Protein 1EJ5 (pdb70)

Organism: Homo sapiens (NCBI:txid9606)

InterPro domains:
  IPR000095 CRIB domain [PF00786] (237-294)
  IPR000095 CRIB domain [PS50108] (238-251)
  IPR000095 CRIB domain [SM00285] (238-274)
  IPR000697 WH1/EVH1 domain [PF00568] (36-144)
  IPR000697 WH1/EVH1 domain [PS50229] (39-148)
  IPR000697 WH1/EVH1 domain [SM00461] (39-145)
  IPR003124 WH2 domain [PF02205] (427-453)
  IPR003124 WH2 domain [PS51082] (430-447)
  IPR003124 WH2 domain [SM00246] (430-447)
  IPR011026 Actin nucleation-promoting factor WAS, C-terminal [SSF47912] (242-371)
  IPR011026 Actin nucleation-promoting factor WAS, C-terminal [SSF47912] (430-490)
  IPR011993 PH-like domain superfamily [G3DSA:2.30.29.30] (15-157)
  IPR033927 WASP family, EVH1 domain [cd01205] (45-145)
  IPR036936 CRIB domain superfamily [G3DSA:3.90.810.10] (239-310)
  IPR036936 CRIB domain superfamily [G3DSA:3.90.810.10] (428-492)

Nearest PDB structures (foldseek):
  1ej5-assembly1_A  TM=7.834E-01  e=2.308E-15  Homo sapiens
  1t84-assembly1_A  TM=7.133E-01  e=3.117E-13  Homo sapiens
  2k42-assembly1_A  TM=7.586E-01  e=1.256E-07  Homo sapiens
  8s5t-assembly1_A  TM=8.220E-01  e=5.591E-06  Rattus norvegicus
  2lnh-assembly1_A  TM=7.856E-01  e=6.498E-05  Homo sapiens

Foldseek 3Di:
DDDDQDADQPADLQQAHPLVPDDQQVNVLCVLLVHDVVLRRDSVSSVLQQVLCSVCRYPVSRSVVSVVCPGPDDNRDSPDSSVVSNVSSVVVVPDDDPDDPDDPDDD

CATH classification: 3.90.810.10

Structure (mmCIF, N/CA/C/O backbone):
data_1EJ5
#
_entry.id   1EJ5
#
_cell.length_a   1.000
_cell.length_b   1.000
_cell.length_c   1.000
_cell.angle_alpha   90.00
_cell.angle_beta   90.00
_cell.angle_gamma   90.00
#
_symmetry.space_group_name_H-M   'P 1'
#
loop_
_atom_site.group_PDB
_atom_site.id
_atom_site.type_symbol
_atom_site.label_atom_id
_atom_site.label_alt_id
_atom_site.label_comp_id
_atom_site.label_asym_id
_atom_site.label_entity_id
_atom_site.label_seq_id
_atom_site.pdbx_PDB_ins_code
_atom_site.Cartn_x
_atom_site.Cartn_y
_atom_site.Cartn_z
_atom_site.occupancy
_atom_site.B_iso_or_equiv
_atom_site.auth_seq_id
_atom_site.auth_comp_id
_atom_site.auth_asym_id
_atom_site.auth_atom_id
_atom_site.pdbx_PDB_model_num
ATOM 1 N N . SER A 1 1 ? 17.551 19.456 13.856 1.00 0.00 1 SER A N 1
ATOM 2 C CA . SER A 1 1 ? 16.546 18.695 14.643 1.00 0.00 1 SER A CA 1
ATOM 3 C C . SER A 1 1 ? 15.126 19.083 14.247 1.00 0.00 1 SER A C 1
ATOM 4 O O . SER A 1 1 ? 14.833 20.256 14.017 1.00 0.00 1 SER A O 1
ATOM 14 N N . GLY A 1 2 ? 14.247 18.089 14.164 1.00 0.00 2 GLY A N 1
ATOM 15 C CA . GLY A 1 2 ? 12.868 18.346 13.794 1.00 0.00 2 GLY A CA 1
ATOM 16 C C . GLY A 1 2 ? 12.695 18.542 12.300 1.00 0.00 2 GLY A C 1
ATOM 17 O O . GLY A 1 2 ? 11.819 19.288 11.863 1.00 0.00 2 GLY A O 1
ATOM 21 N N . PHE A 1 3 ? 13.532 17.871 11.517 1.00 0.00 3 PHE A N 1
ATOM 22 C CA . PHE A 1 3 ? 13.468 17.974 10.064 1.00 0.00 3 PHE A CA 1
ATOM 23 C C . PHE A 1 3 ? 12.480 16.964 9.490 1.00 0.00 3 PHE A C 1
ATOM 24 O O . PHE A 1 3 ? 12.381 15.835 9.971 1.00 0.00 3 PHE A O 1
ATOM 41 N N . LYS A 1 4 ? 11.748 17.378 8.461 1.00 0.00 4 LYS A N 1
ATOM 42 C CA . LYS A 1 4 ? 10.768 16.509 7.823 1.00 0.00 4 LYS A CA 1
ATOM 43 C C . LYS A 1 4 ? 11.417 15.671 6.723 1.00 0.00 4 LYS A C 1
ATOM 44 O O . LYS A 1 4 ? 12.421 16.073 6.135 1.00 0.00 4 LYS A O 1
ATOM 63 N N . HIS A 1 5 ? 10.837 14.507 6.453 1.00 0.00 5 HIS A N 1
ATOM 64 C CA . HIS A 1 5 ? 11.356 13.616 5.422 1.00 0.00 5 HIS A CA 1
ATOM 65 C C . HIS A 1 5 ? 10.254 13.213 4.449 1.00 0.00 5 HIS A C 1
ATOM 66 O O . HIS A 1 5 ? 9.221 12.679 4.852 1.00 0.00 5 HIS A O 1
ATOM 81 N N . VAL A 1 6 ? 10.480 13.475 3.166 1.00 0.00 6 VAL A N 1
ATOM 82 C CA . VAL A 1 6 ? 9.502 13.147 2.136 1.00 0.00 6 VAL A CA 1
ATOM 83 C C . VAL A 1 6 ? 9.935 11.923 1.335 1.00 0.00 6 VAL A C 1
ATOM 84 O O . VAL A 1 6 ? 11.074 11.839 0.878 1.00 0.00 6 VAL A O 1
ATOM 97 N N . SER A 1 7 ? 9.015 10.979 1.166 1.00 0.00 7 SER A N 1
ATOM 98 C CA . SER A 1 7 ? 9.298 9.761 0.416 1.00 0.00 7 SER A CA 1
ATOM 99 C C . SER A 1 7 ? 8.962 9.946 -1.060 1.00 0.00 7 SER A C 1
ATOM 100 O O . SER A 1 7 ? 7.875 10.408 -1.406 1.00 0.00 7 SER A O 1
ATOM 108 N N . HIS A 1 8 ? 9.905 9.589 -1.926 1.00 0.00 8 HIS A N 1
ATOM 109 C CA . HIS A 1 8 ? 9.710 9.728 -3.364 1.00 0.00 8 HIS A CA 1
ATOM 110 C C . HIS A 1 8 ? 8.755 8.665 -3.896 1.00 0.00 8 HIS A C 1
ATOM 111 O O . HIS A 1 8 ? 9.182 7.672 -4.485 1.00 0.00 8 HIS A O 1
ATOM 126 N N . VAL A 1 9 ? 7.460 8.885 -3.694 1.00 0.00 9 VAL A N 1
ATOM 127 C CA . VAL A 1 9 ? 6.443 7.954 -4.171 1.00 0.00 9 VAL A CA 1
ATOM 128 C C . VAL A 1 9 ? 5.810 8.466 -5.460 1.00 0.00 9 VAL A C 1
ATOM 129 O O . VAL A 1 9 ? 5.683 7.730 -6.438 1.00 0.00 9 VAL A O 1
ATOM 142 N N . GLY A 1 10 ? 5.422 9.737 -5.452 1.00 0.00 10 GLY A N 1
ATOM 143 C CA . GLY A 1 10 ? 4.825 10.342 -6.629 1.00 0.00 10 GLY A CA 1
ATOM 144 C C . GLY A 1 10 ? 3.436 9.812 -6.929 1.00 0.00 10 GLY A C 1
ATOM 145 O O . GLY A 1 10 ? 3.058 9.678 -8.093 1.00 0.00 10 GLY A O 1
ATOM 149 N N . TRP A 1 11 ? 2.664 9.530 -5.884 1.00 0.00 11 TRP A N 1
ATOM 150 C CA . TRP A 1 11 ? 1.307 9.022 -6.060 1.00 0.00 11 TRP A CA 1
ATOM 151 C C . TRP A 1 11 ? 0.318 10.188 -6.163 1.00 0.00 11 TRP A C 1
ATOM 152 O O . TRP A 1 11 ? 0.584 11.282 -5.666 1.00 0.00 11 TRP A O 1
ATOM 173 N N . ASP A 1 12 ? -0.800 9.962 -6.839 1.00 0.00 12 ASP A N 1
ATOM 174 C CA . ASP A 1 12 ? -1.808 11.003 -6.995 1.00 0.00 12 ASP A CA 1
ATOM 175 C C . ASP A 1 12 ? -2.823 10.949 -5.854 1.00 0.00 12 ASP A C 1
ATOM 176 O O . ASP A 1 12 ? -3.254 9.870 -5.448 1.00 0.00 12 ASP A O 1
ATOM 185 N N . PRO A 1 13 ? -3.215 12.117 -5.316 1.00 0.00 13 PRO A N 1
ATOM 186 C CA . PRO A 1 13 ? -4.174 12.197 -4.213 1.00 0.00 13 PRO A CA 1
ATOM 187 C C . PRO A 1 13 ? -5.617 12.071 -4.689 1.00 0.00 13 PRO A C 1
ATOM 188 O O . PRO A 1 13 ? -6.494 11.643 -3.939 1.00 0.00 13 PRO A O 1
ATOM 199 N N . GLN A 1 14 ? -5.857 12.451 -5.940 1.00 0.00 14 GLN A N 1
ATOM 200 C CA . GLN A 1 14 ? -7.194 12.381 -6.516 1.00 0.00 14 GLN A CA 1
ATOM 201 C C . GLN A 1 14 ? -7.382 11.085 -7.297 1.00 0.00 14 GLN A C 1
ATOM 202 O O . GLN A 1 14 ? -8.433 10.448 -7.219 1.00 0.00 14 GLN A O 1
ATOM 216 N N . ASN A 1 15 ? -6.355 10.699 -8.046 1.00 0.00 15 ASN A N 1
ATOM 217 C CA . ASN A 1 15 ? -6.402 9.475 -8.836 1.00 0.00 15 ASN A CA 1
ATOM 218 C C . ASN A 1 15 ? -5.917 8.282 -8.020 1.00 0.00 15 ASN A C 1
ATOM 219 O O . ASN A 1 15 ? -6.299 7.141 -8.280 1.00 0.00 15 ASN A O 1
ATOM 230 N N . GLY A 1 16 ? -5.070 8.553 -7.032 1.00 0.00 16 GLY A N 1
ATOM 231 C CA . GLY A 1 16 ? -4.541 7.492 -6.195 1.00 0.00 16 GLY A CA 1
ATOM 232 C C . GLY A 1 16 ? -3.160 7.043 -6.633 1.00 0.00 16 GLY A C 1
ATOM 233 O O . GLY A 1 16 ? -2.379 7.837 -7.158 1.00 0.00 16 GLY A O 1
ATOM 237 N N . PHE A 1 17 ? -2.860 5.767 -6.418 1.00 0.00 17 PHE A N 1
ATOM 238 C CA . PHE A 1 17 ? -1.570 5.209 -6.796 1.00 0.00 17 PHE A CA 1
ATOM 239 C C . PHE A 1 17 ? -1.553 4.845 -8.277 1.00 0.00 17 PHE A C 1
ATOM 240 O O . PHE A 1 17 ? -2.574 4.452 -8.841 1.00 0.00 17 PHE A O 1
ATOM 257 N N . ASP A 1 18 ? -0.390 4.983 -8.904 1.00 0.00 18 ASP A N 1
ATOM 258 C CA . ASP A 1 18 ? -0.246 4.670 -10.322 1.00 0.00 18 ASP A CA 1
ATOM 259 C C . ASP A 1 18 ? -0.055 3.172 -10.534 1.00 0.00 18 ASP A C 1
ATOM 260 O O . ASP A 1 18 ? 0.938 2.740 -11.118 1.00 0.00 18 ASP A O 1
ATOM 269 N N . VAL A 1 19 ? -1.013 2.384 -10.055 1.00 0.00 19 VAL A N 1
ATOM 270 C CA . VAL A 1 19 ? -0.949 0.931 -10.191 1.00 0.00 19 VAL A CA 1
ATOM 271 C C . VAL A 1 19 ? -0.615 0.524 -11.623 1.00 0.00 19 VAL A C 1
ATOM 272 O O . VAL A 1 19 ? -0.054 -0.546 -11.859 1.00 0.00 19 VAL A O 1
ATOM 285 N N . ASN A 1 20 ? -0.955 1.387 -12.574 1.00 0.00 20 ASN A N 1
ATOM 286 C CA . ASN A 1 20 ? -0.688 1.117 -13.982 1.00 0.00 20 ASN A CA 1
ATOM 287 C C . ASN A 1 20 ? 0.803 1.231 -14.291 1.00 0.00 20 ASN A C 1
ATOM 288 O O . ASN A 1 20 ? 1.285 0.669 -15.274 1.00 0.00 20 ASN A O 1
ATOM 299 N N . ASN A 1 21 ? 1.529 1.964 -13.451 1.00 0.00 21 ASN A N 1
ATOM 300 C CA . ASN A 1 21 ? 2.963 2.150 -13.647 1.00 0.00 21 ASN A CA 1
ATOM 301 C C . ASN A 1 21 ? 3.743 1.871 -12.364 1.00 0.00 21 ASN A C 1
ATOM 302 O O . ASN A 1 21 ? 4.876 2.325 -12.208 1.00 0.00 21 ASN A O 1
ATOM 313 N N . LEU A 1 22 ? 3.135 1.119 -11.451 1.00 0.00 22 LEU A N 1
ATOM 314 C CA . LEU A 1 22 ? 3.790 0.770 -10.194 1.00 0.00 22 LEU A CA 1
ATOM 315 C C . LEU A 1 22 ? 4.931 -0.213 -10.425 1.00 0.00 22 LEU A C 1
ATOM 316 O O . LEU A 1 22 ? 4.981 -0.892 -11.451 1.00 0.00 22 LEU A O 1
ATOM 332 N N . ASP A 1 23 ? 5.849 -0.279 -9.467 1.00 0.00 23 ASP A N 1
ATOM 333 C CA . ASP A 1 23 ? 6.995 -1.174 -9.566 1.00 0.00 23 ASP A CA 1
ATOM 334 C C . ASP A 1 23 ? 6.625 -2.583 -9.105 1.00 0.00 23 ASP A C 1
ATOM 335 O O . ASP A 1 23 ? 5.901 -2.753 -8.125 1.00 0.00 23 ASP A O 1
ATOM 344 N N . PRO A 1 24 ? 7.121 -3.616 -9.810 1.00 0.00 24 PRO A N 1
ATOM 345 C CA . PRO A 1 24 ? 6.829 -5.012 -9.472 1.00 0.00 24 PRO A CA 1
ATOM 346 C C . PRO A 1 24 ? 7.203 -5.358 -8.035 1.00 0.00 24 PRO A C 1
ATOM 347 O O . PRO A 1 24 ? 6.732 -6.353 -7.485 1.00 0.00 24 PRO A O 1
ATOM 358 N N . ASP A 1 25 ? 8.049 -4.532 -7.429 1.00 0.00 25 ASP A N 1
ATOM 359 C CA . ASP A 1 25 ? 8.480 -4.761 -6.056 1.00 0.00 25 ASP A CA 1
ATOM 360 C C . ASP A 1 25 ? 7.431 -4.267 -5.066 1.00 0.00 25 ASP A C 1
ATOM 361 O O . ASP A 1 25 ? 6.933 -5.033 -4.242 1.00 0.00 25 ASP A O 1
ATOM 370 N N . LEU A 1 26 ? 7.116 -2.979 -5.139 1.00 0.00 26 LEU A N 1
ATOM 371 C CA . LEU A 1 26 ? 6.128 -2.383 -4.247 1.00 0.00 26 LEU A CA 1
ATOM 372 C C . LEU A 1 26 ? 4.718 -2.842 -4.599 1.00 0.00 26 LEU A C 1
ATOM 373 O O . LEU A 1 26 ? 3.895 -3.080 -3.716 1.00 0.00 26 LEU A O 1
ATOM 389 N N . ARG A 1 27 ? 4.436 -2.953 -5.894 1.00 0.00 27 ARG A N 1
ATOM 390 C CA . ARG A 1 27 ? 3.119 -3.386 -6.344 1.00 0.00 27 ARG A CA 1
ATOM 391 C C . ARG A 1 27 ? 2.821 -4.796 -5.845 1.00 0.00 27 ARG A C 1
ATOM 392 O O . ARG A 1 27 ? 1.683 -5.118 -5.506 1.00 0.00 27 ARG A O 1
ATOM 413 N N . SER A 1 28 ? 3.855 -5.632 -5.800 1.00 0.00 28 SER A N 1
ATOM 414 C CA . SER A 1 28 ? 3.710 -6.999 -5.320 1.00 0.00 28 SER A CA 1
ATOM 415 C C . SER A 1 28 ? 3.308 -7.011 -3.849 1.00 0.00 28 SER A C 1
ATOM 416 O O . SER A 1 28 ? 2.532 -7.862 -3.413 1.00 0.00 28 SER A O 1
ATOM 424 N N . LEU A 1 29 ? 3.842 -6.060 -3.088 1.00 0.00 29 LEU A N 1
ATOM 425 C CA . LEU A 1 29 ? 3.537 -5.954 -1.666 1.00 0.00 29 LEU A CA 1
ATOM 426 C C . LEU A 1 29 ? 2.034 -5.810 -1.449 1.00 0.00 29 LEU A C 1
ATOM 427 O O . LEU A 1 29 ? 1.416 -6.623 -0.761 1.00 0.00 29 LEU A O 1
ATOM 443 N N . PHE A 1 30 ? 1.450 -4.775 -2.045 1.00 0.00 30 PHE A N 1
ATOM 444 C CA . PHE A 1 30 ? 0.017 -4.532 -1.922 1.00 0.00 30 PHE A CA 1
ATOM 445 C C . PHE A 1 30 ? -0.774 -5.796 -2.240 1.00 0.00 30 PHE A C 1
ATOM 446 O O . PHE A 1 30 ? -1.738 -6.127 -1.550 1.00 0.00 30 PHE A O 1
ATOM 463 N N . SER A 1 31 ? -0.349 -6.508 -3.279 1.00 0.00 31 SER A N 1
ATOM 464 C CA . SER A 1 31 ? -1.003 -7.750 -3.672 1.00 0.00 31 SER A CA 1
ATOM 465 C C . SER A 1 31 ? -0.918 -8.778 -2.550 1.00 0.00 31 SER A C 1
ATOM 466 O O . SER A 1 31 ? -1.920 -9.386 -2.173 1.00 0.00 31 SER A O 1
ATOM 474 N N . ARG A 1 32 ? 0.286 -8.963 -2.016 1.00 0.00 32 ARG A N 1
ATOM 475 C CA . ARG A 1 32 ? 0.502 -9.908 -0.928 1.00 0.00 32 ARG A CA 1
ATOM 476 C C . ARG A 1 32 ? -0.371 -9.555 0.271 1.00 0.00 32 ARG A C 1
ATOM 477 O O . ARG A 1 32 ? -0.821 -10.434 1.006 1.00 0.00 32 ARG A O 1
ATOM 498 N N . ALA A 1 33 ? -0.612 -8.261 0.456 1.00 0.00 33 ALA A N 1
ATOM 499 C CA . ALA A 1 33 ? -1.435 -7.786 1.561 1.00 0.00 33 ALA A CA 1
ATOM 500 C C . ALA A 1 33 ? -2.928 -7.870 1.233 1.00 0.00 33 ALA A C 1
ATOM 501 O O . ALA A 1 33 ? -3.766 -7.427 2.019 1.00 0.00 33 ALA A O 1
ATOM 508 N N . GLY A 1 34 ? -3.261 -8.437 0.073 1.00 0.00 34 GLY A N 1
ATOM 509 C CA . GLY A 1 34 ? -4.653 -8.562 -0.317 1.00 0.00 34 GLY A CA 1
ATOM 510 C C . GLY A 1 34 ? -5.267 -7.240 -0.739 1.00 0.00 34 GLY A C 1
ATOM 511 O O . GLY A 1 34 ? -6.490 -7.107 -0.794 1.00 0.00 34 GLY A O 1
ATOM 515 N N . ILE A 1 35 ? -4.421 -6.258 -1.036 1.00 0.00 35 ILE A N 1
ATOM 516 C CA . ILE A 1 35 ? -4.893 -4.944 -1.458 1.00 0.00 35 ILE A CA 1
ATOM 517 C C . ILE A 1 35 ? -5.125 -4.903 -2.965 1.00 0.00 35 ILE A C 1
ATOM 518 O O . ILE A 1 35 ? -4.204 -5.126 -3.751 1.00 0.00 35 ILE A O 1
ATOM 534 N N . SER A 1 36 ? -6.361 -4.618 -3.361 1.00 0.00 36 SER A N 1
ATOM 535 C CA . SER A 1 36 ? -6.716 -4.553 -4.774 1.00 0.00 36 SER A CA 1
ATOM 536 C C . SER A 1 36 ? -6.452 -3.162 -5.340 1.00 0.00 36 SER A C 1
ATOM 537 O O . SER A 1 36 ? -6.405 -2.178 -4.601 1.00 0.00 36 SER A O 1
ATOM 545 N N . GLU A 1 37 ? -6.282 -3.087 -6.657 1.00 0.00 37 GLU A N 1
ATOM 546 C CA . GLU A 1 37 ? -6.024 -1.816 -7.323 1.00 0.00 37 GLU A CA 1
ATOM 547 C C . GLU A 1 37 ? -7.082 -0.782 -6.951 1.00 0.00 37 GLU A C 1
ATOM 548 O O . GLU A 1 37 ? -6.790 0.409 -6.846 1.00 0.00 37 GLU A O 1
ATOM 560 N N . ALA A 1 38 ? -8.312 -1.245 -6.750 1.00 0.00 38 ALA A N 1
ATOM 561 C CA . ALA A 1 38 ? -9.410 -0.358 -6.385 1.00 0.00 38 ALA A CA 1
ATOM 562 C C . ALA A 1 38 ? -9.052 0.464 -5.153 1.00 0.00 38 ALA A C 1
ATOM 563 O O . ALA A 1 38 ? -9.425 1.631 -5.041 1.00 0.00 38 ALA A O 1
ATOM 570 N N . GLN A 1 39 ? -8.321 -0.155 -4.231 1.00 0.00 39 GLN A N 1
ATOM 571 C CA . GLN A 1 39 ? -7.893 0.523 -3.015 1.00 0.00 39 GLN A CA 1
ATOM 572 C C . GLN A 1 39 ? -6.699 1.426 -3.299 1.00 0.00 39 GLN A C 1
ATOM 573 O O . GLN A 1 39 ? -6.571 2.506 -2.723 1.00 0.00 39 GLN A O 1
ATOM 587 N N . LEU A 1 40 ? -5.833 0.983 -4.204 1.00 0.00 40 LEU A N 1
ATOM 588 C CA . LEU A 1 40 ? -4.657 1.758 -4.577 1.00 0.00 40 LEU A CA 1
ATOM 589 C C . LEU A 1 40 ? -5.056 2.993 -5.378 1.00 0.00 40 LEU A C 1
ATOM 590 O O . LEU A 1 40 ? -4.334 3.988 -5.403 1.00 0.00 40 LEU A O 1
ATOM 606 N N . THR A 1 41 ? -6.217 2.924 -6.024 1.00 0.00 41 THR A N 1
ATOM 607 C CA . THR A 1 41 ? -6.716 4.037 -6.822 1.00 0.00 41 THR A CA 1
ATOM 608 C C . THR A 1 41 ? -7.695 4.904 -6.027 1.00 0.00 41 THR A C 1
ATOM 609 O O . THR A 1 41 ? -8.097 5.973 -6.486 1.00 0.00 41 THR A O 1
ATOM 620 N N . ASP A 1 42 ? -8.070 4.449 -4.832 1.00 0.00 42 ASP A N 1
ATOM 621 C CA . ASP A 1 42 ? -8.993 5.198 -3.987 1.00 0.00 42 ASP A CA 1
ATOM 622 C C . ASP A 1 42 ? -8.257 6.294 -3.226 1.00 0.00 42 ASP A C 1
ATOM 623 O O . ASP A 1 42 ? -7.298 6.023 -2.508 1.00 0.00 42 ASP A O 1
ATOM 632 N N . ALA A 1 43 ? -8.703 7.532 -3.397 1.00 0.00 43 ALA A N 1
ATOM 633 C CA . ALA A 1 43 ? -8.073 8.670 -2.735 1.00 0.00 43 ALA A CA 1
ATOM 634 C C . ALA A 1 43 ? -7.924 8.436 -1.234 1.00 0.00 43 ALA A C 1
ATOM 635 O O . ALA A 1 43 ? -6.934 8.847 -0.630 1.00 0.00 43 ALA A O 1
ATOM 642 N N . GLU A 1 44 ? -8.917 7.787 -0.634 1.00 0.00 44 GLU A N 1
ATOM 643 C CA . GLU A 1 44 ? -8.900 7.527 0.802 1.00 0.00 44 GLU A CA 1
ATOM 644 C C . GLU A 1 44 ? -7.877 6.454 1.165 1.00 0.00 44 GLU A C 1
ATOM 645 O O . GLU A 1 44 ? -6.947 6.703 1.933 1.00 0.00 44 GLU A O 1
ATOM 657 N N . THR A 1 45 ? -8.053 5.260 0.608 1.00 0.00 45 THR A N 1
ATOM 658 C CA . THR A 1 45 ? -7.151 4.149 0.888 1.00 0.00 45 THR A CA 1
ATOM 659 C C . THR A 1 45 ? -5.761 4.421 0.327 1.00 0.00 45 THR A C 1
ATOM 660 O O . THR A 1 45 ? -4.760 3.957 0.868 1.00 0.00 45 THR A O 1
ATOM 671 N N . SER A 1 46 ? -5.702 5.185 -0.756 1.00 0.00 46 SER A N 1
ATOM 672 C CA . SER A 1 46 ? -4.429 5.530 -1.371 1.00 0.00 46 SER A CA 1
ATOM 673 C C . SER A 1 46 ? -3.544 6.275 -0.380 1.00 0.00 46 SER A C 1
ATOM 674 O O . SER A 1 46 ? -2.352 5.996 -0.265 1.00 0.00 46 SER A O 1
ATOM 682 N N . LYS A 1 47 ? -4.147 7.216 0.342 1.00 0.00 47 LYS A N 1
ATOM 683 C CA . LYS A 1 47 ? -3.427 8.019 1.326 1.00 0.00 47 LYS A CA 1
ATOM 684 C C . LYS A 1 47 ? -2.816 7.149 2.421 1.00 0.00 47 LYS A C 1
ATOM 685 O O . LYS A 1 47 ? -1.629 7.265 2.725 1.00 0.00 47 LYS A O 1
ATOM 704 N N . LEU A 1 48 ? -3.637 6.309 3.042 1.00 0.00 48 LEU A N 1
ATOM 705 C CA . LEU A 1 48 ? -3.167 5.456 4.129 1.00 0.00 48 LEU A CA 1
ATOM 706 C C . LEU A 1 48 ? -2.153 4.427 3.634 1.00 0.00 48 LEU A C 1
ATOM 707 O O . LEU A 1 48 ? -1.241 4.045 4.367 1.00 0.00 48 LEU A O 1
ATOM 723 N N . ILE A 1 49 ? -2.322 3.969 2.397 1.00 0.00 49 ILE A N 1
ATOM 724 C CA . ILE A 1 49 ? -1.425 2.967 1.829 1.00 0.00 49 ILE A CA 1
ATOM 725 C C . ILE A 1 49 ? -0.024 3.534 1.582 1.00 0.00 49 ILE A C 1
ATOM 726 O O . ILE A 1 49 ? 0.947 3.080 2.185 1.00 0.00 49 ILE A O 1
ATOM 742 N N . TYR A 1 50 ? 0.087 4.510 0.682 1.00 0.00 50 TYR A N 1
ATOM 743 C CA . TYR A 1 50 ? 1.391 5.083 0.358 1.00 0.00 50 TYR A CA 1
ATOM 744 C C . TYR A 1 50 ? 2.112 5.527 1.632 1.00 0.00 50 TYR A C 1
ATOM 745 O O . TYR A 1 50 ? 3.330 5.390 1.748 1.00 0.00 50 TYR A O 1
ATOM 763 N N . ASP A 1 51 ? 1.346 6.044 2.589 1.00 0.00 51 ASP A N 1
ATOM 764 C CA . ASP A 1 51 ? 1.905 6.480 3.863 1.00 0.00 51 ASP A CA 1
ATOM 765 C C . ASP A 1 51 ? 2.672 5.344 4.526 1.00 0.00 51 ASP A C 1
ATOM 766 O O . ASP A 1 51 ? 3.664 5.572 5.219 1.00 0.00 51 ASP A O 1
ATOM 775 N N . PHE A 1 52 ? 2.210 4.116 4.306 1.00 0.00 52 PHE A N 1
ATOM 776 C CA . PHE A 1 52 ? 2.871 2.946 4.866 1.00 0.00 52 PHE A CA 1
ATOM 777 C C . PHE A 1 52 ? 4.265 2.795 4.268 1.00 0.00 52 PHE A C 1
ATOM 778 O O . PHE A 1 52 ? 5.228 2.502 4.976 1.00 0.00 52 PHE A O 1
ATOM 795 N N . ILE A 1 53 ? 4.367 3.018 2.961 1.00 0.00 53 ILE A N 1
ATOM 796 C CA . ILE A 1 53 ? 5.649 2.939 2.274 1.00 0.00 53 ILE A CA 1
ATOM 797 C C . ILE A 1 53 ? 6.667 3.854 2.944 1.00 0.00 53 ILE A C 1
ATOM 798 O O . ILE A 1 53 ? 7.871 3.600 2.902 1.00 0.00 53 ILE A O 1
ATOM 814 N N . GLU A 1 54 ? 6.171 4.917 3.569 1.00 0.00 54 GLU A N 1
ATOM 815 C CA . GLU A 1 54 ? 7.029 5.865 4.264 1.00 0.00 54 GLU A CA 1
ATOM 816 C C . GLU A 1 54 ? 7.565 5.257 5.553 1.00 0.00 54 GLU A C 1
ATOM 817 O O . GLU A 1 54 ? 8.711 5.497 5.934 1.00 0.00 54 GLU A O 1
ATOM 829 N N . ASP A 1 55 ? 6.736 4.457 6.215 1.00 0.00 55 ASP A N 1
ATOM 830 C CA . ASP A 1 55 ? 7.142 3.806 7.454 1.00 0.00 55 ASP A CA 1
ATOM 831 C C . ASP A 1 55 ? 8.139 2.683 7.170 1.00 0.00 55 ASP A C 1
ATOM 832 O O . ASP A 1 55 ? 8.946 2.322 8.027 1.00 0.00 55 ASP A O 1
ATOM 841 N N . GLN A 1 56 ? 8.075 2.138 5.958 1.00 0.00 56 GLN A N 1
ATOM 842 C CA . GLN A 1 56 ? 8.970 1.061 5.554 1.00 0.00 56 GLN A CA 1
ATOM 843 C C . GLN A 1 56 ? 10.294 1.605 5.020 1.00 0.00 56 GLN A C 1
ATOM 844 O O . GLN A 1 56 ? 11.104 0.854 4.477 1.00 0.00 56 GLN A O 1
ATOM 858 N N . GLY A 1 57 ? 10.514 2.910 5.176 1.00 0.00 57 GLY A N 1
ATOM 859 C CA . GLY A 1 57 ? 11.740 3.516 4.694 1.00 0.00 57 GLY A CA 1
ATOM 860 C C . GLY A 1 57 ? 11.566 4.188 3.343 1.00 0.00 57 GLY A C 1
ATOM 861 O O . GLY A 1 57 ? 12.547 4.482 2.659 1.00 0.00 57 GLY A O 1
ATOM 865 N N . GLY A 1 58 ? 10.315 4.432 2.959 1.00 0.00 58 GLY A N 1
ATOM 866 C CA . GLY A 1 58 ? 10.040 5.086 1.693 1.00 0.00 58 GLY A CA 1
ATOM 867 C C . GLY A 1 58 ? 10.038 4.125 0.520 1.00 0.00 58 GLY A C 1
ATOM 868 O O . GLY A 1 58 ? 10.408 2.959 0.659 1.00 0.00 58 GLY A O 1
ATOM 872 N N . LEU A 1 59 ? 9.619 4.622 -0.640 1.00 0.00 59 LEU A N 1
ATOM 873 C CA . LEU A 1 59 ? 9.565 3.814 -1.854 1.00 0.00 59 LEU A CA 1
ATOM 874 C C . LEU A 1 59 ? 10.877 3.063 -2.070 1.00 0.00 59 LEU A C 1
ATOM 875 O O . LEU A 1 59 ? 10.878 1.892 -2.451 1.00 0.00 59 LEU A O 1
ATOM 891 N N . GLU A 1 60 ? 11.991 3.748 -1.840 1.00 0.00 60 GLU A N 1
ATOM 892 C CA . GLU A 1 60 ? 13.306 3.152 -2.035 1.00 0.00 60 GLU A CA 1
ATOM 893 C C . GLU A 1 60 ? 13.525 1.985 -1.079 1.00 0.00 60 GLU A C 1
ATOM 894 O O . GLU A 1 60 ? 14.176 1.001 -1.429 1.00 0.00 60 GLU A O 1
ATOM 906 N N . ALA A 1 61 ? 12.974 2.098 0.124 1.00 0.00 61 ALA A N 1
ATOM 907 C CA . ALA A 1 61 ? 13.112 1.049 1.128 1.00 0.00 61 ALA A CA 1
ATOM 908 C C . ALA A 1 61 ? 12.254 -0.164 0.785 1.00 0.00 61 ALA A C 1
ATOM 909 O O . ALA A 1 61 ? 12.620 -1.299 1.088 1.00 0.00 61 ALA A O 1
ATOM 916 N N . VAL A 1 62 ? 11.108 0.080 0.155 1.00 0.00 62 VAL A N 1
ATOM 917 C CA . VAL A 1 62 ? 10.204 -1.001 -0.224 1.00 0.00 62 VAL A CA 1
ATOM 918 C C . VAL A 1 62 ? 10.848 -1.895 -1.276 1.00 0.00 62 VAL A C 1
ATOM 919 O O . VAL A 1 62 ? 11.110 -3.071 -1.031 1.00 0.00 62 VAL A O 1
ATOM 932 N N . ARG A 1 63 ? 11.124 -1.333 -2.444 1.00 0.00 63 ARG A N 1
ATOM 933 C CA . ARG A 1 63 ? 11.787 -2.092 -3.499 1.00 0.00 63 ARG A CA 1
ATOM 934 C C . ARG A 1 63 ? 13.082 -2.702 -2.968 1.00 0.00 63 ARG A C 1
ATOM 935 O O . ARG A 1 63 ? 13.438 -3.831 -3.307 1.00 0.00 63 ARG A O 1
ATOM 956 N N . GLN A 1 64 ? 13.779 -1.940 -2.128 1.00 0.00 64 GLN A N 1
ATOM 957 C CA . GLN A 1 64 ? 15.031 -2.393 -1.528 1.00 0.00 64 GLN A CA 1
ATOM 958 C C . GLN A 1 64 ? 14.816 -3.590 -0.605 1.00 0.00 64 GLN A C 1
ATOM 959 O O . GLN A 1 64 ? 15.499 -4.607 -0.728 1.00 0.00 64 GLN A O 1
ATOM 973 N N . GLU A 1 65 ? 13.886 -3.454 0.340 1.00 0.00 65 GLU A N 1
ATOM 974 C CA . GLU A 1 65 ? 13.626 -4.517 1.307 1.00 0.00 65 GLU A CA 1
ATOM 975 C C . GLU A 1 65 ? 13.004 -5.734 0.633 1.00 0.00 65 GLU A C 1
ATOM 976 O O . GLU A 1 65 ? 13.211 -6.867 1.067 1.00 0.00 65 GLU A O 1
ATOM 988 N N . MET A 1 66 ? 12.234 -5.496 -0.423 1.00 0.00 66 MET A N 1
ATOM 989 C CA . MET A 1 66 ? 11.602 -6.585 -1.156 1.00 0.00 66 MET A CA 1
ATOM 990 C C . MET A 1 66 ? 12.664 -7.540 -1.681 1.00 0.00 66 MET A C 1
ATOM 991 O O . MET A 1 66 ? 12.448 -8.749 -1.761 1.00 0.00 66 MET A O 1
ATOM 1005 N N . ARG A 1 67 ? 13.818 -6.980 -2.019 1.00 0.00 67 ARG A N 1
ATOM 1006 C CA . ARG A 1 67 ? 14.940 -7.765 -2.510 1.00 0.00 67 ARG A CA 1
ATOM 1007 C C . ARG A 1 67 ? 15.648 -8.468 -1.357 1.00 0.00 67 ARG A C 1
ATOM 1008 O O . ARG A 1 67 ? 16.047 -9.627 -1.471 1.00 0.00 67 ARG A O 1
ATOM 1029 N N . ARG A 1 68 ? 15.800 -7.753 -0.246 1.00 0.00 68 ARG A N 1
ATOM 1030 C CA . ARG A 1 68 ? 16.461 -8.296 0.936 1.00 0.00 68 ARG A CA 1
ATOM 1031 C C . ARG A 1 68 ? 15.577 -9.322 1.637 1.00 0.00 68 ARG A C 1
ATOM 1032 O O . ARG A 1 68 ? 16.072 -10.210 2.330 1.00 0.00 68 ARG A O 1
ATOM 1053 N N . GLN A 1 69 ? 14.266 -9.194 1.454 1.00 0.00 69 GLN A N 1
ATOM 1054 C CA . GLN A 1 69 ? 13.315 -10.112 2.072 1.00 0.00 69 GLN A CA 1
ATOM 1055 C C . GLN A 1 69 ? 13.018 -11.302 1.161 1.00 0.00 69 GLN A C 1
ATOM 1056 O O . GLN A 1 69 ? 12.021 -12.000 1.345 1.00 0.00 69 GLN A O 1
ATOM 1070 N N . GLY A 1 70 ? 13.891 -11.533 0.183 1.00 0.00 70 GLY A N 1
ATOM 1071 C CA . GLY A 1 70 ? 13.704 -12.646 -0.729 1.00 0.00 70 GLY A CA 1
ATOM 1072 C C . GLY A 1 70 ? 14.811 -13.678 -0.617 1.00 0.00 70 GLY A C 1
ATOM 1073 O O . GLY A 1 70 ? 15.002 -14.493 -1.521 1.00 0.00 70 GLY A O 1
ATOM 1077 N N . GLY A 1 71 ? 15.542 -13.645 0.493 1.00 0.00 71 GLY A N 1
ATOM 1078 C CA . GLY A 1 71 ? 16.624 -14.591 0.698 1.00 0.00 71 GLY A CA 1
ATOM 1079 C C . GLY A 1 71 ? 16.600 -15.207 2.084 1.00 0.00 71 GLY A C 1
ATOM 1080 O O . GLY A 1 71 ? 16.618 -16.430 2.226 1.00 0.00 71 GLY A O 1
ATOM 1084 N N . SER A 1 72 ? 16.556 -14.359 3.107 1.00 0.00 72 SER A N 1
ATOM 1085 C CA . SER A 1 72 ? 16.522 -14.830 4.486 1.00 0.00 72 SER A CA 1
ATOM 1086 C C . SER A 1 72 ? 15.199 -15.525 4.787 1.00 0.00 72 SER A C 1
ATOM 1087 O O . SER A 1 72 ? 14.127 -14.982 4.521 1.00 0.00 72 SER A O 1
ATOM 1095 N N . GLY A 1 73 ? 15.280 -16.731 5.340 1.00 0.00 73 GLY A N 1
ATOM 1096 C CA . GLY A 1 73 ? 14.079 -17.480 5.655 1.00 0.00 73 GLY A CA 1
ATOM 1097 C C . GLY A 1 73 ? 13.273 -17.820 4.417 1.00 0.00 73 GLY A C 1
ATOM 1098 O O . GLY A 1 73 ? 12.922 -16.935 3.636 1.00 0.00 73 GLY A O 1
ATOM 1102 N N . GLY A 1 74 ? 12.988 -19.104 4.231 1.00 0.00 74 GLY A N 1
ATOM 1103 C CA . GLY A 1 74 ? 12.233 -19.533 3.068 1.00 0.00 74 GLY A CA 1
ATOM 1104 C C . GLY A 1 74 ? 12.869 -19.077 1.770 1.00 0.00 74 GLY A C 1
ATOM 1105 O O . GLY A 1 74 ? 13.922 -19.578 1.377 1.00 0.00 74 GLY A O 1
ATOM 1109 N N . SER A 1 75 ? 12.233 -18.115 1.110 1.00 0.00 75 SER A N 1
ATOM 1110 C CA . SER A 1 75 ? 12.740 -17.583 -0.150 1.00 0.00 75 SER A CA 1
ATOM 1111 C C . SER A 1 75 ? 11.808 -16.508 -0.695 1.00 0.00 75 SER A C 1
ATOM 1112 O O . SER A 1 75 ? 12.255 -15.516 -1.271 1.00 0.00 75 SER A O 1
ATOM 1120 N N . GLN A 1 76 ? 10.510 -16.714 -0.506 1.00 0.00 76 GLN A N 1
ATOM 1121 C CA . GLN A 1 76 ? 9.506 -15.775 -0.985 1.00 0.00 76 GLN A CA 1
ATOM 1122 C C . GLN A 1 76 ? 9.462 -14.521 -0.113 1.00 0.00 76 GLN A C 1
ATOM 1123 O O . GLN A 1 76 ? 9.464 -14.607 1.115 1.00 0.00 76 GLN A O 1
ATOM 1137 N N . SER A 1 77 ? 9.409 -13.359 -0.756 1.00 0.00 77 SER A N 1
ATOM 1138 C CA . SER A 1 77 ? 9.339 -12.093 -0.038 1.00 0.00 77 SER A CA 1
ATOM 1139 C C . SER A 1 77 ? 7.889 -11.720 0.245 1.00 0.00 77 SER A C 1
ATOM 1140 O O . SER A 1 77 ? 7.074 -11.633 -0.672 1.00 0.00 77 SER A O 1
ATOM 1148 N N . SER A 1 78 ? 7.566 -11.533 1.523 1.00 0.00 78 SER A N 1
ATOM 1149 C CA . SER A 1 78 ? 6.206 -11.180 1.932 1.00 0.00 78 SER A CA 1
ATOM 1150 C C . SER A 1 78 ? 6.036 -11.291 3.445 1.00 0.00 78 SER A C 1
ATOM 1151 O O . SER A 1 78 ? 5.408 -10.437 4.070 1.00 0.00 78 SER A O 1
ATOM 1159 N N . GLU A 1 79 ? 6.621 -12.330 4.035 1.00 0.00 79 GLU A N 1
ATOM 1160 C CA . GLU A 1 79 ? 6.509 -12.547 5.472 1.00 0.00 79 GLU A CA 1
ATOM 1161 C C . GLU A 1 79 ? 7.323 -11.510 6.234 1.00 0.00 79 GLU A C 1
ATOM 1162 O O . GLU A 1 79 ? 8.468 -11.754 6.617 1.00 0.00 79 GLU A O 1
ATOM 1174 N N . GLY A 1 80 ? 6.717 -10.347 6.441 1.00 0.00 80 GLY A N 1
ATOM 1175 C CA . GLY A 1 80 ? 7.381 -9.266 7.140 1.00 0.00 80 GLY A CA 1
ATOM 1176 C C . GLY A 1 80 ? 6.618 -7.963 7.007 1.00 0.00 80 GLY A C 1
ATOM 1177 O O . GLY A 1 80 ? 5.601 -7.756 7.672 1.00 0.00 80 GLY A O 1
ATOM 1181 N N . LEU A 1 81 ? 7.068 -7.117 6.092 1.00 0.00 81 LEU A N 1
ATOM 1182 C CA . LEU A 1 81 ? 6.421 -5.832 5.850 1.00 0.00 81 LEU A CA 1
ATOM 1183 C C . LEU A 1 81 ? 4.957 -6.015 5.465 1.00 0.00 81 LEU A C 1
ATOM 1184 O O . LEU A 1 81 ? 4.107 -5.198 5.816 1.00 0.00 81 LEU A O 1
ATOM 1200 N N . VAL A 1 82 ? 4.668 -7.095 4.750 1.00 0.00 82 VAL A N 1
ATOM 1201 C CA . VAL A 1 82 ? 3.304 -7.381 4.321 1.00 0.00 82 VAL A CA 1
ATOM 1202 C C . VAL A 1 82 ? 2.386 -7.541 5.524 1.00 0.00 82 VAL A C 1
ATOM 1203 O O . VAL A 1 82 ? 1.199 -7.224 5.459 1.00 0.00 82 VAL A O 1
ATOM 1216 N N . GLY A 1 83 ? 2.948 -8.022 6.627 1.00 0.00 83 GLY A N 1
ATOM 1217 C CA . GLY A 1 83 ? 2.169 -8.186 7.837 1.00 0.00 83 GLY A CA 1
ATOM 1218 C C . GLY A 1 83 ? 1.778 -6.851 8.432 1.00 0.00 83 GLY A C 1
ATOM 1219 O O . GLY A 1 83 ? 0.659 -6.680 8.917 1.00 0.00 83 GLY A O 1
ATOM 1223 N N . ALA A 1 84 ? 2.702 -5.897 8.382 1.00 0.00 84 ALA A N 1
ATOM 1224 C CA . ALA A 1 84 ? 2.444 -4.556 8.887 1.00 0.00 84 ALA A CA 1
ATOM 1225 C C . ALA A 1 84 ? 1.376 -3.863 8.048 1.00 0.00 84 ALA A C 1
ATOM 1226 O O . ALA A 1 84 ? 0.356 -3.413 8.569 1.00 0.00 84 ALA A O 1
ATOM 1233 N N . LEU A 1 85 ? 1.614 -3.792 6.741 1.00 0.00 85 LEU A N 1
ATOM 1234 C CA . LEU A 1 85 ? 0.668 -3.169 5.824 1.00 0.00 85 LEU A CA 1
ATOM 1235 C C . LEU A 1 85 ? -0.722 -3.769 5.999 1.00 0.00 85 LEU A C 1
ATOM 1236 O O . LEU A 1 85 ? -1.726 -3.059 5.953 1.00 0.00 85 LEU A O 1
ATOM 1252 N N . MET A 1 86 ? -0.772 -5.081 6.210 1.00 0.00 86 MET A N 1
ATOM 1253 C CA . MET A 1 86 ? -2.039 -5.771 6.413 1.00 0.00 86 MET A CA 1
ATOM 1254 C C . MET A 1 86 ? -2.827 -5.106 7.534 1.00 0.00 86 MET A C 1
ATOM 1255 O O . MET A 1 86 ? -4.055 -5.038 7.490 1.00 0.00 86 MET A O 1
ATOM 1269 N N . HIS A 1 87 ? -2.106 -4.603 8.530 1.00 0.00 87 HIS A N 1
ATOM 1270 C CA . HIS A 1 87 ? -2.728 -3.916 9.653 1.00 0.00 87 HIS A CA 1
ATOM 1271 C C . HIS A 1 87 ? -3.141 -2.506 9.249 1.00 0.00 87 HIS A C 1
ATOM 1272 O O . HIS A 1 87 ? -4.248 -2.060 9.553 1.00 0.00 87 HIS A O 1
ATOM 1287 N N . VAL A 1 88 ? -2.246 -1.815 8.550 1.00 0.00 88 VAL A N 1
ATOM 1288 C CA . VAL A 1 88 ? -2.523 -0.464 8.081 1.00 0.00 88 VAL A CA 1
ATOM 1289 C C . VAL A 1 88 ? -3.820 -0.428 7.284 1.00 0.00 88 VAL A C 1
ATOM 1290 O O . VAL A 1 88 ? -4.597 0.521 7.384 1.00 0.00 88 VAL A O 1
ATOM 1303 N N . MET A 1 89 ? -4.051 -1.476 6.499 1.00 0.00 89 MET A N 1
ATOM 1304 C CA . MET A 1 89 ? -5.267 -1.578 5.702 1.00 0.00 89 MET A CA 1
ATOM 1305 C C . MET A 1 89 ? -6.489 -1.637 6.609 1.00 0.00 89 MET A C 1
ATOM 1306 O O . MET A 1 89 ? -7.577 -1.198 6.237 1.00 0.00 89 MET A O 1
ATOM 1320 N N . GLN A 1 90 ? -6.295 -2.173 7.810 1.00 0.00 90 GLN A N 1
ATOM 1321 C CA . GLN A 1 90 ? -7.371 -2.273 8.787 1.00 0.00 90 GLN A CA 1
ATOM 1322 C C . GLN A 1 90 ? -7.644 -0.924 9.457 1.00 0.00 90 GLN A C 1
ATOM 1323 O O . GLN A 1 90 ? -8.594 -0.791 10.228 1.00 0.00 90 GLN A O 1
ATOM 1337 N N . LYS A 1 91 ? -6.819 0.078 9.153 1.00 0.00 91 LYS A N 1
ATOM 1338 C CA . LYS A 1 91 ? -6.992 1.407 9.726 1.00 0.00 91 LYS A CA 1
ATOM 1339 C C . LYS A 1 91 ? -8.232 2.098 9.158 1.00 0.00 91 LYS A C 1
ATOM 1340 O O . LYS A 1 91 ? -8.657 3.135 9.667 1.00 0.00 91 LYS A O 1
ATOM 1359 N N . ARG A 1 92 ? -8.805 1.529 8.098 1.00 0.00 92 ARG A N 1
ATOM 1360 C CA . ARG A 1 92 ? -10.005 2.083 7.493 1.00 0.00 92 ARG A CA 1
ATOM 1361 C C . ARG A 1 92 ? -11.225 1.794 8.354 1.00 0.00 92 ARG A C 1
ATOM 1362 O O . ARG A 1 92 ? -12.237 2.489 8.262 1.00 0.00 92 ARG A O 1
ATOM 1383 N N . SER A 1 93 ? -11.139 0.726 9.154 1.00 0.00 93 SER A N 1
ATOM 1384 C CA . SER A 1 93 ? -12.221 0.319 10.055 1.00 0.00 93 SER A CA 1
ATOM 1385 C C . SER A 1 93 ? -13.297 -0.493 9.340 1.00 0.00 93 SER A C 1
ATOM 1386 O O . SER A 1 93 ? -13.817 -1.460 9.895 1.00 0.00 93 SER A O 1
ATOM 1394 N N . ARG A 1 94 ? -13.653 -0.088 8.127 1.00 0.00 94 ARG A N 1
ATOM 1395 C CA . ARG A 1 94 ? -14.701 -0.770 7.386 1.00 0.00 94 ARG A CA 1
ATOM 1396 C C . ARG A 1 94 ? -14.498 -0.658 5.880 1.00 0.00 94 ARG A C 1
ATOM 1397 O O . ARG A 1 94 ? -15.433 -0.866 5.106 1.00 0.00 94 ARG A O 1
ATOM 1418 N N . ALA A 1 95 ? -13.272 -0.373 5.462 1.00 0.00 95 ALA A N 1
ATOM 1419 C CA . ALA A 1 95 ? -12.976 -0.248 4.035 1.00 0.00 95 ALA A CA 1
ATOM 1420 C C . ALA A 1 95 ? -13.026 -1.595 3.344 1.00 0.00 95 ALA A C 1
ATOM 1421 O O . ALA A 1 95 ? -12.205 -2.475 3.600 1.00 0.00 95 ALA A O 1
ATOM 1428 N N . ILE A 1 96 ? -13.990 -1.737 2.451 1.00 0.00 96 ILE A N 1
ATOM 1429 C CA . ILE A 1 96 ? -14.137 -2.951 1.678 1.00 0.00 96 ILE A CA 1
ATOM 1430 C C . ILE A 1 96 ? -14.328 -2.614 0.208 1.00 0.00 96 ILE A C 1
ATOM 1431 O O . ILE A 1 96 ? -15.338 -2.026 -0.177 1.00 0.00 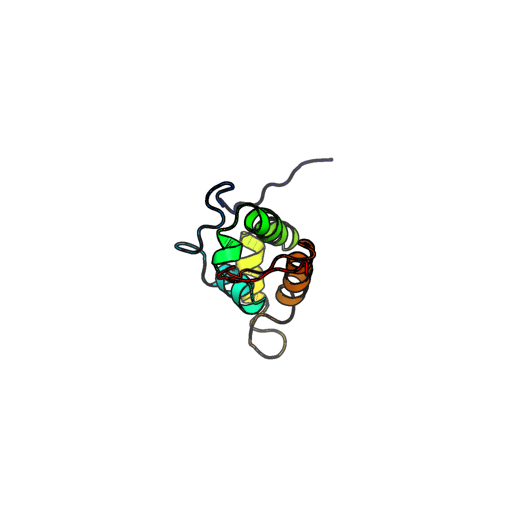96 ILE A O 1
ATOM 1447 N N . HIS A 1 97 ? -13.350 -2.956 -0.606 1.00 0.00 97 HIS A N 1
ATOM 1448 C CA . HIS A 1 97 ? -13.441 -2.677 -2.028 1.00 0.00 97 HIS A CA 1
ATOM 1449 C C . HIS A 1 97 ? -14.533 -3.525 -2.667 1.00 0.00 97 HIS A C 1
ATOM 1450 O O . HIS A 1 97 ? -14.256 -4.474 -3.401 1.00 0.00 97 HIS A O 1
ATOM 1465 N N . SER A 1 98 ? -15.779 -3.173 -2.367 1.00 0.00 98 SER A N 1
ATOM 1466 C CA . SER A 1 98 ? -16.934 -3.895 -2.879 1.00 0.00 98 SER A CA 1
ATOM 1467 C C . SER A 1 98 ? -17.865 -2.953 -3.637 1.00 0.00 98 SER A C 1
ATOM 1468 O O . SER A 1 98 ? -17.691 -1.735 -3.606 1.00 0.00 98 SER A O 1
ATOM 1476 N N . SER A 1 99 ? -18.859 -3.523 -4.310 1.00 0.00 99 SER A N 1
ATOM 1477 C CA . SER A 1 99 ? -19.818 -2.730 -5.070 1.00 0.00 99 SER A CA 1
ATOM 1478 C C . SER A 1 99 ? -21.243 -2.992 -4.594 1.00 0.00 99 SER A C 1
ATOM 1479 O O . SER A 1 99 ? -21.683 -4.140 -4.521 1.00 0.00 99 SER A O 1
ATOM 1487 N N . ASP A 1 100 ? -21.960 -1.920 -4.273 1.00 0.00 100 ASP A N 1
ATOM 1488 C CA . ASP A 1 100 ? -23.337 -2.032 -3.805 1.00 0.00 100 ASP A CA 1
ATOM 1489 C C . ASP A 1 100 ? -24.308 -2.093 -4.980 1.00 0.00 100 ASP A C 1
ATOM 1490 O O . ASP A 1 100 ? -24.658 -1.067 -5.562 1.00 0.00 100 ASP A O 1
ATOM 1499 N N . GLU A 1 101 ? -24.736 -3.303 -5.324 1.00 0.00 101 GLU A N 1
ATOM 1500 C CA . GLU A 1 101 ? -25.665 -3.499 -6.432 1.00 0.00 101 GLU A CA 1
ATOM 1501 C C . GLU A 1 101 ? -27.110 -3.533 -5.941 1.00 0.00 101 GLU A C 1
ATOM 1502 O O . GLU A 1 101 ? -28.042 -3.324 -6.718 1.00 0.00 101 GLU A O 1
ATOM 1514 N N . GLY A 1 102 ? -27.293 -3.798 -4.651 1.00 0.00 102 GLY A N 1
ATOM 1515 C CA . GLY A 1 102 ? -28.629 -3.854 -4.088 1.00 0.00 102 GLY A CA 1
ATOM 1516 C C . GLY A 1 102 ? -28.632 -4.348 -2.656 1.00 0.00 102 GLY A C 1
ATOM 1517 O O . GLY A 1 102 ? -29.414 -5.228 -2.297 1.00 0.00 102 GLY A O 1
ATOM 1521 N N . GLU A 1 103 ? -27.753 -3.782 -1.836 1.00 0.00 103 GLU A N 1
ATOM 1522 C CA . GLU A 1 103 ? -27.657 -4.168 -0.434 1.00 0.00 103 GLU A CA 1
ATOM 1523 C C . GLU A 1 103 ? -28.223 -3.076 0.468 1.00 0.00 103 GLU A C 1
ATOM 1524 O O . GLU A 1 103 ? -28.556 -1.985 0.005 1.00 0.00 103 GLU A O 1
ATOM 1536 N N . ASP A 1 104 ? -28.332 -3.377 1.758 1.00 0.00 104 ASP A N 1
ATOM 1537 C CA . ASP A 1 104 ? -28.859 -2.418 2.722 1.00 0.00 104 ASP A CA 1
ATOM 1538 C C . ASP A 1 104 ? -28.608 -2.889 4.150 1.00 0.00 104 ASP A C 1
ATOM 1539 O O . ASP A 1 104 ? -29.280 -3.795 4.642 1.00 0.00 104 ASP A O 1
ATOM 1548 N N . GLN A 1 105 ? -27.639 -2.266 4.811 1.00 0.00 105 GLN A N 1
ATOM 1549 C CA . GLN A 1 105 ? -27.298 -2.622 6.183 1.00 0.00 105 GLN A CA 1
ATOM 1550 C C . GLN A 1 105 ? -28.494 -2.431 7.110 1.00 0.00 105 GLN A C 1
ATOM 1551 O O . GLN A 1 105 ? -28.743 -3.251 7.995 1.00 0.00 105 GLN A O 1
ATOM 1565 N N . ALA A 1 106 ? -29.233 -1.346 6.902 1.00 0.00 106 ALA A N 1
ATOM 1566 C CA . ALA A 1 106 ? -30.404 -1.051 7.720 1.00 0.00 106 ALA A CA 1
ATOM 1567 C C . ALA A 1 106 ? -31.616 -1.846 7.247 1.00 0.00 106 ALA A C 1
ATOM 1568 O O . ALA A 1 106 ? -31.821 -2.030 6.047 1.00 0.00 106 ALA A O 1
ATOM 1575 N N . GLY A 1 107 ? -32.416 -2.317 8.198 1.00 0.00 107 GLY A N 1
ATOM 1576 C CA . GLY A 1 107 ? -33.597 -3.088 7.860 1.00 0.00 107 GLY A CA 1
ATOM 1577 C C . GLY A 1 107 ? -34.679 -2.984 8.917 1.00 0.00 107 GLY A C 1
ATOM 1578 O O . GLY A 1 107 ? -34.349 -3.090 10.117 1.00 0.00 107 GLY A O 1
ATOM 1583 N N . SER A 1 1 ? 14.380 5.371 15.456 1.00 0.00 1 SER A N 2
ATOM 1584 C CA . SER A 1 1 ? 13.210 5.801 16.266 1.00 0.00 1 SER A CA 2
ATOM 1585 C C . SER A 1 1 ? 13.519 7.069 17.054 1.00 0.00 1 SER A C 2
ATOM 1586 O O . SER A 1 1 ? 14.649 7.276 17.497 1.00 0.00 1 SER A O 2
ATOM 1596 N N . GLY A 1 2 ? 12.509 7.915 17.226 1.00 0.00 2 GLY A N 2
ATOM 1597 C CA . GLY A 1 2 ? 12.694 9.152 17.960 1.00 0.00 2 GLY A CA 2
ATOM 1598 C C . GLY A 1 2 ? 12.694 10.369 17.057 1.00 0.00 2 GLY A C 2
ATOM 1599 O O . GLY A 1 2 ? 12.433 11.485 17.507 1.00 0.00 2 GLY A O 2
ATOM 1603 N N . PHE A 1 3 ? 12.987 10.154 15.778 1.00 0.00 3 PHE A N 2
ATOM 1604 C CA . PHE A 1 3 ? 13.018 11.243 14.808 1.00 0.00 3 PHE A CA 2
ATOM 1605 C C . PHE A 1 3 ? 11.973 11.030 13.718 1.00 0.00 3 PHE A C 2
ATOM 1606 O O . PHE A 1 3 ? 11.861 9.939 13.157 1.00 0.00 3 PHE A O 2
ATOM 1623 N N . LYS A 1 4 ? 11.211 12.078 13.422 1.00 0.00 4 LYS A N 2
ATOM 1624 C CA . LYS A 1 4 ? 10.174 12.003 12.401 1.00 0.00 4 LYS A CA 2
ATOM 1625 C C . LYS A 1 4 ? 10.747 12.301 11.019 1.00 0.00 4 LYS A C 2
ATOM 1626 O O . LYS A 1 4 ? 11.310 13.371 10.787 1.00 0.00 4 LYS A O 2
ATOM 1645 N N . HIS A 1 5 ? 10.599 11.348 10.105 1.00 0.00 5 HIS A N 2
ATOM 1646 C CA . HIS A 1 5 ? 11.102 11.506 8.745 1.00 0.00 5 HIS A CA 2
ATOM 1647 C C . HIS A 1 5 ? 9.966 11.403 7.732 1.00 0.00 5 HIS A C 2
ATOM 1648 O O . HIS A 1 5 ? 9.485 10.310 7.433 1.00 0.00 5 HIS A O 2
ATOM 1663 N N . VAL A 1 6 ? 9.541 12.548 7.208 1.00 0.00 6 VAL A N 2
ATOM 1664 C CA . VAL A 1 6 ? 8.457 12.587 6.234 1.00 0.00 6 VAL A CA 2
ATOM 1665 C C . VAL A 1 6 ? 8.955 12.229 4.837 1.00 0.00 6 VAL A C 2
ATOM 1666 O O . VAL A 1 6 ? 9.769 12.946 4.254 1.00 0.00 6 VAL A O 2
ATOM 1679 N N . SER A 1 7 ? 8.457 11.118 4.305 1.00 0.00 7 SER A N 2
ATOM 1680 C CA . SER A 1 7 ? 8.838 10.672 2.970 1.00 0.00 7 SER A CA 2
ATOM 1681 C C . SER A 1 7 ? 7.882 11.233 1.923 1.00 0.00 7 SER A C 2
ATOM 1682 O O . SER A 1 7 ? 6.721 11.514 2.217 1.00 0.00 7 SER A O 2
ATOM 1690 N N . HIS A 1 8 ? 8.378 11.399 0.701 1.00 0.00 8 HIS A N 2
ATOM 1691 C CA . HIS A 1 8 ? 7.565 11.934 -0.384 1.00 0.00 8 HIS A CA 2
ATOM 1692 C C . HIS A 1 8 ? 7.172 10.838 -1.368 1.00 0.00 8 HIS A C 2
ATOM 1693 O O . HIS A 1 8 ? 7.915 10.534 -2.302 1.00 0.00 8 HIS A O 2
ATOM 1708 N N . VAL A 1 9 ? 5.999 10.250 -1.156 1.00 0.00 9 VAL A N 2
ATOM 1709 C CA . VAL A 1 9 ? 5.504 9.196 -2.033 1.00 0.00 9 VAL A CA 2
ATOM 1710 C C . VAL A 1 9 ? 5.162 9.757 -3.409 1.00 0.00 9 VAL A C 2
ATOM 1711 O O . VAL A 1 9 ? 5.604 9.235 -4.432 1.00 0.00 9 VAL A O 2
ATOM 1724 N N . GLY A 1 10 ? 4.382 10.833 -3.423 1.00 0.00 10 GLY A N 2
ATOM 1725 C CA . GLY A 1 10 ? 4.010 11.466 -4.674 1.00 0.00 10 GLY A CA 2
ATOM 1726 C C . GLY A 1 10 ? 2.875 10.754 -5.383 1.00 0.00 10 GLY A C 2
ATOM 1727 O O . GLY A 1 10 ? 2.809 10.754 -6.612 1.00 0.00 10 GLY A O 2
ATOM 1731 N N . TRP A 1 11 ? 1.966 10.163 -4.612 1.00 0.00 11 TRP A N 2
ATOM 1732 C CA . TRP A 1 11 ? 0.831 9.454 -5.191 1.00 0.00 11 TRP A CA 2
ATOM 1733 C C . TRP A 1 11 ? -0.341 10.415 -5.408 1.00 0.00 11 TRP A C 2
ATOM 1734 O O . TRP A 1 11 ? -0.447 11.439 -4.734 1.00 0.00 11 TRP A O 2
ATOM 1755 N N . ASP A 1 12 ? -1.195 10.101 -6.372 1.00 0.00 12 ASP A N 2
ATOM 1756 C CA . ASP A 1 12 ? -2.345 10.946 -6.662 1.00 0.00 12 ASP A CA 2
ATOM 1757 C C . ASP A 1 12 ? -3.548 10.522 -5.821 1.00 0.00 12 ASP A C 2
ATOM 1758 O O . ASP A 1 12 ? -3.796 9.331 -5.636 1.00 0.00 12 ASP A O 2
ATOM 1767 N N . PRO A 1 13 ? -4.304 11.497 -5.285 1.00 0.00 13 PRO A N 2
ATOM 1768 C CA . PRO A 1 13 ? -5.475 11.219 -4.453 1.00 0.00 13 PRO A CA 2
ATOM 1769 C C . PRO A 1 13 ? -6.693 10.827 -5.282 1.00 0.00 13 PRO A C 2
ATOM 1770 O O . PRO A 1 13 ? -7.411 9.886 -4.944 1.00 0.00 13 PRO A O 2
ATOM 1781 N N . GLN A 1 14 ? -6.919 11.556 -6.370 1.00 0.00 14 GLN A N 2
ATOM 1782 C CA . GLN A 1 14 ? -8.051 11.289 -7.249 1.00 0.00 14 GLN A CA 2
ATOM 1783 C C . GLN A 1 14 ? -7.733 10.153 -8.217 1.00 0.00 14 GLN A C 2
ATOM 1784 O O . GLN A 1 14 ? -8.582 9.306 -8.495 1.00 0.00 14 GLN A O 2
ATOM 1798 N N . ASN A 1 15 ? -6.505 10.140 -8.725 1.00 0.00 15 ASN A N 2
ATOM 1799 C CA . ASN A 1 15 ? -6.076 9.110 -9.664 1.00 0.00 15 ASN A CA 2
ATOM 1800 C C . ASN A 1 15 ? -5.533 7.889 -8.927 1.00 0.00 15 ASN A C 2
ATOM 1801 O O . ASN A 1 15 ? -5.647 6.761 -9.406 1.00 0.00 15 ASN A O 2
ATOM 1812 N N . GLY A 1 16 ? -4.944 8.123 -7.759 1.00 0.00 16 GLY A N 2
ATOM 1813 C CA . GLY A 1 16 ? -4.397 7.032 -6.973 1.00 0.00 16 GLY A CA 2
ATOM 1814 C C . GLY A 1 16 ? -2.890 6.922 -7.095 1.00 0.00 16 GLY A C 2
ATOM 1815 O O . GLY A 1 16 ? -2.201 7.923 -7.292 1.00 0.00 16 GLY A O 2
ATOM 1819 N N . PHE A 1 17 ? -2.378 5.701 -6.976 1.00 0.00 17 PHE A N 2
ATOM 1820 C CA . PHE A 1 17 ? -0.945 5.460 -7.067 1.00 0.00 17 PHE A CA 2
ATOM 1821 C C . PHE A 1 17 ? -0.495 5.385 -8.523 1.00 0.00 17 PHE A C 2
ATOM 1822 O O . PHE A 1 17 ? -1.155 4.763 -9.356 1.00 0.00 17 PHE A O 2
ATOM 1839 N N . ASP A 1 18 ? 0.630 6.026 -8.823 1.00 0.00 18 ASP A N 2
ATOM 1840 C CA . ASP A 1 18 ? 1.167 6.034 -10.178 1.00 0.00 18 ASP A CA 2
ATOM 1841 C C . ASP A 1 18 ? 1.871 4.719 -10.494 1.00 0.00 18 ASP A C 2
ATOM 1842 O O . ASP A 1 18 ? 3.084 4.685 -10.700 1.00 0.00 18 ASP A O 2
ATOM 1851 N N . VAL A 1 19 ? 1.099 3.640 -10.537 1.00 0.00 19 VAL A N 2
ATOM 1852 C CA . VAL A 1 19 ? 1.644 2.319 -10.830 1.00 0.00 19 VAL A CA 2
ATOM 1853 C C . VAL A 1 19 ? 2.477 2.336 -12.107 1.00 0.00 19 VAL A C 2
ATOM 1854 O O . VAL A 1 19 ? 3.356 1.495 -12.298 1.00 0.00 19 VAL A O 2
ATOM 1867 N N . ASN A 1 20 ? 2.205 3.306 -12.974 1.00 0.00 20 ASN A N 2
ATOM 1868 C CA . ASN A 1 20 ? 2.936 3.436 -14.229 1.00 0.00 20 ASN A CA 2
ATOM 1869 C C . ASN A 1 20 ? 4.356 3.939 -13.986 1.00 0.00 20 ASN A C 2
ATOM 1870 O O . ASN A 1 20 ? 5.246 3.729 -14.809 1.00 0.00 20 ASN A O 2
ATOM 1881 N N . ASN A 1 21 ? 4.563 4.607 -12.853 1.00 0.00 21 ASN A N 2
ATOM 1882 C CA . ASN A 1 21 ? 5.875 5.145 -12.515 1.00 0.00 21 ASN A CA 2
ATOM 1883 C C . ASN A 1 21 ? 6.306 4.730 -11.109 1.00 0.00 21 ASN A C 2
ATOM 1884 O O . ASN A 1 21 ? 7.190 5.349 -10.515 1.00 0.00 21 ASN A O 2
ATOM 1895 N N . LEU A 1 22 ? 5.683 3.680 -10.582 1.00 0.00 22 LEU A N 2
ATOM 1896 C CA . LEU A 1 22 ? 6.019 3.182 -9.252 1.00 0.00 22 LEU A CA 2
ATOM 1897 C C . LEU A 1 22 ? 7.392 2.523 -9.242 1.00 0.00 22 LEU A C 2
ATOM 1898 O O . LEU A 1 22 ? 7.915 2.137 -10.287 1.00 0.00 22 LEU A O 2
ATOM 1914 N N . ASP A 1 23 ? 7.977 2.413 -8.054 1.00 0.00 23 ASP A N 2
ATOM 1915 C CA . ASP A 1 23 ? 9.296 1.810 -7.904 1.00 0.00 23 ASP A CA 2
ATOM 1916 C C . ASP A 1 23 ? 9.192 0.287 -7.837 1.00 0.00 23 ASP A C 2
ATOM 1917 O O . ASP A 1 23 ? 8.295 -0.252 -7.189 1.00 0.00 23 ASP A O 2
ATOM 1926 N N . PRO A 1 24 ? 10.113 -0.429 -8.506 1.00 0.00 24 PRO A N 2
ATOM 1927 C CA . PRO A 1 24 ? 10.111 -1.895 -8.525 1.00 0.00 24 PRO A CA 2
ATOM 1928 C C . PRO A 1 24 ? 10.144 -2.499 -7.125 1.00 0.00 24 PRO A C 2
ATOM 1929 O O . PRO A 1 24 ? 9.814 -3.670 -6.938 1.00 0.00 24 PRO A O 2
ATOM 1940 N N . ASP A 1 25 ? 10.543 -1.697 -6.144 1.00 0.00 25 ASP A N 2
ATOM 1941 C CA . ASP A 1 25 ? 10.625 -2.162 -4.766 1.00 0.00 25 ASP A CA 2
ATOM 1942 C C . ASP A 1 25 ? 9.257 -2.135 -4.092 1.00 0.00 25 ASP A C 2
ATOM 1943 O O . ASP A 1 25 ? 8.776 -3.157 -3.602 1.00 0.00 25 ASP A O 2
ATOM 1952 N N . LEU A 1 26 ? 8.643 -0.957 -4.053 1.00 0.00 26 LEU A N 2
ATOM 1953 C CA . LEU A 1 26 ? 7.334 -0.800 -3.427 1.00 0.00 26 LEU A CA 2
ATOM 1954 C C . LEU A 1 26 ? 6.243 -1.469 -4.254 1.00 0.00 26 LEU A C 2
ATOM 1955 O O . LEU A 1 26 ? 5.351 -2.119 -3.710 1.00 0.00 26 LEU A O 2
ATOM 1971 N N . ARG A 1 27 ? 6.309 -1.300 -5.571 1.00 0.00 27 ARG A N 2
ATOM 1972 C CA . ARG A 1 27 ? 5.321 -1.899 -6.458 1.00 0.00 27 ARG A CA 2
ATOM 1973 C C . ARG A 1 27 ? 5.238 -3.404 -6.225 1.00 0.00 27 ARG A C 2
ATOM 1974 O O . ARG A 1 27 ? 4.156 -3.990 -6.256 1.00 0.00 27 ARG A O 2
ATOM 1995 N N . SER A 1 28 ? 6.391 -4.022 -5.986 1.00 0.00 28 SER A N 2
ATOM 1996 C CA . SER A 1 28 ? 6.454 -5.455 -5.724 1.00 0.00 28 SER A CA 2
ATOM 1997 C C . SER A 1 28 ? 5.724 -5.803 -4.431 1.00 0.00 28 SER A C 2
ATOM 1998 O O . SER A 1 28 ? 5.063 -6.837 -4.339 1.00 0.00 28 SER A O 2
ATOM 2006 N N . LEU A 1 29 ? 5.850 -4.933 -3.432 1.00 0.00 29 LEU A N 2
ATOM 2007 C CA . LEU A 1 29 ? 5.205 -5.151 -2.143 1.00 0.00 29 LEU A CA 2
ATOM 2008 C C . LEU A 1 29 ? 3.703 -5.339 -2.316 1.00 0.00 29 LEU A C 2
ATOM 2009 O O . LEU A 1 29 ? 3.140 -6.348 -1.889 1.00 0.00 29 LEU A O 2
ATOM 2025 N N . PHE A 1 30 ? 3.057 -4.365 -2.951 1.00 0.00 30 PHE A N 2
ATOM 2026 C CA . PHE A 1 30 ? 1.621 -4.433 -3.191 1.00 0.00 30 PHE A CA 2
ATOM 2027 C C . PHE A 1 30 ? 1.245 -5.770 -3.820 1.00 0.00 30 PHE A C 2
ATOM 2028 O O . PHE A 1 30 ? 0.307 -6.434 -3.379 1.00 0.00 30 PHE A O 2
ATOM 2045 N N . SER A 1 31 ? 1.993 -6.164 -4.845 1.00 0.00 31 SER A N 2
ATOM 2046 C CA . SER A 1 31 ? 1.757 -7.435 -5.516 1.00 0.00 31 SER A CA 2
ATOM 2047 C C . SER A 1 31 ? 1.958 -8.595 -4.547 1.00 0.00 31 SER A C 2
ATOM 2048 O O . SER A 1 31 ? 1.085 -9.449 -4.394 1.00 0.00 31 SER A O 2
ATOM 2056 N N . ARG A 1 32 ? 3.113 -8.612 -3.888 1.00 0.00 32 ARG A N 2
ATOM 2057 C CA . ARG A 1 32 ? 3.425 -9.656 -2.920 1.00 0.00 32 ARG A CA 2
ATOM 2058 C C . ARG A 1 32 ? 2.316 -9.770 -1.881 1.00 0.00 32 ARG A C 2
ATOM 2059 O O . ARG A 1 32 ? 2.031 -10.856 -1.376 1.00 0.00 32 ARG A O 2
ATOM 2080 N N . ALA A 1 33 ? 1.681 -8.642 -1.582 1.00 0.00 33 ALA A N 2
ATOM 2081 C CA . ALA A 1 33 ? 0.591 -8.609 -0.614 1.00 0.00 33 ALA A CA 2
ATOM 2082 C C . ALA A 1 33 ? -0.723 -9.052 -1.253 1.00 0.00 33 ALA A C 2
ATOM 2083 O O . ALA A 1 33 ? -1.654 -9.460 -0.559 1.00 0.00 33 ALA A O 2
ATOM 2090 N N . GLY A 1 34 ? -0.790 -8.977 -2.581 1.00 0.00 34 GLY A N 2
ATOM 2091 C CA . GLY A 1 34 ? -1.993 -9.379 -3.286 1.00 0.00 34 GLY A CA 2
ATOM 2092 C C . GLY A 1 34 ? -2.823 -8.199 -3.761 1.00 0.00 34 GLY A C 2
ATOM 2093 O O . GLY A 1 34 ? -3.966 -8.371 -4.185 1.00 0.00 34 GLY A O 2
ATOM 2097 N N . ILE A 1 35 ? -2.254 -6.998 -3.687 1.00 0.00 35 ILE A N 2
ATOM 2098 C CA . ILE A 1 35 ? -2.956 -5.795 -4.116 1.00 0.00 35 ILE A CA 2
ATOM 2099 C C . ILE A 1 35 ? -2.765 -5.546 -5.608 1.00 0.00 35 ILE A C 2
ATOM 2100 O O . ILE A 1 35 ? -1.641 -5.371 -6.079 1.00 0.00 35 ILE A O 2
ATOM 2116 N N . SER A 1 36 ? -3.870 -5.523 -6.346 1.00 0.00 36 SER A N 2
ATOM 2117 C CA . SER A 1 36 ? -3.822 -5.280 -7.783 1.00 0.00 36 SER A CA 2
ATOM 2118 C C . SER A 1 36 ? -3.854 -3.784 -8.077 1.00 0.00 36 SER A C 2
ATOM 2119 O O . SER A 1 36 ? -4.264 -2.986 -7.234 1.00 0.00 36 SER A O 2
ATOM 2127 N N . GLU A 1 37 ? -3.419 -3.409 -9.275 1.00 0.00 37 GLU A N 2
ATOM 2128 C CA . GLU A 1 37 ? -3.402 -2.007 -9.672 1.00 0.00 37 GLU A CA 2
ATOM 2129 C C . GLU A 1 37 ? -4.767 -1.366 -9.446 1.00 0.00 37 GLU A C 2
ATOM 2130 O O . GLU A 1 37 ? -4.870 -0.155 -9.248 1.00 0.00 37 GLU A O 2
ATOM 2142 N N . ALA A 1 38 ? -5.811 -2.188 -9.467 1.00 0.00 38 ALA A N 2
ATOM 2143 C CA . ALA A 1 38 ? -7.168 -1.703 -9.252 1.00 0.00 38 ALA A CA 2
ATOM 2144 C C . ALA A 1 38 ? -7.268 -0.940 -7.936 1.00 0.00 38 ALA A C 2
ATOM 2145 O O . ALA A 1 38 ? -7.857 0.139 -7.874 1.00 0.00 38 ALA A O 2
ATOM 2152 N N . GLN A 1 39 ? -6.682 -1.507 -6.886 1.00 0.00 39 GLN A N 2
ATOM 2153 C CA . GLN A 1 39 ? -6.697 -0.879 -5.570 1.00 0.00 39 GLN A CA 2
ATOM 2154 C C . GLN A 1 39 ? -5.663 0.240 -5.493 1.00 0.00 39 GLN A C 2
ATOM 2155 O O . GLN A 1 39 ? -5.839 1.212 -4.759 1.00 0.00 39 GLN A O 2
ATOM 2169 N N . LEU A 1 40 ? -4.588 0.100 -6.261 1.00 0.00 40 LEU A N 2
ATOM 2170 C CA . LEU A 1 40 ? -3.534 1.106 -6.285 1.00 0.00 40 LEU A CA 2
ATOM 2171 C C . LEU A 1 40 ? -4.022 2.375 -6.975 1.00 0.00 40 LEU A C 2
ATOM 2172 O O . LEU A 1 40 ? -3.544 3.473 -6.691 1.00 0.00 40 LEU A O 2
ATOM 2188 N N . THR A 1 41 ? -4.987 2.216 -7.874 1.00 0.00 41 THR A N 2
ATOM 2189 C CA . THR A 1 41 ? -5.553 3.347 -8.598 1.00 0.00 41 THR A CA 2
ATOM 2190 C C . THR A 1 41 ? -6.844 3.844 -7.943 1.00 0.00 41 THR A C 2
ATOM 2191 O O . THR A 1 41 ? -7.419 4.843 -8.375 1.00 0.00 41 THR A O 2
ATOM 2202 N N . ASP A 1 42 ? -7.296 3.151 -6.897 1.00 0.00 42 ASP A N 2
ATOM 2203 C CA . ASP A 1 42 ? -8.513 3.540 -6.195 1.00 0.00 42 ASP A CA 2
ATOM 2204 C C . ASP A 1 42 ? -8.223 4.640 -5.177 1.00 0.00 42 ASP A C 2
ATOM 2205 O O . ASP A 1 42 ? -7.366 4.484 -4.309 1.00 0.00 42 ASP A O 2
ATOM 2214 N N . ALA A 1 43 ? -8.939 5.753 -5.296 1.00 0.00 43 ALA A N 2
ATOM 2215 C CA . ALA A 1 43 ? -8.755 6.882 -4.391 1.00 0.00 43 ALA A CA 2
ATOM 2216 C C . ALA A 1 43 ? -8.826 6.443 -2.930 1.00 0.00 43 ALA A C 2
ATOM 2217 O O . ALA A 1 43 ? -8.062 6.922 -2.092 1.00 0.00 43 ALA A O 2
ATOM 2224 N N . GLU A 1 44 ? -9.752 5.538 -2.631 1.00 0.00 44 GLU A N 2
ATOM 2225 C CA . GLU A 1 44 ? -9.936 5.053 -1.268 1.00 0.00 44 GLU A CA 2
ATOM 2226 C C . GLU A 1 44 ? -8.801 4.126 -0.842 1.00 0.00 44 GLU A C 2
ATOM 2227 O O . GLU A 1 44 ? -8.112 4.386 0.144 1.00 0.00 44 GLU A O 2
ATOM 2239 N N . THR A 1 45 ? -8.619 3.037 -1.582 1.00 0.00 45 THR A N 2
ATOM 2240 C CA . THR A 1 45 ? -7.588 2.057 -1.259 1.00 0.00 45 THR A CA 2
ATOM 2241 C C . THR A 1 45 ? -6.191 2.646 -1.425 1.00 0.00 45 THR A C 2
ATOM 2242 O O . THR A 1 45 ? -5.271 2.298 -0.689 1.00 0.00 45 THR A O 2
ATOM 2253 N N . SER A 1 46 ? -6.031 3.539 -2.391 1.00 0.00 46 SER A N 2
ATOM 2254 C CA . SER A 1 46 ? -4.738 4.168 -2.625 1.00 0.00 46 SER A CA 2
ATOM 2255 C C . SER A 1 46 ? -4.268 4.901 -1.374 1.00 0.00 46 SER A C 2
ATOM 2256 O O . SER A 1 46 ? -3.086 4.877 -1.036 1.00 0.00 46 SER A O 2
ATOM 2264 N N . LYS A 1 47 ? -5.209 5.550 -0.692 1.00 0.00 47 LYS A N 2
ATOM 2265 C CA . LYS A 1 47 ? -4.908 6.295 0.525 1.00 0.00 47 LYS A CA 2
ATOM 2266 C C . LYS A 1 47 ? -4.377 5.380 1.626 1.00 0.00 47 LYS A C 2
ATOM 2267 O O . LYS A 1 47 ? -3.303 5.618 2.179 1.00 0.00 47 LYS A O 2
ATOM 2286 N N . LEU A 1 48 ? -5.136 4.340 1.952 1.00 0.00 48 LEU A N 2
ATOM 2287 C CA . LEU A 1 48 ? -4.740 3.418 3.010 1.00 0.00 48 LEU A CA 2
ATOM 2288 C C . LEU A 1 48 ? -3.443 2.697 2.652 1.00 0.00 48 LEU A C 2
ATOM 2289 O O . LEU A 1 48 ? -2.652 2.356 3.531 1.00 0.00 48 LEU A O 2
ATOM 2305 N N . ILE A 1 49 ? -3.224 2.474 1.359 1.00 0.00 49 ILE A N 2
ATOM 2306 C CA . ILE A 1 49 ? -2.013 1.802 0.900 1.00 0.00 49 ILE A CA 2
ATOM 2307 C C . ILE A 1 49 ? -0.777 2.684 1.093 1.00 0.00 49 ILE A C 2
ATOM 2308 O O . ILE A 1 49 ? 0.127 2.334 1.848 1.00 0.00 49 ILE A O 2
ATOM 2324 N N . TYR A 1 50 ? -0.724 3.816 0.394 1.00 0.00 50 TYR A N 2
ATOM 2325 C CA . TYR A 1 50 ? 0.433 4.700 0.495 1.00 0.00 50 TYR A CA 2
ATOM 2326 C C . TYR A 1 50 ? 0.700 5.054 1.959 1.00 0.00 50 TYR A C 2
ATOM 2327 O O . TYR A 1 50 ? 1.849 5.093 2.399 1.00 0.00 50 TYR A O 2
ATOM 2345 N N . ASP A 1 51 ? -0.373 5.285 2.711 1.00 0.00 51 ASP A N 2
ATOM 2346 C CA . ASP A 1 51 ? -0.259 5.607 4.128 1.00 0.00 51 ASP A CA 2
ATOM 2347 C C . ASP A 1 51 ? 0.519 4.524 4.867 1.00 0.00 51 ASP A C 2
ATOM 2348 O O . ASP A 1 51 ? 1.247 4.810 5.818 1.00 0.00 51 ASP A O 2
ATOM 2357 N N . PHE A 1 52 ? 0.366 3.278 4.423 1.00 0.00 52 PHE A N 2
ATOM 2358 C CA . PHE A 1 52 ? 1.075 2.164 5.040 1.00 0.00 52 PHE A CA 2
ATOM 2359 C C . PHE A 1 52 ? 2.576 2.323 4.836 1.00 0.00 52 PHE A C 2
ATOM 2360 O O . PHE A 1 52 ? 3.376 1.919 5.679 1.00 0.00 52 PHE A O 2
ATOM 2377 N N . ILE A 1 53 ? 2.949 2.925 3.713 1.00 0.00 53 ILE A N 2
ATOM 2378 C CA . ILE A 1 53 ? 4.352 3.171 3.416 1.00 0.00 53 ILE A CA 2
ATOM 2379 C C . ILE A 1 53 ? 4.958 4.088 4.471 1.00 0.00 53 ILE A C 2
ATOM 2380 O O . ILE A 1 53 ? 6.147 4.003 4.777 1.00 0.00 53 ILE A O 2
ATOM 2396 N N . GLU A 1 54 ? 4.120 4.950 5.040 1.00 0.00 54 GLU A N 2
ATOM 2397 C CA . GLU A 1 54 ? 4.558 5.864 6.084 1.00 0.00 54 GLU A CA 2
ATOM 2398 C C . GLU A 1 54 ? 4.894 5.093 7.355 1.00 0.00 54 GLU A C 2
ATOM 2399 O O . GLU A 1 54 ? 5.893 5.374 8.019 1.00 0.00 54 GLU A O 2
ATOM 2411 N N . ASP A 1 55 ? 4.063 4.106 7.678 1.00 0.00 55 ASP A N 2
ATOM 2412 C CA . ASP A 1 55 ? 4.286 3.278 8.858 1.00 0.00 55 ASP A CA 2
ATOM 2413 C C . ASP A 1 55 ? 5.561 2.452 8.697 1.00 0.00 55 ASP A C 2
ATOM 2414 O O . ASP A 1 55 ? 6.207 2.087 9.679 1.00 0.00 55 ASP A O 2
ATOM 2423 N N . GLN A 1 56 ? 5.917 2.171 7.446 1.00 0.00 56 GLN A N 2
ATOM 2424 C CA . GLN A 1 56 ? 7.113 1.395 7.143 1.00 0.00 56 GLN A CA 2
ATOM 2425 C C . GLN A 1 56 ? 8.354 2.284 7.067 1.00 0.00 56 GLN A C 2
ATOM 2426 O O . GLN A 1 56 ? 9.412 1.842 6.620 1.00 0.00 56 GLN A O 2
ATOM 2440 N N . GLY A 1 57 ? 8.225 3.536 7.504 1.00 0.00 57 GLY A N 2
ATOM 2441 C CA . GLY A 1 57 ? 9.350 4.452 7.463 1.00 0.00 57 GLY A CA 2
ATOM 2442 C C . GLY A 1 57 ? 9.346 5.321 6.220 1.00 0.00 57 GLY A C 2
ATOM 2443 O O . GLY A 1 57 ? 10.373 5.892 5.851 1.00 0.00 57 GLY A O 2
ATOM 2447 N N . GLY A 1 58 ? 8.189 5.424 5.574 1.00 0.00 58 GLY A N 2
ATOM 2448 C CA . GLY A 1 58 ? 8.076 6.236 4.378 1.00 0.00 58 GLY A CA 2
ATOM 2449 C C . GLY A 1 58 ? 8.573 5.520 3.138 1.00 0.00 58 GLY A C 2
ATOM 2450 O O . GLY A 1 58 ? 9.208 4.469 3.230 1.00 0.00 58 GLY A O 2
ATOM 2454 N N . LEU A 1 59 ? 8.284 6.093 1.975 1.00 0.00 59 LEU A N 2
ATOM 2455 C CA . LEU A 1 59 ? 8.702 5.511 0.706 1.00 0.00 59 LEU A CA 2
ATOM 2456 C C . LEU A 1 59 ? 10.184 5.146 0.728 1.00 0.00 59 LEU A C 2
ATOM 2457 O O . LEU A 1 59 ? 10.589 4.122 0.177 1.00 0.00 59 LEU A O 2
ATOM 2473 N N . GLU A 1 60 ? 10.987 5.990 1.366 1.00 0.00 60 GLU A N 2
ATOM 2474 C CA . GLU A 1 60 ? 12.425 5.761 1.449 1.00 0.00 60 GLU A CA 2
ATOM 2475 C C . GLU A 1 60 ? 12.734 4.496 2.243 1.00 0.00 60 GLU A C 2
ATOM 2476 O O . GLU A 1 60 ? 13.679 3.771 1.932 1.00 0.00 60 GLU A O 2
ATOM 2488 N N . ALA A 1 61 ? 11.935 4.240 3.273 1.00 0.00 61 ALA A N 2
ATOM 2489 C CA . ALA A 1 61 ? 12.130 3.071 4.121 1.00 0.00 61 ALA A CA 2
ATOM 2490 C C . ALA A 1 61 ? 11.717 1.787 3.407 1.00 0.00 61 ALA A C 2
ATOM 2491 O O . ALA A 1 61 ? 12.322 0.734 3.610 1.00 0.00 61 ALA A O 2
ATOM 2498 N N . VAL A 1 62 ? 10.683 1.877 2.576 1.00 0.00 62 VAL A N 2
ATOM 2499 C CA . VAL A 1 62 ? 10.199 0.713 1.843 1.00 0.00 62 VAL A CA 2
ATOM 2500 C C . VAL A 1 62 ? 11.244 0.233 0.844 1.00 0.00 62 VAL A C 2
ATOM 2501 O O . VAL A 1 62 ? 11.616 -0.940 0.835 1.00 0.00 62 VAL A O 2
ATOM 2514 N N . ARG A 1 63 ? 11.727 1.146 0.011 1.00 0.00 63 ARG A N 2
ATOM 2515 C CA . ARG A 1 63 ? 12.770 0.811 -0.949 1.00 0.00 63 ARG A CA 2
ATOM 2516 C C . ARG A 1 63 ? 13.955 0.173 -0.232 1.00 0.00 63 ARG A C 2
ATOM 2517 O O . ARG A 1 63 ? 14.501 -0.836 -0.679 1.00 0.00 63 ARG A O 2
ATOM 2538 N N . GLN A 1 64 ? 14.341 0.776 0.890 1.00 0.00 64 GLN A N 2
ATOM 2539 C CA . GLN A 1 64 ? 15.457 0.285 1.690 1.00 0.00 64 GLN A CA 2
ATOM 2540 C C . GLN A 1 64 ? 15.188 -1.116 2.234 1.00 0.00 64 GLN A C 2
ATOM 2541 O O . GLN A 1 64 ? 16.023 -2.011 2.103 1.00 0.00 64 GLN A O 2
ATOM 2555 N N . GLU A 1 65 ? 14.030 -1.298 2.867 1.00 0.00 65 GLU A N 2
ATOM 2556 C CA . GLU A 1 65 ? 13.683 -2.589 3.454 1.00 0.00 65 GLU A CA 2
ATOM 2557 C C . GLU A 1 65 ? 13.433 -3.633 2.371 1.00 0.00 65 GLU A C 2
ATOM 2558 O O . GLU A 1 65 ? 13.690 -4.821 2.571 1.00 0.00 65 GLU A O 2
ATOM 2570 N N . MET A 1 66 ? 12.943 -3.184 1.221 1.00 0.00 66 MET A N 2
ATOM 2571 C CA . MET A 1 66 ? 12.682 -4.083 0.105 1.00 0.00 66 MET A CA 2
ATOM 2572 C C . MET A 1 66 ? 13.989 -4.621 -0.466 1.00 0.00 66 MET A C 2
ATOM 2573 O O . MET A 1 66 ? 14.032 -5.717 -1.025 1.00 0.00 66 MET A O 2
ATOM 2587 N N . ARG A 1 67 ? 15.055 -3.841 -0.317 1.00 0.00 67 ARG A N 2
ATOM 2588 C CA . ARG A 1 67 ? 16.370 -4.237 -0.806 1.00 0.00 67 ARG A CA 2
ATOM 2589 C C . ARG A 1 67 ? 17.012 -5.260 0.125 1.00 0.00 67 ARG A C 2
ATOM 2590 O O . ARG A 1 67 ? 17.590 -6.249 -0.326 1.00 0.00 67 ARG A O 2
ATOM 2611 N N . ARG A 1 68 ? 16.905 -5.015 1.427 1.00 0.00 68 ARG A N 2
ATOM 2612 C CA . ARG A 1 68 ? 17.478 -5.911 2.424 1.00 0.00 68 ARG A CA 2
ATOM 2613 C C . ARG A 1 68 ? 16.689 -7.214 2.500 1.00 0.00 68 ARG A C 2
ATOM 2614 O O . ARG A 1 68 ? 17.249 -8.277 2.768 1.00 0.00 68 ARG A O 2
ATOM 2635 N N . GLN A 1 69 ? 15.385 -7.123 2.262 1.00 0.00 69 GLN A N 2
ATOM 2636 C CA . GLN A 1 69 ? 14.519 -8.295 2.299 1.00 0.00 69 GLN A CA 2
ATOM 2637 C C . GLN A 1 69 ? 14.501 -9.006 0.949 1.00 0.00 69 GLN A C 2
ATOM 2638 O O . GLN A 1 69 ? 14.182 -10.193 0.865 1.00 0.00 69 GLN A O 2
ATOM 2652 N N . GLY A 1 70 ? 14.852 -8.278 -0.105 1.00 0.00 70 GLY A N 2
ATOM 2653 C CA . GLY A 1 70 ? 14.873 -8.857 -1.435 1.00 0.00 70 GLY A CA 2
ATOM 2654 C C . GLY A 1 70 ? 16.088 -8.428 -2.234 1.00 0.00 70 GLY A C 2
ATOM 2655 O O . GLY A 1 70 ? 15.967 -7.697 -3.217 1.00 0.00 70 GLY A O 2
ATOM 2659 N N . GLY A 1 71 ? 17.263 -8.883 -1.811 1.00 0.00 71 GLY A N 2
ATOM 2660 C CA . GLY A 1 71 ? 18.488 -8.530 -2.504 1.00 0.00 71 GLY A CA 2
ATOM 2661 C C . GLY A 1 71 ? 18.794 -9.465 -3.658 1.00 0.00 71 GLY A C 2
ATOM 2662 O O . GLY A 1 71 ? 18.480 -9.164 -4.810 1.00 0.00 71 GLY A O 2
ATOM 2666 N N . SER A 1 72 ? 19.410 -10.602 -3.349 1.00 0.00 72 SER A N 2
ATOM 2667 C CA . SER A 1 72 ? 19.762 -11.583 -4.369 1.00 0.00 72 SER A CA 2
ATOM 2668 C C . SER A 1 72 ? 18.555 -11.929 -5.234 1.00 0.00 72 SER A C 2
ATOM 2669 O O . SER A 1 72 ? 17.418 -11.602 -4.892 1.00 0.00 72 SER A O 2
ATOM 2677 N N . GLY A 1 73 ? 18.810 -12.593 -6.357 1.00 0.00 73 GLY A N 2
ATOM 2678 C CA . GLY A 1 73 ? 17.734 -12.973 -7.254 1.00 0.00 73 GLY A CA 2
ATOM 2679 C C . GLY A 1 73 ? 17.218 -14.372 -6.979 1.00 0.00 73 GLY A C 2
ATOM 2680 O O . GLY A 1 73 ? 17.917 -15.357 -7.216 1.00 0.00 73 GLY A O 2
ATOM 2684 N N . GLY A 1 74 ? 15.990 -14.458 -6.478 1.00 0.00 74 GLY A N 2
ATOM 2685 C CA . GLY A 1 74 ? 15.402 -15.749 -6.177 1.00 0.00 74 GLY A CA 2
ATOM 2686 C C . GLY A 1 74 ? 15.029 -15.887 -4.714 1.00 0.00 74 GLY A C 2
ATOM 2687 O O . GLY A 1 74 ? 13.950 -16.378 -4.386 1.00 0.00 74 GLY A O 2
ATOM 2691 N N . SER A 1 75 ? 15.924 -15.451 -3.835 1.00 0.00 75 SER A N 2
ATOM 2692 C CA . SER A 1 75 ? 15.683 -15.527 -2.399 1.00 0.00 75 SER A CA 2
ATOM 2693 C C . SER A 1 75 ? 14.873 -14.327 -1.920 1.00 0.00 75 SER A C 2
ATOM 2694 O O . SER A 1 75 ? 15.339 -13.540 -1.096 1.00 0.00 75 SER A O 2
ATOM 2702 N N . GLN A 1 76 ? 13.658 -14.194 -2.441 1.00 0.00 76 GLN A N 2
ATOM 2703 C CA . GLN A 1 76 ? 12.782 -13.091 -2.064 1.00 0.00 76 GLN A CA 2
ATOM 2704 C C . GLN A 1 76 ? 12.205 -13.309 -0.670 1.00 0.00 76 GLN A C 2
ATOM 2705 O O . GLN A 1 76 ? 11.927 -14.441 -0.272 1.00 0.00 76 GLN A O 2
ATOM 2719 N N . SER A 1 77 ? 12.028 -12.219 0.069 1.00 0.00 77 SER A N 2
ATOM 2720 C CA . SER A 1 77 ? 11.484 -12.296 1.418 1.00 0.00 77 SER A CA 2
ATOM 2721 C C . SER A 1 77 ? 10.222 -11.450 1.552 1.00 0.00 77 SER A C 2
ATOM 2722 O O . SER A 1 77 ? 10.287 -10.268 1.890 1.00 0.00 77 SER A O 2
ATOM 2730 N N . SER A 1 78 ? 9.075 -12.066 1.293 1.00 0.00 78 SER A N 2
ATOM 2731 C CA . SER A 1 78 ? 7.792 -11.380 1.409 1.00 0.00 78 SER A CA 2
ATOM 2732 C C . SER A 1 78 ? 7.231 -11.510 2.824 1.00 0.00 78 SER A C 2
ATOM 2733 O O . SER A 1 78 ? 6.375 -10.727 3.234 1.00 0.00 78 SER A O 2
ATOM 2741 N N . GLU A 1 79 ? 7.745 -12.477 3.582 1.00 0.00 79 GLU A N 2
ATOM 2742 C CA . GLU A 1 79 ? 7.281 -12.703 4.944 1.00 0.00 79 GLU A CA 2
ATOM 2743 C C . GLU A 1 79 ? 7.794 -11.615 5.877 1.00 0.00 79 GLU A C 2
ATOM 2744 O O . GLU A 1 79 ? 8.919 -11.682 6.373 1.00 0.00 79 GLU A O 2
ATOM 2756 N N . GLY A 1 80 ? 6.959 -10.609 6.102 1.00 0.00 80 GLY A N 2
ATOM 2757 C CA . GLY A 1 80 ? 7.333 -9.503 6.960 1.00 0.00 80 GLY A CA 2
ATOM 2758 C C . GLY A 1 80 ? 6.579 -8.237 6.609 1.00 0.00 80 GLY A C 2
ATOM 2759 O O . GLY A 1 80 ? 5.452 -8.030 7.059 1.00 0.00 80 GLY A O 2
ATOM 2763 N N . LEU A 1 81 ? 7.195 -7.401 5.783 1.00 0.00 81 LEU A N 2
ATOM 2764 C CA . LEU A 1 81 ? 6.576 -6.154 5.353 1.00 0.00 81 LEU A CA 2
ATOM 2765 C C . LEU A 1 81 ? 5.307 -6.417 4.546 1.00 0.00 81 LEU A C 2
ATOM 2766 O O . LEU A 1 81 ? 4.304 -5.721 4.704 1.00 0.00 81 LEU A O 2
ATOM 2782 N N . VAL A 1 82 ? 5.361 -7.418 3.672 1.00 0.00 82 VAL A N 2
ATOM 2783 C CA . VAL A 1 82 ? 4.217 -7.768 2.838 1.00 0.00 82 VAL A CA 2
ATOM 2784 C C . VAL A 1 82 ? 3.048 -8.261 3.684 1.00 0.00 82 VAL A C 2
ATOM 2785 O O . VAL A 1 82 ? 1.886 -8.075 3.323 1.00 0.00 82 VAL A O 2
ATOM 2798 N N . GLY A 1 83 ? 3.365 -8.896 4.807 1.00 0.00 83 GLY A N 2
ATOM 2799 C CA . GLY A 1 83 ? 2.331 -9.416 5.681 1.00 0.00 83 GLY A CA 2
ATOM 2800 C C . GLY A 1 83 ? 1.558 -8.319 6.387 1.00 0.00 83 GLY A C 2
ATOM 2801 O O . GLY A 1 83 ? 0.344 -8.421 6.561 1.00 0.00 83 GLY A O 2
ATOM 2805 N N . ALA A 1 84 ? 2.262 -7.270 6.801 1.00 0.00 84 ALA A N 2
ATOM 2806 C CA . ALA A 1 84 ? 1.628 -6.153 7.490 1.00 0.00 84 ALA A CA 2
ATOM 2807 C C . ALA A 1 84 ? 0.640 -5.438 6.575 1.00 0.00 84 ALA A C 2
ATOM 2808 O O . ALA A 1 84 ? -0.518 -5.231 6.935 1.00 0.00 84 ALA A O 2
ATOM 2815 N N . LEU A 1 85 ? 1.106 -5.069 5.386 1.00 0.00 85 LEU A N 2
ATOM 2816 C CA . LEU A 1 85 ? 0.262 -4.386 4.414 1.00 0.00 85 LEU A CA 2
ATOM 2817 C C . LEU A 1 85 ? -1.027 -5.164 4.179 1.00 0.00 85 LEU A C 2
ATOM 2818 O O . LEU A 1 85 ? -2.117 -4.592 4.179 1.00 0.00 85 LEU A O 2
ATOM 2834 N N . MET A 1 86 ? -0.896 -6.473 3.990 1.00 0.00 86 MET A N 2
ATOM 2835 C CA . MET A 1 86 ? -2.056 -7.328 3.772 1.00 0.00 86 MET A CA 2
ATOM 2836 C C . MET A 1 86 ? -3.079 -7.125 4.882 1.00 0.00 86 MET A C 2
ATOM 2837 O O . MET A 1 86 ? -4.280 -7.038 4.625 1.00 0.00 86 MET A O 2
ATOM 2851 N N . HIS A 1 87 ? -2.592 -7.035 6.116 1.00 0.00 87 HIS A N 2
ATOM 2852 C CA . HIS A 1 87 ? -3.458 -6.813 7.264 1.00 0.00 87 HIS A CA 2
ATOM 2853 C C . HIS A 1 87 ? -4.173 -5.474 7.137 1.00 0.00 87 HIS A C 2
ATOM 2854 O O . HIS A 1 87 ? -5.311 -5.319 7.579 1.00 0.00 87 HIS A O 2
ATOM 2869 N N . VAL A 1 88 ? -3.496 -4.513 6.518 1.00 0.00 88 VAL A N 2
ATOM 2870 C CA . VAL A 1 88 ? -4.067 -3.191 6.304 1.00 0.00 88 VAL A CA 2
ATOM 2871 C C . VAL A 1 88 ? -5.142 -3.240 5.226 1.00 0.00 88 VAL A C 2
ATOM 2872 O O . VAL A 1 88 ? -6.170 -2.571 5.326 1.00 0.00 88 VAL A O 2
ATOM 2885 N N . MET A 1 89 ? -4.897 -4.042 4.195 1.00 0.00 89 MET A N 2
ATOM 2886 C CA . MET A 1 89 ? -5.851 -4.195 3.104 1.00 0.00 89 MET A CA 2
ATOM 2887 C C . MET A 1 89 ? -7.150 -4.809 3.612 1.00 0.00 89 MET A C 2
ATOM 2888 O O . MET A 1 89 ? -8.234 -4.491 3.123 1.00 0.00 89 MET A O 2
ATOM 2902 N N . GLN A 1 90 ? -7.031 -5.675 4.615 1.00 0.00 90 GLN A N 2
ATOM 2903 C CA . GLN A 1 90 ? -8.184 -6.340 5.198 1.00 0.00 90 GLN A CA 2
ATOM 2904 C C . GLN A 1 90 ? -9.214 -5.342 5.724 1.00 0.00 90 GLN A C 2
ATOM 2905 O O . GLN A 1 90 ? -10.372 -5.694 5.946 1.00 0.00 90 GLN A O 2
ATOM 2919 N N . LYS A 1 91 ? -8.792 -4.094 5.912 1.00 0.00 91 LYS A N 2
ATOM 2920 C CA . LYS A 1 91 ? -9.678 -3.059 6.428 1.00 0.00 91 LYS A CA 2
ATOM 2921 C C . LYS A 1 91 ? -10.753 -2.700 5.408 1.00 0.00 91 LYS A C 2
ATOM 2922 O O . LYS A 1 91 ? -11.885 -2.387 5.773 1.00 0.00 91 LYS A O 2
ATOM 2941 N N . ARG A 1 92 ? -10.400 -2.774 4.129 1.00 0.00 92 ARG A N 2
ATOM 2942 C CA . ARG A 1 92 ? -11.340 -2.464 3.058 1.00 0.00 92 ARG A CA 2
ATOM 2943 C C . ARG A 1 92 ? -12.398 -3.557 2.925 1.00 0.00 92 ARG A C 2
ATOM 2944 O O . ARG A 1 92 ? -13.472 -3.330 2.368 1.00 0.00 92 ARG A O 2
ATOM 2965 N N . SER A 1 93 ? -12.090 -4.739 3.449 1.00 0.00 93 SER A N 2
ATOM 2966 C CA . SER A 1 93 ? -13.010 -5.867 3.386 1.00 0.00 93 SER A CA 2
ATOM 2967 C C . SER A 1 93 ? -14.141 -5.709 4.393 1.00 0.00 93 SER A C 2
ATOM 2968 O O . SER A 1 93 ? -15.259 -6.170 4.162 1.00 0.00 93 SER A O 2
ATOM 2976 N N . ARG A 1 94 ? -13.844 -5.060 5.511 1.00 0.00 94 ARG A N 2
ATOM 2977 C CA . ARG A 1 94 ? -14.840 -4.854 6.552 1.00 0.00 94 ARG A CA 2
ATOM 2978 C C . ARG A 1 94 ? -14.828 -3.415 7.047 1.00 0.00 94 ARG A C 2
ATOM 2979 O O . ARG A 1 94 ? -15.180 -3.136 8.193 1.00 0.00 94 ARG A O 2
ATOM 3000 N N . ALA A 1 95 ? -14.437 -2.506 6.168 1.00 0.00 95 ALA A N 2
ATOM 3001 C CA . ALA A 1 95 ? -14.375 -1.088 6.509 1.00 0.00 95 ALA A CA 2
ATOM 3002 C C . ALA A 1 95 ? -15.761 -0.479 6.600 1.00 0.00 95 ALA A C 2
ATOM 3003 O O . ALA A 1 95 ? -16.763 -1.130 6.303 1.00 0.00 95 ALA A O 2
ATOM 3010 N N . ILE A 1 96 ? -15.809 0.774 7.031 1.00 0.00 96 ILE A N 2
ATOM 3011 C CA . ILE A 1 96 ? -17.064 1.483 7.150 1.00 0.00 96 ILE A CA 2
ATOM 3012 C C . ILE A 1 96 ? -17.554 1.920 5.777 1.00 0.00 96 ILE A C 2
ATOM 3013 O O . ILE A 1 96 ? -17.045 2.880 5.199 1.00 0.00 96 ILE A O 2
ATOM 3029 N N . HIS A 1 97 ? -18.584 1.246 5.290 1.00 0.00 97 HIS A N 2
ATOM 3030 C CA . HIS A 1 97 ? -19.164 1.578 3.995 1.00 0.00 97 HIS A CA 2
ATOM 3031 C C . HIS A 1 97 ? -19.387 3.082 3.870 1.00 0.00 97 HIS A C 2
ATOM 3032 O O . HIS A 1 97 ? -19.156 3.671 2.814 1.00 0.00 97 HIS A O 2
ATOM 3047 N N . SER A 1 98 ? -19.819 3.698 4.966 1.00 0.00 98 SER A N 2
ATOM 3048 C CA . SER A 1 98 ? -20.030 5.154 4.999 1.00 0.00 98 SER A CA 2
ATOM 3049 C C . SER A 1 98 ? -20.747 5.636 3.739 1.00 0.00 98 SER A C 2
ATOM 3050 O O . SER A 1 98 ? -20.438 6.701 3.204 1.00 0.00 98 SER A O 2
ATOM 3058 N N . SER A 1 99 ? -21.703 4.841 3.273 1.00 0.00 99 SER A N 2
ATOM 3059 C CA . SER A 1 99 ? -22.467 5.178 2.079 1.00 0.00 99 SER A CA 2
ATOM 3060 C C . SER A 1 99 ? -23.650 4.231 1.908 1.00 0.00 99 SER A C 2
ATOM 3061 O O . SER A 1 99 ? -23.509 3.141 1.354 1.00 0.00 99 SER A O 2
ATOM 3069 N N . ASP A 1 100 ? -24.814 4.652 2.391 1.00 0.00 100 ASP A N 2
ATOM 3070 C CA . ASP A 1 100 ? -26.020 3.839 2.291 1.00 0.00 100 ASP A CA 2
ATOM 3071 C C . ASP A 1 100 ? -25.863 2.535 3.066 1.00 0.00 100 ASP A C 2
ATOM 3072 O O . ASP A 1 100 ? -24.840 2.304 3.711 1.00 0.00 100 ASP A O 2
ATOM 3081 N N . GLU A 1 101 ? -26.883 1.685 2.999 1.00 0.00 101 GLU A N 2
ATOM 3082 C CA . GLU A 1 101 ? -26.855 0.399 3.692 1.00 0.00 101 GLU A CA 2
ATOM 3083 C C . GLU A 1 101 ? -27.564 -0.679 2.875 1.00 0.00 101 GLU A C 2
ATOM 3084 O O . GLU A 1 101 ? -27.074 -1.802 2.758 1.00 0.00 101 GLU A O 2
ATOM 3096 N N . GLY A 1 102 ? -28.717 -0.332 2.310 1.00 0.00 102 GLY A N 2
ATOM 3097 C CA . GLY A 1 102 ? -29.467 -1.283 1.511 1.00 0.00 102 GLY A CA 2
ATOM 3098 C C . GLY A 1 102 ? -29.878 -2.512 2.298 1.00 0.00 102 GLY A C 2
ATOM 3099 O O . GLY A 1 102 ? -29.060 -3.395 2.554 1.00 0.00 102 GLY A O 2
ATOM 3103 N N . GLU A 1 103 ? -31.150 -2.570 2.678 1.00 0.00 103 GLU A N 2
ATOM 3104 C CA . GLU A 1 103 ? -31.671 -3.704 3.432 1.00 0.00 103 GLU A CA 2
ATOM 3105 C C . GLU A 1 103 ? -31.805 -4.931 2.538 1.00 0.00 103 GLU A C 2
ATOM 3106 O O . GLU A 1 103 ? -32.469 -4.886 1.503 1.00 0.00 103 GLU A O 2
ATOM 3118 N N . ASP A 1 104 ? -31.168 -6.029 2.945 1.00 0.00 104 ASP A N 2
ATOM 3119 C CA . ASP A 1 104 ? -31.200 -7.277 2.181 1.00 0.00 104 ASP A CA 2
ATOM 3120 C C . ASP A 1 104 ? -31.086 -7.021 0.679 1.00 0.00 104 ASP A C 2
ATOM 3121 O O . ASP A 1 104 ? -32.082 -6.755 0.006 1.00 0.00 104 ASP A O 2
ATOM 3130 N N . GLN A 1 105 ? -29.864 -7.106 0.161 1.00 0.00 105 GLN A N 2
ATOM 3131 C CA . GLN A 1 105 ? -29.612 -6.876 -1.259 1.00 0.00 105 GLN A CA 2
ATOM 3132 C C . GLN A 1 105 ? -30.617 -7.625 -2.129 1.00 0.00 105 GLN A C 2
ATOM 3133 O O . GLN A 1 105 ? -30.572 -8.851 -2.233 1.00 0.00 105 GLN A O 2
ATOM 3147 N N . ALA A 1 106 ? -31.525 -6.878 -2.749 1.00 0.00 106 ALA A N 2
ATOM 3148 C CA . ALA A 1 106 ? -32.542 -7.468 -3.611 1.00 0.00 106 ALA A CA 2
ATOM 3149 C C . ALA A 1 106 ? -31.982 -7.757 -5.000 1.00 0.00 106 ALA A C 2
ATOM 3150 O O . ALA A 1 106 ? -31.439 -6.869 -5.658 1.00 0.00 106 ALA A O 2
ATOM 3157 N N . GLY A 1 107 ? -32.118 -9.003 -5.440 1.00 0.00 107 GLY A N 2
ATOM 3158 C CA . GLY A 1 107 ? -31.619 -9.385 -6.747 1.00 0.00 107 GLY A CA 2
ATOM 3159 C C . GLY A 1 107 ? -30.125 -9.168 -6.883 1.00 0.00 107 GLY A C 2
ATOM 3160 O O . GLY A 1 107 ? -29.630 -9.146 -8.029 1.00 0.00 107 GLY A O 2
ATOM 3165 N N . SER A 1 1 ? -26.089 14.835 -4.843 1.00 0.00 1 SER A N 3
ATOM 3166 C CA . SER A 1 1 ? -25.111 14.283 -3.870 1.00 0.00 1 SER A CA 3
ATOM 3167 C C . SER A 1 1 ? -24.441 15.395 -3.069 1.00 0.00 1 SER A C 3
ATOM 3168 O O . SER A 1 1 ? -24.482 15.400 -1.839 1.00 0.00 1 SER A O 3
ATOM 3178 N N . GLY A 1 2 ? -23.826 16.338 -3.776 1.00 0.00 2 GLY A N 3
ATOM 3179 C CA . GLY A 1 2 ? -23.156 17.442 -3.114 1.00 0.00 2 GLY A CA 3
ATOM 3180 C C . GLY A 1 2 ? -21.677 17.182 -2.905 1.00 0.00 2 GLY A C 3
ATOM 3181 O O . GLY A 1 2 ? -20.892 18.116 -2.745 1.00 0.00 2 GLY A O 3
ATOM 3185 N N . PHE A 1 3 ? -21.296 15.908 -2.906 1.00 0.00 3 PHE A N 3
ATOM 3186 C CA . PHE A 1 3 ? -19.902 15.526 -2.715 1.00 0.00 3 PHE A CA 3
ATOM 3187 C C . PHE A 1 3 ? -19.368 14.782 -3.935 1.00 0.00 3 PHE A C 3
ATOM 3188 O O . PHE A 1 3 ? -20.090 14.012 -4.569 1.00 0.00 3 PHE A O 3
ATOM 3205 N N . LYS A 1 4 ? -18.101 15.018 -4.260 1.00 0.00 4 LYS A N 3
ATOM 3206 C CA . LYS A 1 4 ? -17.471 14.369 -5.405 1.00 0.00 4 LYS A CA 3
ATOM 3207 C C . LYS A 1 4 ? -16.872 13.023 -5.008 1.00 0.00 4 LYS A C 3
ATOM 3208 O O . LYS A 1 4 ? -16.495 12.815 -3.855 1.00 0.00 4 LYS A O 3
ATOM 3227 N N . HIS A 1 5 ? -16.779 12.114 -5.974 1.00 0.00 5 HIS A N 3
ATOM 3228 C CA . HIS A 1 5 ? -16.220 10.790 -5.727 1.00 0.00 5 HIS A CA 3
ATOM 3229 C C . HIS A 1 5 ? -14.709 10.791 -5.926 1.00 0.00 5 HIS A C 3
ATOM 3230 O O . HIS A 1 5 ? -14.197 10.208 -6.882 1.00 0.00 5 HIS A O 3
ATOM 3245 N N . VAL A 1 6 ? -13.998 11.452 -5.018 1.00 0.00 6 VAL A N 3
ATOM 3246 C CA . VAL A 1 6 ? -12.545 11.530 -5.095 1.00 0.00 6 VAL A CA 3
ATOM 3247 C C . VAL A 1 6 ? -11.892 10.748 -3.960 1.00 0.00 6 VAL A C 3
ATOM 3248 O O . VAL A 1 6 ? -12.367 10.770 -2.825 1.00 0.00 6 VAL A O 3
ATOM 3261 N N . SER A 1 7 ? -10.801 10.057 -4.274 1.00 0.00 7 SER A N 3
ATOM 3262 C CA . SER A 1 7 ? -10.079 9.276 -3.277 1.00 0.00 7 SER A CA 3
ATOM 3263 C C . SER A 1 7 ? -8.998 10.121 -2.614 1.00 0.00 7 SER A C 3
ATOM 3264 O O . SER A 1 7 ? -8.341 10.931 -3.268 1.00 0.00 7 SER A O 3
ATOM 3272 N N . HIS A 1 8 ? -8.819 9.934 -1.311 1.00 0.00 8 HIS A N 3
ATOM 3273 C CA . HIS A 1 8 ? -7.825 10.694 -0.565 1.00 0.00 8 HIS A CA 3
ATOM 3274 C C . HIS A 1 8 ? -7.015 9.792 0.359 1.00 0.00 8 HIS A C 3
ATOM 3275 O O . HIS A 1 8 ? -7.436 9.494 1.477 1.00 0.00 8 HIS A O 3
ATOM 3290 N N . VAL A 1 9 ? -5.844 9.371 -0.107 1.00 0.00 9 VAL A N 3
ATOM 3291 C CA . VAL A 1 9 ? -4.966 8.525 0.692 1.00 0.00 9 VAL A CA 3
ATOM 3292 C C . VAL A 1 9 ? -4.447 9.288 1.905 1.00 0.00 9 VAL A C 3
ATOM 3293 O O . VAL A 1 9 ? -4.344 8.740 3.002 1.00 0.00 9 VAL A O 3
ATOM 3306 N N . GLY A 1 10 ? -4.138 10.565 1.699 1.00 0.00 10 GLY A N 3
ATOM 3307 C CA . GLY A 1 10 ? -3.660 11.401 2.783 1.00 0.00 10 GLY A CA 3
ATOM 3308 C C . GLY A 1 10 ? -2.279 11.010 3.272 1.00 0.00 10 GLY A C 3
ATOM 3309 O O . GLY A 1 10 ? -1.948 11.219 4.439 1.00 0.00 10 GLY A O 3
ATOM 3313 N N . TRP A 1 11 ? -1.463 10.457 2.380 1.00 0.00 11 TRP A N 3
ATOM 3314 C CA . TRP A 1 11 ? -0.112 10.048 2.746 1.00 0.00 11 TRP A CA 3
ATOM 3315 C C . TRP A 1 11 ? 0.869 11.204 2.534 1.00 0.00 11 TRP A C 3
ATOM 3316 O O . TRP A 1 11 ? 0.627 12.092 1.717 1.00 0.00 11 TRP A O 3
ATOM 3337 N N . ASP A 1 12 ? 1.959 11.204 3.290 1.00 0.00 12 ASP A N 3
ATOM 3338 C CA . ASP A 1 12 ? 2.966 12.249 3.160 1.00 0.00 12 ASP A CA 3
ATOM 3339 C C . ASP A 1 12 ? 4.023 11.852 2.131 1.00 0.00 12 ASP A C 3
ATOM 3340 O O . ASP A 1 12 ? 4.422 10.690 2.055 1.00 0.00 12 ASP A O 3
ATOM 3349 N N . PRO A 1 13 ? 4.481 12.815 1.313 1.00 0.00 13 PRO A N 3
ATOM 3350 C CA . PRO A 1 13 ? 5.482 12.561 0.276 1.00 0.00 13 PRO A CA 3
ATOM 3351 C C . PRO A 1 13 ? 6.899 12.505 0.835 1.00 0.00 13 PRO A C 3
ATOM 3352 O O . PRO A 1 13 ? 7.786 11.886 0.246 1.00 0.00 13 PRO A O 3
ATOM 3363 N N . GLN A 1 14 ? 7.107 13.162 1.972 1.00 0.00 14 GLN A N 3
ATOM 3364 C CA . GLN A 1 14 ? 8.419 13.194 2.607 1.00 0.00 14 GLN A CA 3
ATOM 3365 C C . GLN A 1 14 ? 8.479 12.233 3.789 1.00 0.00 14 GLN A C 3
ATOM 3366 O O . GLN A 1 14 ? 9.484 11.554 4.000 1.00 0.00 14 GLN A O 3
ATOM 3380 N N . ASN A 1 15 ? 7.398 12.182 4.560 1.00 0.00 15 ASN A N 3
ATOM 3381 C CA . ASN A 1 15 ? 7.328 11.305 5.722 1.00 0.00 15 ASN A CA 3
ATOM 3382 C C . ASN A 1 15 ? 6.825 9.917 5.335 1.00 0.00 15 ASN A C 3
ATOM 3383 O O . ASN A 1 15 ? 7.052 8.943 6.052 1.00 0.00 15 ASN A O 3
ATOM 3394 N N . GLY A 1 16 ? 6.141 9.831 4.197 1.00 0.00 16 GLY A N 3
ATOM 3395 C CA . GLY A 1 16 ? 5.613 8.558 3.745 1.00 0.00 16 GLY A CA 3
ATOM 3396 C C . GLY A 1 16 ? 4.167 8.359 4.149 1.00 0.00 16 GLY A C 3
ATOM 3397 O O . GLY A 1 16 ? 3.381 9.305 4.144 1.00 0.00 16 GLY A O 3
ATOM 3401 N N . PHE A 1 17 ? 3.813 7.129 4.502 1.00 0.00 17 PHE A N 3
ATOM 3402 C CA . PHE A 1 17 ? 2.452 6.821 4.918 1.00 0.00 17 PHE A CA 3
ATOM 3403 C C . PHE A 1 17 ? 2.239 7.177 6.383 1.00 0.00 17 PHE A C 3
ATOM 3404 O O . PHE A 1 17 ? 3.118 7.746 7.030 1.00 0.00 17 PHE A O 3
ATOM 3421 N N . ASP A 1 18 ? 1.068 6.830 6.900 1.00 0.00 18 ASP A N 3
ATOM 3422 C CA . ASP A 1 18 ? 0.740 7.090 8.295 1.00 0.00 18 ASP A CA 3
ATOM 3423 C C . ASP A 1 18 ? 0.400 5.789 9.010 1.00 0.00 18 ASP A C 3
ATOM 3424 O O . ASP A 1 18 ? -0.695 5.631 9.548 1.00 0.00 18 ASP A O 3
ATOM 3433 N N . VAL A 1 19 ? 1.339 4.847 8.984 1.00 0.00 19 VAL A N 3
ATOM 3434 C CA . VAL A 1 19 ? 1.142 3.544 9.611 1.00 0.00 19 VAL A CA 3
ATOM 3435 C C . VAL A 1 19 ? 0.594 3.685 11.027 1.00 0.00 19 VAL A C 3
ATOM 3436 O O . VAL A 1 19 ? -0.078 2.788 11.534 1.00 0.00 19 VAL A O 3
ATOM 3449 N N . ASN A 1 20 ? 0.871 4.822 11.653 1.00 0.00 20 ASN A N 3
ATOM 3450 C CA . ASN A 1 20 ? 0.396 5.083 13.004 1.00 0.00 20 ASN A CA 3
ATOM 3451 C C . ASN A 1 20 ? -1.116 5.301 13.021 1.00 0.00 20 ASN A C 3
ATOM 3452 O O . ASN A 1 20 ? -1.762 5.140 14.057 1.00 0.00 20 ASN A O 3
ATOM 3463 N N . ASN A 1 21 ? -1.676 5.673 11.872 1.00 0.00 21 ASN A N 3
ATOM 3464 C CA . ASN A 1 21 ? -3.110 5.921 11.768 1.00 0.00 21 ASN A CA 3
ATOM 3465 C C . ASN A 1 21 ? -3.703 5.276 10.516 1.00 0.00 21 ASN A C 3
ATOM 3466 O O . ASN A 1 21 ? -4.750 5.701 10.028 1.00 0.00 21 ASN A O 3
ATOM 3477 N N . LEU A 1 22 ? -3.037 4.245 10.004 1.00 0.00 22 LEU A N 3
ATOM 3478 C CA . LEU A 1 22 ? -3.518 3.538 8.819 1.00 0.00 22 LEU A CA 3
ATOM 3479 C C . LEU A 1 22 ? -4.779 2.742 9.129 1.00 0.00 22 LEU A C 3
ATOM 3480 O O . LEU A 1 22 ? -5.073 2.448 10.288 1.00 0.00 22 LEU A O 3
ATOM 3496 N N . ASP A 1 23 ? -5.527 2.407 8.083 1.00 0.00 23 ASP A N 3
ATOM 3497 C CA . ASP A 1 23 ? -6.761 1.650 8.239 1.00 0.00 23 ASP A CA 3
ATOM 3498 C C . ASP A 1 23 ? -6.469 0.156 8.350 1.00 0.00 23 ASP A C 3
ATOM 3499 O O . ASP A 1 23 ? -5.619 -0.373 7.633 1.00 0.00 23 ASP A O 3
ATOM 3508 N N . PRO A 1 24 ? -7.173 -0.550 9.252 1.00 0.00 24 PRO A N 3
ATOM 3509 C CA . PRO A 1 24 ? -6.979 -1.989 9.454 1.00 0.00 24 PRO A CA 3
ATOM 3510 C C . PRO A 1 24 ? -7.150 -2.788 8.166 1.00 0.00 24 PRO A C 3
ATOM 3511 O O . PRO A 1 24 ? -6.703 -3.931 8.072 1.00 0.00 24 PRO A O 3
ATOM 3522 N N . ASP A 1 25 ? -7.791 -2.180 7.174 1.00 0.00 25 ASP A N 3
ATOM 3523 C CA . ASP A 1 25 ? -8.022 -2.843 5.898 1.00 0.00 25 ASP A CA 3
ATOM 3524 C C . ASP A 1 25 ? -6.778 -2.787 5.017 1.00 0.00 25 ASP A C 3
ATOM 3525 O O . ASP A 1 25 ? -6.263 -3.820 4.591 1.00 0.00 25 ASP A O 3
ATOM 3534 N N . LEU A 1 26 ? -6.311 -1.576 4.731 1.00 0.00 26 LEU A N 3
ATOM 3535 C CA . LEU A 1 26 ? -5.133 -1.395 3.890 1.00 0.00 26 LEU A CA 3
ATOM 3536 C C . LEU A 1 26 ? -3.862 -1.820 4.618 1.00 0.00 26 LEU A C 3
ATOM 3537 O O . LEU A 1 26 ? -2.986 -2.454 4.033 1.00 0.00 26 LEU A O 3
ATOM 3553 N N . ARG A 1 27 ? -3.761 -1.468 5.896 1.00 0.00 27 ARG A N 3
ATOM 3554 C CA . ARG A 1 27 ? -2.587 -1.820 6.686 1.00 0.00 27 ARG A CA 3
ATOM 3555 C C . ARG A 1 27 ? -2.296 -3.316 6.580 1.00 0.00 27 ARG A C 3
ATOM 3556 O O . ARG A 1 27 ? -1.140 -3.728 6.477 1.00 0.00 27 ARG A O 3
ATOM 3577 N N . SER A 1 28 ? -3.352 -4.122 6.610 1.00 0.00 28 SER A N 3
ATOM 3578 C CA . SER A 1 28 ? -3.215 -5.569 6.498 1.00 0.00 28 SER A CA 3
ATOM 3579 C C . SER A 1 28 ? -2.665 -5.956 5.129 1.00 0.00 28 SER A C 3
ATOM 3580 O O . SER A 1 28 ? -1.869 -6.887 5.007 1.00 0.00 28 SER A O 3
ATOM 3588 N N . LEU A 1 29 ? -3.101 -5.234 4.102 1.00 0.00 29 LEU A N 3
ATOM 3589 C CA . LEU A 1 29 ? -2.663 -5.498 2.737 1.00 0.00 29 LEU A CA 3
ATOM 3590 C C . LEU A 1 29 ? -1.144 -5.428 2.628 1.00 0.00 29 LEU A C 3
ATOM 3591 O O . LEU A 1 29 ? -0.497 -6.388 2.211 1.00 0.00 29 LEU A O 3
ATOM 3607 N N . PHE A 1 30 ? -0.580 -4.287 3.008 1.00 0.00 30 PHE A N 3
ATOM 3608 C CA . PHE A 1 30 ? 0.865 -4.095 2.956 1.00 0.00 30 PHE A CA 3
ATOM 3609 C C . PHE A 1 30 ? 1.588 -5.228 3.676 1.00 0.00 30 PHE A C 3
ATOM 3610 O O . PHE A 1 30 ? 2.605 -5.731 3.199 1.00 0.00 30 PHE A O 3
ATOM 3627 N N . SER A 1 31 ? 1.054 -5.626 4.826 1.00 0.00 31 SER A N 3
ATOM 3628 C CA . SER A 1 31 ? 1.647 -6.700 5.612 1.00 0.00 31 SER A CA 3
ATOM 3629 C C . SER A 1 31 ? 1.672 -8.003 4.821 1.00 0.00 31 SER A C 3
ATOM 3630 O O . SER A 1 31 ? 2.721 -8.630 4.670 1.00 0.00 31 SER A O 3
ATOM 3638 N N . ARG A 1 32 ? 0.509 -8.407 4.319 1.00 0.00 32 ARG A N 3
ATOM 3639 C CA . ARG A 1 32 ? 0.398 -9.635 3.542 1.00 0.00 32 ARG A CA 3
ATOM 3640 C C . ARG A 1 32 ? 1.387 -9.635 2.381 1.00 0.00 32 ARG A C 3
ATOM 3641 O O . ARG A 1 32 ? 1.887 -10.686 1.979 1.00 0.00 32 ARG A O 3
ATOM 3662 N N . ALA A 1 33 ? 1.664 -8.450 1.847 1.00 0.00 33 ALA A N 3
ATOM 3663 C CA . ALA A 1 33 ? 2.594 -8.313 0.731 1.00 0.00 33 ALA A CA 3
ATOM 3664 C C . ALA A 1 33 ? 4.048 -8.260 1.205 1.00 0.00 33 ALA A C 3
ATOM 3665 O O . ALA A 1 33 ? 4.954 -8.007 0.411 1.00 0.00 33 ALA A O 3
ATOM 3672 N N . GLY A 1 34 ? 4.270 -8.501 2.497 1.00 0.00 34 GLY A N 3
ATOM 3673 C CA . GLY A 1 34 ? 5.620 -8.477 3.031 1.00 0.00 34 GLY A CA 3
ATOM 3674 C C . GLY A 1 34 ? 6.167 -7.070 3.201 1.00 0.00 34 GLY A C 3
ATOM 3675 O O . GLY A 1 34 ? 7.352 -6.894 3.485 1.00 0.00 34 GLY A O 3
ATOM 3679 N N . ILE A 1 35 ? 5.311 -6.066 3.028 1.00 0.00 35 ILE A N 3
ATOM 3680 C CA . ILE A 1 35 ? 5.730 -4.677 3.169 1.00 0.00 35 ILE A CA 3
ATOM 3681 C C . ILE A 1 35 ? 5.649 -4.224 4.623 1.00 0.00 35 ILE A C 3
ATOM 3682 O O . ILE A 1 35 ? 4.563 -4.119 5.192 1.00 0.00 35 ILE A O 3
ATOM 3698 N N . SER A 1 36 ? 6.807 -3.959 5.217 1.00 0.00 36 SER A N 3
ATOM 3699 C CA . SER A 1 36 ? 6.871 -3.515 6.604 1.00 0.00 36 SER A CA 3
ATOM 3700 C C . SER A 1 36 ? 6.735 -2.000 6.696 1.00 0.00 36 SER A C 3
ATOM 3701 O O . SER A 1 36 ? 6.845 -1.295 5.692 1.00 0.00 36 SER A O 3
ATOM 3709 N N . GLU A 1 37 ? 6.494 -1.504 7.905 1.00 0.00 37 GLU A N 3
ATOM 3710 C CA . GLU A 1 37 ? 6.344 -0.071 8.125 1.00 0.00 37 GLU A CA 3
ATOM 3711 C C . GLU A 1 37 ? 7.540 0.693 7.566 1.00 0.00 37 GLU A C 3
ATOM 3712 O O . GLU A 1 37 ? 7.413 1.844 7.149 1.00 0.00 37 GLU A O 3
ATOM 3724 N N . ALA A 1 38 ? 8.700 0.045 7.560 1.00 0.00 38 ALA A N 3
ATOM 3725 C CA . ALA A 1 38 ? 9.914 0.663 7.041 1.00 0.00 38 ALA A CA 3
ATOM 3726 C C . ALA A 1 38 ? 9.704 1.149 5.612 1.00 0.00 38 ALA A C 3
ATOM 3727 O O . ALA A 1 38 ? 10.125 2.247 5.250 1.00 0.00 38 ALA A O 3
ATOM 3734 N N . GLN A 1 39 ? 9.040 0.325 4.807 1.00 0.00 39 GLN A N 3
ATOM 3735 C CA . GLN A 1 39 ? 8.758 0.674 3.420 1.00 0.00 39 GLN A CA 3
ATOM 3736 C C . GLN A 1 39 ? 7.590 1.651 3.339 1.00 0.00 39 GLN A C 3
ATOM 3737 O O . GLN A 1 39 ? 7.518 2.477 2.430 1.00 0.00 39 GLN A O 3
ATOM 3751 N N . LEU A 1 40 ? 6.682 1.555 4.304 1.00 0.00 40 LEU A N 3
ATOM 3752 C CA . LEU A 1 40 ? 5.518 2.431 4.350 1.00 0.00 40 LEU A CA 3
ATOM 3753 C C . LEU A 1 40 ? 5.922 3.854 4.718 1.00 0.00 40 LEU A C 3
ATOM 3754 O O . LEU A 1 40 ? 5.238 4.815 4.369 1.00 0.00 40 LEU A O 3
ATOM 3770 N N . THR A 1 41 ? 7.045 3.982 5.416 1.00 0.00 41 THR A N 3
ATOM 3771 C CA . THR A 1 41 ? 7.539 5.288 5.834 1.00 0.00 41 THR A CA 3
ATOM 3772 C C . THR A 1 41 ? 8.595 5.830 4.867 1.00 0.00 41 THR A C 3
ATOM 3773 O O . THR A 1 41 ? 9.037 6.971 5.002 1.00 0.00 41 THR A O 3
ATOM 3784 N N . ASP A 1 42 ? 8.990 5.018 3.887 1.00 0.00 42 ASP A N 3
ATOM 3785 C CA . ASP A 1 42 ? 9.988 5.437 2.909 1.00 0.00 42 ASP A CA 3
ATOM 3786 C C . ASP A 1 42 ? 9.347 6.267 1.802 1.00 0.00 42 ASP A C 3
ATOM 3787 O O . ASP A 1 42 ? 8.464 5.793 1.088 1.00 0.00 42 ASP A O 3
ATOM 3796 N N . ALA A 1 43 ? 9.794 7.512 1.668 1.00 0.00 43 ALA A N 3
ATOM 3797 C CA . ALA A 1 43 ? 9.258 8.413 0.654 1.00 0.00 43 ALA A CA 3
ATOM 3798 C C . ALA A 1 43 ? 9.257 7.760 -0.725 1.00 0.00 43 ALA A C 3
ATOM 3799 O O . ALA A 1 43 ? 8.361 8.002 -1.534 1.00 0.00 43 ALA A O 3
ATOM 3806 N N . GLU A 1 44 ? 10.266 6.937 -0.991 1.00 0.00 44 GLU A N 3
ATOM 3807 C CA . GLU A 1 44 ? 10.383 6.262 -2.279 1.00 0.00 44 GLU A CA 3
ATOM 3808 C C . GLU A 1 44 ? 9.336 5.163 -2.422 1.00 0.00 44 GLU A C 3
ATOM 3809 O O . GLU A 1 44 ? 8.520 5.187 -3.344 1.00 0.00 44 GLU A O 3
ATOM 3821 N N . THR A 1 45 ? 9.362 4.200 -1.506 1.00 0.00 45 THR A N 3
ATOM 3822 C CA . THR A 1 45 ? 8.416 3.091 -1.541 1.00 0.00 45 THR A CA 3
ATOM 3823 C C . THR A 1 45 ? 6.996 3.582 -1.286 1.00 0.00 45 THR A C 3
ATOM 3824 O O . THR A 1 45 ? 6.032 3.013 -1.793 1.00 0.00 45 THR A O 3
ATOM 3835 N N . SER A 1 46 ? 6.873 4.645 -0.503 1.00 0.00 46 SER A N 3
ATOM 3836 C CA . SER A 1 46 ? 5.567 5.213 -0.198 1.00 0.00 46 SER A CA 3
ATOM 3837 C C . SER A 1 46 ? 4.859 5.645 -1.478 1.00 0.00 46 SER A C 3
ATOM 3838 O O . SER A 1 46 ? 3.669 5.395 -1.653 1.00 0.00 46 SER A O 3
ATOM 3846 N N . LYS A 1 47 ? 5.609 6.288 -2.370 1.00 0.00 47 LYS A N 3
ATOM 3847 C CA . LYS A 1 47 ? 5.067 6.770 -3.638 1.00 0.00 47 LYS A CA 3
ATOM 3848 C C . LYS A 1 47 ? 4.530 5.622 -4.493 1.00 0.00 47 LYS A C 3
ATOM 3849 O O . LYS A 1 47 ? 3.409 5.686 -4.998 1.00 0.00 47 LYS A O 3
ATOM 3868 N N . LEU A 1 48 ? 5.350 4.597 -4.698 1.00 0.00 48 LEU A N 3
ATOM 3869 C CA . LEU A 1 48 ? 4.946 3.460 -5.518 1.00 0.00 48 LEU A CA 3
ATOM 3870 C C . LEU A 1 48 ? 3.820 2.671 -4.852 1.00 0.00 48 LEU A C 3
ATOM 3871 O O . LEU A 1 48 ? 2.950 2.124 -5.530 1.00 0.00 48 LEU A O 3
ATOM 3887 N N . ILE A 1 49 ? 3.850 2.603 -3.524 1.00 0.00 49 ILE A N 3
ATOM 3888 C CA . ILE A 1 49 ? 2.842 1.857 -2.776 1.00 0.00 49 ILE A CA 3
ATOM 3889 C C . ILE A 1 49 ? 1.465 2.523 -2.855 1.00 0.00 49 ILE A C 3
ATOM 3890 O O . ILE A 1 49 ? 0.521 1.936 -3.384 1.00 0.00 49 ILE A O 3
ATOM 3906 N N . TYR A 1 50 ? 1.339 3.731 -2.306 1.00 0.00 50 TYR A N 3
ATOM 3907 C CA . TYR A 1 50 ? 0.051 4.422 -2.310 1.00 0.00 50 TYR A CA 3
ATOM 3908 C C . TYR A 1 50 ? -0.500 4.504 -3.732 1.00 0.00 50 TYR A C 3
ATOM 3909 O O . TYR A 1 50 ? -1.707 4.406 -3.949 1.00 0.00 50 TYR A O 3
ATOM 3927 N N . ASP A 1 51 ? 0.400 4.667 -4.697 1.00 0.00 51 ASP A N 3
ATOM 3928 C CA . ASP A 1 51 ? 0.010 4.731 -6.099 1.00 0.00 51 ASP A CA 3
ATOM 3929 C C . ASP A 1 51 ? -0.817 3.509 -6.470 1.00 0.00 51 ASP A C 3
ATOM 3930 O O . ASP A 1 51 ? -1.744 3.594 -7.276 1.00 0.00 51 ASP A O 3
ATOM 3939 N N . PHE A 1 52 ? -0.483 2.374 -5.864 1.00 0.00 52 PHE A N 3
ATOM 3940 C CA . PHE A 1 52 ? -1.213 1.139 -6.106 1.00 0.00 52 PHE A CA 3
ATOM 3941 C C . PHE A 1 52 ? -2.647 1.275 -5.612 1.00 0.00 52 PHE A C 3
ATOM 3942 O O . PHE A 1 52 ? -3.594 0.894 -6.300 1.00 0.00 52 PHE A O 3
ATOM 3959 N N . ILE A 1 53 ? -2.797 1.846 -4.421 1.00 0.00 53 ILE A N 3
ATOM 3960 C CA . ILE A 1 53 ? -4.113 2.077 -3.844 1.00 0.00 53 ILE A CA 3
ATOM 3961 C C . ILE A 1 53 ? -4.995 2.846 -4.825 1.00 0.00 53 ILE A C 3
ATOM 3962 O O . ILE A 1 53 ? -6.221 2.752 -4.780 1.00 0.00 53 ILE A O 3
ATOM 3978 N N . GLU A 1 54 ? -4.358 3.599 -5.719 1.00 0.00 54 GLU A N 3
ATOM 3979 C CA . GLU A 1 54 ? -5.081 4.377 -6.716 1.00 0.00 54 GLU A CA 3
ATOM 3980 C C . GLU A 1 54 ? -5.572 3.484 -7.851 1.00 0.00 54 GLU A C 3
ATOM 3981 O O . GLU A 1 54 ? -6.657 3.694 -8.391 1.00 0.00 54 GLU A O 3
ATOM 3993 N N . ASP A 1 55 ? -4.770 2.482 -8.204 1.00 0.00 55 ASP A N 3
ATOM 3994 C CA . ASP A 1 55 ? -5.135 1.559 -9.272 1.00 0.00 55 ASP A CA 3
ATOM 3995 C C . ASP A 1 55 ? -6.256 0.623 -8.820 1.00 0.00 55 ASP A C 3
ATOM 3996 O O . ASP A 1 55 ? -7.020 0.110 -9.637 1.00 0.00 55 ASP A O 3
ATOM 4005 N N . GLN A 1 56 ? -6.349 0.414 -7.510 1.00 0.00 56 GLN A N 3
ATOM 4006 C CA . GLN A 1 56 ? -7.373 -0.454 -6.942 1.00 0.00 56 GLN A CA 3
ATOM 4007 C C . GLN A 1 56 ? -8.678 0.304 -6.699 1.00 0.00 56 GLN A C 3
ATOM 4008 O O . GLN A 1 56 ? -9.580 -0.203 -6.034 1.00 0.00 56 GLN A O 3
ATOM 4022 N N . GLY A 1 57 ? -8.777 1.518 -7.238 1.00 0.00 57 GLY A N 3
ATOM 4023 C CA . GLY A 1 57 ? -9.977 2.310 -7.056 1.00 0.00 57 GLY A CA 3
ATOM 4024 C C . GLY A 1 57 ? -9.847 3.308 -5.921 1.00 0.00 57 GLY A C 3
ATOM 4025 O O . GLY A 1 57 ? -10.848 3.803 -5.403 1.00 0.00 57 GLY A O 3
ATOM 4029 N N . GLY A 1 58 ? -8.609 3.606 -5.535 1.00 0.00 58 GLY A N 3
ATOM 4030 C CA . GLY A 1 58 ? -8.374 4.554 -4.461 1.00 0.00 58 GLY A CA 3
ATOM 4031 C C . GLY A 1 58 ? -8.526 3.930 -3.088 1.00 0.00 58 GLY A C 3
ATOM 4032 O O . GLY A 1 58 ? -9.034 2.817 -2.955 1.00 0.00 58 GLY A O 3
ATOM 4036 N N . LEU A 1 59 ? -8.084 4.652 -2.062 1.00 0.00 59 LEU A N 3
ATOM 4037 C CA . LEU A 1 59 ? -8.168 4.169 -0.688 1.00 0.00 59 LEU A CA 3
ATOM 4038 C C . LEU A 1 59 ? -9.568 3.642 -0.375 1.00 0.00 59 LEU A C 3
ATOM 4039 O O . LEU A 1 59 ? -9.725 2.663 0.353 1.00 0.00 59 LEU A O 3
ATOM 4055 N N . GLU A 1 60 ? -10.579 4.306 -0.923 1.00 0.00 60 GLU A N 3
ATOM 4056 C CA . GLU A 1 60 ? -11.965 3.914 -0.693 1.00 0.00 60 GLU A CA 3
ATOM 4057 C C . GLU A 1 60 ? -12.253 2.539 -1.285 1.00 0.00 60 GLU A C 3
ATOM 4058 O O . GLU A 1 60 ? -12.996 1.746 -0.708 1.00 0.00 60 GLU A O 3
ATOM 4070 N N . ALA A 1 61 ? -11.662 2.264 -2.443 1.00 0.00 61 ALA A N 3
ATOM 4071 C CA . ALA A 1 61 ? -11.869 0.991 -3.122 1.00 0.00 61 ALA A CA 3
ATOM 4072 C C . ALA A 1 61 ? -11.149 -0.148 -2.406 1.00 0.00 61 ALA A C 3
ATOM 4073 O O . ALA A 1 61 ? -11.626 -1.282 -2.397 1.00 0.00 61 ALA A O 3
ATOM 4080 N N . VAL A 1 62 ? -10.000 0.155 -1.809 1.00 0.00 62 VAL A N 3
ATOM 4081 C CA . VAL A 1 62 ? -9.232 -0.857 -1.092 1.00 0.00 62 VAL A CA 3
ATOM 4082 C C . VAL A 1 62 ? -9.996 -1.340 0.134 1.00 0.00 62 VAL A C 3
ATOM 4083 O O . VAL A 1 62 ? -10.193 -2.540 0.323 1.00 0.00 62 VAL A O 3
ATOM 4096 N N . ARG A 1 63 ? -10.434 -0.402 0.963 1.00 0.00 63 ARG A N 3
ATOM 4097 C CA . ARG A 1 63 ? -11.223 -0.743 2.138 1.00 0.00 63 ARG A CA 3
ATOM 4098 C C . ARG A 1 63 ? -12.428 -1.586 1.729 1.00 0.00 63 ARG A C 3
ATOM 4099 O O . ARG A 1 63 ? -12.746 -2.592 2.362 1.00 0.00 63 ARG A O 3
ATOM 4120 N N . GLN A 1 64 ? -13.088 -1.157 0.657 1.00 0.00 64 GLN A N 3
ATOM 4121 C CA . GLN A 1 64 ? -14.261 -1.849 0.136 1.00 0.00 64 GLN A CA 3
ATOM 4122 C C . GLN A 1 64 ? -13.926 -3.262 -0.337 1.00 0.00 64 GLN A C 3
ATOM 4123 O O . GLN A 1 64 ? -14.628 -4.217 -0.006 1.00 0.00 64 GLN A O 3
ATOM 4137 N N . GLU A 1 65 ? -12.867 -3.389 -1.134 1.00 0.00 65 GLU A N 3
ATOM 4138 C CA . GLU A 1 65 ? -12.478 -4.685 -1.684 1.00 0.00 65 GLU A CA 3
ATOM 4139 C C . GLU A 1 65 ? -11.949 -5.615 -0.593 1.00 0.00 65 GLU A C 3
ATOM 4140 O O . GLU A 1 65 ? -12.262 -6.805 -0.576 1.00 0.00 65 GLU A O 3
ATOM 4152 N N . MET A 1 66 ? -11.147 -5.068 0.312 1.00 0.00 66 MET A N 3
ATOM 4153 C CA . MET A 1 66 ? -10.583 -5.855 1.402 1.00 0.00 66 MET A CA 3
ATOM 4154 C C . MET A 1 66 ? -11.689 -6.413 2.292 1.00 0.00 66 MET A C 3
ATOM 4155 O O . MET A 1 66 ? -11.544 -7.482 2.887 1.00 0.00 66 MET A O 3
ATOM 4169 N N . ARG A 1 67 ? -12.791 -5.677 2.380 1.00 0.00 67 ARG A N 3
ATOM 4170 C CA . ARG A 1 67 ? -13.926 -6.081 3.202 1.00 0.00 67 ARG A CA 3
ATOM 4171 C C . ARG A 1 67 ? -14.752 -7.165 2.518 1.00 0.00 67 ARG A C 3
ATOM 4172 O O . ARG A 1 67 ? -15.204 -8.112 3.161 1.00 0.00 67 ARG A O 3
ATOM 4193 N N . ARG A 1 68 ? -14.957 -7.011 1.214 1.00 0.00 68 ARG A N 3
ATOM 4194 C CA . ARG A 1 68 ? -15.752 -7.965 0.449 1.00 0.00 68 ARG A CA 3
ATOM 4195 C C . ARG A 1 68 ? -15.025 -9.297 0.316 1.00 0.00 68 ARG A C 3
ATOM 4196 O O . ARG A 1 68 ? -15.653 -10.355 0.257 1.00 0.00 68 ARG A O 3
ATOM 4217 N N . GLN A 1 69 ? -13.700 -9.240 0.280 1.00 0.00 69 GLN A N 3
ATOM 4218 C CA . GLN A 1 69 ? -12.887 -10.442 0.154 1.00 0.00 69 GLN A CA 3
ATOM 4219 C C . GLN A 1 69 ? -12.911 -11.281 1.433 1.00 0.00 69 GLN A C 3
ATOM 4220 O O . GLN A 1 69 ? -12.385 -12.393 1.460 1.00 0.00 69 GLN A O 3
ATOM 4234 N N . GLY A 1 70 ? -13.529 -10.754 2.489 1.00 0.00 70 GLY A N 3
ATOM 4235 C CA . GLY A 1 70 ? -13.604 -11.486 3.740 1.00 0.00 70 GLY A CA 3
ATOM 4236 C C . GLY A 1 70 ? -14.835 -12.367 3.821 1.00 0.00 70 GLY A C 3
ATOM 4237 O O . GLY A 1 70 ? -15.842 -11.985 4.418 1.00 0.00 70 GLY A O 3
ATOM 4241 N N . GLY A 1 71 ? -14.756 -13.549 3.218 1.00 0.00 71 GLY A N 3
ATOM 4242 C CA . GLY A 1 71 ? -15.880 -14.467 3.237 1.00 0.00 71 GLY A CA 3
ATOM 4243 C C . GLY A 1 71 ? -15.448 -15.918 3.334 1.00 0.00 71 GLY A C 3
ATOM 4244 O O . GLY A 1 71 ? -16.220 -16.824 3.022 1.00 0.00 71 GLY A O 3
ATOM 4248 N N . SER A 1 72 ? -14.211 -16.140 3.769 1.00 0.00 72 SER A N 3
ATOM 4249 C CA . SER A 1 72 ? -13.681 -17.492 3.912 1.00 0.00 72 SER A CA 3
ATOM 4250 C C . SER A 1 72 ? -13.870 -18.293 2.628 1.00 0.00 72 SER A C 3
ATOM 4251 O O . SER A 1 72 ? -14.465 -17.811 1.664 1.00 0.00 72 SER A O 3
ATOM 4259 N N . GLY A 1 73 ? -13.360 -19.521 2.624 1.00 0.00 73 GLY A N 3
ATOM 4260 C CA . GLY A 1 73 ? -13.489 -20.375 1.457 1.00 0.00 73 GLY A CA 3
ATOM 4261 C C . GLY A 1 73 ? -12.588 -19.947 0.316 1.00 0.00 73 GLY A C 3
ATOM 4262 O O . GLY A 1 73 ? -11.599 -19.244 0.525 1.00 0.00 73 GLY A O 3
ATOM 4266 N N . GLY A 1 74 ? -12.928 -20.377 -0.896 1.00 0.00 74 GLY A N 3
ATOM 4267 C CA . GLY A 1 74 ? -12.131 -20.030 -2.058 1.00 0.00 74 GLY A CA 3
ATOM 4268 C C . GLY A 1 74 ? -12.015 -18.532 -2.258 1.00 0.00 74 GLY A C 3
ATOM 4269 O O . GLY A 1 74 ? -12.904 -17.776 -1.867 1.00 0.00 74 GLY A O 3
ATOM 4273 N N . SER A 1 75 ? -10.917 -18.103 -2.871 1.00 0.00 75 SER A N 3
ATOM 4274 C CA . SER A 1 75 ? -10.687 -16.685 -3.123 1.00 0.00 75 SER A CA 3
ATOM 4275 C C . SER A 1 75 ? -10.818 -15.876 -1.837 1.00 0.00 75 SER A C 3
ATOM 4276 O O . SER A 1 75 ? -11.508 -14.858 -1.799 1.00 0.00 75 SER A O 3
ATOM 4284 N N . GLN A 1 76 ? -10.156 -16.342 -0.782 1.00 0.00 76 GLN A N 3
ATOM 4285 C CA . GLN A 1 76 ? -10.198 -15.663 0.507 1.00 0.00 76 GLN A CA 3
ATOM 4286 C C . GLN A 1 76 ? -9.335 -14.405 0.488 1.00 0.00 76 GLN A C 3
ATOM 4287 O O . GLN A 1 76 ? -8.478 -14.242 -0.380 1.00 0.00 76 GLN A O 3
ATOM 4301 N N . SER A 1 77 ? -9.567 -13.519 1.452 1.00 0.00 77 SER A N 3
ATOM 4302 C CA . SER A 1 77 ? -8.812 -12.275 1.547 1.00 0.00 77 SER A CA 3
ATOM 4303 C C . SER A 1 77 ? -7.312 -12.536 1.450 1.00 0.00 77 SER A C 3
ATOM 4304 O O . SER A 1 77 ? -6.855 -13.666 1.625 1.00 0.00 77 SER A O 3
ATOM 4312 N N . SER A 1 78 ? -6.550 -11.481 1.172 1.00 0.00 78 SER A N 3
ATOM 4313 C CA . SER A 1 78 ? -5.097 -11.584 1.043 1.00 0.00 78 SER A CA 3
ATOM 4314 C C . SER A 1 78 ? -4.709 -12.174 -0.308 1.00 0.00 78 SER A C 3
ATOM 4315 O O . SER A 1 78 ? -3.993 -11.546 -1.088 1.00 0.00 78 SER A O 3
ATOM 4323 N N . GLU A 1 79 ? -5.212 -13.368 -0.590 1.00 0.00 79 GLU A N 3
ATOM 4324 C CA . GLU A 1 79 ? -4.910 -14.046 -1.845 1.00 0.00 79 GLU A CA 3
ATOM 4325 C C . GLU A 1 79 ? -5.667 -13.408 -3.004 1.00 0.00 79 GLU A C 3
ATOM 4326 O O . GLU A 1 79 ? -6.771 -13.830 -3.347 1.00 0.00 79 GLU A O 3
ATOM 4338 N N . GLY A 1 80 ? -5.061 -12.387 -3.602 1.00 0.00 80 GLY A N 3
ATOM 4339 C CA . GLY A 1 80 ? -5.685 -11.697 -4.715 1.00 0.00 80 GLY A CA 3
ATOM 4340 C C . GLY A 1 80 ? -5.131 -10.300 -4.912 1.00 0.00 80 GLY A C 3
ATOM 4341 O O . GLY A 1 80 ? -4.157 -10.106 -5.642 1.00 0.00 80 GLY A O 3
ATOM 4345 N N . LEU A 1 81 ? -5.743 -9.325 -4.249 1.00 0.00 81 LEU A N 3
ATOM 4346 C CA . LEU A 1 81 ? -5.303 -7.940 -4.353 1.00 0.00 81 LEU A CA 3
ATOM 4347 C C . LEU A 1 81 ? -3.869 -7.789 -3.860 1.00 0.00 81 LEU A C 3
ATOM 4348 O O . LEU A 1 81 ? -3.073 -7.059 -4.449 1.00 0.00 81 LEU A O 3
ATOM 4364 N N . VAL A 1 82 ? -3.541 -8.502 -2.787 1.00 0.00 82 VAL A N 3
ATOM 4365 C CA . VAL A 1 82 ? -2.196 -8.455 -2.225 1.00 0.00 82 VAL A CA 3
ATOM 4366 C C . VAL A 1 82 ? -1.172 -8.972 -3.225 1.00 0.00 82 VAL A C 3
ATOM 4367 O O . VAL A 1 82 ? 0.001 -8.602 -3.174 1.00 0.00 82 VAL A O 3
ATOM 4380 N N . GLY A 1 83 ? -1.624 -9.820 -4.141 1.00 0.00 83 GLY A N 3
ATOM 4381 C CA . GLY A 1 83 ? -0.732 -10.360 -5.146 1.00 0.00 83 GLY A CA 3
ATOM 4382 C C . GLY A 1 83 ? -0.280 -9.301 -6.130 1.00 0.00 83 GLY A C 3
ATOM 4383 O O . GLY A 1 83 ? 0.879 -9.281 -6.544 1.00 0.00 83 GLY A O 3
ATOM 4387 N N . ALA A 1 84 ? -1.198 -8.413 -6.500 1.00 0.00 84 ALA A N 3
ATOM 4388 C CA . ALA A 1 84 ? -0.880 -7.325 -7.417 1.00 0.00 84 ALA A CA 3
ATOM 4389 C C . ALA A 1 84 ? 0.115 -6.360 -6.780 1.00 0.00 84 ALA A C 3
ATOM 4390 O O . ALA A 1 84 ? 1.134 -6.015 -7.378 1.00 0.00 84 ALA A O 3
ATOM 4397 N N . LEU A 1 85 ? -0.187 -5.937 -5.556 1.00 0.00 85 LEU A N 3
ATOM 4398 C CA . LEU A 1 85 ? 0.683 -5.028 -4.821 1.00 0.00 85 LEU A CA 3
ATOM 4399 C C . LEU A 1 85 ? 2.087 -5.608 -4.706 1.00 0.00 85 LEU A C 3
ATOM 4400 O O . LEU A 1 85 ? 3.077 -4.915 -4.936 1.00 0.00 85 LEU A O 3
ATOM 4416 N N . MET A 1 86 ? 2.165 -6.890 -4.359 1.00 0.00 86 MET A N 3
ATOM 4417 C CA . MET A 1 86 ? 3.449 -7.567 -4.238 1.00 0.00 86 MET A CA 3
ATOM 4418 C C . MET A 1 86 ? 4.258 -7.389 -5.515 1.00 0.00 86 MET A C 3
ATOM 4419 O O . MET A 1 86 ? 5.469 -7.168 -5.473 1.00 0.00 86 MET A O 3
ATOM 4433 N N . HIS A 1 87 ? 3.573 -7.461 -6.652 1.00 0.00 87 HIS A N 3
ATOM 4434 C CA . HIS A 1 87 ? 4.216 -7.265 -7.943 1.00 0.00 87 HIS A CA 3
ATOM 4435 C C . HIS A 1 87 ? 4.773 -5.852 -8.039 1.00 0.00 87 HIS A C 3
ATOM 4436 O O . HIS A 1 87 ? 5.888 -5.642 -8.515 1.00 0.00 87 HIS A O 3
ATOM 4451 N N . VAL A 1 88 ? 3.991 -4.888 -7.563 1.00 0.00 88 VAL A N 3
ATOM 4452 C CA . VAL A 1 88 ? 4.412 -3.495 -7.563 1.00 0.00 88 VAL A CA 3
ATOM 4453 C C . VAL A 1 88 ? 5.716 -3.332 -6.792 1.00 0.00 88 VAL A C 3
ATOM 4454 O O . VAL A 1 88 ? 6.572 -2.529 -7.158 1.00 0.00 88 VAL A O 3
ATOM 4467 N N . MET A 1 89 ? 5.856 -4.103 -5.718 1.00 0.00 89 MET A N 3
ATOM 4468 C CA . MET A 1 89 ? 7.064 -4.068 -4.903 1.00 0.00 89 MET A CA 3
ATOM 4469 C C . MET A 1 89 ? 8.265 -4.569 -5.698 1.00 0.00 89 MET A C 3
ATOM 4470 O O . MET A 1 89 ? 9.406 -4.192 -5.427 1.00 0.00 89 MET A O 3
ATOM 4484 N N . GLN A 1 90 ? 7.997 -5.426 -6.678 1.00 0.00 90 GLN A N 3
ATOM 4485 C CA . GLN A 1 90 ? 9.048 -5.991 -7.516 1.00 0.00 90 GLN A CA 3
ATOM 4486 C C . GLN A 1 90 ? 9.657 -4.939 -8.444 1.00 0.00 90 GLN A C 3
ATOM 4487 O O . GLN A 1 90 ? 10.697 -5.176 -9.059 1.00 0.00 90 GLN A O 3
ATOM 4501 N N . LYS A 1 91 ? 9.013 -3.777 -8.542 1.00 0.00 91 LYS A N 3
ATOM 4502 C CA . LYS A 1 91 ? 9.507 -2.708 -9.401 1.00 0.00 91 LYS A CA 3
ATOM 4503 C C . LYS A 1 91 ? 10.782 -2.103 -8.828 1.00 0.00 91 LYS A C 3
ATOM 4504 O O . LYS A 1 91 ? 11.702 -1.749 -9.566 1.00 0.00 91 LYS A O 3
ATOM 4523 N N . ARG A 1 92 ? 10.836 -2.003 -7.504 1.00 0.00 92 ARG A N 3
ATOM 4524 C CA . ARG A 1 92 ? 12.008 -1.469 -6.825 1.00 0.00 92 ARG A CA 3
ATOM 4525 C C . ARG A 1 92 ? 13.149 -2.482 -6.837 1.00 0.00 92 ARG A C 3
ATOM 4526 O O . ARG A 1 92 ? 14.318 -2.119 -6.705 1.00 0.00 92 ARG A O 3
ATOM 4547 N N . SER A 1 93 ? 12.802 -3.756 -7.009 1.00 0.00 93 SER A N 3
ATOM 4548 C CA . SER A 1 93 ? 13.794 -4.825 -7.037 1.00 0.00 93 SER A CA 3
ATOM 4549 C C . SER A 1 93 ? 14.546 -4.840 -8.362 1.00 0.00 93 SER A C 3
ATOM 4550 O O . SER A 1 93 ? 15.718 -5.211 -8.419 1.00 0.00 93 SER A O 3
ATOM 4558 N N . ARG A 1 94 ? 13.862 -4.436 -9.424 1.00 0.00 94 ARG A N 3
ATOM 4559 C CA . ARG A 1 94 ? 14.461 -4.402 -10.752 1.00 0.00 94 ARG A CA 3
ATOM 4560 C C . ARG A 1 94 ? 15.066 -3.034 -11.063 1.00 0.00 94 ARG A C 3
ATOM 4561 O O . ARG A 1 94 ? 15.707 -2.854 -12.098 1.00 0.00 94 ARG A O 3
ATOM 4582 N N . ALA A 1 95 ? 14.866 -2.074 -10.164 1.00 0.00 95 ALA A N 3
ATOM 4583 C CA . ALA A 1 95 ? 15.401 -0.732 -10.351 1.00 0.00 95 ALA A CA 3
ATOM 4584 C C . ALA A 1 95 ? 16.896 -0.696 -10.104 1.00 0.00 95 ALA A C 3
ATOM 4585 O O . ALA A 1 95 ? 17.499 -1.695 -9.712 1.00 0.00 95 ALA A O 3
ATOM 4592 N N . ILE A 1 96 ? 17.493 0.458 -10.363 1.00 0.00 96 ILE A N 3
ATOM 4593 C CA . ILE A 1 96 ? 18.910 0.634 -10.151 1.00 0.00 96 ILE A CA 3
ATOM 4594 C C . ILE A 1 96 ? 19.220 0.652 -8.665 1.00 0.00 96 ILE A C 3
ATOM 4595 O O . ILE A 1 96 ? 18.913 1.620 -7.971 1.00 0.00 96 ILE A O 3
ATOM 4611 N N . HIS A 1 97 ? 19.836 -0.420 -8.190 1.00 0.00 97 HIS A N 3
ATOM 4612 C CA . HIS A 1 97 ? 20.230 -0.512 -6.792 1.00 0.00 97 HIS A CA 3
ATOM 4613 C C . HIS A 1 97 ? 21.326 0.505 -6.493 1.00 0.00 97 HIS A C 3
ATOM 4614 O O . HIS A 1 97 ? 22.473 0.146 -6.229 1.00 0.00 97 HIS A O 3
ATOM 4629 N N . SER A 1 98 ? 20.958 1.778 -6.565 1.00 0.00 98 SER A N 3
ATOM 4630 C CA . SER A 1 98 ? 21.892 2.871 -6.353 1.00 0.00 98 SER A CA 3
ATOM 4631 C C . SER A 1 98 ? 21.831 3.377 -4.916 1.00 0.00 98 SER A C 3
ATOM 4632 O O . SER A 1 98 ? 20.787 3.312 -4.267 1.00 0.00 98 SER A O 3
ATOM 4640 N N . SER A 1 99 ? 22.958 3.883 -4.425 1.00 0.00 99 SER A N 3
ATOM 4641 C CA . SER A 1 99 ? 23.033 4.404 -3.066 1.00 0.00 99 SER A CA 3
ATOM 4642 C C . SER A 1 99 ? 22.723 3.316 -2.046 1.00 0.00 99 SER A C 3
ATOM 4643 O O . SER A 1 99 ? 23.628 2.700 -1.483 1.00 0.00 99 SER A O 3
ATOM 4651 N N . ASP A 1 100 ? 21.439 3.089 -1.814 1.00 0.00 100 ASP A N 3
ATOM 4652 C CA . ASP A 1 100 ? 21.000 2.079 -0.860 1.00 0.00 100 ASP A CA 3
ATOM 4653 C C . ASP A 1 100 ? 19.604 1.572 -1.207 1.00 0.00 100 ASP A C 3
ATOM 4654 O O . ASP A 1 100 ? 18.633 2.327 -1.175 1.00 0.00 100 ASP A O 3
ATOM 4663 N N . GLU A 1 101 ? 19.512 0.288 -1.539 1.00 0.00 101 GLU A N 3
ATOM 4664 C CA . GLU A 1 101 ? 18.235 -0.321 -1.892 1.00 0.00 101 GLU A CA 3
ATOM 4665 C C . GLU A 1 101 ? 17.259 -0.267 -0.719 1.00 0.00 101 GLU A C 3
ATOM 4666 O O . GLU A 1 101 ? 16.045 -0.342 -0.907 1.00 0.00 101 GLU A O 3
ATOM 4678 N N . GLY A 1 102 ? 17.797 -0.138 0.490 1.00 0.00 102 GLY A N 3
ATOM 4679 C CA . GLY A 1 102 ? 16.956 -0.077 1.671 1.00 0.00 102 GLY A CA 3
ATOM 4680 C C . GLY A 1 102 ? 17.664 -0.579 2.914 1.00 0.00 102 GLY A C 3
ATOM 4681 O O . GLY A 1 102 ? 18.134 -1.716 2.952 1.00 0.00 102 GLY A O 3
ATOM 4685 N N . GLU A 1 103 ? 17.741 0.272 3.932 1.00 0.00 103 GLU A N 3
ATOM 4686 C CA . GLU A 1 103 ? 18.395 -0.093 5.183 1.00 0.00 103 GLU A CA 3
ATOM 4687 C C . GLU A 1 103 ? 17.375 -0.572 6.208 1.00 0.00 103 GLU A C 3
ATOM 4688 O O . GLU A 1 103 ? 16.321 0.039 6.384 1.00 0.00 103 GLU A O 3
ATOM 4700 N N . ASP A 1 104 ? 17.696 -1.669 6.883 1.00 0.00 104 ASP A N 3
ATOM 4701 C CA . ASP A 1 104 ? 16.809 -2.234 7.891 1.00 0.00 104 ASP A CA 3
ATOM 4702 C C . ASP A 1 104 ? 17.531 -3.294 8.716 1.00 0.00 104 ASP A C 3
ATOM 4703 O O . ASP A 1 104 ? 18.211 -4.163 8.170 1.00 0.00 104 ASP A O 3
ATOM 4712 N N . GLN A 1 105 ? 17.383 -3.213 10.034 1.00 0.00 105 GLN A N 3
ATOM 4713 C CA . GLN A 1 105 ? 18.021 -4.168 10.933 1.00 0.00 105 GLN A CA 3
ATOM 4714 C C . GLN A 1 105 ? 17.019 -5.213 11.413 1.00 0.00 105 GLN A C 3
ATOM 4715 O O . GLN A 1 105 ? 15.808 -5.007 11.338 1.00 0.00 105 GLN A O 3
ATOM 4729 N N . ALA A 1 106 ? 17.533 -6.337 11.902 1.00 0.00 106 ALA A N 3
ATOM 4730 C CA . ALA A 1 106 ? 16.683 -7.417 12.390 1.00 0.00 106 ALA A CA 3
ATOM 4731 C C . ALA A 1 106 ? 16.204 -7.141 13.812 1.00 0.00 106 ALA A C 3
ATOM 4732 O O . ALA A 1 106 ? 16.993 -6.781 14.685 1.00 0.00 106 ALA A O 3
ATOM 4739 N N . GLY A 1 107 ? 14.906 -7.316 14.037 1.00 0.00 107 GLY A N 3
ATOM 4740 C CA . GLY A 1 107 ? 14.344 -7.084 15.354 1.00 0.00 107 GLY A CA 3
ATOM 4741 C C . GLY A 1 107 ? 13.099 -7.912 15.607 1.00 0.00 107 GLY A C 3
ATOM 4742 O O . GLY A 1 107 ? 12.002 -7.321 15.700 1.00 0.00 107 GLY A O 3
ATOM 4747 N N . SER A 1 1 ? 5.440 26.684 -6.658 1.00 0.00 1 SER A N 4
ATOM 4748 C CA . SER A 1 1 ? 4.483 26.683 -7.795 1.00 0.00 1 SER A CA 4
ATOM 4749 C C . SER A 1 1 ? 4.902 25.684 -8.869 1.00 0.00 1 SER A C 4
ATOM 4750 O O . SER A 1 1 ? 6.088 25.533 -9.161 1.00 0.00 1 SER A O 4
ATOM 4760 N N . GLY A 1 2 ? 3.921 25.003 -9.451 1.00 0.00 2 GLY A N 4
ATOM 4761 C CA . GLY A 1 2 ? 4.210 24.027 -10.486 1.00 0.00 2 GLY A CA 4
ATOM 4762 C C . GLY A 1 2 ? 4.278 22.611 -9.947 1.00 0.00 2 GLY A C 4
ATOM 4763 O O . GLY A 1 2 ? 4.870 21.731 -10.572 1.00 0.00 2 GLY A O 4
ATOM 4767 N N . PHE A 1 3 ? 3.673 22.391 -8.785 1.00 0.00 3 PHE A N 4
ATOM 4768 C CA . PHE A 1 3 ? 3.666 21.071 -8.166 1.00 0.00 3 PHE A CA 4
ATOM 4769 C C . PHE A 1 3 ? 2.238 20.594 -7.921 1.00 0.00 3 PHE A C 4
ATOM 4770 O O . PHE A 1 3 ? 1.428 21.305 -7.326 1.00 0.00 3 PHE A O 4
ATOM 4787 N N . LYS A 1 4 ? 1.936 19.387 -8.388 1.00 0.00 4 LYS A N 4
ATOM 4788 C CA . LYS A 1 4 ? 0.604 18.816 -8.225 1.00 0.00 4 LYS A CA 4
ATOM 4789 C C . LYS A 1 4 ? 0.484 18.077 -6.897 1.00 0.00 4 LYS A C 4
ATOM 4790 O O . LYS A 1 4 ? 1.487 17.775 -6.250 1.00 0.00 4 LYS A O 4
ATOM 4809 N N . HIS A 1 5 ? -0.750 17.787 -6.498 1.00 0.00 5 HIS A N 4
ATOM 4810 C CA . HIS A 1 5 ? -1.006 17.079 -5.249 1.00 0.00 5 HIS A CA 4
ATOM 4811 C C . HIS A 1 5 ? -2.191 16.131 -5.395 1.00 0.00 5 HIS A C 4
ATOM 4812 O O . HIS A 1 5 ? -3.247 16.345 -4.800 1.00 0.00 5 HIS A O 4
ATOM 4827 N N . VAL A 1 6 ? -2.009 15.085 -6.194 1.00 0.00 6 VAL A N 4
ATOM 4828 C CA . VAL A 1 6 ? -3.063 14.105 -6.422 1.00 0.00 6 VAL A CA 4
ATOM 4829 C C . VAL A 1 6 ? -3.222 13.178 -5.223 1.00 0.00 6 VAL A C 4
ATOM 4830 O O . VAL A 1 6 ? -2.246 12.839 -4.554 1.00 0.00 6 VAL A O 4
ATOM 4843 N N . SER A 1 7 ? -4.459 12.768 -4.959 1.00 0.00 7 SER A N 4
ATOM 4844 C CA . SER A 1 7 ? -4.748 11.878 -3.841 1.00 0.00 7 SER A CA 4
ATOM 4845 C C . SER A 1 7 ? -4.329 12.511 -2.519 1.00 0.00 7 SER A C 4
ATOM 4846 O O . SER A 1 7 ? -3.761 13.603 -2.496 1.00 0.00 7 SER A O 4
ATOM 4854 N N . HIS A 1 8 ? -4.610 11.819 -1.419 1.00 0.00 8 HIS A N 4
ATOM 4855 C CA . HIS A 1 8 ? -4.266 12.321 -0.095 1.00 0.00 8 HIS A CA 4
ATOM 4856 C C . HIS A 1 8 ? -3.877 11.182 0.844 1.00 0.00 8 HIS A C 4
ATOM 4857 O O . HIS A 1 8 ? -4.533 10.952 1.860 1.00 0.00 8 HIS A O 4
ATOM 4872 N N . VAL A 1 9 ? -2.803 10.477 0.502 1.00 0.00 9 VAL A N 4
ATOM 4873 C CA . VAL A 1 9 ? -2.319 9.372 1.327 1.00 0.00 9 VAL A CA 4
ATOM 4874 C C . VAL A 1 9 ? -1.681 9.904 2.606 1.00 0.00 9 VAL A C 4
ATOM 4875 O O . VAL A 1 9 ? -1.954 9.416 3.703 1.00 0.00 9 VAL A O 4
ATOM 4888 N N . GLY A 1 10 ? -0.830 10.913 2.449 1.00 0.00 10 GLY A N 4
ATOM 4889 C CA . GLY A 1 10 ? -0.168 11.529 3.587 1.00 0.00 10 GLY A CA 4
ATOM 4890 C C . GLY A 1 10 ? 0.349 10.524 4.600 1.00 0.00 10 GLY A C 4
ATOM 4891 O O . GLY A 1 10 ? -0.001 10.590 5.779 1.00 0.00 10 GLY A O 4
ATOM 4895 N N . TRP A 1 11 ? 1.204 9.610 4.153 1.00 0.00 11 TRP A N 4
ATOM 4896 C CA . TRP A 1 11 ? 1.772 8.604 5.046 1.00 0.00 11 TRP A CA 4
ATOM 4897 C C . TRP A 1 11 ? 3.067 9.126 5.678 1.00 0.00 11 TRP A C 4
ATOM 4898 O O . TRP A 1 11 ? 3.737 9.990 5.115 1.00 0.00 11 TRP A O 4
ATOM 4919 N N . ASP A 1 12 ? 3.391 8.627 6.864 1.00 0.00 12 ASP A N 4
ATOM 4920 C CA . ASP A 1 12 ? 4.601 9.052 7.560 1.00 0.00 12 ASP A CA 4
ATOM 4921 C C . ASP A 1 12 ? 5.773 8.133 7.213 1.00 0.00 12 ASP A C 4
ATOM 4922 O O . ASP A 1 12 ? 5.632 6.910 7.221 1.00 0.00 12 ASP A O 4
ATOM 4931 N N . PRO A 1 13 ? 6.953 8.706 6.912 1.00 0.00 13 PRO A N 4
ATOM 4932 C CA . PRO A 1 13 ? 8.143 7.922 6.563 1.00 0.00 13 PRO A CA 4
ATOM 4933 C C . PRO A 1 13 ? 8.632 7.054 7.719 1.00 0.00 13 PRO A C 4
ATOM 4934 O O . PRO A 1 13 ? 9.222 5.995 7.503 1.00 0.00 13 PRO A O 4
ATOM 4945 N N . GLN A 1 14 ? 8.405 7.516 8.944 1.00 0.00 14 GLN A N 4
ATOM 4946 C CA . GLN A 1 14 ? 8.858 6.793 10.128 1.00 0.00 14 GLN A CA 4
ATOM 4947 C C . GLN A 1 14 ? 7.703 6.097 10.841 1.00 0.00 14 GLN A C 4
ATOM 4948 O O . GLN A 1 14 ? 7.851 4.977 11.330 1.00 0.00 14 GLN A O 4
ATOM 4962 N N . ASN A 1 15 ? 6.557 6.766 10.910 1.00 0.00 15 ASN A N 4
ATOM 4963 C CA . ASN A 1 15 ? 5.391 6.208 11.586 1.00 0.00 15 ASN A CA 4
ATOM 4964 C C . ASN A 1 15 ? 4.574 5.309 10.658 1.00 0.00 15 ASN A C 4
ATOM 4965 O O . ASN A 1 15 ? 3.669 4.606 11.107 1.00 0.00 15 ASN A O 4
ATOM 4976 N N . GLY A 1 16 ? 4.899 5.321 9.367 1.00 0.00 16 GLY A N 4
ATOM 4977 C CA . GLY A 1 16 ? 4.177 4.495 8.418 1.00 0.00 16 GLY A CA 4
ATOM 4978 C C . GLY A 1 16 ? 2.880 5.134 7.966 1.00 0.00 16 GLY A C 4
ATOM 4979 O O . GLY A 1 16 ? 2.824 6.339 7.733 1.00 0.00 16 GLY A O 4
ATOM 4983 N N . PHE A 1 17 ? 1.831 4.328 7.852 1.00 0.00 17 PHE A N 4
ATOM 4984 C CA . PHE A 1 17 ? 0.530 4.829 7.427 1.00 0.00 17 PHE A CA 4
ATOM 4985 C C . PHE A 1 17 ? -0.209 5.475 8.591 1.00 0.00 17 PHE A C 4
ATOM 4986 O O . PHE A 1 17 ? 0.363 5.700 9.658 1.00 0.00 17 PHE A O 4
ATOM 5003 N N . ASP A 1 18 ? -1.485 5.769 8.377 1.00 0.00 18 ASP A N 4
ATOM 5004 C CA . ASP A 1 18 ? -2.314 6.374 9.410 1.00 0.00 18 ASP A CA 4
ATOM 5005 C C . ASP A 1 18 ? -3.467 5.448 9.776 1.00 0.00 18 ASP A C 4
ATOM 5006 O O . ASP A 1 18 ? -4.631 5.845 9.743 1.00 0.00 18 ASP A O 4
ATOM 5015 N N . VAL A 1 19 ? -3.134 4.203 10.105 1.00 0.00 19 VAL A N 4
ATOM 5016 C CA . VAL A 1 19 ? -4.138 3.204 10.459 1.00 0.00 19 VAL A CA 4
ATOM 5017 C C . VAL A 1 19 ? -5.152 3.759 11.455 1.00 0.00 19 VAL A C 4
ATOM 5018 O O . VAL A 1 19 ? -6.295 3.306 11.508 1.00 0.00 19 VAL A O 4
ATOM 5031 N N . ASN A 1 20 ? -4.730 4.747 12.236 1.00 0.00 20 ASN A N 4
ATOM 5032 C CA . ASN A 1 20 ? -5.605 5.361 13.226 1.00 0.00 20 ASN A CA 4
ATOM 5033 C C . ASN A 1 20 ? -6.696 6.191 12.555 1.00 0.00 20 ASN A C 4
ATOM 5034 O O . ASN A 1 20 ? -7.750 6.436 13.142 1.00 0.00 20 ASN A O 4
ATOM 5045 N N . ASN A 1 21 ? -6.437 6.626 11.324 1.00 0.00 21 ASN A N 4
ATOM 5046 C CA . ASN A 1 21 ? -7.398 7.440 10.587 1.00 0.00 21 ASN A CA 4
ATOM 5047 C C . ASN A 1 21 ? -7.553 6.960 9.145 1.00 0.00 21 ASN A C 4
ATOM 5048 O O . ASN A 1 21 ? -7.926 7.735 8.263 1.00 0.00 21 ASN A O 4
ATOM 5059 N N . LEU A 1 22 ? -7.275 5.681 8.908 1.00 0.00 22 LEU A N 4
ATOM 5060 C CA . LEU A 1 22 ? -7.404 5.111 7.570 1.00 0.00 22 LEU A CA 4
ATOM 5061 C C . LEU A 1 22 ? -8.865 5.003 7.154 1.00 0.00 22 LEU A C 4
ATOM 5062 O O . LEU A 1 22 ? -9.764 5.016 7.994 1.00 0.00 22 LEU A O 4
ATOM 5078 N N . ASP A 1 23 ? -9.092 4.906 5.849 1.00 0.00 23 ASP A N 4
ATOM 5079 C CA . ASP A 1 23 ? -10.442 4.798 5.315 1.00 0.00 23 ASP A CA 4
ATOM 5080 C C . ASP A 1 23 ? -10.925 3.350 5.353 1.00 0.00 23 ASP A C 4
ATOM 5081 O O . ASP A 1 23 ? -10.163 2.426 5.069 1.00 0.00 23 ASP A O 4
ATOM 5090 N N . PRO A 1 24 ? -12.204 3.132 5.709 1.00 0.00 24 PRO A N 4
ATOM 5091 C CA . PRO A 1 24 ? -12.782 1.787 5.786 1.00 0.00 24 PRO A CA 4
ATOM 5092 C C . PRO A 1 24 ? -12.633 1.013 4.480 1.00 0.00 24 PRO A C 4
ATOM 5093 O O . PRO A 1 24 ? -12.736 -0.214 4.460 1.00 0.00 24 PRO A O 4
ATOM 5104 N N . ASP A 1 25 ? -12.384 1.734 3.393 1.00 0.00 25 ASP A N 4
ATOM 5105 C CA . ASP A 1 25 ? -12.229 1.112 2.085 1.00 0.00 25 ASP A CA 4
ATOM 5106 C C . ASP A 1 25 ? -10.824 0.545 1.909 1.00 0.00 25 ASP A C 4
ATOM 5107 O O . ASP A 1 25 ? -10.655 -0.645 1.643 1.00 0.00 25 ASP A O 4
ATOM 5116 N N . LEU A 1 26 ? -9.819 1.405 2.044 1.00 0.00 26 LEU A N 4
ATOM 5117 C CA . LEU A 1 26 ? -8.431 0.984 1.889 1.00 0.00 26 LEU A CA 4
ATOM 5118 C C . LEU A 1 26 ? -7.989 0.106 3.055 1.00 0.00 26 LEU A C 4
ATOM 5119 O O . LEU A 1 26 ? -7.300 -0.895 2.862 1.00 0.00 26 LEU A O 4
ATOM 5135 N N . ARG A 1 27 ? -8.382 0.487 4.266 1.00 0.00 27 ARG A N 4
ATOM 5136 C CA . ARG A 1 27 ? -8.025 -0.280 5.453 1.00 0.00 27 ARG A CA 4
ATOM 5137 C C . ARG A 1 27 ? -8.511 -1.719 5.324 1.00 0.00 27 ARG A C 4
ATOM 5138 O O . ARG A 1 27 ? -7.836 -2.655 5.752 1.00 0.00 27 ARG A O 4
ATOM 5159 N N . SER A 1 28 ? -9.687 -1.886 4.728 1.00 0.00 28 SER A N 4
ATOM 5160 C CA . SER A 1 28 ? -10.258 -3.211 4.523 1.00 0.00 28 SER A CA 4
ATOM 5161 C C . SER A 1 28 ? -9.376 -4.041 3.596 1.00 0.00 28 SER A C 4
ATOM 5162 O O . SER A 1 28 ? -9.227 -5.249 3.781 1.00 0.00 28 SER A O 4
ATOM 5170 N N . LEU A 1 29 ? -8.796 -3.384 2.597 1.00 0.00 29 LEU A N 4
ATOM 5171 C CA . LEU A 1 29 ? -7.926 -4.059 1.641 1.00 0.00 29 LEU A CA 4
ATOM 5172 C C . LEU A 1 29 ? -6.775 -4.754 2.358 1.00 0.00 29 LEU A C 4
ATOM 5173 O O . LEU A 1 29 ? -6.550 -5.951 2.179 1.00 0.00 29 LEU A O 4
ATOM 5189 N N . PHE A 1 30 ? -6.052 -3.996 3.176 1.00 0.00 30 PHE A N 4
ATOM 5190 C CA . PHE A 1 30 ? -4.931 -4.543 3.930 1.00 0.00 30 PHE A CA 4
ATOM 5191 C C . PHE A 1 30 ? -5.359 -5.787 4.699 1.00 0.00 30 PHE A C 4
ATOM 5192 O O . PHE A 1 30 ? -4.649 -6.792 4.720 1.00 0.00 30 PHE A O 4
ATOM 5209 N N . SER A 1 31 ? -6.531 -5.714 5.322 1.00 0.00 31 SER A N 4
ATOM 5210 C CA . SER A 1 31 ? -7.064 -6.837 6.082 1.00 0.00 31 SER A CA 4
ATOM 5211 C C . SER A 1 31 ? -7.290 -8.044 5.177 1.00 0.00 31 SER A C 4
ATOM 5212 O O . SER A 1 31 ? -6.800 -9.139 5.453 1.00 0.00 31 SER A O 4
ATOM 5220 N N . ARG A 1 32 ? -8.033 -7.834 4.095 1.00 0.00 32 ARG A N 4
ATOM 5221 C CA . ARG A 1 32 ? -8.321 -8.904 3.146 1.00 0.00 32 ARG A CA 4
ATOM 5222 C C . ARG A 1 32 ? -7.032 -9.495 2.588 1.00 0.00 32 ARG A C 4
ATOM 5223 O O . ARG A 1 32 ? -6.973 -10.678 2.253 1.00 0.00 32 ARG A O 4
ATOM 5244 N N . ALA A 1 33 ? -6.002 -8.662 2.494 1.00 0.00 33 ALA A N 4
ATOM 5245 C CA . ALA A 1 33 ? -4.713 -9.096 1.972 1.00 0.00 33 ALA A CA 4
ATOM 5246 C C . ALA A 1 33 ? -3.889 -9.797 3.050 1.00 0.00 33 ALA A C 4
ATOM 5247 O O . ALA A 1 33 ? -2.992 -10.582 2.745 1.00 0.00 33 ALA A O 4
ATOM 5254 N N . GLY A 1 34 ? -4.202 -9.512 4.310 1.00 0.00 34 GLY A N 4
ATOM 5255 C CA . GLY A 1 34 ? -3.481 -10.125 5.411 1.00 0.00 34 GLY A CA 4
ATOM 5256 C C . GLY A 1 34 ? -2.418 -9.214 5.998 1.00 0.00 34 GLY A C 4
ATOM 5257 O O . GLY A 1 34 ? -1.567 -9.662 6.767 1.00 0.00 34 GLY A O 4
ATOM 5261 N N . ILE A 1 35 ? -2.462 -7.934 5.637 1.00 0.00 35 ILE A N 4
ATOM 5262 C CA . ILE A 1 35 ? -1.495 -6.965 6.137 1.00 0.00 35 ILE A CA 4
ATOM 5263 C C . ILE A 1 35 ? -1.943 -6.380 7.473 1.00 0.00 35 ILE A C 4
ATOM 5264 O O . ILE A 1 35 ? -2.990 -5.739 7.561 1.00 0.00 35 ILE A O 4
ATOM 5280 N N . SER A 1 36 ? -1.139 -6.596 8.508 1.00 0.00 36 SER A N 4
ATOM 5281 C CA . SER A 1 36 ? -1.449 -6.084 9.837 1.00 0.00 36 SER A CA 4
ATOM 5282 C C . SER A 1 36 ? -0.918 -4.665 10.010 1.00 0.00 36 SER A C 4
ATOM 5283 O O . SER A 1 36 ? -0.065 -4.213 9.245 1.00 0.00 36 SER A O 4
ATOM 5291 N N . GLU A 1 37 ? -1.428 -3.964 11.017 1.00 0.00 37 GLU A N 4
ATOM 5292 C CA . GLU A 1 37 ? -1.002 -2.596 11.289 1.00 0.00 37 GLU A CA 4
ATOM 5293 C C . GLU A 1 37 ? 0.514 -2.515 11.416 1.00 0.00 37 GLU A C 4
ATOM 5294 O O . GLU A 1 37 ? 1.120 -1.490 11.103 1.00 0.00 37 GLU A O 4
ATOM 5306 N N . ALA A 1 38 ? 1.124 -3.602 11.878 1.00 0.00 38 ALA A N 4
ATOM 5307 C CA . ALA A 1 38 ? 2.571 -3.654 12.042 1.00 0.00 38 ALA A CA 4
ATOM 5308 C C . ALA A 1 38 ? 3.278 -3.300 10.738 1.00 0.00 38 ALA A C 4
ATOM 5309 O O . ALA A 1 38 ? 4.274 -2.577 10.737 1.00 0.00 38 ALA A O 4
ATOM 5316 N N . GLN A 1 39 ? 2.749 -3.808 9.629 1.00 0.00 39 GLN A N 4
ATOM 5317 C CA . GLN A 1 39 ? 3.322 -3.537 8.316 1.00 0.00 39 GLN A CA 4
ATOM 5318 C C . GLN A 1 39 ? 2.926 -2.146 7.831 1.00 0.00 39 GLN A C 4
ATOM 5319 O O . GLN A 1 39 ? 3.672 -1.497 7.098 1.00 0.00 39 GLN A O 4
ATOM 5333 N N . LEU A 1 40 ? 1.748 -1.694 8.249 1.00 0.00 40 LEU A N 4
ATOM 5334 C CA . LEU A 1 40 ? 1.256 -0.377 7.866 1.00 0.00 40 LEU A CA 4
ATOM 5335 C C . LEU A 1 40 ? 2.044 0.720 8.573 1.00 0.00 40 LEU A C 4
ATOM 5336 O O . LEU A 1 40 ? 2.173 1.833 8.064 1.00 0.00 40 LEU A O 4
ATOM 5352 N N . THR A 1 41 ? 2.572 0.395 9.749 1.00 0.00 41 THR A N 4
ATOM 5353 C CA . THR A 1 41 ? 3.352 1.350 10.528 1.00 0.00 41 THR A CA 4
ATOM 5354 C C . THR A 1 41 ? 4.856 1.162 10.313 1.00 0.00 41 THR A C 4
ATOM 5355 O O . THR A 1 41 ? 5.663 1.903 10.873 1.00 0.00 41 THR A O 4
ATOM 5366 N N . ASP A 1 42 ? 5.233 0.172 9.503 1.00 0.00 42 ASP A N 4
ATOM 5367 C CA . ASP A 1 42 ? 6.641 -0.095 9.229 1.00 0.00 42 ASP A CA 4
ATOM 5368 C C . ASP A 1 42 ? 7.167 0.828 8.135 1.00 0.00 42 ASP A C 4
ATOM 5369 O O . ASP A 1 42 ? 6.620 0.876 7.036 1.00 0.00 42 ASP A O 4
ATOM 5378 N N . ALA A 1 43 ? 8.232 1.558 8.444 1.00 0.00 43 ALA A N 4
ATOM 5379 C CA . ALA A 1 43 ? 8.827 2.486 7.488 1.00 0.00 43 ALA A CA 4
ATOM 5380 C C . ALA A 1 43 ? 9.101 1.810 6.146 1.00 0.00 43 ALA A C 4
ATOM 5381 O O . ALA A 1 43 ? 8.881 2.401 5.088 1.00 0.00 43 ALA A O 4
ATOM 5388 N N . GLU A 1 44 ? 9.598 0.578 6.195 1.00 0.00 44 GLU A N 4
ATOM 5389 C CA . GLU A 1 44 ? 9.930 -0.162 4.982 1.00 0.00 44 GLU A CA 4
ATOM 5390 C C . GLU A 1 44 ? 8.677 -0.624 4.244 1.00 0.00 44 GLU A C 4
ATOM 5391 O O . GLU A 1 44 ? 8.483 -0.302 3.072 1.00 0.00 44 GLU A O 4
ATOM 5403 N N . THR A 1 45 ? 7.836 -1.392 4.929 1.00 0.00 45 THR A N 4
ATOM 5404 C CA . THR A 1 45 ? 6.617 -1.921 4.325 1.00 0.00 45 THR A CA 4
ATOM 5405 C C . THR A 1 45 ? 5.629 -0.805 3.999 1.00 0.00 45 THR A C 4
ATOM 5406 O O . THR A 1 45 ? 4.955 -0.844 2.973 1.00 0.00 45 THR A O 4
ATOM 5417 N N . SER A 1 46 ? 5.553 0.195 4.865 1.00 0.00 46 SER A N 4
ATOM 5418 C CA . SER A 1 46 ? 4.644 1.313 4.646 1.00 0.00 46 SER A CA 4
ATOM 5419 C C . SER A 1 46 ? 4.923 1.964 3.297 1.00 0.00 46 SER A C 4
ATOM 5420 O O . SER A 1 46 ? 4.002 2.363 2.585 1.00 0.00 46 SER A O 4
ATOM 5428 N N . LYS A 1 47 ? 6.202 2.058 2.953 1.00 0.00 47 LYS A N 4
ATOM 5429 C CA . LYS A 1 47 ? 6.621 2.653 1.690 1.00 0.00 47 LYS A CA 4
ATOM 5430 C C . LYS A 1 47 ? 6.081 1.867 0.498 1.00 0.00 47 LYS A C 4
ATOM 5431 O O . LYS A 1 47 ? 5.435 2.427 -0.388 1.00 0.00 47 LYS A O 4
ATOM 5450 N N . LEU A 1 48 ? 6.376 0.572 0.463 1.00 0.00 48 LEU A N 4
ATOM 5451 C CA . LEU A 1 48 ? 5.934 -0.281 -0.635 1.00 0.00 48 LEU A CA 4
ATOM 5452 C C . LEU A 1 48 ? 4.413 -0.420 -0.652 1.00 0.00 48 LEU A C 4
ATOM 5453 O O . LEU A 1 48 ? 3.808 -0.575 -1.713 1.00 0.00 48 LEU A O 4
ATOM 5469 N N . ILE A 1 49 ? 3.801 -0.381 0.528 1.00 0.00 49 ILE A N 4
ATOM 5470 C CA . ILE A 1 49 ? 2.353 -0.529 0.640 1.00 0.00 49 ILE A CA 4
ATOM 5471 C C . ILE A 1 49 ? 1.615 0.666 0.032 1.00 0.00 49 ILE A C 4
ATOM 5472 O O . ILE A 1 49 ? 0.863 0.509 -0.926 1.00 0.00 49 ILE A O 4
ATOM 5488 N N . TYR A 1 50 ? 1.795 1.851 0.607 1.00 0.00 50 TYR A N 4
ATOM 5489 C CA . TYR A 1 50 ? 1.095 3.031 0.110 1.00 0.00 50 TYR A CA 4
ATOM 5490 C C . TYR A 1 50 ? 1.355 3.214 -1.387 1.00 0.00 50 TYR A C 4
ATOM 5491 O O . TYR A 1 50 ? 0.453 3.566 -2.147 1.00 0.00 50 TYR A O 4
ATOM 5509 N N . ASP A 1 51 ? 2.595 2.964 -1.801 1.00 0.00 51 ASP A N 4
ATOM 5510 C CA . ASP A 1 51 ? 2.975 3.089 -3.204 1.00 0.00 51 ASP A CA 4
ATOM 5511 C C . ASP A 1 51 ? 2.075 2.231 -4.087 1.00 0.00 51 ASP A C 4
ATOM 5512 O O . ASP A 1 51 ? 1.782 2.591 -5.227 1.00 0.00 51 ASP A O 4
ATOM 5521 N N . PHE A 1 52 ? 1.635 1.098 -3.549 1.00 0.00 52 PHE A N 4
ATOM 5522 C CA . PHE A 1 52 ? 0.747 0.202 -4.278 1.00 0.00 52 PHE A CA 4
ATOM 5523 C C . PHE A 1 52 ? -0.576 0.902 -4.564 1.00 0.00 52 PHE A C 4
ATOM 5524 O O . PHE A 1 52 ? -1.140 0.774 -5.649 1.00 0.00 52 PHE A O 4
ATOM 5541 N N . ILE A 1 53 ? -1.038 1.683 -3.595 1.00 0.00 53 ILE A N 4
ATOM 5542 C CA . ILE A 1 53 ? -2.264 2.452 -3.751 1.00 0.00 53 ILE A CA 4
ATOM 5543 C C . ILE A 1 53 ? -2.144 3.400 -4.940 1.00 0.00 53 ILE A C 4
ATOM 5544 O O . ILE A 1 53 ? -3.133 3.720 -5.599 1.00 0.00 53 ILE A O 4
ATOM 5560 N N . GLU A 1 54 ? -0.916 3.820 -5.227 1.00 0.00 54 GLU A N 4
ATOM 5561 C CA . GLU A 1 54 ? -0.655 4.712 -6.348 1.00 0.00 54 GLU A CA 4
ATOM 5562 C C . GLU A 1 54 ? -0.897 3.996 -7.672 1.00 0.00 54 GLU A C 4
ATOM 5563 O O . GLU A 1 54 ? -1.420 4.584 -8.619 1.00 0.00 54 GLU A O 4
ATOM 5575 N N . ASP A 1 55 ? -0.522 2.721 -7.730 1.00 0.00 55 ASP A N 4
ATOM 5576 C CA . ASP A 1 55 ? -0.711 1.930 -8.939 1.00 0.00 55 ASP A CA 4
ATOM 5577 C C . ASP A 1 55 ? -2.198 1.732 -9.225 1.00 0.00 55 ASP A C 4
ATOM 5578 O O . ASP A 1 55 ? -2.602 1.544 -10.373 1.00 0.00 55 ASP A O 4
ATOM 5587 N N . GLN A 1 56 ? -3.010 1.801 -8.174 1.00 0.00 56 GLN A N 4
ATOM 5588 C CA . GLN A 1 56 ? -4.455 1.656 -8.307 1.00 0.00 56 GLN A CA 4
ATOM 5589 C C . GLN A 1 56 ? -5.111 2.983 -8.688 1.00 0.00 56 GLN A C 4
ATOM 5590 O O . GLN A 1 56 ? -6.302 3.027 -8.993 1.00 0.00 56 GLN A O 4
ATOM 5604 N N . GLY A 1 57 ? -4.330 4.063 -8.672 1.00 0.00 57 GLY A N 4
ATOM 5605 C CA . GLY A 1 57 ? -4.862 5.370 -8.999 1.00 0.00 57 GLY A CA 4
ATOM 5606 C C . GLY A 1 57 ? -4.881 6.293 -7.796 1.00 0.00 57 GLY A C 4
ATOM 5607 O O . GLY A 1 57 ? -5.632 7.268 -7.762 1.00 0.00 57 GLY A O 4
ATOM 5611 N N . GLY A 1 58 ? -4.054 5.978 -6.803 1.00 0.00 58 GLY A N 4
ATOM 5612 C CA . GLY A 1 58 ? -3.984 6.793 -5.607 1.00 0.00 58 GLY A CA 4
ATOM 5613 C C . GLY A 1 58 ? -5.054 6.442 -4.593 1.00 0.00 58 GLY A C 4
ATOM 5614 O O . GLY A 1 58 ? -5.961 5.660 -4.878 1.00 0.00 58 GLY A O 4
ATOM 5618 N N . LEU A 1 59 ? -4.944 7.027 -3.406 1.00 0.00 59 LEU A N 4
ATOM 5619 C CA . LEU A 1 59 ? -5.902 6.787 -2.333 1.00 0.00 59 LEU A CA 4
ATOM 5620 C C . LEU A 1 59 ? -7.339 6.918 -2.837 1.00 0.00 59 LEU A C 4
ATOM 5621 O O . LEU A 1 59 ? -8.216 6.147 -2.449 1.00 0.00 59 LEU A O 4
ATOM 5637 N N . GLU A 1 60 ? -7.573 7.910 -3.687 1.00 0.00 60 GLU A N 4
ATOM 5638 C CA . GLU A 1 60 ? -8.906 8.160 -4.222 1.00 0.00 60 GLU A CA 4
ATOM 5639 C C . GLU A 1 60 ? -9.374 7.012 -5.112 1.00 0.00 60 GLU A C 4
ATOM 5640 O O . GLU A 1 60 ? -10.561 6.686 -5.145 1.00 0.00 60 GLU A O 4
ATOM 5652 N N . ALA A 1 61 ? -8.441 6.407 -5.840 1.00 0.00 61 ALA A N 4
ATOM 5653 C CA . ALA A 1 61 ? -8.771 5.310 -6.744 1.00 0.00 61 ALA A CA 4
ATOM 5654 C C . ALA A 1 61 ? -9.095 4.029 -5.981 1.00 0.00 61 ALA A C 4
ATOM 5655 O O . ALA A 1 61 ? -9.952 3.250 -6.400 1.00 0.00 61 ALA A O 4
ATOM 5662 N N . VAL A 1 62 ? -8.410 3.811 -4.863 1.00 0.00 62 VAL A N 4
ATOM 5663 C CA . VAL A 1 62 ? -8.631 2.613 -4.060 1.00 0.00 62 VAL A CA 4
ATOM 5664 C C . VAL A 1 62 ? -10.040 2.603 -3.483 1.00 0.00 62 VAL A C 4
ATOM 5665 O O . VAL A 1 62 ? -10.846 1.732 -3.806 1.00 0.00 62 VAL A O 4
ATOM 5678 N N . ARG A 1 63 ? -10.352 3.592 -2.653 1.00 0.00 63 ARG A N 4
ATOM 5679 C CA . ARG A 1 63 ? -11.692 3.700 -2.083 1.00 0.00 63 ARG A CA 4
ATOM 5680 C C . ARG A 1 63 ? -12.738 3.625 -3.194 1.00 0.00 63 ARG A C 4
ATOM 5681 O O . ARG A 1 63 ? -13.812 3.049 -3.021 1.00 0.00 63 ARG A O 4
ATOM 5702 N N . GLN A 1 64 ? -12.398 4.209 -4.341 1.00 0.00 64 GLN A N 4
ATOM 5703 C CA . GLN A 1 64 ? -13.277 4.210 -5.506 1.00 0.00 64 GLN A CA 4
ATOM 5704 C C . GLN A 1 64 ? -13.491 2.802 -6.059 1.00 0.00 64 GLN A C 4
ATOM 5705 O O . GLN A 1 64 ? -14.626 2.382 -6.283 1.00 0.00 64 GLN A O 4
ATOM 5719 N N . GLU A 1 65 ? -12.395 2.086 -6.309 1.00 0.00 65 GLU A N 4
ATOM 5720 C CA . GLU A 1 65 ? -12.478 0.748 -6.889 1.00 0.00 65 GLU A CA 4
ATOM 5721 C C . GLU A 1 65 ? -13.100 -0.243 -5.912 1.00 0.00 65 GLU A C 4
ATOM 5722 O O . GLU A 1 65 ? -13.897 -1.095 -6.303 1.00 0.00 65 GLU A O 4
ATOM 5734 N N . MET A 1 66 ? -12.732 -0.130 -4.643 1.00 0.00 66 MET A N 4
ATOM 5735 C CA . MET A 1 66 ? -13.270 -1.013 -3.617 1.00 0.00 66 MET A CA 4
ATOM 5736 C C . MET A 1 66 ? -14.792 -0.932 -3.587 1.00 0.00 66 MET A C 4
ATOM 5737 O O . MET A 1 66 ? -15.469 -1.883 -3.198 1.00 0.00 66 MET A O 4
ATOM 5751 N N . ARG A 1 67 ? -15.320 0.215 -4.001 1.00 0.00 67 ARG A N 4
ATOM 5752 C CA . ARG A 1 67 ? -16.759 0.438 -4.017 1.00 0.00 67 ARG A CA 4
ATOM 5753 C C . ARG A 1 67 ? -17.418 -0.243 -5.209 1.00 0.00 67 ARG A C 4
ATOM 5754 O O . ARG A 1 67 ? -18.471 -0.865 -5.073 1.00 0.00 67 ARG A O 4
ATOM 5775 N N . ARG A 1 68 ? -16.795 -0.129 -6.378 1.00 0.00 68 ARG A N 4
ATOM 5776 C CA . ARG A 1 68 ? -17.353 -0.727 -7.587 1.00 0.00 68 ARG A CA 4
ATOM 5777 C C . ARG A 1 68 ? -17.296 -2.256 -7.511 1.00 0.00 68 ARG A C 4
ATOM 5778 O O . ARG A 1 68 ? -18.087 -2.949 -8.152 1.00 0.00 68 ARG A O 4
ATOM 5799 N N . GLN A 1 69 ? -16.363 -2.769 -6.717 1.00 0.00 69 GLN A N 4
ATOM 5800 C CA . GLN A 1 69 ? -16.219 -4.210 -6.542 1.00 0.00 69 GLN A CA 4
ATOM 5801 C C . GLN A 1 69 ? -17.202 -4.747 -5.501 1.00 0.00 69 GLN A C 4
ATOM 5802 O O . GLN A 1 69 ? -17.256 -5.952 -5.256 1.00 0.00 69 GLN A O 4
ATOM 5816 N N . GLY A 1 70 ? -17.980 -3.853 -4.888 1.00 0.00 70 GLY A N 4
ATOM 5817 C CA . GLY A 1 70 ? -18.941 -4.272 -3.887 1.00 0.00 70 GLY A CA 4
ATOM 5818 C C . GLY A 1 70 ? -19.875 -5.352 -4.396 1.00 0.00 70 GLY A C 4
ATOM 5819 O O . GLY A 1 70 ? -20.872 -5.059 -5.057 1.00 0.00 70 GLY A O 4
ATOM 5823 N N . GLY A 1 71 ? -19.551 -6.605 -4.094 1.00 0.00 71 GLY A N 4
ATOM 5824 C CA . GLY A 1 71 ? -20.380 -7.711 -4.534 1.00 0.00 71 GLY A CA 4
ATOM 5825 C C . GLY A 1 71 ? -21.162 -8.337 -3.397 1.00 0.00 71 GLY A C 4
ATOM 5826 O O . GLY A 1 71 ? -21.067 -7.895 -2.252 1.00 0.00 71 GLY A O 4
ATOM 5830 N N . SER A 1 72 ? -21.937 -9.369 -3.712 1.00 0.00 72 SER A N 4
ATOM 5831 C CA . SER A 1 72 ? -22.738 -10.057 -2.707 1.00 0.00 72 SER A CA 4
ATOM 5832 C C . SER A 1 72 ? -22.364 -11.533 -2.628 1.00 0.00 72 SER A C 4
ATOM 5833 O O . SER A 1 72 ? -22.266 -12.101 -1.540 1.00 0.00 72 SER A O 4
ATOM 5841 N N . GLY A 1 73 ? -22.155 -12.149 -3.787 1.00 0.00 73 GLY A N 4
ATOM 5842 C CA . GLY A 1 73 ? -21.795 -13.555 -3.824 1.00 0.00 73 GLY A CA 4
ATOM 5843 C C . GLY A 1 73 ? -20.741 -13.859 -4.870 1.00 0.00 73 GLY A C 4
ATOM 5844 O O . GLY A 1 73 ? -20.702 -13.227 -5.926 1.00 0.00 73 GLY A O 4
ATOM 5848 N N . GLY A 1 74 ? -19.885 -14.832 -4.576 1.00 0.00 74 GLY A N 4
ATOM 5849 C CA . GLY A 1 74 ? -18.837 -15.209 -5.506 1.00 0.00 74 GLY A CA 4
ATOM 5850 C C . GLY A 1 74 ? -17.890 -14.065 -5.812 1.00 0.00 74 GLY A C 4
ATOM 5851 O O . GLY A 1 74 ? -16.814 -13.968 -5.221 1.00 0.00 74 GLY A O 4
ATOM 5855 N N . SER A 1 75 ? -18.289 -13.197 -6.736 1.00 0.00 75 SER A N 4
ATOM 5856 C CA . SER A 1 75 ? -17.466 -12.053 -7.115 1.00 0.00 75 SER A CA 4
ATOM 5857 C C . SER A 1 75 ? -17.580 -10.936 -6.082 1.00 0.00 75 SER A C 4
ATOM 5858 O O . SER A 1 75 ? -17.970 -9.815 -6.405 1.00 0.00 75 SER A O 4
ATOM 5866 N N . GLN A 1 76 ? -17.248 -11.255 -4.835 1.00 0.00 76 GLN A N 4
ATOM 5867 C CA . GLN A 1 76 ? -17.317 -10.284 -3.752 1.00 0.00 76 GLN A CA 4
ATOM 5868 C C . GLN A 1 76 ? -16.148 -9.304 -3.821 1.00 0.00 76 GLN A C 4
ATOM 5869 O O . GLN A 1 76 ? -15.151 -9.559 -4.496 1.00 0.00 76 GLN A O 4
ATOM 5883 N N . SER A 1 77 ? -16.279 -8.181 -3.120 1.00 0.00 77 SER A N 4
ATOM 5884 C CA . SER A 1 77 ? -15.235 -7.162 -3.105 1.00 0.00 77 SER A CA 4
ATOM 5885 C C . SER A 1 77 ? -13.997 -7.661 -2.367 1.00 0.00 77 SER A C 4
ATOM 5886 O O . SER A 1 77 ? -13.924 -7.595 -1.140 1.00 0.00 77 SER A O 4
ATOM 5894 N N . SER A 1 78 ? -13.031 -8.176 -3.124 1.00 0.00 78 SER A N 4
ATOM 5895 C CA . SER A 1 78 ? -11.785 -8.685 -2.552 1.00 0.00 78 SER A CA 4
ATOM 5896 C C . SER A 1 78 ? -11.005 -9.497 -3.581 1.00 0.00 78 SER A C 4
ATOM 5897 O O . SER A 1 78 ? -9.787 -9.362 -3.699 1.00 0.00 78 SER A O 4
ATOM 5905 N N . GLU A 1 79 ? -11.717 -10.319 -4.345 1.00 0.00 79 GLU A N 4
ATOM 5906 C CA . GLU A 1 79 ? -11.087 -11.151 -5.361 1.00 0.00 79 GLU A CA 4
ATOM 5907 C C . GLU A 1 79 ? -10.662 -10.309 -6.558 1.00 0.00 79 GLU A C 4
ATOM 5908 O O . GLU A 1 79 ? -11.355 -10.257 -7.574 1.00 0.00 79 GLU A O 4
ATOM 5920 N N . GLY A 1 80 ? -9.523 -9.641 -6.420 1.00 0.00 80 GLY A N 4
ATOM 5921 C CA . GLY A 1 80 ? -9.019 -8.797 -7.486 1.00 0.00 80 GLY A CA 4
ATOM 5922 C C . GLY A 1 80 ? -7.880 -7.911 -7.022 1.00 0.00 80 GLY A C 4
ATOM 5923 O O . GLY A 1 80 ? -6.716 -8.309 -7.069 1.00 0.00 80 GLY A O 4
ATOM 5927 N N . LEU A 1 81 ? -8.218 -6.714 -6.557 1.00 0.00 81 LEU A N 4
ATOM 5928 C CA . LEU A 1 81 ? -7.215 -5.773 -6.075 1.00 0.00 81 LEU A CA 4
ATOM 5929 C C . LEU A 1 81 ? -6.471 -6.337 -4.869 1.00 0.00 81 LEU A C 4
ATOM 5930 O O . LEU A 1 81 ? -5.258 -6.169 -4.742 1.00 0.00 81 LEU A O 4
ATOM 5946 N N . VAL A 1 82 ? -7.201 -7.023 -3.995 1.00 0.00 82 VAL A N 4
ATOM 5947 C CA . VAL A 1 82 ? -6.604 -7.619 -2.802 1.00 0.00 82 VAL A CA 4
ATOM 5948 C C . VAL A 1 82 ? -5.551 -8.654 -3.181 1.00 0.00 82 VAL A C 4
ATOM 5949 O O . VAL A 1 82 ? -4.606 -8.897 -2.430 1.00 0.00 82 VAL A O 4
ATOM 5962 N N . GLY A 1 83 ? -5.722 -9.265 -4.348 1.00 0.00 83 GLY A N 4
ATOM 5963 C CA . GLY A 1 83 ? -4.781 -10.271 -4.802 1.00 0.00 83 GLY A CA 4
ATOM 5964 C C . GLY A 1 83 ? -3.436 -9.680 -5.178 1.00 0.00 83 GLY A C 4
ATOM 5965 O O . GLY A 1 83 ? -2.393 -10.277 -4.911 1.00 0.00 83 GLY A O 4
ATOM 5969 N N . ALA A 1 84 ? -3.460 -8.506 -5.800 1.00 0.00 84 ALA A N 4
ATOM 5970 C CA . ALA A 1 84 ? -2.233 -7.833 -6.212 1.00 0.00 84 ALA A CA 4
ATOM 5971 C C . ALA A 1 84 ? -1.392 -7.439 -5.001 1.00 0.00 84 ALA A C 4
ATOM 5972 O O . ALA A 1 84 ? -0.223 -7.811 -4.899 1.00 0.00 84 ALA A O 4
ATOM 5979 N N . LEU A 1 85 ? -1.995 -6.688 -4.083 1.00 0.00 85 LEU A N 4
ATOM 5980 C CA . LEU A 1 85 ? -1.302 -6.251 -2.875 1.00 0.00 85 LEU A CA 4
ATOM 5981 C C . LEU A 1 85 ? -0.617 -7.428 -2.188 1.00 0.00 85 LEU A C 4
ATOM 5982 O O . LEU A 1 85 ? 0.514 -7.310 -1.716 1.00 0.00 85 LEU A O 4
ATOM 5998 N N . MET A 1 86 ? -1.305 -8.564 -2.144 1.00 0.00 86 MET A N 4
ATOM 5999 C CA . MET A 1 86 ? -0.753 -9.764 -1.530 1.00 0.00 86 MET A CA 4
ATOM 6000 C C . MET A 1 86 ? 0.602 -10.099 -2.142 1.00 0.00 86 MET A C 4
ATOM 6001 O O . MET A 1 86 ? 1.556 -10.418 -1.431 1.00 0.00 86 MET A O 4
ATOM 6015 N N . HIS A 1 87 ? 0.683 -10.009 -3.466 1.00 0.00 87 HIS A N 4
ATOM 6016 C CA . HIS A 1 87 ? 1.927 -10.277 -4.175 1.00 0.00 87 HIS A CA 4
ATOM 6017 C C . HIS A 1 87 ? 2.980 -9.240 -3.806 1.00 0.00 87 HIS A C 4
ATOM 6018 O O . HIS A 1 87 ? 4.138 -9.577 -3.554 1.00 0.00 87 HIS A O 4
ATOM 6033 N N . VAL A 1 88 ? 2.565 -7.978 -3.763 1.00 0.00 88 VAL A N 4
ATOM 6034 C CA . VAL A 1 88 ? 3.464 -6.890 -3.402 1.00 0.00 88 VAL A CA 4
ATOM 6035 C C . VAL A 1 88 ? 4.110 -7.154 -2.047 1.00 0.00 88 VAL A C 4
ATOM 6036 O O . VAL A 1 88 ? 5.302 -6.915 -1.857 1.00 0.00 88 VAL A O 4
ATOM 6049 N N . MET A 1 89 ? 3.310 -7.647 -1.107 1.00 0.00 89 MET A N 4
ATOM 6050 C CA . MET A 1 89 ? 3.802 -7.955 0.230 1.00 0.00 89 MET A CA 4
ATOM 6051 C C . MET A 1 89 ? 4.846 -9.064 0.178 1.00 0.00 89 MET A C 4
ATOM 6052 O O . MET A 1 89 ? 5.777 -9.095 0.984 1.00 0.00 89 MET A O 4
ATOM 6066 N N . GLN A 1 90 ? 4.686 -9.971 -0.779 1.00 0.00 90 GLN A N 4
ATOM 6067 C CA . GLN A 1 90 ? 5.615 -11.082 -0.945 1.00 0.00 90 GLN A CA 4
ATOM 6068 C C . GLN A 1 90 ? 7.002 -10.591 -1.361 1.00 0.00 90 GLN A C 4
ATOM 6069 O O . GLN A 1 90 ? 7.975 -11.342 -1.300 1.00 0.00 90 GLN A O 4
ATOM 6083 N N . LYS A 1 91 ? 7.093 -9.326 -1.769 1.00 0.00 91 LYS A N 4
ATOM 6084 C CA . LYS A 1 91 ? 8.367 -8.750 -2.180 1.00 0.00 91 LYS A CA 4
ATOM 6085 C C . LYS A 1 91 ? 9.284 -8.561 -0.978 1.00 0.00 91 LYS A C 4
ATOM 6086 O O . LYS A 1 91 ? 10.506 -8.660 -1.093 1.00 0.00 91 LYS A O 4
ATOM 6105 N N . ARG A 1 92 ? 8.685 -8.298 0.179 1.00 0.00 92 ARG A N 4
ATOM 6106 C CA . ARG A 1 92 ? 9.444 -8.121 1.411 1.00 0.00 92 ARG A CA 4
ATOM 6107 C C . ARG A 1 92 ? 9.947 -9.462 1.936 1.00 0.00 92 ARG A C 4
ATOM 6108 O O . ARG A 1 92 ? 10.914 -9.519 2.695 1.00 0.00 92 ARG A O 4
ATOM 6129 N N . SER A 1 93 ? 9.291 -10.540 1.518 1.00 0.00 93 SER A N 4
ATOM 6130 C CA . SER A 1 93 ? 9.671 -11.880 1.945 1.00 0.00 93 SER A CA 4
ATOM 6131 C C . SER A 1 93 ? 10.939 -12.337 1.232 1.00 0.00 93 SER A C 4
ATOM 6132 O O . SER A 1 93 ? 11.681 -13.178 1.740 1.00 0.00 93 SER A O 4
ATOM 6140 N N . ARG A 1 94 ? 11.180 -11.775 0.054 1.00 0.00 94 ARG A N 4
ATOM 6141 C CA . ARG A 1 94 ? 12.356 -12.120 -0.733 1.00 0.00 94 ARG A CA 4
ATOM 6142 C C . ARG A 1 94 ? 13.372 -10.982 -0.740 1.00 0.00 94 ARG A C 4
ATOM 6143 O O . ARG A 1 94 ? 14.544 -11.187 -1.056 1.00 0.00 94 ARG A O 4
ATOM 6164 N N . ALA A 1 95 ? 12.921 -9.783 -0.379 1.00 0.00 95 ALA A N 4
ATOM 6165 C CA . ALA A 1 95 ? 13.796 -8.618 -0.341 1.00 0.00 95 ALA A CA 4
ATOM 6166 C C . ALA A 1 95 ? 14.730 -8.673 0.859 1.00 0.00 95 ALA A C 4
ATOM 6167 O O . ALA A 1 95 ? 14.288 -8.660 2.007 1.00 0.00 95 ALA A O 4
ATOM 6174 N N . ILE A 1 96 ? 16.024 -8.735 0.580 1.00 0.00 96 ILE A N 4
ATOM 6175 C CA . ILE A 1 96 ? 17.030 -8.781 1.629 1.00 0.00 96 ILE A CA 4
ATOM 6176 C C . ILE A 1 96 ? 18.018 -7.632 1.477 1.00 0.00 96 ILE A C 4
ATOM 6177 O O . ILE A 1 96 ? 18.867 -7.642 0.588 1.00 0.00 96 ILE A O 4
ATOM 6193 N N . HIS A 1 97 ? 17.904 -6.642 2.358 1.00 0.00 97 HIS A N 4
ATOM 6194 C CA . HIS A 1 97 ? 18.782 -5.473 2.325 1.00 0.00 97 HIS A CA 4
ATOM 6195 C C . HIS A 1 97 ? 20.234 -5.871 2.062 1.00 0.00 97 HIS A C 4
ATOM 6196 O O . HIS A 1 97 ? 20.998 -5.113 1.465 1.00 0.00 97 HIS A O 4
ATOM 6211 N N . SER A 1 98 ? 20.601 -7.073 2.496 1.00 0.00 98 SER A N 4
ATOM 6212 C CA . SER A 1 98 ? 21.953 -7.581 2.294 1.00 0.00 98 SER A CA 4
ATOM 6213 C C . SER A 1 98 ? 22.016 -8.473 1.059 1.00 0.00 98 SER A C 4
ATOM 6214 O O . SER A 1 98 ? 21.120 -8.446 0.216 1.00 0.00 98 SER A O 4
ATOM 6222 N N . SER A 1 99 ? 23.077 -9.268 0.961 1.00 0.00 99 SER A N 4
ATOM 6223 C CA . SER A 1 99 ? 23.251 -10.174 -0.168 1.00 0.00 99 SER A CA 4
ATOM 6224 C C . SER A 1 99 ? 23.320 -9.404 -1.483 1.00 0.00 99 SER A C 4
ATOM 6225 O O . SER A 1 99 ? 22.405 -8.656 -1.827 1.00 0.00 99 SER A O 4
ATOM 6233 N N . ASP A 1 100 ? 24.410 -9.596 -2.218 1.00 0.00 100 ASP A N 4
ATOM 6234 C CA . ASP A 1 100 ? 24.596 -8.921 -3.496 1.00 0.00 100 ASP A CA 4
ATOM 6235 C C . ASP A 1 100 ? 24.583 -7.407 -3.317 1.00 0.00 100 ASP A C 4
ATOM 6236 O O . ASP A 1 100 ? 23.520 -6.790 -3.240 1.00 0.00 100 ASP A O 4
ATOM 6245 N N . GLU A 1 101 ? 25.770 -6.815 -3.250 1.00 0.00 101 GLU A N 4
ATOM 6246 C CA . GLU A 1 101 ? 25.896 -5.374 -3.078 1.00 0.00 101 GLU A CA 4
ATOM 6247 C C . GLU A 1 101 ? 27.322 -4.916 -3.361 1.00 0.00 101 GLU A C 4
ATOM 6248 O O . GLU A 1 101 ? 28.242 -5.730 -3.438 1.00 0.00 101 GLU A O 4
ATOM 6260 N N . GLY A 1 102 ? 27.499 -3.608 -3.519 1.00 0.00 102 GLY A N 4
ATOM 6261 C CA . GLY A 1 102 ? 28.816 -3.068 -3.794 1.00 0.00 102 GLY A CA 4
ATOM 6262 C C . GLY A 1 102 ? 28.815 -1.555 -3.897 1.00 0.00 102 GLY A C 4
ATOM 6263 O O . GLY A 1 102 ? 27.827 -0.904 -3.560 1.00 0.00 102 GLY A O 4
ATOM 6267 N N . GLU A 1 103 ? 29.927 -0.997 -4.363 1.00 0.00 103 GLU A N 4
ATOM 6268 C CA . GLU A 1 103 ? 30.057 0.448 -4.505 1.00 0.00 103 GLU A CA 4
ATOM 6269 C C . GLU A 1 103 ? 29.840 0.873 -5.955 1.00 0.00 103 GLU A C 4
ATOM 6270 O O . GLU A 1 103 ? 29.675 0.033 -6.840 1.00 0.00 103 GLU A O 4
ATOM 6282 N N . ASP A 1 104 ? 29.852 2.184 -6.193 1.00 0.00 104 ASP A N 4
ATOM 6283 C CA . ASP A 1 104 ? 29.654 2.731 -7.536 1.00 0.00 104 ASP A CA 4
ATOM 6284 C C . ASP A 1 104 ? 28.538 2.002 -8.282 1.00 0.00 104 ASP A C 4
ATOM 6285 O O . ASP A 1 104 ? 28.763 0.957 -8.891 1.00 0.00 104 ASP A O 4
ATOM 6294 N N . GLN A 1 105 ? 27.335 2.567 -8.232 1.00 0.00 105 GLN A N 4
ATOM 6295 C CA . GLN A 1 105 ? 26.183 1.974 -8.903 1.00 0.00 105 GLN A CA 4
ATOM 6296 C C . GLN A 1 105 ? 25.862 2.708 -10.202 1.00 0.00 105 GLN A C 4
ATOM 6297 O O . GLN A 1 105 ? 24.749 2.613 -10.718 1.00 0.00 105 GLN A O 4
ATOM 6311 N N . ALA A 1 106 ? 26.839 3.445 -10.725 1.00 0.00 106 ALA A N 4
ATOM 6312 C CA . ALA A 1 106 ? 26.652 4.190 -11.965 1.00 0.00 106 ALA A CA 4
ATOM 6313 C C . ALA A 1 106 ? 26.839 3.287 -13.180 1.00 0.00 106 ALA A C 4
ATOM 6314 O O . ALA A 1 106 ? 27.965 2.977 -13.567 1.00 0.00 106 ALA A O 4
ATOM 6321 N N . GLY A 1 107 ? 25.728 2.869 -13.776 1.00 0.00 107 GLY A N 4
ATOM 6322 C CA . GLY A 1 107 ? 25.792 2.007 -14.942 1.00 0.00 107 GLY A CA 4
ATOM 6323 C C . GLY A 1 107 ? 26.508 0.701 -14.660 1.00 0.00 107 GLY A C 4
ATOM 6324 O O . GLY A 1 107 ? 26.781 -0.047 -15.622 1.00 0.00 107 GLY A O 4
ATOM 6329 N N . SER A 1 1 ? 6.156 27.612 9.850 1.00 0.00 1 SER A N 5
ATOM 6330 C CA . SER A 1 1 ? 6.358 26.344 10.597 1.00 0.00 1 SER A CA 5
ATOM 6331 C C . SER A 1 1 ? 5.102 25.479 10.566 1.00 0.00 1 SER A C 5
ATOM 6332 O O . SER A 1 1 ? 4.031 25.938 10.170 1.00 0.00 1 SER A O 5
ATOM 6342 N N . GLY A 1 2 ? 5.243 24.226 10.983 1.00 0.00 2 GLY A N 5
ATOM 6343 C CA . GLY A 1 2 ? 4.112 23.317 10.993 1.00 0.00 2 GLY A CA 5
ATOM 6344 C C . GLY A 1 2 ? 3.698 22.892 9.598 1.00 0.00 2 GLY A C 5
ATOM 6345 O O . GLY A 1 2 ? 2.547 22.519 9.371 1.00 0.00 2 GLY A O 5
ATOM 6349 N N . PHE A 1 3 ? 4.639 22.948 8.661 1.00 0.00 3 PHE A N 5
ATOM 6350 C CA . PHE A 1 3 ? 4.365 22.567 7.281 1.00 0.00 3 PHE A CA 5
ATOM 6351 C C . PHE A 1 3 ? 3.709 21.192 7.216 1.00 0.00 3 PHE A C 5
ATOM 6352 O O . PHE A 1 3 ? 3.851 20.381 8.131 1.00 0.00 3 PHE A O 5
ATOM 6369 N N . LYS A 1 4 ? 2.987 20.940 6.130 1.00 0.00 4 LYS A N 5
ATOM 6370 C CA . LYS A 1 4 ? 2.303 19.667 5.946 1.00 0.00 4 LYS A CA 5
ATOM 6371 C C . LYS A 1 4 ? 3.220 18.640 5.289 1.00 0.00 4 LYS A C 5
ATOM 6372 O O . LYS A 1 4 ? 4.047 18.982 4.443 1.00 0.00 4 LYS A O 5
ATOM 6391 N N . HIS A 1 5 ? 3.065 17.381 5.683 1.00 0.00 5 HIS A N 5
ATOM 6392 C CA . HIS A 1 5 ? 3.872 16.300 5.130 1.00 0.00 5 HIS A CA 5
ATOM 6393 C C . HIS A 1 5 ? 3.000 15.316 4.356 1.00 0.00 5 HIS A C 5
ATOM 6394 O O . HIS A 1 5 ? 2.757 14.197 4.807 1.00 0.00 5 HIS A O 5
ATOM 6409 N N . VAL A 1 6 ? 2.525 15.747 3.192 1.00 0.00 6 VAL A N 5
ATOM 6410 C CA . VAL A 1 6 ? 1.672 14.910 2.356 1.00 0.00 6 VAL A CA 5
ATOM 6411 C C . VAL A 1 6 ? 2.501 13.948 1.511 1.00 0.00 6 VAL A C 5
ATOM 6412 O O . VAL A 1 6 ? 3.535 14.325 0.959 1.00 0.00 6 VAL A O 5
ATOM 6425 N N . SER A 1 7 ? 2.036 12.707 1.407 1.00 0.00 7 SER A N 5
ATOM 6426 C CA . SER A 1 7 ? 2.730 11.695 0.618 1.00 0.00 7 SER A CA 5
ATOM 6427 C C . SER A 1 7 ? 2.219 11.691 -0.818 1.00 0.00 7 SER A C 5
ATOM 6428 O O . SER A 1 7 ? 3.000 11.768 -1.766 1.00 0.00 7 SER A O 5
ATOM 6436 N N . HIS A 1 8 ? 0.898 11.605 -0.971 1.00 0.00 8 HIS A N 5
ATOM 6437 C CA . HIS A 1 8 ? 0.263 11.602 -2.290 1.00 0.00 8 HIS A CA 5
ATOM 6438 C C . HIS A 1 8 ? 0.354 10.229 -2.954 1.00 0.00 8 HIS A C 5
ATOM 6439 O O . HIS A 1 8 ? -0.657 9.677 -3.387 1.00 0.00 8 HIS A O 5
ATOM 6454 N N . VAL A 1 9 ? 1.568 9.692 -3.047 1.00 0.00 9 VAL A N 5
ATOM 6455 C CA . VAL A 1 9 ? 1.788 8.394 -3.675 1.00 0.00 9 VAL A CA 5
ATOM 6456 C C . VAL A 1 9 ? 1.573 8.480 -5.182 1.00 0.00 9 VAL A C 5
ATOM 6457 O O . VAL A 1 9 ? 2.503 8.280 -5.964 1.00 0.00 9 VAL A O 5
ATOM 6470 N N . GLY A 1 10 ? 0.345 8.792 -5.583 1.00 0.00 10 GLY A N 5
ATOM 6471 C CA . GLY A 1 10 ? 0.040 8.929 -6.995 1.00 0.00 10 GLY A CA 5
ATOM 6472 C C . GLY A 1 10 ? -0.798 7.786 -7.537 1.00 0.00 10 GLY A C 5
ATOM 6473 O O . GLY A 1 10 ? -0.743 7.485 -8.730 1.00 0.00 10 GLY A O 5
ATOM 6477 N N . TRP A 1 11 ? -1.588 7.157 -6.672 1.00 0.00 11 TRP A N 5
ATOM 6478 C CA . TRP A 1 11 ? -2.435 6.046 -7.093 1.00 0.00 11 TRP A CA 5
ATOM 6479 C C . TRP A 1 11 ? -3.800 6.563 -7.560 1.00 0.00 11 TRP A C 5
ATOM 6480 O O . TRP A 1 11 ? -4.247 7.628 -7.136 1.00 0.00 11 TRP A O 5
ATOM 6501 N N . ASP A 1 12 ? -4.442 5.820 -8.453 1.00 0.00 12 ASP A N 5
ATOM 6502 C CA . ASP A 1 12 ? -5.750 6.217 -8.965 1.00 0.00 12 ASP A CA 5
ATOM 6503 C C . ASP A 1 12 ? -6.870 5.592 -8.132 1.00 0.00 12 ASP A C 5
ATOM 6504 O O . ASP A 1 12 ? -6.824 4.404 -7.811 1.00 0.00 12 ASP A O 5
ATOM 6513 N N . PRO A 1 13 ? -7.901 6.381 -7.775 1.00 0.00 13 PRO A N 5
ATOM 6514 C CA . PRO A 1 13 ? -9.031 5.889 -6.979 1.00 0.00 13 PRO A CA 5
ATOM 6515 C C . PRO A 1 13 ? -9.836 4.813 -7.704 1.00 0.00 13 PRO A C 5
ATOM 6516 O O . PRO A 1 13 ? -10.195 3.792 -7.118 1.00 0.00 13 PRO A O 5
ATOM 6527 N N . GLN A 1 14 ? -10.138 5.062 -8.976 1.00 0.00 14 GLN A N 5
ATOM 6528 C CA . GLN A 1 14 ? -10.940 4.136 -9.769 1.00 0.00 14 GLN A CA 5
ATOM 6529 C C . GLN A 1 14 ? -10.073 3.108 -10.490 1.00 0.00 14 GLN A C 5
ATOM 6530 O O . GLN A 1 14 ? -10.450 1.942 -10.609 1.00 0.00 14 GLN A O 5
ATOM 6544 N N . ASN A 1 15 ? -8.918 3.544 -10.980 1.00 0.00 15 ASN A N 5
ATOM 6545 C CA . ASN A 1 15 ? -8.020 2.655 -11.710 1.00 0.00 15 ASN A CA 5
ATOM 6546 C C . ASN A 1 15 ? -7.103 1.893 -10.757 1.00 0.00 15 ASN A C 5
ATOM 6547 O O . ASN A 1 15 ? -6.568 0.841 -11.107 1.00 0.00 15 ASN A O 5
ATOM 6558 N N . GLY A 1 16 ? -6.932 2.421 -9.549 1.00 0.00 16 GLY A N 5
ATOM 6559 C CA . GLY A 1 16 ? -6.085 1.766 -8.569 1.00 0.00 16 GLY A CA 5
ATOM 6560 C C . GLY A 1 16 ? -4.640 2.217 -8.655 1.00 0.00 16 GLY A C 5
ATOM 6561 O O . GLY A 1 16 ? -4.359 3.358 -9.024 1.00 0.00 16 GLY A O 5
ATOM 6565 N N . PHE A 1 17 ? -3.721 1.321 -8.309 1.00 0.00 17 PHE A N 5
ATOM 6566 C CA . PHE A 1 17 ? -2.297 1.632 -8.344 1.00 0.00 17 PHE A CA 5
ATOM 6567 C C . PHE A 1 17 ? -1.739 1.483 -9.755 1.00 0.00 17 PHE A C 5
ATOM 6568 O O . PHE A 1 17 ? -2.067 0.533 -10.465 1.00 0.00 17 PHE A O 5
ATOM 6585 N N . ASP A 1 18 ? -0.892 2.426 -10.153 1.00 0.00 18 ASP A N 5
ATOM 6586 C CA . ASP A 1 18 ? -0.284 2.395 -11.478 1.00 0.00 18 ASP A CA 5
ATOM 6587 C C . ASP A 1 18 ? 0.864 1.393 -11.522 1.00 0.00 18 ASP A C 5
ATOM 6588 O O . ASP A 1 18 ? 2.027 1.771 -11.665 1.00 0.00 18 ASP A O 5
ATOM 6597 N N . VAL A 1 19 ? 0.529 0.114 -11.401 1.00 0.00 19 VAL A N 5
ATOM 6598 C CA . VAL A 1 19 ? 1.530 -0.945 -11.428 1.00 0.00 19 VAL A CA 5
ATOM 6599 C C . VAL A 1 19 ? 2.434 -0.819 -12.649 1.00 0.00 19 VAL A C 5
ATOM 6600 O O . VAL A 1 19 ? 3.569 -1.295 -12.646 1.00 0.00 19 VAL A O 5
ATOM 6613 N N . ASN A 1 20 ? 1.930 -0.160 -13.686 1.00 0.00 20 ASN A N 5
ATOM 6614 C CA . ASN A 1 20 ? 2.696 0.039 -14.908 1.00 0.00 20 ASN A CA 5
ATOM 6615 C C . ASN A 1 20 ? 3.798 1.077 -14.704 1.00 0.00 20 ASN A C 5
ATOM 6616 O O . ASN A 1 20 ? 4.763 1.125 -15.466 1.00 0.00 20 ASN A O 5
ATOM 6627 N N . ASN A 1 21 ? 3.650 1.910 -13.675 1.00 0.00 21 ASN A N 5
ATOM 6628 C CA . ASN A 1 21 ? 4.632 2.951 -13.391 1.00 0.00 21 ASN A CA 5
ATOM 6629 C C . ASN A 1 21 ? 5.058 2.937 -11.925 1.00 0.00 21 ASN A C 5
ATOM 6630 O O . ASN A 1 21 ? 5.575 3.930 -11.413 1.00 0.00 21 ASN A O 5
ATOM 6641 N N . LEU A 1 22 ? 4.845 1.810 -11.252 1.00 0.00 22 LEU A N 5
ATOM 6642 C CA . LEU A 1 22 ? 5.223 1.679 -9.848 1.00 0.00 22 LEU A CA 5
ATOM 6643 C C . LEU A 1 22 ? 6.738 1.635 -9.688 1.00 0.00 22 LEU A C 5
ATOM 6644 O O . LEU A 1 22 ? 7.465 1.343 -10.638 1.00 0.00 22 LEU A O 5
ATOM 6660 N N . ASP A 1 23 ? 7.208 1.940 -8.483 1.00 0.00 23 ASP A N 5
ATOM 6661 C CA . ASP A 1 23 ? 8.639 1.944 -8.199 1.00 0.00 23 ASP A CA 5
ATOM 6662 C C . ASP A 1 23 ? 9.134 0.542 -7.852 1.00 0.00 23 ASP A C 5
ATOM 6663 O O . ASP A 1 23 ? 8.451 -0.212 -7.159 1.00 0.00 23 ASP A O 5
ATOM 6672 N N . PRO A 1 24 ? 10.339 0.175 -8.326 1.00 0.00 24 PRO A N 5
ATOM 6673 C CA . PRO A 1 24 ? 10.924 -1.145 -8.062 1.00 0.00 24 PRO A CA 5
ATOM 6674 C C . PRO A 1 24 ? 11.030 -1.449 -6.572 1.00 0.00 24 PRO A C 5
ATOM 6675 O O . PRO A 1 24 ? 11.157 -2.607 -6.173 1.00 0.00 24 PRO A O 5
ATOM 6686 N N . ASP A 1 25 ? 10.983 -0.404 -5.752 1.00 0.00 25 ASP A N 5
ATOM 6687 C CA . ASP A 1 25 ? 11.087 -0.563 -4.307 1.00 0.00 25 ASP A CA 5
ATOM 6688 C C . ASP A 1 25 ? 9.747 -0.964 -3.699 1.00 0.00 25 ASP A C 5
ATOM 6689 O O . ASP A 1 25 ? 9.644 -1.986 -3.021 1.00 0.00 25 ASP A O 5
ATOM 6698 N N . LEU A 1 26 ? 8.725 -0.147 -3.934 1.00 0.00 26 LEU A N 5
ATOM 6699 C CA . LEU A 1 26 ? 7.398 -0.416 -3.393 1.00 0.00 26 LEU A CA 5
ATOM 6700 C C . LEU A 1 26 ? 6.758 -1.620 -4.074 1.00 0.00 26 LEU A C 5
ATOM 6701 O O . LEU A 1 26 ? 6.135 -2.454 -3.418 1.00 0.00 26 LEU A O 5
ATOM 6717 N N . ARG A 1 27 ? 6.905 -1.707 -5.391 1.00 0.00 27 ARG A N 5
ATOM 6718 C CA . ARG A 1 27 ? 6.345 -2.824 -6.139 1.00 0.00 27 ARG A CA 5
ATOM 6719 C C . ARG A 1 27 ? 6.833 -4.144 -5.554 1.00 0.00 27 ARG A C 5
ATOM 6720 O O . ARG A 1 27 ? 6.076 -5.109 -5.452 1.00 0.00 27 ARG A O 5
ATOM 6741 N N . SER A 1 28 ? 8.100 -4.169 -5.152 1.00 0.00 28 SER A N 5
ATOM 6742 C CA . SER A 1 28 ? 8.687 -5.354 -4.542 1.00 0.00 28 SER A CA 5
ATOM 6743 C C . SER A 1 28 ? 7.982 -5.684 -3.230 1.00 0.00 28 SER A C 5
ATOM 6744 O O . SER A 1 28 ? 7.717 -6.848 -2.930 1.00 0.00 28 SER A O 5
ATOM 6752 N N . LEU A 1 29 ? 7.673 -4.647 -2.456 1.00 0.00 29 LEU A N 5
ATOM 6753 C CA . LEU A 1 29 ? 6.982 -4.820 -1.184 1.00 0.00 29 LEU A CA 5
ATOM 6754 C C . LEU A 1 29 ? 5.658 -5.548 -1.393 1.00 0.00 29 LEU A C 5
ATOM 6755 O O . LEU A 1 29 ? 5.381 -6.555 -0.740 1.00 0.00 29 LEU A O 5
ATOM 6771 N N . PHE A 1 30 ? 4.845 -5.035 -2.310 1.00 0.00 30 PHE A N 5
ATOM 6772 C CA . PHE A 1 30 ? 3.557 -5.645 -2.613 1.00 0.00 30 PHE A CA 5
ATOM 6773 C C . PHE A 1 30 ? 3.731 -7.122 -2.948 1.00 0.00 30 PHE A C 5
ATOM 6774 O O . PHE A 1 30 ? 3.015 -7.977 -2.425 1.00 0.00 30 PHE A O 5
ATOM 6791 N N . SER A 1 31 ? 4.694 -7.415 -3.815 1.00 0.00 31 SER A N 5
ATOM 6792 C CA . SER A 1 31 ? 4.974 -8.790 -4.212 1.00 0.00 31 SER A CA 5
ATOM 6793 C C . SER A 1 31 ? 5.402 -9.625 -3.010 1.00 0.00 31 SER A C 5
ATOM 6794 O O . SER A 1 31 ? 4.853 -10.698 -2.760 1.00 0.00 31 SER A O 5
ATOM 6802 N N . ARG A 1 32 ? 6.385 -9.124 -2.268 1.00 0.00 32 ARG A N 5
ATOM 6803 C CA . ARG A 1 32 ? 6.885 -9.822 -1.089 1.00 0.00 32 ARG A CA 5
ATOM 6804 C C . ARG A 1 32 ? 5.760 -10.082 -0.094 1.00 0.00 32 ARG A C 5
ATOM 6805 O O . ARG A 1 32 ? 5.769 -11.083 0.623 1.00 0.00 32 ARG A O 5
ATOM 6826 N N . ALA A 1 33 ? 4.790 -9.174 -0.059 1.00 0.00 33 ALA A N 5
ATOM 6827 C CA . ALA A 1 33 ? 3.651 -9.305 0.843 1.00 0.00 33 ALA A CA 5
ATOM 6828 C C . ALA A 1 33 ? 2.586 -10.240 0.268 1.00 0.00 33 ALA A C 5
ATOM 6829 O O . ALA A 1 33 ? 1.653 -10.631 0.968 1.00 0.00 33 ALA A O 5
ATOM 6836 N N . GLY A 1 34 ? 2.729 -10.600 -1.008 1.00 0.00 34 GLY A N 5
ATOM 6837 C CA . GLY A 1 34 ? 1.768 -11.485 -1.640 1.00 0.00 34 GLY A CA 5
ATOM 6838 C C . GLY A 1 34 ? 0.668 -10.734 -2.368 1.00 0.00 34 GLY A C 5
ATOM 6839 O O . GLY A 1 34 ? -0.349 -11.320 -2.738 1.00 0.00 34 GLY A O 5
ATOM 6843 N N . ILE A 1 35 ? 0.868 -9.435 -2.573 1.00 0.00 35 ILE A N 5
ATOM 6844 C CA . ILE A 1 35 ? -0.118 -8.610 -3.259 1.00 0.00 35 ILE A CA 5
ATOM 6845 C C . ILE A 1 35 ? 0.085 -8.646 -4.771 1.00 0.00 35 ILE A C 5
ATOM 6846 O O . ILE A 1 35 ? 1.106 -8.184 -5.280 1.00 0.00 35 ILE A O 5
ATOM 6862 N N . SER A 1 36 ? -0.896 -9.191 -5.483 1.00 0.00 36 SER A N 5
ATOM 6863 C CA . SER A 1 36 ? -0.828 -9.275 -6.938 1.00 0.00 36 SER A CA 5
ATOM 6864 C C . SER A 1 36 ? -1.374 -8.003 -7.578 1.00 0.00 36 SER A C 5
ATOM 6865 O O . SER A 1 36 ? -2.105 -7.243 -6.943 1.00 0.00 36 SER A O 5
ATOM 6873 N N . GLU A 1 37 ? -1.018 -7.776 -8.839 1.00 0.00 37 GLU A N 5
ATOM 6874 C CA . GLU A 1 37 ? -1.474 -6.592 -9.557 1.00 0.00 37 GLU A CA 5
ATOM 6875 C C . GLU A 1 37 ? -2.991 -6.463 -9.481 1.00 0.00 37 GLU A C 5
ATOM 6876 O O . GLU A 1 37 ? -3.529 -5.356 -9.465 1.00 0.00 37 GLU A O 5
ATOM 6888 N N . ALA A 1 38 ? -3.676 -7.601 -9.424 1.00 0.00 38 ALA A N 5
ATOM 6889 C CA . ALA A 1 38 ? -5.131 -7.611 -9.333 1.00 0.00 38 ALA A CA 5
ATOM 6890 C C . ALA A 1 38 ? -5.601 -6.781 -8.143 1.00 0.00 38 ALA A C 5
ATOM 6891 O O . ALA A 1 38 ? -6.562 -6.017 -8.243 1.00 0.00 38 ALA A O 5
ATOM 6898 N N . GLN A 1 39 ? -4.909 -6.932 -7.019 1.00 0.00 39 GLN A N 5
ATOM 6899 C CA . GLN A 1 39 ? -5.243 -6.195 -5.808 1.00 0.00 39 GLN A CA 5
ATOM 6900 C C . GLN A 1 39 ? -4.731 -4.760 -5.890 1.00 0.00 39 GLN A C 5
ATOM 6901 O O . GLN A 1 39 ? -5.334 -3.843 -5.335 1.00 0.00 39 GLN A O 5
ATOM 6915 N N . LEU A 1 40 ? -3.626 -4.570 -6.604 1.00 0.00 40 LEU A N 5
ATOM 6916 C CA . LEU A 1 40 ? -3.045 -3.243 -6.769 1.00 0.00 40 LEU A CA 5
ATOM 6917 C C . LEU A 1 40 ? -3.934 -2.376 -7.652 1.00 0.00 40 LEU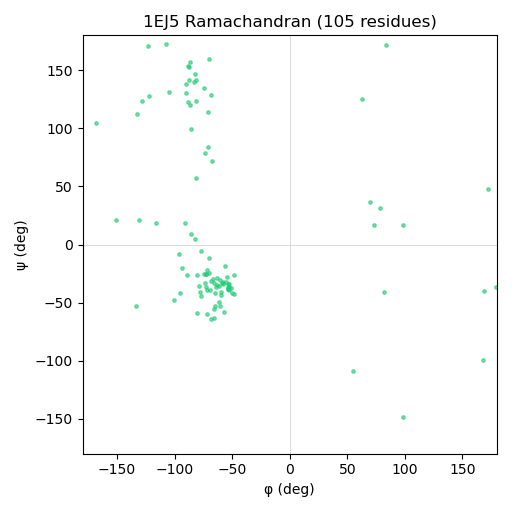 A C 5
ATOM 6918 O O . LEU A 1 40 ? -3.941 -1.151 -7.535 1.00 0.00 40 LEU A O 5
ATOM 6934 N N . THR A 1 41 ? -4.696 -3.022 -8.527 1.00 0.00 41 THR A N 5
ATOM 6935 C CA . THR A 1 41 ? -5.594 -2.311 -9.428 1.00 0.00 41 THR A CA 5
ATOM 6936 C C . THR A 1 41 ? -7.020 -2.256 -8.876 1.00 0.00 41 THR A C 5
ATOM 6937 O O . THR A 1 41 ? -7.896 -1.630 -9.473 1.00 0.00 41 THR A O 5
ATOM 6948 N N . ASP A 1 42 ? -7.249 -2.895 -7.728 1.00 0.00 42 ASP A N 5
ATOM 6949 C CA . ASP A 1 42 ? -8.567 -2.893 -7.107 1.00 0.00 42 ASP A CA 5
ATOM 6950 C C . ASP A 1 42 ? -8.783 -1.610 -6.309 1.00 0.00 42 ASP A C 5
ATOM 6951 O O . ASP A 1 42 ? -8.084 -1.352 -5.331 1.00 0.00 42 ASP A O 5
ATOM 6960 N N . ALA A 1 43 ? -9.754 -0.811 -6.736 1.00 0.00 43 ALA A N 5
ATOM 6961 C CA . ALA A 1 43 ? -10.049 0.459 -6.079 1.00 0.00 43 ALA A CA 5
ATOM 6962 C C . ALA A 1 43 ? -10.135 0.300 -4.563 1.00 0.00 43 ALA A C 5
ATOM 6963 O O . ALA A 1 43 ? -9.745 1.196 -3.814 1.00 0.00 43 ALA A O 5
ATOM 6970 N N . GLU A 1 44 ? -10.648 -0.841 -4.118 1.00 0.00 44 GLU A N 5
ATOM 6971 C CA . GLU A 1 44 ? -10.793 -1.108 -2.692 1.00 0.00 44 GLU A CA 5
ATOM 6972 C C . GLU A 1 44 ? -9.440 -1.367 -2.037 1.00 0.00 44 GLU A C 5
ATOM 6973 O O . GLU A 1 44 ? -9.042 -0.661 -1.109 1.00 0.00 44 GLU A O 5
ATOM 6985 N N . THR A 1 45 ? -8.739 -2.386 -2.522 1.00 0.00 45 THR A N 5
ATOM 6986 C CA . THR A 1 45 ? -7.439 -2.752 -1.973 1.00 0.00 45 THR A CA 5
ATOM 6987 C C . THR A 1 45 ? -6.399 -1.669 -2.242 1.00 0.00 45 THR A C 5
ATOM 6988 O O . THR A 1 45 ? -5.498 -1.449 -1.436 1.00 0.00 45 THR A O 5
ATOM 6999 N N . SER A 1 46 ? -6.523 -0.992 -3.376 1.00 0.00 46 SER A N 5
ATOM 7000 C CA . SER A 1 46 ? -5.583 0.064 -3.728 1.00 0.00 46 SER A CA 5
ATOM 7001 C C . SER A 1 46 ? -5.569 1.148 -2.658 1.00 0.00 46 SER A C 5
ATOM 7002 O O . SER A 1 46 ? -4.510 1.648 -2.282 1.00 0.00 46 SER A O 5
ATOM 7010 N N . LYS A 1 47 ? -6.755 1.503 -2.171 1.00 0.00 47 LYS A N 5
ATOM 7011 C CA . LYS A 1 47 ? -6.898 2.532 -1.148 1.00 0.00 47 LYS A CA 5
ATOM 7012 C C . LYS A 1 47 ? -6.184 2.146 0.145 1.00 0.00 47 LYS A C 5
ATOM 7013 O O . LYS A 1 47 ? -5.381 2.914 0.673 1.00 0.00 47 LYS A O 5
ATOM 7032 N N . LEU A 1 48 ? -6.494 0.965 0.666 1.00 0.00 48 LEU A N 5
ATOM 7033 C CA . LEU A 1 48 ? -5.881 0.506 1.907 1.00 0.00 48 LEU A CA 5
ATOM 7034 C C . LEU A 1 48 ? -4.379 0.300 1.729 1.00 0.00 48 LEU A C 5
ATOM 7035 O O . LEU A 1 48 ? -3.599 0.518 2.656 1.00 0.00 48 LEU A O 5
ATOM 7051 N N . ILE A 1 49 ? -3.981 -0.124 0.533 1.00 0.00 49 ILE A N 5
ATOM 7052 C CA . ILE A 1 49 ? -2.573 -0.370 0.241 1.00 0.00 49 ILE A CA 5
ATOM 7053 C C . ILE A 1 49 ? -1.771 0.934 0.240 1.00 0.00 49 ILE A C 5
ATOM 7054 O O . ILE A 1 49 ? -0.869 1.109 1.058 1.00 0.00 49 ILE A O 5
ATOM 7070 N N . TYR A 1 50 ? -2.083 1.843 -0.683 1.00 0.00 50 TYR A N 5
ATOM 7071 C CA . TYR A 1 50 ? -1.349 3.104 -0.766 1.00 0.00 50 TYR A CA 5
ATOM 7072 C C . TYR A 1 50 ? -1.322 3.787 0.602 1.00 0.00 50 TYR A C 5
ATOM 7073 O O . TYR A 1 50 ? -0.294 4.318 1.022 1.00 0.00 50 TYR A O 5
ATOM 7091 N N . ASP A 1 51 ? -2.449 3.731 1.309 1.00 0.00 51 ASP A N 5
ATOM 7092 C CA . ASP A 1 51 ? -2.542 4.314 2.642 1.00 0.00 51 ASP A CA 5
ATOM 7093 C C . ASP A 1 51 ? -1.444 3.769 3.550 1.00 0.00 51 ASP A C 5
ATOM 7094 O O . ASP A 1 51 ? -0.900 4.492 4.385 1.00 0.00 51 ASP A O 5
ATOM 7103 N N . PHE A 1 52 ? -1.122 2.489 3.381 1.00 0.00 52 PHE A N 5
ATOM 7104 C CA . PHE A 1 52 ? -0.085 1.850 4.183 1.00 0.00 52 PHE A CA 5
ATOM 7105 C C . PHE A 1 52 ? 1.266 2.502 3.918 1.00 0.00 52 PHE A C 5
ATOM 7106 O O . PHE A 1 52 ? 2.123 2.565 4.798 1.00 0.00 52 PHE A O 5
ATOM 7123 N N . ILE A 1 53 ? 1.439 3.012 2.706 1.00 0.00 53 ILE A N 5
ATOM 7124 C CA . ILE A 1 53 ? 2.668 3.700 2.339 1.00 0.00 53 ILE A CA 5
ATOM 7125 C C . ILE A 1 53 ? 2.805 4.991 3.140 1.00 0.00 53 ILE A C 5
ATOM 7126 O O . ILE A 1 53 ? 3.912 5.450 3.421 1.00 0.00 53 ILE A O 5
ATOM 7142 N N . GLU A 1 54 ? 1.668 5.549 3.543 1.00 0.00 54 GLU A N 5
ATOM 7143 C CA . GLU A 1 54 ? 1.656 6.767 4.339 1.00 0.00 54 GLU A CA 5
ATOM 7144 C C . GLU A 1 54 ? 2.144 6.486 5.757 1.00 0.00 54 GLU A C 5
ATOM 7145 O O . GLU A 1 54 ? 2.872 7.287 6.343 1.00 0.00 54 GLU A O 5
ATOM 7157 N N . ASP A 1 55 ? 1.742 5.339 6.302 1.00 0.00 55 ASP A N 5
ATOM 7158 C CA . ASP A 1 55 ? 2.152 4.950 7.647 1.00 0.00 55 ASP A CA 5
ATOM 7159 C C . ASP A 1 55 ? 3.663 4.735 7.706 1.00 0.00 55 ASP A C 5
ATOM 7160 O O . ASP A 1 55 ? 4.280 4.873 8.762 1.00 0.00 55 ASP A O 5
ATOM 7169 N N . GLN A 1 56 ? 4.252 4.412 6.558 1.00 0.00 56 GLN A N 5
ATOM 7170 C CA . GLN A 1 56 ? 5.692 4.202 6.464 1.00 0.00 56 GLN A CA 5
ATOM 7171 C C . GLN A 1 56 ? 6.431 5.525 6.262 1.00 0.00 56 GLN A C 5
ATOM 7172 O O . GLN A 1 56 ? 7.659 5.574 6.335 1.00 0.00 56 GLN A O 5
ATOM 7186 N N . GLY A 1 57 ? 5.681 6.595 6.001 1.00 0.00 57 GLY A N 5
ATOM 7187 C CA . GLY A 1 57 ? 6.290 7.891 5.776 1.00 0.00 57 GLY A CA 5
ATOM 7188 C C . GLY A 1 57 ? 6.085 8.380 4.354 1.00 0.00 57 GLY A C 5
ATOM 7189 O O . GLY A 1 57 ? 6.833 9.227 3.866 1.00 0.00 57 GLY A O 5
ATOM 7193 N N . GLY A 1 58 ? 5.070 7.836 3.687 1.00 0.00 58 GLY A N 5
ATOM 7194 C CA . GLY A 1 58 ? 4.783 8.228 2.320 1.00 0.00 58 GLY A CA 5
ATOM 7195 C C . GLY A 1 58 ? 5.617 7.463 1.312 1.00 0.00 58 GLY A C 5
ATOM 7196 O O . GLY A 1 58 ? 6.566 6.770 1.677 1.00 0.00 58 GLY A O 5
ATOM 7200 N N . LEU A 1 59 ? 5.261 7.592 0.037 1.00 0.00 59 LEU A N 5
ATOM 7201 C CA . LEU A 1 59 ? 5.980 6.909 -1.033 1.00 0.00 59 LEU A CA 5
ATOM 7202 C C . LEU A 1 59 ? 7.487 7.104 -0.894 1.00 0.00 59 LEU A C 5
ATOM 7203 O O . LEU A 1 59 ? 8.270 6.203 -1.195 1.00 0.00 59 LEU A O 5
ATOM 7219 N N . GLU A 1 60 ? 7.884 8.289 -0.448 1.00 0.00 60 GLU A N 5
ATOM 7220 C CA . GLU A 1 60 ? 9.295 8.610 -0.279 1.00 0.00 60 GLU A CA 5
ATOM 7221 C C . GLU A 1 60 ? 9.926 7.761 0.820 1.00 0.00 60 GLU A C 5
ATOM 7222 O O . GLU A 1 60 ? 11.083 7.352 0.715 1.00 0.00 60 GLU A O 5
ATOM 7234 N N . ALA A 1 61 ? 9.163 7.507 1.879 1.00 0.00 61 ALA A N 5
ATOM 7235 C CA . ALA A 1 61 ? 9.657 6.723 3.006 1.00 0.00 61 ALA A CA 5
ATOM 7236 C C . ALA A 1 61 ? 9.775 5.243 2.651 1.00 0.00 61 ALA A C 5
ATOM 7237 O O . ALA A 1 61 ? 10.682 4.556 3.121 1.00 0.00 61 ALA A O 5
ATOM 7244 N N . VAL A 1 62 ? 8.860 4.755 1.819 1.00 0.00 62 VAL A N 5
ATOM 7245 C CA . VAL A 1 62 ? 8.877 3.354 1.413 1.00 0.00 62 VAL A CA 5
ATOM 7246 C C . VAL A 1 62 ? 10.120 3.050 0.588 1.00 0.00 62 VAL A C 5
ATOM 7247 O O . VAL A 1 62 ? 10.833 2.082 0.852 1.00 0.00 62 VAL A O 5
ATOM 7260 N N . ARG A 1 63 ? 10.376 3.878 -0.414 1.00 0.00 63 ARG A N 5
ATOM 7261 C CA . ARG A 1 63 ? 11.564 3.718 -1.237 1.00 0.00 63 ARG A CA 5
ATOM 7262 C C . ARG A 1 63 ? 12.811 3.691 -0.356 1.00 0.00 63 ARG A C 5
ATOM 7263 O O . ARG A 1 63 ? 13.675 2.827 -0.502 1.00 0.00 63 ARG A O 5
ATOM 7284 N N . GLN A 1 64 ? 12.893 4.659 0.553 1.00 0.00 64 GLN A N 5
ATOM 7285 C CA . GLN A 1 64 ? 14.030 4.785 1.460 1.00 0.00 64 GLN A CA 5
ATOM 7286 C C . GLN A 1 64 ? 14.150 3.597 2.415 1.00 0.00 64 GLN A C 5
ATOM 7287 O O . GLN A 1 64 ? 15.252 3.112 2.673 1.00 0.00 64 GLN A O 5
ATOM 7301 N N . GLU A 1 65 ? 13.024 3.154 2.972 1.00 0.00 65 GLU A N 5
ATOM 7302 C CA . GLU A 1 65 ? 13.041 2.063 3.947 1.00 0.00 65 GLU A CA 5
ATOM 7303 C C . GLU A 1 65 ? 13.441 0.742 3.297 1.00 0.00 65 GLU A C 5
ATOM 7304 O O . GLU A 1 65 ? 14.156 -0.062 3.895 1.00 0.00 65 GLU A O 5
ATOM 7316 N N . MET A 1 66 ? 12.986 0.526 2.070 1.00 0.00 66 MET A N 5
ATOM 7317 C CA . MET A 1 66 ? 13.313 -0.694 1.344 1.00 0.00 66 MET A CA 5
ATOM 7318 C C . MET A 1 66 ? 14.813 -0.777 1.071 1.00 0.00 66 MET A C 5
ATOM 7319 O O . MET A 1 66 ? 15.360 -1.863 0.881 1.00 0.00 66 MET A O 5
ATOM 7333 N N . ARG A 1 67 ? 15.470 0.379 1.050 1.00 0.00 67 ARG A N 5
ATOM 7334 C CA . ARG A 1 67 ? 16.903 0.442 0.786 1.00 0.00 67 ARG A CA 5
ATOM 7335 C C . ARG A 1 67 ? 17.721 0.054 2.017 1.00 0.00 67 ARG A C 5
ATOM 7336 O O . ARG A 1 67 ? 18.553 -0.851 1.956 1.00 0.00 67 ARG A O 5
ATOM 7357 N N . ARG A 1 68 ? 17.489 0.747 3.129 1.00 0.00 68 ARG A N 5
ATOM 7358 C CA . ARG A 1 68 ? 18.243 0.493 4.356 1.00 0.00 68 ARG A CA 5
ATOM 7359 C C . ARG A 1 68 ? 17.867 -0.847 4.981 1.00 0.00 68 ARG A C 5
ATOM 7360 O O . ARG A 1 68 ? 18.718 -1.540 5.538 1.00 0.00 68 ARG A O 5
ATOM 7381 N N . GLN A 1 69 ? 16.592 -1.208 4.888 1.00 0.00 69 GLN A N 5
ATOM 7382 C CA . GLN A 1 69 ? 16.116 -2.462 5.459 1.00 0.00 69 GLN A CA 5
ATOM 7383 C C . GLN A 1 69 ? 16.684 -3.669 4.711 1.00 0.00 69 GLN A C 5
ATOM 7384 O O . GLN A 1 69 ? 16.550 -4.805 5.165 1.00 0.00 69 GLN A O 5
ATOM 7398 N N . GLY A 1 70 ? 17.330 -3.421 3.572 1.00 0.00 70 GLY A N 5
ATOM 7399 C CA . GLY A 1 70 ? 17.910 -4.504 2.800 1.00 0.00 70 GLY A CA 5
ATOM 7400 C C . GLY A 1 70 ? 19.404 -4.638 3.022 1.00 0.00 70 GLY A C 5
ATOM 7401 O O . GLY A 1 70 ? 20.193 -4.471 2.092 1.00 0.00 70 GLY A O 5
ATOM 7405 N N . GLY A 1 71 ? 19.795 -4.940 4.255 1.00 0.00 71 GLY A N 5
ATOM 7406 C CA . GLY A 1 71 ? 21.204 -5.087 4.569 1.00 0.00 71 GLY A CA 5
ATOM 7407 C C . GLY A 1 71 ? 21.490 -6.319 5.405 1.00 0.00 71 GLY A C 5
ATOM 7408 O O . GLY A 1 71 ? 20.588 -7.107 5.692 1.00 0.00 71 GLY A O 5
ATOM 7412 N N . SER A 1 72 ? 22.749 -6.484 5.796 1.00 0.00 72 SER A N 5
ATOM 7413 C CA . SER A 1 72 ? 23.156 -7.627 6.604 1.00 0.00 72 SER A CA 5
ATOM 7414 C C . SER A 1 72 ? 22.966 -8.931 5.837 1.00 0.00 72 SER A C 5
ATOM 7415 O O . SER A 1 72 ? 21.876 -9.218 5.342 1.00 0.00 72 SER A O 5
ATOM 7423 N N . GLY A 1 73 ? 24.034 -9.716 5.742 1.00 0.00 73 GLY A N 5
ATOM 7424 C CA . GLY A 1 73 ? 23.964 -10.980 5.033 1.00 0.00 73 GLY A CA 5
ATOM 7425 C C . GLY A 1 73 ? 23.808 -10.795 3.537 1.00 0.00 73 GLY A C 5
ATOM 7426 O O . GLY A 1 73 ? 24.730 -10.339 2.861 1.00 0.00 73 GLY A O 5
ATOM 7430 N N . GLY A 1 74 ? 22.637 -11.149 3.019 1.00 0.00 74 GLY A N 5
ATOM 7431 C CA . GLY A 1 74 ? 22.384 -11.009 1.597 1.00 0.00 74 GLY A CA 5
ATOM 7432 C C . GLY A 1 74 ? 21.427 -9.875 1.290 1.00 0.00 74 GLY A C 5
ATOM 7433 O O . GLY A 1 74 ? 20.624 -9.966 0.362 1.00 0.00 74 GLY A O 5
ATOM 7437 N N . SER A 1 75 ? 21.509 -8.805 2.074 1.00 0.00 75 SER A N 5
ATOM 7438 C CA . SER A 1 75 ? 20.640 -7.650 1.883 1.00 0.00 75 SER A CA 5
ATOM 7439 C C . SER A 1 75 ? 19.178 -8.083 1.808 1.00 0.00 75 SER A C 5
ATOM 7440 O O . SER A 1 75 ? 18.477 -7.782 0.842 1.00 0.00 75 SER A O 5
ATOM 7448 N N . GLN A 1 76 ? 18.730 -8.799 2.833 1.00 0.00 76 GLN A N 5
ATOM 7449 C CA . GLN A 1 76 ? 17.358 -9.285 2.885 1.00 0.00 76 GLN A CA 5
ATOM 7450 C C . GLN A 1 76 ? 16.386 -8.156 3.214 1.00 0.00 76 GLN A C 5
ATOM 7451 O O . GLN A 1 76 ? 16.263 -7.745 4.368 1.00 0.00 76 GLN A O 5
ATOM 7465 N N . SER A 1 77 ? 15.691 -7.666 2.193 1.00 0.00 77 SER A N 5
ATOM 7466 C CA . SER A 1 77 ? 14.716 -6.596 2.372 1.00 0.00 77 SER A CA 5
ATOM 7467 C C . SER A 1 77 ? 13.302 -7.121 2.165 1.00 0.00 77 SER A C 5
ATOM 7468 O O . SER A 1 77 ? 12.846 -7.267 1.032 1.00 0.00 77 SER A O 5
ATOM 7476 N N . SER A 1 78 ? 12.620 -7.429 3.263 1.00 0.00 78 SER A N 5
ATOM 7477 C CA . SER A 1 78 ? 11.258 -7.948 3.188 1.00 0.00 78 SER A CA 5
ATOM 7478 C C . SER A 1 78 ? 10.731 -8.338 4.564 1.00 0.00 78 SER A C 5
ATOM 7479 O O . SER A 1 78 ? 9.602 -8.007 4.921 1.00 0.00 78 SER A O 5
ATOM 7487 N N . GLU A 1 79 ? 11.560 -9.019 5.345 1.00 0.00 79 GLU A N 5
ATOM 7488 C CA . GLU A 1 79 ? 11.157 -9.463 6.672 1.00 0.00 79 GLU A CA 5
ATOM 7489 C C . GLU A 1 79 ? 11.066 -8.282 7.630 1.00 0.00 79 GLU A C 5
ATOM 7490 O O . GLU A 1 79 ? 11.852 -8.162 8.569 1.00 0.00 79 GLU A O 5
ATOM 7502 N N . GLY A 1 80 ? 10.095 -7.415 7.376 1.00 0.00 80 GLY A N 5
ATOM 7503 C CA . GLY A 1 80 ? 9.894 -6.246 8.210 1.00 0.00 80 GLY A CA 5
ATOM 7504 C C . GLY A 1 80 ? 8.664 -5.462 7.800 1.00 0.00 80 GLY A C 5
ATOM 7505 O O . GLY A 1 80 ? 7.558 -5.738 8.267 1.00 0.00 80 GLY A O 5
ATOM 7509 N N . LEU A 1 81 ? 8.852 -4.495 6.907 1.00 0.00 81 LEU A N 5
ATOM 7510 C CA . LEU A 1 81 ? 7.743 -3.685 6.417 1.00 0.00 81 LEU A CA 5
ATOM 7511 C C . LEU A 1 81 ? 6.725 -4.555 5.690 1.00 0.00 81 LEU A C 5
ATOM 7512 O O . LEU A 1 81 ? 5.517 -4.361 5.825 1.00 0.00 81 LEU A O 5
ATOM 7528 N N . VAL A 1 82 ? 7.223 -5.527 4.934 1.00 0.00 82 VAL A N 5
ATOM 7529 C CA . VAL A 1 82 ? 6.357 -6.443 4.198 1.00 0.00 82 VAL A CA 5
ATOM 7530 C C . VAL A 1 82 ? 5.481 -7.241 5.155 1.00 0.00 82 VAL A C 5
ATOM 7531 O O . VAL A 1 82 ? 4.395 -7.692 4.790 1.00 0.00 82 VAL A O 5
ATOM 7544 N N . GLY A 1 83 ? 5.962 -7.413 6.382 1.00 0.00 83 GLY A N 5
ATOM 7545 C CA . GLY A 1 83 ? 5.209 -8.157 7.373 1.00 0.00 83 GLY A CA 5
ATOM 7546 C C . GLY A 1 83 ? 3.960 -7.422 7.811 1.00 0.00 83 GLY A C 5
ATOM 7547 O O . GLY A 1 83 ? 2.902 -8.029 7.983 1.00 0.00 83 GLY A O 5
ATOM 7551 N N . ALA A 1 84 ? 4.078 -6.109 7.981 1.00 0.00 84 ALA A N 5
ATOM 7552 C CA . ALA A 1 84 ? 2.942 -5.289 8.384 1.00 0.00 84 ALA A CA 5
ATOM 7553 C C . ALA A 1 84 ? 1.857 -5.308 7.312 1.00 0.00 84 ALA A C 5
ATOM 7554 O O . ALA A 1 84 ? 0.671 -5.438 7.615 1.00 0.00 84 ALA A O 5
ATOM 7561 N N . LEU A 1 85 ? 2.278 -5.190 6.056 1.00 0.00 85 LEU A N 5
ATOM 7562 C CA . LEU A 1 85 ? 1.351 -5.209 4.929 1.00 0.00 85 LEU A CA 5
ATOM 7563 C C . LEU A 1 85 ? 0.506 -6.474 4.946 1.00 0.00 85 LEU A C 5
ATOM 7564 O O . LEU A 1 85 ? -0.719 -6.419 4.842 1.00 0.00 85 LEU A O 5
ATOM 7580 N N . MET A 1 86 ? 1.173 -7.613 5.086 1.00 0.00 86 MET A N 5
ATOM 7581 C CA . MET A 1 86 ? 0.491 -8.903 5.106 1.00 0.00 86 MET A CA 5
ATOM 7582 C C . MET A 1 86 ? -0.678 -8.884 6.085 1.00 0.00 86 MET A C 5
ATOM 7583 O O . MET A 1 86 ? -1.662 -9.601 5.905 1.00 0.00 86 MET A O 5
ATOM 7597 N N . HIS A 1 87 ? -0.567 -8.053 7.115 1.00 0.00 87 HIS A N 5
ATOM 7598 C CA . HIS A 1 87 ? -1.623 -7.930 8.112 1.00 0.00 87 HIS A CA 5
ATOM 7599 C C . HIS A 1 87 ? -2.721 -6.998 7.615 1.00 0.00 87 HIS A C 5
ATOM 7600 O O . HIS A 1 87 ? -3.908 -7.271 7.791 1.00 0.00 87 HIS A O 5
ATOM 7615 N N . VAL A 1 88 ? -2.319 -5.896 6.993 1.00 0.00 88 VAL A N 5
ATOM 7616 C CA . VAL A 1 88 ? -3.276 -4.947 6.443 1.00 0.00 88 VAL A CA 5
ATOM 7617 C C . VAL A 1 88 ? -4.088 -5.607 5.337 1.00 0.00 88 VAL A C 5
ATOM 7618 O O . VAL A 1 88 ? -5.303 -5.429 5.250 1.00 0.00 88 VAL A O 5
ATOM 7631 N N . MET A 1 89 ? -3.404 -6.380 4.500 1.00 0.00 89 MET A N 5
ATOM 7632 C CA . MET A 1 89 ? -4.059 -7.104 3.418 1.00 0.00 89 MET A CA 5
ATOM 7633 C C . MET A 1 89 ? -5.012 -8.151 3.981 1.00 0.00 89 MET A C 5
ATOM 7634 O O . MET A 1 89 ? -6.038 -8.464 3.377 1.00 0.00 89 MET A O 5
ATOM 7648 N N . GLN A 1 90 ? -4.661 -8.689 5.145 1.00 0.00 90 GLN A N 5
ATOM 7649 C CA . GLN A 1 90 ? -5.476 -9.702 5.803 1.00 0.00 90 GLN A CA 5
ATOM 7650 C C . GLN A 1 90 ? -6.853 -9.158 6.172 1.00 0.00 90 GLN A C 5
ATOM 7651 O O . GLN A 1 90 ? -7.788 -9.920 6.417 1.00 0.00 90 GLN A O 5
ATOM 7665 N N . LYS A 1 91 ? -6.969 -7.834 6.210 1.00 0.00 91 LYS A N 5
ATOM 7666 C CA . LYS A 1 91 ? -8.222 -7.184 6.571 1.00 0.00 91 LYS A CA 5
ATOM 7667 C C . LYS A 1 91 ? -9.273 -7.369 5.482 1.00 0.00 91 LYS A C 5
ATOM 7668 O O . LYS A 1 91 ? -10.398 -7.789 5.756 1.00 0.00 91 LYS A O 5
ATOM 7687 N N . ARG A 1 92 ? -8.893 -7.076 4.244 1.00 0.00 92 ARG A N 5
ATOM 7688 C CA . ARG A 1 92 ? -9.803 -7.201 3.113 1.00 0.00 92 ARG A CA 5
ATOM 7689 C C . ARG A 1 92 ? -10.069 -8.664 2.769 1.00 0.00 92 ARG A C 5
ATOM 7690 O O . ARG A 1 92 ? -11.049 -8.981 2.096 1.00 0.00 92 ARG A O 5
ATOM 7711 N N . SER A 1 93 ? -9.198 -9.553 3.237 1.00 0.00 93 SER A N 5
ATOM 7712 C CA . SER A 1 93 ? -9.347 -10.978 2.967 1.00 0.00 93 SER A CA 5
ATOM 7713 C C . SER A 1 93 ? -10.444 -11.586 3.833 1.00 0.00 93 SER A C 5
ATOM 7714 O O . SER A 1 93 ? -11.101 -12.548 3.434 1.00 0.00 93 SER A O 5
ATOM 7722 N N . ARG A 1 94 ? -10.637 -11.024 5.022 1.00 0.00 94 ARG A N 5
ATOM 7723 C CA . ARG A 1 94 ? -11.652 -11.521 5.945 1.00 0.00 94 ARG A CA 5
ATOM 7724 C C . ARG A 1 94 ? -12.672 -10.439 6.308 1.00 0.00 94 ARG A C 5
ATOM 7725 O O . ARG A 1 94 ? -13.556 -10.668 7.134 1.00 0.00 94 ARG A O 5
ATOM 7746 N N . ALA A 1 95 ? -12.554 -9.265 5.692 1.00 0.00 95 ALA A N 5
ATOM 7747 C CA . ALA A 1 95 ? -13.475 -8.167 5.966 1.00 0.00 95 ALA A CA 5
ATOM 7748 C C . ALA A 1 95 ? -14.830 -8.412 5.312 1.00 0.00 95 ALA A C 5
ATOM 7749 O O . ALA A 1 95 ? -14.916 -9.026 4.249 1.00 0.00 95 ALA A O 5
ATOM 7756 N N . ILE A 1 96 ? -15.887 -7.930 5.956 1.00 0.00 96 ILE A N 5
ATOM 7757 C CA . ILE A 1 96 ? -17.238 -8.096 5.435 1.00 0.00 96 ILE A CA 5
ATOM 7758 C C . ILE A 1 96 ? -17.370 -7.455 4.056 1.00 0.00 96 ILE A C 5
ATOM 7759 O O . ILE A 1 96 ? -17.466 -6.235 3.928 1.00 0.00 96 ILE A O 5
ATOM 7775 N N . HIS A 1 97 ? -17.344 -8.289 3.022 1.00 0.00 97 HIS A N 5
ATOM 7776 C CA . HIS A 1 97 ? -17.452 -7.807 1.650 1.00 0.00 97 HIS A CA 5
ATOM 7777 C C . HIS A 1 97 ? -18.667 -6.900 1.487 1.00 0.00 97 HIS A C 5
ATOM 7778 O O . HIS A 1 97 ? -19.796 -7.303 1.765 1.00 0.00 97 HIS A O 5
ATOM 7793 N N . SER A 1 98 ? -18.431 -5.676 1.019 1.00 0.00 98 SER A N 5
ATOM 7794 C CA . SER A 1 98 ? -19.521 -4.700 0.829 1.00 0.00 98 SER A CA 5
ATOM 7795 C C . SER A 1 98 ? -19.951 -4.109 2.167 1.00 0.00 98 SER A C 5
ATOM 7796 O O . SER A 1 98 ? -21.121 -4.184 2.544 1.00 0.00 98 SER A O 5
ATOM 7804 N N . SER A 1 99 ? -18.997 -3.522 2.881 1.00 0.00 99 SER A N 5
ATOM 7805 C CA . SER A 1 99 ? -19.278 -2.914 4.176 1.00 0.00 99 SER A CA 5
ATOM 7806 C C . SER A 1 99 ? -20.162 -1.682 4.016 1.00 0.00 99 SER A C 5
ATOM 7807 O O . SER A 1 99 ? -20.633 -1.382 2.919 1.00 0.00 99 SER A O 5
ATOM 7815 N N . ASP A 1 100 ? -20.382 -0.972 5.117 1.00 0.00 100 ASP A N 5
ATOM 7816 C CA . ASP A 1 100 ? -21.209 0.228 5.099 1.00 0.00 100 ASP A CA 5
ATOM 7817 C C . ASP A 1 100 ? -20.819 1.171 6.231 1.00 0.00 100 ASP A C 5
ATOM 7818 O O . ASP A 1 100 ? -20.350 0.735 7.282 1.00 0.00 100 ASP A O 5
ATOM 7827 N N . GLU A 1 101 ? -21.012 2.467 6.009 1.00 0.00 101 GLU A N 5
ATOM 7828 C CA . GLU A 1 101 ? -20.684 3.471 7.013 1.00 0.00 101 GLU A CA 5
ATOM 7829 C C . GLU A 1 101 ? -21.897 4.334 7.335 1.00 0.00 101 GLU A C 5
ATOM 7830 O O . GLU A 1 101 ? -21.767 5.519 7.641 1.00 0.00 101 GLU A O 5
ATOM 7842 N N . GLY A 1 102 ? -23.077 3.732 7.256 1.00 0.00 102 GLY A N 5
ATOM 7843 C CA . GLY A 1 102 ? -24.300 4.459 7.540 1.00 0.00 102 GLY A CA 5
ATOM 7844 C C . GLY A 1 102 ? -24.714 5.372 6.402 1.00 0.00 102 GLY A C 5
ATOM 7845 O O . GLY A 1 102 ? -25.507 6.293 6.595 1.00 0.00 102 GLY A O 5
ATOM 7849 N N . GLU A 1 103 ? -24.175 5.118 5.215 1.00 0.00 103 GLU A N 5
ATOM 7850 C CA . GLU A 1 103 ? -24.492 5.925 4.043 1.00 0.00 103 GLU A CA 5
ATOM 7851 C C . GLU A 1 103 ? -25.766 5.428 3.370 1.00 0.00 103 GLU A C 5
ATOM 7852 O O . GLU A 1 103 ? -25.775 4.372 2.739 1.00 0.00 103 GLU A O 5
ATOM 7864 N N . ASP A 1 104 ? -26.842 6.203 3.504 1.00 0.00 104 ASP A N 5
ATOM 7865 C CA . ASP A 1 104 ? -28.135 5.849 2.917 1.00 0.00 104 ASP A CA 5
ATOM 7866 C C . ASP A 1 104 ? -28.435 4.356 3.071 1.00 0.00 104 ASP A C 5
ATOM 7867 O O . ASP A 1 104 ? -27.800 3.664 3.867 1.00 0.00 104 ASP A O 5
ATOM 7876 N N . GLN A 1 105 ? -29.413 3.871 2.313 1.00 0.00 105 GLN A N 5
ATOM 7877 C CA . GLN A 1 105 ? -29.801 2.465 2.371 1.00 0.00 105 GLN A CA 5
ATOM 7878 C C . GLN A 1 105 ? -30.479 2.142 3.698 1.00 0.00 105 GLN A C 5
ATOM 7879 O O . GLN A 1 105 ? -29.855 2.207 4.757 1.00 0.00 105 GLN A O 5
ATOM 7893 N N . ALA A 1 106 ? -31.759 1.792 3.632 1.00 0.00 106 ALA A N 5
ATOM 7894 C CA . ALA A 1 106 ? -32.522 1.459 4.830 1.00 0.00 106 ALA A CA 5
ATOM 7895 C C . ALA A 1 106 ? -32.257 0.022 5.266 1.00 0.00 106 ALA A C 5
ATOM 7896 O O . ALA A 1 106 ? -32.388 -0.912 4.476 1.00 0.00 106 ALA A O 5
ATOM 7903 N N . GLY A 1 107 ? -31.880 -0.147 6.530 1.00 0.00 107 GLY A N 5
ATOM 7904 C CA . GLY A 1 107 ? -31.599 -1.472 7.049 1.00 0.00 107 GLY A CA 5
ATOM 7905 C C . GLY A 1 107 ? -30.487 -2.167 6.289 1.00 0.00 107 GLY A C 5
ATOM 7906 O O . GLY A 1 107 ? -29.362 -1.626 6.258 1.00 0.00 107 GLY A O 5
ATOM 7911 N N . SER A 1 1 ? 15.870 20.572 7.192 1.00 0.00 1 SER A N 6
ATOM 7912 C CA . SER A 1 1 ? 16.417 21.830 7.762 1.00 0.00 1 SER A CA 6
ATOM 7913 C C . SER A 1 1 ? 15.368 22.937 7.762 1.00 0.00 1 SER A C 6
ATOM 7914 O O . SER A 1 1 ? 15.352 23.791 6.876 1.00 0.00 1 SER A O 6
ATOM 7924 N N . GLY A 1 2 ? 14.491 22.913 8.761 1.00 0.00 2 GLY A N 6
ATOM 7925 C CA . GLY A 1 2 ? 13.450 23.919 8.856 1.00 0.00 2 GLY A CA 6
ATOM 7926 C C . GLY A 1 2 ? 12.087 23.387 8.457 1.00 0.00 2 GLY A C 6
ATOM 7927 O O . GLY A 1 2 ? 11.060 23.963 8.817 1.00 0.00 2 GLY A O 6
ATOM 7931 N N . PHE A 1 3 ? 12.077 22.287 7.711 1.00 0.00 3 PHE A N 6
ATOM 7932 C CA . PHE A 1 3 ? 10.830 21.682 7.260 1.00 0.00 3 PHE A CA 6
ATOM 7933 C C . PHE A 1 3 ? 10.800 20.190 7.580 1.00 0.00 3 PHE A C 6
ATOM 7934 O O . PHE A 1 3 ? 11.685 19.440 7.168 1.00 0.00 3 PHE A O 6
ATOM 7951 N N . LYS A 1 4 ? 9.778 19.769 8.317 1.00 0.00 4 LYS A N 6
ATOM 7952 C CA . LYS A 1 4 ? 9.631 18.366 8.688 1.00 0.00 4 LYS A CA 6
ATOM 7953 C C . LYS A 1 4 ? 8.866 17.598 7.616 1.00 0.00 4 LYS A C 6
ATOM 7954 O O . LYS A 1 4 ? 7.639 17.670 7.543 1.00 0.00 4 LYS A O 6
ATOM 7973 N N . HIS A 1 5 ? 9.597 16.863 6.785 1.00 0.00 5 HIS A N 6
ATOM 7974 C CA . HIS A 1 5 ? 8.986 16.082 5.716 1.00 0.00 5 HIS A CA 6
ATOM 7975 C C . HIS A 1 5 ? 8.969 14.598 6.067 1.00 0.00 5 HIS A C 6
ATOM 7976 O O . HIS A 1 5 ? 9.976 13.905 5.926 1.00 0.00 5 HIS A O 6
ATOM 7991 N N . VAL A 1 6 ? 7.817 14.119 6.525 1.00 0.00 6 VAL A N 6
ATOM 7992 C CA . VAL A 1 6 ? 7.666 12.717 6.894 1.00 0.00 6 VAL A CA 6
ATOM 7993 C C . VAL A 1 6 ? 6.922 11.944 5.810 1.00 0.00 6 VAL A C 6
ATOM 7994 O O . VAL A 1 6 ? 5.743 12.191 5.555 1.00 0.00 6 VAL A O 6
ATOM 8007 N N . SER A 1 7 ? 7.620 11.012 5.170 1.00 0.00 7 SER A N 6
ATOM 8008 C CA . SER A 1 7 ? 7.027 10.209 4.107 1.00 0.00 7 SER A CA 6
ATOM 8009 C C . SER A 1 7 ? 6.541 11.092 2.965 1.00 0.00 7 SER A C 6
ATOM 8010 O O . SER A 1 7 ? 6.613 12.319 3.040 1.00 0.00 7 SER A O 6
ATOM 8018 N N . HIS A 1 8 ? 6.042 10.460 1.908 1.00 0.00 8 HIS A N 6
ATOM 8019 C CA . HIS A 1 8 ? 5.539 11.185 0.749 1.00 0.00 8 HIS A CA 6
ATOM 8020 C C . HIS A 1 8 ? 4.739 10.261 -0.163 1.00 0.00 8 HIS A C 6
ATOM 8021 O O . HIS A 1 8 ? 5.082 10.074 -1.330 1.00 0.00 8 HIS A O 6
ATOM 8036 N N . VAL A 1 9 ? 3.674 9.679 0.380 1.00 0.00 9 VAL A N 6
ATOM 8037 C CA . VAL A 1 9 ? 2.826 8.771 -0.387 1.00 0.00 9 VAL A CA 6
ATOM 8038 C C . VAL A 1 9 ? 1.987 9.545 -1.399 1.00 0.00 9 VAL A C 6
ATOM 8039 O O . VAL A 1 9 ? 1.865 9.147 -2.557 1.00 0.00 9 VAL A O 6
ATOM 8052 N N . GLY A 1 10 ? 1.416 10.658 -0.951 1.00 0.00 10 GLY A N 6
ATOM 8053 C CA . GLY A 1 10 ? 0.610 11.490 -1.826 1.00 0.00 10 GLY A CA 6
ATOM 8054 C C . GLY A 1 10 ? -0.438 10.706 -2.592 1.00 0.00 10 GLY A C 6
ATOM 8055 O O . GLY A 1 10 ? -0.668 10.962 -3.774 1.00 0.00 10 GLY A O 6
ATOM 8059 N N . TRP A 1 11 ? -1.095 9.770 -1.916 1.00 0.00 11 TRP A N 6
ATOM 8060 C CA . TRP A 1 11 ? -2.132 8.964 -2.552 1.00 0.00 11 TRP A CA 6
ATOM 8061 C C . TRP A 1 11 ? -3.489 9.664 -2.435 1.00 0.00 11 TRP A C 6
ATOM 8062 O O . TRP A 1 11 ? -3.705 10.471 -1.532 1.00 0.00 11 TRP A O 6
ATOM 8083 N N . ASP A 1 12 ? -4.385 9.381 -3.371 1.00 0.00 12 ASP A N 6
ATOM 8084 C CA . ASP A 1 12 ? -5.710 9.988 -3.353 1.00 0.00 12 ASP A CA 6
ATOM 8085 C C . ASP A 1 12 ? -6.683 9.135 -2.541 1.00 0.00 12 ASP A C 6
ATOM 8086 O O . ASP A 1 12 ? -6.666 7.908 -2.629 1.00 0.00 12 ASP A O 6
ATOM 8095 N N . PRO A 1 13 ? -7.541 9.777 -1.729 1.00 0.00 13 PRO A N 6
ATOM 8096 C CA . PRO A 1 13 ? -8.515 9.072 -0.895 1.00 0.00 13 PRO A CA 6
ATOM 8097 C C . PRO A 1 13 ? -9.747 8.642 -1.683 1.00 0.00 13 PRO A C 6
ATOM 8098 O O . PRO A 1 13 ? -10.401 7.656 -1.344 1.00 0.00 13 PRO A O 6
ATOM 8109 N N . GLN A 1 14 ? -10.055 9.388 -2.738 1.00 0.00 14 GLN A N 6
ATOM 8110 C CA . GLN A 1 14 ? -11.207 9.087 -3.579 1.00 0.00 14 GLN A CA 6
ATOM 8111 C C . GLN A 1 14 ? -10.783 8.311 -4.822 1.00 0.00 14 GLN A C 6
ATOM 8112 O O . GLN A 1 14 ? -11.475 7.391 -5.258 1.00 0.00 14 GLN A O 6
ATOM 8126 N N . ASN A 1 15 ? -9.640 8.687 -5.388 1.00 0.00 15 ASN A N 6
ATOM 8127 C CA . ASN A 1 15 ? -9.121 8.020 -6.577 1.00 0.00 15 ASN A CA 6
ATOM 8128 C C . ASN A 1 15 ? -8.258 6.822 -6.195 1.00 0.00 15 ASN A C 6
ATOM 8129 O O . ASN A 1 15 ? -8.119 5.873 -6.967 1.00 0.00 15 ASN A O 6
ATOM 8140 N N . GLY A 1 16 ? -7.683 6.871 -4.997 1.00 0.00 16 GLY A N 6
ATOM 8141 C CA . GLY A 1 16 ? -6.844 5.781 -4.531 1.00 0.00 16 GLY A CA 6
ATOM 8142 C C . GLY A 1 16 ? -5.368 6.047 -4.749 1.00 0.00 16 GLY A C 6
ATOM 8143 O O . GLY A 1 16 ? -4.926 7.196 -4.725 1.00 0.00 16 GLY A O 6
ATOM 8147 N N . PHE A 1 17 ? -4.602 4.981 -4.957 1.00 0.00 17 PHE A N 6
ATOM 8148 C CA . PHE A 1 17 ? -3.167 5.100 -5.178 1.00 0.00 17 PHE A CA 6
ATOM 8149 C C . PHE A 1 17 ? -2.866 5.441 -6.634 1.00 0.00 17 PHE A C 6
ATOM 8150 O O . PHE A 1 17 ? -3.591 5.032 -7.540 1.00 0.00 17 PHE A O 6
ATOM 8167 N N . ASP A 1 18 ? -1.788 6.187 -6.851 1.00 0.00 18 ASP A N 6
ATOM 8168 C CA . ASP A 1 18 ? -1.387 6.573 -8.198 1.00 0.00 18 ASP A CA 6
ATOM 8169 C C . ASP A 1 18 ? -0.544 5.481 -8.847 1.00 0.00 18 ASP A C 6
ATOM 8170 O O . ASP A 1 18 ? 0.629 5.689 -9.158 1.00 0.00 18 ASP A O 6
ATOM 8179 N N . VAL A 1 19 ? -1.152 4.316 -9.047 1.00 0.00 19 VAL A N 6
ATOM 8180 C CA . VAL A 1 19 ? -0.463 3.185 -9.658 1.00 0.00 19 VAL A CA 6
ATOM 8181 C C . VAL A 1 19 ? 0.218 3.590 -10.961 1.00 0.00 19 VAL A C 6
ATOM 8182 O O . VAL A 1 19 ? 1.188 2.963 -11.387 1.00 0.00 19 VAL A O 6
ATOM 8195 N N . ASN A 1 20 ? -0.285 4.652 -11.581 1.00 0.00 20 ASN A N 6
ATOM 8196 C CA . ASN A 1 20 ? 0.280 5.144 -12.831 1.00 0.00 20 ASN A CA 6
ATOM 8197 C C . ASN A 1 20 ? 1.620 5.837 -12.596 1.00 0.00 20 ASN A C 6
ATOM 8198 O O . ASN A 1 20 ? 2.422 5.981 -13.518 1.00 0.00 20 ASN A O 6
ATOM 8209 N N . ASN A 1 21 ? 1.858 6.273 -11.360 1.00 0.00 21 ASN A N 6
ATOM 8210 C CA . ASN A 1 21 ? 3.099 6.962 -11.024 1.00 0.00 21 ASN A CA 6
ATOM 8211 C C . ASN A 1 21 ? 3.727 6.397 -9.751 1.00 0.00 21 ASN A C 6
ATOM 8212 O O . ASN A 1 21 ? 4.505 7.076 -9.082 1.00 0.00 21 ASN A O 6
ATOM 8223 N N . LEU A 1 22 ? 3.395 5.151 -9.426 1.00 0.00 22 LEU A N 6
ATOM 8224 C CA . LEU A 1 22 ? 3.950 4.500 -8.242 1.00 0.00 22 LEU A CA 6
ATOM 8225 C C . LEU A 1 22 ? 5.431 4.189 -8.432 1.00 0.00 22 LEU A C 6
ATOM 8226 O O . LEU A 1 22 ? 5.926 4.136 -9.557 1.00 0.00 22 LEU A O 6
ATOM 8242 N N . ASP A 1 23 ? 6.134 3.995 -7.321 1.00 0.00 23 ASP A N 6
ATOM 8243 C CA . ASP A 1 23 ? 7.561 3.698 -7.362 1.00 0.00 23 ASP A CA 6
ATOM 8244 C C . ASP A 1 23 ? 7.800 2.209 -7.604 1.00 0.00 23 ASP A C 6
ATOM 8245 O O . ASP A 1 23 ? 7.091 1.363 -7.060 1.00 0.00 23 ASP A O 6
ATOM 8254 N N . PRO A 1 24 ? 8.808 1.868 -8.426 1.00 0.00 24 PRO A N 6
ATOM 8255 C CA . PRO A 1 24 ? 9.130 0.474 -8.745 1.00 0.00 24 PRO A CA 6
ATOM 8256 C C . PRO A 1 24 ? 9.396 -0.367 -7.501 1.00 0.00 24 PRO A C 6
ATOM 8257 O O . PRO A 1 24 ? 9.349 -1.596 -7.551 1.00 0.00 24 PRO A O 6
ATOM 8268 N N . ASP A 1 25 ? 9.675 0.299 -6.386 1.00 0.00 25 ASP A N 6
ATOM 8269 C CA . ASP A 1 25 ? 9.953 -0.395 -5.136 1.00 0.00 25 ASP A CA 6
ATOM 8270 C C . ASP A 1 25 ? 8.660 -0.804 -4.437 1.00 0.00 25 ASP A C 6
ATOM 8271 O O . ASP A 1 25 ? 8.438 -1.985 -4.160 1.00 0.00 25 ASP A O 6
ATOM 8280 N N . LEU A 1 26 ? 7.814 0.177 -4.141 1.00 0.00 26 LEU A N 6
ATOM 8281 C CA . LEU A 1 26 ? 6.550 -0.089 -3.466 1.00 0.00 26 LEU A CA 6
ATOM 8282 C C . LEU A 1 26 ? 5.577 -0.813 -4.389 1.00 0.00 26 LEU A C 6
ATOM 8283 O O . LEU A 1 26 ? 4.871 -1.725 -3.964 1.00 0.00 26 LEU A O 6
ATOM 8299 N N . ARG A 1 27 ? 5.542 -0.410 -5.656 1.00 0.00 27 ARG A N 6
ATOM 8300 C CA . ARG A 1 27 ? 4.656 -1.048 -6.623 1.00 0.00 27 ARG A CA 6
ATOM 8301 C C . ARG A 1 27 ? 4.854 -2.560 -6.601 1.00 0.00 27 ARG A C 6
ATOM 8302 O O . ARG A 1 27 ? 3.896 -3.326 -6.704 1.00 0.00 27 ARG A O 6
ATOM 8323 N N . SER A 1 28 ? 6.107 -2.979 -6.450 1.00 0.00 28 SER A N 6
ATOM 8324 C CA . SER A 1 28 ? 6.436 -4.396 -6.383 1.00 0.00 28 SER A CA 6
ATOM 8325 C C . SER A 1 28 ? 5.818 -5.030 -5.143 1.00 0.00 28 SER A C 6
ATOM 8326 O O . SER A 1 28 ? 5.400 -6.187 -5.166 1.00 0.00 28 SER A O 6
ATOM 8334 N N . LEU A 1 29 ? 5.758 -4.258 -4.060 1.00 0.00 29 LEU A N 6
ATOM 8335 C CA . LEU A 1 29 ? 5.179 -4.740 -2.811 1.00 0.00 29 LEU A CA 6
ATOM 8336 C C . LEU A 1 29 ? 3.746 -5.210 -3.029 1.00 0.00 29 LEU A C 6
ATOM 8337 O O . LEU A 1 29 ? 3.421 -6.372 -2.788 1.00 0.00 29 LEU A O 6
ATOM 8353 N N . PHE A 1 30 ? 2.895 -4.301 -3.493 1.00 0.00 30 PHE A N 6
ATOM 8354 C CA . PHE A 1 30 ? 1.499 -4.626 -3.756 1.00 0.00 30 PHE A CA 6
ATOM 8355 C C . PHE A 1 30 ? 1.393 -5.873 -4.628 1.00 0.00 30 PHE A C 6
ATOM 8356 O O . PHE A 1 30 ? 0.625 -6.788 -4.331 1.00 0.00 30 PHE A O 6
ATOM 8373 N N . SER A 1 31 ? 2.175 -5.902 -5.702 1.00 0.00 31 SER A N 6
ATOM 8374 C CA . SER A 1 31 ? 2.180 -7.039 -6.614 1.00 0.00 31 SER A CA 6
ATOM 8375 C C . SER A 1 31 ? 2.631 -8.308 -5.898 1.00 0.00 31 SER A C 6
ATOM 8376 O O . SER A 1 31 ? 1.931 -9.320 -5.907 1.00 0.00 31 SER A O 6
ATOM 8384 N N . ARG A 1 32 ? 3.805 -8.245 -5.278 1.00 0.00 32 ARG A N 6
ATOM 8385 C CA . ARG A 1 32 ? 4.351 -9.388 -4.555 1.00 0.00 32 ARG A CA 6
ATOM 8386 C C . ARG A 1 32 ? 3.377 -9.870 -3.484 1.00 0.00 32 ARG A C 6
ATOM 8387 O O . ARG A 1 32 ? 3.343 -11.054 -3.149 1.00 0.00 32 ARG A O 6
ATOM 8408 N N . ALA A 1 33 ? 2.586 -8.944 -2.952 1.00 0.00 33 ALA A N 6
ATOM 8409 C CA . ALA A 1 33 ? 1.610 -9.274 -1.919 1.00 0.00 33 ALA A CA 6
ATOM 8410 C C . ALA A 1 33 ? 0.328 -9.845 -2.524 1.00 0.00 33 ALA A C 6
ATOM 8411 O O . ALA A 1 33 ? -0.492 -10.431 -1.817 1.00 0.00 33 ALA A O 6
ATOM 8418 N N . GLY A 1 34 ? 0.157 -9.672 -3.834 1.00 0.00 34 GLY A N 6
ATOM 8419 C CA . GLY A 1 34 ? -1.032 -10.175 -4.497 1.00 0.00 34 GLY A CA 6
ATOM 8420 C C . GLY A 1 34 ? -2.092 -9.105 -4.697 1.00 0.00 34 GLY A C 6
ATOM 8421 O O . GLY A 1 34 ? -3.220 -9.410 -5.085 1.00 0.00 34 GLY A O 6
ATOM 8425 N N . ILE A 1 35 ? -1.735 -7.851 -4.429 1.00 0.00 35 ILE A N 6
ATOM 8426 C CA . ILE A 1 35 ? -2.669 -6.743 -4.583 1.00 0.00 35 ILE A CA 6
ATOM 8427 C C . ILE A 1 35 ? -2.660 -6.208 -6.011 1.00 0.00 35 ILE A C 6
ATOM 8428 O O . ILE A 1 35 ? -1.627 -5.764 -6.512 1.00 0.00 35 ILE A O 6
ATOM 8444 N N . SER A 1 36 ? -3.818 -6.253 -6.661 1.00 0.00 36 SER A N 6
ATOM 8445 C CA . SER A 1 36 ? -3.945 -5.771 -8.031 1.00 0.00 36 SER A CA 6
ATOM 8446 C C . SER A 1 36 ? -4.247 -4.276 -8.054 1.00 0.00 36 SER A C 6
ATOM 8447 O O . SER A 1 36 ? -4.684 -3.706 -7.054 1.00 0.00 36 SER A O 6
ATOM 8455 N N . GLU A 1 37 ? -4.013 -3.648 -9.201 1.00 0.00 37 GLU A N 6
ATOM 8456 C CA . GLU A 1 37 ? -4.262 -2.220 -9.355 1.00 0.00 37 GLU A CA 6
ATOM 8457 C C . GLU A 1 37 ? -5.686 -1.869 -8.936 1.00 0.00 37 GLU A C 6
ATOM 8458 O O . GLU A 1 37 ? -5.944 -0.773 -8.438 1.00 0.00 37 GLU A O 6
ATOM 8470 N N . ALA A 1 38 ? -6.605 -2.807 -9.136 1.00 0.00 38 ALA A N 6
ATOM 8471 C CA . ALA A 1 38 ? -8.002 -2.597 -8.777 1.00 0.00 38 ALA A CA 6
ATOM 8472 C C . ALA A 1 38 ? -8.136 -2.197 -7.312 1.00 0.00 38 ALA A C 6
ATOM 8473 O O . ALA A 1 38 ? -8.912 -1.305 -6.970 1.00 0.00 38 ALA A O 6
ATOM 8480 N N . GLN A 1 39 ? -7.376 -2.864 -6.450 1.00 0.00 39 GLN A N 6
ATOM 8481 C CA . GLN A 1 39 ? -7.412 -2.578 -5.021 1.00 0.00 39 GLN A CA 6
ATOM 8482 C C . GLN A 1 39 ? -6.618 -1.317 -4.699 1.00 0.00 39 GLN A C 6
ATOM 8483 O O . GLN A 1 39 ? -6.944 -0.589 -3.761 1.00 0.00 39 GLN A O 6
ATOM 8497 N N . LEU A 1 40 ? -5.580 -1.059 -5.487 1.00 0.00 40 LEU A N 6
ATOM 8498 C CA . LEU A 1 40 ? -4.745 0.119 -5.286 1.00 0.00 40 LEU A CA 6
ATOM 8499 C C . LEU A 1 40 ? -5.504 1.388 -5.657 1.00 0.00 40 LEU A C 6
ATOM 8500 O O . LEU A 1 40 ? -5.209 2.470 -5.150 1.00 0.00 40 LEU A O 6
ATOM 8516 N N . THR A 1 41 ? -6.492 1.247 -6.532 1.00 0.00 41 THR A N 6
ATOM 8517 C CA . THR A 1 41 ? -7.299 2.382 -6.961 1.00 0.00 41 THR A CA 6
ATOM 8518 C C . THR A 1 41 ? -8.597 2.484 -6.157 1.00 0.00 41 THR A C 6
ATOM 8519 O O . THR A 1 41 ? -9.352 3.445 -6.309 1.00 0.00 41 THR A O 6
ATOM 8530 N N . ASP A 1 42 ? -8.850 1.501 -5.293 1.00 0.00 42 ASP A N 6
ATOM 8531 C CA . ASP A 1 42 ? -10.053 1.502 -4.469 1.00 0.00 42 ASP A CA 6
ATOM 8532 C C . ASP A 1 42 ? -9.865 2.384 -3.238 1.00 0.00 42 ASP A C 6
ATOM 8533 O O . ASP A 1 42 ? -8.944 2.177 -2.450 1.00 0.00 42 ASP A O 6
ATOM 8542 N N . ALA A 1 43 ? -10.737 3.374 -3.087 1.00 0.00 43 ALA A N 6
ATOM 8543 C CA . ALA A 1 43 ? -10.659 4.299 -1.962 1.00 0.00 43 ALA A CA 6
ATOM 8544 C C . ALA A 1 43 ? -10.557 3.556 -0.632 1.00 0.00 43 ALA A C 6
ATOM 8545 O O . ALA A 1 43 ? -9.847 3.988 0.276 1.00 0.00 43 ALA A O 6
ATOM 8552 N N . GLU A 1 44 ? -11.277 2.444 -0.520 1.00 0.00 44 GLU A N 6
ATOM 8553 C CA . GLU A 1 44 ? -11.284 1.660 0.703 1.00 0.00 44 GLU A CA 6
ATOM 8554 C C . GLU A 1 44 ? -9.964 0.925 0.908 1.00 0.00 44 GLU A C 6
ATOM 8555 O O . GLU A 1 44 ? -9.282 1.124 1.914 1.00 0.00 44 GLU A O 6
ATOM 8567 N N . THR A 1 45 ? -9.611 0.070 -0.045 1.00 0.00 45 THR A N 6
ATOM 8568 C CA . THR A 1 45 ? -8.379 -0.703 0.046 1.00 0.00 45 THR A CA 6
ATOM 8569 C C . THR A 1 45 ? -7.163 0.210 -0.020 1.00 0.00 45 THR A C 6
ATOM 8570 O O . THR A 1 45 ? -6.133 -0.066 0.593 1.00 0.00 45 THR A O 6
ATOM 8581 N N . SER A 1 46 ? -7.294 1.309 -0.751 1.00 0.00 46 SER A N 6
ATOM 8582 C CA . SER A 1 46 ? -6.208 2.268 -0.876 1.00 0.00 46 SER A CA 6
ATOM 8583 C C . SER A 1 46 ? -5.804 2.793 0.496 1.00 0.00 46 SER A C 6
ATOM 8584 O O . SER A 1 46 ? -4.620 2.878 0.812 1.00 0.00 46 SER A O 6
ATOM 8592 N N . LYS A 1 47 ? -6.804 3.119 1.312 1.00 0.00 47 LYS A N 6
ATOM 8593 C CA . LYS A 1 47 ? -6.569 3.637 2.657 1.00 0.00 47 LYS A CA 6
ATOM 8594 C C . LYS A 1 47 ? -5.787 2.641 3.510 1.00 0.00 47 LYS A C 6
ATOM 8595 O O . LYS A 1 47 ? -4.752 2.980 4.084 1.00 0.00 47 LYS A O 6
ATOM 8614 N N . LEU A 1 48 ? -6.301 1.421 3.617 1.00 0.00 48 LEU A N 6
ATOM 8615 C CA . LEU A 1 48 ? -5.661 0.397 4.434 1.00 0.00 48 LEU A CA 6
ATOM 8616 C C . LEU A 1 48 ? -4.290 0.017 3.882 1.00 0.00 48 LEU A C 6
ATOM 8617 O O . LEU A 1 48 ? -3.379 -0.314 4.641 1.00 0.00 48 LEU A O 6
ATOM 8633 N N . ILE A 1 49 ? -4.144 0.064 2.561 1.00 0.00 49 ILE A N 6
ATOM 8634 C CA . ILE A 1 49 ? -2.875 -0.281 1.926 1.00 0.00 49 ILE A CA 6
ATOM 8635 C C . ILE A 1 49 ? -1.798 0.771 2.215 1.00 0.00 49 ILE A C 6
ATOM 8636 O O . ILE A 1 49 ? -0.790 0.474 2.857 1.00 0.00 49 ILE A O 6
ATOM 8652 N N . TYR A 1 50 ? -2.002 1.997 1.735 1.00 0.00 50 TYR A N 6
ATOM 8653 C CA . TYR A 1 50 ? -1.009 3.050 1.932 1.00 0.00 50 TYR A CA 6
ATOM 8654 C C . TYR A 1 50 ? -0.657 3.168 3.415 1.00 0.00 50 TYR A C 6
ATOM 8655 O O . TYR A 1 50 ? 0.498 3.397 3.776 1.00 0.00 50 TYR A O 6
ATOM 8673 N N . ASP A 1 51 ? -1.664 2.995 4.266 1.00 0.00 51 ASP A N 6
ATOM 8674 C CA . ASP A 1 51 ? -1.464 3.053 5.707 1.00 0.00 51 ASP A CA 6
ATOM 8675 C C . ASP A 1 51 ? -0.382 2.070 6.133 1.00 0.00 51 ASP A C 6
ATOM 8676 O O . ASP A 1 51 ? 0.352 2.316 7.090 1.00 0.00 51 ASP A O 6
ATOM 8685 N N . PHE A 1 52 ? -0.279 0.960 5.409 1.00 0.00 52 PHE A N 6
ATOM 8686 C CA . PHE A 1 52 ? 0.734 -0.042 5.705 1.00 0.00 52 PHE A CA 6
ATOM 8687 C C . PHE A 1 52 ? 2.124 0.538 5.483 1.00 0.00 52 PHE A C 6
ATOM 8688 O O . PHE A 1 52 ? 3.036 0.317 6.279 1.00 0.00 52 PHE A O 6
ATOM 8705 N N . ILE A 1 53 ? 2.272 1.298 4.403 1.00 0.00 53 ILE A N 6
ATOM 8706 C CA . ILE A 1 53 ? 3.544 1.940 4.096 1.00 0.00 53 ILE A CA 6
ATOM 8707 C C . ILE A 1 53 ? 4.016 2.775 5.284 1.00 0.00 53 ILE A C 6
ATOM 8708 O O . ILE A 1 53 ? 5.214 2.964 5.487 1.00 0.00 53 ILE A O 6
ATOM 8724 N N . GLU A 1 54 ? 3.062 3.256 6.076 1.00 0.00 54 GLU A N 6
ATOM 8725 C CA . GLU A 1 54 ? 3.380 4.055 7.252 1.00 0.00 54 GLU A CA 6
ATOM 8726 C C . GLU A 1 54 ? 3.967 3.180 8.356 1.00 0.00 54 GLU A C 6
ATOM 8727 O O . GLU A 1 54 ? 4.892 3.588 9.057 1.00 0.00 54 GLU A O 6
ATOM 8739 N N . ASP A 1 55 ? 3.429 1.971 8.499 1.00 0.00 55 ASP A N 6
ATOM 8740 C CA . ASP A 1 55 ? 3.915 1.039 9.510 1.00 0.00 55 ASP A CA 6
ATOM 8741 C C . ASP A 1 55 ? 5.317 0.545 9.159 1.00 0.00 55 ASP A C 6
ATOM 8742 O O . ASP A 1 55 ? 6.090 0.161 10.036 1.00 0.00 55 ASP A O 6
ATOM 8751 N N . GLN A 1 56 ? 5.635 0.562 7.867 1.00 0.00 56 GLN A N 6
ATOM 8752 C CA . GLN A 1 56 ? 6.941 0.124 7.394 1.00 0.00 56 GLN A CA 6
ATOM 8753 C C . GLN A 1 56 ? 7.968 1.255 7.464 1.00 0.00 56 GLN A C 6
ATOM 8754 O O . GLN A 1 56 ? 9.080 1.121 6.954 1.00 0.00 56 GLN A O 6
ATOM 8768 N N . GLY A 1 57 ? 7.595 2.367 8.097 1.00 0.00 57 GLY A N 6
ATOM 8769 C CA . GLY A 1 57 ? 8.500 3.494 8.207 1.00 0.00 57 GLY A CA 6
ATOM 8770 C C . GLY A 1 57 ? 8.239 4.551 7.150 1.00 0.00 57 GLY A C 6
ATOM 8771 O O . GLY A 1 57 ? 9.106 5.375 6.860 1.00 0.00 57 GLY A O 6
ATOM 8775 N N . GLY A 1 58 ? 7.043 4.524 6.569 1.00 0.00 58 GLY A N 6
ATOM 8776 C CA . GLY A 1 58 ? 6.691 5.492 5.547 1.00 0.00 58 GLY A CA 6
ATOM 8777 C C . GLY A 1 58 ? 7.214 5.108 4.176 1.00 0.00 58 GLY A C 6
ATOM 8778 O O . GLY A 1 58 ? 8.024 4.190 4.047 1.00 0.00 58 GLY A O 6
ATOM 8782 N N . LEU A 1 59 ? 6.747 5.812 3.151 1.00 0.00 59 LEU A N 6
ATOM 8783 C CA . LEU A 1 59 ? 7.166 5.542 1.780 1.00 0.00 59 LEU A CA 6
ATOM 8784 C C . LEU A 1 59 ? 8.689 5.459 1.677 1.00 0.00 59 LEU A C 6
ATOM 8785 O O . LEU A 1 59 ? 9.225 4.624 0.948 1.00 0.00 59 LEU A O 6
ATOM 8801 N N . GLU A 1 60 ? 9.378 6.335 2.399 1.00 0.00 60 GLU A N 6
ATOM 8802 C CA . GLU A 1 60 ? 10.836 6.365 2.369 1.00 0.00 60 GLU A CA 6
ATOM 8803 C C . GLU A 1 60 ? 11.421 5.072 2.923 1.00 0.00 60 GLU A C 6
ATOM 8804 O O . GLU A 1 60 ? 12.443 4.585 2.441 1.00 0.00 60 GLU A O 6
ATOM 8816 N N . ALA A 1 61 ? 10.767 4.522 3.940 1.00 0.00 61 ALA A N 6
ATOM 8817 C CA . ALA A 1 61 ? 11.224 3.285 4.562 1.00 0.00 61 ALA A CA 6
ATOM 8818 C C . ALA A 1 61 ? 10.961 2.085 3.659 1.00 0.00 61 ALA A C 6
ATOM 8819 O O . ALA A 1 61 ? 11.723 1.118 3.659 1.00 0.00 61 ALA A O 6
ATOM 8826 N N . VAL A 1 62 ? 9.877 2.151 2.892 1.00 0.00 62 VAL A N 6
ATOM 8827 C CA . VAL A 1 62 ? 9.517 1.066 1.987 1.00 0.00 62 VAL A CA 6
ATOM 8828 C C . VAL A 1 62 ? 10.549 0.921 0.876 1.00 0.00 62 VAL A C 6
ATOM 8829 O O . VAL A 1 62 ? 11.076 -0.166 0.640 1.00 0.00 62 VAL A O 6
ATOM 8842 N N . ARG A 1 63 ? 10.831 2.020 0.190 1.00 0.00 63 ARG A N 6
ATOM 8843 C CA . ARG A 1 63 ? 11.835 2.014 -0.864 1.00 0.00 63 ARG A CA 6
ATOM 8844 C C . ARG A 1 63 ? 13.157 1.472 -0.327 1.00 0.00 63 ARG A C 6
ATOM 8845 O O . ARG A 1 63 ? 13.831 0.675 -0.981 1.00 0.00 63 ARG A O 6
ATOM 8866 N N . GLN A 1 64 ? 13.522 1.928 0.868 1.00 0.00 64 GLN A N 6
ATOM 8867 C CA . GLN A 1 64 ? 14.768 1.523 1.510 1.00 0.00 64 GLN A CA 6
ATOM 8868 C C . GLN A 1 64 ? 14.801 0.027 1.818 1.00 0.00 64 GLN A C 6
ATOM 8869 O O . GLN A 1 64 ? 15.797 -0.644 1.550 1.00 0.00 64 GLN A O 6
ATOM 8883 N N . GLU A 1 65 ? 13.727 -0.488 2.414 1.00 0.00 65 GLU A N 6
ATOM 8884 C CA . GLU A 1 65 ? 13.676 -1.898 2.797 1.00 0.00 65 GLU A CA 6
ATOM 8885 C C . GLU A 1 65 ? 13.631 -2.803 1.572 1.00 0.00 65 GLU A C 6
ATOM 8886 O O . GLU A 1 65 ? 14.276 -3.851 1.541 1.00 0.00 65 GLU A O 6
ATOM 8898 N N . MET A 1 66 ? 12.867 -2.398 0.565 1.00 0.00 66 MET A N 6
ATOM 8899 C CA . MET A 1 66 ? 12.762 -3.173 -0.664 1.00 0.00 66 MET A CA 6
ATOM 8900 C C . MET A 1 66 ? 14.139 -3.360 -1.290 1.00 0.00 66 MET A C 6
ATOM 8901 O O . MET A 1 66 ? 14.429 -4.393 -1.893 1.00 0.00 66 MET A O 6
ATOM 8915 N N . ARG A 1 67 ? 14.982 -2.345 -1.138 1.00 0.00 67 ARG A N 6
ATOM 8916 C CA . ARG A 1 67 ? 16.336 -2.378 -1.679 1.00 0.00 67 ARG A CA 6
ATOM 8917 C C . ARG A 1 67 ? 17.265 -3.205 -0.796 1.00 0.00 67 ARG A C 6
ATOM 8918 O O . ARG A 1 67 ? 18.192 -3.850 -1.287 1.00 0.00 67 ARG A O 6
ATOM 8939 N N . ARG A 1 68 ? 17.019 -3.170 0.509 1.00 0.00 68 ARG A N 6
ATOM 8940 C CA . ARG A 1 68 ? 17.848 -3.898 1.462 1.00 0.00 68 ARG A CA 6
ATOM 8941 C C . ARG A 1 68 ? 17.647 -5.403 1.329 1.00 0.00 68 ARG A C 6
ATOM 8942 O O . ARG A 1 68 ? 18.505 -6.190 1.728 1.00 0.00 68 ARG A O 6
ATOM 8963 N N . GLN A 1 69 ? 16.514 -5.799 0.758 1.00 0.00 69 GLN A N 6
ATOM 8964 C CA . GLN A 1 69 ? 16.209 -7.213 0.575 1.00 0.00 69 GLN A CA 6
ATOM 8965 C C . GLN A 1 69 ? 16.576 -7.696 -0.828 1.00 0.00 69 GLN A C 6
ATOM 8966 O O . GLN A 1 69 ? 16.402 -8.872 -1.148 1.00 0.00 69 GLN A O 6
ATOM 8980 N N . GLY A 1 70 ? 17.086 -6.794 -1.665 1.00 0.00 70 GLY A N 6
ATOM 8981 C CA . GLY A 1 70 ? 17.466 -7.172 -3.012 1.00 0.00 70 GLY A CA 6
ATOM 8982 C C . GLY A 1 70 ? 18.498 -8.281 -3.029 1.00 0.00 70 GLY A C 6
ATOM 8983 O O . GLY A 1 70 ? 19.699 -8.022 -2.968 1.00 0.00 70 GLY A O 6
ATOM 8987 N N . GLY A 1 71 ? 18.028 -9.522 -3.104 1.00 0.00 71 GLY A N 6
ATOM 8988 C CA . GLY A 1 71 ? 18.933 -10.655 -3.120 1.00 0.00 71 GLY A CA 6
ATOM 8989 C C . GLY A 1 71 ? 19.022 -11.312 -4.482 1.00 0.00 71 GLY A C 6
ATOM 8990 O O . GLY A 1 71 ? 19.985 -12.021 -4.773 1.00 0.00 71 GLY A O 6
ATOM 8994 N N . SER A 1 72 ? 18.017 -11.077 -5.320 1.00 0.00 72 SER A N 6
ATOM 8995 C CA . SER A 1 72 ? 17.987 -11.659 -6.656 1.00 0.00 72 SER A CA 6
ATOM 8996 C C . SER A 1 72 ? 18.003 -13.182 -6.579 1.00 0.00 72 SER A C 6
ATOM 8997 O O . SER A 1 72 ? 16.956 -13.828 -6.634 1.00 0.00 72 SER A O 6
ATOM 9005 N N . GLY A 1 73 ? 19.197 -13.750 -6.440 1.00 0.00 73 GLY A N 6
ATOM 9006 C CA . GLY A 1 73 ? 19.326 -15.192 -6.336 1.00 0.00 73 GLY A CA 6
ATOM 9007 C C . GLY A 1 73 ? 19.340 -15.663 -4.895 1.00 0.00 73 GLY A C 6
ATOM 9008 O O . GLY A 1 73 ? 20.359 -15.562 -4.212 1.00 0.00 73 GLY A O 6
ATOM 9012 N N . GLY A 1 74 ? 18.203 -16.166 -4.428 1.00 0.00 74 GLY A N 6
ATOM 9013 C CA . GLY A 1 74 ? 18.103 -16.624 -3.055 1.00 0.00 74 GLY A CA 6
ATOM 9014 C C . GLY A 1 74 ? 17.845 -15.482 -2.093 1.00 0.00 74 GLY A C 6
ATOM 9015 O O . GLY A 1 74 ? 18.549 -14.472 -2.117 1.00 0.00 74 GLY A O 6
ATOM 9019 N N . SER A 1 75 ? 16.828 -15.634 -1.251 1.00 0.00 75 SER A N 6
ATOM 9020 C CA . SER A 1 75 ? 16.469 -14.591 -0.299 1.00 0.00 75 SER A CA 6
ATOM 9021 C C . SER A 1 75 ? 16.149 -13.293 -1.030 1.00 0.00 75 SER A C 6
ATOM 9022 O O . SER A 1 75 ? 16.715 -12.242 -0.732 1.00 0.00 75 SER A O 6
ATOM 9030 N N . GLN A 1 76 ? 15.245 -13.382 -1.999 1.00 0.00 76 GLN A N 6
ATOM 9031 C CA . GLN A 1 76 ? 14.859 -12.227 -2.799 1.00 0.00 76 GLN A CA 6
ATOM 9032 C C . GLN A 1 76 ? 13.977 -11.273 -2.003 1.00 0.00 76 GLN A C 6
ATOM 9033 O O . GLN A 1 76 ? 13.399 -11.648 -0.983 1.00 0.00 76 GLN A O 6
ATOM 9047 N N . SER A 1 77 ? 13.875 -10.037 -2.481 1.00 0.00 77 SER A N 6
ATOM 9048 C CA . SER A 1 77 ? 13.056 -9.027 -1.823 1.00 0.00 77 SER A CA 6
ATOM 9049 C C . SER A 1 77 ? 11.575 -9.367 -1.949 1.00 0.00 77 SER A C 6
ATOM 9050 O O . SER A 1 77 ? 10.960 -9.127 -2.989 1.00 0.00 77 SER A O 6
ATOM 9058 N N . SER A 1 78 ? 11.013 -9.937 -0.889 1.00 0.00 78 SER A N 6
ATOM 9059 C CA . SER A 1 78 ? 9.604 -10.318 -0.879 1.00 0.00 78 SER A CA 6
ATOM 9060 C C . SER A 1 78 ? 9.218 -10.964 0.447 1.00 0.00 78 SER A C 6
ATOM 9061 O O . SER A 1 78 ? 8.218 -10.593 1.061 1.00 0.00 78 SER A O 6
ATOM 9069 N N . GLU A 1 79 ? 10.026 -11.919 0.892 1.00 0.00 79 GLU A N 6
ATOM 9070 C CA . GLU A 1 79 ? 9.758 -12.622 2.141 1.00 0.00 79 GLU A CA 6
ATOM 9071 C C . GLU A 1 79 ? 10.063 -11.730 3.338 1.00 0.00 79 GLU A C 6
ATOM 9072 O O . GLU A 1 79 ? 11.153 -11.782 3.908 1.00 0.00 79 GLU A O 6
ATOM 9084 N N . GLY A 1 80 ? 9.087 -10.909 3.706 1.00 0.00 80 GLY A N 6
ATOM 9085 C CA . GLY A 1 80 ? 9.253 -10.002 4.825 1.00 0.00 80 GLY A CA 6
ATOM 9086 C C . GLY A 1 80 ? 8.166 -8.948 4.864 1.00 0.00 80 GLY A C 6
ATOM 9087 O O . GLY A 1 80 ? 7.101 -9.164 5.443 1.00 0.00 80 GLY A O 6
ATOM 9091 N N . LEU A 1 81 ? 8.426 -7.814 4.226 1.00 0.00 81 LEU A N 6
ATOM 9092 C CA . LEU A 1 81 ? 7.456 -6.727 4.170 1.00 0.00 81 LEU A CA 6
ATOM 9093 C C . LEU A 1 81 ? 6.195 -7.167 3.434 1.00 0.00 81 LEU A C 6
ATOM 9094 O O . LEU A 1 81 ? 5.080 -6.826 3.830 1.00 0.00 81 LEU A O 6
ATOM 9110 N N . VAL A 1 82 ? 6.382 -7.926 2.360 1.00 0.00 82 VAL A N 6
ATOM 9111 C CA . VAL A 1 82 ? 5.263 -8.416 1.564 1.00 0.00 82 VAL A CA 6
ATOM 9112 C C . VAL A 1 82 ? 4.380 -9.354 2.378 1.00 0.00 82 VAL A C 6
ATOM 9113 O O . VAL A 1 82 ? 3.186 -9.487 2.110 1.00 0.00 82 VAL A O 6
ATOM 9126 N N . GLY A 1 83 ? 4.973 -9.997 3.378 1.00 0.00 83 GLY A N 6
ATOM 9127 C CA . GLY A 1 83 ? 4.223 -10.913 4.217 1.00 0.00 83 GLY A CA 6
ATOM 9128 C C . GLY A 1 83 ? 3.214 -10.197 5.092 1.00 0.00 83 GLY A C 6
ATOM 9129 O O . GLY A 1 83 ? 2.079 -10.651 5.242 1.00 0.00 83 GLY A O 6
ATOM 9133 N N . ALA A 1 84 ? 3.623 -9.069 5.665 1.00 0.00 84 ALA A N 6
ATOM 9134 C CA . ALA A 1 84 ? 2.739 -8.283 6.516 1.00 0.00 84 ALA A CA 6
ATOM 9135 C C . ALA A 1 84 ? 1.562 -7.737 5.714 1.00 0.00 84 ALA A C 6
ATOM 9136 O O . ALA A 1 84 ? 0.411 -7.826 6.141 1.00 0.00 84 ALA A O 6
ATOM 9143 N N . LEU A 1 85 ? 1.860 -7.183 4.542 1.00 0.00 85 LEU A N 6
ATOM 9144 C CA . LEU A 1 85 ? 0.828 -6.643 3.664 1.00 0.00 85 LEU A CA 6
ATOM 9145 C C . LEU A 1 85 ? -0.254 -7.681 3.413 1.00 0.00 85 LEU A C 6
ATOM 9146 O O . LEU A 1 85 ? -1.445 -7.404 3.556 1.00 0.00 85 LEU A O 6
ATOM 9162 N N . MET A 1 86 ? 0.176 -8.885 3.056 1.00 0.00 86 MET A N 6
ATOM 9163 C CA . MET A 1 86 ? -0.749 -9.979 2.781 1.00 0.00 86 MET A CA 6
ATOM 9164 C C . MET A 1 86 ? -1.773 -10.112 3.902 1.00 0.00 86 MET A C 6
ATOM 9165 O O . MET A 1 86 ? -2.968 -10.261 3.649 1.00 0.00 86 MET A O 6
ATOM 9179 N N . HIS A 1 87 ? -1.300 -10.030 5.141 1.00 0.00 87 HIS A N 6
ATOM 9180 C CA . HIS A 1 87 ? -2.179 -10.110 6.299 1.00 0.00 87 HIS A CA 6
ATOM 9181 C C . HIS A 1 87 ? -3.110 -8.905 6.342 1.00 0.00 87 HIS A C 6
ATOM 9182 O O . HIS A 1 87 ? -4.307 -9.039 6.595 1.00 0.00 87 HIS A O 6
ATOM 9197 N N . VAL A 1 88 ? -2.551 -7.728 6.081 1.00 0.00 88 VAL A N 6
ATOM 9198 C CA . VAL A 1 88 ? -3.333 -6.500 6.061 1.00 0.00 88 VAL A CA 6
ATOM 9199 C C . VAL A 1 88 ? -4.496 -6.625 5.085 1.00 0.00 88 VAL A C 6
ATOM 9200 O O . VAL A 1 88 ? -5.618 -6.213 5.380 1.00 0.00 88 VAL A O 6
ATOM 9213 N N . MET A 1 89 ? -4.215 -7.197 3.920 1.00 0.00 89 MET A N 6
ATOM 9214 C CA . MET A 1 89 ? -5.236 -7.399 2.901 1.00 0.00 89 MET A CA 6
ATOM 9215 C C . MET A 1 89 ? -6.309 -8.356 3.405 1.00 0.00 89 MET A C 6
ATOM 9216 O O . MET A 1 89 ? -7.480 -8.240 3.046 1.00 0.00 89 MET A O 6
ATOM 9230 N N . GLN A 1 90 ? -5.900 -9.296 4.253 1.00 0.00 90 GLN A N 6
ATOM 9231 C CA . GLN A 1 90 ? -6.828 -10.257 4.833 1.00 0.00 90 GLN A CA 6
ATOM 9232 C C . GLN A 1 90 ? -7.785 -9.574 5.809 1.00 0.00 90 GLN A C 6
ATOM 9233 O O . GLN A 1 90 ? -8.819 -10.135 6.170 1.00 0.00 90 GLN A O 6
ATOM 9247 N N . LYS A 1 91 ? -7.443 -8.354 6.223 1.00 0.00 91 LYS A N 6
ATOM 9248 C CA . LYS A 1 91 ? -8.279 -7.602 7.149 1.00 0.00 91 LYS A CA 6
ATOM 9249 C C . LYS A 1 91 ? -9.565 -7.151 6.467 1.00 0.00 91 LYS A C 6
ATOM 9250 O O . LYS A 1 91 ? -10.586 -6.948 7.122 1.00 0.00 91 LYS A O 6
ATOM 9269 N N . ARG A 1 92 ? -9.512 -7.008 5.146 1.00 0.00 92 ARG A N 6
ATOM 9270 C CA . ARG A 1 92 ? -10.685 -6.611 4.378 1.00 0.00 92 ARG A CA 6
ATOM 9271 C C . ARG A 1 92 ? -11.662 -7.771 4.279 1.00 0.00 92 ARG A C 6
ATOM 9272 O O . ARG A 1 92 ? -12.878 -7.580 4.273 1.00 0.00 92 ARG A O 6
ATOM 9293 N N . SER A 1 93 ? -11.115 -8.977 4.227 1.00 0.00 93 SER A N 6
ATOM 9294 C CA . SER A 1 93 ? -11.928 -10.184 4.166 1.00 0.00 93 SER A CA 6
ATOM 9295 C C . SER A 1 93 ? -12.533 -10.477 5.531 1.00 0.00 93 SER A C 6
ATOM 9296 O O . SER A 1 93 ? -13.613 -11.059 5.635 1.00 0.00 93 SER A O 6
ATOM 9304 N N . ARG A 1 94 ? -11.830 -10.055 6.575 1.00 0.00 94 ARG A N 6
ATOM 9305 C CA . ARG A 1 94 ? -12.294 -10.246 7.941 1.00 0.00 94 ARG A CA 6
ATOM 9306 C C . ARG A 1 94 ? -12.537 -8.904 8.619 1.00 0.00 94 ARG A C 6
ATOM 9307 O O . ARG A 1 94 ? -12.460 -8.787 9.842 1.00 0.00 94 ARG A O 6
ATOM 9328 N N . ALA A 1 95 ? -12.826 -7.894 7.809 1.00 0.00 95 ALA A N 6
ATOM 9329 C CA . ALA A 1 95 ? -13.079 -6.549 8.312 1.00 0.00 95 ALA A CA 6
ATOM 9330 C C . ALA A 1 95 ? -14.451 -6.464 8.970 1.00 0.00 95 ALA A C 6
ATOM 9331 O O . ALA A 1 95 ? -15.357 -7.227 8.636 1.00 0.00 95 ALA A O 6
ATOM 9338 N N . ILE A 1 96 ? -14.594 -5.541 9.916 1.00 0.00 96 ILE A N 6
ATOM 9339 C CA . ILE A 1 96 ? -15.856 -5.364 10.618 1.00 0.00 96 ILE A CA 6
ATOM 9340 C C . ILE A 1 96 ? -16.774 -4.420 9.854 1.00 0.00 96 ILE A C 6
ATOM 9341 O O . ILE A 1 96 ? -16.650 -3.201 9.958 1.00 0.00 96 ILE A O 6
ATOM 9357 N N . HIS A 1 97 ? -17.705 -4.993 9.097 1.00 0.00 97 HIS A N 6
ATOM 9358 C CA . HIS A 1 97 ? -18.653 -4.204 8.315 1.00 0.00 97 HIS A CA 6
ATOM 9359 C C . HIS A 1 97 ? -19.245 -3.072 9.151 1.00 0.00 97 HIS A C 6
ATOM 9360 O O . HIS A 1 97 ? -20.240 -3.256 9.851 1.00 0.00 97 HIS A O 6
ATOM 9375 N N . SER A 1 98 ? -18.614 -1.904 9.079 1.00 0.00 98 SER A N 6
ATOM 9376 C CA . SER A 1 98 ? -19.056 -0.748 9.847 1.00 0.00 98 SER A CA 6
ATOM 9377 C C . SER A 1 98 ? -19.294 0.454 8.938 1.00 0.00 98 SER A C 6
ATOM 9378 O O . SER A 1 98 ? -19.200 1.602 9.372 1.00 0.00 98 SER A O 6
ATOM 9386 N N . SER A 1 99 ? -19.602 0.181 7.674 1.00 0.00 99 SER A N 6
ATOM 9387 C CA . SER A 1 99 ? -19.853 1.239 6.703 1.00 0.00 99 SER A CA 6
ATOM 9388 C C . SER A 1 99 ? -20.543 0.685 5.461 1.00 0.00 99 SER A C 6
ATOM 9389 O O . SER A 1 99 ? -20.713 -0.526 5.322 1.00 0.00 99 SER A O 6
ATOM 9397 N N . ASP A 1 100 ? -20.939 1.579 4.561 1.00 0.00 100 ASP A N 6
ATOM 9398 C CA . ASP A 1 100 ? -21.609 1.178 3.330 1.00 0.00 100 ASP A CA 6
ATOM 9399 C C . ASP A 1 100 ? -21.408 2.219 2.234 1.00 0.00 100 ASP A C 6
ATOM 9400 O O . ASP A 1 100 ? -20.685 3.198 2.420 1.00 0.00 100 ASP A O 6
ATOM 9409 N N . GLU A 1 101 ? -22.053 2.002 1.093 1.00 0.00 101 GLU A N 6
ATOM 9410 C CA . GLU A 1 101 ? -21.944 2.922 -0.033 1.00 0.00 101 GLU A CA 6
ATOM 9411 C C . GLU A 1 101 ? -22.758 2.425 -1.222 1.00 0.00 101 GLU A C 6
ATOM 9412 O O . GLU A 1 101 ? -23.354 3.217 -1.953 1.00 0.00 101 GLU A O 6
ATOM 9424 N N . GLY A 1 102 ? -22.781 1.110 -1.410 1.00 0.00 102 GLY A N 6
ATOM 9425 C CA . GLY A 1 102 ? -23.526 0.530 -2.511 1.00 0.00 102 GLY A CA 6
ATOM 9426 C C . GLY A 1 102 ? -22.623 -0.017 -3.599 1.00 0.00 102 GLY A C 6
ATOM 9427 O O . GLY A 1 102 ? -21.419 0.237 -3.601 1.00 0.00 102 GLY A O 6
ATOM 9431 N N . GLU A 1 103 ? -23.206 -0.771 -4.525 1.00 0.00 103 GLU A N 6
ATOM 9432 C CA . GLU A 1 103 ? -22.447 -1.355 -5.624 1.00 0.00 103 GLU A CA 6
ATOM 9433 C C . GLU A 1 103 ? -22.532 -0.480 -6.870 1.00 0.00 103 GLU A C 6
ATOM 9434 O O . GLU A 1 103 ? -23.572 -0.416 -7.524 1.00 0.00 103 GLU A O 6
ATOM 9446 N N . ASP A 1 104 ? -21.426 0.188 -7.195 1.00 0.00 104 ASP A N 6
ATOM 9447 C CA . ASP A 1 104 ? -21.360 1.068 -8.364 1.00 0.00 104 ASP A CA 6
ATOM 9448 C C . ASP A 1 104 ? -22.647 1.874 -8.539 1.00 0.00 104 ASP A C 6
ATOM 9449 O O . ASP A 1 104 ? -23.109 2.090 -9.659 1.00 0.00 104 ASP A O 6
ATOM 9458 N N . GLN A 1 105 ? -23.221 2.313 -7.422 1.00 0.00 105 GLN A N 6
ATOM 9459 C CA . GLN A 1 105 ? -24.452 3.093 -7.451 1.00 0.00 105 GLN A CA 6
ATOM 9460 C C . GLN A 1 105 ? -24.558 3.991 -6.223 1.00 0.00 105 GLN A C 6
ATOM 9461 O O . GLN A 1 105 ? -23.884 3.768 -5.218 1.00 0.00 105 GLN A O 6
ATOM 9475 N N . ALA A 1 106 ? -25.411 5.007 -6.312 1.00 0.00 106 ALA A N 6
ATOM 9476 C CA . ALA A 1 106 ? -25.608 5.940 -5.208 1.00 0.00 106 ALA A CA 6
ATOM 9477 C C . ALA A 1 106 ? -26.555 5.360 -4.162 1.00 0.00 106 ALA A C 6
ATOM 9478 O O . ALA A 1 106 ? -27.426 4.551 -4.480 1.00 0.00 106 ALA A O 6
ATOM 9485 N N . GLY A 1 107 ? -26.377 5.779 -2.914 1.00 0.00 107 GLY A N 6
ATOM 9486 C CA . GLY A 1 107 ? -27.222 5.292 -1.839 1.00 0.00 107 GLY A CA 6
ATOM 9487 C C . GLY A 1 107 ? -27.134 3.788 -1.667 1.00 0.00 107 GLY A C 6
ATOM 9488 O O . GLY A 1 107 ? -28.110 3.190 -1.169 1.00 0.00 107 GLY A O 6
ATOM 9493 N N . SER A 1 1 ? 16.339 -23.877 -3.282 1.00 0.00 1 SER A N 7
ATOM 9494 C CA . SER A 1 1 ? 17.628 -23.465 -2.667 1.00 0.00 1 SER A CA 7
ATOM 9495 C C . SER A 1 1 ? 18.663 -23.120 -3.732 1.00 0.00 1 SER A C 7
ATOM 9496 O O . SER A 1 1 ? 18.742 -23.776 -4.771 1.00 0.00 1 SER A O 7
ATOM 9506 N N . GLY A 1 2 ? 19.455 -22.086 -3.467 1.00 0.00 2 GLY A N 7
ATOM 9507 C CA . GLY A 1 2 ? 20.474 -21.670 -4.412 1.00 0.00 2 GLY A CA 7
ATOM 9508 C C . GLY A 1 2 ? 20.128 -20.364 -5.100 1.00 0.00 2 GLY A C 7
ATOM 9509 O O . GLY A 1 2 ? 21.012 -19.648 -5.569 1.00 0.00 2 GLY A O 7
ATOM 9513 N N . PHE A 1 3 ? 18.837 -20.054 -5.158 1.00 0.00 3 PHE A N 7
ATOM 9514 C CA . PHE A 1 3 ? 18.374 -18.826 -5.795 1.00 0.00 3 PHE A CA 7
ATOM 9515 C C . PHE A 1 3 ? 17.655 -17.929 -4.793 1.00 0.00 3 PHE A C 7
ATOM 9516 O O . PHE A 1 3 ? 17.176 -18.395 -3.759 1.00 0.00 3 PHE A O 7
ATOM 9533 N N . LYS A 1 4 ? 17.581 -16.640 -5.108 1.00 0.00 4 LYS A N 7
ATOM 9534 C CA . LYS A 1 4 ? 16.918 -15.678 -4.237 1.00 0.00 4 LYS A CA 7
ATOM 9535 C C . LYS A 1 4 ? 15.426 -15.609 -4.543 1.00 0.00 4 LYS A C 7
ATOM 9536 O O . LYS A 1 4 ? 15.020 -15.137 -5.605 1.00 0.00 4 LYS A O 7
ATOM 9555 N N . HIS A 1 5 ? 14.613 -16.085 -3.606 1.00 0.00 5 HIS A N 7
ATOM 9556 C CA . HIS A 1 5 ? 13.166 -16.085 -3.778 1.00 0.00 5 HIS A CA 7
ATOM 9557 C C . HIS A 1 5 ? 12.554 -14.778 -3.284 1.00 0.00 5 HIS A C 7
ATOM 9558 O O . HIS A 1 5 ? 11.946 -14.730 -2.215 1.00 0.00 5 HIS A O 7
ATOM 9573 N N . VAL A 1 6 ? 12.713 -13.720 -4.074 1.00 0.00 6 VAL A N 7
ATOM 9574 C CA . VAL A 1 6 ? 12.165 -12.416 -3.723 1.00 0.00 6 VAL A CA 7
ATOM 9575 C C . VAL A 1 6 ? 10.677 -12.347 -4.051 1.00 0.00 6 VAL A C 7
ATOM 9576 O O . VAL A 1 6 ? 10.237 -12.848 -5.086 1.00 0.00 6 VAL A O 7
ATOM 9589 N N . SER A 1 7 ? 9.904 -11.736 -3.159 1.00 0.00 7 SER A N 7
ATOM 9590 C CA . SER A 1 7 ? 8.463 -11.623 -3.352 1.00 0.00 7 SER A CA 7
ATOM 9591 C C . SER A 1 7 ? 8.090 -10.341 -4.066 1.00 0.00 7 SER A C 7
ATOM 9592 O O . SER A 1 7 ? 8.914 -9.445 -4.249 1.00 0.00 7 SER A O 7
ATOM 9600 N N . HIS A 1 8 ? 6.814 -10.241 -4.400 1.00 0.00 8 HIS A N 7
ATOM 9601 C CA . HIS A 1 8 ? 6.264 -9.033 -4.975 1.00 0.00 8 HIS A CA 7
ATOM 9602 C C . HIS A 1 8 ? 5.691 -8.170 -3.857 1.00 0.00 8 HIS A C 7
ATOM 9603 O O . HIS A 1 8 ? 5.593 -6.952 -3.983 1.00 0.00 8 HIS A O 7
ATOM 9618 N N . VAL A 1 9 ? 5.298 -8.823 -2.757 1.00 0.00 9 VAL A N 7
ATOM 9619 C CA . VAL A 1 9 ? 4.738 -8.130 -1.598 1.00 0.00 9 VAL A CA 7
ATOM 9620 C C . VAL A 1 9 ? 4.753 -9.041 -0.374 1.00 0.00 9 VAL A C 7
ATOM 9621 O O . VAL A 1 9 ? 5.521 -8.828 0.564 1.00 0.00 9 VAL A O 7
ATOM 9634 N N . GLY A 1 10 ? 3.898 -10.060 -0.396 1.00 0.00 10 GLY A N 7
ATOM 9635 C CA . GLY A 1 10 ? 3.830 -11.001 0.706 1.00 0.00 10 GLY A CA 7
ATOM 9636 C C . GLY A 1 10 ? 2.803 -10.610 1.752 1.00 0.00 10 GLY A C 7
ATOM 9637 O O . GLY A 1 10 ? 2.951 -10.945 2.927 1.00 0.00 10 GLY A O 7
ATOM 9641 N N . TRP A 1 11 ? 1.754 -9.911 1.328 1.00 0.00 11 TRP A N 7
ATOM 9642 C CA . TRP A 1 11 ? 0.711 -9.477 2.252 1.00 0.00 11 TRP A CA 7
ATOM 9643 C C . TRP A 1 11 ? -0.390 -10.537 2.357 1.00 0.00 11 TRP A C 7
ATOM 9644 O O . TRP A 1 11 ? -0.604 -11.317 1.430 1.00 0.00 11 TRP A O 7
ATOM 9665 N N . ASP A 1 12 ? -1.065 -10.577 3.500 1.00 0.00 12 ASP A N 7
ATOM 9666 C CA . ASP A 1 12 ? -2.141 -11.539 3.711 1.00 0.00 12 ASP A CA 7
ATOM 9667 C C . ASP A 1 12 ? -3.489 -10.924 3.331 1.00 0.00 12 ASP A C 7
ATOM 9668 O O . ASP A 1 12 ? -3.800 -9.803 3.734 1.00 0.00 12 ASP A O 7
ATOM 9677 N N . PRO A 1 13 ? -4.313 -11.648 2.552 1.00 0.00 13 PRO A N 7
ATOM 9678 C CA . PRO A 1 13 ? -5.627 -11.155 2.124 1.00 0.00 13 PRO A CA 7
ATOM 9679 C C . PRO A 1 13 ? -6.568 -10.899 3.298 1.00 0.00 13 PRO A C 7
ATOM 9680 O O . PRO A 1 13 ? -7.427 -10.019 3.236 1.00 0.00 13 PRO A O 7
ATOM 9691 N N . GLN A 1 14 ? -6.416 -11.686 4.360 1.00 0.00 14 GLN A N 7
ATOM 9692 C CA . GLN A 1 14 ? -7.280 -11.565 5.531 1.00 0.00 14 GLN A CA 7
ATOM 9693 C C . GLN A 1 14 ? -6.624 -10.737 6.632 1.00 0.00 14 GLN A C 7
ATOM 9694 O O . GLN A 1 14 ? -7.283 -9.928 7.285 1.00 0.00 14 GLN A O 7
ATOM 9708 N N . ASN A 1 15 ? -5.331 -10.952 6.846 1.00 0.00 15 ASN A N 7
ATOM 9709 C CA . ASN A 1 15 ? -4.604 -10.238 7.890 1.00 0.00 15 ASN A CA 7
ATOM 9710 C C . ASN A 1 15 ? -4.073 -8.895 7.391 1.00 0.00 15 ASN A C 7
ATOM 9711 O O . ASN A 1 15 ? -3.681 -8.042 8.189 1.00 0.00 15 ASN A O 7
ATOM 9722 N N . GLY A 1 16 ? -4.064 -8.704 6.075 1.00 0.00 16 GLY A N 7
ATOM 9723 C CA . GLY A 1 16 ? -3.570 -7.461 5.514 1.00 0.00 16 GLY A CA 7
ATOM 9724 C C . GLY A 1 16 ? -2.073 -7.491 5.285 1.00 0.00 16 GLY A C 7
ATOM 9725 O O . GLY A 1 16 ? -1.524 -8.512 4.874 1.00 0.00 16 GLY A O 7
ATOM 9729 N N . PHE A 1 17 ? -1.407 -6.375 5.561 1.00 0.00 17 PHE A N 7
ATOM 9730 C CA . PHE A 1 17 ? 0.037 -6.291 5.386 1.00 0.00 17 PHE A CA 7
ATOM 9731 C C . PHE A 1 17 ? 0.765 -6.891 6.581 1.00 0.00 17 PHE A C 7
ATOM 9732 O O . PHE A 1 17 ? 0.158 -7.543 7.431 1.00 0.00 17 PHE A O 7
ATOM 9749 N N . ASP A 1 18 ? 2.071 -6.669 6.634 1.00 0.00 18 ASP A N 7
ATOM 9750 C CA . ASP A 1 18 ? 2.890 -7.174 7.727 1.00 0.00 18 ASP A CA 7
ATOM 9751 C C . ASP A 1 18 ? 3.647 -6.033 8.394 1.00 0.00 18 ASP A C 7
ATOM 9752 O O . ASP A 1 18 ? 4.871 -6.068 8.505 1.00 0.00 18 ASP A O 7
ATOM 9761 N N . VAL A 1 19 ? 2.909 -5.011 8.817 1.00 0.00 19 VAL A N 7
ATOM 9762 C CA . VAL A 1 19 ? 3.505 -3.843 9.460 1.00 0.00 19 VAL A CA 7
ATOM 9763 C C . VAL A 1 19 ? 4.507 -4.251 10.536 1.00 0.00 19 VAL A C 7
ATOM 9764 O O . VAL A 1 19 ? 5.442 -3.509 10.838 1.00 0.00 19 VAL A O 7
ATOM 9777 N N . ASN A 1 20 ? 4.314 -5.437 11.101 1.00 0.00 20 ASN A N 7
ATOM 9778 C CA . ASN A 1 20 ? 5.205 -5.942 12.137 1.00 0.00 20 ASN A CA 7
ATOM 9779 C C . ASN A 1 20 ? 6.571 -6.301 11.558 1.00 0.00 20 ASN A C 7
ATOM 9780 O O . ASN A 1 20 ? 7.570 -6.335 12.277 1.00 0.00 20 ASN A O 7
ATOM 9791 N N . ASN A 1 21 ? 6.608 -6.579 10.257 1.00 0.00 21 ASN A N 7
ATOM 9792 C CA . ASN A 1 21 ? 7.853 -6.950 9.594 1.00 0.00 21 ASN A CA 7
ATOM 9793 C C . ASN A 1 21 ? 8.020 -6.227 8.259 1.00 0.00 21 ASN A C 7
ATOM 9794 O O . ASN A 1 21 ? 8.705 -6.720 7.363 1.00 0.00 21 ASN A O 7
ATOM 9805 N N . LEU A 1 22 ? 7.406 -5.053 8.131 1.00 0.00 22 LEU A N 7
ATOM 9806 C CA . LEU A 1 22 ? 7.517 -4.270 6.904 1.00 0.00 22 LEU A CA 7
ATOM 9807 C C . LEU A 1 22 ? 8.925 -3.710 6.739 1.00 0.00 22 LEU A C 7
ATOM 9808 O O . LEU A 1 22 ? 9.682 -3.612 7.705 1.00 0.00 22 LEU A O 7
ATOM 9824 N N . ASP A 1 23 ? 9.274 -3.357 5.507 1.00 0.00 23 ASP A N 7
ATOM 9825 C CA . ASP A 1 23 ? 10.596 -2.820 5.212 1.00 0.00 23 ASP A CA 7
ATOM 9826 C C . ASP A 1 23 ? 10.652 -1.320 5.496 1.00 0.00 23 ASP A C 7
ATOM 9827 O O . ASP A 1 23 ? 9.704 -0.590 5.208 1.00 0.00 23 ASP A O 7
ATOM 9836 N N . PRO A 1 24 ? 11.772 -0.839 6.066 1.00 0.00 24 PRO A N 7
ATOM 9837 C CA . PRO A 1 24 ? 11.945 0.579 6.395 1.00 0.00 24 PRO A CA 7
ATOM 9838 C C . PRO A 1 24 ? 11.724 1.489 5.191 1.00 0.00 24 PRO A C 7
ATOM 9839 O O . PRO A 1 24 ? 11.477 2.685 5.343 1.00 0.00 24 PRO A O 7
ATOM 9850 N N . ASP A 1 25 ? 11.810 0.916 3.996 1.00 0.00 25 ASP A N 7
ATOM 9851 C CA . ASP A 1 25 ? 11.628 1.683 2.770 1.00 0.00 25 ASP A CA 7
ATOM 9852 C C . ASP A 1 25 ? 10.147 1.877 2.459 1.00 0.00 25 ASP A C 7
ATOM 9853 O O . ASP A 1 25 ? 9.674 3.006 2.327 1.00 0.00 25 ASP A O 7
ATOM 9862 N N . LEU A 1 26 ? 9.425 0.770 2.316 1.00 0.00 26 LEU A N 7
ATOM 9863 C CA . LEU A 1 26 ? 8.000 0.826 2.008 1.00 0.00 26 LEU A CA 7
ATOM 9864 C C . LEU A 1 26 ? 7.195 1.314 3.206 1.00 0.00 26 LEU A C 7
ATOM 9865 O O . LEU A 1 26 ? 6.237 2.069 3.055 1.00 0.00 26 LEU A O 7
ATOM 9881 N N . ARG A 1 27 ? 7.578 0.874 4.399 1.00 0.00 27 ARG A N 7
ATOM 9882 C CA . ARG A 1 27 ? 6.887 1.293 5.611 1.00 0.00 27 ARG A CA 7
ATOM 9883 C C . ARG A 1 27 ? 6.937 2.811 5.746 1.00 0.00 27 ARG A C 7
ATOM 9884 O O . ARG A 1 27 ? 5.981 3.437 6.205 1.00 0.00 27 ARG A O 7
ATOM 9905 N N . SER A 1 28 ? 8.054 3.397 5.324 1.00 0.00 28 SER A N 7
ATOM 9906 C CA . SER A 1 28 ? 8.223 4.843 5.368 1.00 0.00 28 SER A CA 7
ATOM 9907 C C . SER A 1 28 ? 7.215 5.533 4.455 1.00 0.00 28 SER A C 7
ATOM 9908 O O . SER A 1 28 ? 6.677 6.588 4.792 1.00 0.00 28 SER A O 7
ATOM 9916 N N . LEU A 1 29 ? 6.956 4.925 3.300 1.00 0.00 29 LEU A N 7
ATOM 9917 C CA . LEU A 1 29 ? 6.009 5.480 2.340 1.00 0.00 29 LEU A CA 7
ATOM 9918 C C . LEU A 1 29 ? 4.656 5.719 3.004 1.00 0.00 29 LEU A C 7
ATOM 9919 O O . LEU A 1 29 ? 4.120 6.826 2.961 1.00 0.00 29 LEU A O 7
ATOM 9935 N N . PHE A 1 30 ? 4.113 4.677 3.626 1.00 0.00 30 PHE A N 7
ATOM 9936 C CA . PHE A 1 30 ? 2.833 4.784 4.313 1.00 0.00 30 PHE A CA 7
ATOM 9937 C C . PHE A 1 30 ? 2.842 5.969 5.272 1.00 0.00 30 PHE A C 7
ATOM 9938 O O . PHE A 1 30 ? 1.907 6.770 5.297 1.00 0.00 30 PHE A O 7
ATOM 9955 N N . SER A 1 31 ? 3.917 6.086 6.043 1.00 0.00 31 SER A N 7
ATOM 9956 C CA . SER A 1 31 ? 4.064 7.186 6.987 1.00 0.00 31 SER A CA 7
ATOM 9957 C C . SER A 1 31 ? 4.097 8.526 6.255 1.00 0.00 31 SER A C 7
ATOM 9958 O O . SER A 1 31 ? 3.400 9.468 6.632 1.00 0.00 31 SER A O 7
ATOM 9966 N N . ARG A 1 32 ? 4.913 8.603 5.207 1.00 0.00 32 ARG A N 7
ATOM 9967 C CA . ARG A 1 32 ? 5.033 9.825 4.420 1.00 0.00 32 ARG A CA 7
ATOM 9968 C C . ARG A 1 32 ? 3.702 10.185 3.771 1.00 0.00 32 ARG A C 7
ATOM 9969 O O . ARG A 1 32 ? 3.380 11.361 3.600 1.00 0.00 32 ARG A O 7
ATOM 9990 N N . ALA A 1 33 ? 2.934 9.164 3.408 1.00 0.00 33 ALA A N 7
ATOM 9991 C CA . ALA A 1 33 ? 1.637 9.369 2.774 1.00 0.00 33 ALA A CA 7
ATOM 9992 C C . ALA A 1 33 ? 0.554 9.649 3.812 1.00 0.00 33 ALA A C 7
ATOM 9993 O O . ALA A 1 33 ? -0.486 10.227 3.496 1.00 0.00 33 ALA A O 7
ATOM 10000 N N . GLY A 1 34 ? 0.805 9.240 5.053 1.00 0.00 34 GLY A N 7
ATOM 10001 C CA . GLY A 1 34 ? -0.158 9.459 6.117 1.00 0.00 34 GLY A CA 7
ATOM 10002 C C . GLY A 1 34 ? -1.019 8.239 6.388 1.00 0.00 34 GLY A C 7
ATOM 10003 O O . GLY A 1 34 ? -2.068 8.342 7.024 1.00 0.00 34 GLY A O 7
ATOM 10007 N N . ILE A 1 35 ? -0.577 7.082 5.904 1.00 0.00 35 ILE A N 7
ATOM 10008 C CA . ILE A 1 35 ? -1.315 5.840 6.102 1.00 0.00 35 ILE A CA 7
ATOM 10009 C C . ILE A 1 35 ? -0.938 5.181 7.425 1.00 0.00 35 ILE A C 7
ATOM 10010 O O . ILE A 1 35 ? 0.229 4.868 7.664 1.00 0.00 35 ILE A O 7
ATOM 10026 N N . SER A 1 36 ? -1.933 4.973 8.281 1.00 0.00 36 SER A N 7
ATOM 10027 C CA . SER A 1 36 ? -1.706 4.352 9.581 1.00 0.00 36 SER A CA 7
ATOM 10028 C C . SER A 1 36 ? -1.774 2.832 9.478 1.00 0.00 36 SER A C 7
ATOM 10029 O O . SER A 1 36 ? -2.354 2.289 8.538 1.00 0.00 36 SER A O 7
ATOM 10037 N N . GLU A 1 37 ? -1.178 2.152 10.452 1.00 0.00 37 GLU A N 7
ATOM 10038 C CA . GLU A 1 37 ? -1.172 0.694 10.472 1.00 0.00 37 GLU A CA 7
ATOM 10039 C C . GLU A 1 37 ? -2.587 0.142 10.346 1.00 0.00 37 GLU A C 7
ATOM 10040 O O . GLU A 1 37 ? -2.796 -0.942 9.799 1.00 0.00 37 GLU A O 7
ATOM 10052 N N . ALA A 1 38 ? -3.558 0.893 10.856 1.00 0.00 38 ALA A N 7
ATOM 10053 C CA . ALA A 1 38 ? -4.954 0.478 10.800 1.00 0.00 38 ALA A CA 7
ATOM 10054 C C . ALA A 1 38 ? -5.374 0.171 9.366 1.00 0.00 38 ALA A C 7
ATOM 10055 O O . ALA A 1 38 ? -6.097 -0.792 9.113 1.00 0.00 38 ALA A O 7
ATOM 10062 N N . GLN A 1 39 ? -4.912 0.995 8.431 1.00 0.00 39 GLN A N 7
ATOM 10063 C CA . GLN A 1 39 ? -5.234 0.807 7.022 1.00 0.00 39 GLN A CA 7
ATOM 10064 C C . GLN A 1 39 ? -4.377 -0.299 6.413 1.00 0.00 39 GLN A C 7
ATOM 10065 O O . GLN A 1 39 ? -4.814 -1.009 5.508 1.00 0.00 39 GLN A O 7
ATOM 10079 N N . LEU A 1 40 ? -3.159 -0.446 6.924 1.00 0.00 40 LEU A N 7
ATOM 10080 C CA . LEU A 1 40 ? -2.243 -1.469 6.432 1.00 0.00 40 LEU A CA 7
ATOM 10081 C C . LEU A 1 40 ? -2.710 -2.861 6.843 1.00 0.00 40 LEU A C 7
ATOM 10082 O O . LEU A 1 40 ? -2.381 -3.853 6.193 1.00 0.00 40 LEU A O 7
ATOM 10098 N N . THR A 1 41 ? -3.482 -2.927 7.922 1.00 0.00 41 THR A N 7
ATOM 10099 C CA . THR A 1 41 ? -3.996 -4.199 8.416 1.00 0.00 41 THR A CA 7
ATOM 10100 C C . THR A 1 41 ? -5.428 -4.452 7.938 1.00 0.00 41 THR A C 7
ATOM 10101 O O . THR A 1 41 ? -5.967 -5.541 8.133 1.00 0.00 41 THR A O 7
ATOM 10112 N N . ASP A 1 42 ? -6.040 -3.450 7.305 1.00 0.00 42 ASP A N 7
ATOM 10113 C CA . ASP A 1 42 ? -7.403 -3.586 6.804 1.00 0.00 42 ASP A CA 7
ATOM 10114 C C . ASP A 1 42 ? -7.416 -4.295 5.454 1.00 0.00 42 ASP A C 7
ATOM 10115 O O . ASP A 1 42 ? -6.881 -3.787 4.471 1.00 0.00 42 ASP A O 7
ATOM 10124 N N . ALA A 1 43 ? -8.038 -5.468 5.413 1.00 0.00 43 ALA A N 7
ATOM 10125 C CA . ALA A 1 43 ? -8.110 -6.254 4.187 1.00 0.00 43 ALA A CA 7
ATOM 10126 C C . ALA A 1 43 ? -8.563 -5.401 3.004 1.00 0.00 43 ALA A C 7
ATOM 10127 O O . ALA A 1 43 ? -8.158 -5.640 1.866 1.00 0.00 43 ALA A O 7
ATOM 10134 N N . GLU A 1 44 ? -9.404 -4.409 3.277 1.00 0.00 44 GLU A N 7
ATOM 10135 C CA . GLU A 1 44 ? -9.913 -3.530 2.237 1.00 0.00 44 GLU A CA 7
ATOM 10136 C C . GLU A 1 44 ? -8.834 -2.572 1.740 1.00 0.00 44 GLU A C 7
ATOM 10137 O O . GLU A 1 44 ? -8.486 -2.571 0.559 1.00 0.00 44 GLU A O 7
ATOM 10149 N N . THR A 1 45 ? -8.310 -1.758 2.651 1.00 0.00 45 THR A N 7
ATOM 10150 C CA . THR A 1 45 ? -7.276 -0.789 2.307 1.00 0.00 45 THR A CA 7
ATOM 10151 C C . THR A 1 45 ? -5.977 -1.489 1.929 1.00 0.00 45 THR A C 7
ATOM 10152 O O . THR A 1 45 ? -5.231 -1.013 1.078 1.00 0.00 45 THR A O 7
ATOM 10163 N N . SER A 1 46 ? -5.703 -2.618 2.566 1.00 0.00 46 SER A N 7
ATOM 10164 C CA . SER A 1 46 ? -4.491 -3.368 2.274 1.00 0.00 46 SER A CA 7
ATOM 10165 C C . SER A 1 46 ? -4.459 -3.780 0.805 1.00 0.00 46 SER A C 7
ATOM 10166 O O . SER A 1 46 ? -3.411 -3.736 0.165 1.00 0.00 46 SER A O 7
ATOM 10174 N N . LYS A 1 47 ? -5.619 -4.171 0.280 1.00 0.00 47 LYS A N 7
ATOM 10175 C CA . LYS A 1 47 ? -5.737 -4.592 -1.114 1.00 0.00 47 LYS A CA 7
ATOM 10176 C C . LYS A 1 47 ? -5.379 -3.456 -2.073 1.00 0.00 47 LYS A C 7
ATOM 10177 O O . LYS A 1 47 ? -4.643 -3.656 -3.038 1.00 0.00 47 LYS A O 7
ATOM 10196 N N . LEU A 1 48 ? -5.958 -2.282 -1.851 1.00 0.00 48 LEU A N 7
ATOM 10197 C CA . LEU A 1 48 ? -5.681 -1.133 -2.707 1.00 0.00 48 LEU A CA 7
ATOM 10198 C C . LEU A 1 48 ? -4.255 -0.626 -2.495 1.00 0.00 48 LEU A C 7
ATOM 10199 O O . LEU A 1 48 ? -3.611 -0.148 -3.430 1.00 0.00 48 LEU A O 7
ATOM 10215 N N . ILE A 1 49 ? -3.772 -0.722 -1.258 1.00 0.00 49 ILE A N 7
ATOM 10216 C CA . ILE A 1 49 ? -2.432 -0.251 -0.921 1.00 0.00 49 ILE A CA 7
ATOM 10217 C C . ILE A 1 49 ? -1.347 -1.107 -1.582 1.00 0.00 49 ILE A C 7
ATOM 10218 O O . ILE A 1 49 ? -0.588 -0.614 -2.414 1.00 0.00 49 ILE A O 7
ATOM 10234 N N . TYR A 1 50 ? -1.266 -2.383 -1.209 1.00 0.00 50 TYR A N 7
ATOM 10235 C CA . TYR A 1 50 ? -0.248 -3.265 -1.776 1.00 0.00 50 TYR A CA 7
ATOM 10236 C C . TYR A 1 50 ? -0.291 -3.215 -3.304 1.00 0.00 50 TYR A C 7
ATOM 10237 O O . TYR A 1 50 ? 0.744 -3.272 -3.968 1.00 0.00 50 TYR A O 7
ATOM 10255 N N . ASP A 1 51 ? -1.498 -3.094 -3.851 1.00 0.00 51 ASP A N 7
ATOM 10256 C CA . ASP A 1 51 ? -1.679 -3.003 -5.294 1.00 0.00 51 ASP A CA 7
ATOM 10257 C C . ASP A 1 51 ? -0.871 -1.841 -5.859 1.00 0.00 51 ASP A C 7
ATOM 10258 O O . ASP A 1 51 ? -0.357 -1.911 -6.975 1.00 0.00 51 ASP A O 7
ATOM 10267 N N . PHE A 1 52 ? -0.757 -0.775 -5.073 1.00 0.00 52 PHE A N 7
ATOM 10268 C CA . PHE A 1 52 ? 0.005 0.397 -5.481 1.00 0.00 52 PHE A CA 7
ATOM 10269 C C . PHE A 1 52 ? 1.481 0.044 -5.629 1.00 0.00 52 PHE A C 7
ATOM 10270 O O . PHE A 1 52 ? 2.147 0.487 -6.563 1.00 0.00 52 PHE A O 7
ATOM 10287 N N . ILE A 1 53 ? 1.984 -0.771 -4.710 1.00 0.00 53 ILE A N 7
ATOM 10288 C CA . ILE A 1 53 ? 3.371 -1.209 -4.760 1.00 0.00 53 ILE A CA 7
ATOM 10289 C C . ILE A 1 53 ? 3.665 -1.873 -6.101 1.00 0.00 53 ILE A C 7
ATOM 10290 O O . ILE A 1 53 ? 4.784 -1.809 -6.609 1.00 0.00 53 ILE A O 7
ATOM 10306 N N . GLU A 1 54 ? 2.640 -2.487 -6.681 1.00 0.00 54 GLU A N 7
ATOM 10307 C CA . GLU A 1 54 ? 2.776 -3.145 -7.973 1.00 0.00 54 GLU A CA 7
ATOM 10308 C C . GLU A 1 54 ? 3.003 -2.118 -9.078 1.00 0.00 54 GLU A C 7
ATOM 10309 O O . GLU A 1 54 ? 3.850 -2.310 -9.950 1.00 0.00 54 GLU A O 7
ATOM 10321 N N . ASP A 1 55 ? 2.246 -1.023 -9.033 1.00 0.00 55 ASP A N 7
ATOM 10322 C CA . ASP A 1 55 ? 2.386 0.037 -10.027 1.00 0.00 55 ASP A CA 7
ATOM 10323 C C . ASP A 1 55 ? 3.804 0.607 -10.005 1.00 0.00 55 ASP A C 7
ATOM 10324 O O . ASP A 1 55 ? 4.287 1.142 -11.004 1.00 0.00 55 ASP A O 7
ATOM 10333 N N . GLN A 1 56 ? 4.472 0.466 -8.863 1.00 0.00 56 GLN A N 7
ATOM 10334 C CA . GLN A 1 56 ? 5.843 0.935 -8.706 1.00 0.00 56 GLN A CA 7
ATOM 10335 C C . GLN A 1 56 ? 6.840 -0.105 -9.201 1.00 0.00 56 GLN A C 7
ATOM 10336 O O . GLN A 1 56 ? 8.013 0.202 -9.403 1.00 0.00 56 GLN A O 7
ATOM 10350 N N . GLY A 1 57 ? 6.366 -1.329 -9.411 1.00 0.00 57 GLY A N 7
ATOM 10351 C CA . GLY A 1 57 ? 7.239 -2.396 -9.855 1.00 0.00 57 GLY A CA 7
ATOM 10352 C C . GLY A 1 57 ? 7.347 -3.501 -8.824 1.00 0.00 57 GLY A C 7
ATOM 10353 O O . GLY A 1 57 ? 8.342 -4.225 -8.777 1.00 0.00 57 GLY A O 7
ATOM 10357 N N . GLY A 1 58 ? 6.324 -3.617 -7.982 1.00 0.00 58 GLY A N 7
ATOM 10358 C CA . GLY A 1 58 ? 6.327 -4.627 -6.947 1.00 0.00 58 GLY A CA 7
ATOM 10359 C C . GLY A 1 58 ? 7.091 -4.188 -5.715 1.00 0.00 58 GLY A C 7
ATOM 10360 O O . GLY A 1 58 ? 7.796 -3.178 -5.736 1.00 0.00 58 GLY A O 7
ATOM 10364 N N . LEU A 1 59 ? 6.950 -4.952 -4.640 1.00 0.00 59 LEU A N 7
ATOM 10365 C CA . LEU A 1 59 ? 7.625 -4.656 -3.382 1.00 0.00 59 LEU A CA 7
ATOM 10366 C C . LEU A 1 59 ? 9.102 -4.342 -3.612 1.00 0.00 59 LEU A C 7
ATOM 10367 O O . LEU A 1 59 ? 9.693 -3.528 -2.903 1.00 0.00 59 LEU A O 7
ATOM 10383 N N . GLU A 1 60 ? 9.691 -5.002 -4.599 1.00 0.00 60 GLU A N 7
ATOM 10384 C CA . GLU A 1 60 ? 11.100 -4.813 -4.915 1.00 0.00 60 GLU A CA 7
ATOM 10385 C C . GLU A 1 60 ? 11.376 -3.425 -5.494 1.00 0.00 60 GLU A C 7
ATOM 10386 O O . GLU A 1 60 ? 12.432 -2.848 -5.249 1.00 0.00 60 GLU A O 7
ATOM 10398 N N . ALA A 1 61 ? 10.435 -2.911 -6.284 1.00 0.00 61 ALA A N 7
ATOM 10399 C CA . ALA A 1 61 ? 10.586 -1.613 -6.926 1.00 0.00 61 ALA A CA 7
ATOM 10400 C C . ALA A 1 61 ? 10.444 -0.472 -5.925 1.00 0.00 61 ALA A C 7
ATOM 10401 O O . ALA A 1 61 ? 11.126 0.547 -6.034 1.00 0.00 61 ALA A O 7
ATOM 10408 N N . VAL A 1 62 ? 9.556 -0.645 -4.951 1.00 0.00 62 VAL A N 7
ATOM 10409 C CA . VAL A 1 62 ? 9.333 0.381 -3.939 1.00 0.00 62 VAL A CA 7
ATOM 10410 C C . VAL A 1 62 ? 10.590 0.585 -3.110 1.00 0.00 62 VAL A C 7
ATOM 10411 O O . VAL A 1 62 ? 11.213 1.644 -3.165 1.00 0.00 62 VAL A O 7
ATOM 10424 N N . ARG A 1 63 ? 10.995 -0.449 -2.382 1.00 0.00 63 ARG A N 7
ATOM 10425 C CA . ARG A 1 63 ? 12.237 -0.385 -1.622 1.00 0.00 63 ARG A CA 7
ATOM 10426 C C . ARG A 1 63 ? 13.378 0.019 -2.550 1.00 0.00 63 ARG A C 7
ATOM 10427 O O . ARG A 1 63 ? 14.337 0.670 -2.136 1.00 0.00 63 ARG A O 7
ATOM 10448 N N . GLN A 1 64 ? 13.245 -0.364 -3.820 1.00 0.00 64 GLN A N 7
ATOM 10449 C CA . GLN A 1 64 ? 14.232 -0.031 -4.835 1.00 0.00 64 GLN A CA 7
ATOM 10450 C C . GLN A 1 64 ? 14.326 1.479 -5.035 1.00 0.00 64 GLN A C 7
ATOM 10451 O O . GLN A 1 64 ? 15.401 2.069 -4.927 1.00 0.00 64 GLN A O 7
ATOM 10465 N N . GLU A 1 65 ? 13.186 2.090 -5.356 1.00 0.00 65 GLU A N 7
ATOM 10466 C CA . GLU A 1 65 ? 13.123 3.524 -5.623 1.00 0.00 65 GLU A CA 7
ATOM 10467 C C . GLU A 1 65 ? 13.343 4.342 -4.355 1.00 0.00 65 GLU A C 7
ATOM 10468 O O . GLU A 1 65 ? 13.977 5.396 -4.392 1.00 0.00 65 GLU A O 7
ATOM 10480 N N . MET A 1 66 ? 12.800 3.867 -3.241 1.00 0.00 66 MET A N 7
ATOM 10481 C CA . MET A 1 66 ? 12.946 4.564 -1.969 1.00 0.00 66 MET A CA 7
ATOM 10482 C C . MET A 1 66 ? 14.420 4.748 -1.630 1.00 0.00 66 MET A C 7
ATOM 10483 O O . MET A 1 66 ? 14.823 5.776 -1.085 1.00 0.00 66 MET A O 7
ATOM 10497 N N . ARG A 1 67 ? 15.216 3.739 -1.959 1.00 0.00 67 ARG A N 7
ATOM 10498 C CA . ARG A 1 67 ? 16.650 3.773 -1.701 1.00 0.00 67 ARG A CA 7
ATOM 10499 C C . ARG A 1 67 ? 17.372 4.631 -2.732 1.00 0.00 67 ARG A C 7
ATOM 10500 O O . ARG A 1 67 ? 18.331 5.334 -2.410 1.00 0.00 67 ARG A O 7
ATOM 10521 N N . ARG A 1 68 ? 16.906 4.565 -3.974 1.00 0.00 68 ARG A N 7
ATOM 10522 C CA . ARG A 1 68 ? 17.514 5.323 -5.061 1.00 0.00 68 ARG A CA 7
ATOM 10523 C C . ARG A 1 68 ? 17.249 6.816 -4.905 1.00 0.00 68 ARG A C 7
ATOM 10524 O O . ARG A 1 68 ? 17.984 7.645 -5.441 1.00 0.00 68 ARG A O 7
ATOM 10545 N N . GLN A 1 69 ? 16.194 7.155 -4.171 1.00 0.00 69 GLN A N 7
ATOM 10546 C CA . GLN A 1 69 ? 15.841 8.553 -3.949 1.00 0.00 69 GLN A CA 7
ATOM 10547 C C . GLN A 1 69 ? 16.116 8.979 -2.507 1.00 0.00 69 GLN A C 7
ATOM 10548 O O . GLN A 1 69 ? 16.182 10.171 -2.206 1.00 0.00 69 GLN A O 7
ATOM 10562 N N . GLY A 1 70 ? 16.279 8.002 -1.618 1.00 0.00 70 GLY A N 7
ATOM 10563 C CA . GLY A 1 70 ? 16.547 8.307 -0.225 1.00 0.00 70 GLY A CA 7
ATOM 10564 C C . GLY A 1 70 ? 17.707 9.268 -0.055 1.00 0.00 70 GLY A C 7
ATOM 10565 O O . GLY A 1 70 ? 17.632 10.209 0.735 1.00 0.00 70 GLY A O 7
ATOM 10569 N N . GLY A 1 71 ? 18.782 9.031 -0.799 1.00 0.00 71 GLY A N 7
ATOM 10570 C CA . GLY A 1 71 ? 19.948 9.891 -0.710 1.00 0.00 71 GLY A CA 7
ATOM 10571 C C . GLY A 1 71 ? 20.634 9.794 0.638 1.00 0.00 71 GLY A C 7
ATOM 10572 O O . GLY A 1 71 ? 20.654 8.730 1.257 1.00 0.00 71 GLY A O 7
ATOM 10576 N N . SER A 1 72 ? 21.196 10.908 1.097 1.00 0.00 72 SER A N 7
ATOM 10577 C CA . SER A 1 72 ? 21.884 10.943 2.382 1.00 0.00 72 SER A CA 7
ATOM 10578 C C . SER A 1 72 ? 21.865 12.349 2.972 1.00 0.00 72 SER A C 7
ATOM 10579 O O . SER A 1 72 ? 21.327 13.278 2.370 1.00 0.00 72 SER A O 7
ATOM 10587 N N . GLY A 1 73 ? 22.452 12.497 4.155 1.00 0.00 73 GLY A N 7
ATOM 10588 C CA . GLY A 1 73 ? 22.487 13.793 4.808 1.00 0.00 73 GLY A CA 7
ATOM 10589 C C . GLY A 1 73 ? 21.106 14.397 4.969 1.00 0.00 73 GLY A C 7
ATOM 10590 O O . GLY A 1 73 ? 20.921 15.600 4.782 1.00 0.00 73 GLY A O 7
ATOM 10594 N N . GLY A 1 74 ? 20.132 13.561 5.316 1.00 0.00 74 GLY A N 7
ATOM 10595 C CA . GLY A 1 74 ? 18.773 14.038 5.494 1.00 0.00 74 GLY A CA 7
ATOM 10596 C C . GLY A 1 74 ? 18.161 14.537 4.201 1.00 0.00 74 GLY A C 7
ATOM 10597 O O . GLY A 1 74 ? 17.562 15.612 4.164 1.00 0.00 74 GLY A O 7
ATOM 10601 N N . SER A 1 75 ? 18.311 13.755 3.137 1.00 0.00 75 SER A N 7
ATOM 10602 C CA . SER A 1 75 ? 17.775 14.125 1.833 1.00 0.00 75 SER A CA 7
ATOM 10603 C C . SER A 1 75 ? 16.586 13.245 1.459 1.00 0.00 75 SER A C 7
ATOM 10604 O O . SER A 1 75 ? 16.483 12.775 0.326 1.00 0.00 75 SER A O 7
ATOM 10612 N N . GLN A 1 76 ? 15.687 13.031 2.414 1.00 0.00 76 GLN A N 7
ATOM 10613 C CA . GLN A 1 76 ? 14.502 12.215 2.177 1.00 0.00 76 GLN A CA 7
ATOM 10614 C C . GLN A 1 76 ? 13.489 12.974 1.327 1.00 0.00 76 GLN A C 7
ATOM 10615 O O . GLN A 1 76 ? 13.072 14.077 1.679 1.00 0.00 76 GLN A O 7
ATOM 10629 N N . SER A 1 77 ? 13.100 12.381 0.203 1.00 0.00 77 SER A N 7
ATOM 10630 C CA . SER A 1 77 ? 12.149 13.016 -0.701 1.00 0.00 77 SER A CA 7
ATOM 10631 C C . SER A 1 77 ? 10.884 12.179 -0.857 1.00 0.00 77 SER A C 7
ATOM 10632 O O . SER A 1 77 ? 10.910 11.094 -1.437 1.00 0.00 77 SER A O 7
ATOM 10640 N N . SER A 1 78 ? 9.776 12.703 -0.345 1.00 0.00 78 SER A N 7
ATOM 10641 C CA . SER A 1 78 ? 8.488 12.028 -0.443 1.00 0.00 78 SER A CA 7
ATOM 10642 C C . SER A 1 78 ? 7.756 12.421 -1.728 1.00 0.00 78 SER A C 7
ATOM 10643 O O . SER A 1 78 ? 6.786 11.771 -2.119 1.00 0.00 78 SER A O 7
ATOM 10651 N N . GLU A 1 79 ? 8.259 13.450 -2.412 1.00 0.00 79 GLU A N 7
ATOM 10652 C CA . GLU A 1 79 ? 7.625 13.936 -3.633 1.00 0.00 79 GLU A CA 7
ATOM 10653 C C . GLU A 1 79 ? 7.805 12.946 -4.778 1.00 0.00 79 GLU A C 7
ATOM 10654 O O . GLU A 1 79 ? 8.421 13.256 -5.798 1.00 0.00 79 GLU A O 7
ATOM 10666 N N . GLY A 1 80 ? 7.233 11.761 -4.606 1.00 0.00 80 GLY A N 7
ATOM 10667 C CA . GLY A 1 80 ? 7.312 10.734 -5.625 1.00 0.00 80 GLY A CA 7
ATOM 10668 C C . GLY A 1 80 ? 6.272 9.655 -5.414 1.00 0.00 80 GLY A C 7
ATOM 10669 O O . GLY A 1 80 ? 5.099 9.843 -5.735 1.00 0.00 80 GLY A O 7
ATOM 10673 N N . LEU A 1 81 ? 6.698 8.526 -4.860 1.00 0.00 81 LEU A N 7
ATOM 10674 C CA . LEU A 1 81 ? 5.786 7.426 -4.581 1.00 0.00 81 LEU A CA 7
ATOM 10675 C C . LEU A 1 81 ? 4.754 7.829 -3.531 1.00 0.00 81 LEU A C 7
ATOM 10676 O O . LEU A 1 81 ? 3.629 7.330 -3.530 1.00 0.00 81 LEU A O 7
ATOM 10692 N N . VAL A 1 82 ? 5.152 8.721 -2.626 1.00 0.00 82 VAL A N 7
ATOM 10693 C CA . VAL A 1 82 ? 4.263 9.184 -1.565 1.00 0.00 82 VAL A CA 7
ATOM 10694 C C . VAL A 1 82 ? 3.089 9.975 -2.129 1.00 0.00 82 VAL A C 7
ATOM 10695 O O . VAL A 1 82 ? 1.967 9.879 -1.631 1.00 0.00 82 VAL A O 7
ATOM 10708 N N . GLY A 1 83 ? 3.354 10.763 -3.164 1.00 0.00 83 GLY A N 7
ATOM 10709 C CA . GLY A 1 83 ? 2.307 11.564 -3.766 1.00 0.00 83 GLY A CA 7
ATOM 10710 C C . GLY A 1 83 ? 1.285 10.721 -4.501 1.00 0.00 83 GLY A C 7
ATOM 10711 O O . GLY A 1 83 ? 0.081 10.957 -4.391 1.00 0.00 83 GLY A O 7
ATOM 10715 N N . ALA A 1 84 ? 1.763 9.737 -5.256 1.00 0.00 84 ALA A N 7
ATOM 10716 C CA . ALA A 1 84 ? 0.879 8.853 -6.005 1.00 0.00 84 ALA A CA 7
ATOM 10717 C C . ALA A 1 84 ? 0.019 8.018 -5.063 1.00 0.00 84 ALA A C 7
ATOM 10718 O O . ALA A 1 84 ? -1.198 7.933 -5.229 1.00 0.00 84 ALA A O 7
ATOM 10725 N N . LEU A 1 85 ? 0.659 7.408 -4.070 1.00 0.00 85 LEU A N 7
ATOM 10726 C CA . LEU A 1 85 ? -0.049 6.588 -3.094 1.00 0.00 85 LEU A CA 7
ATOM 10727 C C . LEU A 1 85 ? -1.067 7.423 -2.328 1.00 0.00 85 LEU A C 7
ATOM 10728 O O . LEU A 1 85 ? -2.183 6.973 -2.068 1.00 0.00 85 LEU A O 7
ATOM 10744 N N . MET A 1 86 ? -0.679 8.645 -1.973 1.00 0.00 86 MET A N 7
ATOM 10745 C CA . MET A 1 86 ? -1.569 9.546 -1.253 1.00 0.00 86 MET A CA 7
ATOM 10746 C C . MET A 1 86 ? -2.891 9.688 -1.997 1.00 0.00 86 MET A C 7
ATOM 10747 O O . MET A 1 86 ? -3.957 9.753 -1.385 1.00 0.00 86 MET A O 7
ATOM 10761 N N . HIS A 1 87 ? -2.811 9.715 -3.324 1.00 0.00 87 HIS A N 7
ATOM 10762 C CA . HIS A 1 87 ? -4.001 9.818 -4.160 1.00 0.00 87 HIS A CA 7
ATOM 10763 C C . HIS A 1 87 ? -4.778 8.509 -4.141 1.00 0.00 87 HIS A C 7
ATOM 10764 O O . HIS A 1 87 ? -6.002 8.502 -4.016 1.00 0.00 87 HIS A O 7
ATOM 10779 N N . VAL A 1 88 ? -4.055 7.401 -4.259 1.00 0.00 88 VAL A N 7
ATOM 10780 C CA . VAL A 1 88 ? -4.674 6.083 -4.235 1.00 0.00 88 VAL A CA 7
ATOM 10781 C C . VAL A 1 88 ? -5.529 5.916 -2.985 1.00 0.00 88 VAL A C 7
ATOM 10782 O O . VAL A 1 88 ? -6.608 5.328 -3.031 1.00 0.00 88 VAL A O 7
ATOM 10795 N N . MET A 1 89 ? -5.033 6.435 -1.866 1.00 0.00 89 MET A N 7
ATOM 10796 C CA . MET A 1 89 ? -5.756 6.360 -0.602 1.00 0.00 89 MET A CA 7
ATOM 10797 C C . MET A 1 89 ? -7.047 7.171 -0.664 1.00 0.00 89 MET A C 7
ATOM 10798 O O . MET A 1 89 ? -8.027 6.850 0.008 1.00 0.00 89 MET A O 7
ATOM 10812 N N . GLN A 1 90 ? -7.040 8.225 -1.476 1.00 0.00 90 GLN A N 7
ATOM 10813 C CA . GLN A 1 90 ? -8.207 9.088 -1.620 1.00 0.00 90 GLN A CA 7
ATOM 10814 C C . GLN A 1 90 ? -9.379 8.351 -2.269 1.00 0.00 90 GLN A C 7
ATOM 10815 O O . GLN A 1 90 ? -10.502 8.852 -2.277 1.00 0.00 90 GLN A O 7
ATOM 10829 N N . LYS A 1 91 ? -9.126 7.154 -2.796 1.00 0.00 91 LYS A N 7
ATOM 10830 C CA . LYS A 1 91 ? -10.180 6.371 -3.427 1.00 0.00 91 LYS A CA 7
ATOM 10831 C C . LYS A 1 91 ? -11.166 5.866 -2.382 1.00 0.00 91 LYS A C 7
ATOM 10832 O O . LYS A 1 91 ? -12.376 5.847 -2.610 1.00 0.00 91 LYS A O 7
ATOM 10851 N N . ARG A 1 92 ? -10.640 5.479 -1.224 1.00 0.00 92 ARG A N 7
ATOM 10852 C CA . ARG A 1 92 ? -11.473 5.004 -0.127 1.00 0.00 92 ARG A CA 7
ATOM 10853 C C . ARG A 1 92 ? -12.191 6.170 0.543 1.00 0.00 92 ARG A C 7
ATOM 10854 O O . ARG A 1 92 ? -13.262 6.003 1.126 1.00 0.00 92 ARG A O 7
ATOM 10875 N N . SER A 1 93 ? -11.588 7.353 0.455 1.00 0.00 93 SER A N 7
ATOM 10876 C CA . SER A 1 93 ? -12.159 8.553 1.055 1.00 0.00 93 SER A CA 7
ATOM 10877 C C . SER A 1 93 ? -13.316 9.084 0.220 1.00 0.00 93 SER A C 7
ATOM 10878 O O . SER A 1 93 ? -14.312 9.570 0.755 1.00 0.00 93 SER A O 7
ATOM 10886 N N . ARG A 1 94 ? -13.174 8.986 -1.094 1.00 0.00 94 ARG A N 7
ATOM 10887 C CA . ARG A 1 94 ? -14.197 9.465 -2.013 1.00 0.00 94 ARG A CA 7
ATOM 10888 C C . ARG A 1 94 ? -15.206 8.372 -2.360 1.00 0.00 94 ARG A C 7
ATOM 10889 O O . ARG A 1 94 ? -16.202 8.631 -3.036 1.00 0.00 94 ARG A O 7
ATOM 10910 N N . ALA A 1 95 ? -14.955 7.154 -1.886 1.00 0.00 95 ALA A N 7
ATOM 10911 C CA . ALA A 1 95 ? -15.860 6.039 -2.138 1.00 0.00 95 ALA A CA 7
ATOM 10912 C C . ALA A 1 95 ? -17.112 6.158 -1.277 1.00 0.00 95 ALA A C 7
ATOM 10913 O O . ALA A 1 95 ? -17.031 6.202 -0.050 1.00 0.00 95 ALA A O 7
ATOM 10920 N N . ILE A 1 96 ? -18.268 6.225 -1.928 1.00 0.00 96 ILE A N 7
ATOM 10921 C CA . ILE A 1 96 ? -19.534 6.351 -1.219 1.00 0.00 96 ILE A CA 7
ATOM 10922 C C . ILE A 1 96 ? -20.323 5.050 -1.267 1.00 0.00 96 ILE A C 7
ATOM 10923 O O . ILE A 1 96 ? -20.964 4.740 -2.270 1.00 0.00 96 ILE A O 7
ATOM 10939 N N . HIS A 1 97 ? -20.280 4.296 -0.174 1.00 0.00 97 HIS A N 7
ATOM 10940 C CA . HIS A 1 97 ? -21.005 3.034 -0.093 1.00 0.00 97 HIS A CA 7
ATOM 10941 C C . HIS A 1 97 ? -22.483 3.245 -0.402 1.00 0.00 97 HIS A C 7
ATOM 10942 O O . HIS A 1 97 ? -23.288 3.490 0.497 1.00 0.00 97 HIS A O 7
ATOM 10957 N N . SER A 1 98 ? -22.830 3.160 -1.681 1.00 0.00 98 SER A N 7
ATOM 10958 C CA . SER A 1 98 ? -24.204 3.366 -2.118 1.00 0.00 98 SER A CA 7
ATOM 10959 C C . SER A 1 98 ? -24.784 2.093 -2.725 1.00 0.00 98 SER A C 7
ATOM 10960 O O . SER A 1 98 ? -25.480 2.139 -3.739 1.00 0.00 98 SER A O 7
ATOM 10968 N N . SER A 1 99 ? -24.495 0.957 -2.097 1.00 0.00 99 SER A N 7
ATOM 10969 C CA . SER A 1 99 ? -24.994 -0.327 -2.575 1.00 0.00 99 SER A CA 7
ATOM 10970 C C . SER A 1 99 ? -25.928 -0.962 -1.552 1.00 0.00 99 SER A C 7
ATOM 10971 O O . SER A 1 99 ? -25.559 -1.913 -0.863 1.00 0.00 99 SER A O 7
ATOM 10979 N N . ASP A 1 100 ? -27.138 -0.423 -1.453 1.00 0.00 100 ASP A N 7
ATOM 10980 C CA . ASP A 1 100 ? -28.129 -0.932 -0.513 1.00 0.00 100 ASP A CA 7
ATOM 10981 C C . ASP A 1 100 ? -29.543 -0.608 -0.982 1.00 0.00 100 ASP A C 7
ATOM 10982 O O . ASP A 1 100 ? -30.426 -1.465 -0.965 1.00 0.00 100 ASP A O 7
ATOM 10991 N N . GLU A 1 101 ? -29.750 0.637 -1.400 1.00 0.00 101 GLU A N 7
ATOM 10992 C CA . GLU A 1 101 ? -31.057 1.078 -1.874 1.00 0.00 101 GLU A CA 7
ATOM 10993 C C . GLU A 1 101 ? -31.518 0.237 -3.060 1.00 0.00 101 GLU A C 7
ATOM 10994 O O . GLU A 1 101 ? -30.703 -0.351 -3.770 1.00 0.00 101 GLU A O 7
ATOM 11006 N N . GLY A 1 102 ? -32.830 0.186 -3.268 1.00 0.00 102 GLY A N 7
ATOM 11007 C CA . GLY A 1 102 ? -33.375 -0.584 -4.370 1.00 0.00 102 GLY A CA 7
ATOM 11008 C C . GLY A 1 102 ? -34.530 -1.472 -3.947 1.00 0.00 102 GLY A C 7
ATOM 11009 O O . GLY A 1 102 ? -35.320 -1.912 -4.783 1.00 0.00 102 GLY A O 7
ATOM 11013 N N . GLU A 1 103 ? -34.630 -1.738 -2.648 1.00 0.00 103 GLU A N 7
ATOM 11014 C CA . GLU A 1 103 ? -35.696 -2.582 -2.123 1.00 0.00 103 GLU A CA 7
ATOM 11015 C C . GLU A 1 103 ? -36.904 -1.748 -1.712 1.00 0.00 103 GLU A C 7
ATOM 11016 O O . GLU A 1 103 ? -36.771 -0.748 -1.007 1.00 0.00 103 GLU A O 7
ATOM 11028 N N . ASP A 1 104 ? -38.083 -2.169 -2.157 1.00 0.00 104 ASP A N 7
ATOM 11029 C CA . ASP A 1 104 ? -39.319 -1.465 -1.835 1.00 0.00 104 ASP A CA 7
ATOM 11030 C C . ASP A 1 104 ? -40.536 -2.300 -2.218 1.00 0.00 104 ASP A C 7
ATOM 11031 O O . ASP A 1 104 ? -40.483 -3.102 -3.150 1.00 0.00 104 ASP A O 7
ATOM 11040 N N . GLN A 1 105 ? -41.633 -2.105 -1.493 1.00 0.00 105 GLN A N 7
ATOM 11041 C CA . GLN A 1 105 ? -42.864 -2.840 -1.759 1.00 0.00 105 GLN A CA 7
ATOM 11042 C C . GLN A 1 105 ? -42.712 -4.311 -1.389 1.00 0.00 105 GLN A C 7
ATOM 11043 O O . GLN A 1 105 ? -41.618 -4.768 -1.058 1.00 0.00 105 GLN A O 7
ATOM 11057 N N . ALA A 1 106 ? -43.816 -5.048 -1.450 1.00 0.00 106 ALA A N 7
ATOM 11058 C CA . ALA A 1 106 ? -43.806 -6.469 -1.121 1.00 0.00 106 ALA A CA 7
ATOM 11059 C C . ALA A 1 106 ? -43.304 -7.300 -2.297 1.00 0.00 106 ALA A C 7
ATOM 11060 O O . ALA A 1 106 ? -44.077 -7.680 -3.177 1.00 0.00 106 ALA A O 7
ATOM 11067 N N . GLY A 1 107 ? -42.005 -7.578 -2.306 1.00 0.00 107 GLY A N 7
ATOM 11068 C CA . GLY A 1 107 ? -41.421 -8.363 -3.377 1.00 0.00 107 GLY A CA 7
ATOM 11069 C C . GLY A 1 107 ? -41.610 -7.721 -4.738 1.00 0.00 107 GLY A C 7
ATOM 11070 O O . GLY A 1 107 ? -42.673 -7.942 -5.356 1.00 0.00 107 GLY A O 7
ATOM 11075 N N . SER A 1 1 ? 2.059 -26.719 6.600 1.00 0.00 1 SER A N 8
ATOM 11076 C CA . SER A 1 1 ? 2.357 -25.560 5.719 1.00 0.00 1 SER A CA 8
ATOM 11077 C C . SER A 1 1 ? 3.211 -24.523 6.440 1.00 0.00 1 SER A C 8
ATOM 11078 O O . SER A 1 1 ? 4.341 -24.244 6.036 1.00 0.00 1 SER A O 8
ATOM 11088 N N . GLY A 1 2 ? 2.665 -23.953 7.510 1.00 0.00 2 GLY A N 8
ATOM 11089 C CA . GLY A 1 2 ? 3.391 -22.952 8.269 1.00 0.00 2 GLY A CA 8
ATOM 11090 C C . GLY A 1 2 ? 2.886 -21.545 8.014 1.00 0.00 2 GLY A C 8
ATOM 11091 O O . GLY A 1 2 ? 3.159 -20.631 8.792 1.00 0.00 2 GLY A O 8
ATOM 11095 N N . PHE A 1 3 ? 2.150 -21.367 6.921 1.00 0.00 3 PHE A N 8
ATOM 11096 C CA . PHE A 1 3 ? 1.611 -20.060 6.567 1.00 0.00 3 PHE A CA 8
ATOM 11097 C C . PHE A 1 3 ? 0.087 -20.063 6.629 1.00 0.00 3 PHE A C 8
ATOM 11098 O O . PHE A 1 3 ? -0.532 -21.097 6.876 1.00 0.00 3 PHE A O 8
ATOM 11115 N N . LYS A 1 4 ? -0.511 -18.898 6.400 1.00 0.00 4 LYS A N 8
ATOM 11116 C CA . LYS A 1 4 ? -1.963 -18.767 6.426 1.00 0.00 4 LYS A CA 8
ATOM 11117 C C . LYS A 1 4 ? -2.462 -17.991 5.212 1.00 0.00 4 LYS A C 8
ATOM 11118 O O . LYS A 1 4 ? -1.670 -17.490 4.414 1.00 0.00 4 LYS A O 8
ATOM 11137 N N . HIS A 1 5 ? -3.780 -17.884 5.089 1.00 0.00 5 HIS A N 8
ATOM 11138 C CA . HIS A 1 5 ? -4.389 -17.151 3.983 1.00 0.00 5 HIS A CA 8
ATOM 11139 C C . HIS A 1 5 ? -5.069 -15.884 4.491 1.00 0.00 5 HIS A C 8
ATOM 11140 O O . HIS A 1 5 ? -6.193 -15.569 4.100 1.00 0.00 5 HIS A O 8
ATOM 11155 N N . VAL A 1 6 ? -4.377 -15.164 5.368 1.00 0.00 6 VAL A N 8
ATOM 11156 C CA . VAL A 1 6 ? -4.908 -13.931 5.939 1.00 0.00 6 VAL A CA 8
ATOM 11157 C C . VAL A 1 6 ? -4.594 -12.737 5.041 1.00 0.00 6 VAL A C 8
ATOM 11158 O O . VAL A 1 6 ? -3.534 -12.683 4.419 1.00 0.00 6 VAL A O 8
ATOM 11171 N N . SER A 1 7 ? -5.520 -11.782 4.985 1.00 0.00 7 SER A N 8
ATOM 11172 C CA . SER A 1 7 ? -5.352 -10.590 4.157 1.00 0.00 7 SER A CA 8
ATOM 11173 C C . SER A 1 7 ? -5.364 -10.950 2.674 1.00 0.00 7 SER A C 8
ATOM 11174 O O . SER A 1 7 ? -6.261 -10.546 1.934 1.00 0.00 7 SER A O 8
ATOM 11182 N N . HIS A 1 8 ? -4.366 -11.719 2.249 1.00 0.00 8 HIS A N 8
ATOM 11183 C CA . HIS A 1 8 ? -4.260 -12.156 0.860 1.00 0.00 8 HIS A CA 8
ATOM 11184 C C . HIS A 1 8 ? -3.782 -11.028 -0.046 1.00 0.00 8 HIS A C 8
ATOM 11185 O O . HIS A 1 8 ? -4.379 -10.762 -1.089 1.00 0.00 8 HIS A O 8
ATOM 11200 N N . VAL A 1 9 ? -2.685 -10.389 0.343 1.00 0.00 9 VAL A N 8
ATOM 11201 C CA . VAL A 1 9 ? -2.108 -9.310 -0.453 1.00 0.00 9 VAL A CA 8
ATOM 11202 C C . VAL A 1 9 ? -1.327 -9.885 -1.628 1.00 0.00 9 VAL A C 8
ATOM 11203 O O . VAL A 1 9 ? -1.408 -9.386 -2.751 1.00 0.00 9 VAL A O 8
ATOM 11216 N N . GLY A 1 10 ? -0.580 -10.952 -1.357 1.00 0.00 10 GLY A N 8
ATOM 11217 C CA . GLY A 1 10 ? 0.194 -11.616 -2.392 1.00 0.00 10 GLY A CA 8
ATOM 11218 C C . GLY A 1 10 ? 0.933 -10.652 -3.300 1.00 0.00 10 GLY A C 8
ATOM 11219 O O . GLY A 1 10 ? 0.897 -10.794 -4.522 1.00 0.00 10 GLY A O 8
ATOM 11223 N N . TRP A 1 11 ? 1.622 -9.681 -2.708 1.00 0.00 11 TRP A N 8
ATOM 11224 C CA . TRP A 1 11 ? 2.377 -8.708 -3.488 1.00 0.00 11 TRP A CA 8
ATOM 11225 C C . TRP A 1 11 ? 3.800 -9.219 -3.730 1.00 0.00 11 TRP A C 8
ATOM 11226 O O . TRP A 1 11 ? 4.318 -10.025 -2.958 1.00 0.00 11 TRP A O 8
ATOM 11247 N N . ASP A 1 12 ? 4.414 -8.773 -4.818 1.00 0.00 12 ASP A N 8
ATOM 11248 C CA . ASP A 1 12 ? 5.769 -9.196 -5.144 1.00 0.00 12 ASP A CA 8
ATOM 11249 C C . ASP A 1 12 ? 6.796 -8.261 -4.507 1.00 0.00 12 ASP A C 8
ATOM 11250 O O . ASP A 1 12 ? 6.601 -7.046 -4.470 1.00 0.00 12 ASP A O 8
ATOM 11259 N N . PRO A 1 13 ? 7.905 -8.819 -3.990 1.00 0.00 13 PRO A N 8
ATOM 11260 C CA . PRO A 1 13 ? 8.957 -8.033 -3.344 1.00 0.00 13 PRO A CA 8
ATOM 11261 C C . PRO A 1 13 ? 9.866 -7.333 -4.349 1.00 0.00 13 PRO A C 8
ATOM 11262 O O . PRO A 1 13 ? 10.574 -6.387 -4.003 1.00 0.00 13 PRO A O 8
ATOM 11273 N N . GLN A 1 14 ? 9.846 -7.803 -5.592 1.00 0.00 14 GLN A N 8
ATOM 11274 C CA . GLN A 1 14 ? 10.673 -7.219 -6.641 1.00 0.00 14 GLN A CA 8
ATOM 11275 C C . GLN A 1 14 ? 9.816 -6.491 -7.672 1.00 0.00 14 GLN A C 8
ATOM 11276 O O . GLN A 1 14 ? 10.199 -5.435 -8.176 1.00 0.00 14 GLN A O 8
ATOM 11290 N N . ASN A 1 15 ? 8.657 -7.061 -7.982 1.00 0.00 15 ASN A N 8
ATOM 11291 C CA . ASN A 1 15 ? 7.749 -6.467 -8.957 1.00 0.00 15 ASN A CA 8
ATOM 11292 C C . ASN A 1 15 ? 6.812 -5.460 -8.297 1.00 0.00 15 ASN A C 8
ATOM 11293 O O . ASN A 1 15 ? 6.259 -4.585 -8.963 1.00 0.00 15 ASN A O 8
ATOM 11304 N N . GLY A 1 16 ? 6.634 -5.588 -6.985 1.00 0.00 16 GLY A N 8
ATOM 11305 C CA . GLY A 1 16 ? 5.754 -4.686 -6.266 1.00 0.00 16 GLY A CA 8
ATOM 11306 C C . GLY A 1 16 ? 4.366 -5.266 -6.079 1.00 0.00 16 GLY A C 8
ATOM 11307 O O . GLY A 1 16 ? 4.218 -6.451 -5.784 1.00 0.00 16 GLY A O 8
ATOM 11311 N N . PHE A 1 17 ? 3.346 -4.435 -6.260 1.00 0.00 17 PHE A N 8
ATOM 11312 C CA . PHE A 1 17 ? 1.967 -4.881 -6.114 1.00 0.00 17 PHE A CA 8
ATOM 11313 C C . PHE A 1 17 ? 1.483 -5.577 -7.381 1.00 0.00 17 PHE A C 8
ATOM 11314 O O . PHE A 1 17 ? 2.269 -5.867 -8.282 1.00 0.00 17 PHE A O 8
ATOM 11331 N N . ASP A 1 18 ? 0.183 -5.837 -7.440 1.00 0.00 18 ASP A N 8
ATOM 11332 C CA . ASP A 1 18 ? -0.417 -6.489 -8.598 1.00 0.00 18 ASP A CA 8
ATOM 11333 C C . ASP A 1 18 ? -1.442 -5.575 -9.255 1.00 0.00 18 ASP A C 8
ATOM 11334 O O . ASP A 1 18 ? -2.597 -5.954 -9.443 1.00 0.00 18 ASP A O 8
ATOM 11343 N N . VAL A 1 19 ? -1.019 -4.357 -9.577 1.00 0.00 19 VAL A N 8
ATOM 11344 C CA . VAL A 1 19 ? -1.902 -3.372 -10.196 1.00 0.00 19 VAL A CA 8
ATOM 11345 C C . VAL A 1 19 ? -2.693 -3.976 -11.353 1.00 0.00 19 VAL A C 8
ATOM 11346 O O . VAL A 1 19 ? -3.787 -3.514 -11.676 1.00 0.00 19 VAL A O 8
ATOM 11359 N N . ASN A 1 20 ? -2.142 -5.018 -11.966 1.00 0.00 20 ASN A N 8
ATOM 11360 C CA . ASN A 1 20 ? -2.806 -5.683 -13.081 1.00 0.00 20 ASN A CA 8
ATOM 11361 C C . ASN A 1 20 ? -4.017 -6.479 -12.602 1.00 0.00 20 ASN A C 8
ATOM 11362 O O . ASN A 1 20 ? -4.930 -6.761 -13.378 1.00 0.00 20 ASN A O 8
ATOM 11373 N N . ASN A 1 21 ? -4.018 -6.845 -11.322 1.00 0.00 21 ASN A N 8
ATOM 11374 C CA . ASN A 1 21 ? -5.116 -7.618 -10.753 1.00 0.00 21 ASN A CA 8
ATOM 11375 C C . ASN A 1 21 ? -5.559 -7.055 -9.403 1.00 0.00 21 ASN A C 8
ATOM 11376 O O . ASN A 1 21 ? -6.116 -7.778 -8.577 1.00 0.00 21 ASN A O 8
ATOM 11387 N N . LEU A 1 22 ? -5.323 -5.764 -9.185 1.00 0.00 22 LEU A N 8
ATOM 11388 C CA . LEU A 1 22 ? -5.719 -5.120 -7.935 1.00 0.00 22 LEU A CA 8
ATOM 11389 C C . LEU A 1 22 ? -7.234 -4.994 -7.835 1.00 0.00 22 LEU A C 8
ATOM 11390 O O . LEU A 1 22 ? -7.941 -5.041 -8.842 1.00 0.00 22 LEU A O 8
ATOM 11406 N N . ASP A 1 23 ? -7.726 -4.835 -6.611 1.00 0.00 23 ASP A N 8
ATOM 11407 C CA . ASP A 1 23 ? -9.157 -4.694 -6.374 1.00 0.00 23 ASP A CA 8
ATOM 11408 C C . ASP A 1 23 ? -9.592 -3.240 -6.539 1.00 0.00 23 ASP A C 8
ATOM 11409 O O . ASP A 1 23 ? -8.882 -2.322 -6.127 1.00 0.00 23 ASP A O 8
ATOM 11418 N N . PRO A 1 24 ? -10.767 -3.009 -7.149 1.00 0.00 24 PRO A N 8
ATOM 11419 C CA . PRO A 1 24 ? -11.286 -1.657 -7.374 1.00 0.00 24 PRO A CA 8
ATOM 11420 C C . PRO A 1 24 ? -11.371 -0.842 -6.089 1.00 0.00 24 PRO A C 8
ATOM 11421 O O . PRO A 1 24 ? -11.439 0.387 -6.126 1.00 0.00 24 PRO A O 8
ATOM 11432 N N . ASP A 1 25 ? -11.372 -1.530 -4.953 1.00 0.00 25 ASP A N 8
ATOM 11433 C CA . ASP A 1 25 ? -11.461 -0.863 -3.661 1.00 0.00 25 ASP A CA 8
ATOM 11434 C C . ASP A 1 25 ? -10.098 -0.353 -3.205 1.00 0.00 25 ASP A C 8
ATOM 11435 O O . ASP A 1 25 ? -9.932 0.834 -2.927 1.00 0.00 25 ASP A O 8
ATOM 11444 N N . LEU A 1 26 ? -9.130 -1.259 -3.107 1.00 0.00 26 LEU A N 8
ATOM 11445 C CA . LEU A 1 26 ? -7.788 -0.892 -2.666 1.00 0.00 26 LEU A CA 8
ATOM 11446 C C . LEU A 1 26 ? -7.076 -0.052 -3.719 1.00 0.00 26 LEU A C 8
ATOM 11447 O O . LEU A 1 26 ? -6.402 0.925 -3.393 1.00 0.00 26 LEU A O 8
ATOM 11463 N N . ARG A 1 27 ? -7.231 -0.430 -4.984 1.00 0.00 27 ARG A N 8
ATOM 11464 C CA . ARG A 1 27 ? -6.609 0.311 -6.073 1.00 0.00 27 ARG A CA 8
ATOM 11465 C C . ARG A 1 27 ? -7.052 1.769 -6.040 1.00 0.00 27 ARG A C 8
ATOM 11466 O O . ARG A 1 27 ? -6.276 2.673 -6.348 1.00 0.00 27 ARG A O 8
ATOM 11487 N N . SER A 1 28 ? -8.306 1.989 -5.655 1.00 0.00 28 SER A N 8
ATOM 11488 C CA . SER A 1 28 ? -8.847 3.337 -5.544 1.00 0.00 28 SER A CA 8
ATOM 11489 C C . SER A 1 28 ? -8.119 4.119 -4.457 1.00 0.00 28 SER A C 8
ATOM 11490 O O . SER A 1 28 ? -7.841 5.308 -4.611 1.00 0.00 28 SER A O 8
ATOM 11498 N N . LEU A 1 29 ? -7.813 3.438 -3.356 1.00 0.00 29 LEU A N 8
ATOM 11499 C CA . LEU A 1 29 ? -7.114 4.058 -2.237 1.00 0.00 29 LEU A CA 8
ATOM 11500 C C . LEU A 1 29 ? -5.781 4.644 -2.689 1.00 0.00 29 LEU A C 8
ATOM 11501 O O . LEU A 1 29 ? -5.478 5.806 -2.419 1.00 0.00 29 LEU A O 8
ATOM 11517 N N . PHE A 1 30 ? -4.988 3.832 -3.380 1.00 0.00 30 PHE A N 8
ATOM 11518 C CA . PHE A 1 30 ? -3.691 4.273 -3.878 1.00 0.00 30 PHE A CA 8
ATOM 11519 C C . PHE A 1 30 ? -3.837 5.535 -4.721 1.00 0.00 30 PHE A C 8
ATOM 11520 O O . PHE A 1 30 ? -3.105 6.507 -4.535 1.00 0.00 30 PHE A O 8
ATOM 11537 N N . SER A 1 31 ? -4.787 5.510 -5.649 1.00 0.00 31 SER A N 8
ATOM 11538 C CA . SER A 1 31 ? -5.034 6.651 -6.521 1.00 0.00 31 SER A CA 8
ATOM 11539 C C . SER A 1 31 ? -5.441 7.877 -5.710 1.00 0.00 31 SER A C 8
ATOM 11540 O O . SER A 1 31 ? -4.930 8.975 -5.928 1.00 0.00 31 SER A O 8
ATOM 11548 N N . ARG A 1 32 ? -6.362 7.679 -4.773 1.00 0.00 32 ARG A N 8
ATOM 11549 C CA . ARG A 1 32 ? -6.835 8.766 -3.925 1.00 0.00 32 ARG A CA 8
ATOM 11550 C C . ARG A 1 32 ? -5.682 9.388 -3.145 1.00 0.00 32 ARG A C 8
ATOM 11551 O O . ARG A 1 32 ? -5.650 10.599 -2.925 1.00 0.00 32 ARG A O 8
ATOM 11572 N N . ALA A 1 33 ? -4.734 8.552 -2.736 1.00 0.00 33 ALA A N 8
ATOM 11573 C CA . ALA A 1 33 ? -3.574 9.020 -1.986 1.00 0.00 33 ALA A CA 8
ATOM 11574 C C . ALA A 1 33 ? -2.488 9.577 -2.910 1.00 0.00 33 ALA A C 8
ATOM 11575 O O . ALA A 1 33 ? -1.436 10.015 -2.443 1.00 0.00 33 ALA A O 8
ATOM 11582 N N . GLY A 1 34 ? -2.740 9.560 -4.219 1.00 0.00 34 GLY A N 8
ATOM 11583 C CA . GLY A 1 34 ? -1.765 10.070 -5.166 1.00 0.00 34 GLY A CA 8
ATOM 11584 C C . GLY A 1 34 ? -0.703 9.047 -5.530 1.00 0.00 34 GLY A C 8
ATOM 11585 O O . GLY A 1 34 ? 0.315 9.392 -6.130 1.00 0.00 34 GLY A O 8
ATOM 11589 N N . ILE A 1 35 ? -0.934 7.788 -5.165 1.00 0.00 35 ILE A N 8
ATOM 11590 C CA . ILE A 1 35 ? 0.014 6.722 -5.465 1.00 0.00 35 ILE A CA 8
ATOM 11591 C C . ILE A 1 35 ? -0.237 6.137 -6.851 1.00 0.00 35 ILE A C 8
ATOM 11592 O O . ILE A 1 35 ? -1.265 5.505 -7.091 1.00 0.00 35 ILE A O 8
ATOM 11608 N N . SER A 1 36 ? 0.708 6.352 -7.759 1.00 0.00 36 SER A N 8
ATOM 11609 C CA . SER A 1 36 ? 0.591 5.840 -9.119 1.00 0.00 36 SER A CA 8
ATOM 11610 C C . SER A 1 36 ? 1.151 4.425 -9.219 1.00 0.00 36 SER A C 8
ATOM 11611 O O . SER A 1 36 ? 1.873 3.970 -8.332 1.00 0.00 36 SER A O 8
ATOM 11619 N N . GLU A 1 37 ? 0.819 3.736 -10.305 1.00 0.00 37 GLU A N 8
ATOM 11620 C CA . GLU A 1 37 ? 1.296 2.375 -10.518 1.00 0.00 37 GLU A CA 8
ATOM 11621 C C . GLU A 1 37 ? 2.812 2.308 -10.373 1.00 0.00 37 GLU A C 8
ATOM 11622 O O . GLU A 1 37 ? 3.363 1.284 -9.968 1.00 0.00 37 GLU A O 8
ATOM 11634 N N . ALA A 1 38 ? 3.480 3.411 -10.695 1.00 0.00 38 ALA A N 8
ATOM 11635 C CA . ALA A 1 38 ? 4.931 3.484 -10.588 1.00 0.00 38 ALA A CA 8
ATOM 11636 C C . ALA A 1 38 ? 5.389 3.117 -9.181 1.00 0.00 38 ALA A C 8
ATOM 11637 O O . ALA A 1 38 ? 6.340 2.356 -9.005 1.00 0.00 38 ALA A O 8
ATOM 11644 N N . GLN A 1 39 ? 4.697 3.655 -8.182 1.00 0.00 39 GLN A N 8
ATOM 11645 C CA . GLN A 1 39 ? 5.022 3.374 -6.790 1.00 0.00 39 GLN A CA 8
ATOM 11646 C C . GLN A 1 39 ? 4.490 2.005 -6.378 1.00 0.00 39 GLN A C 8
ATOM 11647 O O . GLN A 1 39 ? 5.059 1.340 -5.512 1.00 0.00 39 GLN A O 8
ATOM 11661 N N . LEU A 1 40 ? 3.401 1.585 -7.013 1.00 0.00 40 LEU A N 8
ATOM 11662 C CA . LEU A 1 40 ? 2.800 0.290 -6.721 1.00 0.00 40 LEU A CA 8
ATOM 11663 C C . LEU A 1 40 ? 3.683 -0.842 -7.235 1.00 0.00 40 LEU A C 8
ATOM 11664 O O . LEU A 1 40 ? 3.656 -1.955 -6.709 1.00 0.00 40 LEU A O 8
ATOM 11680 N N . THR A 1 41 ? 4.474 -0.545 -8.262 1.00 0.00 41 THR A N 8
ATOM 11681 C CA . THR A 1 41 ? 5.374 -1.530 -8.847 1.00 0.00 41 THR A CA 8
ATOM 11682 C C . THR A 1 41 ? 6.795 -1.392 -8.295 1.00 0.00 41 THR A C 8
ATOM 11683 O O . THR A 1 41 ? 7.655 -2.229 -8.569 1.00 0.00 41 THR A O 8
ATOM 11694 N N . ASP A 1 42 ? 7.041 -0.338 -7.514 1.00 0.00 42 ASP A N 8
ATOM 11695 C CA . ASP A 1 42 ? 8.360 -0.114 -6.932 1.00 0.00 42 ASP A CA 8
ATOM 11696 C C . ASP A 1 42 ? 8.545 -0.956 -5.677 1.00 0.00 42 ASP A C 8
ATOM 11697 O O . ASP A 1 42 ? 7.897 -0.722 -4.658 1.00 0.00 42 ASP A O 8
ATOM 11706 N N . ALA A 1 43 ? 9.447 -1.929 -5.753 1.00 0.00 43 ALA A N 8
ATOM 11707 C CA . ALA A 1 43 ? 9.710 -2.826 -4.632 1.00 0.00 43 ALA A CA 8
ATOM 11708 C C . ALA A 1 43 ? 9.864 -2.058 -3.322 1.00 0.00 43 ALA A C 8
ATOM 11709 O O . ALA A 1 43 ? 9.515 -2.560 -2.254 1.00 0.00 43 ALA A O 8
ATOM 11716 N N . GLU A 1 44 ? 10.392 -0.843 -3.409 1.00 0.00 44 GLU A N 8
ATOM 11717 C CA . GLU A 1 44 ? 10.592 -0.016 -2.226 1.00 0.00 44 GLU A CA 8
ATOM 11718 C C . GLU A 1 44 ? 9.261 0.505 -1.694 1.00 0.00 44 GLU A C 8
ATOM 11719 O O . GLU A 1 44 ? 8.902 0.256 -0.543 1.00 0.00 44 GLU A O 8
ATOM 11731 N N . THR A 1 45 ? 8.535 1.231 -2.537 1.00 0.00 45 THR A N 8
ATOM 11732 C CA . THR A 1 45 ? 7.247 1.795 -2.150 1.00 0.00 45 THR A CA 8
ATOM 11733 C C . THR A 1 45 ? 6.201 0.701 -1.954 1.00 0.00 45 THR A C 8
ATOM 11734 O O . THR A 1 45 ? 5.356 0.794 -1.068 1.00 0.00 45 THR A O 8
ATOM 11745 N N . SER A 1 46 ? 6.264 -0.343 -2.772 1.00 0.00 46 SER A N 8
ATOM 11746 C CA . SER A 1 46 ? 5.316 -1.442 -2.654 1.00 0.00 46 SER A CA 8
ATOM 11747 C C . SER A 1 46 ? 5.365 -2.030 -1.251 1.00 0.00 46 SER A C 8
ATOM 11748 O O . SER A 1 46 ? 4.333 -2.360 -0.669 1.00 0.00 46 SER A O 8
ATOM 11756 N N . LYS A 1 47 ? 6.575 -2.136 -0.709 1.00 0.00 47 LYS A N 8
ATOM 11757 C CA . LYS A 1 47 ? 6.781 -2.677 0.630 1.00 0.00 47 LYS A CA 8
ATOM 11758 C C . LYS A 1 47 ? 6.061 -1.840 1.684 1.00 0.00 47 LYS A C 8
ATOM 11759 O O . LYS A 1 47 ? 5.273 -2.362 2.473 1.00 0.00 47 LYS A O 8
ATOM 11778 N N . LEU A 1 48 ? 6.355 -0.546 1.713 1.00 0.00 48 LEU A N 8
ATOM 11779 C CA . LEU A 1 48 ? 5.739 0.351 2.685 1.00 0.00 48 LEU A CA 8
ATOM 11780 C C . LEU A 1 48 ? 4.239 0.483 2.435 1.00 0.00 48 LEU A C 8
ATOM 11781 O O . LEU A 1 48 ? 3.456 0.647 3.371 1.00 0.00 48 LEU A O 8
ATOM 11797 N N . ILE A 1 49 ? 3.844 0.422 1.166 1.00 0.00 49 ILE A N 8
ATOM 11798 C CA . ILE A 1 49 ? 2.439 0.552 0.796 1.00 0.00 49 ILE A CA 8
ATOM 11799 C C . ILE A 1 49 ? 1.618 -0.650 1.266 1.00 0.00 49 ILE A C 8
ATOM 11800 O O . ILE A 1 49 ? 0.706 -0.501 2.076 1.00 0.00 49 ILE A O 8
ATOM 11816 N N . TYR A 1 50 ? 1.916 -1.840 0.745 1.00 0.00 50 TYR A N 8
ATOM 11817 C CA . TYR A 1 50 ? 1.146 -3.027 1.112 1.00 0.00 50 TYR A CA 8
ATOM 11818 C C . TYR A 1 50 ? 1.058 -3.144 2.635 1.00 0.00 50 TYR A C 8
ATOM 11819 O O . TYR A 1 50 ? 0.020 -3.512 3.184 1.00 0.00 50 TYR A O 8
ATOM 11837 N N . ASP A 1 51 ? 2.155 -2.803 3.305 1.00 0.00 51 ASP A N 8
ATOM 11838 C CA . ASP A 1 51 ? 2.200 -2.823 4.760 1.00 0.00 51 ASP A CA 8
ATOM 11839 C C . ASP A 1 51 ? 1.118 -1.920 5.343 1.00 0.00 51 ASP A C 8
ATOM 11840 O O . ASP A 1 51 ? 0.552 -2.213 6.397 1.00 0.00 51 ASP A O 8
ATOM 11849 N N . PHE A 1 52 ? 0.832 -0.819 4.649 1.00 0.00 52 PHE A N 8
ATOM 11850 C CA . PHE A 1 52 ? -0.191 0.120 5.098 1.00 0.00 52 PHE A CA 8
ATOM 11851 C C . PHE A 1 52 ? -1.558 -0.550 5.098 1.00 0.00 52 PHE A C 8
ATOM 11852 O O . PHE A 1 52 ? -2.432 -0.209 5.895 1.00 0.00 52 PHE A O 8
ATOM 11869 N N . ILE A 1 53 ? -1.729 -1.522 4.210 1.00 0.00 53 ILE A N 8
ATOM 11870 C CA . ILE A 1 53 ? -2.973 -2.274 4.132 1.00 0.00 53 ILE A CA 8
ATOM 11871 C C . ILE A 1 53 ? -3.138 -3.144 5.374 1.00 0.00 53 ILE A C 8
ATOM 11872 O O . ILE A 1 53 ? -4.254 -3.426 5.808 1.00 0.00 53 ILE A O 8
ATOM 11888 N N . GLU A 1 54 ? -2.011 -3.530 5.965 1.00 0.00 54 GLU A N 8
ATOM 11889 C CA . GLU A 1 54 ? -2.020 -4.337 7.177 1.00 0.00 54 GLU A CA 8
ATOM 11890 C C . GLU A 1 54 ? -2.484 -3.508 8.370 1.00 0.00 54 GLU A C 8
ATOM 11891 O O . GLU A 1 54 ? -3.163 -4.014 9.264 1.00 0.00 54 GLU A O 8
ATOM 11903 N N . ASP A 1 55 ? -2.119 -2.227 8.375 1.00 0.00 55 ASP A N 8
ATOM 11904 C CA . ASP A 1 55 ? -2.514 -1.329 9.454 1.00 0.00 55 ASP A CA 8
ATOM 11905 C C . ASP A 1 55 ? -4.016 -1.059 9.405 1.00 0.00 55 ASP A C 8
ATOM 11906 O O . ASP A 1 55 ? -4.637 -0.754 10.423 1.00 0.00 55 ASP A O 8
ATOM 11915 N N . GLN A 1 56 ? -4.593 -1.190 8.214 1.00 0.00 56 GLN A N 8
ATOM 11916 C CA . GLN A 1 56 ? -6.025 -0.989 8.029 1.00 0.00 56 GLN A CA 8
ATOM 11917 C C . GLN A 1 56 ? -6.806 -2.263 8.354 1.00 0.00 56 GLN A C 8
ATOM 11918 O O . GLN A 1 56 ? -8.035 -2.245 8.411 1.00 0.00 56 GLN A O 8
ATOM 11932 N N . GLY A 1 57 ? -6.090 -3.367 8.565 1.00 0.00 57 GLY A N 8
ATOM 11933 C CA . GLY A 1 57 ? -6.741 -4.628 8.861 1.00 0.00 57 GLY A CA 8
ATOM 11934 C C . GLY A 1 57 ? -6.533 -5.649 7.759 1.00 0.00 57 GLY A C 8
ATOM 11935 O O . GLY A 1 57 ? -7.301 -6.603 7.632 1.00 0.00 57 GLY A O 8
ATOM 11939 N N . GLY A 1 58 ? -5.491 -5.445 6.958 1.00 0.00 58 GLY A N 8
ATOM 11940 C CA . GLY A 1 58 ? -5.203 -6.357 5.869 1.00 0.00 58 GLY A CA 8
ATOM 11941 C C . GLY A 1 58 ? -5.997 -6.033 4.619 1.00 0.00 58 GLY A C 8
ATOM 11942 O O . GLY A 1 58 ? -6.923 -5.223 4.655 1.00 0.00 58 GLY A O 8
ATOM 11946 N N . LEU A 1 59 ? -5.632 -6.668 3.511 1.00 0.00 59 LEU A N 8
ATOM 11947 C CA . LEU A 1 59 ? -6.316 -6.453 2.241 1.00 0.00 59 LEU A CA 8
ATOM 11948 C C . LEU A 1 59 ? -7.831 -6.546 2.415 1.00 0.00 59 LEU A C 8
ATOM 11949 O O . LEU A 1 59 ? -8.584 -5.782 1.813 1.00 0.00 59 LEU A O 8
ATOM 11965 N N . GLU A 1 60 ? -8.267 -7.482 3.251 1.00 0.00 60 GLU A N 8
ATOM 11966 C CA . GLU A 1 60 ? -9.689 -7.684 3.499 1.00 0.00 60 GLU A CA 8
ATOM 11967 C C . GLU A 1 60 ? -10.310 -6.471 4.184 1.00 0.00 60 GLU A C 8
ATOM 11968 O O . GLU A 1 60 ? -11.469 -6.136 3.940 1.00 0.00 60 GLU A O 8
ATOM 11980 N N . ALA A 1 61 ? -9.536 -5.817 5.045 1.00 0.00 61 ALA A N 8
ATOM 11981 C CA . ALA A 1 61 ? -10.023 -4.649 5.770 1.00 0.00 61 ALA A CA 8
ATOM 11982 C C . ALA A 1 61 ? -10.146 -3.433 4.858 1.00 0.00 61 ALA A C 8
ATOM 11983 O O . ALA A 1 61 ? -11.033 -2.599 5.040 1.00 0.00 61 ALA A O 8
ATOM 11990 N N . VAL A 1 62 ? -9.246 -3.328 3.886 1.00 0.00 62 VAL A N 8
ATOM 11991 C CA . VAL A 1 62 ? -9.257 -2.200 2.962 1.00 0.00 62 VAL A CA 8
ATOM 11992 C C . VAL A 1 62 ? -10.516 -2.215 2.105 1.00 0.00 62 VAL A C 8
ATOM 11993 O O . VAL A 1 62 ? -11.351 -1.317 2.197 1.00 0.00 62 VAL A O 8
ATOM 12006 N N . ARG A 1 63 ? -10.666 -3.251 1.289 1.00 0.00 63 ARG A N 8
ATOM 12007 C CA . ARG A 1 63 ? -11.854 -3.383 0.454 1.00 0.00 63 ARG A CA 8
ATOM 12008 C C . ARG A 1 63 ? -13.115 -3.266 1.307 1.00 0.00 63 ARG A C 8
ATOM 12009 O O . ARG A 1 63 ? -14.090 -2.625 0.915 1.00 0.00 63 ARG A O 8
ATOM 12030 N N . GLN A 1 64 ? -13.078 -3.894 2.478 1.00 0.00 64 GLN A N 8
ATOM 12031 C CA . GLN A 1 64 ? -14.202 -3.867 3.407 1.00 0.00 64 GLN A CA 8
ATOM 12032 C C . GLN A 1 64 ? -14.485 -2.452 3.908 1.00 0.00 64 GLN A C 8
ATOM 12033 O O . GLN A 1 64 ? -15.632 -2.005 3.910 1.00 0.00 64 GLN A O 8
ATOM 12047 N N . GLU A 1 65 ? -13.439 -1.762 4.359 1.00 0.00 65 GLU A N 8
ATOM 12048 C CA . GLU A 1 65 ? -13.593 -0.414 4.901 1.00 0.00 65 GLU A CA 8
ATOM 12049 C C . GLU A 1 65 ? -13.956 0.585 3.802 1.00 0.00 65 GLU A C 8
ATOM 12050 O O . GLU A 1 65 ? -14.691 1.544 4.042 1.00 0.00 65 GLU A O 8
ATOM 12062 N N . MET A 1 66 ? -13.432 0.360 2.602 1.00 0.00 66 MET A N 8
ATOM 12063 C CA . MET A 1 66 ? -13.715 1.239 1.474 1.00 0.00 66 MET A CA 8
ATOM 12064 C C . MET A 1 66 ? -15.209 1.257 1.178 1.00 0.00 66 MET A C 8
ATOM 12065 O O . MET A 1 66 ? -15.755 2.266 0.732 1.00 0.00 66 MET A O 8
ATOM 12079 N N . ARG A 1 67 ? -15.865 0.133 1.441 1.00 0.00 67 ARG A N 8
ATOM 12080 C CA . ARG A 1 67 ? -17.300 0.016 1.225 1.00 0.00 67 ARG A CA 8
ATOM 12081 C C . ARG A 1 67 ? -18.065 0.720 2.336 1.00 0.00 67 ARG A C 8
ATOM 12082 O O . ARG A 1 67 ? -19.073 1.382 2.089 1.00 0.00 67 ARG A O 8
ATOM 12103 N N . ARG A 1 68 ? -17.563 0.592 3.559 1.00 0.00 68 ARG A N 8
ATOM 12104 C CA . ARG A 1 68 ? -18.183 1.241 4.706 1.00 0.00 68 ARG A CA 8
ATOM 12105 C C . ARG A 1 68 ? -17.989 2.748 4.617 1.00 0.00 68 ARG A C 8
ATOM 12106 O O . ARG A 1 68 ? -18.824 3.524 5.082 1.00 0.00 68 ARG A O 8
ATOM 12127 N N . GLN A 1 69 ? -16.895 3.151 3.980 1.00 0.00 69 GLN A N 8
ATOM 12128 C CA . GLN A 1 69 ? -16.596 4.561 3.781 1.00 0.00 69 GLN A CA 8
ATOM 12129 C C . GLN A 1 69 ? -17.183 5.061 2.460 1.00 0.00 69 GLN A C 8
ATOM 12130 O O . GLN A 1 69 ? -16.792 6.116 1.959 1.00 0.00 69 GLN A O 8
ATOM 12144 N N . GLY A 1 70 ? -18.113 4.292 1.892 1.00 0.00 70 GLY A N 8
ATOM 12145 C CA . GLY A 1 70 ? -18.727 4.675 0.635 1.00 0.00 70 GLY A CA 8
ATOM 12146 C C . GLY A 1 70 ? -20.027 5.430 0.832 1.00 0.00 70 GLY A C 8
ATOM 12147 O O . GLY A 1 70 ? -20.452 6.188 -0.039 1.00 0.00 70 GLY A O 8
ATOM 12151 N N . GLY A 1 71 ? -20.661 5.216 1.981 1.00 0.00 71 GLY A N 8
ATOM 12152 C CA . GLY A 1 71 ? -21.914 5.886 2.274 1.00 0.00 71 GLY A CA 8
ATOM 12153 C C . GLY A 1 71 ? -22.206 5.943 3.761 1.00 0.00 71 GLY A C 8
ATOM 12154 O O . GLY A 1 71 ? -22.296 4.909 4.423 1.00 0.00 71 GLY A O 8
ATOM 12158 N N . SER A 1 72 ? -22.350 7.155 4.287 1.00 0.00 72 SER A N 8
ATOM 12159 C CA . SER A 1 72 ? -22.632 7.346 5.705 1.00 0.00 72 SER A CA 8
ATOM 12160 C C . SER A 1 72 ? -22.851 8.822 6.020 1.00 0.00 72 SER A C 8
ATOM 12161 O O . SER A 1 72 ? -23.962 9.241 6.344 1.00 0.00 72 SER A O 8
ATOM 12169 N N . GLY A 1 73 ? -21.784 9.608 5.915 1.00 0.00 73 GLY A N 8
ATOM 12170 C CA . GLY A 1 73 ? -21.879 11.031 6.183 1.00 0.00 73 GLY A CA 8
ATOM 12171 C C . GLY A 1 73 ? -21.859 11.859 4.913 1.00 0.00 73 GLY A C 8
ATOM 12172 O O . GLY A 1 73 ? -22.907 12.271 4.416 1.00 0.00 73 GLY A O 8
ATOM 12176 N N . GLY A 1 74 ? -20.663 12.098 4.385 1.00 0.00 74 GLY A N 8
ATOM 12177 C CA . GLY A 1 74 ? -20.532 12.871 3.163 1.00 0.00 74 GLY A CA 8
ATOM 12178 C C . GLY A 1 74 ? -20.844 12.055 1.923 1.00 0.00 74 GLY A C 8
ATOM 12179 O O . GLY A 1 74 ? -21.121 12.615 0.862 1.00 0.00 74 GLY A O 8
ATOM 12183 N N . SER A 1 75 ? -20.780 10.725 2.057 1.00 0.00 75 SER A N 8
ATOM 12184 C CA . SER A 1 75 ? -21.056 9.795 0.951 1.00 0.00 75 SER A CA 8
ATOM 12185 C C . SER A 1 75 ? -19.797 9.503 0.133 1.00 0.00 75 SER A C 8
ATOM 12186 O O . SER A 1 75 ? -19.707 8.467 -0.525 1.00 0.00 75 SER A O 8
ATOM 12194 N N . GLN A 1 76 ? -18.829 10.415 0.173 1.00 0.00 76 GLN A N 8
ATOM 12195 C CA . GLN A 1 76 ? -17.584 10.238 -0.567 1.00 0.00 76 GLN A CA 8
ATOM 12196 C C . GLN A 1 76 ? -16.675 9.227 0.124 1.00 0.00 76 GLN A C 8
ATOM 12197 O O . GLN A 1 76 ? -16.622 9.161 1.352 1.00 0.00 76 GLN A O 8
ATOM 12211 N N . SER A 1 77 ? -15.954 8.445 -0.674 1.00 0.00 77 SER A N 8
ATOM 12212 C CA . SER A 1 77 ? -15.037 7.444 -0.141 1.00 0.00 77 SER A CA 8
ATOM 12213 C C . SER A 1 77 ? -13.589 7.872 -0.354 1.00 0.00 77 SER A C 8
ATOM 12214 O O . SER A 1 77 ? -13.104 7.908 -1.486 1.00 0.00 77 SER A O 8
ATOM 12222 N N . SER A 1 78 ? -12.911 8.227 0.737 1.00 0.00 78 SER A N 8
ATOM 12223 C CA . SER A 1 78 ? -11.511 8.659 0.675 1.00 0.00 78 SER A CA 8
ATOM 12224 C C . SER A 1 78 ? -11.083 9.356 1.964 1.00 0.00 78 SER A C 8
ATOM 12225 O O . SER A 1 78 ? -9.962 9.169 2.434 1.00 0.00 78 SER A O 8
ATOM 12233 N N . GLU A 1 79 ? -11.988 10.129 2.555 1.00 0.00 79 GLU A N 8
ATOM 12234 C CA . GLU A 1 79 ? -11.674 10.864 3.774 1.00 0.00 79 GLU A CA 8
ATOM 12235 C C . GLU A 1 79 ? -11.521 9.913 4.955 1.00 0.00 79 GLU A C 8
ATOM 12236 O O . GLU A 1 79 ? -12.506 9.435 5.518 1.00 0.00 79 GLU A O 8
ATOM 12248 N N . GLY A 1 80 ? -10.271 9.640 5.316 1.00 0.00 80 GLY A N 8
ATOM 12249 C CA . GLY A 1 80 ? -9.987 8.737 6.414 1.00 0.00 80 GLY A CA 8
ATOM 12250 C C . GLY A 1 80 ? -8.729 7.925 6.171 1.00 0.00 80 GLY A C 8
ATOM 12251 O O . GLY A 1 80 ? -7.615 8.412 6.376 1.00 0.00 80 GLY A O 8
ATOM 12255 N N . LEU A 1 81 ? -8.906 6.702 5.686 1.00 0.00 81 LEU A N 8
ATOM 12256 C CA . LEU A 1 81 ? -7.778 5.817 5.411 1.00 0.00 81 LEU A CA 8
ATOM 12257 C C . LEU A 1 81 ? -6.826 6.431 4.388 1.00 0.00 81 LEU A C 8
ATOM 12258 O O . LEU A 1 81 ? -5.608 6.307 4.511 1.00 0.00 81 LEU A O 8
ATOM 12274 N N . VAL A 1 82 ? -7.383 7.099 3.383 1.00 0.00 82 VAL A N 8
ATOM 12275 C CA . VAL A 1 82 ? -6.571 7.738 2.352 1.00 0.00 82 VAL A CA 8
ATOM 12276 C C . VAL A 1 82 ? -5.692 8.827 2.956 1.00 0.00 82 VAL A C 8
ATOM 12277 O O . VAL A 1 82 ? -4.634 9.155 2.418 1.00 0.00 82 VAL A O 8
ATOM 12290 N N . GLY A 1 83 ? -6.134 9.379 4.081 1.00 0.00 83 GLY A N 8
ATOM 12291 C CA . GLY A 1 83 ? -5.374 10.423 4.740 1.00 0.00 83 GLY A CA 8
ATOM 12292 C C . GLY A 1 83 ? -4.080 9.903 5.329 1.00 0.00 83 GLY A C 8
ATOM 12293 O O . GLY A 1 83 ? -3.039 10.552 5.229 1.00 0.00 83 GLY A O 8
ATOM 12297 N N . ALA A 1 84 ? -4.142 8.723 5.936 1.00 0.00 84 ALA A N 8
ATOM 12298 C CA . ALA A 1 84 ? -2.958 8.105 6.521 1.00 0.00 84 ALA A CA 8
ATOM 12299 C C . ALA A 1 84 ? -1.939 7.769 5.439 1.00 0.00 84 ALA A C 8
ATOM 12300 O O . ALA A 1 84 ? -0.760 8.104 5.554 1.00 0.00 84 ALA A O 8
ATOM 12307 N N . LEU A 1 85 ? -2.408 7.115 4.381 1.00 0.00 85 LEU A N 8
ATOM 12308 C CA . LEU A 1 85 ? -1.549 6.747 3.262 1.00 0.00 85 LEU A CA 8
ATOM 12309 C C . LEU A 1 85 ? -0.760 7.951 2.769 1.00 0.00 85 LEU A C 8
ATOM 12310 O O . LEU A 1 85 ? 0.466 7.907 2.665 1.00 0.00 85 LEU A O 8
ATOM 12326 N N . MET A 1 86 ? -1.475 9.031 2.476 1.00 0.00 86 MET A N 8
ATOM 12327 C CA . MET A 1 86 ? -0.847 10.256 1.994 1.00 0.00 86 MET A CA 8
ATOM 12328 C C . MET A 1 86 ? 0.298 10.669 2.911 1.00 0.00 86 MET A C 8
ATOM 12329 O O . MET A 1 86 ? 1.287 11.251 2.463 1.00 0.00 86 MET A O 8
ATOM 12343 N N . HIS A 1 87 ? 0.162 10.354 4.194 1.00 0.00 87 HIS A N 8
ATOM 12344 C CA . HIS A 1 87 ? 1.196 10.670 5.171 1.00 0.00 87 HIS A CA 8
ATOM 12345 C C . HIS A 1 87 ? 2.329 9.654 5.096 1.00 0.00 87 HIS A C 8
ATOM 12346 O O . HIS A 1 87 ? 3.483 9.970 5.385 1.00 0.00 87 HIS A O 8
ATOM 12361 N N . VAL A 1 88 ? 1.988 8.432 4.699 1.00 0.00 88 VAL A N 8
ATOM 12362 C CA . VAL A 1 88 ? 2.974 7.366 4.563 1.00 0.00 88 VAL A CA 8
ATOM 12363 C C . VAL A 1 88 ? 3.860 7.606 3.346 1.00 0.00 88 VAL A C 8
ATOM 12364 O O . VAL A 1 88 ? 5.078 7.437 3.409 1.00 0.00 88 VAL A O 8
ATOM 12377 N N . MET A 1 89 ? 3.240 8.010 2.241 1.00 0.00 89 MET A N 8
ATOM 12378 C CA . MET A 1 89 ? 3.975 8.297 1.014 1.00 0.00 89 MET A CA 8
ATOM 12379 C C . MET A 1 89 ? 4.940 9.454 1.232 1.00 0.00 89 MET A C 8
ATOM 12380 O O . MET A 1 89 ? 6.042 9.473 0.683 1.00 0.00 89 MET A O 8
ATOM 12394 N N . GLN A 1 90 ? 4.519 10.413 2.049 1.00 0.00 90 GLN A N 8
ATOM 12395 C CA . GLN A 1 90 ? 5.341 11.573 2.358 1.00 0.00 90 GLN A CA 8
ATOM 12396 C C . GLN A 1 90 ? 6.713 11.156 2.878 1.00 0.00 90 GLN A C 8
ATOM 12397 O O . GLN A 1 90 ? 7.674 11.922 2.809 1.00 0.00 90 GLN A O 8
ATOM 12411 N N . LYS A 1 91 ? 6.799 9.928 3.382 1.00 0.00 91 LYS A N 8
ATOM 12412 C CA . LYS A 1 91 ? 8.044 9.405 3.926 1.00 0.00 91 LYS A CA 8
ATOM 12413 C C . LYS A 1 91 ? 9.062 9.139 2.823 1.00 0.00 91 LYS A C 8
ATOM 12414 O O . LYS A 1 91 ? 10.164 9.684 2.840 1.00 0.00 91 LYS A O 8
ATOM 12433 N N . ARG A 1 92 ? 8.676 8.318 1.853 1.00 0.00 92 ARG A N 8
ATOM 12434 C CA . ARG A 1 92 ? 9.559 7.968 0.750 1.00 0.00 92 ARG A CA 8
ATOM 12435 C C . ARG A 1 92 ? 9.730 9.137 -0.215 1.00 0.00 92 ARG A C 8
ATOM 12436 O O . ARG A 1 92 ? 10.727 9.222 -0.933 1.00 0.00 92 ARG A O 8
ATOM 12457 N N . SER A 1 93 ? 8.748 10.031 -0.231 1.00 0.00 93 SER A N 8
ATOM 12458 C CA . SER A 1 93 ? 8.778 11.186 -1.119 1.00 0.00 93 SER A CA 8
ATOM 12459 C C . SER A 1 93 ? 9.715 12.269 -0.593 1.00 0.00 93 SER A C 8
ATOM 12460 O O . SER A 1 93 ? 10.282 13.041 -1.366 1.00 0.00 93 SER A O 8
ATOM 12468 N N . ARG A 1 94 ? 9.861 12.331 0.725 1.00 0.00 94 ARG A N 8
ATOM 12469 C CA . ARG A 1 94 ? 10.706 13.341 1.351 1.00 0.00 94 ARG A CA 8
ATOM 12470 C C . ARG A 1 94 ? 11.981 12.735 1.932 1.00 0.00 94 ARG A C 8
ATOM 12471 O O . ARG A 1 94 ? 12.929 13.454 2.247 1.00 0.00 94 ARG A O 8
ATOM 12492 N N . ALA A 1 95 ? 12.000 11.415 2.080 1.00 0.00 95 ALA A N 8
ATOM 12493 C CA . ALA A 1 95 ? 13.162 10.733 2.640 1.00 0.00 95 ALA A CA 8
ATOM 12494 C C . ALA A 1 95 ? 14.306 10.665 1.644 1.00 0.00 95 ALA A C 8
ATOM 12495 O O . ALA A 1 95 ? 14.155 11.020 0.475 1.00 0.00 95 ALA A O 8
ATOM 12502 N N . ILE A 1 96 ? 15.452 10.198 2.122 1.00 0.00 96 ILE A N 8
ATOM 12503 C CA . ILE A 1 96 ? 16.630 10.061 1.286 1.00 0.00 96 ILE A CA 8
ATOM 12504 C C . ILE A 1 96 ? 16.364 9.097 0.138 1.00 0.00 96 ILE A C 8
ATOM 12505 O O . ILE A 1 96 ? 16.318 7.882 0.329 1.00 0.00 96 ILE A O 8
ATOM 12521 N N . HIS A 1 97 ? 16.249 9.643 -1.059 1.00 0.00 97 HIS A N 8
ATOM 12522 C CA . HIS A 1 97 ? 16.032 8.824 -2.239 1.00 0.00 97 HIS A CA 8
ATOM 12523 C C . HIS A 1 97 ? 17.125 7.768 -2.361 1.00 0.00 97 HIS A C 8
ATOM 12524 O O . HIS A 1 97 ? 18.281 8.018 -2.019 1.00 0.00 97 HIS A O 8
ATOM 12539 N N . SER A 1 98 ? 16.749 6.583 -2.845 1.00 0.00 98 SER A N 8
ATOM 12540 C CA . SER A 1 98 ? 17.701 5.460 -2.981 1.00 0.00 98 SER A CA 8
ATOM 12541 C C . SER A 1 98 ? 17.896 4.765 -1.638 1.00 0.00 98 SER A C 8
ATOM 12542 O O . SER A 1 98 ? 17.655 3.565 -1.506 1.00 0.00 98 SER A O 8
ATOM 12550 N N . SER A 1 99 ? 18.320 5.533 -0.639 1.00 0.00 99 SER A N 8
ATOM 12551 C CA . SER A 1 99 ? 18.527 5.003 0.704 1.00 0.00 99 SER A CA 8
ATOM 12552 C C . SER A 1 99 ? 19.502 3.831 0.697 1.00 0.00 99 SER A C 8
ATOM 12553 O O . SER A 1 99 ? 19.895 3.340 -0.361 1.00 0.00 99 SER A O 8
ATOM 12561 N N . ASP A 1 100 ? 19.886 3.389 1.891 1.00 0.00 100 ASP A N 8
ATOM 12562 C CA . ASP A 1 100 ? 20.811 2.272 2.036 1.00 0.00 100 ASP A CA 8
ATOM 12563 C C . ASP A 1 100 ? 20.618 1.583 3.384 1.00 0.00 100 ASP A C 8
ATOM 12564 O O . ASP A 1 100 ? 20.654 2.228 4.432 1.00 0.00 100 ASP A O 8
ATOM 12573 N N . GLU A 1 101 ? 20.412 0.270 3.352 1.00 0.00 101 GLU A N 8
ATOM 12574 C CA . GLU A 1 101 ? 20.214 -0.501 4.574 1.00 0.00 101 GLU A CA 8
ATOM 12575 C C . GLU A 1 101 ? 21.393 -0.325 5.525 1.00 0.00 101 GLU A C 8
ATOM 12576 O O . GLU A 1 101 ? 21.253 -0.475 6.739 1.00 0.00 101 GLU A O 8
ATOM 12588 N N . GLY A 1 102 ? 22.555 -0.008 4.963 1.00 0.00 102 GLY A N 8
ATOM 12589 C CA . GLY A 1 102 ? 23.744 0.183 5.773 1.00 0.00 102 GLY A CA 8
ATOM 12590 C C . GLY A 1 102 ? 24.977 0.453 4.934 1.00 0.00 102 GLY A C 8
ATOM 12591 O O . GLY A 1 102 ? 25.226 -0.236 3.944 1.00 0.00 102 GLY A O 8
ATOM 12595 N N . GLU A 1 103 ? 25.752 1.458 5.328 1.00 0.00 103 GLU A N 8
ATOM 12596 C CA . GLU A 1 103 ? 26.964 1.816 4.603 1.00 0.00 103 GLU A CA 8
ATOM 12597 C C . GLU A 1 103 ? 28.207 1.473 5.417 1.00 0.00 103 GLU A C 8
ATOM 12598 O O . GLU A 1 103 ? 28.186 1.510 6.647 1.00 0.00 103 GLU A O 8
ATOM 12610 N N . ASP A 1 104 ? 29.288 1.141 4.721 1.00 0.00 104 ASP A N 8
ATOM 12611 C CA . ASP A 1 104 ? 30.543 0.788 5.374 1.00 0.00 104 ASP A CA 8
ATOM 12612 C C . ASP A 1 104 ? 31.687 0.753 4.367 1.00 0.00 104 ASP A C 8
ATOM 12613 O O . ASP A 1 104 ? 31.492 1.020 3.182 1.00 0.00 104 ASP A O 8
ATOM 12622 N N . GLN A 1 105 ? 32.882 0.422 4.847 1.00 0.00 105 GLN A N 8
ATOM 12623 C CA . GLN A 1 105 ? 34.057 0.357 3.987 1.00 0.00 105 GLN A CA 8
ATOM 12624 C C . GLN A 1 105 ? 35.076 -0.641 4.528 1.00 0.00 105 GLN A C 8
ATOM 12625 O O . GLN A 1 105 ? 35.843 -0.328 5.438 1.00 0.00 105 GLN A O 8
ATOM 12639 N N . ALA A 1 106 ? 35.080 -1.842 3.959 1.00 0.00 106 ALA A N 8
ATOM 12640 C CA . ALA A 1 106 ? 36.009 -2.884 4.381 1.00 0.00 106 ALA A CA 8
ATOM 12641 C C . ALA A 1 106 ? 37.380 -2.682 3.744 1.00 0.00 106 ALA A C 8
ATOM 12642 O O . ALA A 1 106 ? 37.505 -2.636 2.520 1.00 0.00 106 ALA A O 8
ATOM 12649 N N . GLY A 1 107 ? 38.404 -2.558 4.581 1.00 0.00 107 GLY A N 8
ATOM 12650 C CA . GLY A 1 107 ? 39.751 -2.360 4.080 1.00 0.00 107 GLY A CA 8
ATOM 12651 C C . GLY A 1 107 ? 40.807 -2.875 5.038 1.00 0.00 107 GLY A C 8
ATOM 12652 O O . GLY A 1 107 ? 41.993 -2.529 4.857 1.00 0.00 107 GLY A O 8
ATOM 12657 N N . SER A 1 1 ? 13.275 -26.578 -6.278 1.00 0.00 1 SER A N 9
ATOM 12658 C CA . SER A 1 1 ? 12.521 -25.733 -7.240 1.00 0.00 1 SER A CA 9
ATOM 12659 C C . SER A 1 1 ? 11.062 -25.590 -6.821 1.00 0.00 1 SER A C 9
ATOM 12660 O O . SER A 1 1 ? 10.549 -26.393 -6.042 1.00 0.00 1 SER A O 9
ATOM 12670 N N . GLY A 1 2 ? 10.398 -24.566 -7.345 1.00 0.00 2 GLY A N 9
ATOM 12671 C CA . GLY A 1 2 ? 9.005 -24.339 -7.011 1.00 0.00 2 GLY A CA 9
ATOM 12672 C C . GLY A 1 2 ? 8.838 -23.632 -5.681 1.00 0.00 2 GLY A C 9
ATOM 12673 O O . GLY A 1 2 ? 7.843 -23.831 -4.984 1.00 0.00 2 GLY A O 9
ATOM 12677 N N . PHE A 1 3 ? 9.819 -22.807 -5.327 1.00 0.00 3 PHE A N 9
ATOM 12678 C CA . PHE A 1 3 ? 9.777 -22.065 -4.073 1.00 0.00 3 PHE A CA 9
ATOM 12679 C C . PHE A 1 3 ? 8.728 -20.960 -4.133 1.00 0.00 3 PHE A C 9
ATOM 12680 O O . PHE A 1 3 ? 8.546 -20.319 -5.168 1.00 0.00 3 PHE A O 9
ATOM 12697 N N . LYS A 1 4 ? 8.035 -20.748 -3.021 1.00 0.00 4 LYS A N 9
ATOM 12698 C CA . LYS A 1 4 ? 7.002 -19.723 -2.950 1.00 0.00 4 LYS A CA 9
ATOM 12699 C C . LYS A 1 4 ? 7.597 -18.377 -2.553 1.00 0.00 4 LYS A C 9
ATOM 12700 O O . LYS A 1 4 ? 8.783 -18.279 -2.236 1.00 0.00 4 LYS A O 9
ATOM 12719 N N . HIS A 1 5 ? 6.766 -17.341 -2.574 1.00 0.00 5 HIS A N 9
ATOM 12720 C CA . HIS A 1 5 ? 7.207 -15.998 -2.216 1.00 0.00 5 HIS A CA 9
ATOM 12721 C C . HIS A 1 5 ? 6.144 -15.282 -1.390 1.00 0.00 5 HIS A C 9
ATOM 12722 O O . HIS A 1 5 ? 5.223 -14.674 -1.938 1.00 0.00 5 HIS A O 9
ATOM 12737 N N . VAL A 1 6 ? 6.274 -15.361 -0.070 1.00 0.00 6 VAL A N 9
ATOM 12738 C CA . VAL A 1 6 ? 5.319 -14.727 0.830 1.00 0.00 6 VAL A CA 9
ATOM 12739 C C . VAL A 1 6 ? 5.958 -13.572 1.593 1.00 0.00 6 VAL A C 9
ATOM 12740 O O . VAL A 1 6 ? 7.127 -13.637 1.974 1.00 0.00 6 VAL A O 9
ATOM 12753 N N . SER A 1 7 ? 5.181 -12.518 1.816 1.00 0.00 7 SER A N 9
ATOM 12754 C CA . SER A 1 7 ? 5.663 -11.351 2.546 1.00 0.00 7 SER A CA 9
ATOM 12755 C C . SER A 1 7 ? 5.375 -11.494 4.036 1.00 0.00 7 SER A C 9
ATOM 12756 O O . SER A 1 7 ? 5.126 -12.595 4.526 1.00 0.00 7 SER A O 9
ATOM 12764 N N . HIS A 1 8 ? 5.404 -10.376 4.754 1.00 0.00 8 HIS A N 9
ATOM 12765 C CA . HIS A 1 8 ? 5.138 -10.389 6.187 1.00 0.00 8 HIS A CA 9
ATOM 12766 C C . HIS A 1 8 ? 4.307 -9.179 6.605 1.00 0.00 8 HIS A C 9
ATOM 12767 O O . HIS A 1 8 ? 3.241 -9.328 7.201 1.00 0.00 8 HIS A O 9
ATOM 12782 N N . VAL A 1 9 ? 4.808 -7.980 6.303 1.00 0.00 9 VAL A N 9
ATOM 12783 C CA . VAL A 1 9 ? 4.112 -6.736 6.642 1.00 0.00 9 VAL A CA 9
ATOM 12784 C C . VAL A 1 9 ? 3.494 -6.802 8.038 1.00 0.00 9 VAL A C 9
ATOM 12785 O O . VAL A 1 9 ? 2.385 -7.305 8.215 1.00 0.00 9 VAL A O 9
ATOM 12798 N N . GLY A 1 10 ? 4.220 -6.290 9.021 1.00 0.00 10 GLY A N 9
ATOM 12799 C CA . GLY A 1 10 ? 3.742 -6.319 10.391 1.00 0.00 10 GLY A CA 9
ATOM 12800 C C . GLY A 1 10 ? 2.837 -5.149 10.727 1.00 0.00 10 GLY A C 9
ATOM 12801 O O . GLY A 1 10 ? 3.032 -4.480 11.742 1.00 0.00 10 GLY A O 9
ATOM 12805 N N . TRP A 1 11 ? 1.828 -4.919 9.894 1.00 0.00 11 TRP A N 9
ATOM 12806 C CA . TRP A 1 11 ? 0.888 -3.828 10.126 1.00 0.00 11 TRP A CA 9
ATOM 12807 C C . TRP A 1 11 ? -0.258 -4.301 11.024 1.00 0.00 11 TRP A C 9
ATOM 12808 O O . TRP A 1 11 ? -0.561 -5.492 11.081 1.00 0.00 11 TRP A O 9
ATOM 12829 N N . ASP A 1 12 ? -0.867 -3.373 11.750 1.00 0.00 12 ASP A N 9
ATOM 12830 C CA . ASP A 1 12 ? -1.974 -3.716 12.632 1.00 0.00 12 ASP A CA 9
ATOM 12831 C C . ASP A 1 12 ? -3.306 -3.627 11.888 1.00 0.00 12 ASP A C 9
ATOM 12832 O O . ASP A 1 12 ? -3.513 -2.725 11.077 1.00 0.00 12 ASP A O 9
ATOM 12841 N N . PRO A 1 13 ? -4.224 -4.575 12.147 1.00 0.00 13 PRO A N 9
ATOM 12842 C CA . PRO A 1 13 ? -5.533 -4.608 11.492 1.00 0.00 13 PRO A CA 9
ATOM 12843 C C . PRO A 1 13 ? -6.514 -3.614 12.104 1.00 0.00 13 PRO A C 9
ATOM 12844 O O . PRO A 1 13 ? -7.313 -3.000 11.397 1.00 0.00 13 PRO A O 9
ATOM 12855 N N . GLN A 1 14 ? -6.450 -3.464 13.422 1.00 0.00 14 GLN A N 9
ATOM 12856 C CA . GLN A 1 14 ? -7.334 -2.547 14.131 1.00 0.00 14 GLN A CA 9
ATOM 12857 C C . GLN A 1 14 ? -6.708 -1.161 14.240 1.00 0.00 14 GLN A C 9
ATOM 12858 O O . GLN A 1 14 ? -7.397 -0.147 14.128 1.00 0.00 14 GLN A O 9
ATOM 12872 N N . ASN A 1 15 ? -5.397 -1.126 14.456 1.00 0.00 15 ASN A N 9
ATOM 12873 C CA . ASN A 1 15 ? -4.677 0.136 14.580 1.00 0.00 15 ASN A CA 9
ATOM 12874 C C . ASN A 1 15 ? -4.237 0.647 13.212 1.00 0.00 15 ASN A C 9
ATOM 12875 O O . ASN A 1 15 ? -4.088 1.852 13.007 1.00 0.00 15 ASN A O 9
ATOM 12886 N N . GLY A 1 16 ? -4.032 -0.277 12.280 1.00 0.00 16 GLY A N 9
ATOM 12887 C CA . GLY A 1 16 ? -3.616 0.098 10.941 1.00 0.00 16 GLY A CA 9
ATOM 12888 C C . GLY A 1 16 ? -2.122 -0.043 10.734 1.00 0.00 16 GLY A C 9
ATOM 12889 O O . GLY A 1 16 ? -1.482 -0.902 11.342 1.00 0.00 16 GLY A O 9
ATOM 12893 N N . PHE A 1 17 ? -1.566 0.797 9.868 1.00 0.00 17 PHE A N 9
ATOM 12894 C CA . PHE A 1 17 ? -0.140 0.763 9.576 1.00 0.00 17 PHE A CA 9
ATOM 12895 C C . PHE A 1 17 ? 0.652 1.533 10.628 1.00 0.00 17 PHE A C 9
ATOM 12896 O O . PHE A 1 17 ? 0.175 2.531 11.169 1.00 0.00 17 PHE A O 9
ATOM 12913 N N . ASP A 1 18 ? 1.863 1.064 10.913 1.00 0.00 18 ASP A N 9
ATOM 12914 C CA . ASP A 1 18 ? 2.720 1.711 11.900 1.00 0.00 18 ASP A CA 9
ATOM 12915 C C . ASP A 1 18 ? 3.529 2.838 11.267 1.00 0.00 18 ASP A C 9
ATOM 12916 O O . ASP A 1 18 ? 4.753 2.754 11.163 1.00 0.00 18 ASP A O 9
ATOM 12925 N N . VAL A 1 19 ? 2.838 3.892 10.849 1.00 0.00 19 VAL A N 9
ATOM 12926 C CA . VAL A 1 19 ? 3.492 5.038 10.228 1.00 0.00 19 VAL A CA 9
ATOM 12927 C C . VAL A 1 19 ? 4.656 5.531 11.077 1.00 0.00 19 VAL A C 9
ATOM 12928 O O . VAL A 1 19 ? 5.632 6.072 10.557 1.00 0.00 19 VAL A O 9
ATOM 12941 N N . ASN A 1 20 ? 4.547 5.338 12.385 1.00 0.00 20 ASN A N 9
ATOM 12942 C CA . ASN A 1 20 ? 5.592 5.760 13.308 1.00 0.00 20 ASN A CA 9
ATOM 12943 C C . ASN A 1 20 ? 6.835 4.883 13.171 1.00 0.00 20 ASN A C 9
ATOM 12944 O O . ASN A 1 20 ? 7.929 5.279 13.573 1.00 0.00 20 ASN A O 9
ATOM 12955 N N . ASN A 1 21 ? 6.663 3.693 12.600 1.00 0.00 21 ASN A N 9
ATOM 12956 C CA . ASN A 1 21 ? 7.777 2.769 12.420 1.00 0.00 21 ASN A CA 9
ATOM 12957 C C . ASN A 1 21 ? 7.835 2.236 10.990 1.00 0.00 21 ASN A C 9
ATOM 12958 O O . ASN A 1 21 ? 8.446 1.199 10.731 1.00 0.00 21 ASN A O 9
ATOM 12969 N N . LEU A 1 22 ? 7.205 2.951 10.062 1.00 0.00 22 LEU A N 9
ATOM 12970 C CA . LEU A 1 22 ? 7.212 2.553 8.658 1.00 0.00 22 LEU A CA 9
ATOM 12971 C C . LEU A 1 22 ? 8.593 2.748 8.045 1.00 0.00 22 LEU A C 9
ATOM 12972 O O . LEU A 1 22 ? 9.416 3.497 8.569 1.00 0.00 22 LEU A O 9
ATOM 12988 N N . ASP A 1 23 ? 8.845 2.057 6.939 1.00 0.00 23 ASP A N 9
ATOM 12989 C CA . ASP A 1 23 ? 10.134 2.148 6.263 1.00 0.00 23 ASP A CA 9
ATOM 12990 C C . ASP A 1 23 ? 10.183 3.370 5.348 1.00 0.00 23 ASP A C 9
ATOM 12991 O O . ASP A 1 23 ? 9.205 3.689 4.671 1.00 0.00 23 ASP A O 9
ATOM 13000 N N . PRO A 1 24 ? 11.327 4.077 5.320 1.00 0.00 24 PRO A N 9
ATOM 13001 C CA . PRO A 1 24 ? 11.494 5.277 4.496 1.00 0.00 24 PRO A CA 9
ATOM 13002 C C . PRO A 1 24 ? 11.169 5.030 3.027 1.00 0.00 24 PRO A C 9
ATOM 13003 O O . PRO A 1 24 ? 10.907 5.968 2.276 1.00 0.00 24 PRO A O 9
ATOM 13014 N N . ASP A 1 25 ? 11.186 3.765 2.624 1.00 0.00 25 ASP A N 9
ATOM 13015 C CA . ASP A 1 25 ? 10.897 3.407 1.241 1.00 0.00 25 ASP A CA 9
ATOM 13016 C C . ASP A 1 25 ? 9.394 3.367 0.988 1.00 0.00 25 ASP A C 9
ATOM 13017 O O . ASP A 1 25 ? 8.885 4.065 0.111 1.00 0.00 25 ASP A O 9
ATOM 13026 N N . LEU A 1 26 ? 8.692 2.532 1.746 1.00 0.00 26 LEU A N 9
ATOM 13027 C CA . LEU A 1 26 ? 7.248 2.395 1.595 1.00 0.00 26 LEU A CA 9
ATOM 13028 C C . LEU A 1 26 ? 6.522 3.636 2.101 1.00 0.00 26 LEU A C 9
ATOM 13029 O O . LEU A 1 26 ? 5.528 4.064 1.516 1.00 0.00 26 LEU A O 9
ATOM 13045 N N . ARG A 1 27 ? 7.014 4.210 3.193 1.00 0.00 27 ARG A N 9
ATOM 13046 C CA . ARG A 1 27 ? 6.404 5.411 3.749 1.00 0.00 27 ARG A CA 9
ATOM 13047 C C . ARG A 1 27 ? 6.481 6.552 2.741 1.00 0.00 27 ARG A C 9
ATOM 13048 O O . ARG A 1 27 ? 5.572 7.379 2.651 1.00 0.00 27 ARG A O 9
ATOM 13069 N N . SER A 1 28 ? 7.568 6.582 1.976 1.00 0.00 28 SER A N 9
ATOM 13070 C CA . SER A 1 28 ? 7.753 7.598 0.948 1.00 0.00 28 SER A CA 9
ATOM 13071 C C . SER A 1 28 ? 6.691 7.462 -0.138 1.00 0.00 28 SER A C 9
ATOM 13072 O O . SER A 1 28 ? 6.205 8.458 -0.675 1.00 0.00 28 SER A O 9
ATOM 13080 N N . LEU A 1 29 ? 6.332 6.219 -0.453 1.00 0.00 29 LEU A N 9
ATOM 13081 C CA . LEU A 1 29 ? 5.320 5.948 -1.467 1.00 0.00 29 LEU A CA 9
ATOM 13082 C C . LEU A 1 29 ? 4.017 6.667 -1.121 1.00 0.00 29 LEU A C 9
ATOM 13083 O O . LEU A 1 29 ? 3.521 7.480 -1.902 1.00 0.00 29 LEU A O 9
ATOM 13099 N N . PHE A 1 30 ? 3.472 6.370 0.056 1.00 0.00 30 PHE A N 9
ATOM 13100 C CA . PHE A 1 30 ? 2.235 7.000 0.504 1.00 0.00 30 PHE A CA 9
ATOM 13101 C C . PHE A 1 30 ? 2.320 8.515 0.349 1.00 0.00 30 PHE A C 9
ATOM 13102 O O . PHE A 1 30 ? 1.350 9.168 -0.034 1.00 0.00 30 PHE A O 9
ATOM 13119 N N . SER A 1 31 ? 3.497 9.064 0.633 1.00 0.00 31 SER A N 9
ATOM 13120 C CA . SER A 1 31 ? 3.725 10.498 0.505 1.00 0.00 31 SER A CA 9
ATOM 13121 C C . SER A 1 31 ? 3.552 10.946 -0.943 1.00 0.00 31 SER A C 9
ATOM 13122 O O . SER A 1 31 ? 2.728 11.811 -1.242 1.00 0.00 31 SER A O 9
ATOM 13130 N N . ARG A 1 32 ? 4.332 10.349 -1.841 1.00 0.00 32 ARG A N 9
ATOM 13131 C CA . ARG A 1 32 ? 4.259 10.679 -3.260 1.00 0.00 32 ARG A CA 9
ATOM 13132 C C . ARG A 1 32 ? 2.868 10.389 -3.812 1.00 0.00 32 ARG A C 9
ATOM 13133 O O . ARG A 1 32 ? 2.440 10.991 -4.797 1.00 0.00 32 ARG A O 9
ATOM 13154 N N . ALA A 1 33 ? 2.166 9.461 -3.169 1.00 0.00 33 ALA A N 9
ATOM 13155 C CA . ALA A 1 33 ? 0.822 9.087 -3.593 1.00 0.00 33 ALA A CA 9
ATOM 13156 C C . ALA A 1 33 ? -0.222 10.067 -3.058 1.00 0.00 33 ALA A C 9
ATOM 13157 O O . ALA A 1 33 ? -1.342 10.129 -3.566 1.00 0.00 33 ALA A O 9
ATOM 13164 N N . GLY A 1 34 ? 0.149 10.833 -2.036 1.00 0.00 34 GLY A N 9
ATOM 13165 C CA . GLY A 1 34 ? -0.772 11.793 -1.456 1.00 0.00 34 GLY A CA 9
ATOM 13166 C C . GLY A 1 34 ? -1.628 11.190 -0.358 1.00 0.00 34 GLY A C 9
ATOM 13167 O O . GLY A 1 34 ? -2.664 11.747 0.006 1.00 0.00 34 GLY A O 9
ATOM 13171 N N . ILE A 1 35 ? -1.195 10.049 0.170 1.00 0.00 35 ILE A N 9
ATOM 13172 C CA . ILE A 1 35 ? -1.929 9.370 1.230 1.00 0.00 35 ILE A CA 9
ATOM 13173 C C . ILE A 1 35 ? -1.539 9.909 2.603 1.00 0.00 35 ILE A C 9
ATOM 13174 O O . ILE A 1 35 ? -0.360 9.942 2.956 1.00 0.00 35 ILE A O 9
ATOM 13190 N N . SER A 1 36 ? -2.537 10.329 3.374 1.00 0.00 36 SER A N 9
ATOM 13191 C CA . SER A 1 36 ? -2.300 10.862 4.710 1.00 0.00 36 SER A CA 9
ATOM 13192 C C . SER A 1 36 ? -2.285 9.743 5.746 1.00 0.00 36 SER A C 9
ATOM 13193 O O . SER A 1 36 ? -2.919 8.704 5.559 1.00 0.00 36 SER A O 9
ATOM 13201 N N . GLU A 1 37 ? -1.563 9.960 6.840 1.00 0.00 37 GLU A N 9
ATOM 13202 C CA . GLU A 1 37 ? -1.474 8.964 7.901 1.00 0.00 37 GLU A CA 9
ATOM 13203 C C . GLU A 1 37 ? -2.864 8.514 8.337 1.00 0.00 37 GLU A C 9
ATOM 13204 O O . GLU A 1 37 ? -3.038 7.404 8.841 1.00 0.00 37 GLU A O 9
ATOM 13216 N N . ALA A 1 38 ? -3.853 9.380 8.133 1.00 0.00 38 ALA A N 9
ATOM 13217 C CA . ALA A 1 38 ? -5.229 9.067 8.500 1.00 0.00 38 ALA A CA 9
ATOM 13218 C C . ALA A 1 38 ? -5.681 7.762 7.852 1.00 0.00 38 ALA A C 9
ATOM 13219 O O . ALA A 1 38 ? -6.325 6.930 8.491 1.00 0.00 38 ALA A O 9
ATOM 13226 N N . GLN A 1 39 ? -5.334 7.590 6.581 1.00 0.00 39 GLN A N 9
ATOM 13227 C CA . GLN A 1 39 ? -5.695 6.384 5.847 1.00 0.00 39 GLN A CA 9
ATOM 13228 C C . GLN A 1 39 ? -4.770 5.229 6.215 1.00 0.00 39 GLN A C 9
ATOM 13229 O O . GLN A 1 39 ? -5.170 4.066 6.188 1.00 0.00 39 GLN A O 9
ATOM 13243 N N . LEU A 1 40 ? -3.533 5.561 6.566 1.00 0.00 40 LEU A N 9
ATOM 13244 C CA . LEU A 1 40 ? -2.550 4.553 6.943 1.00 0.00 40 LEU A CA 9
ATOM 13245 C C . LEU A 1 40 ? -2.894 3.937 8.295 1.00 0.00 40 LEU A C 9
ATOM 13246 O O . LEU A 1 40 ? -2.548 2.789 8.572 1.00 0.00 40 LEU A O 9
ATOM 13262 N N . THR A 1 41 ? -3.580 4.709 9.131 1.00 0.00 41 THR A N 9
ATOM 13263 C CA . THR A 1 41 ? -3.977 4.240 10.454 1.00 0.00 41 THR A CA 9
ATOM 13264 C C . THR A 1 41 ? -5.428 3.749 10.465 1.00 0.00 41 THR A C 9
ATOM 13265 O O . THR A 1 41 ? -5.916 3.271 11.489 1.00 0.00 41 THR A O 9
ATOM 13276 N N . ASP A 1 42 ? -6.113 3.862 9.327 1.00 0.00 42 ASP A N 9
ATOM 13277 C CA . ASP A 1 42 ? -7.500 3.420 9.226 1.00 0.00 42 ASP A CA 9
ATOM 13278 C C . ASP A 1 42 ? -7.573 1.919 8.967 1.00 0.00 42 ASP A C 9
ATOM 13279 O O . ASP A 1 42 ? -6.996 1.419 8.005 1.00 0.00 42 ASP A O 9
ATOM 13288 N N . ALA A 1 43 ? -8.280 1.204 9.836 1.00 0.00 43 ALA A N 9
ATOM 13289 C CA . ALA A 1 43 ? -8.419 -0.242 9.703 1.00 0.00 43 ALA A CA 9
ATOM 13290 C C . ALA A 1 43 ? -8.882 -0.635 8.304 1.00 0.00 43 ALA A C 9
ATOM 13291 O O . ALA A 1 43 ? -8.468 -1.665 7.770 1.00 0.00 43 ALA A O 9
ATOM 13298 N N . GLU A 1 44 ? -9.763 0.174 7.724 1.00 0.00 44 GLU A N 9
ATOM 13299 C CA . GLU A 1 44 ? -10.303 -0.110 6.400 1.00 0.00 44 GLU A CA 9
ATOM 13300 C C . GLU A 1 44 ? -9.265 0.130 5.309 1.00 0.00 44 GLU A C 9
ATOM 13301 O O . GLU A 1 44 ? -8.919 -0.781 4.556 1.00 0.00 44 GLU A O 9
ATOM 13313 N N . THR A 1 45 ? -8.779 1.363 5.221 1.00 0.00 45 THR A N 9
ATOM 13314 C CA . THR A 1 45 ? -7.796 1.725 4.207 1.00 0.00 45 THR A CA 9
ATOM 13315 C C . THR A 1 45 ? -6.463 1.029 4.458 1.00 0.00 45 THR A C 9
ATOM 13316 O O . THR A 1 45 ? -5.777 0.629 3.521 1.00 0.00 45 THR A O 9
ATOM 13327 N N . SER A 1 46 ? -6.104 0.870 5.724 1.00 0.00 46 SER A N 9
ATOM 13328 C CA . SER A 1 46 ? -4.853 0.210 6.072 1.00 0.00 46 SER A CA 9
ATOM 13329 C C . SER A 1 46 ? -4.806 -1.183 5.459 1.00 0.00 46 SER A C 9
ATOM 13330 O O . SER A 1 46 ? -3.760 -1.634 4.997 1.00 0.00 46 SER A O 9
ATOM 13338 N N . LYS A 1 47 ? -5.956 -1.849 5.444 1.00 0.00 47 LYS A N 9
ATOM 13339 C CA . LYS A 1 47 ? -6.067 -3.184 4.873 1.00 0.00 47 LYS A CA 9
ATOM 13340 C C . LYS A 1 47 ? -5.733 -3.176 3.384 1.00 0.00 47 LYS A C 9
ATOM 13341 O O . LYS A 1 47 ? -4.873 -3.928 2.925 1.00 0.00 47 LYS A O 9
ATOM 13360 N N . LEU A 1 48 ? -6.439 -2.342 2.628 1.00 0.00 48 LEU A N 9
ATOM 13361 C CA . LEU A 1 48 ? -6.225 -2.255 1.188 1.00 0.00 48 LEU A CA 9
ATOM 13362 C C . LEU A 1 48 ? -4.846 -1.680 0.866 1.00 0.00 48 LEU A C 9
ATOM 13363 O O . LEU A 1 48 ? -4.266 -1.989 -0.175 1.00 0.00 48 LEU A O 9
ATOM 13379 N N . ILE A 1 49 ? -4.327 -0.837 1.757 1.00 0.00 49 ILE A N 9
ATOM 13380 C CA . ILE A 1 49 ? -3.022 -0.218 1.544 1.00 0.00 49 ILE A CA 9
ATOM 13381 C C . ILE A 1 49 ? -1.899 -1.256 1.602 1.00 0.00 49 ILE A C 9
ATOM 13382 O O . ILE A 1 49 ? -1.215 -1.489 0.607 1.00 0.00 49 ILE A O 9
ATOM 13398 N N . TYR A 1 50 ? -1.698 -1.868 2.766 1.00 0.00 50 TYR A N 9
ATOM 13399 C CA . TYR A 1 50 ? -0.642 -2.864 2.910 1.00 0.00 50 TYR A CA 9
ATOM 13400 C C . TYR A 1 50 ? -0.817 -3.961 1.861 1.00 0.00 50 TYR A C 9
ATOM 13401 O O . TYR A 1 50 ? 0.159 -4.501 1.341 1.00 0.00 50 TYR A O 9
ATOM 13419 N N . ASP A 1 51 ? -2.072 -4.264 1.542 1.00 0.00 51 ASP A N 9
ATOM 13420 C CA . ASP A 1 51 ? -2.385 -5.259 0.525 1.00 0.00 51 ASP A CA 9
ATOM 13421 C C . ASP A 1 51 ? -1.728 -4.891 -0.800 1.00 0.00 51 ASP A C 9
ATOM 13422 O O . ASP A 1 51 ? -1.282 -5.761 -1.548 1.00 0.00 51 ASP A O 9
ATOM 13431 N N . PHE A 1 52 ? -1.664 -3.591 -1.080 1.00 0.00 52 PHE A N 9
ATOM 13432 C CA . PHE A 1 52 ? -1.041 -3.104 -2.305 1.00 0.00 52 PHE A CA 9
ATOM 13433 C C . PHE A 1 52 ? 0.443 -3.450 -2.309 1.00 0.00 52 PHE A C 9
ATOM 13434 O O . PHE A 1 52 ? 1.039 -3.675 -3.361 1.00 0.00 52 PHE A O 9
ATOM 13451 N N . ILE A 1 53 ? 1.028 -3.512 -1.119 1.00 0.00 53 ILE A N 9
ATOM 13452 C CA . ILE A 1 53 ? 2.428 -3.880 -0.977 1.00 0.00 53 ILE A CA 9
ATOM 13453 C C . ILE A 1 53 ? 2.635 -5.325 -1.415 1.00 0.00 53 ILE A C 9
ATOM 13454 O O . ILE A 1 53 ? 3.704 -5.695 -1.901 1.00 0.00 53 ILE A O 9
ATOM 13470 N N . GLU A 1 54 ? 1.585 -6.128 -1.278 1.00 0.00 54 GLU A N 9
ATOM 13471 C CA . GLU A 1 54 ? 1.632 -7.524 -1.684 1.00 0.00 54 GLU A CA 9
ATOM 13472 C C . GLU A 1 54 ? 1.670 -7.639 -3.205 1.00 0.00 54 GLU A C 9
ATOM 13473 O O . GLU A 1 54 ? 2.419 -8.445 -3.757 1.00 0.00 54 GLU A O 9
ATOM 13485 N N . ASP A 1 55 ? 0.868 -6.818 -3.880 1.00 0.00 55 ASP A N 9
ATOM 13486 C CA . ASP A 1 55 ? 0.827 -6.822 -5.338 1.00 0.00 55 ASP A CA 9
ATOM 13487 C C . ASP A 1 55 ? 2.194 -6.454 -5.913 1.00 0.00 55 ASP A C 9
ATOM 13488 O O . ASP A 1 55 ? 2.534 -6.840 -7.031 1.00 0.00 55 ASP A O 9
ATOM 13497 N N . GLN A 1 56 ? 2.978 -5.719 -5.129 1.00 0.00 56 GLN A N 9
ATOM 13498 C CA . GLN A 1 56 ? 4.319 -5.320 -5.540 1.00 0.00 56 GLN A CA 9
ATOM 13499 C C . GLN A 1 56 ? 5.342 -6.410 -5.225 1.00 0.00 56 GLN A C 9
ATOM 13500 O O . GLN A 1 56 ? 6.493 -6.332 -5.654 1.00 0.00 56 GLN A O 9
ATOM 13514 N N . GLY A 1 57 ? 4.926 -7.415 -4.457 1.00 0.00 57 GLY A N 9
ATOM 13515 C CA . GLY A 1 57 ? 5.832 -8.480 -4.076 1.00 0.00 57 GLY A CA 9
ATOM 13516 C C . GLY A 1 57 ? 6.100 -8.492 -2.584 1.00 0.00 57 GLY A C 9
ATOM 13517 O O . GLY A 1 57 ? 7.114 -9.024 -2.131 1.00 0.00 57 GLY A O 9
ATOM 13521 N N . GLY A 1 58 ? 5.191 -7.892 -1.819 1.00 0.00 58 GLY A N 9
ATOM 13522 C CA . GLY A 1 58 ? 5.345 -7.843 -0.379 1.00 0.00 58 GLY A CA 9
ATOM 13523 C C . GLY A 1 58 ? 6.202 -6.680 0.077 1.00 0.00 58 GLY A C 9
ATOM 13524 O O . GLY A 1 58 ? 6.860 -6.027 -0.732 1.00 0.00 58 GLY A O 9
ATOM 13528 N N . LEU A 1 59 ? 6.196 -6.428 1.381 1.00 0.00 59 LEU A N 9
ATOM 13529 C CA . LEU A 1 59 ? 6.982 -5.346 1.964 1.00 0.00 59 LEU A CA 9
ATOM 13530 C C . LEU A 1 59 ? 8.416 -5.370 1.442 1.00 0.00 59 LEU A C 9
ATOM 13531 O O . LEU A 1 59 ? 9.026 -4.324 1.222 1.00 0.00 59 LEU A O 9
ATOM 13547 N N . GLU A 1 60 ? 8.948 -6.571 1.255 1.00 0.00 60 GLU A N 9
ATOM 13548 C CA . GLU A 1 60 ? 10.313 -6.740 0.774 1.00 0.00 60 GLU A CA 9
ATOM 13549 C C . GLU A 1 60 ? 10.466 -6.255 -0.665 1.00 0.00 60 GLU A C 9
ATOM 13550 O O . GLU A 1 60 ? 11.500 -5.699 -1.034 1.00 0.00 60 GLU A O 9
ATOM 13562 N N . ALA A 1 61 ? 9.441 -6.482 -1.480 1.00 0.00 61 ALA A N 9
ATOM 13563 C CA . ALA A 1 61 ? 9.486 -6.094 -2.886 1.00 0.00 61 ALA A CA 9
ATOM 13564 C C . ALA A 1 61 ? 9.377 -4.583 -3.062 1.00 0.00 61 ALA A C 9
ATOM 13565 O O . ALA A 1 61 ? 10.002 -4.010 -3.955 1.00 0.00 61 ALA A O 9
ATOM 13572 N N . VAL A 1 62 ? 8.580 -3.940 -2.217 1.00 0.00 62 VAL A N 9
ATOM 13573 C CA . VAL A 1 62 ? 8.389 -2.497 -2.310 1.00 0.00 62 VAL A CA 9
ATOM 13574 C C . VAL A 1 62 ? 9.686 -1.756 -2.013 1.00 0.00 62 VAL A C 9
ATOM 13575 O O . VAL A 1 62 ? 10.239 -1.084 -2.883 1.00 0.00 62 VAL A O 9
ATOM 13588 N N . ARG A 1 63 ? 10.193 -1.905 -0.793 1.00 0.00 63 ARG A N 9
ATOM 13589 C CA . ARG A 1 63 ? 11.449 -1.259 -0.413 1.00 0.00 63 ARG A CA 9
ATOM 13590 C C . ARG A 1 63 ? 12.522 -1.532 -1.465 1.00 0.00 63 ARG A C 9
ATOM 13591 O O . ARG A 1 63 ? 13.309 -0.651 -1.810 1.00 0.00 63 ARG A O 9
ATOM 13612 N N . GLN A 1 64 ? 12.527 -2.755 -1.985 1.00 0.00 64 GLN A N 9
ATOM 13613 C CA . GLN A 1 64 ? 13.475 -3.146 -3.019 1.00 0.00 64 GLN A CA 9
ATOM 13614 C C . GLN A 1 64 ? 13.274 -2.329 -4.291 1.00 0.00 64 GLN A C 9
ATOM 13615 O O . GLN A 1 64 ? 14.216 -1.728 -4.807 1.00 0.00 64 GLN A O 9
ATOM 13629 N N . GLU A 1 65 ? 12.045 -2.322 -4.802 1.00 0.00 65 GLU A N 9
ATOM 13630 C CA . GLU A 1 65 ? 11.736 -1.593 -6.027 1.00 0.00 65 GLU A CA 9
ATOM 13631 C C . GLU A 1 65 ? 11.786 -0.088 -5.792 1.00 0.00 65 GLU A C 9
ATOM 13632 O O . GLU A 1 65 ? 12.078 0.685 -6.705 1.00 0.00 65 GLU A O 9
ATOM 13644 N N . MET A 1 66 ? 11.511 0.320 -4.559 1.00 0.00 66 MET A N 9
ATOM 13645 C CA . MET A 1 66 ? 11.544 1.730 -4.195 1.00 0.00 66 MET A CA 9
ATOM 13646 C C . MET A 1 66 ? 12.980 2.245 -4.148 1.00 0.00 66 MET A C 9
ATOM 13647 O O . MET A 1 66 ? 13.224 3.445 -4.276 1.00 0.00 66 MET A O 9
ATOM 13661 N N . ARG A 1 67 ? 13.928 1.329 -3.966 1.00 0.00 67 ARG A N 9
ATOM 13662 C CA . ARG A 1 67 ? 15.339 1.690 -3.896 1.00 0.00 67 ARG A CA 9
ATOM 13663 C C . ARG A 1 67 ? 15.898 1.996 -5.281 1.00 0.00 67 ARG A C 9
ATOM 13664 O O . ARG A 1 67 ? 16.538 3.027 -5.489 1.00 0.00 67 ARG A O 9
ATOM 13685 N N . ARG A 1 68 ? 15.646 1.098 -6.228 1.00 0.00 68 ARG A N 9
ATOM 13686 C CA . ARG A 1 68 ? 16.135 1.274 -7.593 1.00 0.00 68 ARG A CA 9
ATOM 13687 C C . ARG A 1 68 ? 15.390 2.400 -8.301 1.00 0.00 68 ARG A C 9
ATOM 13688 O O . ARG A 1 68 ? 15.937 3.060 -9.185 1.00 0.00 68 ARG A O 9
ATOM 13709 N N . GLN A 1 69 ? 14.138 2.611 -7.910 1.00 0.00 69 GLN A N 9
ATOM 13710 C CA . GLN A 1 69 ? 13.317 3.658 -8.507 1.00 0.00 69 GLN A CA 9
ATOM 13711 C C . GLN A 1 69 ? 13.746 5.039 -8.021 1.00 0.00 69 GLN A C 9
ATOM 13712 O O . GLN A 1 69 ? 13.460 6.049 -8.664 1.00 0.00 69 GLN A O 9
ATOM 13726 N N . GLY A 1 70 ? 14.432 5.077 -6.884 1.00 0.00 70 GLY A N 9
ATOM 13727 C CA . GLY A 1 70 ? 14.885 6.340 -6.333 1.00 0.00 70 GLY A CA 9
ATOM 13728 C C . GLY A 1 70 ? 16.385 6.524 -6.452 1.00 0.00 70 GLY A C 9
ATOM 13729 O O . GLY A 1 70 ? 16.858 7.612 -6.780 1.00 0.00 70 GLY A O 9
ATOM 13733 N N . GLY A 1 71 ? 17.135 5.460 -6.185 1.00 0.00 71 GLY A N 9
ATOM 13734 C CA . GLY A 1 71 ? 18.582 5.536 -6.266 1.00 0.00 71 GLY A CA 9
ATOM 13735 C C . GLY A 1 71 ? 19.179 6.379 -5.157 1.00 0.00 71 GLY A C 9
ATOM 13736 O O . GLY A 1 71 ? 19.125 7.608 -5.206 1.00 0.00 71 GLY A O 9
ATOM 13740 N N . SER A 1 72 ? 19.744 5.719 -4.152 1.00 0.00 72 SER A N 9
ATOM 13741 C CA . SER A 1 72 ? 20.347 6.417 -3.023 1.00 0.00 72 SER A CA 9
ATOM 13742 C C . SER A 1 72 ? 19.281 7.101 -2.174 1.00 0.00 72 SER A C 9
ATOM 13743 O O . SER A 1 72 ? 19.086 6.757 -1.008 1.00 0.00 72 SER A O 9
ATOM 13751 N N . GLY A 1 73 ? 18.592 8.071 -2.767 1.00 0.00 73 GLY A N 9
ATOM 13752 C CA . GLY A 1 73 ? 17.552 8.787 -2.051 1.00 0.00 73 GLY A CA 9
ATOM 13753 C C . GLY A 1 73 ? 17.304 10.171 -2.619 1.00 0.00 73 GLY A C 9
ATOM 13754 O O . GLY A 1 73 ? 18.199 10.777 -3.208 1.00 0.00 73 GLY A O 9
ATOM 13758 N N . GLY A 1 74 ? 16.087 10.673 -2.440 1.00 0.00 74 GLY A N 9
ATOM 13759 C CA . GLY A 1 74 ? 15.746 11.989 -2.945 1.00 0.00 74 GLY A CA 9
ATOM 13760 C C . GLY A 1 74 ? 15.670 12.026 -4.459 1.00 0.00 74 GLY A C 9
ATOM 13761 O O . GLY A 1 74 ? 16.418 11.325 -5.142 1.00 0.00 74 GLY A O 9
ATOM 13765 N N . SER A 1 75 ? 14.763 12.843 -4.985 1.00 0.00 75 SER A N 9
ATOM 13766 C CA . SER A 1 75 ? 14.589 12.966 -6.427 1.00 0.00 75 SER A CA 9
ATOM 13767 C C . SER A 1 75 ? 14.261 11.613 -7.051 1.00 0.00 75 SER A C 9
ATOM 13768 O O . SER A 1 75 ? 14.647 11.331 -8.185 1.00 0.00 75 SER A O 9
ATOM 13776 N N . GLN A 1 76 ? 13.545 10.781 -6.302 1.00 0.00 76 GLN A N 9
ATOM 13777 C CA . GLN A 1 76 ? 13.165 9.457 -6.779 1.00 0.00 76 GLN A CA 9
ATOM 13778 C C . GLN A 1 76 ? 12.044 9.552 -7.810 1.00 0.00 76 GLN A C 9
ATOM 13779 O O . GLN A 1 76 ? 11.380 10.582 -7.925 1.00 0.00 76 GLN A O 9
ATOM 13793 N N . SER A 1 77 ? 11.841 8.473 -8.560 1.00 0.00 77 SER A N 9
ATOM 13794 C CA . SER A 1 77 ? 10.809 8.442 -9.589 1.00 0.00 77 SER A CA 9
ATOM 13795 C C . SER A 1 77 ? 9.520 7.820 -9.060 1.00 0.00 77 SER A C 9
ATOM 13796 O O . SER A 1 77 ? 9.416 6.601 -8.925 1.00 0.00 77 SER A O 9
ATOM 13804 N N . SER A 1 78 ? 8.536 8.668 -8.775 1.00 0.00 78 SER A N 9
ATOM 13805 C CA . SER A 1 78 ? 7.244 8.208 -8.277 1.00 0.00 78 SER A CA 9
ATOM 13806 C C . SER A 1 78 ? 6.442 7.505 -9.374 1.00 0.00 78 SER A C 9
ATOM 13807 O O . SER A 1 78 ? 5.435 6.853 -9.093 1.00 0.00 78 SER A O 9
ATOM 13815 N N . GLU A 1 79 ? 6.912 7.601 -10.618 1.00 0.00 79 GLU A N 9
ATOM 13816 C CA . GLU A 1 79 ? 6.216 6.990 -11.743 1.00 0.00 79 GLU A CA 9
ATOM 13817 C C . GLU A 1 79 ? 6.348 5.473 -11.702 1.00 0.00 79 GLU A C 9
ATOM 13818 O O . GLU A 1 79 ? 7.273 4.899 -12.276 1.00 0.00 79 GLU A O 9
ATOM 13830 N N . GLY A 1 80 ? 5.411 4.835 -11.012 1.00 0.00 80 GLY A N 9
ATOM 13831 C CA . GLY A 1 80 ? 5.423 3.393 -10.885 1.00 0.00 80 GLY A CA 9
ATOM 13832 C C . GLY A 1 80 ? 4.493 2.917 -9.789 1.00 0.00 80 GLY A C 9
ATOM 13833 O O . GLY A 1 80 ? 3.279 2.853 -9.980 1.00 0.00 80 GLY A O 9
ATOM 13837 N N . LEU A 1 81 ? 5.060 2.594 -8.633 1.00 0.00 81 LEU A N 9
ATOM 13838 C CA . LEU A 1 81 ? 4.267 2.141 -7.498 1.00 0.00 81 LEU A CA 9
ATOM 13839 C C . LEU A 1 81 ? 3.344 3.248 -6.994 1.00 0.00 81 LEU A C 9
ATOM 13840 O O . LEU A 1 81 ? 2.242 2.977 -6.518 1.00 0.00 81 LEU A O 9
ATOM 13856 N N . VAL A 1 82 ? 3.806 4.495 -7.078 1.00 0.00 82 VAL A N 9
ATOM 13857 C CA . VAL A 1 82 ? 3.014 5.631 -6.616 1.00 0.00 82 VAL A CA 9
ATOM 13858 C C . VAL A 1 82 ? 1.751 5.803 -7.452 1.00 0.00 82 VAL A C 9
ATOM 13859 O O . VAL A 1 82 ? 0.694 6.157 -6.930 1.00 0.00 82 VAL A O 9
ATOM 13872 N N . GLY A 1 83 ? 1.868 5.557 -8.752 1.00 0.00 83 GLY A N 9
ATOM 13873 C CA . GLY A 1 83 ? 0.728 5.702 -9.636 1.00 0.00 83 GLY A CA 9
ATOM 13874 C C . GLY A 1 83 ? -0.330 4.643 -9.399 1.00 0.00 83 GLY A C 9
ATOM 13875 O O . GLY A 1 83 ? -1.525 4.938 -9.405 1.00 0.00 83 GLY A O 9
ATOM 13879 N N . ALA A 1 84 ? 0.107 3.405 -9.193 1.00 0.00 84 ALA A N 9
ATOM 13880 C CA . ALA A 1 84 ? -0.814 2.305 -8.939 1.00 0.00 84 ALA A CA 9
ATOM 13881 C C . ALA A 1 84 ? -1.557 2.520 -7.625 1.00 0.00 84 ALA A C 9
ATOM 13882 O O . ALA A 1 84 ? -2.786 2.459 -7.577 1.00 0.00 84 ALA A O 9
ATOM 13889 N N . LEU A 1 85 ? -0.804 2.791 -6.563 1.00 0.00 85 LEU A N 9
ATOM 13890 C CA . LEU A 1 85 ? -1.393 3.047 -5.255 1.00 0.00 85 LEU A CA 9
ATOM 13891 C C . LEU A 1 85 ? -2.341 4.238 -5.327 1.00 0.00 85 LEU A C 9
ATOM 13892 O O . LEU A 1 85 ? -3.417 4.227 -4.729 1.00 0.00 85 LEU A O 9
ATOM 13908 N N . MET A 1 86 ? -1.939 5.260 -6.077 1.00 0.00 86 MET A N 9
ATOM 13909 C CA . MET A 1 86 ? -2.764 6.448 -6.253 1.00 0.00 86 MET A CA 9
ATOM 13910 C C . MET A 1 86 ? -4.150 6.057 -6.749 1.00 0.00 86 MET A C 9
ATOM 13911 O O . MET A 1 86 ? -5.156 6.630 -6.333 1.00 0.00 86 MET A O 9
ATOM 13925 N N . HIS A 1 87 ? -4.190 5.067 -7.634 1.00 0.00 87 HIS A N 9
ATOM 13926 C CA . HIS A 1 87 ? -5.448 4.572 -8.177 1.00 0.00 87 HIS A CA 9
ATOM 13927 C C . HIS A 1 87 ? -6.234 3.828 -7.103 1.00 0.00 87 HIS A C 9
ATOM 13928 O O . HIS A 1 87 ? -7.440 4.024 -6.952 1.00 0.00 87 HIS A O 9
ATOM 13943 N N . VAL A 1 88 ? -5.538 2.980 -6.352 1.00 0.00 88 VAL A N 9
ATOM 13944 C CA . VAL A 1 88 ? -6.164 2.220 -5.278 1.00 0.00 88 VAL A CA 9
ATOM 13945 C C . VAL A 1 88 ? -6.851 3.150 -4.286 1.00 0.00 88 VAL A C 9
ATOM 13946 O O . VAL A 1 88 ? -7.938 2.852 -3.793 1.00 0.00 88 VAL A O 9
ATOM 13959 N N . MET A 1 89 ? -6.215 4.284 -4.005 1.00 0.00 89 MET A N 9
ATOM 13960 C CA . MET A 1 89 ? -6.782 5.260 -3.086 1.00 0.00 89 MET A CA 9
ATOM 13961 C C . MET A 1 89 ? -8.113 5.770 -3.622 1.00 0.00 89 MET A C 9
ATOM 13962 O O . MET A 1 89 ? -9.061 5.981 -2.866 1.00 0.00 89 MET A O 9
ATOM 13976 N N . GLN A 1 90 ? -8.181 5.939 -4.938 1.00 0.00 90 GLN A N 9
ATOM 13977 C CA . GLN A 1 90 ? -9.414 6.358 -5.593 1.00 0.00 90 GLN A CA 9
ATOM 13978 C C . GLN A 1 90 ? -10.409 5.199 -5.640 1.00 0.00 90 GLN A C 9
ATOM 13979 O O . GLN A 1 90 ? -11.609 5.403 -5.823 1.00 0.00 90 GLN A O 9
ATOM 13993 N N . LYS A 1 91 ? -9.901 3.984 -5.431 1.00 0.00 91 LYS A N 9
ATOM 13994 C CA . LYS A 1 91 ? -10.724 2.787 -5.450 1.00 0.00 91 LYS A CA 9
ATOM 13995 C C . LYS A 1 91 ? -11.673 2.756 -4.258 1.00 0.00 91 LYS A C 9
ATOM 13996 O O . LYS A 1 91 ? -12.892 2.702 -4.419 1.00 0.00 91 LYS A O 9
ATOM 14015 N N . ARG A 1 92 ? -11.101 2.830 -3.065 1.00 0.00 92 ARG A N 9
ATOM 14016 C CA . ARG A 1 92 ? -11.877 2.813 -1.834 1.00 0.00 92 ARG A CA 9
ATOM 14017 C C . ARG A 1 92 ? -12.612 4.135 -1.619 1.00 0.00 92 ARG A C 9
ATOM 14018 O O . ARG A 1 92 ? -13.551 4.208 -0.826 1.00 0.00 92 ARG A O 9
ATOM 14039 N N . SER A 1 93 ? -12.185 5.178 -2.328 1.00 0.00 93 SER A N 9
ATOM 14040 C CA . SER A 1 93 ? -12.807 6.491 -2.203 1.00 0.00 93 SER A CA 9
ATOM 14041 C C . SER A 1 93 ? -14.146 6.531 -2.931 1.00 0.00 93 SER A C 9
ATOM 14042 O O . SER A 1 93 ? -15.079 7.207 -2.498 1.00 0.00 93 SER A O 9
ATOM 14050 N N . ARG A 1 94 ? -14.231 5.807 -4.040 1.00 0.00 94 ARG A N 9
ATOM 14051 C CA . ARG A 1 94 ? -15.456 5.761 -4.829 1.00 0.00 94 ARG A CA 9
ATOM 14052 C C . ARG A 1 94 ? -16.298 4.534 -4.483 1.00 0.00 94 ARG A C 9
ATOM 14053 O O . ARG A 1 94 ? -17.480 4.469 -4.821 1.00 0.00 94 ARG A O 9
ATOM 14074 N N . ALA A 1 95 ? -15.690 3.565 -3.801 1.00 0.00 95 ALA A N 9
ATOM 14075 C CA . ALA A 1 95 ? -16.392 2.345 -3.422 1.00 0.00 95 ALA A CA 9
ATOM 14076 C C . ALA A 1 95 ? -17.364 2.595 -2.280 1.00 0.00 95 ALA A C 9
ATOM 14077 O O . ALA A 1 95 ? -16.968 2.992 -1.184 1.00 0.00 95 ALA A O 9
ATOM 14084 N N . ILE A 1 96 ? -18.639 2.349 -2.550 1.00 0.00 96 ILE A N 9
ATOM 14085 C CA . ILE A 1 96 ? -19.679 2.514 -1.551 1.00 0.00 96 ILE A CA 9
ATOM 14086 C C . ILE A 1 96 ? -20.537 1.258 -1.467 1.00 0.00 96 ILE A C 9
ATOM 14087 O O . ILE A 1 96 ? -21.306 0.952 -2.377 1.00 0.00 96 ILE A O 9
ATOM 14103 N N . HIS A 1 97 ? -20.388 0.516 -0.388 1.00 0.00 97 HIS A N 9
ATOM 14104 C CA . HIS A 1 97 ? -21.157 -0.704 -0.224 1.00 0.00 97 HIS A CA 9
ATOM 14105 C C . HIS A 1 97 ? -22.640 -0.386 -0.086 1.00 0.00 97 HIS A C 9
ATOM 14106 O O . HIS A 1 97 ? -23.188 -0.377 1.016 1.00 0.00 97 HIS A O 9
ATOM 14121 N N . SER A 1 98 ? -23.280 -0.118 -1.219 1.00 0.00 98 SER A N 9
ATOM 14122 C CA . SER A 1 98 ? -24.697 0.215 -1.245 1.00 0.00 98 SER A CA 9
ATOM 14123 C C . SER A 1 98 ? -25.504 -0.906 -1.892 1.00 0.00 98 SER A C 9
ATOM 14124 O O . SER A 1 98 ? -24.989 -2.000 -2.124 1.00 0.00 98 SER A O 9
ATOM 14132 N N . SER A 1 99 ? -26.770 -0.626 -2.187 1.00 0.00 99 SER A N 9
ATOM 14133 C CA . SER A 1 99 ? -27.643 -1.613 -2.813 1.00 0.00 99 SER A CA 9
ATOM 14134 C C . SER A 1 99 ? -27.778 -1.350 -4.309 1.00 0.00 99 SER A C 9
ATOM 14135 O O . SER A 1 99 ? -27.232 -0.376 -4.829 1.00 0.00 99 SER A O 9
ATOM 14143 N N . ASP A 1 100 ? -28.510 -2.222 -4.995 1.00 0.00 100 ASP A N 9
ATOM 14144 C CA . ASP A 1 100 ? -28.717 -2.083 -6.431 1.00 0.00 100 ASP A CA 9
ATOM 14145 C C . ASP A 1 100 ? -27.414 -2.291 -7.195 1.00 0.00 100 ASP A C 9
ATOM 14146 O O . ASP A 1 100 ? -27.253 -3.279 -7.911 1.00 0.00 100 ASP A O 9
ATOM 14155 N N . GLU A 1 101 ? -26.489 -1.350 -7.042 1.00 0.00 101 GLU A N 9
ATOM 14156 C CA . GLU A 1 101 ? -25.200 -1.426 -7.718 1.00 0.00 101 GLU A CA 9
ATOM 14157 C C . GLU A 1 101 ? -24.067 -1.024 -6.780 1.00 0.00 101 GLU A C 9
ATOM 14158 O O . GLU A 1 101 ? -23.626 0.125 -6.781 1.00 0.00 101 GLU A O 9
ATOM 14170 N N . GLY A 1 102 ? -23.603 -1.977 -5.979 1.00 0.00 102 GLY A N 9
ATOM 14171 C CA . GLY A 1 102 ? -22.525 -1.703 -5.047 1.00 0.00 102 GLY A CA 9
ATOM 14172 C C . GLY A 1 102 ? -21.792 -2.960 -4.624 1.00 0.00 102 GLY A C 9
ATOM 14173 O O . GLY A 1 102 ? -21.791 -3.321 -3.447 1.00 0.00 102 GLY A O 9
ATOM 14177 N N . GLU A 1 103 ? -21.166 -3.627 -5.587 1.00 0.00 103 GLU A N 9
ATOM 14178 C CA . GLU A 1 103 ? -20.425 -4.851 -5.313 1.00 0.00 103 GLU A CA 9
ATOM 14179 C C . GLU A 1 103 ? -18.926 -4.579 -5.258 1.00 0.00 103 GLU A C 9
ATOM 14180 O O . GLU A 1 103 ? -18.476 -3.467 -5.535 1.00 0.00 103 GLU A O 9
ATOM 14192 N N . ASP A 1 104 ? -18.158 -5.603 -4.902 1.00 0.00 104 ASP A N 9
ATOM 14193 C CA . ASP A 1 104 ? -16.709 -5.475 -4.809 1.00 0.00 104 ASP A CA 9
ATOM 14194 C C . ASP A 1 104 ? -16.082 -5.371 -6.195 1.00 0.00 104 ASP A C 9
ATOM 14195 O O . ASP A 1 104 ? -16.779 -5.422 -7.208 1.00 0.00 104 ASP A O 9
ATOM 14204 N N . GLN A 1 105 ? -14.762 -5.222 -6.233 1.00 0.00 105 GLN A N 9
ATOM 14205 C CA . GLN A 1 105 ? -14.041 -5.109 -7.495 1.00 0.00 105 GLN A CA 9
ATOM 14206 C C . GLN A 1 105 ? -12.861 -6.075 -7.538 1.00 0.00 105 GLN A C 9
ATOM 14207 O O . GLN A 1 105 ? -11.807 -5.759 -8.089 1.00 0.00 105 GLN A O 9
ATOM 14221 N N . ALA A 1 106 ? -13.047 -7.256 -6.956 1.00 0.00 106 ALA A N 9
ATOM 14222 C CA . ALA A 1 106 ? -11.996 -8.266 -6.928 1.00 0.00 106 ALA A CA 9
ATOM 14223 C C . ALA A 1 106 ? -11.936 -9.031 -8.246 1.00 0.00 106 ALA A C 9
ATOM 14224 O O . ALA A 1 106 ? -12.965 -9.305 -8.864 1.00 0.00 106 ALA A O 9
ATOM 14231 N N . GLY A 1 107 ? -10.723 -9.369 -8.671 1.00 0.00 107 GLY A N 9
ATOM 14232 C CA . GLY A 1 107 ? -10.548 -10.098 -9.912 1.00 0.00 107 GLY A CA 9
ATOM 14233 C C . GLY A 1 107 ? -11.099 -9.349 -11.110 1.00 0.00 107 GLY A C 9
ATOM 14234 O O . GLY A 1 107 ? -11.631 -10.007 -12.028 1.00 0.00 107 GLY A O 9
ATOM 14239 N N . SER A 1 1 ? 9.131 -25.654 -8.049 1.00 0.00 1 SER A N 10
ATOM 14240 C CA . SER A 1 1 ? 10.176 -24.606 -7.912 1.00 0.00 1 SER A CA 10
ATOM 14241 C C . SER A 1 1 ? 10.076 -23.578 -9.033 1.00 0.00 1 SER A C 10
ATOM 14242 O O . SER A 1 1 ? 9.249 -23.707 -9.935 1.00 0.00 1 SER A O 10
ATOM 14252 N N . GLY A 1 2 ? 10.925 -22.557 -8.970 1.00 0.00 2 GLY A N 10
ATOM 14253 C CA . GLY A 1 2 ? 10.915 -21.521 -9.986 1.00 0.00 2 GLY A CA 10
ATOM 14254 C C . GLY A 1 2 ? 10.382 -20.201 -9.464 1.00 0.00 2 GLY A C 10
ATOM 14255 O O . GLY A 1 2 ? 10.684 -19.141 -10.012 1.00 0.00 2 GLY A O 10
ATOM 14259 N N . PHE A 1 3 ? 9.584 -20.267 -8.403 1.00 0.00 3 PHE A N 10
ATOM 14260 C CA . PHE A 1 3 ? 9.008 -19.069 -7.806 1.00 0.00 3 PHE A CA 10
ATOM 14261 C C . PHE A 1 3 ? 9.018 -19.161 -6.284 1.00 0.00 3 PHE A C 10
ATOM 14262 O O . PHE A 1 3 ? 8.353 -20.016 -5.699 1.00 0.00 3 PHE A O 10
ATOM 14279 N N . LYS A 1 4 ? 9.775 -18.273 -5.648 1.00 0.00 4 LYS A N 10
ATOM 14280 C CA . LYS A 1 4 ? 9.871 -18.252 -4.194 1.00 0.00 4 LYS A CA 10
ATOM 14281 C C . LYS A 1 4 ? 8.759 -17.403 -3.587 1.00 0.00 4 LYS A C 10
ATOM 14282 O O . LYS A 1 4 ? 8.263 -16.469 -4.218 1.00 0.00 4 LYS A O 10
ATOM 14301 N N . HIS A 1 5 ? 8.369 -17.735 -2.360 1.00 0.00 5 HIS A N 10
ATOM 14302 C CA . HIS A 1 5 ? 7.315 -17.003 -1.667 1.00 0.00 5 HIS A CA 10
ATOM 14303 C C . HIS A 1 5 ? 7.906 -15.965 -0.719 1.00 0.00 5 HIS A C 10
ATOM 14304 O O . HIS A 1 5 ? 7.892 -16.143 0.500 1.00 0.00 5 HIS A O 10
ATOM 14319 N N . VAL A 1 6 ? 8.426 -14.882 -1.286 1.00 0.00 6 VAL A N 10
ATOM 14320 C CA . VAL A 1 6 ? 9.030 -13.816 -0.494 1.00 0.00 6 VAL A CA 10
ATOM 14321 C C . VAL A 1 6 ? 8.100 -12.613 -0.387 1.00 0.00 6 VAL A C 10
ATOM 14322 O O . VAL A 1 6 ? 7.343 -12.322 -1.312 1.00 0.00 6 VAL A O 10
ATOM 14335 N N . SER A 1 7 ? 8.143 -11.939 0.761 1.00 0.00 7 SER A N 10
ATOM 14336 C CA . SER A 1 7 ? 7.347 -10.753 0.995 1.00 0.00 7 SER A CA 10
ATOM 14337 C C . SER A 1 7 ? 5.886 -10.967 0.597 1.00 0.00 7 SER A C 10
ATOM 14338 O O . SER A 1 7 ? 5.063 -11.361 1.423 1.00 0.00 7 SER A O 10
ATOM 14346 N N . HIS A 1 8 ? 5.565 -10.685 -0.663 1.00 0.00 8 HIS A N 10
ATOM 14347 C CA . HIS A 1 8 ? 4.210 -10.862 -1.172 1.00 0.00 8 HIS A CA 10
ATOM 14348 C C . HIS A 1 8 ? 3.165 -10.297 -0.214 1.00 0.00 8 HIS A C 10
ATOM 14349 O O . HIS A 1 8 ? 2.147 -10.935 0.048 1.00 0.00 8 HIS A O 10
ATOM 14364 N N . VAL A 1 9 ? 3.429 -9.088 0.286 1.00 0.00 9 VAL A N 10
ATOM 14365 C CA . VAL A 1 9 ? 2.517 -8.377 1.194 1.00 0.00 9 VAL A CA 10
ATOM 14366 C C . VAL A 1 9 ? 1.722 -9.318 2.098 1.00 0.00 9 VAL A C 10
ATOM 14367 O O . VAL A 1 9 ? 0.714 -9.892 1.684 1.00 0.00 9 VAL A O 10
ATOM 14380 N N . GLY A 1 10 ? 2.157 -9.438 3.345 1.00 0.00 10 GLY A N 10
ATOM 14381 C CA . GLY A 1 10 ? 1.463 -10.287 4.295 1.00 0.00 10 GLY A CA 10
ATOM 14382 C C . GLY A 1 10 ? 0.632 -9.487 5.280 1.00 0.00 10 GLY A C 10
ATOM 14383 O O . GLY A 1 10 ? 0.833 -9.579 6.491 1.00 0.00 10 GLY A O 10
ATOM 14387 N N . TRP A 1 11 ? -0.304 -8.699 4.758 1.00 0.00 11 TRP A N 10
ATOM 14388 C CA . TRP A 1 11 ? -1.151 -7.860 5.597 1.00 0.00 11 TRP A CA 10
ATOM 14389 C C . TRP A 1 11 ? -2.419 -8.611 6.018 1.00 0.00 11 TRP A C 10
ATOM 14390 O O . TRP A 1 11 ? -2.855 -9.541 5.340 1.00 0.00 11 TRP A O 10
ATOM 14411 N N . ASP A 1 12 ? -2.987 -8.222 7.153 1.00 0.00 12 ASP A N 10
ATOM 14412 C CA . ASP A 1 12 ? -4.211 -8.844 7.641 1.00 0.00 12 ASP A CA 10
ATOM 14413 C C . ASP A 1 12 ? -5.435 -8.090 7.123 1.00 0.00 12 ASP A C 10
ATOM 14414 O O . ASP A 1 12 ? -5.431 -6.861 7.051 1.00 0.00 12 ASP A O 10
ATOM 14423 N N . PRO A 1 13 ? -6.498 -8.819 6.740 1.00 0.00 13 PRO A N 10
ATOM 14424 C CA . PRO A 1 13 ? -7.722 -8.212 6.210 1.00 0.00 13 PRO A CA 10
ATOM 14425 C C . PRO A 1 13 ? -8.607 -7.627 7.307 1.00 0.00 13 PRO A C 10
ATOM 14426 O O . PRO A 1 13 ? -9.251 -6.596 7.114 1.00 0.00 13 PRO A O 10
ATOM 14437 N N . GLN A 1 14 ? -8.642 -8.297 8.455 1.00 0.00 14 GLN A N 10
ATOM 14438 C CA . GLN A 1 14 ? -9.459 -7.848 9.577 1.00 0.00 14 GLN A CA 10
ATOM 14439 C C . GLN A 1 14 ? -8.731 -6.789 10.398 1.00 0.00 14 GLN A C 10
ATOM 14440 O O . GLN A 1 14 ? -9.330 -5.801 10.824 1.00 0.00 14 GLN A O 10
ATOM 14454 N N . ASN A 1 15 ? -7.437 -6.999 10.616 1.00 0.00 15 ASN A N 10
ATOM 14455 C CA . ASN A 1 15 ? -6.632 -6.060 11.389 1.00 0.00 15 ASN A CA 10
ATOM 14456 C C . ASN A 1 15 ? -6.063 -4.965 10.494 1.00 0.00 15 ASN A C 10
ATOM 14457 O O . ASN A 1 15 ? -5.822 -3.845 10.944 1.00 0.00 15 ASN A O 10
ATOM 14468 N N . GLY A 1 16 ? -5.853 -5.296 9.224 1.00 0.00 16 GLY A N 10
ATOM 14469 C CA . GLY A 1 16 ? -5.315 -4.329 8.287 1.00 0.00 16 GLY A CA 10
ATOM 14470 C C . GLY A 1 16 ? -3.834 -4.528 8.035 1.00 0.00 16 GLY A C 10
ATOM 14471 O O . GLY A 1 16 ? -3.341 -5.656 8.051 1.00 0.00 16 GLY A O 10
ATOM 14475 N N . PHE A 1 17 ? -3.122 -3.431 7.803 1.00 0.00 17 PHE A N 10
ATOM 14476 C CA . PHE A 1 17 ? -1.689 -3.492 7.548 1.00 0.00 17 PHE A CA 10
ATOM 14477 C C . PHE A 1 17 ? -0.907 -3.588 8.853 1.00 0.00 17 PHE A C 10
ATOM 14478 O O . PHE A 1 17 ? -1.194 -2.876 9.816 1.00 0.00 17 PHE A O 10
ATOM 14495 N N . ASP A 1 18 ? 0.082 -4.474 8.876 1.00 0.00 18 ASP A N 10
ATOM 14496 C CA . ASP A 1 18 ? 0.908 -4.666 10.060 1.00 0.00 18 ASP A CA 10
ATOM 14497 C C . ASP A 1 18 ? 1.883 -3.508 10.237 1.00 0.00 18 ASP A C 10
ATOM 14498 O O . ASP A 1 18 ? 3.099 -3.693 10.184 1.00 0.00 18 ASP A O 10
ATOM 14507 N N . VAL A 1 19 ? 1.342 -2.312 10.441 1.00 0.00 19 VAL A N 10
ATOM 14508 C CA . VAL A 1 19 ? 2.167 -1.126 10.634 1.00 0.00 19 VAL A CA 10
ATOM 14509 C C . VAL A 1 19 ? 3.181 -1.348 11.751 1.00 0.00 19 VAL A C 10
ATOM 14510 O O . VAL A 1 19 ? 4.230 -0.705 11.789 1.00 0.00 19 VAL A O 10
ATOM 14523 N N . ASN A 1 20 ? 2.873 -2.284 12.643 1.00 0.00 20 ASN A N 10
ATOM 14524 C CA . ASN A 1 20 ? 3.767 -2.615 13.742 1.00 0.00 20 ASN A CA 10
ATOM 14525 C C . ASN A 1 20 ? 4.958 -3.433 13.248 1.00 0.00 20 ASN A C 10
ATOM 14526 O O . ASN A 1 20 ? 5.998 -3.490 13.905 1.00 0.00 20 ASN A O 10
ATOM 14537 N N . ASN A 1 21 ? 4.803 -4.065 12.084 1.00 0.00 21 ASN A N 10
ATOM 14538 C CA . ASN A 1 21 ? 5.867 -4.881 11.509 1.00 0.00 21 ASN A CA 10
ATOM 14539 C C . ASN A 1 21 ? 6.149 -4.493 10.058 1.00 0.00 21 ASN A C 10
ATOM 14540 O O . ASN A 1 21 ? 6.760 -5.259 9.313 1.00 0.00 21 ASN A O 10
ATOM 14551 N N . LEU A 1 22 ? 5.710 -3.301 9.662 1.00 0.00 22 LEU A N 10
ATOM 14552 C CA . LEU A 1 22 ? 5.936 -2.821 8.302 1.00 0.00 22 LEU A CA 10
ATOM 14553 C C . LEU A 1 22 ? 7.408 -2.500 8.070 1.00 0.00 22 LEU A C 10
ATOM 14554 O O . LEU A 1 22 ? 8.167 -2.295 9.017 1.00 0.00 22 LEU A O 10
ATOM 14570 N N . ASP A 1 23 ? 7.805 -2.470 6.802 1.00 0.00 23 ASP A N 10
ATOM 14571 C CA . ASP A 1 23 ? 9.186 -2.178 6.438 1.00 0.00 23 ASP A CA 10
ATOM 14572 C C . ASP A 1 23 ? 9.425 -0.671 6.369 1.00 0.00 23 ASP A C 10
ATOM 14573 O O . ASP A 1 23 ? 8.569 0.078 5.898 1.00 0.00 23 ASP A O 10
ATOM 14582 N N . PRO A 1 24 ? 10.596 -0.204 6.837 1.00 0.00 24 PRO A N 10
ATOM 14583 C CA . PRO A 1 24 ? 10.937 1.222 6.830 1.00 0.00 24 PRO A CA 10
ATOM 14584 C C . PRO A 1 24 ? 10.877 1.832 5.433 1.00 0.00 24 PRO A C 10
ATOM 14585 O O . PRO A 1 24 ? 10.819 3.053 5.282 1.00 0.00 24 PRO A O 10
ATOM 14596 N N . ASP A 1 25 ? 10.899 0.979 4.414 1.00 0.00 25 ASP A N 10
ATOM 14597 C CA . ASP A 1 25 ? 10.857 1.442 3.032 1.00 0.00 25 ASP A CA 10
ATOM 14598 C C . ASP A 1 25 ? 9.427 1.744 2.596 1.00 0.00 25 ASP A C 10
ATOM 14599 O O . ASP A 1 25 ? 9.118 2.861 2.178 1.00 0.00 25 ASP A O 10
ATOM 14608 N N . LEU A 1 26 ? 8.560 0.741 2.684 1.00 0.00 26 LEU A N 10
ATOM 14609 C CA . LEU A 1 26 ? 7.166 0.905 2.286 1.00 0.00 26 LEU A CA 10
ATOM 14610 C C . LEU A 1 26 ? 6.426 1.816 3.257 1.00 0.00 26 LEU A C 10
ATOM 14611 O O . LEU A 1 26 ? 5.639 2.668 2.844 1.00 0.00 26 LEU A O 10
ATOM 14627 N N . ARG A 1 27 ? 6.686 1.640 4.549 1.00 0.00 27 ARG A N 10
ATOM 14628 C CA . ARG A 1 27 ? 6.050 2.465 5.568 1.00 0.00 27 ARG A CA 10
ATOM 14629 C C . ARG A 1 27 ? 6.307 3.942 5.289 1.00 0.00 27 ARG A C 10
ATOM 14630 O O . ARG A 1 27 ? 5.444 4.789 5.520 1.00 0.00 27 ARG A O 10
ATOM 14651 N N . SER A 1 28 ? 7.500 4.240 4.780 1.00 0.00 28 SER A N 10
ATOM 14652 C CA . SER A 1 28 ? 7.872 5.610 4.449 1.00 0.00 28 SER A CA 10
ATOM 14653 C C . SER A 1 28 ? 6.962 6.168 3.360 1.00 0.00 28 SER A C 10
ATOM 14654 O O . SER A 1 28 ? 6.571 7.335 3.400 1.00 0.00 28 SER A O 10
ATOM 14662 N N . LEU A 1 29 ? 6.627 5.324 2.389 1.00 0.00 29 LEU A N 10
ATOM 14663 C CA . LEU A 1 29 ? 5.757 5.729 1.291 1.00 0.00 29 LEU A CA 10
ATOM 14664 C C . LEU A 1 29 ? 4.426 6.249 1.825 1.00 0.00 29 LEU A C 10
ATOM 14665 O O . LEU A 1 29 ? 3.986 7.342 1.466 1.00 0.00 29 LEU A O 10
ATOM 14681 N N . PHE A 1 30 ? 3.794 5.463 2.689 1.00 0.00 30 PHE A N 10
ATOM 14682 C CA . PHE A 1 30 ? 2.522 5.852 3.284 1.00 0.00 30 PHE A CA 10
ATOM 14683 C C . PHE A 1 30 ? 2.632 7.227 3.932 1.00 0.00 30 PHE A C 10
ATOM 14684 O O . PHE A 1 30 ? 1.747 8.069 3.782 1.00 0.00 30 PHE A O 10
ATOM 14701 N N . SER A 1 31 ? 3.730 7.447 4.648 1.00 0.00 31 SER A N 10
ATOM 14702 C CA . SER A 1 31 ? 3.969 8.723 5.311 1.00 0.00 31 SER A CA 10
ATOM 14703 C C . SER A 1 31 ? 4.058 9.856 4.294 1.00 0.00 31 SER A C 10
ATOM 14704 O O . SER A 1 31 ? 3.378 10.874 4.422 1.00 0.00 31 SER A O 10
ATOM 14712 N N . ARG A 1 32 ? 4.901 9.670 3.282 1.00 0.00 32 ARG A N 10
ATOM 14713 C CA . ARG A 1 32 ? 5.077 10.674 2.239 1.00 0.00 32 ARG A CA 10
ATOM 14714 C C . ARG A 1 32 ? 3.760 10.944 1.519 1.00 0.00 32 ARG A C 10
ATOM 14715 O O . ARG A 1 32 ? 3.500 12.064 1.079 1.00 0.00 32 ARG A O 10
ATOM 14736 N N . ALA A 1 33 ? 2.932 9.911 1.405 1.00 0.00 33 ALA A N 10
ATOM 14737 C CA . ALA A 1 33 ? 1.640 10.037 0.740 1.00 0.00 33 ALA A CA 10
ATOM 14738 C C . ALA A 1 33 ? 0.586 10.622 1.679 1.00 0.00 33 ALA A C 10
ATOM 14739 O O . ALA A 1 33 ? -0.451 11.111 1.232 1.00 0.00 33 ALA A O 10
ATOM 14746 N N . GLY A 1 34 ? 0.856 10.569 2.981 1.00 0.00 34 GLY A N 10
ATOM 14747 C CA . GLY A 1 34 ? -0.083 11.097 3.954 1.00 0.00 34 GLY A CA 10
ATOM 14748 C C . GLY A 1 34 ? -0.956 10.022 4.578 1.00 0.00 34 GLY A C 10
ATOM 14749 O O . GLY A 1 34 ? -1.903 10.331 5.301 1.00 0.00 34 GLY A O 10
ATOM 14753 N N . ILE A 1 35 ? -0.642 8.758 4.302 1.00 0.00 35 ILE A N 10
ATOM 14754 C CA . ILE A 1 35 ? -1.408 7.646 4.851 1.00 0.00 35 ILE A CA 10
ATOM 14755 C C . ILE A 1 35 ? -0.894 7.262 6.235 1.00 0.00 35 ILE A C 10
ATOM 14756 O O . ILE A 1 35 ? 0.201 6.717 6.372 1.00 0.00 35 ILE A O 10
ATOM 14772 N N . SER A 1 36 ? -1.691 7.553 7.258 1.00 0.00 36 SER A N 10
ATOM 14773 C CA . SER A 1 36 ? -1.313 7.244 8.632 1.00 0.00 36 SER A CA 10
ATOM 14774 C C . SER A 1 36 ? -1.711 5.820 9.002 1.00 0.00 36 SER A C 10
ATOM 14775 O O . SER A 1 36 ? -2.471 5.171 8.284 1.00 0.00 36 SER A O 10
ATOM 14783 N N . GLU A 1 37 ? -1.190 5.339 10.126 1.00 0.00 37 GLU A N 10
ATOM 14784 C CA . GLU A 1 37 ? -1.487 3.989 10.590 1.00 0.00 37 GLU A CA 10
ATOM 14785 C C . GLU A 1 37 ? -2.992 3.756 10.669 1.00 0.00 37 GLU A C 10
ATOM 14786 O O . GLU A 1 37 ? -3.473 2.654 10.407 1.00 0.00 37 GLU A O 10
ATOM 14798 N N . ALA A 1 38 ? -3.732 4.802 11.023 1.00 0.00 38 ALA A N 10
ATOM 14799 C CA . ALA A 1 38 ? -5.181 4.705 11.133 1.00 0.00 38 ALA A CA 10
ATOM 14800 C C . ALA A 1 38 ? -5.786 4.146 9.851 1.00 0.00 38 ALA A C 10
ATOM 14801 O O . ALA A 1 38 ? -6.677 3.296 9.891 1.00 0.00 38 ALA A O 10
ATOM 14808 N N . GLN A 1 39 ? -5.287 4.619 8.714 1.00 0.00 39 GLN A N 10
ATOM 14809 C CA . GLN A 1 39 ? -5.768 4.156 7.419 1.00 0.00 39 GLN A CA 10
ATOM 14810 C C . GLN A 1 39 ? -5.178 2.791 7.086 1.00 0.00 39 GLN A C 10
ATOM 14811 O O . GLN A 1 39 ? -5.842 1.944 6.490 1.00 0.00 39 GLN A O 10
ATOM 14825 N N . LEU A 1 40 ? -3.934 2.576 7.498 1.00 0.00 40 LEU A N 10
ATOM 14826 C CA . LEU A 1 40 ? -3.260 1.307 7.254 1.00 0.00 40 LEU A CA 10
ATOM 14827 C C . LEU A 1 40 ? -3.874 0.193 8.099 1.00 0.00 40 LEU A C 10
ATOM 14828 O O . LEU A 1 40 ? -3.745 -0.985 7.774 1.00 0.00 40 LEU A O 10
ATOM 14844 N N . THR A 1 41 ? -4.563 0.573 9.172 1.00 0.00 41 THR A N 10
ATOM 14845 C CA . THR A 1 41 ? -5.204 -0.399 10.050 1.00 0.00 41 THR A CA 10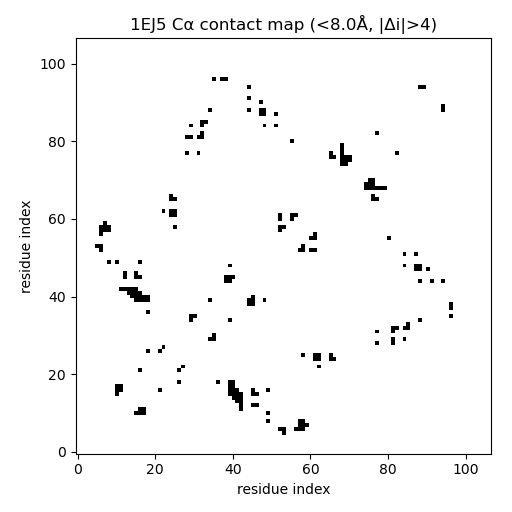
ATOM 14846 C C . THR A 1 41 ? -6.667 -0.620 9.664 1.00 0.00 41 THR A C 10
ATOM 14847 O O . THR A 1 41 ? -7.314 -1.541 10.164 1.00 0.00 41 THR A O 10
ATOM 14858 N N . ASP A 1 42 ? -7.182 0.212 8.759 1.00 0.00 42 ASP A N 10
ATOM 14859 C CA . ASP A 1 42 ? -8.564 0.089 8.310 1.00 0.00 42 ASP A CA 10
ATOM 14860 C C . ASP A 1 42 ? -8.691 -0.997 7.247 1.00 0.00 42 ASP A C 10
ATOM 14861 O O . ASP A 1 42 ? -8.037 -0.939 6.208 1.00 0.00 42 ASP A O 10
ATOM 14870 N N . ALA A 1 43 ? -9.528 -1.993 7.519 1.00 0.00 43 ALA A N 10
ATOM 14871 C CA . ALA A 1 43 ? -9.730 -3.099 6.589 1.00 0.00 43 ALA A CA 10
ATOM 14872 C C . ALA A 1 43 ? -10.036 -2.595 5.181 1.00 0.00 43 ALA A C 10
ATOM 14873 O O . ALA A 1 43 ? -9.641 -3.213 4.192 1.00 0.00 43 ALA A O 10
ATOM 14880 N N . GLU A 1 44 ? -10.747 -1.475 5.097 1.00 0.00 44 GLU A N 10
ATOM 14881 C CA . GLU A 1 44 ? -11.121 -0.901 3.815 1.00 0.00 44 GLU A CA 10
ATOM 14882 C C . GLU A 1 44 ? -9.923 -0.277 3.109 1.00 0.00 44 GLU A C 10
ATOM 14883 O O . GLU A 1 44 ? -9.567 -0.674 2.000 1.00 0.00 44 GLU A O 10
ATOM 14895 N N . THR A 1 45 ? -9.309 0.707 3.756 1.00 0.00 45 THR A N 10
ATOM 14896 C CA . THR A 1 45 ? -8.158 1.396 3.185 1.00 0.00 45 THR A CA 10
ATOM 14897 C C . THR A 1 45 ? -6.952 0.469 3.098 1.00 0.00 45 THR A C 10
ATOM 14898 O O . THR A 1 45 ? -6.189 0.518 2.137 1.00 0.00 45 THR A O 10
ATOM 14909 N N . SER A 1 46 ? -6.780 -0.379 4.104 1.00 0.00 46 SER A N 10
ATOM 14910 C CA . SER A 1 46 ? -5.660 -1.309 4.118 1.00 0.00 46 SER A CA 10
ATOM 14911 C C . SER A 1 46 ? -5.680 -2.175 2.866 1.00 0.00 46 SER A C 10
ATOM 14912 O O . SER A 1 46 ? -4.638 -2.447 2.271 1.00 0.00 46 SER A O 10
ATOM 14920 N N . LYS A 1 47 ? -6.878 -2.583 2.462 1.00 0.00 47 LYS A N 10
ATOM 14921 C CA . LYS A 1 47 ? -7.053 -3.409 1.274 1.00 0.00 47 LYS A CA 10
ATOM 14922 C C . LYS A 1 47 ? -6.559 -2.691 0.020 1.00 0.00 47 LYS A C 10
ATOM 14923 O O . LYS A 1 47 ? -5.725 -3.215 -0.719 1.00 0.00 47 LYS A O 10
ATOM 14942 N N . LEU A 1 48 ? -7.094 -1.499 -0.229 1.00 0.00 48 LEU A N 10
ATOM 14943 C CA . LEU A 1 48 ? -6.720 -0.728 -1.410 1.00 0.00 48 LEU A CA 10
ATOM 14944 C C . LEU A 1 48 ? -5.255 -0.302 -1.354 1.00 0.00 48 LEU A C 10
ATOM 14945 O O . LEU A 1 48 ? -4.595 -0.185 -2.387 1.00 0.00 48 LEU A O 10
ATOM 14961 N N . ILE A 1 49 ? -4.751 -0.065 -0.146 1.00 0.00 49 ILE A N 10
ATOM 14962 C CA . ILE A 1 49 ? -3.366 0.359 0.027 1.00 0.00 49 ILE A CA 10
ATOM 14963 C C . ILE A 1 49 ? -2.395 -0.750 -0.381 1.00 0.00 49 ILE A C 10
ATOM 14964 O O . ILE A 1 49 ? -1.627 -0.588 -1.327 1.00 0.00 49 ILE A O 10
ATOM 14980 N N . TYR A 1 50 ? -2.420 -1.873 0.333 1.00 0.00 50 TYR A N 10
ATOM 14981 C CA . TYR A 1 50 ? -1.515 -2.974 0.021 1.00 0.00 50 TYR A CA 10
ATOM 14982 C C . TYR A 1 50 ? -1.641 -3.354 -1.456 1.00 0.00 50 TYR A C 10
ATOM 14983 O O . TYR A 1 50 ? -0.651 -3.666 -2.116 1.00 0.00 50 TYR A O 10
ATOM 15001 N N . ASP A 1 51 ? -2.869 -3.309 -1.966 1.00 0.00 51 ASP A N 10
ATOM 15002 C CA . ASP A 1 51 ? -3.127 -3.618 -3.367 1.00 0.00 51 ASP A CA 10
ATOM 15003 C C . ASP A 1 51 ? -2.283 -2.730 -4.273 1.00 0.00 51 ASP A C 10
ATOM 15004 O O . ASP A 1 51 ? -1.814 -3.166 -5.325 1.00 0.00 51 ASP A O 10
ATOM 15013 N N . PHE A 1 52 ? -2.083 -1.485 -3.851 1.00 0.00 52 PHE A N 10
ATOM 15014 C CA . PHE A 1 52 ? -1.272 -0.545 -4.614 1.00 0.00 52 PHE A CA 10
ATOM 15015 C C . PHE A 1 52 ? 0.169 -1.033 -4.683 1.00 0.00 52 PHE A C 10
ATOM 15016 O O . PHE A 1 52 ? 0.852 -0.853 -5.690 1.00 0.00 52 PHE A O 10
ATOM 15033 N N . ILE A 1 53 ? 0.618 -1.671 -3.608 1.00 0.00 53 ILE A N 10
ATOM 15034 C CA . ILE A 1 53 ? 1.964 -2.223 -3.557 1.00 0.00 53 ILE A CA 10
ATOM 15035 C C . ILE A 1 53 ? 2.142 -3.270 -4.651 1.00 0.00 53 ILE A C 10
ATOM 15036 O O . ILE A 1 53 ? 3.241 -3.466 -5.170 1.00 0.00 53 ILE A O 10
ATOM 15052 N N . GLU A 1 54 ? 1.040 -3.915 -5.021 1.00 0.00 54 GLU A N 10
ATOM 15053 C CA . GLU A 1 54 ? 1.057 -4.916 -6.077 1.00 0.00 54 GLU A CA 10
ATOM 15054 C C . GLU A 1 54 ? 1.305 -4.259 -7.430 1.00 0.00 54 GLU A C 10
ATOM 15055 O O . GLU A 1 54 ? 2.029 -4.795 -8.269 1.00 0.00 54 GLU A O 10
ATOM 15067 N N . ASP A 1 55 ? 0.707 -3.087 -7.632 1.00 0.00 55 ASP A N 10
ATOM 15068 C CA . ASP A 1 55 ? 0.873 -2.352 -8.880 1.00 0.00 55 ASP A CA 10
ATOM 15069 C C . ASP A 1 55 ? 2.302 -1.825 -9.010 1.00 0.00 55 ASP A C 10
ATOM 15070 O O . ASP A 1 55 ? 2.798 -1.609 -10.115 1.00 0.00 55 ASP A O 10
ATOM 15079 N N . GLN A 1 56 ? 2.959 -1.629 -7.869 1.00 0.00 56 GLN A N 10
ATOM 15080 C CA . GLN A 1 56 ? 4.334 -1.142 -7.847 1.00 0.00 56 GLN A CA 10
ATOM 15081 C C . GLN A 1 56 ? 5.336 -2.292 -7.944 1.00 0.00 56 GLN A C 10
ATOM 15082 O O . GLN A 1 56 ? 6.526 -2.107 -7.692 1.00 0.00 56 GLN A O 10
ATOM 15096 N N . GLY A 1 57 ? 4.853 -3.480 -8.304 1.00 0.00 57 GLY A N 10
ATOM 15097 C CA . GLY A 1 57 ? 5.729 -4.630 -8.414 1.00 0.00 57 GLY A CA 10
ATOM 15098 C C . GLY A 1 57 ? 5.744 -5.474 -7.152 1.00 0.00 57 GLY A C 10
ATOM 15099 O O . GLY A 1 57 ? 6.652 -6.279 -6.945 1.00 0.00 57 GLY A O 10
ATOM 15103 N N . GLY A 1 58 ? 4.741 -5.284 -6.301 1.00 0.00 58 GLY A N 10
ATOM 15104 C CA . GLY A 1 58 ? 4.659 -6.048 -5.070 1.00 0.00 58 GLY A CA 10
ATOM 15105 C C . GLY A 1 58 ? 5.486 -5.450 -3.949 1.00 0.00 58 GLY A C 10
ATOM 15106 O O . GLY A 1 58 ? 6.270 -4.526 -4.164 1.00 0.00 58 GLY A O 10
ATOM 15110 N N . LEU A 1 59 ? 5.303 -5.985 -2.747 1.00 0.00 59 LEU A N 10
ATOM 15111 C CA . LEU A 1 59 ? 6.028 -5.520 -1.571 1.00 0.00 59 LEU A CA 10
ATOM 15112 C C . LEU A 1 59 ? 7.529 -5.435 -1.843 1.00 0.00 59 LEU A C 10
ATOM 15113 O O . LEU A 1 59 ? 8.192 -4.490 -1.418 1.00 0.00 59 LEU A O 10
ATOM 15129 N N . GLU A 1 60 ? 8.058 -6.434 -2.538 1.00 0.00 60 GLU A N 10
ATOM 15130 C CA . GLU A 1 60 ? 9.481 -6.476 -2.846 1.00 0.00 60 GLU A CA 10
ATOM 15131 C C . GLU A 1 60 ? 9.879 -5.328 -3.767 1.00 0.00 60 GLU A C 10
ATOM 15132 O O . GLU A 1 60 ? 10.980 -4.788 -3.660 1.00 0.00 60 GLU A O 10
ATOM 15144 N N . ALA A 1 61 ? 8.979 -4.958 -4.672 1.00 0.00 61 ALA A N 10
ATOM 15145 C CA . ALA A 1 61 ? 9.249 -3.878 -5.615 1.00 0.00 61 ALA A CA 10
ATOM 15146 C C . ALA A 1 61 ? 9.202 -2.513 -4.936 1.00 0.00 61 ALA A C 10
ATOM 15147 O O . ALA A 1 61 ? 9.951 -1.606 -5.299 1.00 0.00 61 ALA A O 10
ATOM 15154 N N . VAL A 1 62 ? 8.322 -2.368 -3.950 1.00 0.00 62 VAL A N 10
ATOM 15155 C CA . VAL A 1 62 ? 8.188 -1.103 -3.235 1.00 0.00 62 VAL A CA 10
ATOM 15156 C C . VAL A 1 62 ? 9.469 -0.779 -2.479 1.00 0.00 62 VAL A C 10
ATOM 15157 O O . VAL A 1 62 ? 10.136 0.215 -2.764 1.00 0.00 62 VAL A O 10
ATOM 15170 N N . ARG A 1 63 ? 9.832 -1.640 -1.535 1.00 0.00 63 ARG A N 10
ATOM 15171 C CA . ARG A 1 63 ? 11.067 -1.454 -0.781 1.00 0.00 63 ARG A CA 10
ATOM 15172 C C . ARG A 1 63 ? 12.238 -1.248 -1.739 1.00 0.00 63 ARG A C 10
ATOM 15173 O O . ARG A 1 63 ? 13.125 -0.431 -1.492 1.00 0.00 63 ARG A O 10
ATOM 15194 N N . GLN A 1 64 ? 12.217 -1.990 -2.844 1.00 0.00 64 GLN A N 10
ATOM 15195 C CA . GLN A 1 64 ? 13.251 -1.885 -3.868 1.00 0.00 64 GLN A CA 10
ATOM 15196 C C . GLN A 1 64 ? 13.255 -0.502 -4.513 1.00 0.00 64 GLN A C 10
ATOM 15197 O O . GLN A 1 64 ? 14.299 0.144 -4.608 1.00 0.00 64 GLN A O 10
ATOM 15211 N N . GLU A 1 65 ? 12.086 -0.060 -4.969 1.00 0.00 65 GLU A N 10
ATOM 15212 C CA . GLU A 1 65 ? 11.967 1.238 -5.626 1.00 0.00 65 GLU A CA 10
ATOM 15213 C C . GLU A 1 65 ? 12.188 2.372 -4.628 1.00 0.00 65 GLU A C 10
ATOM 15214 O O . GLU A 1 65 ? 12.737 3.418 -4.973 1.00 0.00 65 GLU A O 10
ATOM 15226 N N . MET A 1 66 ? 11.761 2.153 -3.389 1.00 0.00 66 MET A N 10
ATOM 15227 C CA . MET A 1 66 ? 11.936 3.147 -2.338 1.00 0.00 66 MET A CA 10
ATOM 15228 C C . MET A 1 66 ? 13.417 3.366 -2.049 1.00 0.00 66 MET A C 10
ATOM 15229 O O . MET A 1 66 ? 13.816 4.422 -1.560 1.00 0.00 66 MET A O 10
ATOM 15243 N N . ARG A 1 67 ? 14.230 2.363 -2.371 1.00 0.00 67 ARG A N 10
ATOM 15244 C CA . ARG A 1 67 ? 15.670 2.449 -2.161 1.00 0.00 67 ARG A CA 10
ATOM 15245 C C . ARG A 1 67 ? 16.310 3.340 -3.217 1.00 0.00 67 ARG A C 10
ATOM 15246 O O . ARG A 1 67 ? 17.100 4.229 -2.899 1.00 0.00 67 ARG A O 10
ATOM 15267 N N . ARG A 1 68 ? 15.948 3.109 -4.474 1.00 0.00 68 ARG A N 10
ATOM 15268 C CA . ARG A 1 68 ? 16.476 3.901 -5.577 1.00 0.00 68 ARG A CA 10
ATOM 15269 C C . ARG A 1 68 ? 15.905 5.315 -5.538 1.00 0.00 68 ARG A C 10
ATOM 15270 O O . ARG A 1 68 ? 16.619 6.291 -5.766 1.00 0.00 68 ARG A O 10
ATOM 15291 N N . GLN A 1 69 ? 14.618 5.416 -5.224 1.00 0.00 69 GLN A N 10
ATOM 15292 C CA . GLN A 1 69 ? 13.949 6.708 -5.140 1.00 0.00 69 GLN A CA 10
ATOM 15293 C C . GLN A 1 69 ? 14.056 7.309 -3.737 1.00 0.00 69 GLN A C 10
ATOM 15294 O O . GLN A 1 69 ? 13.399 8.304 -3.432 1.00 0.00 69 GLN A O 10
ATOM 15308 N N . GLY A 1 70 ? 14.883 6.705 -2.887 1.00 0.00 70 GLY A N 10
ATOM 15309 C CA . GLY A 1 70 ? 15.049 7.205 -1.536 1.00 0.00 70 GLY A CA 10
ATOM 15310 C C . GLY A 1 70 ? 16.452 7.720 -1.276 1.00 0.00 70 GLY A C 10
ATOM 15311 O O . GLY A 1 70 ? 16.654 8.591 -0.431 1.00 0.00 70 GLY A O 10
ATOM 15315 N N . GLY A 1 71 ? 17.423 7.181 -2.007 1.00 0.00 71 GLY A N 10
ATOM 15316 C CA . GLY A 1 71 ? 18.801 7.604 -1.837 1.00 0.00 71 GLY A CA 10
ATOM 15317 C C . GLY A 1 71 ? 19.382 7.163 -0.508 1.00 0.00 71 GLY A C 10
ATOM 15318 O O . GLY A 1 71 ? 19.999 7.957 0.201 1.00 0.00 71 GLY A O 10
ATOM 15322 N N . SER A 1 72 ? 19.185 5.893 -0.171 1.00 0.00 72 SER A N 10
ATOM 15323 C CA . SER A 1 72 ? 19.694 5.346 1.080 1.00 0.00 72 SER A CA 10
ATOM 15324 C C . SER A 1 72 ? 19.293 6.224 2.261 1.00 0.00 72 SER A C 10
ATOM 15325 O O . SER A 1 72 ? 19.998 6.288 3.268 1.00 0.00 72 SER A O 10
ATOM 15333 N N . GLY A 1 73 ? 18.155 6.899 2.131 1.00 0.00 73 GLY A N 10
ATOM 15334 C CA . GLY A 1 73 ? 17.679 7.763 3.195 1.00 0.00 73 GLY A CA 10
ATOM 15335 C C . GLY A 1 73 ? 18.103 9.206 3.006 1.00 0.00 73 GLY A C 10
ATOM 15336 O O . GLY A 1 73 ? 18.900 9.516 2.120 1.00 0.00 73 GLY A O 10
ATOM 15340 N N . GLY A 1 74 ? 17.569 10.092 3.842 1.00 0.00 74 GLY A N 10
ATOM 15341 C CA . GLY A 1 74 ? 17.909 11.499 3.748 1.00 0.00 74 GLY A CA 10
ATOM 15342 C C . GLY A 1 74 ? 17.223 12.186 2.583 1.00 0.00 74 GLY A C 10
ATOM 15343 O O . GLY A 1 74 ? 16.065 12.590 2.687 1.00 0.00 74 GLY A O 10
ATOM 15347 N N . SER A 1 75 ? 17.940 12.319 1.473 1.00 0.00 75 SER A N 10
ATOM 15348 C CA . SER A 1 75 ? 17.395 12.961 0.283 1.00 0.00 75 SER A CA 10
ATOM 15349 C C . SER A 1 75 ? 16.417 12.036 -0.434 1.00 0.00 75 SER A C 10
ATOM 15350 O O . SER A 1 75 ? 16.665 11.608 -1.562 1.00 0.00 75 SER A O 10
ATOM 15358 N N . GLN A 1 76 ? 15.303 11.734 0.225 1.00 0.00 76 GLN A N 10
ATOM 15359 C CA . GLN A 1 76 ? 14.289 10.859 -0.350 1.00 0.00 76 GLN A CA 10
ATOM 15360 C C . GLN A 1 76 ? 13.506 11.581 -1.441 1.00 0.00 76 GLN A C 10
ATOM 15361 O O . GLN A 1 76 ? 13.290 12.791 -1.366 1.00 0.00 76 GLN A O 10
ATOM 15375 N N . SER A 1 77 ? 13.087 10.835 -2.459 1.00 0.00 77 SER A N 10
ATOM 15376 C CA . SER A 1 77 ? 12.337 11.411 -3.569 1.00 0.00 77 SER A CA 10
ATOM 15377 C C . SER A 1 77 ? 10.907 10.884 -3.601 1.00 0.00 77 SER A C 10
ATOM 15378 O O . SER A 1 77 ? 10.605 9.922 -4.307 1.00 0.00 77 SER A O 10
ATOM 15386 N N . SER A 1 78 ? 10.028 11.526 -2.838 1.00 0.00 78 SER A N 10
ATOM 15387 C CA . SER A 1 78 ? 8.624 11.135 -2.794 1.00 0.00 78 SER A CA 10
ATOM 15388 C C . SER A 1 78 ? 7.929 11.429 -4.123 1.00 0.00 78 SER A C 10
ATOM 15389 O O . SER A 1 78 ? 6.861 10.886 -4.405 1.00 0.00 78 SER A O 10
ATOM 15397 N N . GLU A 1 79 ? 8.554 12.260 -4.953 1.00 0.00 79 GLU A N 10
ATOM 15398 C CA . GLU A 1 79 ? 7.975 12.625 -6.240 1.00 0.00 79 GLU A CA 10
ATOM 15399 C C . GLU A 1 79 ? 8.061 11.463 -7.221 1.00 0.00 79 GLU A C 10
ATOM 15400 O O . GLU A 1 79 ? 9.068 11.281 -7.905 1.00 0.00 79 GLU A O 10
ATOM 15412 N N . GLY A 1 80 ? 6.993 10.677 -7.276 1.00 0.00 80 GLY A N 10
ATOM 15413 C CA . GLY A 1 80 ? 6.952 9.530 -8.160 1.00 0.00 80 GLY A CA 10
ATOM 15414 C C . GLY A 1 80 ? 5.981 8.474 -7.674 1.00 0.00 80 GLY A C 10
ATOM 15415 O O . GLY A 1 80 ? 4.782 8.552 -7.941 1.00 0.00 80 GLY A O 10
ATOM 15419 N N . LEU A 1 81 ? 6.497 7.494 -6.942 1.00 0.00 81 LEU A N 10
ATOM 15420 C CA . LEU A 1 81 ? 5.669 6.422 -6.405 1.00 0.00 81 LEU A CA 10
ATOM 15421 C C . LEU A 1 81 ? 4.641 6.961 -5.415 1.00 0.00 81 LEU A C 10
ATOM 15422 O O . LEU A 1 81 ? 3.493 6.517 -5.394 1.00 0.00 81 LEU A O 10
ATOM 15438 N N . VAL A 1 82 ? 5.061 7.917 -4.593 1.00 0.00 82 VAL A N 10
ATOM 15439 C CA . VAL A 1 82 ? 4.181 8.506 -3.590 1.00 0.00 82 VAL A CA 10
ATOM 15440 C C . VAL A 1 82 ? 3.002 9.222 -4.237 1.00 0.00 82 VAL A C 10
ATOM 15441 O O . VAL A 1 82 ? 1.902 9.250 -3.685 1.00 0.00 82 VAL A O 10
ATOM 15454 N N . GLY A 1 83 ? 3.237 9.803 -5.407 1.00 0.00 83 GLY A N 10
ATOM 15455 C CA . GLY A 1 83 ? 2.183 10.517 -6.100 1.00 0.00 83 GLY A CA 10
ATOM 15456 C C . GLY A 1 83 ? 1.102 9.588 -6.616 1.00 0.00 83 GLY A C 10
ATOM 15457 O O . GLY A 1 83 ? -0.076 9.946 -6.634 1.00 0.00 83 GLY A O 10
ATOM 15461 N N . ALA A 1 84 ? 1.501 8.392 -7.035 1.00 0.00 84 ALA A N 10
ATOM 15462 C CA . ALA A 1 84 ? 0.553 7.405 -7.537 1.00 0.00 84 ALA A CA 10
ATOM 15463 C C . ALA A 1 84 ? -0.396 6.958 -6.430 1.00 0.00 84 ALA A C 10
ATOM 15464 O O . ALA A 1 84 ? -1.615 6.983 -6.595 1.00 0.00 84 ALA A O 10
ATOM 15471 N N . LEU A 1 85 ? 0.174 6.561 -5.296 1.00 0.00 85 LEU A N 10
ATOM 15472 C CA . LEU A 1 85 ? -0.619 6.127 -4.152 1.00 0.00 85 LEU A CA 10
ATOM 15473 C C . LEU A 1 85 ? -1.483 7.272 -3.637 1.00 0.00 85 LEU A C 10
ATOM 15474 O O . LEU A 1 85 ? -2.656 7.082 -3.316 1.00 0.00 85 LEU A O 10
ATOM 15490 N N . MET A 1 86 ? -0.896 8.464 -3.568 1.00 0.00 86 MET A N 10
ATOM 15491 C CA . MET A 1 86 ? -1.619 9.642 -3.107 1.00 0.00 86 MET A CA 10
ATOM 15492 C C . MET A 1 86 ? -2.906 9.820 -3.902 1.00 0.00 86 MET A C 10
ATOM 15493 O O . MET A 1 86 ? -3.918 10.279 -3.374 1.00 0.00 86 MET A O 10
ATOM 15507 N N . HIS A 1 87 ? -2.860 9.439 -5.175 1.00 0.00 87 HIS A N 10
ATOM 15508 C CA . HIS A 1 87 ? -4.026 9.530 -6.043 1.00 0.00 87 HIS A CA 10
ATOM 15509 C C . HIS A 1 87 ? -5.020 8.423 -5.713 1.00 0.00 87 HIS A C 10
ATOM 15510 O O . HIS A 1 87 ? -6.229 8.591 -5.870 1.00 0.00 87 HIS A O 10
ATOM 15525 N N . VAL A 1 88 ? -4.499 7.293 -5.249 1.00 0.00 88 VAL A N 10
ATOM 15526 C CA . VAL A 1 88 ? -5.336 6.160 -4.877 1.00 0.00 88 VAL A CA 10
ATOM 15527 C C . VAL A 1 88 ? -6.195 6.502 -3.665 1.00 0.00 88 VAL A C 10
ATOM 15528 O O . VAL A 1 88 ? -7.370 6.140 -3.600 1.00 0.00 88 VAL A O 10
ATOM 15541 N N . MET A 1 89 ? -5.600 7.210 -2.709 1.00 0.00 89 MET A N 10
ATOM 15542 C CA . MET A 1 89 ? -6.311 7.611 -1.502 1.00 0.00 89 MET A CA 10
ATOM 15543 C C . MET A 1 89 ? -7.480 8.528 -1.847 1.00 0.00 89 MET A C 10
ATOM 15544 O O . MET A 1 89 ? -8.473 8.586 -1.121 1.00 0.00 89 MET A O 10
ATOM 15558 N N . GLN A 1 90 ? -7.357 9.235 -2.966 1.00 0.00 90 GLN A N 10
ATOM 15559 C CA . GLN A 1 90 ? -8.408 10.137 -3.422 1.00 0.00 90 GLN A CA 10
ATOM 15560 C C . GLN A 1 90 ? -9.595 9.361 -3.991 1.00 0.00 90 GLN A C 10
ATOM 15561 O O . GLN A 1 90 ? -10.690 9.905 -4.135 1.00 0.00 90 GLN A O 10
ATOM 15575 N N . LYS A 1 91 ? -9.378 8.084 -4.305 1.00 0.00 91 LYS A N 10
ATOM 15576 C CA . LYS A 1 91 ? -10.434 7.245 -4.859 1.00 0.00 91 LYS A CA 10
ATOM 15577 C C . LYS A 1 91 ? -11.489 6.931 -3.804 1.00 0.00 91 LYS A C 10
ATOM 15578 O O . LYS A 1 91 ? -12.679 6.841 -4.109 1.00 0.00 91 LYS A O 10
ATOM 15597 N N . ARG A 1 92 ? -11.048 6.770 -2.560 1.00 0.00 92 ARG A N 10
ATOM 15598 C CA . ARG A 1 92 ? -11.958 6.484 -1.457 1.00 0.00 92 ARG A CA 10
ATOM 15599 C C . ARG A 1 92 ? -12.744 7.729 -1.066 1.00 0.00 92 ARG A C 10
ATOM 15600 O O . ARG A 1 92 ? -13.838 7.637 -0.509 1.00 0.00 92 ARG A O 10
ATOM 15621 N N . SER A 1 93 ? -12.183 8.892 -1.374 1.00 0.00 93 SER A N 10
ATOM 15622 C CA . SER A 1 93 ? -12.823 10.160 -1.047 1.00 0.00 93 SER A CA 10
ATOM 15623 C C . SER A 1 93 ? -14.016 10.418 -1.961 1.00 0.00 93 SER A C 10
ATOM 15624 O O . SER A 1 93 ? -14.939 11.149 -1.602 1.00 0.00 93 SER A O 10
ATOM 15632 N N . ARG A 1 94 ? -13.994 9.804 -3.138 1.00 0.00 94 ARG A N 10
ATOM 15633 C CA . ARG A 1 94 ? -15.077 9.955 -4.100 1.00 0.00 94 ARG A CA 10
ATOM 15634 C C . ARG A 1 94 ? -15.906 8.678 -4.195 1.00 0.00 94 ARG A C 10
ATOM 15635 O O . ARG A 1 94 ? -17.059 8.705 -4.627 1.00 0.00 94 ARG A O 10
ATOM 15656 N N . ALA A 1 95 ? -15.312 7.562 -3.782 1.00 0.00 95 ALA A N 10
ATOM 15657 C CA . ALA A 1 95 ? -15.990 6.272 -3.822 1.00 0.00 95 ALA A CA 10
ATOM 15658 C C . ALA A 1 95 ? -17.033 6.161 -2.715 1.00 0.00 95 ALA A C 10
ATOM 15659 O O . ALA A 1 95 ? -16.745 6.425 -1.548 1.00 0.00 95 ALA A O 10
ATOM 15666 N N . ILE A 1 96 ? -18.244 5.765 -3.092 1.00 0.00 96 ILE A N 10
ATOM 15667 C CA . ILE A 1 96 ? -19.330 5.607 -2.134 1.00 0.00 96 ILE A CA 10
ATOM 15668 C C . ILE A 1 96 ? -19.611 4.130 -1.872 1.00 0.00 96 ILE A C 10
ATOM 15669 O O . ILE A 1 96 ? -20.278 3.460 -2.660 1.00 0.00 96 ILE A O 10
ATOM 15685 N N . HIS A 1 97 ? -19.089 3.621 -0.766 1.00 0.00 97 HIS A N 10
ATOM 15686 C CA . HIS A 1 97 ? -19.276 2.220 -0.422 1.00 0.00 97 HIS A CA 10
ATOM 15687 C C . HIS A 1 97 ? -20.533 2.020 0.421 1.00 0.00 97 HIS A C 10
ATOM 15688 O O . HIS A 1 97 ? -21.101 0.929 0.454 1.00 0.00 97 HIS A O 10
ATOM 15703 N N . SER A 1 98 ? -20.961 3.079 1.101 1.00 0.00 98 SER A N 10
ATOM 15704 C CA . SER A 1 98 ? -22.151 3.015 1.942 1.00 0.00 98 SER A CA 10
ATOM 15705 C C . SER A 1 98 ? -23.407 2.801 1.100 1.00 0.00 98 SER A C 10
ATOM 15706 O O . SER A 1 98 ? -24.426 2.325 1.601 1.00 0.00 98 SER A O 10
ATOM 15714 N N . SER A 1 99 ? -23.329 3.153 -0.181 1.00 0.00 99 SER A N 10
ATOM 15715 C CA . SER A 1 99 ? -24.465 2.998 -1.084 1.00 0.00 99 SER A CA 10
ATOM 15716 C C . SER A 1 99 ? -24.931 1.548 -1.132 1.00 0.00 99 SER A C 10
ATOM 15717 O O . SER A 1 99 ? -26.095 1.267 -1.418 1.00 0.00 99 SER A O 10
ATOM 15725 N N . ASP A 1 100 ? -24.013 0.631 -0.853 1.00 0.00 100 ASP A N 10
ATOM 15726 C CA . ASP A 1 100 ? -24.326 -0.794 -0.860 1.00 0.00 100 ASP A CA 10
ATOM 15727 C C . ASP A 1 100 ? -24.974 -1.204 -2.178 1.00 0.00 100 ASP A C 10
ATOM 15728 O O . ASP A 1 100 ? -26.196 -1.163 -2.319 1.00 0.00 100 ASP A O 10
ATOM 15737 N N . GLU A 1 101 ? -24.148 -1.604 -3.141 1.00 0.00 101 GLU A N 10
ATOM 15738 C CA . GLU A 1 101 ? -24.644 -2.022 -4.447 1.00 0.00 101 GLU A CA 10
ATOM 15739 C C . GLU A 1 101 ? -23.995 -3.331 -4.884 1.00 0.00 101 GLU A C 10
ATOM 15740 O O . GLU A 1 101 ? -23.507 -3.449 -6.009 1.00 0.00 101 GLU A O 10
ATOM 15752 N N . GLY A 1 102 ? -23.995 -4.313 -3.990 1.00 0.00 102 GLY A N 10
ATOM 15753 C CA . GLY A 1 102 ? -23.403 -5.601 -4.302 1.00 0.00 102 GLY A CA 10
ATOM 15754 C C . GLY A 1 102 ? -21.893 -5.532 -4.414 1.00 0.00 102 GLY A C 10
ATOM 15755 O O . GLY A 1 102 ? -21.346 -4.555 -4.924 1.00 0.00 102 GLY A O 10
ATOM 15759 N N . GLU A 1 103 ? -21.218 -6.572 -3.935 1.00 0.00 103 GLU A N 10
ATOM 15760 C CA . GLU A 1 103 ? -19.762 -6.627 -3.985 1.00 0.00 103 GLU A CA 10
ATOM 15761 C C . GLU A 1 103 ? -19.284 -7.116 -5.348 1.00 0.00 103 GLU A C 10
ATOM 15762 O O . GLU A 1 103 ? -19.758 -8.131 -5.857 1.00 0.00 103 GLU A O 10
ATOM 15774 N N . ASP A 1 104 ? -18.343 -6.384 -5.934 1.00 0.00 104 ASP A N 10
ATOM 15775 C CA . ASP A 1 104 ? -17.798 -6.740 -7.239 1.00 0.00 104 ASP A CA 10
ATOM 15776 C C . ASP A 1 104 ? -16.542 -5.931 -7.545 1.00 0.00 104 ASP A C 10
ATOM 15777 O O . ASP A 1 104 ? -16.417 -4.779 -7.128 1.00 0.00 104 ASP A O 10
ATOM 15786 N N . GLN A 1 105 ? -15.614 -6.540 -8.276 1.00 0.00 105 GLN A N 10
ATOM 15787 C CA . GLN A 1 105 ? -14.368 -5.874 -8.638 1.00 0.00 105 GLN A CA 10
ATOM 15788 C C . GLN A 1 105 ? -14.429 -5.342 -10.066 1.00 0.00 105 GLN A C 10
ATOM 15789 O O . GLN A 1 105 ? -15.032 -5.960 -10.944 1.00 0.00 105 GLN A O 10
ATOM 15803 N N . ALA A 1 106 ? -13.804 -4.190 -10.292 1.00 0.00 106 ALA A N 10
ATOM 15804 C CA . ALA A 1 106 ? -13.789 -3.574 -11.614 1.00 0.00 106 ALA A CA 10
ATOM 15805 C C . ALA A 1 106 ? -12.726 -4.212 -12.503 1.00 0.00 106 ALA A C 10
ATOM 15806 O O . ALA A 1 106 ? -11.563 -3.808 -12.484 1.00 0.00 106 ALA A O 10
ATOM 15813 N N . GLY A 1 107 ? -13.133 -5.209 -13.281 1.00 0.00 107 GLY A N 10
ATOM 15814 C CA . GLY A 1 107 ? -12.203 -5.887 -14.164 1.00 0.00 107 GLY A CA 10
ATOM 15815 C C . GLY A 1 107 ? -12.886 -6.482 -15.381 1.00 0.00 107 GLY A C 10
ATOM 15816 O O . GLY A 1 107 ? -14.127 -6.379 -15.475 1.00 0.00 107 GLY A O 10
ATOM 15821 N N . SER A 1 1 ? -23.793 -13.248 11.569 1.00 0.00 1 SER A N 11
ATOM 15822 C CA . SER A 1 1 ? -23.007 -13.091 12.821 1.00 0.00 1 SER A CA 11
ATOM 15823 C C . SER A 1 1 ? -22.070 -14.275 13.033 1.00 0.00 1 SER A C 11
ATOM 15824 O O . SER A 1 1 ? -22.470 -15.430 12.889 1.00 0.00 1 SER A O 11
ATOM 15834 N N . GLY A 1 2 ? -20.819 -13.981 13.373 1.00 0.00 2 GLY A N 11
ATOM 15835 C CA . GLY A 1 2 ? -19.845 -15.032 13.599 1.00 0.00 2 GLY A CA 11
ATOM 15836 C C . GLY A 1 2 ? -18.909 -15.219 12.421 1.00 0.00 2 GLY A C 11
ATOM 15837 O O . GLY A 1 2 ? -18.358 -16.302 12.222 1.00 0.00 2 GLY A O 11
ATOM 15841 N N . PHE A 1 3 ? -18.726 -14.160 11.639 1.00 0.00 3 PHE A N 11
ATOM 15842 C CA . PHE A 1 3 ? -17.850 -14.210 10.475 1.00 0.00 3 PHE A CA 11
ATOM 15843 C C . PHE A 1 3 ? -16.625 -13.324 10.677 1.00 0.00 3 PHE A C 11
ATOM 15844 O O . PHE A 1 3 ? -16.710 -12.264 11.298 1.00 0.00 3 PHE A O 11
ATOM 15861 N N . LYS A 1 4 ? -15.488 -13.762 10.145 1.00 0.00 4 LYS A N 11
ATOM 15862 C CA . LYS A 1 4 ? -14.246 -13.007 10.270 1.00 0.00 4 LYS A CA 11
ATOM 15863 C C . LYS A 1 4 ? -14.114 -11.983 9.147 1.00 0.00 4 LYS A C 11
ATOM 15864 O O . LYS A 1 4 ? -14.730 -12.123 8.090 1.00 0.00 4 LYS A O 11
ATOM 15883 N N . HIS A 1 5 ? -13.309 -10.953 9.384 1.00 0.00 5 HIS A N 11
ATOM 15884 C CA . HIS A 1 5 ? -13.095 -9.905 8.394 1.00 0.00 5 HIS A CA 11
ATOM 15885 C C . HIS A 1 5 ? -11.663 -9.937 7.870 1.00 0.00 5 HIS A C 11
ATOM 15886 O O . HIS A 1 5 ? -10.859 -9.057 8.180 1.00 0.00 5 HIS A O 11
ATOM 15901 N N . VAL A 1 6 ? -11.349 -10.957 7.080 1.00 0.00 6 VAL A N 11
ATOM 15902 C CA . VAL A 1 6 ? -10.013 -11.102 6.516 1.00 0.00 6 VAL A CA 11
ATOM 15903 C C . VAL A 1 6 ? -10.009 -10.795 5.023 1.00 0.00 6 VAL A C 11
ATOM 15904 O O . VAL A 1 6 ? -10.830 -11.316 4.269 1.00 0.00 6 VAL A O 11
ATOM 15917 N N . SER A 1 7 ? -9.071 -9.954 4.602 1.00 0.00 7 SER A N 11
ATOM 15918 C CA . SER A 1 7 ? -8.947 -9.592 3.197 1.00 0.00 7 SER A CA 11
ATOM 15919 C C . SER A 1 7 ? -7.996 -10.545 2.482 1.00 0.00 7 SER A C 11
ATOM 15920 O O . SER A 1 7 ? -7.242 -11.279 3.121 1.00 0.00 7 SER A O 11
ATOM 15928 N N . HIS A 1 8 ? -8.037 -10.534 1.155 1.00 0.00 8 HIS A N 11
ATOM 15929 C CA . HIS A 1 8 ? -7.181 -11.404 0.362 1.00 0.00 8 HIS A CA 11
ATOM 15930 C C . HIS A 1 8 ? -6.211 -10.591 -0.489 1.00 0.00 8 HIS A C 11
ATOM 15931 O O . HIS A 1 8 ? -5.052 -10.970 -0.658 1.00 0.00 8 HIS A O 11
ATOM 15946 N N . VAL A 1 9 ? -6.698 -9.479 -1.031 1.00 0.00 9 VAL A N 11
ATOM 15947 C CA . VAL A 1 9 ? -5.886 -8.616 -1.877 1.00 0.00 9 VAL A CA 11
ATOM 15948 C C . VAL A 1 9 ? -5.532 -9.317 -3.186 1.00 0.00 9 VAL A C 11
ATOM 15949 O O . VAL A 1 9 ? -5.980 -8.913 -4.259 1.00 0.00 9 VAL A O 11
ATOM 15962 N N . GLY A 1 10 ? -4.739 -10.379 -3.088 1.00 0.00 10 GLY A N 11
ATOM 15963 C CA . GLY A 1 10 ? -4.362 -11.137 -4.267 1.00 0.00 10 GLY A CA 11
ATOM 15964 C C . GLY A 1 10 ? -3.080 -10.639 -4.906 1.00 0.00 10 GLY A C 11
ATOM 15965 O O . GLY A 1 10 ? -2.944 -10.659 -6.129 1.00 0.00 10 GLY A O 11
ATOM 15969 N N . TRP A 1 11 ? -2.131 -10.209 -4.082 1.00 0.00 11 TRP A N 11
ATOM 15970 C CA . TRP A 1 11 ? -0.856 -9.713 -4.590 1.00 0.00 11 TRP A CA 11
ATOM 15971 C C . TRP A 1 11 ? 0.145 -10.864 -4.724 1.00 0.00 11 TRP A C 11
ATOM 15972 O O . TRP A 1 11 ? 0.031 -11.881 -4.041 1.00 0.00 11 TRP A O 11
ATOM 15993 N N . ASP A 1 12 ? 1.100 -10.713 -5.631 1.00 0.00 12 ASP A N 11
ATOM 15994 C CA . ASP A 1 12 ? 2.109 -11.743 -5.845 1.00 0.00 12 ASP A CA 11
ATOM 15995 C C . ASP A 1 12 ? 3.304 -11.523 -4.920 1.00 0.00 12 ASP A C 11
ATOM 15996 O O . ASP A 1 12 ? 3.717 -10.388 -4.687 1.00 0.00 12 ASP A O 11
ATOM 16005 N N . PRO A 1 13 ? 3.866 -12.610 -4.365 1.00 0.00 13 PRO A N 11
ATOM 16006 C CA . PRO A 1 13 ? 5.003 -12.530 -3.447 1.00 0.00 13 PRO A CA 11
ATOM 16007 C C . PRO A 1 13 ? 6.330 -12.332 -4.174 1.00 0.00 13 PRO A C 11
ATOM 16008 O O . PRO A 1 13 ? 7.236 -11.674 -3.664 1.00 0.00 13 PRO A O 11
ATOM 16019 N N . GLN A 1 14 ? 6.439 -12.914 -5.364 1.00 0.00 14 GLN A N 11
ATOM 16020 C CA . GLN A 1 14 ? 7.661 -12.816 -6.154 1.00 0.00 14 GLN A CA 11
ATOM 16021 C C . GLN A 1 14 ? 7.593 -11.646 -7.131 1.00 0.00 14 GLN A C 11
ATOM 16022 O O . GLN A 1 14 ? 8.574 -10.927 -7.321 1.00 0.00 14 GLN A O 11
ATOM 16036 N N . ASN A 1 15 ? 6.432 -11.463 -7.752 1.00 0.00 15 ASN A N 11
ATOM 16037 C CA . ASN A 1 15 ? 6.246 -10.384 -8.716 1.00 0.00 15 ASN A CA 11
ATOM 16038 C C . ASN A 1 15 ? 5.820 -9.095 -8.020 1.00 0.00 15 ASN A C 11
ATOM 16039 O O . ASN A 1 15 ? 6.075 -7.997 -8.516 1.00 0.00 15 ASN A O 11
ATOM 16050 N N . GLY A 1 16 ? 5.169 -9.235 -6.871 1.00 0.00 16 GLY A N 11
ATOM 16051 C CA . GLY A 1 16 ? 4.715 -8.073 -6.129 1.00 0.00 16 GLY A CA 11
ATOM 16052 C C . GLY A 1 16 ? 3.234 -7.812 -6.315 1.00 0.00 16 GLY A C 11
ATOM 16053 O O . GLY A 1 16 ? 2.445 -8.745 -6.446 1.00 0.00 16 GLY A O 11
ATOM 16057 N N . PHE A 1 17 ? 2.855 -6.538 -6.335 1.00 0.00 17 PHE A N 11
ATOM 16058 C CA . PHE A 1 17 ? 1.458 -6.160 -6.503 1.00 0.00 17 PHE A CA 11
ATOM 16059 C C . PHE A 1 17 ? 1.058 -6.193 -7.974 1.00 0.00 17 PHE A C 11
ATOM 16060 O O . PHE A 1 17 ? 1.820 -5.773 -8.845 1.00 0.00 17 PHE A O 11
ATOM 16077 N N . ASP A 1 18 ? -0.141 -6.700 -8.243 1.00 0.00 18 ASP A N 11
ATOM 16078 C CA . ASP A 1 18 ? -0.640 -6.799 -9.609 1.00 0.00 18 ASP A CA 11
ATOM 16079 C C . ASP A 1 18 ? -1.094 -5.441 -10.131 1.00 0.00 18 ASP A C 11
ATOM 16080 O O . ASP A 1 18 ? -2.265 -5.251 -10.460 1.00 0.00 18 ASP A O 11
ATOM 16089 N N . VAL A 1 19 ? -0.160 -4.502 -10.214 1.00 0.00 19 VAL A N 11
ATOM 16090 C CA . VAL A 1 19 ? -0.463 -3.165 -10.713 1.00 0.00 19 VAL A CA 11
ATOM 16091 C C . VAL A 1 19 ? -1.186 -3.235 -12.054 1.00 0.00 19 VAL A C 11
ATOM 16092 O O . VAL A 1 19 ? -1.920 -2.318 -12.423 1.00 0.00 19 VAL A O 11
ATOM 16105 N N . ASN A 1 20 ? -0.981 -4.333 -12.773 1.00 0.00 20 ASN A N 11
ATOM 16106 C CA . ASN A 1 20 ? -1.616 -4.527 -14.070 1.00 0.00 20 ASN A CA 11
ATOM 16107 C C . ASN A 1 20 ? -3.100 -4.849 -13.913 1.00 0.00 20 ASN A C 11
ATOM 16108 O O . ASN A 1 20 ? -3.885 -4.665 -14.843 1.00 0.00 20 ASN A O 11
ATOM 16119 N N . ASN A 1 21 ? -3.481 -5.330 -12.732 1.00 0.00 21 ASN A N 11
ATOM 16120 C CA . ASN A 1 21 ? -4.871 -5.679 -12.465 1.00 0.00 21 ASN A CA 11
ATOM 16121 C C . ASN A 1 21 ? -5.373 -5.023 -11.180 1.00 0.00 21 ASN A C 11
ATOM 16122 O O . ASN A 1 21 ? -6.361 -5.466 -10.595 1.00 0.00 21 ASN A O 11
ATOM 16133 N N . LEU A 1 22 ? -4.689 -3.968 -10.742 1.00 0.00 22 LEU A N 11
ATOM 16134 C CA . LEU A 1 22 ? -5.084 -3.254 -9.532 1.00 0.00 22 LEU A CA 11
ATOM 16135 C C . LEU A 1 22 ? -6.370 -2.464 -9.753 1.00 0.00 22 LEU A C 11
ATOM 16136 O O . LEU A 1 22 ? -6.741 -2.169 -10.889 1.00 0.00 22 LEU A O 11
ATOM 16152 N N . ASP A 1 23 ? -7.054 -2.136 -8.661 1.00 0.00 23 ASP A N 11
ATOM 16153 C CA . ASP A 1 23 ? -8.304 -1.390 -8.737 1.00 0.00 23 ASP A CA 11
ATOM 16154 C C . ASP A 1 23 ? -8.041 0.112 -8.806 1.00 0.00 23 ASP A C 11
ATOM 16155 O O . ASP A 1 23 ? -7.126 0.621 -8.158 1.00 0.00 23 ASP A O 11
ATOM 16164 N N . PRO A 1 24 ? -8.846 0.845 -9.595 1.00 0.00 24 PRO A N 11
ATOM 16165 C CA . PRO A 1 24 ? -8.691 2.294 -9.753 1.00 0.00 24 PRO A CA 11
ATOM 16166 C C . PRO A 1 24 ? -8.739 3.035 -8.422 1.00 0.00 24 PRO A C 11
ATOM 16167 O O . PRO A 1 24 ? -8.278 4.171 -8.319 1.00 0.00 24 PRO A O 11
ATOM 16178 N N . ASP A 1 25 ? -9.304 2.390 -7.408 1.00 0.00 25 ASP A N 11
ATOM 16179 C CA . ASP A 1 25 ? -9.416 3.000 -6.089 1.00 0.00 25 ASP A CA 11
ATOM 16180 C C . ASP A 1 25 ? -8.116 2.859 -5.306 1.00 0.00 25 ASP A C 11
ATOM 16181 O O . ASP A 1 25 ? -7.544 3.850 -4.851 1.00 0.00 25 ASP A O 11
ATOM 16190 N N . LEU A 1 26 ? -7.666 1.621 -5.130 1.00 0.00 26 LEU A N 11
ATOM 16191 C CA . LEU A 1 26 ? -6.441 1.354 -4.385 1.00 0.00 26 LEU A CA 11
ATOM 16192 C C . LEU A 1 26 ? -5.209 1.801 -5.166 1.00 0.00 26 LEU A C 11
ATOM 16193 O O . LEU A 1 26 ? -4.245 2.297 -4.585 1.00 0.00 26 LEU A O 11
ATOM 16209 N N . ARG A 1 27 ? -5.236 1.616 -6.481 1.00 0.00 27 ARG A N 11
ATOM 16210 C CA . ARG A 1 27 ? -4.114 2.022 -7.318 1.00 0.00 27 ARG A CA 11
ATOM 16211 C C . ARG A 1 27 ? -3.869 3.520 -7.180 1.00 0.00 27 ARG A C 11
ATOM 16212 O O . ARG A 1 27 ? -2.726 3.978 -7.187 1.00 0.00 27 ARG A O 11
ATOM 16233 N N . SER A 1 28 ? -4.953 4.276 -7.042 1.00 0.00 28 SER A N 11
ATOM 16234 C CA . SER A 1 28 ? -4.863 5.720 -6.870 1.00 0.00 28 SER A CA 11
ATOM 16235 C C . SER A 1 28 ? -4.145 6.063 -5.569 1.00 0.00 28 SER A C 11
ATOM 16236 O O . SER A 1 28 ? -3.381 7.025 -5.503 1.00 0.00 28 SER A O 11
ATOM 16244 N N . LEU A 1 29 ? -4.396 5.265 -4.535 1.00 0.00 29 LEU A N 11
ATOM 16245 C CA . LEU A 1 29 ? -3.770 5.476 -3.236 1.00 0.00 29 LEU A CA 11
ATOM 16246 C C . LEU A 1 29 ? -2.250 5.472 -3.365 1.00 0.00 29 LEU A C 11
ATOM 16247 O O . LEU A 1 29 ? -1.583 6.438 -2.995 1.00 0.00 29 LEU A O 11
ATOM 16263 N N . PHE A 1 30 ? -1.710 4.379 -3.898 1.00 0.00 30 PHE A N 11
ATOM 16264 C CA . PHE A 1 30 ? -0.269 4.249 -4.084 1.00 0.00 30 PHE A CA 11
ATOM 16265 C C . PHE A 1 30 ? 0.306 5.493 -4.752 1.00 0.00 30 PHE A C 11
ATOM 16266 O O . PHE A 1 30 ? 1.347 6.006 -4.341 1.00 0.00 30 PHE A O 11
ATOM 16283 N N . SER A 1 31 ? -0.387 5.983 -5.774 1.00 0.00 31 SER A N 11
ATOM 16284 C CA . SER A 1 31 ? 0.043 7.184 -6.480 1.00 0.00 31 SER A CA 11
ATOM 16285 C C . SER A 1 31 ? 0.054 8.385 -5.540 1.00 0.00 31 SER A C 11
ATOM 16286 O O . SER A 1 31 ? 1.087 9.025 -5.344 1.00 0.00 31 SER A O 11
ATOM 16294 N N . ARG A 1 32 ? -1.105 8.682 -4.958 1.00 0.00 32 ARG A N 11
ATOM 16295 C CA . ARG A 1 32 ? -1.233 9.802 -4.034 1.00 0.00 32 ARG A CA 11
ATOM 16296 C C . ARG A 1 32 ? -0.230 9.680 -2.892 1.00 0.00 32 ARG A C 11
ATOM 16297 O O . ARG A 1 32 ? 0.222 10.682 -2.339 1.00 0.00 32 ARG A O 11
ATOM 16318 N N . ALA A 1 33 ? 0.113 8.444 -2.544 1.00 0.00 33 ALA A N 11
ATOM 16319 C CA . ALA A 1 33 ? 1.064 8.189 -1.468 1.00 0.00 33 ALA A CA 11
ATOM 16320 C C . ALA A 1 33 ? 2.511 8.298 -1.951 1.00 0.00 33 ALA A C 11
ATOM 16321 O O . ALA A 1 33 ? 3.444 8.048 -1.188 1.00 0.00 33 ALA A O 11
ATOM 16328 N N . GLY A 1 34 ? 2.700 8.669 -3.217 1.00 0.00 34 GLY A N 11
ATOM 16329 C CA . GLY A 1 34 ? 4.042 8.794 -3.756 1.00 0.00 34 GLY A CA 11
ATOM 16330 C C . GLY A 1 34 ? 4.632 7.464 -4.194 1.00 0.00 34 GLY A C 11
ATOM 16331 O O . GLY A 1 34 ? 5.794 7.401 -4.597 1.00 0.00 34 GLY A O 11
ATOM 16335 N N . ILE A 1 35 ? 3.838 6.398 -4.116 1.00 0.00 35 ILE A N 11
ATOM 16336 C CA . ILE A 1 35 ? 4.299 5.074 -4.516 1.00 0.00 35 ILE A CA 11
ATOM 16337 C C . ILE A 1 35 ? 4.112 4.864 -6.015 1.00 0.00 35 ILE A C 11
ATOM 16338 O O . ILE A 1 35 ? 3.352 5.585 -6.662 1.00 0.00 35 ILE A O 11
ATOM 16354 N N . SER A 1 36 ? 4.807 3.872 -6.565 1.00 0.00 36 SER A N 11
ATOM 16355 C CA . SER A 1 36 ? 4.719 3.581 -7.991 1.00 0.00 36 SER A CA 11
ATOM 16356 C C . SER A 1 36 ? 4.834 2.083 -8.252 1.00 0.00 36 SER A C 11
ATOM 16357 O O . SER A 1 36 ? 5.104 1.302 -7.340 1.00 0.00 36 SER A O 11
ATOM 16365 N N . GLU A 1 37 ? 4.618 1.688 -9.504 1.00 0.00 37 GLU A N 11
ATOM 16366 C CA . GLU A 1 37 ? 4.691 0.282 -9.885 1.00 0.00 37 GLU A CA 11
ATOM 16367 C C . GLU A 1 37 ? 6.019 -0.332 -9.458 1.00 0.00 37 GLU A C 11
ATOM 16368 O O . GLU A 1 37 ? 6.071 -1.485 -9.030 1.00 0.00 37 GLU A O 11
ATOM 16380 N N . ALA A 1 38 ? 7.090 0.446 -9.569 1.00 0.00 38 ALA A N 11
ATOM 16381 C CA . ALA A 1 38 ? 8.415 -0.025 -9.185 1.00 0.00 38 ALA A CA 11
ATOM 16382 C C . ALA A 1 38 ? 8.405 -0.557 -7.756 1.00 0.00 38 ALA A C 11
ATOM 16383 O O . ALA A 1 38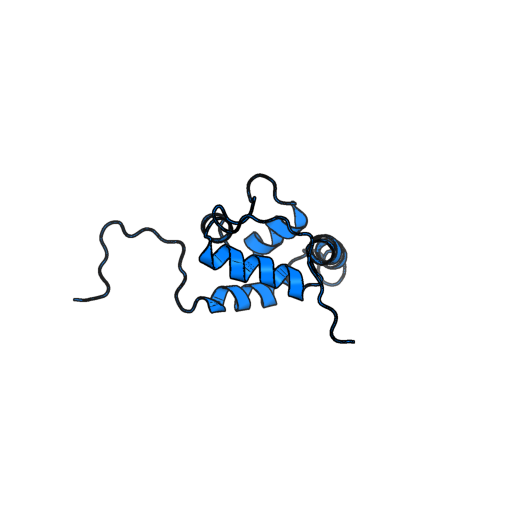 ? 8.928 -1.636 -7.479 1.00 0.00 38 ALA A O 11
ATOM 16390 N N . GLN A 1 39 ? 7.794 0.205 -6.854 1.00 0.00 39 GLN A N 11
ATOM 16391 C CA . GLN A 1 39 ? 7.700 -0.195 -5.456 1.00 0.00 39 GLN A CA 11
ATOM 16392 C C . GLN A 1 39 ? 6.599 -1.233 -5.266 1.00 0.00 39 GLN A C 11
ATOM 16393 O O . GLN A 1 39 ? 6.719 -2.136 -4.439 1.00 0.00 39 GLN A O 11
ATOM 16407 N N . LEU A 1 40 ? 5.533 -1.109 -6.049 1.00 0.00 40 LEU A N 11
ATOM 16408 C CA . LEU A 1 40 ? 4.417 -2.042 -5.968 1.00 0.00 40 LEU A CA 11
ATOM 16409 C C . LEU A 1 40 ? 4.816 -3.414 -6.504 1.00 0.00 40 LEU A C 11
ATOM 16410 O O . LEU A 1 40 ? 4.220 -4.427 -6.143 1.00 0.00 40 LEU A O 11
ATOM 16426 N N . THR A 1 41 ? 5.840 -3.440 -7.352 1.00 0.00 41 THR A N 11
ATOM 16427 C CA . THR A 1 41 ? 6.320 -4.688 -7.933 1.00 0.00 41 THR A CA 11
ATOM 16428 C C . THR A 1 41 ? 7.488 -5.268 -7.132 1.00 0.00 41 THR A C 11
ATOM 16429 O O . THR A 1 41 ? 7.920 -6.393 -7.384 1.00 0.00 41 THR A O 11
ATOM 16440 N N . ASP A 1 42 ? 7.989 -4.507 -6.157 1.00 0.00 42 ASP A N 11
ATOM 16441 C CA . ASP A 1 42 ? 9.098 -4.963 -5.327 1.00 0.00 42 ASP A CA 11
ATOM 16442 C C . ASP A 1 42 ? 8.599 -5.883 -4.218 1.00 0.00 42 ASP A C 11
ATOM 16443 O O . ASP A 1 42 ? 7.798 -5.478 -3.378 1.00 0.00 42 ASP A O 11
ATOM 16452 N N . ALA A 1 43 ? 9.078 -7.121 -4.219 1.00 0.00 43 ALA A N 11
ATOM 16453 C CA . ALA A 1 43 ? 8.667 -8.101 -3.220 1.00 0.00 43 ALA A CA 11
ATOM 16454 C C . ALA A 1 43 ? 8.754 -7.530 -1.808 1.00 0.00 43 ALA A C 11
ATOM 16455 O O . ALA A 1 43 ? 7.945 -7.865 -0.942 1.00 0.00 43 ALA A O 11
ATOM 16462 N N . GLU A 1 44 ? 9.743 -6.673 -1.578 1.00 0.00 44 GLU A N 11
ATOM 16463 C CA . GLU A 1 44 ? 9.941 -6.071 -0.263 1.00 0.00 44 GLU A CA 11
ATOM 16464 C C . GLU A 1 44 ? 8.872 -5.023 0.037 1.00 0.00 44 GLU A C 11
ATOM 16465 O O . GLU A 1 44 ? 8.132 -5.140 1.014 1.00 0.00 44 GLU A O 11
ATOM 16477 N N . THR A 1 45 ? 8.804 -3.996 -0.802 1.00 0.00 45 THR A N 11
ATOM 16478 C CA . THR A 1 45 ? 7.840 -2.916 -0.616 1.00 0.00 45 THR A CA 11
ATOM 16479 C C . THR A 1 45 ? 6.412 -3.399 -0.845 1.00 0.00 45 THR A C 11
ATOM 16480 O O . THR A 1 45 ? 5.479 -2.936 -0.194 1.00 0.00 45 THR A O 11
ATOM 16491 N N . SER A 1 46 ? 6.241 -4.328 -1.774 1.00 0.00 46 SER A N 11
ATOM 16492 C CA . SER A 1 46 ? 4.919 -4.861 -2.075 1.00 0.00 46 SER A CA 11
ATOM 16493 C C . SER A 1 46 ? 4.293 -5.474 -0.829 1.00 0.00 46 SER A C 11
ATOM 16494 O O . SER A 1 46 ? 3.109 -5.281 -0.558 1.00 0.00 46 SER A O 11
ATOM 16502 N N . LYS A 1 47 ? 5.103 -6.207 -0.071 1.00 0.00 47 LYS A N 11
ATOM 16503 C CA . LYS A 1 47 ? 4.641 -6.856 1.150 1.00 0.00 47 LYS A CA 11
ATOM 16504 C C . LYS A 1 47 ? 4.137 -5.837 2.169 1.00 0.00 47 LYS A C 11
ATOM 16505 O O . LYS A 1 47 ? 3.019 -5.951 2.670 1.00 0.00 47 LYS A O 11
ATOM 16524 N N . LEU A 1 48 ? 4.963 -4.843 2.481 1.00 0.00 48 LEU A N 11
ATOM 16525 C CA . LEU A 1 48 ? 4.579 -3.825 3.453 1.00 0.00 48 LEU A CA 11
ATOM 16526 C C . LEU A 1 48 ? 3.401 -3.002 2.940 1.00 0.00 48 LEU A C 11
ATOM 16527 O O . LEU A 1 48 ? 2.569 -2.539 3.721 1.00 0.00 48 LEU A O 11
ATOM 16543 N N . ILE A 1 49 ? 3.336 -2.818 1.624 1.00 0.00 49 ILE A N 11
ATOM 16544 C CA . ILE A 1 49 ? 2.260 -2.043 1.015 1.00 0.00 49 ILE A CA 11
ATOM 16545 C C . ILE A 1 49 ? 0.915 -2.763 1.138 1.00 0.00 49 ILE A C 11
ATOM 16546 O O . ILE A 1 49 ? -0.002 -2.262 1.788 1.00 0.00 49 ILE A O 11
ATOM 16562 N N . TYR A 1 50 ? 0.788 -3.928 0.506 1.00 0.00 50 TYR A N 11
ATOM 16563 C CA . TYR A 1 50 ? -0.472 -4.668 0.548 1.00 0.00 50 TYR A CA 11
ATOM 16564 C C . TYR A 1 50 ? -0.934 -4.847 1.994 1.00 0.00 50 TYR A C 11
ATOM 16565 O O . TYR A 1 50 ? -2.115 -4.695 2.303 1.00 0.00 50 TYR A O 11
ATOM 16583 N N . ASP A 1 51 ? 0.016 -5.136 2.880 1.00 0.00 51 ASP A N 11
ATOM 16584 C CA . ASP A 1 51 ? -0.289 -5.310 4.294 1.00 0.00 51 ASP A CA 11
ATOM 16585 C C . ASP A 1 51 ? -1.043 -4.102 4.838 1.00 0.00 51 ASP A C 11
ATOM 16586 O O . ASP A 1 51 ? -1.886 -4.235 5.724 1.00 0.00 51 ASP A O 11
ATOM 16595 N N . PHE A 1 52 ? -0.742 -2.924 4.300 1.00 0.00 52 PHE A N 11
ATOM 16596 C CA . PHE A 1 52 ? -1.414 -1.705 4.730 1.00 0.00 52 PHE A CA 11
ATOM 16597 C C . PHE A 1 52 ? -2.898 -1.780 4.398 1.00 0.00 52 PHE A C 11
ATOM 16598 O O . PHE A 1 52 ? -3.746 -1.401 5.206 1.00 0.00 52 PHE A O 11
ATOM 16615 N N . ILE A 1 53 ? -3.205 -2.290 3.210 1.00 0.00 53 ILE A N 11
ATOM 16616 C CA . ILE A 1 53 ? -4.589 -2.454 2.788 1.00 0.00 53 ILE A CA 11
ATOM 16617 C C . ILE A 1 53 ? -5.362 -3.285 3.809 1.00 0.00 53 ILE A C 11
ATOM 16618 O O . ILE A 1 53 ? -6.582 -3.167 3.927 1.00 0.00 53 ILE A O 11
ATOM 16634 N N . GLU A 1 54 ? -4.638 -4.116 4.555 1.00 0.00 54 GLU A N 11
ATOM 16635 C CA . GLU A 1 54 ? -5.247 -4.956 5.576 1.00 0.00 54 GLU A CA 11
ATOM 16636 C C . GLU A 1 54 ? -5.601 -4.135 6.812 1.00 0.00 54 GLU A C 11
ATOM 16637 O O . GLU A 1 54 ? -6.615 -4.382 7.463 1.00 0.00 54 GLU A O 11
ATOM 16649 N N . ASP A 1 55 ? -4.761 -3.151 7.125 1.00 0.00 55 ASP A N 11
ATOM 16650 C CA . ASP A 1 55 ? -4.995 -2.293 8.281 1.00 0.00 55 ASP A CA 11
ATOM 16651 C C . ASP A 1 55 ? -6.148 -1.327 8.015 1.00 0.00 55 ASP A C 11
ATOM 16652 O O . ASP A 1 55 ? -6.810 -0.862 8.943 1.00 0.00 55 ASP A O 11
ATOM 16661 N N . GLN A 1 56 ? -6.380 -1.030 6.740 1.00 0.00 56 GLN A N 11
ATOM 16662 C CA . GLN A 1 56 ? -7.451 -0.122 6.347 1.00 0.00 56 GLN A CA 11
ATOM 16663 C C . GLN A 1 56 ? -8.776 -0.862 6.165 1.00 0.00 56 GLN A C 11
ATOM 16664 O O . GLN A 1 56 ? -9.722 -0.320 5.594 1.00 0.00 56 GLN A O 11
ATOM 16678 N N . GLY A 1 57 ? -8.842 -2.099 6.650 1.00 0.00 57 GLY A N 11
ATOM 16679 C CA . GLY A 1 57 ? -10.057 -2.878 6.520 1.00 0.00 57 GLY A CA 11
ATOM 16680 C C . GLY A 1 57 ? -10.021 -3.823 5.332 1.00 0.00 57 GLY A C 11
ATOM 16681 O O . GLY A 1 57 ? -11.055 -4.352 4.922 1.00 0.00 57 GLY A O 11
ATOM 16685 N N . GLY A 1 58 ? -8.830 -4.037 4.778 1.00 0.00 58 GLY A N 11
ATOM 16686 C CA . GLY A 1 58 ? -8.686 -4.943 3.653 1.00 0.00 58 GLY A CA 11
ATOM 16687 C C . GLY A 1 58 ? -8.967 -4.283 2.317 1.00 0.00 58 GLY A C 11
ATOM 16688 O O . GLY A 1 58 ? -9.455 -3.154 2.261 1.00 0.00 58 GLY A O 11
ATOM 16692 N N . LEU A 1 59 ? -8.658 -4.997 1.240 1.00 0.00 59 LEU A N 11
ATOM 16693 C CA . LEU A 1 59 ? -8.881 -4.496 -0.112 1.00 0.00 59 LEU A CA 11
ATOM 16694 C C . LEU A 1 59 ? -10.297 -3.945 -0.262 1.00 0.00 59 LEU A C 11
ATOM 16695 O O . LEU A 1 59 ? -10.511 -2.920 -0.909 1.00 0.00 59 LEU A O 11
ATOM 16711 N N . GLU A 1 60 ? -11.260 -4.638 0.334 1.00 0.00 60 GLU A N 11
ATOM 16712 C CA . GLU A 1 60 ? -12.658 -4.233 0.255 1.00 0.00 60 GLU A CA 11
ATOM 16713 C C . GLU A 1 60 ? -12.888 -2.896 0.953 1.00 0.00 60 GLU A C 11
ATOM 16714 O O . GLU A 1 60 ? -13.704 -2.087 0.511 1.00 0.00 60 GLU A O 11
ATOM 16726 N N . ALA A 1 61 ? -12.175 -2.676 2.053 1.00 0.00 61 ALA A N 11
ATOM 16727 C CA . ALA A 1 61 ? -12.323 -1.447 2.825 1.00 0.00 61 ALA A CA 11
ATOM 16728 C C . ALA A 1 61 ? -11.697 -0.250 2.115 1.00 0.00 61 ALA A C 11
ATOM 16729 O O . ALA A 1 61 ? -12.210 0.865 2.200 1.00 0.00 61 ALA A O 11
ATOM 16736 N N . VAL A 1 62 ? -10.584 -0.479 1.425 1.00 0.00 62 VAL A N 11
ATOM 16737 C CA . VAL A 1 62 ? -9.896 0.599 0.723 1.00 0.00 62 VAL A CA 11
ATOM 16738 C C . VAL A 1 62 ? -10.759 1.152 -0.403 1.00 0.00 62 VAL A C 11
ATOM 16739 O O . VAL A 1 62 ? -11.169 2.311 -0.370 1.00 0.00 62 VAL A O 11
ATOM 16752 N N . ARG A 1 63 ? -11.057 0.315 -1.390 1.00 0.00 63 ARG A N 11
ATOM 16753 C CA . ARG A 1 63 ? -11.908 0.734 -2.500 1.00 0.00 63 ARG A CA 11
ATOM 16754 C C . ARG A 1 63 ? -13.202 1.347 -1.971 1.00 0.00 63 ARG A C 11
ATOM 16755 O O . ARG A 1 63 ? -13.650 2.391 -2.444 1.00 0.00 63 ARG A O 11
ATOM 16776 N N . GLN A 1 64 ? -13.790 0.686 -0.978 1.00 0.00 64 GLN A N 11
ATOM 16777 C CA . GLN A 1 64 ? -15.024 1.159 -0.362 1.00 0.00 64 GLN A CA 11
ATOM 16778 C C . GLN A 1 64 ? -14.825 2.512 0.317 1.00 0.00 64 GLN A C 11
ATOM 16779 O O . GLN A 1 64 ? -15.584 3.451 0.079 1.00 0.00 64 GLN A O 11
ATOM 16793 N N . GLU A 1 65 ? -13.818 2.598 1.184 1.00 0.00 65 GLU A N 11
ATOM 16794 C CA . GLU A 1 65 ? -13.549 3.832 1.917 1.00 0.00 65 GLU A CA 11
ATOM 16795 C C . GLU A 1 65 ? -13.003 4.917 0.991 1.00 0.00 65 GLU A C 11
ATOM 16796 O O . GLU A 1 65 ? -13.112 6.108 1.285 1.00 0.00 65 GLU A O 11
ATOM 16808 N N . MET A 1 66 ? -12.417 4.502 -0.127 1.00 0.00 66 MET A N 11
ATOM 16809 C CA . MET A 1 66 ? -11.877 5.446 -1.097 1.00 0.00 66 MET A CA 11
ATOM 16810 C C . MET A 1 66 ? -13.008 6.206 -1.779 1.00 0.00 66 MET A C 11
ATOM 16811 O O . MET A 1 66 ? -12.880 7.389 -2.093 1.00 0.00 66 MET A O 11
ATOM 16825 N N . ARG A 1 67 ? -14.121 5.513 -1.993 1.00 0.00 67 ARG A N 11
ATOM 16826 C CA . ARG A 1 67 ? -15.292 6.112 -2.617 1.00 0.00 67 ARG A CA 11
ATOM 16827 C C . ARG A 1 67 ? -16.048 6.981 -1.619 1.00 0.00 67 ARG A C 11
ATOM 16828 O O . ARG A 1 67 ? -16.634 8.001 -1.984 1.00 0.00 67 ARG A O 11
ATOM 16849 N N . ARG A 1 68 ? -16.028 6.569 -0.355 1.00 0.00 68 ARG A N 11
ATOM 16850 C CA . ARG A 1 68 ? -16.702 7.311 0.703 1.00 0.00 68 ARG A CA 11
ATOM 16851 C C . ARG A 1 68 ? -15.974 8.618 0.999 1.00 0.00 68 ARG A C 11
ATOM 16852 O O . ARG A 1 68 ? -16.559 9.558 1.537 1.00 0.00 68 ARG A O 11
ATOM 16873 N N . GLN A 1 69 ? -14.694 8.673 0.642 1.00 0.00 69 GLN A N 11
ATOM 16874 C CA . GLN A 1 69 ? -13.890 9.868 0.869 1.00 0.00 69 GLN A CA 11
ATOM 16875 C C . GLN A 1 69 ? -13.997 10.840 -0.304 1.00 0.00 69 GLN A C 11
ATOM 16876 O O . GLN A 1 69 ? -13.688 12.023 -0.170 1.00 0.00 69 GLN A O 11
ATOM 16890 N N . GLY A 1 70 ? -14.439 10.336 -1.453 1.00 0.00 70 GLY A N 11
ATOM 16891 C CA . GLY A 1 70 ? -14.577 11.179 -2.626 1.00 0.00 70 GLY A CA 11
ATOM 16892 C C . GLY A 1 70 ? -15.607 12.276 -2.435 1.00 0.00 70 GLY A C 11
ATOM 16893 O O . GLY A 1 70 ? -16.808 12.008 -2.395 1.00 0.00 70 GLY A O 11
ATOM 16897 N N . GLY A 1 71 ? -15.137 13.513 -2.316 1.00 0.00 71 GLY A N 11
ATOM 16898 C CA . GLY A 1 71 ? -16.039 14.635 -2.131 1.00 0.00 71 GLY A CA 11
ATOM 16899 C C . GLY A 1 71 ? -16.119 15.085 -0.686 1.00 0.00 71 GLY A C 11
ATOM 16900 O O . GLY A 1 71 ? -15.207 14.834 0.102 1.00 0.00 71 GLY A O 11
ATOM 16904 N N . SER A 1 72 ? -17.214 15.755 -0.337 1.00 0.00 72 SER A N 11
ATOM 16905 C CA . SER A 1 72 ? -17.411 16.243 1.023 1.00 0.00 72 SER A CA 11
ATOM 16906 C C . SER A 1 72 ? -16.400 17.333 1.363 1.00 0.00 72 SER A C 11
ATOM 16907 O O . SER A 1 72 ? -15.258 17.299 0.904 1.00 0.00 72 SER A O 11
ATOM 16915 N N . GLY A 1 73 ? -16.827 18.299 2.170 1.00 0.00 73 GLY A N 11
ATOM 16916 C CA . GLY A 1 73 ? -15.946 19.384 2.559 1.00 0.00 73 GLY A CA 11
ATOM 16917 C C . GLY A 1 73 ? -15.068 19.024 3.741 1.00 0.00 73 GLY A C 11
ATOM 16918 O O . GLY A 1 73 ? -15.517 19.048 4.887 1.00 0.00 73 GLY A O 11
ATOM 16922 N N . GLY A 1 74 ? -13.812 18.689 3.463 1.00 0.00 74 GLY A N 11
ATOM 16923 C CA . GLY A 1 74 ? -12.888 18.325 4.523 1.00 0.00 74 GLY A CA 11
ATOM 16924 C C . GLY A 1 74 ? -12.482 16.866 4.462 1.00 0.00 74 GLY A C 11
ATOM 16925 O O . GLY A 1 74 ? -11.376 16.504 4.864 1.00 0.00 74 GLY A O 11
ATOM 16929 N N . SER A 1 75 ? -13.380 16.025 3.957 1.00 0.00 75 SER A N 11
ATOM 16930 C CA . SER A 1 75 ? -13.109 14.598 3.838 1.00 0.00 75 SER A CA 11
ATOM 16931 C C . SER A 1 75 ? -12.989 14.189 2.375 1.00 0.00 75 SER A C 11
ATOM 16932 O O . SER A 1 75 ? -13.627 13.234 1.932 1.00 0.00 75 SER A O 11
ATOM 16940 N N . GLN A 1 76 ? -12.169 14.921 1.630 1.00 0.00 76 GLN A N 11
ATOM 16941 C CA . GLN A 1 76 ? -11.964 14.638 0.215 1.00 0.00 76 GLN A CA 11
ATOM 16942 C C . GLN A 1 76 ? -11.091 13.403 0.025 1.00 0.00 76 GLN A C 11
ATOM 16943 O O . GLN A 1 76 ? -10.256 13.084 0.871 1.00 0.00 76 GLN A O 11
ATOM 16957 N N . SER A 1 77 ? -11.286 12.713 -1.094 1.00 0.00 77 SER A N 11
ATOM 16958 C CA . SER A 1 77 ? -10.512 11.517 -1.400 1.00 0.00 77 SER A CA 11
ATOM 16959 C C . SER A 1 77 ? -9.017 11.801 -1.307 1.00 0.00 77 SER A C 11
ATOM 16960 O O . SER A 1 77 ? -8.584 12.944 -1.454 1.00 0.00 77 SER A O 11
ATOM 16968 N N . SER A 1 78 ? -8.231 10.755 -1.050 1.00 0.00 78 SER A N 11
ATOM 16969 C CA . SER A 1 78 ? -6.774 10.877 -0.932 1.00 0.00 78 SER A CA 11
ATOM 16970 C C . SER A 1 78 ? -6.366 11.335 0.467 1.00 0.00 78 SER A C 11
ATOM 16971 O O . SER A 1 78 ? -5.494 10.738 1.095 1.00 0.00 78 SER A O 11
ATOM 16979 N N . GLU A 1 79 ? -7.019 12.379 0.961 1.00 0.00 79 GLU A N 11
ATOM 16980 C CA . GLU A 1 79 ? -6.708 12.919 2.275 1.00 0.00 79 GLU A CA 11
ATOM 16981 C C . GLU A 1 79 ? -7.213 11.991 3.374 1.00 0.00 79 GLU A C 11
ATOM 16982 O O . GLU A 1 79 ? -8.171 12.305 4.081 1.00 0.00 79 GLU A O 11
ATOM 16994 N N . GLY A 1 80 ? -6.557 10.843 3.504 1.00 0.00 80 GLY A N 11
ATOM 16995 C CA . GLY A 1 80 ? -6.937 9.870 4.510 1.00 0.00 80 GLY A CA 11
ATOM 16996 C C . GLY A 1 80 ? -5.997 8.681 4.534 1.00 0.00 80 GLY A C 11
ATOM 16997 O O . GLY A 1 80 ? -4.955 8.717 5.192 1.00 0.00 80 GLY A O 11
ATOM 17001 N N . LEU A 1 81 ? -6.351 7.633 3.797 1.00 0.00 81 LEU A N 11
ATOM 17002 C CA . LEU A 1 81 ? -5.519 6.439 3.725 1.00 0.00 81 LEU A CA 11
ATOM 17003 C C . LEU A 1 81 ? -4.158 6.764 3.116 1.00 0.00 81 LEU A C 11
ATOM 17004 O O . LEU A 1 81 ? -3.155 6.129 3.439 1.00 0.00 81 LEU A O 11
ATOM 17020 N N . VAL A 1 82 ? -4.129 7.764 2.238 1.00 0.00 82 VAL A N 11
ATOM 17021 C CA . VAL A 1 82 ? -2.883 8.184 1.604 1.00 0.00 82 VAL A CA 11
ATOM 17022 C C . VAL A 1 82 ? -1.913 8.743 2.637 1.00 0.00 82 VAL A C 11
ATOM 17023 O O . VAL A 1 82 ? -0.697 8.632 2.485 1.00 0.00 82 VAL A O 11
ATOM 17036 N N . GLY A 1 83 ? -2.459 9.330 3.696 1.00 0.00 83 GLY A N 11
ATOM 17037 C CA . GLY A 1 83 ? -1.627 9.883 4.745 1.00 0.00 83 GLY A CA 11
ATOM 17038 C C . GLY A 1 83 ? -0.910 8.804 5.530 1.00 0.00 83 GLY A C 11
ATOM 17039 O O . GLY A 1 83 ? 0.292 8.900 5.776 1.00 0.00 83 GLY A O 11
ATOM 17043 N N . ALA A 1 84 ? -1.649 7.769 5.915 1.00 0.00 84 ALA A N 11
ATOM 17044 C CA . ALA A 1 84 ? -1.073 6.657 6.662 1.00 0.00 84 ALA A CA 11
ATOM 17045 C C . ALA A 1 84 ? -0.056 5.900 5.815 1.00 0.00 84 ALA A C 11
ATOM 17046 O O . ALA A 1 84 ? 1.042 5.588 6.277 1.00 0.00 84 ALA A O 11
ATOM 17053 N N . LEU A 1 85 ? -0.430 5.603 4.574 1.00 0.00 85 LEU A N 11
ATOM 17054 C CA . LEU A 1 85 ? 0.451 4.883 3.661 1.00 0.00 85 LEU A CA 11
ATOM 17055 C C . LEU A 1 85 ? 1.783 5.608 3.509 1.00 0.00 85 LEU A C 11
ATOM 17056 O O . LEU A 1 85 ? 2.847 4.995 3.589 1.00 0.00 85 LEU A O 11
ATOM 17072 N N . MET A 1 86 ? 1.716 6.919 3.297 1.00 0.00 86 MET A N 11
ATOM 17073 C CA . MET A 1 86 ? 2.919 7.729 3.150 1.00 0.00 86 MET A CA 11
ATOM 17074 C C . MET A 1 86 ? 3.851 7.518 4.337 1.00 0.00 86 MET A C 11
ATOM 17075 O O . MET A 1 86 ? 5.072 7.619 4.208 1.00 0.00 86 MET A O 11
ATOM 17089 N N . HIS A 1 87 ? 3.266 7.219 5.492 1.00 0.00 87 HIS A N 11
ATOM 17090 C CA . HIS A 1 87 ? 4.041 6.980 6.703 1.00 0.00 87 HIS A CA 11
ATOM 17091 C C . HIS A 1 87 ? 4.607 5.563 6.705 1.00 0.00 87 HIS A C 11
ATOM 17092 O O . HIS A 1 87 ? 5.672 5.310 7.268 1.00 0.00 87 HIS A O 11
ATOM 17107 N N . VAL A 1 88 ? 3.890 4.642 6.069 1.00 0.00 88 VAL A N 11
ATOM 17108 C CA . VAL A 1 88 ? 4.342 3.260 5.974 1.00 0.00 88 VAL A CA 11
ATOM 17109 C C . VAL A 1 88 ? 5.557 3.163 5.062 1.00 0.00 88 VAL A C 11
ATOM 17110 O O . VAL A 1 88 ? 6.524 2.466 5.367 1.00 0.00 88 VAL A O 11
ATOM 17123 N N . MET A 1 89 ? 5.505 3.882 3.945 1.00 0.00 89 MET A N 11
ATOM 17124 C CA . MET A 1 89 ? 6.616 3.911 3.005 1.00 0.00 89 MET A CA 11
ATOM 17125 C C . MET A 1 89 ? 7.845 4.526 3.664 1.00 0.00 89 MET A C 11
ATOM 17126 O O . MET A 1 89 ? 8.980 4.204 3.314 1.00 0.00 89 MET A O 11
ATOM 17140 N N . GLN A 1 90 ? 7.604 5.409 4.629 1.00 0.00 90 GLN A N 11
ATOM 17141 C CA . GLN A 1 90 ? 8.684 6.066 5.353 1.00 0.00 90 GLN A CA 11
ATOM 17142 C C . GLN A 1 90 ? 9.523 5.058 6.134 1.00 0.00 90 GLN A C 11
ATOM 17143 O O . GLN A 1 90 ? 10.658 5.343 6.516 1.00 0.00 90 GLN A O 11
ATOM 17157 N N . LYS A 1 91 ? 8.957 3.876 6.360 1.00 0.00 91 LYS A N 11
ATOM 17158 C CA . LYS A 1 91 ? 9.640 2.826 7.104 1.00 0.00 91 LYS A CA 11
ATOM 17159 C C . LYS A 1 91 ? 10.808 2.260 6.303 1.00 0.00 91 LYS A C 11
ATOM 17160 O O . LYS A 1 91 ? 11.853 1.927 6.863 1.00 0.00 91 LYS A O 11
ATOM 17179 N N . ARG A 1 92 ? 10.627 2.162 4.990 1.00 0.00 92 ARG A N 11
ATOM 17180 C CA . ARG A 1 92 ? 11.674 1.655 4.109 1.00 0.00 92 ARG A CA 11
ATOM 17181 C C . ARG A 1 92 ? 12.788 2.685 3.934 1.00 0.00 92 ARG A C 11
ATOM 17182 O O . ARG A 1 92 ? 13.907 2.345 3.551 1.00 0.00 92 ARG A O 11
ATOM 17203 N N . SER A 1 93 ? 12.477 3.944 4.231 1.00 0.00 93 SER A N 11
ATOM 17204 C CA . SER A 1 93 ? 13.447 5.024 4.102 1.00 0.00 93 SER A CA 11
ATOM 17205 C C . SER A 1 93 ? 14.466 4.984 5.232 1.00 0.00 93 SER A C 11
ATOM 17206 O O . SER A 1 93 ? 15.623 5.363 5.051 1.00 0.00 93 SER A O 11
ATOM 17214 N N . ARG A 1 94 ? 14.034 4.522 6.399 1.00 0.00 94 ARG A N 11
ATOM 17215 C CA . ARG A 1 94 ? 14.916 4.441 7.553 1.00 0.00 94 ARG A CA 11
ATOM 17216 C C . ARG A 1 94 ? 14.841 3.069 8.211 1.00 0.00 94 ARG A C 11
ATOM 17217 O O . ARG A 1 94 ? 15.118 2.922 9.402 1.00 0.00 94 ARG A O 11
ATOM 17238 N N . ALA A 1 95 ? 14.477 2.069 7.423 1.00 0.00 95 ALA A N 11
ATOM 17239 C CA . ALA A 1 95 ? 14.367 0.702 7.918 1.00 0.00 95 ALA A CA 11
ATOM 17240 C C . ALA A 1 95 ? 15.747 0.088 8.135 1.00 0.00 95 ALA A C 11
ATOM 17241 O O . ALA A 1 95 ? 16.642 0.239 7.304 1.00 0.00 95 ALA A O 11
ATOM 17248 N N . ILE A 1 96 ? 15.914 -0.596 9.262 1.00 0.00 96 ILE A N 11
ATOM 17249 C CA . ILE A 1 96 ? 17.183 -1.233 9.589 1.00 0.00 96 ILE A CA 11
ATOM 17250 C C . ILE A 1 96 ? 16.973 -2.671 10.051 1.00 0.00 96 ILE A C 11
ATOM 17251 O O . ILE A 1 96 ? 16.936 -2.954 11.248 1.00 0.00 96 ILE A O 11
ATOM 17267 N N . HIS A 1 97 ? 16.841 -3.572 9.087 1.00 0.00 97 HIS A N 11
ATOM 17268 C CA . HIS A 1 97 ? 16.649 -4.988 9.377 1.00 0.00 97 HIS A CA 11
ATOM 17269 C C . HIS A 1 97 ? 17.518 -5.838 8.459 1.00 0.00 97 HIS A C 11
ATOM 17270 O O . HIS A 1 97 ? 17.021 -6.473 7.528 1.00 0.00 97 HIS A O 11
ATOM 17285 N N . SER A 1 98 ? 18.821 -5.844 8.727 1.00 0.00 98 SER A N 11
ATOM 17286 C CA . SER A 1 98 ? 19.774 -6.594 7.890 1.00 0.00 98 SER A CA 11
ATOM 17287 C C . SER A 1 98 ? 20.018 -5.856 6.578 1.00 0.00 98 SER A C 11
ATOM 17288 O O . SER A 1 98 ? 20.360 -6.465 5.564 1.00 0.00 98 SER A O 11
ATOM 17296 N N . SER A 1 99 ? 19.829 -4.539 6.604 1.00 0.00 99 SER A N 11
ATOM 17297 C CA . SER A 1 99 ? 20.021 -3.713 5.419 1.00 0.00 99 SER A CA 11
ATOM 17298 C C . SER A 1 99 ? 21.385 -3.034 5.444 1.00 0.00 99 SER A C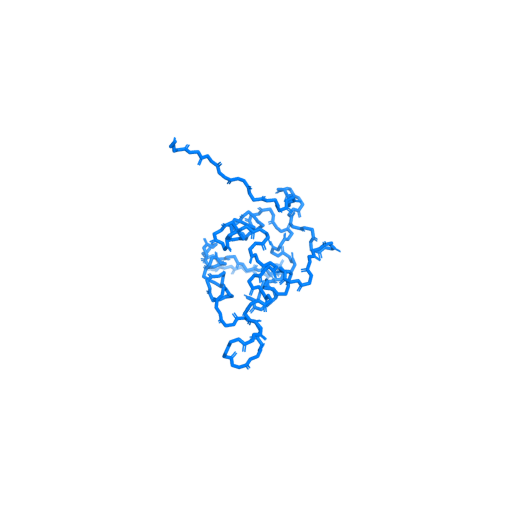 11
ATOM 17299 O O . SER A 1 99 ? 21.945 -2.701 4.399 1.00 0.00 99 SER A O 11
ATOM 17307 N N . ASP A 1 100 ? 21.913 -2.830 6.645 1.00 0.00 100 ASP A N 11
ATOM 17308 C CA . ASP A 1 100 ? 23.212 -2.190 6.812 1.00 0.00 100 ASP A CA 11
ATOM 17309 C C . ASP A 1 100 ? 23.251 -0.845 6.096 1.00 0.00 100 ASP A C 11
ATOM 17310 O O . ASP A 1 100 ? 22.272 -0.432 5.476 1.00 0.00 100 ASP A O 11
ATOM 17319 N N . GLU A 1 101 ? 24.390 -0.165 6.185 1.00 0.00 101 GLU A N 11
ATOM 17320 C CA . GLU A 1 101 ? 24.555 1.133 5.543 1.00 0.00 101 GLU A CA 11
ATOM 17321 C C . GLU A 1 101 ? 24.401 1.015 4.031 1.00 0.00 101 GLU A C 11
ATOM 17322 O O . GLU A 1 101 ? 24.002 1.968 3.361 1.00 0.00 101 GLU A O 11
ATOM 17334 N N . GLY A 1 102 ? 24.715 -0.162 3.501 1.00 0.00 102 GLY A N 11
ATOM 17335 C CA . GLY A 1 102 ? 24.603 -0.386 2.071 1.00 0.00 102 GLY A CA 11
ATOM 17336 C C . GLY A 1 102 ? 25.723 0.273 1.292 1.00 0.00 102 GLY A C 11
ATOM 17337 O O . GLY A 1 102 ? 26.897 0.121 1.629 1.00 0.00 102 GLY A O 11
ATOM 17341 N N . GLU A 1 103 ? 25.360 1.006 0.244 1.00 0.00 103 GLU A N 11
ATOM 17342 C CA . GLU A 1 103 ? 26.339 1.694 -0.584 1.00 0.00 103 GLU A CA 11
ATOM 17343 C C . GLU A 1 103 ? 26.521 3.133 -0.121 1.00 0.00 103 GLU A C 11
ATOM 17344 O O . GLU A 1 103 ? 25.645 3.704 0.529 1.00 0.00 103 GLU A O 11
ATOM 17356 N N . ASP A 1 104 ? 27.663 3.714 -0.461 1.00 0.00 104 ASP A N 11
ATOM 17357 C CA . ASP A 1 104 ? 27.964 5.089 -0.082 1.00 0.00 104 ASP A CA 11
ATOM 17358 C C . ASP A 1 104 ? 29.183 5.610 -0.835 1.00 0.00 104 ASP A C 11
ATOM 17359 O O . ASP A 1 104 ? 29.895 4.848 -1.490 1.00 0.00 104 ASP A O 11
ATOM 17368 N N . GLN A 1 105 ? 29.418 6.914 -0.736 1.00 0.00 105 GLN A N 11
ATOM 17369 C CA . GLN A 1 105 ? 30.550 7.540 -1.406 1.00 0.00 105 GLN A CA 11
ATOM 17370 C C . GLN A 1 105 ? 30.416 7.434 -2.921 1.00 0.00 105 GLN A C 11
ATOM 17371 O O . GLN A 1 105 ? 31.411 7.318 -3.636 1.00 0.00 105 GLN A O 11
ATOM 17385 N N . ALA A 1 106 ? 29.178 7.476 -3.403 1.00 0.00 106 ALA A N 11
ATOM 17386 C CA . ALA A 1 106 ? 28.913 7.388 -4.834 1.00 0.00 106 ALA A CA 11
ATOM 17387 C C . ALA A 1 106 ? 29.127 8.737 -5.512 1.00 0.00 106 ALA A C 11
ATOM 17388 O O . ALA A 1 106 ? 28.407 9.698 -5.244 1.00 0.00 106 ALA A O 11
ATOM 17395 N N . GLY A 1 107 ? 30.125 8.802 -6.388 1.00 0.00 107 GLY A N 11
ATOM 17396 C CA . GLY A 1 107 ? 30.419 10.040 -7.086 1.00 0.00 107 GLY A CA 11
ATOM 17397 C C . GLY A 1 107 ? 29.593 10.206 -8.346 1.00 0.00 107 GLY A C 11
ATOM 17398 O O . GLY A 1 107 ? 30.010 10.983 -9.231 1.00 0.00 107 GLY A O 11
ATOM 17403 N N . SER A 1 1 ? -10.461 19.828 -11.111 1.00 0.00 1 SER A N 12
ATOM 17404 C CA . SER A 1 1 ? -9.241 19.152 -11.624 1.00 0.00 1 SER A CA 12
ATOM 17405 C C . SER A 1 1 ? -8.285 20.151 -12.268 1.00 0.00 1 SER A C 12
ATOM 17406 O O . SER A 1 1 ? -8.597 21.336 -12.387 1.00 0.00 1 SER A O 12
ATOM 17416 N N . GLY A 1 2 ? -7.122 19.663 -12.684 1.00 0.00 2 GLY A N 12
ATOM 17417 C CA . GLY A 1 2 ? -6.137 20.525 -13.312 1.00 0.00 2 GLY A CA 12
ATOM 17418 C C . GLY A 1 2 ? -5.166 21.125 -12.313 1.00 0.00 2 GLY A C 12
ATOM 17419 O O . GLY A 1 2 ? -4.496 22.115 -12.609 1.00 0.00 2 GLY A O 12
ATOM 17423 N N . PHE A 1 3 ? -5.087 20.526 -11.129 1.00 0.00 3 PHE A N 12
ATOM 17424 C CA . PHE A 1 3 ? -4.188 21.011 -10.087 1.00 0.00 3 PHE A CA 12
ATOM 17425 C C . PHE A 1 3 ? -3.661 19.855 -9.243 1.00 0.00 3 PHE A C 12
ATOM 17426 O O . PHE A 1 3 ? -4.218 18.757 -9.259 1.00 0.00 3 PHE A O 12
ATOM 17443 N N . LYS A 1 4 ? -2.584 20.109 -8.508 1.00 0.00 4 LYS A N 12
ATOM 17444 C CA . LYS A 1 4 ? -1.979 19.088 -7.661 1.00 0.00 4 LYS A CA 12
ATOM 17445 C C . LYS A 1 4 ? -2.623 19.071 -6.278 1.00 0.00 4 LYS A C 12
ATOM 17446 O O . LYS A 1 4 ? -2.701 20.099 -5.606 1.00 0.00 4 LYS A O 12
ATOM 17465 N N . HIS A 1 5 ? -3.078 17.895 -5.859 1.00 0.00 5 HIS A N 12
ATOM 17466 C CA . HIS A 1 5 ? -3.707 17.740 -4.553 1.00 0.00 5 HIS A CA 12
ATOM 17467 C C . HIS A 1 5 ? -3.374 16.382 -3.947 1.00 0.00 5 HIS A C 12
ATOM 17468 O O . HIS A 1 5 ? -3.973 15.367 -4.303 1.00 0.00 5 HIS A O 12
ATOM 17483 N N . VAL A 1 6 ? -2.413 16.371 -3.030 1.00 0.00 6 VAL A N 12
ATOM 17484 C CA . VAL A 1 6 ? -1.990 15.138 -2.378 1.00 0.00 6 VAL A CA 12
ATOM 17485 C C . VAL A 1 6 ? -2.902 14.793 -1.204 1.00 0.00 6 VAL A C 12
ATOM 17486 O O . VAL A 1 6 ? -3.317 15.671 -0.448 1.00 0.00 6 VAL A O 12
ATOM 17499 N N . SER A 1 7 ? -3.208 13.507 -1.058 1.00 0.00 7 SER A N 12
ATOM 17500 C CA . SER A 1 7 ? -4.068 13.043 0.025 1.00 0.00 7 SER A CA 12
ATOM 17501 C C . SER A 1 7 ? -3.242 12.671 1.252 1.00 0.00 7 SER A C 12
ATOM 17502 O O . SER A 1 7 ? -3.723 12.745 2.383 1.00 0.00 7 SER A O 12
ATOM 17510 N N . HIS A 1 8 ? -1.997 12.268 1.018 1.00 0.00 8 HIS A N 12
ATOM 17511 C CA . HIS A 1 8 ? -1.101 11.882 2.102 1.00 0.00 8 HIS A CA 12
ATOM 17512 C C . HIS A 1 8 ? -1.565 10.587 2.761 1.00 0.00 8 HIS A C 12
ATOM 17513 O O . HIS A 1 8 ? -2.630 10.538 3.377 1.00 0.00 8 HIS A O 12
ATOM 17528 N N . VAL A 1 9 ? -0.757 9.541 2.626 1.00 0.00 9 VAL A N 12
ATOM 17529 C CA . VAL A 1 9 ? -1.080 8.245 3.212 1.00 0.00 9 VAL A CA 12
ATOM 17530 C C . VAL A 1 9 ? -0.700 8.204 4.688 1.00 0.00 9 VAL A C 12
ATOM 17531 O O . VAL A 1 9 ? -1.534 7.918 5.547 1.00 0.00 9 VAL A O 12
ATOM 17544 N N . GLY A 1 10 ? 0.564 8.501 4.977 1.00 0.00 10 GLY A N 12
ATOM 17545 C CA . GLY A 1 10 ? 1.029 8.505 6.352 1.00 0.00 10 GLY A CA 12
ATOM 17546 C C . GLY A 1 10 ? 1.980 7.362 6.654 1.00 0.00 10 GLY A C 12
ATOM 17547 O O . GLY A 1 10 ? 2.200 7.022 7.816 1.00 0.00 10 GLY A O 12
ATOM 17551 N N . TRP A 1 11 ? 2.556 6.774 5.609 1.00 0.00 11 TRP A N 12
ATOM 17552 C CA . TRP A 1 11 ? 3.482 5.658 5.779 1.00 0.00 11 TRP A CA 12
ATOM 17553 C C . TRP A 1 11 ? 4.919 6.165 5.942 1.00 0.00 11 TRP A C 12
ATOM 17554 O O . TRP A 1 11 ? 5.256 7.260 5.493 1.00 0.00 11 TRP A O 12
ATOM 17575 N N . ASP A 1 12 ? 5.750 5.379 6.614 1.00 0.00 12 ASP A N 12
ATOM 17576 C CA . ASP A 1 12 ? 7.145 5.749 6.817 1.00 0.00 12 ASP A CA 12
ATOM 17577 C C . ASP A 1 12 ? 8.008 5.239 5.665 1.00 0.00 12 ASP A C 12
ATOM 17578 O O . ASP A 1 12 ? 7.796 4.136 5.161 1.00 0.00 12 ASP A O 12
ATOM 17587 N N . PRO A 1 13 ? 8.991 6.043 5.223 1.00 0.00 13 PRO A N 12
ATOM 17588 C CA . PRO A 1 13 ? 9.870 5.678 4.109 1.00 0.00 13 PRO A CA 12
ATOM 17589 C C . PRO A 1 13 ? 10.945 4.673 4.510 1.00 0.00 13 PRO A C 12
ATOM 17590 O O . PRO A 1 13 ? 11.288 3.776 3.739 1.00 0.00 13 PRO A O 12
ATOM 17601 N N . GLN A 1 14 ? 11.481 4.832 5.715 1.00 0.00 14 GLN A N 12
ATOM 17602 C CA . GLN A 1 14 ? 12.528 3.945 6.207 1.00 0.00 14 GLN A CA 12
ATOM 17603 C C . GLN A 1 14 ? 11.941 2.804 7.034 1.00 0.00 14 GLN A C 12
ATOM 17604 O O . GLN A 1 14 ? 12.441 1.680 6.998 1.00 0.00 14 GLN A O 12
ATOM 17618 N N . ASN A 1 15 ? 10.881 3.100 7.780 1.00 0.00 15 ASN A N 12
ATOM 17619 C CA . ASN A 1 15 ? 10.231 2.096 8.616 1.00 0.00 15 ASN A CA 12
ATOM 17620 C C . ASN A 1 15 ? 9.166 1.335 7.833 1.00 0.00 15 ASN A C 12
ATOM 17621 O O . ASN A 1 15 ? 8.835 0.196 8.162 1.00 0.00 15 ASN A O 12
ATOM 17632 N N . GLY A 1 16 ? 8.630 1.972 6.796 1.00 0.00 16 GLY A N 12
ATOM 17633 C CA . GLY A 1 16 ? 7.605 1.339 5.987 1.00 0.00 16 GLY A CA 12
ATOM 17634 C C . GLY A 1 16 ? 6.207 1.770 6.385 1.00 0.00 16 GLY A C 12
ATOM 17635 O O . GLY A 1 16 ? 6.008 2.885 6.863 1.00 0.00 16 GLY A O 12
ATOM 17639 N N . PHE A 1 17 ? 5.237 0.883 6.192 1.00 0.00 17 PHE A N 12
ATOM 17640 C CA . PHE A 1 17 ? 3.851 1.181 6.533 1.00 0.00 17 PHE A CA 12
ATOM 17641 C C . PHE A 1 17 ? 3.602 0.978 8.024 1.00 0.00 17 PHE A C 12
ATOM 17642 O O . PHE A 1 17 ? 4.053 -0.006 8.610 1.00 0.00 17 PHE A O 12
ATOM 17659 N N . ASP A 1 18 ? 2.885 1.918 8.632 1.00 0.00 18 ASP A N 12
ATOM 17660 C CA . ASP A 1 18 ? 2.587 1.850 10.058 1.00 0.00 18 ASP A CA 12
ATOM 17661 C C . ASP A 1 18 ? 1.515 0.806 10.350 1.00 0.00 18 ASP A C 12
ATOM 17662 O O . ASP A 1 18 ? 0.434 1.133 10.840 1.00 0.00 18 ASP A O 12
ATOM 17671 N N . VAL A 1 19 ? 1.826 -0.451 10.056 1.00 0.00 19 VAL A N 12
ATOM 17672 C CA . VAL A 1 19 ? 0.897 -1.548 10.300 1.00 0.00 19 VAL A CA 12
ATOM 17673 C C . VAL A 1 19 ? 0.392 -1.524 11.739 1.00 0.00 19 VAL A C 12
ATOM 17674 O O . VAL A 1 19 ? -0.685 -2.039 12.039 1.00 0.00 19 VAL A O 12
ATOM 17687 N N . ASN A 1 20 ? 1.172 -0.911 12.622 1.00 0.00 20 ASN A N 12
ATOM 17688 C CA . ASN A 1 20 ? 0.807 -0.810 14.027 1.00 0.00 20 ASN A CA 12
ATOM 17689 C C . ASN A 1 20 ? -0.333 0.185 14.231 1.00 0.00 20 ASN A C 12
ATOM 17690 O O . ASN A 1 20 ? -1.039 0.134 15.238 1.00 0.00 20 ASN A O 12
ATOM 17701 N N . ASN A 1 21 ? -0.505 1.095 13.274 1.00 0.00 21 ASN A N 12
ATOM 17702 C CA . ASN A 1 21 ? -1.552 2.107 13.366 1.00 0.00 21 ASN A CA 12
ATOM 17703 C C . ASN A 1 21 ? -2.340 2.217 12.062 1.00 0.00 21 ASN A C 12
ATOM 17704 O O . ASN A 1 21 ? -2.975 3.238 11.798 1.00 0.00 21 ASN A O 12
ATOM 17715 N N . LEU A 1 22 ? -2.305 1.162 11.254 1.00 0.00 22 LEU A N 12
ATOM 17716 C CA . LEU A 1 22 ? -3.030 1.151 9.986 1.00 0.00 22 LEU A CA 12
ATOM 17717 C C . LEU A 1 22 ? -4.537 1.087 10.212 1.00 0.00 22 LEU A C 12
ATOM 17718 O O . LEU A 1 22 ? -5.000 0.683 11.279 1.00 0.00 22 LEU A O 12
ATOM 17734 N N . ASP A 1 23 ? -5.298 1.499 9.201 1.00 0.00 23 ASP A N 12
ATOM 17735 C CA . ASP A 1 23 ? -6.753 1.498 9.288 1.00 0.00 23 ASP A CA 12
ATOM 17736 C C . ASP A 1 23 ? -7.323 0.130 8.915 1.00 0.00 23 ASP A C 12
ATOM 17737 O O . ASP A 1 23 ? -6.852 -0.513 7.977 1.00 0.00 23 ASP A O 12
ATOM 17746 N N . PRO A 1 24 ? -8.355 -0.332 9.644 1.00 0.00 24 PRO A N 12
ATOM 17747 C CA . PRO A 1 24 ? -8.986 -1.632 9.387 1.00 0.00 24 PRO A CA 12
ATOM 17748 C C . PRO A 1 24 ? -9.469 -1.777 7.948 1.00 0.00 24 PRO A C 12
ATOM 17749 O O . PRO A 1 24 ? -9.701 -2.887 7.471 1.00 0.00 24 PRO A O 12
ATOM 17760 N N . ASP A 1 25 ? -9.623 -0.650 7.262 1.00 0.00 25 ASP A N 12
ATOM 17761 C CA . ASP A 1 25 ? -10.092 -0.657 5.883 1.00 0.00 25 ASP A CA 12
ATOM 17762 C C . ASP A 1 25 ? -8.956 -0.970 4.915 1.00 0.00 25 ASP A C 12
ATOM 17763 O O . ASP A 1 25 ? -9.031 -1.927 4.143 1.00 0.00 25 ASP A O 12
ATOM 17772 N N . LEU A 1 26 ? -7.909 -0.153 4.951 1.00 0.00 26 LEU A N 12
ATOM 17773 C CA . LEU A 1 26 ? -6.766 -0.344 4.065 1.00 0.00 26 LEU A CA 12
ATOM 17774 C C . LEU A 1 26 ? -5.976 -1.587 4.450 1.00 0.00 26 LEU A C 12
ATOM 17775 O O . LEU A 1 26 ? -5.562 -2.361 3.587 1.00 0.00 26 LEU A O 12
ATOM 17791 N N . ARG A 1 27 ? -5.768 -1.779 5.748 1.00 0.00 27 ARG A N 12
ATOM 17792 C CA . ARG A 1 27 ? -5.039 -2.944 6.230 1.00 0.00 27 ARG A CA 12
ATOM 17793 C C . ARG A 1 27 ? -5.680 -4.220 5.697 1.00 0.00 27 ARG A C 12
ATOM 17794 O O . ARG A 1 27 ? -4.994 -5.199 5.406 1.00 0.00 27 ARG A O 12
ATOM 17815 N N . SER A 1 28 ? -7.002 -4.192 5.560 1.00 0.00 28 SER A N 12
ATOM 17816 C CA . SER A 1 28 ? -7.742 -5.331 5.036 1.00 0.00 28 SER A CA 12
ATOM 17817 C C . SER A 1 28 ? -7.336 -5.620 3.595 1.00 0.00 28 SER A C 12
ATOM 17818 O O . SER A 1 28 ? -7.216 -6.778 3.193 1.00 0.00 28 SER A O 12
ATOM 17826 N N . LEU A 1 29 ? -7.125 -4.559 2.821 1.00 0.00 29 LEU A N 12
ATOM 17827 C CA . LEU A 1 29 ? -6.726 -4.699 1.426 1.00 0.00 29 LEU A CA 12
ATOM 17828 C C . LEU A 1 29 ? -5.448 -5.522 1.314 1.00 0.00 29 LEU A C 12
ATOM 17829 O O . LEU A 1 29 ? -5.411 -6.538 0.619 1.00 0.00 29 LEU A O 12
ATOM 17845 N N . PHE A 1 30 ? -4.404 -5.084 2.011 1.00 0.00 30 PHE A N 12
ATOM 17846 C CA . PHE A 1 30 ? -3.128 -5.789 1.999 1.00 0.00 30 PHE A CA 12
ATOM 17847 C C . PHE A 1 30 ? -3.331 -7.272 2.292 1.00 0.00 30 PHE A C 12
ATOM 17848 O O . PHE A 1 30 ? -2.749 -8.132 1.631 1.00 0.00 30 PHE A O 12
ATOM 17865 N N . SER A 1 31 ? -4.172 -7.563 3.280 1.00 0.00 31 SER A N 12
ATOM 17866 C CA . SER A 1 31 ? -4.475 -8.941 3.646 1.00 0.00 31 SER A CA 12
ATOM 17867 C C . SER A 1 31 ? -5.141 -9.673 2.486 1.00 0.00 31 SER A C 12
ATOM 17868 O O . SER A 1 31 ? -4.674 -10.725 2.051 1.00 0.00 31 SER A O 12
ATOM 17876 N N . ARG A 1 32 ? -6.237 -9.107 1.990 1.00 0.00 32 ARG A N 12
ATOM 17877 C CA . ARG A 1 32 ? -6.970 -9.701 0.878 1.00 0.00 32 ARG A CA 12
ATOM 17878 C C . ARG A 1 32 ? -6.060 -9.892 -0.331 1.00 0.00 32 ARG A C 12
ATOM 17879 O O . ARG A 1 32 ? -6.243 -10.821 -1.118 1.00 0.00 32 ARG A O 12
ATOM 17900 N N . ALA A 1 33 ? -5.077 -9.009 -0.469 1.00 0.00 33 ALA A N 12
ATOM 17901 C CA . ALA A 1 33 ? -4.136 -9.080 -1.579 1.00 0.00 33 ALA A CA 12
ATOM 17902 C C . ALA A 1 33 ? -3.028 -10.091 -1.298 1.00 0.00 33 ALA A C 12
ATOM 17903 O O . ALA A 1 33 ? -2.378 -10.584 -2.220 1.00 0.00 33 ALA A O 12
ATOM 17910 N N . GLY A 1 34 ? -2.816 -10.394 -0.021 1.00 0.00 34 GLY A N 12
ATOM 17911 C CA . GLY A 1 34 ? -1.781 -11.339 0.355 1.00 0.00 34 GLY A CA 12
ATOM 17912 C C . GLY A 1 34 ? -0.516 -10.659 0.852 1.00 0.00 34 GLY A C 12
ATOM 17913 O O . GLY A 1 34 ? 0.505 -11.316 1.056 1.00 0.00 34 GLY A O 12
ATOM 17917 N N . ILE A 1 35 ? -0.579 -9.343 1.047 1.00 0.00 35 ILE A N 12
ATOM 17918 C CA . ILE A 1 35 ? 0.571 -8.587 1.525 1.00 0.00 35 ILE A CA 12
ATOM 17919 C C . ILE A 1 35 ? 0.645 -8.601 3.048 1.00 0.00 35 ILE A C 12
ATOM 17920 O O . ILE A 1 35 ? -0.202 -8.020 3.726 1.00 0.00 35 ILE A O 12
ATOM 17936 N N . SER A 1 36 ? 1.665 -9.267 3.579 1.00 0.00 36 SER A N 12
ATOM 17937 C CA . SER A 1 36 ? 1.852 -9.352 5.022 1.00 0.00 36 SER A CA 12
ATOM 17938 C C . SER A 1 36 ? 2.650 -8.159 5.537 1.00 0.00 36 SER A C 12
ATOM 17939 O O . SER A 1 36 ? 3.239 -7.412 4.756 1.00 0.00 36 SER A O 12
ATOM 17947 N N . GLU A 1 37 ? 2.669 -7.987 6.855 1.00 0.00 37 GLU A N 12
ATOM 17948 C CA . GLU A 1 37 ? 3.397 -6.884 7.468 1.00 0.00 37 GLU A CA 12
ATOM 17949 C C . GLU A 1 37 ? 4.840 -6.847 6.976 1.00 0.00 37 GLU A C 12
ATOM 17950 O O . GLU A 1 37 ? 5.456 -5.784 6.907 1.00 0.00 37 GLU A O 12
ATOM 17962 N N . ALA A 1 38 ? 5.370 -8.014 6.623 1.00 0.00 38 ALA A N 12
ATOM 17963 C CA . ALA A 1 38 ? 6.737 -8.110 6.124 1.00 0.00 38 ALA A CA 12
ATOM 17964 C C . ALA A 1 38 ? 6.946 -7.173 4.939 1.00 0.00 38 ALA A C 12
ATOM 17965 O O . ALA A 1 38 ? 7.937 -6.446 4.877 1.00 0.00 38 ALA A O 12
ATOM 17972 N N . GLN A 1 39 ? 5.999 -7.191 4.006 1.00 0.00 39 GLN A N 12
ATOM 17973 C CA . GLN A 1 39 ? 6.071 -6.332 2.830 1.00 0.00 39 GLN A CA 12
ATOM 17974 C C . GLN A 1 39 ? 5.649 -4.909 3.176 1.00 0.00 39 GLN A C 12
ATOM 17975 O O . GLN A 1 39 ? 6.145 -3.944 2.597 1.00 0.00 39 GLN A O 12
ATOM 17989 N N . LEU A 1 40 ? 4.738 -4.785 4.135 1.00 0.00 40 LEU A N 12
ATOM 17990 C CA . LEU A 1 40 ? 4.255 -3.478 4.560 1.00 0.00 40 LEU A CA 12
ATOM 17991 C C . LEU A 1 40 ? 5.345 -2.719 5.309 1.00 0.00 40 LEU A C 12
ATOM 17992 O O . LEU A 1 40 ? 5.350 -1.489 5.338 1.00 0.00 40 LEU A O 12
ATOM 18008 N N . THR A 1 41 ? 6.274 -3.461 5.903 1.00 0.00 41 THR A N 12
ATOM 18009 C CA . THR A 1 41 ? 7.373 -2.859 6.648 1.00 0.00 41 THR A CA 12
ATOM 18010 C C . THR A 1 41 ? 8.642 -2.757 5.797 1.00 0.00 41 THR A C 12
ATOM 18011 O O . THR A 1 41 ? 9.640 -2.182 6.232 1.00 0.00 41 THR A O 12
ATOM 18022 N N . ASP A 1 42 ? 8.603 -3.311 4.585 1.00 0.00 42 ASP A N 12
ATOM 18023 C CA . ASP A 1 42 ? 9.753 -3.265 3.689 1.00 0.00 42 ASP A CA 12
ATOM 18024 C C . ASP A 1 42 ? 9.806 -1.932 2.950 1.00 0.00 42 ASP A C 12
ATOM 18025 O O . ASP A 1 42 ? 8.943 -1.635 2.127 1.00 0.00 42 ASP A O 12
ATOM 18034 N N . ALA A 1 43 ? 10.832 -1.138 3.240 1.00 0.00 43 ALA A N 12
ATOM 18035 C CA . ALA A 1 43 ? 10.984 0.175 2.619 1.00 0.00 43 ALA A CA 12
ATOM 18036 C C . ALA A 1 43 ? 10.766 0.111 1.109 1.00 0.00 43 ALA A C 12
ATOM 18037 O O . ALA A 1 43 ? 10.277 1.065 0.504 1.00 0.00 43 ALA A O 12
ATOM 18044 N N . GLU A 1 44 ? 11.132 -1.015 0.506 1.00 0.00 44 GLU A N 12
ATOM 18045 C CA . GLU A 1 44 ? 10.974 -1.194 -0.933 1.00 0.00 44 GLU A CA 12
ATOM 18046 C C . GLU A 1 44 ? 9.507 -1.390 -1.305 1.00 0.00 44 GLU A C 12
ATOM 18047 O O . GLU A 1 44 ? 8.944 -0.616 -2.079 1.00 0.00 44 GLU A O 12
ATOM 18059 N N . THR A 1 45 ? 8.896 -2.433 -0.753 1.00 0.00 45 THR A N 12
ATOM 18060 C CA . THR A 1 45 ? 7.500 -2.741 -1.038 1.00 0.00 45 THR A CA 12
ATOM 18061 C C . THR A 1 45 ? 6.569 -1.679 -0.460 1.00 0.00 45 THR A C 12
ATOM 18062 O O . THR A 1 45 ? 5.561 -1.331 -1.070 1.00 0.00 45 THR A O 12
ATOM 18073 N N . SER A 1 46 ? 6.913 -1.152 0.709 1.00 0.00 46 SER A N 12
ATOM 18074 C CA . SER A 1 46 ? 6.093 -0.125 1.339 1.00 0.00 46 SER A CA 12
ATOM 18075 C C . SER A 1 46 ? 5.914 1.057 0.396 1.00 0.00 46 SER A C 12
ATOM 18076 O O . SER A 1 46 ? 4.841 1.653 0.329 1.00 0.00 46 SER A O 12
ATOM 18084 N N . LYS A 1 47 ? 6.977 1.384 -0.332 1.00 0.00 47 LYS A N 12
ATOM 18085 C CA . LYS A 1 47 ? 6.955 2.489 -1.283 1.00 0.00 47 LYS A CA 12
ATOM 18086 C C . LYS A 1 47 ? 5.934 2.248 -2.392 1.00 0.00 47 LYS A C 12
ATOM 18087 O O . LYS A 1 47 ? 5.079 3.091 -2.658 1.00 0.00 47 LYS A O 12
ATOM 18106 N N . LEU A 1 48 ? 6.057 1.112 -3.067 1.00 0.00 48 LEU A N 12
ATOM 18107 C CA . LEU A 1 48 ? 5.154 0.779 -4.161 1.00 0.00 48 LEU A CA 12
ATOM 18108 C C . LEU A 1 48 ? 3.732 0.541 -3.653 1.00 0.00 48 LEU A C 12
ATOM 18109 O O . LEU A 1 48 ? 2.761 0.791 -4.367 1.00 0.00 48 LEU A O 12
ATOM 18125 N N . ILE A 1 49 ? 3.615 0.048 -2.422 1.00 0.00 49 ILE A N 12
ATOM 18126 C CA . ILE A 1 49 ? 2.308 -0.236 -1.838 1.00 0.00 49 ILE A CA 12
ATOM 18127 C C . ILE A 1 49 ? 1.520 1.049 -1.574 1.00 0.00 49 ILE A C 12
ATOM 18128 O O . ILE A 1 49 ? 0.458 1.259 -2.158 1.00 0.00 49 ILE A O 12
ATOM 18144 N N . TYR A 1 50 ? 2.023 1.898 -0.680 1.00 0.00 50 TYR A N 12
ATOM 18145 C CA . TYR A 1 50 ? 1.321 3.135 -0.346 1.00 0.00 50 TYR A CA 12
ATOM 18146 C C . TYR A 1 50 ? 0.999 3.920 -1.618 1.00 0.00 50 TYR A C 12
ATOM 18147 O O . TYR A 1 50 ? -0.091 4.474 -1.761 1.00 0.00 50 TYR A O 12
ATOM 18165 N N . ASP A 1 51 ? 1.954 3.944 -2.543 1.00 0.00 51 ASP A N 12
ATOM 18166 C CA . ASP A 1 51 ? 1.774 4.640 -3.810 1.00 0.00 51 ASP A CA 12
ATOM 18167 C C . ASP A 1 51 ? 0.518 4.150 -4.520 1.00 0.00 51 ASP A C 12
ATOM 18168 O O . ASP A 1 51 ? -0.152 4.914 -5.214 1.00 0.00 51 ASP A O 12
ATOM 18177 N N . PHE A 1 52 ? 0.199 2.872 -4.336 1.00 0.00 52 PHE A N 12
ATOM 18178 C CA . PHE A 1 52 ? -0.990 2.293 -4.947 1.00 0.00 52 PHE A CA 12
ATOM 18179 C C . PHE A 1 52 ? -2.244 2.948 -4.384 1.00 0.00 52 PHE A C 12
ATOM 18180 O O . PHE A 1 52 ? -3.201 3.210 -5.110 1.00 0.00 52 PHE A O 12
ATOM 18197 N N . ILE A 1 53 ? -2.223 3.227 -3.085 1.00 0.00 53 ILE A N 12
ATOM 18198 C CA . ILE A 1 53 ? -3.346 3.883 -2.432 1.00 0.00 53 ILE A CA 12
ATOM 18199 C C . ILE A 1 53 ? -3.613 5.237 -3.077 1.00 0.00 53 ILE A C 12
ATOM 18200 O O . ILE A 1 53 ? -4.747 5.716 -3.098 1.00 0.00 53 ILE A O 12
ATOM 18216 N N . GLU A 1 54 ? -2.560 5.841 -3.618 1.00 0.00 54 GLU A N 12
ATOM 18217 C CA . GLU A 1 54 ? -2.682 7.125 -4.292 1.00 0.00 54 GLU A CA 12
ATOM 18218 C C . GLU A 1 54 ? -3.447 6.966 -5.600 1.00 0.00 54 GLU A C 12
ATOM 18219 O O . GLU A 1 54 ? -4.197 7.854 -6.005 1.00 0.00 54 GLU A O 12
ATOM 18231 N N . ASP A 1 55 ? -3.263 5.819 -6.250 1.00 0.00 55 ASP A N 12
ATOM 18232 C CA . ASP A 1 55 ? -3.956 5.534 -7.501 1.00 0.00 55 ASP A CA 12
ATOM 18233 C C . ASP A 1 55 ? -5.422 5.189 -7.234 1.00 0.00 55 ASP A C 12
ATOM 18234 O O . ASP A 1 55 ? -6.279 5.362 -8.100 1.00 0.00 55 ASP A O 12
ATOM 18243 N N . GLN A 1 56 ? -5.699 4.710 -6.023 1.00 0.00 56 GLN A N 12
ATOM 18244 C CA . GLN A 1 56 ? -7.058 4.354 -5.630 1.00 0.00 56 GLN A CA 12
ATOM 18245 C C . GLN A 1 56 ? -7.819 5.568 -5.097 1.00 0.00 56 GLN A C 12
ATOM 18246 O O . GLN A 1 56 ? -8.908 5.427 -4.542 1.00 0.00 56 GLN A O 12
ATOM 18260 N N . GLY A 1 57 ? -7.246 6.759 -5.266 1.00 0.00 57 GLY A N 12
ATOM 18261 C CA . GLY A 1 57 ? -7.893 7.963 -4.786 1.00 0.00 57 GLY A CA 12
ATOM 18262 C C . GLY A 1 57 ? -7.370 8.402 -3.431 1.00 0.00 57 GLY A C 12
ATOM 18263 O O . GLY A 1 57 ? -8.006 9.201 -2.742 1.00 0.00 57 GLY A O 12
ATOM 18267 N N . GLY A 1 58 ? -6.208 7.880 -3.046 1.00 0.00 58 GLY A N 12
ATOM 18268 C CA . GLY A 1 58 ? -5.618 8.244 -1.772 1.00 0.00 58 GLY A CA 12
ATOM 18269 C C . GLY A 1 58 ? -6.190 7.453 -0.612 1.00 0.00 58 GLY A C 12
ATOM 18270 O O . GLY A 1 58 ? -7.169 6.724 -0.769 1.00 0.00 58 GLY A O 12
ATOM 18274 N N . LEU A 1 59 ? -5.574 7.601 0.556 1.00 0.00 59 LEU A N 12
ATOM 18275 C CA . LEU A 1 59 ? -6.017 6.899 1.756 1.00 0.00 59 LEU A CA 12
ATOM 18276 C C . LEU A 1 59 ? -7.520 7.057 1.967 1.00 0.00 59 LEU A C 12
ATOM 18277 O O . LEU A 1 59 ? -8.207 6.106 2.341 1.00 0.00 59 LEU A O 12
ATOM 18293 N N . GLU A 1 60 ? -8.024 8.265 1.740 1.00 0.00 60 GLU A N 12
ATOM 18294 C CA . GLU A 1 60 ? -9.441 8.549 1.931 1.00 0.00 60 GLU A CA 12
ATOM 18295 C C . GLU A 1 60 ? -10.301 7.740 0.966 1.00 0.00 60 GLU A C 12
ATOM 18296 O O . GLU A 1 60 ? -11.406 7.321 1.308 1.00 0.00 60 GLU A O 12
ATOM 18308 N N . ALA A 1 61 ? -9.789 7.525 -0.240 1.00 0.00 61 ALA A N 12
ATOM 18309 C CA . ALA A 1 61 ? -10.516 6.770 -1.254 1.00 0.00 61 ALA A CA 12
ATOM 18310 C C . ALA A 1 61 ? -10.536 5.281 -0.926 1.00 0.00 61 ALA A C 12
ATOM 18311 O O . ALA A 1 61 ? -11.522 4.592 -1.190 1.00 0.00 61 ALA A O 12
ATOM 18318 N N . VAL A 1 62 ? -9.443 4.788 -0.352 1.00 0.00 62 VAL A N 12
ATOM 18319 C CA . VAL A 1 62 ? -9.345 3.379 0.010 1.00 0.00 62 VAL A CA 12
ATOM 18320 C C . VAL A 1 62 ? -10.338 3.036 1.113 1.00 0.00 62 VAL A C 12
ATOM 18321 O O . VAL A 1 62 ? -11.077 2.057 1.016 1.00 0.00 62 VAL A O 12
ATOM 18334 N N . ARG A 1 63 ? -10.356 3.847 2.163 1.00 0.00 63 ARG A N 12
ATOM 18335 C CA . ARG A 1 63 ? -11.303 3.650 3.250 1.00 0.00 63 ARG A CA 12
ATOM 18336 C C . ARG A 1 63 ? -12.725 3.600 2.700 1.00 0.00 63 ARG A C 12
ATOM 18337 O O . ARG A 1 63 ? -13.516 2.728 3.060 1.00 0.00 63 ARG A O 12
ATOM 18358 N N . GLN A 1 64 ? -13.037 4.553 1.826 1.00 0.00 64 GLN A N 12
ATOM 18359 C CA . GLN A 1 64 ? -14.358 4.645 1.213 1.00 0.00 64 GLN A CA 12
ATOM 18360 C C . GLN A 1 64 ? -14.671 3.427 0.346 1.00 0.00 64 GLN A C 12
ATOM 18361 O O . GLN A 1 64 ? -15.746 2.838 0.460 1.00 0.00 64 GLN A O 12
ATOM 18375 N N . GLU A 1 65 ? -13.739 3.059 -0.532 1.00 0.00 65 GLU A N 12
ATOM 18376 C CA . GLU A 1 65 ? -13.954 1.926 -1.429 1.00 0.00 65 GLU A CA 12
ATOM 18377 C C . GLU A 1 65 ? -14.001 0.617 -0.647 1.00 0.00 65 GLU A C 12
ATOM 18378 O O . GLU A 1 65 ? -14.616 -0.356 -1.083 1.00 0.00 65 GLU A O 12
ATOM 18390 N N . MET A 1 66 ? -13.368 0.608 0.521 1.00 0.00 66 MET A N 12
ATOM 18391 C CA . MET A 1 66 ? -13.368 -0.571 1.376 1.00 0.00 66 MET A CA 12
ATOM 18392 C C . MET A 1 66 ? -14.733 -0.766 2.029 1.00 0.00 66 MET A C 12
ATOM 18393 O O . MET A 1 66 ? -15.085 -1.874 2.433 1.00 0.00 66 MET A O 12
ATOM 18407 N N . ARG A 1 67 ? -15.501 0.317 2.122 1.00 0.00 67 ARG A N 12
ATOM 18408 C CA . ARG A 1 67 ? -16.828 0.261 2.722 1.00 0.00 67 ARG A CA 12
ATOM 18409 C C . ARG A 1 67 ? -17.829 -0.380 1.769 1.00 0.00 67 ARG A C 12
ATOM 18410 O O . ARG A 1 67 ? -18.534 -1.321 2.135 1.00 0.00 67 ARG A O 12
ATOM 18431 N N . ARG A 1 68 ? -17.879 0.125 0.540 1.00 0.00 68 ARG A N 12
ATOM 18432 C CA . ARG A 1 68 ? -18.801 -0.405 -0.460 1.00 0.00 68 ARG A CA 12
ATOM 18433 C C . ARG A 1 68 ? -18.368 -1.795 -0.915 1.00 0.00 68 ARG A C 12
ATOM 18434 O O . ARG A 1 68 ? -19.202 -2.640 -1.241 1.00 0.00 68 ARG A O 12
ATOM 18455 N N . GLN A 1 69 ? -17.059 -2.024 -0.930 1.00 0.00 69 GLN A N 12
ATOM 18456 C CA . GLN A 1 69 ? -16.513 -3.313 -1.340 1.00 0.00 69 GLN A CA 12
ATOM 18457 C C . GLN A 1 69 ? -16.343 -4.257 -0.148 1.00 0.00 69 GLN A C 12
ATOM 18458 O O . GLN A 1 69 ? -16.009 -5.428 -0.323 1.00 0.00 69 GLN A O 12
ATOM 18472 N N . GLY A 1 70 ? -16.567 -3.747 1.062 1.00 0.00 70 GLY A N 12
ATOM 18473 C CA . GLY A 1 70 ? -16.429 -4.572 2.247 1.00 0.00 70 GLY A CA 12
ATOM 18474 C C . GLY A 1 70 ? -17.708 -4.641 3.058 1.00 0.00 70 GLY A C 12
ATOM 18475 O O . GLY A 1 70 ? -18.063 -3.688 3.751 1.00 0.00 70 GLY A O 12
ATOM 18479 N N . GLY A 1 71 ? -18.400 -5.772 2.971 1.00 0.00 71 GLY A N 12
ATOM 18480 C CA . GLY A 1 71 ? -19.639 -5.941 3.707 1.00 0.00 71 GLY A CA 12
ATOM 18481 C C . GLY A 1 71 ? -19.454 -5.772 5.202 1.00 0.00 71 GLY A C 12
ATOM 18482 O O . GLY A 1 71 ? -19.911 -4.787 5.783 1.00 0.00 71 GLY A O 12
ATOM 18486 N N . SER A 1 72 ? -18.783 -6.734 5.827 1.00 0.00 72 SER A N 12
ATOM 18487 C CA . SER A 1 72 ? -18.541 -6.688 7.263 1.00 0.00 72 SER A CA 12
ATOM 18488 C C . SER A 1 72 ? -17.823 -7.948 7.737 1.00 0.00 72 SER A C 12
ATOM 18489 O O . SER A 1 72 ? -16.643 -7.908 8.086 1.00 0.00 72 SER A O 12
ATOM 18497 N N . GLY A 1 73 ? -18.542 -9.066 7.745 1.00 0.00 73 GLY A N 12
ATOM 18498 C CA . GLY A 1 73 ? -17.957 -10.321 8.177 1.00 0.00 73 GLY A CA 12
ATOM 18499 C C . GLY A 1 73 ? -18.409 -11.494 7.329 1.00 0.00 73 GLY A C 12
ATOM 18500 O O . GLY A 1 73 ? -19.115 -12.381 7.809 1.00 0.00 73 GLY A O 12
ATOM 18504 N N . GLY A 1 74 ? -18.002 -11.497 6.065 1.00 0.00 74 GLY A N 12
ATOM 18505 C CA . GLY A 1 74 ? -18.380 -12.571 5.165 1.00 0.00 74 GLY A CA 12
ATOM 18506 C C . GLY A 1 74 ? -18.798 -12.062 3.800 1.00 0.00 74 GLY A C 12
ATOM 18507 O O . GLY A 1 74 ? -18.755 -12.800 2.815 1.00 0.00 74 GLY A O 12
ATOM 18511 N N . SER A 1 75 ? -19.202 -10.797 3.741 1.00 0.00 75 SER A N 12
ATOM 18512 C CA . SER A 1 75 ? -19.629 -10.190 2.486 1.00 0.00 75 SER A CA 12
ATOM 18513 C C . SER A 1 75 ? -18.528 -9.308 1.906 1.00 0.00 75 SER A C 12
ATOM 18514 O O . SER A 1 75 ? -18.803 -8.324 1.221 1.00 0.00 75 SER A O 12
ATOM 18522 N N . GLN A 1 76 ? -17.280 -9.670 2.186 1.00 0.00 76 GLN A N 12
ATOM 18523 C CA . GLN A 1 76 ? -16.136 -8.914 1.690 1.00 0.00 76 GLN A CA 12
ATOM 18524 C C . GLN A 1 76 ? -15.916 -9.174 0.204 1.00 0.00 76 GLN A C 12
ATOM 18525 O O . GLN A 1 76 ? -15.867 -10.324 -0.234 1.00 0.00 76 GLN A O 12
ATOM 18539 N N . SER A 1 77 ? -15.788 -8.100 -0.568 1.00 0.00 77 SER A N 12
ATOM 18540 C CA . SER A 1 77 ? -15.575 -8.216 -2.006 1.00 0.00 77 SER A CA 12
ATOM 18541 C C . SER A 1 77 ? -14.185 -7.722 -2.394 1.00 0.00 77 SER A C 12
ATOM 18542 O O . SER A 1 77 ? -13.978 -6.530 -2.618 1.00 0.00 77 SER A O 12
ATOM 18550 N N . SER A 1 78 ? -13.238 -8.650 -2.476 1.00 0.00 78 SER A N 12
ATOM 18551 C CA . SER A 1 78 ? -11.866 -8.315 -2.845 1.00 0.00 78 SER A CA 12
ATOM 18552 C C . SER A 1 78 ? -11.717 -8.142 -4.358 1.00 0.00 78 SER A C 12
ATOM 18553 O O . SER A 1 78 ? -10.664 -7.724 -4.836 1.00 0.00 78 SER A O 12
ATOM 18561 N N . GLU A 1 79 ? -12.780 -8.427 -5.107 1.00 0.00 79 GLU A N 12
ATOM 18562 C CA . GLU A 1 79 ? -12.733 -8.315 -6.559 1.00 0.00 79 GLU A CA 12
ATOM 18563 C C . GLU A 1 79 ? -12.721 -6.855 -6.993 1.00 0.00 79 GLU A C 12
ATOM 18564 O O . GLU A 1 79 ? -13.754 -6.185 -6.991 1.00 0.00 79 GLU A O 12
ATOM 18576 N N . GLY A 1 80 ? -11.540 -6.369 -7.360 1.00 0.00 80 GLY A N 12
ATOM 18577 C CA . GLY A 1 80 ? -11.405 -4.991 -7.788 1.00 0.00 80 GLY A CA 12
ATOM 18578 C C . GLY A 1 80 ? -10.111 -4.363 -7.310 1.00 0.00 80 GLY A C 12
ATOM 18579 O O . GLY A 1 80 ? -9.073 -4.491 -7.960 1.00 0.00 80 GLY A O 12
ATOM 18583 N N . LEU A 1 81 ? -10.173 -3.680 -6.173 1.00 0.00 81 LEU A N 12
ATOM 18584 C CA . LEU A 1 81 ? -9.001 -3.019 -5.612 1.00 0.00 81 LEU A CA 12
ATOM 18585 C C . LEU A 1 81 ? -7.920 -4.027 -5.230 1.00 0.00 81 LEU A C 12
ATOM 18586 O O . LEU A 1 81 ? -6.733 -3.788 -5.449 1.00 0.00 81 LEU A O 12
ATOM 18602 N N . VAL A 1 82 ? -8.333 -5.148 -4.648 1.00 0.00 82 VAL A N 12
ATOM 18603 C CA . VAL A 1 82 ? -7.391 -6.178 -4.226 1.00 0.00 82 VAL A CA 12
ATOM 18604 C C . VAL A 1 82 ? -6.652 -6.773 -5.418 1.00 0.00 82 VAL A C 12
ATOM 18605 O O . VAL A 1 82 ? -5.466 -7.088 -5.330 1.00 0.00 82 VAL A O 12
ATOM 18618 N N . GLY A 1 83 ? -7.360 -6.925 -6.531 1.00 0.00 83 GLY A N 12
ATOM 18619 C CA . GLY A 1 83 ? -6.752 -7.492 -7.718 1.00 0.00 83 GLY A CA 12
ATOM 18620 C C . GLY A 1 83 ? -5.722 -6.569 -8.339 1.00 0.00 83 GLY A C 12
ATOM 18621 O O . GLY A 1 83 ? -4.682 -7.023 -8.818 1.00 0.00 83 GLY A O 12
ATOM 18625 N N . ALA A 1 84 ? -6.009 -5.272 -8.332 1.00 0.00 84 ALA A N 12
ATOM 18626 C CA . ALA A 1 84 ? -5.090 -4.286 -8.887 1.00 0.00 84 ALA A CA 12
ATOM 18627 C C . ALA A 1 84 ? -3.795 -4.242 -8.084 1.00 0.00 84 ALA A C 12
ATOM 18628 O O . ALA A 1 84 ? -2.701 -4.290 -8.646 1.00 0.00 84 ALA A O 12
ATOM 18635 N N . LEU A 1 85 ? -3.930 -4.157 -6.765 1.00 0.00 85 LEU A N 12
ATOM 18636 C CA . LEU A 1 85 ? -2.773 -4.116 -5.879 1.00 0.00 85 LEU A CA 12
ATOM 18637 C C . LEU A 1 85 ? -1.956 -5.397 -6.003 1.00 0.00 85 LEU A C 12
ATOM 18638 O O . LEU A 1 85 ? -0.729 -5.355 -6.100 1.00 0.00 85 LEU A O 12
ATOM 18654 N N . MET A 1 86 ? -2.644 -6.535 -6.006 1.00 0.00 86 MET A N 12
ATOM 18655 C CA . MET A 1 86 ? -1.979 -7.825 -6.133 1.00 0.00 86 MET A CA 12
ATOM 18656 C C . MET A 1 86 ? -1.095 -7.850 -7.375 1.00 0.00 86 MET A C 12
ATOM 18657 O O . MET A 1 86 ? -0.031 -8.466 -7.379 1.00 0.00 86 MET A O 12
ATOM 18671 N N . HIS A 1 87 ? -1.542 -7.167 -8.424 1.00 0.00 87 HIS A N 12
ATOM 18672 C CA . HIS A 1 87 ? -0.788 -7.103 -9.670 1.00 0.00 87 HIS A CA 12
ATOM 18673 C C . HIS A 1 87 ? 0.398 -6.154 -9.538 1.00 0.00 87 HIS A C 12
ATOM 18674 O O . HIS A 1 87 ? 1.388 -6.279 -10.260 1.00 0.00 87 HIS A O 12
ATOM 18689 N N . VAL A 1 88 ? 0.295 -5.206 -8.611 1.00 0.00 88 VAL A N 12
ATOM 18690 C CA . VAL A 1 88 ? 1.364 -4.241 -8.387 1.00 0.00 88 VAL A CA 12
ATOM 18691 C C . VAL A 1 88 ? 2.498 -4.855 -7.574 1.00 0.00 88 VAL A C 12
ATOM 18692 O O . VAL A 1 88 ? 3.670 -4.567 -7.810 1.00 0.00 88 VAL A O 12
ATOM 18705 N N . MET A 1 89 ? 2.144 -5.696 -6.610 1.00 0.00 89 MET A N 12
ATOM 18706 C CA . MET A 1 89 ? 3.141 -6.357 -5.779 1.00 0.00 89 MET A CA 12
ATOM 18707 C C . MET A 1 89 ? 4.030 -7.252 -6.633 1.00 0.00 89 MET A C 12
ATOM 18708 O O . MET A 1 89 ? 5.238 -7.344 -6.412 1.00 0.00 89 MET A O 12
ATOM 18722 N N . GLN A 1 90 ? 3.422 -7.888 -7.629 1.00 0.00 90 GLN A N 12
ATOM 18723 C CA . GLN A 1 90 ? 4.135 -8.784 -8.523 1.00 0.00 90 GLN A CA 12
ATOM 18724 C C . GLN A 1 90 ? 5.126 -8.040 -9.418 1.00 0.00 90 GLN A C 12
ATOM 18725 O O . GLN A 1 90 ? 5.959 -8.661 -10.079 1.00 0.00 90 GLN A O 12
ATOM 18739 N N . LYS A 1 91 ? 5.041 -6.711 -9.434 1.00 0.00 91 LYS A N 12
ATOM 18740 C CA . LYS A 1 91 ? 5.921 -5.904 -10.270 1.00 0.00 91 LYS A CA 12
ATOM 18741 C C . LYS A 1 91 ? 7.359 -5.948 -9.763 1.00 0.00 91 LYS A C 12
ATOM 18742 O O . LYS A 1 91 ? 8.303 -5.811 -10.540 1.00 0.00 91 LYS A O 12
ATOM 18761 N N . ARG A 1 92 ? 7.521 -6.158 -8.460 1.00 0.00 92 ARG A N 12
ATOM 18762 C CA . ARG A 1 92 ? 8.849 -6.233 -7.859 1.00 0.00 92 ARG A CA 12
ATOM 18763 C C . ARG A 1 92 ? 9.541 -7.542 -8.226 1.00 0.00 92 ARG A C 12
ATOM 18764 O O . ARG A 1 92 ? 10.767 -7.642 -8.183 1.00 0.00 92 ARG A O 12
ATOM 18785 N N . SER A 1 93 ? 8.745 -8.542 -8.589 1.00 0.00 93 SER A N 12
ATOM 18786 C CA . SER A 1 93 ? 9.271 -9.853 -8.947 1.00 0.00 93 SER A CA 12
ATOM 18787 C C . SER A 1 93 ? 9.888 -9.844 -10.339 1.00 0.00 93 SER A C 12
ATOM 18788 O O . SER A 1 93 ? 10.750 -10.666 -10.649 1.00 0.00 93 SER A O 12
ATOM 18796 N N . ARG A 1 94 ? 9.440 -8.920 -11.179 1.00 0.00 94 ARG A N 12
ATOM 18797 C CA . ARG A 1 94 ? 9.945 -8.835 -12.542 1.00 0.00 94 ARG A CA 12
ATOM 18798 C C . ARG A 1 94 ? 10.358 -7.412 -12.914 1.00 0.00 94 ARG A C 12
ATOM 18799 O O . ARG A 1 94 ? 10.632 -7.125 -14.079 1.00 0.00 94 ARG A O 12
ATOM 18820 N N . ALA A 1 95 ? 10.422 -6.528 -11.924 1.00 0.00 95 ALA A N 12
ATOM 18821 C CA . ALA A 1 95 ? 10.814 -5.143 -12.170 1.00 0.00 95 ALA A CA 12
ATOM 18822 C C . ALA A 1 95 ? 12.304 -5.027 -12.422 1.00 0.00 95 ALA A C 12
ATOM 18823 O O . ALA A 1 95 ? 13.047 -6.001 -12.300 1.00 0.00 95 ALA A O 12
ATOM 18830 N N . ILE A 1 96 ? 12.734 -3.826 -12.785 1.00 0.00 96 ILE A N 12
ATOM 18831 C CA . ILE A 1 96 ? 14.137 -3.571 -13.029 1.00 0.00 96 ILE A CA 12
ATOM 18832 C C . ILE A 1 96 ? 14.885 -3.474 -11.710 1.00 0.00 96 ILE A C 12
ATOM 18833 O O . ILE A 1 96 ? 14.784 -2.473 -11.001 1.00 0.00 96 ILE A O 12
ATOM 18849 N N . HIS A 1 97 ? 15.661 -4.502 -11.409 1.00 0.00 97 HIS A N 12
ATOM 18850 C CA . HIS A 1 97 ? 16.446 -4.521 -10.186 1.00 0.00 97 HIS A CA 12
ATOM 18851 C C . HIS A 1 97 ? 17.293 -3.258 -10.074 1.00 0.00 97 HIS A C 12
ATOM 18852 O O . HIS A 1 97 ? 18.420 -3.206 -10.567 1.00 0.00 97 HIS A O 12
ATOM 18867 N N . SER A 1 98 ? 16.729 -2.237 -9.438 1.00 0.00 98 SER A N 12
ATOM 18868 C CA . SER A 1 98 ? 17.407 -0.958 -9.292 1.00 0.00 98 SER A CA 12
ATOM 18869 C C . SER A 1 98 ? 17.026 -0.282 -7.978 1.00 0.00 98 SER A C 12
ATOM 18870 O O . SER A 1 98 ? 15.889 0.154 -7.799 1.00 0.00 98 SER A O 12
ATOM 18878 N N . SER A 1 99 ? 17.987 -0.194 -7.064 1.00 0.00 99 SER A N 12
ATOM 18879 C CA . SER A 1 99 ? 17.754 0.434 -5.768 1.00 0.00 99 SER A CA 12
ATOM 18880 C C . SER A 1 99 ? 19.007 1.139 -5.269 1.00 0.00 99 SER A C 12
ATOM 18881 O O . SER A 1 99 ? 18.949 2.270 -4.786 1.00 0.00 99 SER A O 12
ATOM 18889 N N . ASP A 1 100 ? 20.138 0.462 -5.394 1.00 0.00 100 ASP A N 12
ATOM 18890 C CA . ASP A 1 100 ? 21.417 1.014 -4.962 1.00 0.00 100 ASP A CA 12
ATOM 18891 C C . ASP A 1 100 ? 21.387 1.365 -3.478 1.00 0.00 100 ASP A C 12
ATOM 18892 O O . ASP A 1 100 ? 21.338 2.538 -3.109 1.00 0.00 100 ASP A O 12
ATOM 18901 N N . GLU A 1 101 ? 21.419 0.341 -2.633 1.00 0.00 101 GLU A N 12
ATOM 18902 C CA . GLU A 1 101 ? 21.399 0.541 -1.188 1.00 0.00 101 GLU A CA 12
ATOM 18903 C C . GLU A 1 101 ? 22.761 0.231 -0.576 1.00 0.00 101 GLU A C 12
ATOM 18904 O O . GLU A 1 101 ? 23.664 -0.250 -1.260 1.00 0.00 101 GLU A O 12
ATOM 18916 N N . GLY A 1 102 ? 22.900 0.508 0.716 1.00 0.00 102 GLY A N 12
ATOM 18917 C CA . GLY A 1 102 ? 24.154 0.251 1.400 1.00 0.00 102 GLY A CA 12
ATOM 18918 C C . GLY A 1 102 ? 23.987 0.184 2.905 1.00 0.00 102 GLY A C 12
ATOM 18919 O O . GLY A 1 102 ? 24.160 1.185 3.600 1.00 0.00 102 GLY A O 12
ATOM 18923 N N . GLU A 1 103 ? 23.642 -0.996 3.408 1.00 0.00 103 GLU A N 12
ATOM 18924 C CA . GLU A 1 103 ? 23.450 -1.188 4.838 1.00 0.00 103 GLU A CA 12
ATOM 18925 C C . GLU A 1 103 ? 24.790 -1.278 5.556 1.00 0.00 103 GLU A C 12
ATOM 18926 O O . GLU A 1 103 ? 25.842 -1.364 4.922 1.00 0.00 103 GLU A O 12
ATOM 18938 N N . ASP A 1 104 ? 24.743 -1.246 6.883 1.00 0.00 104 ASP A N 12
ATOM 18939 C CA . ASP A 1 104 ? 25.950 -1.317 7.708 1.00 0.00 104 ASP A CA 12
ATOM 18940 C C . ASP A 1 104 ? 26.630 0.046 7.783 1.00 0.00 104 ASP A C 12
ATOM 18941 O O . ASP A 1 104 ? 26.514 0.858 6.865 1.00 0.00 104 ASP A O 12
ATOM 18950 N N . GLN A 1 105 ? 27.337 0.293 8.880 1.00 0.00 105 GLN A N 12
ATOM 18951 C CA . GLN A 1 105 ? 28.033 1.560 9.069 1.00 0.00 105 GLN A CA 12
ATOM 18952 C C . GLN A 1 105 ? 28.903 1.887 7.860 1.00 0.00 105 GLN A C 12
ATOM 18953 O O . GLN A 1 105 ? 29.914 1.229 7.614 1.00 0.00 105 GLN A O 12
ATOM 18967 N N . ALA A 1 106 ? 28.504 2.908 7.109 1.00 0.00 106 ALA A N 12
ATOM 18968 C CA . ALA A 1 106 ? 29.247 3.322 5.925 1.00 0.00 106 ALA A CA 12
ATOM 18969 C C . ALA A 1 106 ? 30.444 4.187 6.306 1.00 0.00 106 ALA A C 12
ATOM 18970 O O . ALA A 1 106 ? 30.323 5.114 7.107 1.00 0.00 106 ALA A O 12
ATOM 18977 N N . GLY A 1 107 ? 31.600 3.876 5.729 1.00 0.00 107 GLY A N 12
ATOM 18978 C CA . GLY A 1 107 ? 32.803 4.632 6.021 1.00 0.00 107 GLY A CA 12
ATOM 18979 C C . GLY A 1 107 ? 32.953 5.851 5.131 1.00 0.00 107 GLY A C 12
ATOM 18980 O O . GLY A 1 107 ? 33.590 6.831 5.570 1.00 0.00 107 GLY A O 12
ATOM 18985 N N . SER A 1 1 ? 7.909 14.660 20.401 1.00 0.00 1 SER A N 13
ATOM 18986 C CA . SER A 1 1 ? 7.109 15.905 20.267 1.00 0.00 1 SER A CA 13
ATOM 18987 C C . SER A 1 1 ? 7.988 17.087 19.873 1.00 0.00 1 SER A C 13
ATOM 18988 O O . SER A 1 1 ? 9.155 17.161 20.257 1.00 0.00 1 SER A O 13
ATOM 18998 N N . GLY A 1 2 ? 7.419 18.011 19.106 1.00 0.00 2 GLY A N 13
ATOM 18999 C CA . GLY A 1 2 ? 8.164 19.179 18.675 1.00 0.00 2 GLY A CA 13
ATOM 19000 C C . GLY A 1 2 ? 8.758 19.011 17.289 1.00 0.00 2 GLY A C 13
ATOM 19001 O O . GLY A 1 2 ? 9.079 19.993 16.621 1.00 0.00 2 GLY A O 13
ATOM 19005 N N . PHE A 1 3 ? 8.903 17.762 16.857 1.00 0.00 3 PHE A N 13
ATOM 19006 C CA . PHE A 1 3 ? 9.464 17.468 15.543 1.00 0.00 3 PHE A CA 13
ATOM 19007 C C . PHE A 1 3 ? 8.507 16.607 14.724 1.00 0.00 3 PHE A C 13
ATOM 19008 O O . PHE A 1 3 ? 7.921 15.653 15.236 1.00 0.00 3 PHE A O 13
ATOM 19025 N N . LYS A 1 4 ? 8.352 16.952 13.449 1.00 0.00 4 LYS A N 13
ATOM 19026 C CA . LYS A 1 4 ? 7.465 16.212 12.559 1.00 0.00 4 LYS A CA 13
ATOM 19027 C C . LYS A 1 4 ? 8.193 15.033 11.921 1.00 0.00 4 LYS A C 13
ATOM 19028 O O . LYS A 1 4 ? 9.367 15.134 11.564 1.00 0.00 4 LYS A O 13
ATOM 19047 N N . HIS A 1 5 ? 7.488 13.915 11.779 1.00 0.00 5 HIS A N 13
ATOM 19048 C CA . HIS A 1 5 ? 8.067 12.716 11.187 1.00 0.00 5 HIS A CA 13
ATOM 19049 C C . HIS A 1 5 ? 7.230 12.229 10.009 1.00 0.00 5 HIS A C 13
ATOM 19050 O O . HIS A 1 5 ? 6.843 11.062 9.951 1.00 0.00 5 HIS A O 13
ATOM 19065 N N . VAL A 1 6 ? 6.956 13.129 9.071 1.00 0.00 6 VAL A N 13
ATOM 19066 C CA . VAL A 1 6 ? 6.165 12.788 7.896 1.00 0.00 6 VAL A CA 13
ATOM 19067 C C . VAL A 1 6 ? 6.964 11.922 6.930 1.00 0.00 6 VAL A C 13
ATOM 19068 O O . VAL A 1 6 ? 8.175 12.088 6.787 1.00 0.00 6 VAL A O 13
ATOM 19081 N N . SER A 1 7 ? 6.278 10.998 6.267 1.00 0.00 7 SER A N 13
ATOM 19082 C CA . SER A 1 7 ? 6.922 10.107 5.309 1.00 0.00 7 SER A CA 13
ATOM 19083 C C . SER A 1 7 ? 6.895 10.709 3.909 1.00 0.00 7 SER A C 13
ATOM 19084 O O . SER A 1 7 ? 7.919 10.770 3.229 1.00 0.00 7 SER A O 13
ATOM 19092 N N . HIS A 1 8 ? 5.717 11.157 3.487 1.00 0.00 8 HIS A N 13
ATOM 19093 C CA . HIS A 1 8 ? 5.557 11.764 2.172 1.00 0.00 8 HIS A CA 13
ATOM 19094 C C . HIS A 1 8 ? 5.707 10.726 1.065 1.00 0.00 8 HIS A C 13
ATOM 19095 O O . HIS A 1 8 ? 6.765 10.617 0.445 1.00 0.00 8 HIS A O 13
ATOM 19110 N N . VAL A 1 9 ? 4.643 9.970 0.817 1.00 0.00 9 VAL A N 13
ATOM 19111 C CA . VAL A 1 9 ? 4.660 8.951 -0.225 1.00 0.00 9 VAL A CA 13
ATOM 19112 C C . VAL A 1 9 ? 4.933 9.577 -1.588 1.00 0.00 9 VAL A C 13
ATOM 19113 O O . VAL A 1 9 ? 5.868 9.186 -2.287 1.00 0.00 9 VAL A O 13
ATOM 19126 N N . GLY A 1 10 ? 4.117 10.560 -1.954 1.00 0.00 10 GLY A N 13
ATOM 19127 C CA . GLY A 1 10 ? 4.295 11.240 -3.224 1.00 0.00 10 GLY A CA 13
ATOM 19128 C C . GLY A 1 10 ? 3.325 10.763 -4.287 1.00 0.00 10 GLY A C 13
ATOM 19129 O O . GLY A 1 10 ? 3.555 10.968 -5.479 1.00 0.00 10 GLY A O 13
ATOM 19133 N N . TRP A 1 11 ? 2.233 10.137 -3.860 1.00 0.00 11 TRP A N 13
ATOM 19134 C CA . TRP A 1 11 ? 1.236 9.629 -4.796 1.00 0.00 11 TRP A CA 13
ATOM 19135 C C . TRP A 1 11 ? 0.188 10.704 -5.094 1.00 0.00 11 TRP A C 13
ATOM 19136 O O . TRP A 1 11 ? -0.042 11.600 -4.284 1.00 0.00 11 TRP A O 13
ATOM 19157 N N . ASP A 1 12 ? -0.428 10.622 -6.266 1.00 0.00 12 ASP A N 13
ATOM 19158 C CA . ASP A 1 12 ? -1.457 11.580 -6.643 1.00 0.00 12 ASP A CA 13
ATOM 19159 C C . ASP A 1 12 ? -2.835 11.082 -6.210 1.00 0.00 12 ASP A C 13
ATOM 19160 O O . ASP A 1 12 ? -3.142 9.897 -6.336 1.00 0.00 12 ASP A O 13
ATOM 19169 N N . PRO A 1 13 ? -3.681 11.981 -5.679 1.00 0.00 13 PRO A N 13
ATOM 19170 C CA . PRO A 1 13 ? -5.019 11.622 -5.209 1.00 0.00 13 PRO A CA 13
ATOM 19171 C C . PRO A 1 13 ? -6.030 11.513 -6.346 1.00 0.00 13 PRO A C 13
ATOM 19172 O O . PRO A 1 13 ? -7.049 10.835 -6.220 1.00 0.00 13 PRO A O 13
ATOM 19183 N N . GLN A 1 14 ? -5.744 12.189 -7.455 1.00 0.00 14 GLN A N 13
ATOM 19184 C CA . GLN A 1 14 ? -6.636 12.172 -8.609 1.00 0.00 14 GLN A CA 13
ATOM 19185 C C . GLN A 1 14 ? -6.152 11.181 -9.662 1.00 0.00 14 GLN A C 13
ATOM 19186 O O . GLN A 1 14 ? -6.950 10.459 -10.261 1.00 0.00 14 GLN A O 13
ATOM 19200 N N . ASN A 1 15 ? -4.843 11.150 -9.884 1.00 0.00 15 ASN A N 13
ATOM 19201 C CA . ASN A 1 15 ? -4.256 10.250 -10.869 1.00 0.00 15 ASN A CA 13
ATOM 19202 C C . ASN A 1 15 ? -3.931 8.895 -10.248 1.00 0.00 15 ASN A C 13
ATOM 19203 O O . ASN A 1 15 ? -3.955 7.868 -10.927 1.00 0.00 15 ASN A O 13
ATOM 19214 N N . GLY A 1 16 ? -3.626 8.900 -8.955 1.00 0.00 16 GLY A N 13
ATOM 19215 C CA . GLY A 1 16 ? -3.300 7.666 -8.264 1.00 0.00 16 GLY A CA 13
ATOM 19216 C C . GLY A 1 16 ? -1.833 7.581 -7.891 1.00 0.00 16 GLY A C 13
ATOM 19217 O O . GLY A 1 16 ? -1.215 8.589 -7.548 1.00 0.00 16 GLY A O 13
ATOM 19221 N N . PHE A 1 17 ? -1.278 6.375 -7.945 1.00 0.00 17 PHE A N 13
ATOM 19222 C CA . PHE A 1 17 ? 0.125 6.166 -7.607 1.00 0.00 17 PHE A CA 13
ATOM 19223 C C . PHE A 1 17 ? 1.027 6.470 -8.797 1.00 0.00 17 PHE A C 13
ATOM 19224 O O . PHE A 1 17 ? 0.650 6.250 -9.947 1.00 0.00 17 PHE A O 13
ATOM 19241 N N . ASP A 1 18 ? 2.223 6.975 -8.510 1.00 0.00 18 ASP A N 13
ATOM 19242 C CA . ASP A 1 18 ? 3.183 7.307 -9.555 1.00 0.00 18 ASP A CA 13
ATOM 19243 C C . ASP A 1 18 ? 3.947 6.067 -10.005 1.00 0.00 18 ASP A C 13
ATOM 19244 O O . ASP A 1 18 ? 5.175 6.018 -9.926 1.00 0.00 18 ASP A O 13
ATOM 19253 N N . VAL A 1 19 ? 3.212 5.068 -10.482 1.00 0.00 19 VAL A N 13
ATOM 19254 C CA . VAL A 1 19 ? 3.818 3.827 -10.951 1.00 0.00 19 VAL A CA 13
ATOM 19255 C C . VAL A 1 19 ? 4.934 4.106 -11.952 1.00 0.00 19 VAL A C 13
ATOM 19256 O O . VAL A 1 19 ? 5.845 3.296 -12.122 1.00 0.00 19 VAL A O 13
ATOM 19269 N N . ASN A 1 20 ? 4.865 5.263 -12.601 1.00 0.00 20 ASN A N 13
ATOM 19270 C CA . ASN A 1 20 ? 5.875 5.652 -13.575 1.00 0.00 20 ASN A CA 13
ATOM 19271 C C . ASN A 1 20 ? 7.167 6.086 -12.885 1.00 0.00 20 ASN A C 13
ATOM 19272 O O . ASN A 1 20 ? 8.233 6.101 -13.501 1.00 0.00 20 ASN A O 13
ATOM 19283 N N . ASN A 1 21 ? 7.070 6.437 -11.604 1.00 0.00 21 ASN A N 13
ATOM 19284 C CA . ASN A 1 21 ? 8.236 6.875 -10.843 1.00 0.00 21 ASN A CA 13
ATOM 19285 C C . ASN A 1 21 ? 8.327 6.155 -9.499 1.00 0.00 21 ASN A C 13
ATOM 19286 O O . ASN A 1 21 ? 8.979 6.637 -8.573 1.00 0.00 21 ASN A O 13
ATOM 19297 N N . LEU A 1 22 ? 7.675 5.000 -9.396 1.00 0.00 22 LEU A N 13
ATOM 19298 C CA . LEU A 1 22 ? 7.696 4.220 -8.162 1.00 0.00 22 LEU A CA 13
ATOM 19299 C C . LEU A 1 22 ? 9.071 3.608 -7.920 1.00 0.00 22 LEU A C 13
ATOM 19300 O O . LEU A 1 22 ? 9.877 3.479 -8.841 1.00 0.00 22 LEU A O 13
ATOM 19316 N N . ASP A 1 23 ? 9.335 3.246 -6.669 1.00 0.00 23 ASP A N 13
ATOM 19317 C CA . ASP A 1 23 ? 10.617 2.662 -6.295 1.00 0.00 23 ASP A CA 13
ATOM 19318 C C . ASP A 1 23 ? 10.638 1.160 -6.573 1.00 0.00 23 ASP A C 13
ATOM 19319 O O . ASP A 1 23 ? 9.619 0.482 -6.444 1.00 0.00 23 ASP A O 13
ATOM 19328 N N . PRO A 1 24 ? 11.808 0.620 -6.962 1.00 0.00 24 PRO A N 13
ATOM 19329 C CA . PRO A 1 24 ? 11.957 -0.807 -7.272 1.00 0.00 24 PRO A CA 13
ATOM 19330 C C . PRO A 1 24 ? 11.589 -1.704 -6.097 1.00 0.00 24 PRO A C 13
ATOM 19331 O O . PRO A 1 24 ? 11.273 -2.880 -6.277 1.00 0.00 24 PRO A O 13
ATOM 19342 N N . ASP A 1 25 ? 11.641 -1.148 -4.893 1.00 0.00 25 ASP A N 13
ATOM 19343 C CA . ASP A 1 25 ? 11.328 -1.907 -3.690 1.00 0.00 25 ASP A CA 13
ATOM 19344 C C . ASP A 1 25 ? 9.822 -1.983 -3.458 1.00 0.00 25 ASP A C 13
ATOM 19345 O O . ASP A 1 25 ? 9.258 -3.070 -3.329 1.00 0.00 25 ASP A O 13
ATOM 19354 N N . LEU A 1 26 ? 9.180 -0.823 -3.378 1.00 0.00 26 LEU A N 13
ATOM 19355 C CA . LEU A 1 26 ? 7.743 -0.765 -3.138 1.00 0.00 26 LEU A CA 13
ATOM 19356 C C . LEU A 1 26 ? 6.958 -1.240 -4.355 1.00 0.00 26 LEU A C 13
ATOM 19357 O O . LEU A 1 26 ? 5.883 -1.822 -4.221 1.00 0.00 26 LEU A O 13
ATOM 19373 N N . ARG A 1 27 ? 7.494 -0.988 -5.544 1.00 0.00 27 ARG A N 13
ATOM 19374 C CA . ARG A 1 27 ? 6.832 -1.413 -6.771 1.00 0.00 27 ARG A CA 13
ATOM 19375 C C . ARG A 1 27 ? 6.761 -2.935 -6.832 1.00 0.00 27 ARG A C 13
ATOM 19376 O O . ARG A 1 27 ? 5.783 -3.503 -7.316 1.00 0.00 27 ARG A O 13
ATOM 19397 N N . SER A 1 28 ? 7.802 -3.588 -6.323 1.00 0.00 28 SER A N 13
ATOM 19398 C CA . SER A 1 28 ? 7.850 -5.044 -6.289 1.00 0.00 28 SER A CA 13
ATOM 19399 C C . SER A 1 28 ? 6.733 -5.598 -5.413 1.00 0.00 28 SER A C 13
ATOM 19400 O O . SER A 1 28 ? 6.162 -6.648 -5.705 1.00 0.00 28 SER A O 13
ATOM 19408 N N . LEU A 1 29 ? 6.427 -4.881 -4.336 1.00 0.00 29 LEU A N 13
ATOM 19409 C CA . LEU A 1 29 ? 5.374 -5.295 -3.417 1.00 0.00 29 LEU A CA 13
ATOM 19410 C C . LEU A 1 29 ? 4.052 -5.471 -4.161 1.00 0.00 29 LEU A C 13
ATOM 19411 O O . LEU A 1 29 ? 3.481 -6.561 -4.180 1.00 0.00 29 LEU A O 13
ATOM 19427 N N . PHE A 1 30 ? 3.571 -4.393 -4.773 1.00 0.00 30 PHE A N 13
ATOM 19428 C CA . PHE A 1 30 ? 2.318 -4.434 -5.519 1.00 0.00 30 PHE A CA 13
ATOM 19429 C C . PHE A 1 30 ? 2.296 -5.621 -6.477 1.00 0.00 30 PHE A C 13
ATOM 19430 O O . PHE A 1 30 ? 1.305 -6.347 -6.559 1.00 0.00 30 PHE A O 13
ATOM 19447 N N . SER A 1 31 ? 3.399 -5.818 -7.191 1.00 0.00 31 SER A N 13
ATOM 19448 C CA . SER A 1 31 ? 3.514 -6.927 -8.131 1.00 0.00 31 SER A CA 13
ATOM 19449 C C . SER A 1 31 ? 3.405 -8.265 -7.407 1.00 0.00 31 SER A C 13
ATOM 19450 O O . SER A 1 31 ? 2.629 -9.135 -7.803 1.00 0.00 31 SER A O 13
ATOM 19458 N N . ARG A 1 32 ? 4.189 -8.423 -6.345 1.00 0.00 32 ARG A N 13
ATOM 19459 C CA . ARG A 1 32 ? 4.181 -9.654 -5.564 1.00 0.00 32 ARG A CA 13
ATOM 19460 C C . ARG A 1 32 ? 2.794 -9.926 -4.994 1.00 0.00 32 ARG A C 13
ATOM 19461 O O . ARG A 1 32 ? 2.383 -11.078 -4.854 1.00 0.00 32 ARG A O 13
ATOM 19482 N N . ALA A 1 33 ? 2.075 -8.856 -4.669 1.00 0.00 33 ALA A N 13
ATOM 19483 C CA . ALA A 1 33 ? 0.731 -8.977 -4.119 1.00 0.00 33 ALA A CA 13
ATOM 19484 C C . ALA A 1 33 ? -0.305 -9.195 -5.222 1.00 0.00 33 ALA A C 13
ATOM 19485 O O . ALA A 1 33 ? -1.448 -9.557 -4.944 1.00 0.00 33 ALA A O 13
ATOM 19492 N N . GLY A 1 34 ? 0.099 -8.981 -6.472 1.00 0.00 34 GLY A N 13
ATOM 19493 C CA . GLY A 1 34 ? -0.815 -9.156 -7.585 1.00 0.00 34 GLY A CA 13
ATOM 19494 C C . GLY A 1 34 ? -1.521 -7.868 -7.969 1.00 0.00 34 GLY A C 13
ATOM 19495 O O . GLY A 1 34 ? -2.482 -7.888 -8.737 1.00 0.00 34 GLY A O 13
ATOM 19499 N N . ILE A 1 35 ? -1.050 -6.746 -7.430 1.00 0.00 35 ILE A N 13
ATOM 19500 C CA . ILE A 1 35 ? -1.646 -5.451 -7.725 1.00 0.00 35 ILE A CA 13
ATOM 19501 C C . ILE A 1 35 ? -1.044 -4.845 -8.988 1.00 0.00 35 ILE A C 13
ATOM 19502 O O . ILE A 1 35 ? 0.144 -4.524 -9.029 1.00 0.00 35 ILE A O 13
ATOM 19518 N N . SER A 1 36 ? -1.869 -4.698 -10.019 1.00 0.00 36 SER A N 13
ATOM 19519 C CA . SER A 1 36 ? -1.418 -4.130 -11.283 1.00 0.00 36 SER A CA 13
ATOM 19520 C C . SER A 1 36 ? -1.539 -2.611 -11.268 1.00 0.00 36 SER A C 13
ATOM 19521 O O . SER A 1 36 ? -2.232 -2.042 -10.425 1.00 0.00 36 SER A O 13
ATOM 19529 N N . GLU A 1 37 ? -0.858 -1.958 -12.204 1.00 0.00 37 GLU A N 13
ATOM 19530 C CA . GLU A 1 37 ? -0.891 -0.503 -12.293 1.00 0.00 37 GLU A CA 13
ATOM 19531 C C . GLU A 1 37 ? -2.327 0.006 -12.350 1.00 0.00 37 GLU A C 13
ATOM 19532 O O . GLU A 1 37 ? -2.613 1.130 -11.938 1.00 0.00 37 GLU A O 13
ATOM 19544 N N . ALA A 1 38 ? -3.228 -0.832 -12.852 1.00 0.00 38 ALA A N 13
ATOM 19545 C CA . ALA A 1 38 ? -4.635 -0.466 -12.953 1.00 0.00 38 ALA A CA 13
ATOM 19546 C C . ALA A 1 38 ? -5.179 -0.020 -11.600 1.00 0.00 38 ALA A C 13
ATOM 19547 O O . ALA A 1 38 ? -5.879 0.987 -11.503 1.00 0.00 38 ALA A O 13
ATOM 19554 N N . GLN A 1 39 ? -4.847 -0.774 -10.557 1.00 0.00 39 GLN A N 13
ATOM 19555 C CA . GLN A 1 39 ? -5.291 -0.449 -9.207 1.00 0.00 39 GLN A CA 13
ATOM 19556 C C . GLN A 1 39 ? -4.442 0.670 -8.614 1.00 0.00 39 GLN A C 13
ATOM 19557 O O . GLN A 1 39 ? -4.937 1.509 -7.863 1.00 0.00 39 GLN A O 13
ATOM 19571 N N . LEU A 1 40 ? -3.164 0.692 -8.977 1.00 0.00 40 LEU A N 13
ATOM 19572 C CA . LEU A 1 40 ? -2.251 1.715 -8.483 1.00 0.00 40 LEU A CA 13
ATOM 19573 C C . LEU A 1 40 ? -2.603 3.081 -9.063 1.00 0.00 40 LEU A C 13
ATOM 19574 O O . LEU A 1 40 ? -2.261 4.115 -8.492 1.00 0.00 40 LEU A O 13
ATOM 19590 N N . THR A 1 41 ? -3.298 3.079 -10.195 1.00 0.00 41 THR A N 13
ATOM 19591 C CA . THR A 1 41 ? -3.700 4.318 -10.846 1.00 0.00 41 THR A CA 13
ATOM 19592 C C . THR A 1 41 ? -5.132 4.709 -10.475 1.00 0.00 41 THR A C 13
ATOM 19593 O O . THR A 1 41 ? -5.580 5.811 -10.788 1.00 0.00 41 THR A O 13
ATOM 19604 N N . ASP A 1 42 ? -5.843 3.810 -9.792 1.00 0.00 42 ASP A N 13
ATOM 19605 C CA . ASP A 1 42 ? -7.214 4.081 -9.374 1.00 0.00 42 ASP A CA 13
ATOM 19606 C C . ASP A 1 42 ? -7.232 4.900 -8.088 1.00 0.00 42 ASP A C 13
ATOM 19607 O O . ASP A 1 42 ? -6.845 4.414 -7.027 1.00 0.00 42 ASP A O 13
ATOM 19616 N N . ALA A 1 43 ? -7.697 6.141 -8.189 1.00 0.00 43 ALA A N 13
ATOM 19617 C CA . ALA A 1 43 ? -7.744 7.043 -7.041 1.00 0.00 43 ALA A CA 13
ATOM 19618 C C . ALA A 1 43 ? -8.313 6.353 -5.804 1.00 0.00 43 ALA A C 13
ATOM 19619 O O . ALA A 1 43 ? -7.939 6.675 -4.677 1.00 0.00 43 ALA A O 13
ATOM 19626 N N . GLU A 1 44 ? -9.218 5.404 -6.019 1.00 0.00 44 GLU A N 13
ATOM 19627 C CA . GLU A 1 44 ? -9.832 4.673 -4.917 1.00 0.00 44 GLU A CA 13
ATOM 19628 C C . GLU A 1 44 ? -8.839 3.700 -4.288 1.00 0.00 44 GLU A C 13
ATOM 19629 O O . GLU A 1 44 ? -8.528 3.794 -3.100 1.00 0.00 44 GLU A O 13
ATOM 19641 N N . THR A 1 45 ? -8.340 2.770 -5.096 1.00 0.00 45 THR A N 13
ATOM 19642 C CA . THR A 1 45 ? -7.383 1.776 -4.624 1.00 0.00 45 THR A CA 13
ATOM 19643 C C . THR A 1 45 ? -6.049 2.424 -4.267 1.00 0.00 45 THR A C 13
ATOM 19644 O O . THR A 1 45 ? -5.361 1.983 -3.351 1.00 0.00 45 THR A O 13
ATOM 19655 N N . SER A 1 46 ? -5.682 3.473 -4.992 1.00 0.00 46 SER A N 13
ATOM 19656 C CA . SER A 1 46 ? -4.431 4.167 -4.720 1.00 0.00 46 SER A CA 13
ATOM 19657 C C . SER A 1 46 ? -4.416 4.686 -3.288 1.00 0.00 46 SER A C 13
ATOM 19658 O O . SER A 1 46 ? -3.393 4.628 -2.609 1.00 0.00 46 SER A O 13
ATOM 19666 N N . LYS A 1 47 ? -5.565 5.185 -2.839 1.00 0.00 47 LYS A N 13
ATOM 19667 C CA . LYS A 1 47 ? -5.707 5.724 -1.489 1.00 0.00 47 LYS A CA 13
ATOM 19668 C C . LYS A 1 47 ? -5.445 4.658 -0.429 1.00 0.00 47 LYS A C 13
ATOM 19669 O O . LYS A 1 47 ? -4.661 4.865 0.496 1.00 0.00 47 LYS A O 13
ATOM 19688 N N . LEU A 1 48 ? -6.146 3.539 -0.537 1.00 0.00 48 LEU A N 13
ATOM 19689 C CA . LEU A 1 48 ? -5.994 2.457 0.429 1.00 0.00 48 LEU A CA 13
ATOM 19690 C C . LEU A 1 48 ? -4.603 1.829 0.347 1.00 0.00 48 LEU A C 13
ATOM 19691 O O . LEU A 1 48 ? -4.063 1.368 1.352 1.00 0.00 48 LEU A O 13
ATOM 19707 N N . ILE A 1 49 ? -4.028 1.806 -0.855 1.00 0.00 49 ILE A N 13
ATOM 19708 C CA . ILE A 1 49 ? -2.706 1.216 -1.052 1.00 0.00 49 ILE A CA 13
ATOM 19709 C C . ILE A 1 49 ? -1.614 2.042 -0.368 1.00 0.00 49 ILE A C 13
ATOM 19710 O O . ILE A 1 49 ? -0.961 1.564 0.558 1.00 0.00 49 ILE A O 13
ATOM 19726 N N . TYR A 1 50 ? -1.407 3.276 -0.826 1.00 0.00 50 TYR A N 13
ATOM 19727 C CA . TYR A 1 50 ? -0.374 4.126 -0.239 1.00 0.00 50 TYR A CA 13
ATOM 19728 C C . TYR A 1 50 ? -0.567 4.220 1.273 1.00 0.00 50 TYR A C 13
ATOM 19729 O O . TYR A 1 50 ? 0.399 4.225 2.036 1.00 0.00 50 TYR A O 13
ATOM 19747 N N . ASP A 1 51 ? -1.827 4.270 1.696 1.00 0.00 51 ASP A N 13
ATOM 19748 C CA . ASP A 1 51 ? -2.154 4.329 3.113 1.00 0.00 51 ASP A CA 13
ATOM 19749 C C . ASP A 1 51 ? -1.517 3.160 3.855 1.00 0.00 51 ASP A C 13
ATOM 19750 O O . ASP A 1 51 ? -1.070 3.302 4.993 1.00 0.00 51 ASP A O 13
ATOM 19759 N N . PHE A 1 52 ? -1.472 2.004 3.198 1.00 0.00 52 PHE A N 13
ATOM 19760 C CA . PHE A 1 52 ? -0.866 0.816 3.787 1.00 0.00 52 PHE A CA 13
ATOM 19761 C C . PHE A 1 52 ? 0.624 1.044 4.006 1.00 0.00 52 PHE A C 13
ATOM 19762 O O . PHE A 1 52 ? 1.190 0.615 5.010 1.00 0.00 52 PHE A O 13
ATOM 19779 N N . ILE A 1 53 ? 1.249 1.744 3.066 1.00 0.00 53 ILE A N 13
ATOM 19780 C CA . ILE A 1 53 ? 2.664 2.066 3.174 1.00 0.00 53 ILE A CA 13
ATOM 19781 C C . ILE A 1 53 ? 2.927 2.858 4.449 1.00 0.00 53 ILE A C 13
ATOM 19782 O O . ILE A 1 53 ? 4.002 2.770 5.041 1.00 0.00 53 ILE A O 13
ATOM 19798 N N . GLU A 1 54 ? 1.918 3.608 4.882 1.00 0.00 54 GLU A N 13
ATOM 19799 C CA . GLU A 1 54 ? 2.018 4.398 6.101 1.00 0.00 54 GLU A CA 13
ATOM 19800 C C . GLU A 1 54 ? 2.057 3.491 7.326 1.00 0.00 54 GLU A C 13
ATOM 19801 O O . GLU A 1 54 ? 2.811 3.735 8.268 1.00 0.00 54 GLU A O 13
ATOM 19813 N N . ASP A 1 55 ? 1.244 2.438 7.303 1.00 0.00 55 ASP A N 13
ATOM 19814 C CA . ASP A 1 55 ? 1.200 1.486 8.407 1.00 0.00 55 ASP A CA 13
ATOM 19815 C C . ASP A 1 55 ? 2.522 0.729 8.512 1.00 0.00 55 ASP A C 13
ATOM 19816 O O . ASP A 1 55 ? 2.901 0.265 9.588 1.00 0.00 55 ASP A O 13
ATOM 19825 N N . GLN A 1 56 ? 3.221 0.618 7.386 1.00 0.00 56 GLN A N 13
ATOM 19826 C CA . GLN A 1 56 ? 4.508 -0.066 7.346 1.00 0.00 56 GLN A CA 13
ATOM 19827 C C . GLN A 1 56 ? 5.650 0.874 7.734 1.00 0.00 56 GLN A C 13
ATOM 19828 O O . GLN A 1 56 ? 6.814 0.474 7.731 1.00 0.00 56 GLN A O 13
ATOM 19842 N N . GLY A 1 57 ? 5.319 2.122 8.067 1.00 0.00 57 GLY A N 13
ATOM 19843 C CA . GLY A 1 57 ? 6.338 3.080 8.444 1.00 0.00 57 GLY A CA 13
ATOM 19844 C C . GLY A 1 57 ? 6.624 4.086 7.344 1.00 0.00 57 GLY A C 13
ATOM 19845 O O . GLY A 1 57 ? 7.668 4.739 7.348 1.00 0.00 57 GLY A O 13
ATOM 19849 N N . GLY A 1 58 ? 5.695 4.213 6.402 1.00 0.00 58 GLY A N 13
ATOM 19850 C CA . GLY A 1 58 ? 5.865 5.156 5.313 1.00 0.00 58 GLY A CA 13
ATOM 19851 C C . GLY A 1 58 ? 6.704 4.600 4.178 1.00 0.00 58 GLY A C 13
ATOM 19852 O O . GLY A 1 58 ? 7.304 3.532 4.303 1.00 0.00 58 GLY A O 13
ATOM 19856 N N . LEU A 1 59 ? 6.745 5.332 3.069 1.00 0.00 59 LEU A N 13
ATOM 19857 C CA . LEU A 1 59 ? 7.515 4.922 1.900 1.00 0.00 59 LEU A CA 13
ATOM 19858 C C . LEU A 1 59 ? 8.933 4.512 2.292 1.00 0.00 59 LEU A C 13
ATOM 19859 O O . LEU A 1 59 ? 9.476 3.540 1.766 1.00 0.00 59 LEU A O 13
ATOM 19875 N N . GLU A 1 60 ? 9.528 5.260 3.214 1.00 0.00 60 GLU A N 13
ATOM 19876 C CA . GLU A 1 60 ? 10.889 4.985 3.660 1.00 0.00 60 GLU A CA 13
ATOM 19877 C C . GLU A 1 60 ? 10.977 3.636 4.368 1.00 0.00 60 GLU A C 13
ATOM 19878 O O . GLU A 1 60 ? 11.985 2.938 4.268 1.00 0.00 60 GLU A O 13
ATOM 19890 N N . ALA A 1 61 ? 9.922 3.283 5.095 1.00 0.00 61 ALA A N 13
ATOM 19891 C CA . ALA A 1 61 ? 9.892 2.028 5.836 1.00 0.00 61 ALA A CA 13
ATOM 19892 C C . ALA A 1 61 ? 9.701 0.828 4.912 1.00 0.00 61 ALA A C 13
ATOM 19893 O O . ALA A 1 61 ? 10.234 -0.251 5.170 1.00 0.00 61 ALA A O 13
ATOM 19900 N N . VAL A 1 62 ? 8.936 1.015 3.841 1.00 0.00 62 VAL A N 13
ATOM 19901 C CA . VAL A 1 62 ? 8.675 -0.070 2.901 1.00 0.00 62 VAL A CA 13
ATOM 19902 C C . VAL A 1 62 ? 9.957 -0.501 2.200 1.00 0.00 62 VAL A C 13
ATOM 19903 O O . VAL A 1 62 ? 10.415 -1.631 2.367 1.00 0.00 62 VAL A O 13
ATOM 19916 N N . ARG A 1 63 ? 10.551 0.406 1.432 1.00 0.00 63 ARG A N 13
ATOM 19917 C CA . ARG A 1 63 ? 11.806 0.109 0.752 1.00 0.00 63 ARG A CA 13
ATOM 19918 C C . ARG A 1 63 ? 12.833 -0.417 1.751 1.00 0.00 63 ARG A C 13
ATOM 19919 O O . ARG A 1 63 ? 13.565 -1.365 1.469 1.00 0.00 63 ARG A O 13
ATOM 19940 N N . GLN A 1 64 ? 12.871 0.209 2.924 1.00 0.00 64 GLN A N 13
ATOM 19941 C CA . GLN A 1 64 ? 13.787 -0.191 3.985 1.00 0.00 64 GLN A CA 13
ATOM 19942 C C . GLN A 1 64 ? 13.491 -1.607 4.469 1.00 0.00 64 GLN A C 13
ATOM 19943 O O . GLN A 1 64 ? 14.383 -2.453 4.524 1.00 0.00 64 GLN A O 13
ATOM 19957 N N . GLU A 1 65 ? 12.236 -1.852 4.840 1.00 0.00 65 GLU A N 13
ATOM 19958 C CA . GLU A 1 65 ? 11.833 -3.160 5.345 1.00 0.00 65 GLU A CA 13
ATOM 19959 C C . GLU A 1 65 ? 11.861 -4.206 4.236 1.00 0.00 65 GLU A C 13
ATOM 19960 O O . GLU A 1 65 ? 12.040 -5.396 4.496 1.00 0.00 65 GLU A O 13
ATOM 19972 N N . MET A 1 66 ? 11.686 -3.756 2.999 1.00 0.00 66 MET A N 13
ATOM 19973 C CA . MET A 1 66 ? 11.716 -4.655 1.853 1.00 0.00 66 MET A CA 13
ATOM 19974 C C . MET A 1 66 ? 13.118 -5.217 1.661 1.00 0.00 66 MET A C 13
ATOM 19975 O O . MET A 1 66 ? 13.294 -6.332 1.169 1.00 0.00 66 MET A O 13
ATOM 19989 N N . ARG A 1 67 ? 14.112 -4.433 2.061 1.00 0.00 67 ARG A N 13
ATOM 19990 C CA . ARG A 1 67 ? 15.507 -4.839 1.946 1.00 0.00 67 ARG A CA 13
ATOM 19991 C C . ARG A 1 67 ? 15.882 -5.826 3.048 1.00 0.00 67 ARG A C 13
ATOM 19992 O O . ARG A 1 67 ? 16.538 -6.836 2.794 1.00 0.00 67 ARG A O 13
ATOM 20013 N N . ARG A 1 68 ? 15.465 -5.523 4.274 1.00 0.00 68 ARG A N 13
ATOM 20014 C CA . ARG A 1 68 ? 15.761 -6.379 5.416 1.00 0.00 68 ARG A CA 13
ATOM 20015 C C . ARG A 1 68 ? 14.946 -7.666 5.360 1.00 0.00 68 ARG A C 13
ATOM 20016 O O . ARG A 1 68 ? 15.375 -8.707 5.856 1.00 0.00 68 ARG A O 13
ATOM 20037 N N . GLN A 1 69 ? 13.764 -7.586 4.758 1.00 0.00 69 GLN A N 13
ATOM 20038 C CA . GLN A 1 69 ? 12.885 -8.743 4.643 1.00 0.00 69 GLN A CA 13
ATOM 20039 C C . GLN A 1 69 ? 13.431 -9.758 3.640 1.00 0.00 69 GLN A C 13
ATOM 20040 O O . GLN A 1 69 ? 13.031 -10.922 3.645 1.00 0.00 69 GLN A O 13
ATOM 20054 N N . GLY A 1 70 ? 14.347 -9.314 2.785 1.00 0.00 70 GLY A N 13
ATOM 20055 C CA . GLY A 1 70 ? 14.927 -10.202 1.795 1.00 0.00 70 GLY A CA 13
ATOM 20056 C C . GLY A 1 70 ? 16.079 -11.018 2.350 1.00 0.00 70 GLY A C 13
ATOM 20057 O O . GLY A 1 70 ? 16.433 -12.059 1.796 1.00 0.00 70 GLY A O 13
ATOM 20061 N N . GLY A 1 71 ? 16.664 -10.545 3.445 1.00 0.00 71 GLY A N 13
ATOM 20062 C CA . GLY A 1 71 ? 17.778 -11.249 4.052 1.00 0.00 71 GLY A CA 13
ATOM 20063 C C . GLY A 1 71 ? 17.615 -11.422 5.549 1.00 0.00 71 GLY A C 13
ATOM 20064 O O . GLY A 1 71 ? 17.947 -10.525 6.324 1.00 0.00 71 GLY A O 13
ATOM 20068 N N . SER A 1 72 ? 17.110 -12.581 5.958 1.00 0.00 72 SER A N 13
ATOM 20069 C CA . SER A 1 72 ? 16.911 -12.871 7.373 1.00 0.00 72 SER A CA 13
ATOM 20070 C C . SER A 1 72 ? 16.716 -14.367 7.601 1.00 0.00 72 SER A C 13
ATOM 20071 O O . SER A 1 72 ? 15.611 -14.821 7.899 1.00 0.00 72 SER A O 13
ATOM 20079 N N . GLY A 1 73 ? 17.796 -15.128 7.459 1.00 0.00 73 GLY A N 13
ATOM 20080 C CA . GLY A 1 73 ? 17.723 -16.564 7.655 1.00 0.00 73 GLY A CA 13
ATOM 20081 C C . GLY A 1 73 ? 18.000 -17.340 6.382 1.00 0.00 73 GLY A C 13
ATOM 20082 O O . GLY A 1 73 ? 18.718 -18.340 6.401 1.00 0.00 73 GLY A O 13
ATOM 20086 N N . GLY A 1 74 ? 17.430 -16.879 5.274 1.00 0.00 74 GLY A N 13
ATOM 20087 C CA . GLY A 1 74 ? 17.631 -17.548 4.003 1.00 0.00 74 GLY A CA 13
ATOM 20088 C C . GLY A 1 74 ? 17.417 -16.624 2.820 1.00 0.00 74 GLY A C 13
ATOM 20089 O O . GLY A 1 74 ? 18.299 -15.841 2.468 1.00 0.00 74 GLY A O 13
ATOM 20093 N N . SER A 1 75 ? 16.242 -16.713 2.206 1.00 0.00 75 SER A N 13
ATOM 20094 C CA . SER A 1 75 ? 15.916 -15.878 1.057 1.00 0.00 75 SER A CA 13
ATOM 20095 C C . SER A 1 75 ? 14.408 -15.691 0.927 1.00 0.00 75 SER A C 13
ATOM 20096 O O . SER A 1 75 ? 13.867 -15.677 -0.178 1.00 0.00 75 SER A O 13
ATOM 20104 N N . GLN A 1 76 ? 13.734 -15.549 2.064 1.00 0.00 76 GLN A N 13
ATOM 20105 C CA . GLN A 1 76 ? 12.289 -15.360 2.076 1.00 0.00 76 GLN A CA 13
ATOM 20106 C C . GLN A 1 76 ? 11.920 -13.944 1.646 1.00 0.00 76 GLN A C 13
ATOM 20107 O O . GLN A 1 76 ? 12.113 -12.986 2.395 1.00 0.00 76 GLN A O 13
ATOM 20121 N N . SER A 1 77 ? 11.393 -13.818 0.433 1.00 0.00 77 SER A N 13
ATOM 20122 C CA . SER A 1 77 ? 10.993 -12.519 -0.095 1.00 0.00 77 SER A CA 13
ATOM 20123 C C . SER A 1 77 ? 9.486 -12.470 -0.319 1.00 0.00 77 SER A C 13
ATOM 20124 O O . SER A 1 77 ? 8.881 -13.462 -0.726 1.00 0.00 77 SER A O 13
ATOM 20132 N N . SER A 1 78 ? 8.885 -11.312 -0.022 1.00 0.00 78 SER A N 13
ATOM 20133 C CA . SER A 1 78 ? 7.438 -11.098 -0.178 1.00 0.00 78 SER A CA 13
ATOM 20134 C C . SER A 1 78 ? 6.669 -11.508 1.079 1.00 0.00 78 SER A C 13
ATOM 20135 O O . SER A 1 78 ? 5.610 -10.951 1.373 1.00 0.00 78 SER A O 13
ATOM 20143 N N . GLU A 1 79 ? 7.220 -12.450 1.842 1.00 0.00 79 GLU A N 13
ATOM 20144 C CA . GLU A 1 79 ? 6.563 -12.928 3.052 1.00 0.00 79 GLU A CA 13
ATOM 20145 C C . GLU A 1 79 ? 6.634 -11.880 4.155 1.00 0.00 79 GLU A C 13
ATOM 20146 O O . GLU A 1 79 ? 7.517 -11.919 5.012 1.00 0.00 79 GLU A O 13
ATOM 20158 N N . GLY A 1 80 ? 5.694 -10.944 4.120 1.00 0.00 80 GLY A N 13
ATOM 20159 C CA . GLY A 1 80 ? 5.653 -9.888 5.111 1.00 0.00 80 GLY A CA 13
ATOM 20160 C C . GLY A 1 80 ? 4.668 -8.799 4.738 1.00 0.00 80 GLY A C 13
ATOM 20161 O O . GLY A 1 80 ? 3.466 -8.938 4.963 1.00 0.00 80 GLY A O 13
ATOM 20165 N N . LEU A 1 81 ? 5.176 -7.716 4.162 1.00 0.00 81 LEU A N 13
ATOM 20166 C CA . LEU A 1 81 ? 4.327 -6.609 3.743 1.00 0.00 81 LEU A CA 13
ATOM 20167 C C . LEU A 1 81 ? 3.371 -7.044 2.637 1.00 0.00 81 LEU A C 13
ATOM 20168 O O . LEU A 1 81 ? 2.246 -6.551 2.549 1.00 0.00 81 LEU A O 13
ATOM 20184 N N . VAL A 1 82 ? 3.828 -7.957 1.783 1.00 0.00 82 VAL A N 13
ATOM 20185 C CA . VAL A 1 82 ? 3.005 -8.448 0.685 1.00 0.00 82 VAL A CA 13
ATOM 20186 C C . VAL A 1 82 ? 1.798 -9.217 1.204 1.00 0.00 82 VAL A C 13
ATOM 20187 O O . VAL A 1 82 ? 0.729 -9.200 0.593 1.00 0.00 82 VAL A O 13
ATOM 20200 N N . GLY A 1 83 ? 1.971 -9.885 2.337 1.00 0.00 83 GLY A N 13
ATOM 20201 C CA . GLY A 1 83 ? 0.883 -10.647 2.913 1.00 0.00 83 GLY A CA 13
ATOM 20202 C C . GLY A 1 83 ? -0.222 -9.758 3.445 1.00 0.00 83 GLY A C 13
ATOM 20203 O O . GLY A 1 83 ? -1.398 -9.974 3.149 1.00 0.00 83 GLY A O 13
ATOM 20207 N N . ALA A 1 84 ? 0.154 -8.752 4.229 1.00 0.00 84 ALA A N 13
ATOM 20208 C CA . ALA A 1 84 ? -0.817 -7.819 4.790 1.00 0.00 84 ALA A CA 13
ATOM 20209 C C . ALA A 1 84 ? -1.490 -7.010 3.687 1.00 0.00 84 ALA A C 13
ATOM 20210 O O . ALA A 1 84 ? -2.710 -6.845 3.680 1.00 0.00 84 ALA A O 13
ATOM 20217 N N . LEU A 1 85 ? -0.686 -6.512 2.753 1.00 0.00 85 LEU A N 13
ATOM 20218 C CA . LEU A 1 85 ? -1.203 -5.730 1.637 1.00 0.00 85 LEU A CA 13
ATOM 20219 C C . LEU A 1 85 ? -2.245 -6.526 0.861 1.00 0.00 85 LEU A C 13
ATOM 20220 O O . LEU A 1 85 ? -3.277 -5.990 0.458 1.00 0.00 85 LEU A O 13
ATOM 20236 N N . MET A 1 86 ? -1.973 -7.813 0.665 1.00 0.00 86 MET A N 13
ATOM 20237 C CA . MET A 1 86 ? -2.899 -8.686 -0.043 1.00 0.00 86 MET A CA 13
ATOM 20238 C C . MET A 1 86 ? -4.286 -8.600 0.581 1.00 0.00 86 MET A C 13
ATOM 20239 O O . MET A 1 86 ? -5.293 -8.550 -0.124 1.00 0.00 86 MET A O 13
ATOM 20253 N N . HIS A 1 87 ? -4.324 -8.563 1.910 1.00 0.00 87 HIS A N 13
ATOM 20254 C CA . HIS A 1 87 ? -5.580 -8.460 2.643 1.00 0.00 87 HIS A CA 13
ATOM 20255 C C . HIS A 1 87 ? -6.226 -7.098 2.415 1.00 0.00 87 HIS A C 13
ATOM 20256 O O . HIS A 1 87 ? -7.427 -7.005 2.160 1.00 0.00 87 HIS A O 13
ATOM 20271 N N . VAL A 1 88 ? -5.421 -6.043 2.503 1.00 0.00 88 VAL A N 13
ATOM 20272 C CA . VAL A 1 88 ? -5.917 -4.687 2.294 1.00 0.00 88 VAL A CA 13
ATOM 20273 C C . VAL A 1 88 ? -6.691 -4.592 0.984 1.00 0.00 88 VAL A C 13
ATOM 20274 O O . VAL A 1 88 ? -7.730 -3.936 0.912 1.00 0.00 88 VAL A O 13
ATOM 20287 N N . MET A 1 89 ? -6.184 -5.262 -0.046 1.00 0.00 89 MET A N 13
ATOM 20288 C CA . MET A 1 89 ? -6.844 -5.275 -1.346 1.00 0.00 89 MET A CA 13
ATOM 20289 C C . MET A 1 89 ? -8.216 -5.932 -1.237 1.00 0.00 89 MET A C 13
ATOM 20290 O O . MET A 1 89 ? -9.134 -5.614 -1.992 1.00 0.00 89 MET A O 13
ATOM 20304 N N . GLN A 1 90 ? -8.343 -6.847 -0.282 1.00 0.00 90 GLN A N 13
ATOM 20305 C CA . GLN A 1 90 ? -9.602 -7.544 -0.038 1.00 0.00 90 GLN A CA 13
ATOM 20306 C C . GLN A 1 90 ? -10.650 -6.601 0.540 1.00 0.00 90 GLN A C 13
ATOM 20307 O O . GLN A 1 90 ? -11.847 -6.887 0.507 1.00 0.00 90 GLN A O 13
ATOM 20321 N N . LYS A 1 91 ? -10.190 -5.465 1.048 1.00 0.00 91 LYS A N 13
ATOM 20322 C CA . LYS A 1 91 ? -11.073 -4.479 1.655 1.00 0.00 91 LYS A CA 13
ATOM 20323 C C . LYS A 1 91 ? -11.982 -3.834 0.614 1.00 0.00 91 LYS A C 13
ATOM 20324 O O . LYS A 1 91 ? -13.205 -3.840 0.757 1.00 0.00 91 LYS A O 13
ATOM 20343 N N . ARG A 1 92 ? -11.381 -3.300 -0.443 1.00 0.00 92 ARG A N 13
ATOM 20344 C CA . ARG A 1 92 ? -12.139 -2.648 -1.503 1.00 0.00 92 ARG A CA 13
ATOM 20345 C C . ARG A 1 92 ? -12.918 -3.664 -2.338 1.00 0.00 92 ARG A C 13
ATOM 20346 O O . ARG A 1 92 ? -13.859 -3.304 -3.045 1.00 0.00 92 ARG A O 13
ATOM 20367 N N . SER A 1 93 ? -12.525 -4.932 -2.252 1.00 0.00 93 SER A N 13
ATOM 20368 C CA . SER A 1 93 ? -13.187 -5.989 -3.006 1.00 0.00 93 SER A CA 13
ATOM 20369 C C . SER A 1 93 ? -14.522 -6.361 -2.372 1.00 0.00 93 SER A C 13
ATOM 20370 O O . SER A 1 93 ? -15.445 -6.800 -3.058 1.00 0.00 93 SER A O 13
ATOM 20378 N N . ARG A 1 94 ? -14.616 -6.185 -1.060 1.00 0.00 94 ARG A N 13
ATOM 20379 C CA . ARG A 1 94 ? -15.835 -6.513 -0.331 1.00 0.00 94 ARG A CA 13
ATOM 20380 C C . ARG A 1 94 ? -16.540 -5.258 0.180 1.00 0.00 94 ARG A C 13
ATOM 20381 O O . ARG A 1 94 ? -17.703 -5.312 0.582 1.00 0.00 94 ARG A O 13
ATOM 20402 N N . ALA A 1 95 ? -15.836 -4.129 0.160 1.00 0.00 95 ALA A N 13
ATOM 20403 C CA . ALA A 1 95 ? -16.405 -2.869 0.624 1.00 0.00 95 ALA A CA 13
ATOM 20404 C C . ALA A 1 95 ? -17.394 -2.305 -0.387 1.00 0.00 95 ALA A C 13
ATOM 20405 O O . ALA A 1 95 ? -17.031 -1.991 -1.521 1.00 0.00 95 ALA A O 13
ATOM 20412 N N . ILE A 1 96 ? -18.647 -2.174 0.035 1.00 0.00 96 ILE A N 13
ATOM 20413 C CA . ILE A 1 96 ? -19.691 -1.640 -0.825 1.00 0.00 96 ILE A CA 13
ATOM 20414 C C . ILE A 1 96 ? -20.049 -0.211 -0.423 1.00 0.00 96 ILE A C 13
ATOM 20415 O O . ILE A 1 96 ? -20.712 0.021 0.587 1.00 0.00 96 ILE A O 13
ATOM 20431 N N . HIS A 1 97 ? -19.593 0.748 -1.222 1.00 0.00 97 HIS A N 13
ATOM 20432 C CA . HIS A 1 97 ? -19.847 2.163 -0.956 1.00 0.00 97 HIS A CA 13
ATOM 20433 C C . HIS A 1 97 ? -21.296 2.402 -0.534 1.00 0.00 97 HIS A C 13
ATOM 20434 O O . HIS A 1 97 ? -22.203 2.411 -1.366 1.00 0.00 97 HIS A O 13
ATOM 20449 N N . SER A 1 98 ? -21.502 2.597 0.765 1.00 0.00 98 SER A N 13
ATOM 20450 C CA . SER A 1 98 ? -22.836 2.839 1.302 1.00 0.00 98 SER A CA 13
ATOM 20451 C C . SER A 1 98 ? -22.768 3.696 2.562 1.00 0.00 98 SER A C 13
ATOM 20452 O O . SER A 1 98 ? -21.853 3.552 3.373 1.00 0.00 98 SER A O 13
ATOM 20460 N N . SER A 1 99 ? -23.742 4.586 2.721 1.00 0.00 99 SER A N 13
ATOM 20461 C CA . SER A 1 99 ? -23.790 5.467 3.882 1.00 0.00 99 SER A CA 13
ATOM 20462 C C . SER A 1 99 ? -24.152 4.690 5.143 1.00 0.00 99 SER A C 13
ATOM 20463 O O . SER A 1 99 ? -24.445 3.495 5.086 1.00 0.00 99 SER A O 13
ATOM 20471 N N . ASP A 1 100 ? -24.130 5.376 6.281 1.00 0.00 100 ASP A N 13
ATOM 20472 C CA . ASP A 1 100 ? -24.457 4.752 7.558 1.00 0.00 100 ASP A CA 13
ATOM 20473 C C . ASP A 1 100 ? -23.504 3.602 7.864 1.00 0.00 100 ASP A C 13
ATOM 20474 O O . ASP A 1 100 ? -22.619 3.287 7.069 1.00 0.00 100 ASP A O 13
ATOM 20483 N N . GLU A 1 101 ? -23.691 2.979 9.023 1.00 0.00 101 GLU A N 13
ATOM 20484 C CA . GLU A 1 101 ? -22.848 1.864 9.438 1.00 0.00 101 GLU A CA 13
ATOM 20485 C C . GLU A 1 101 ? -23.674 0.783 10.125 1.00 0.00 101 GLU A C 13
ATOM 20486 O O . GLU A 1 101 ? -23.652 0.654 11.350 1.00 0.00 101 GLU A O 13
ATOM 20498 N N . GLY A 1 102 ? -24.402 0.006 9.330 1.00 0.00 102 GLY A N 13
ATOM 20499 C CA . GLY A 1 102 ? -25.228 -1.052 9.880 1.00 0.00 102 GLY A CA 13
ATOM 20500 C C . GLY A 1 102 ? -24.817 -2.427 9.392 1.00 0.00 102 GLY A C 13
ATOM 20501 O O . GLY A 1 102 ? -23.628 -2.742 9.331 1.00 0.00 102 GLY A O 13
ATOM 20505 N N . GLU A 1 103 ? -25.803 -3.249 9.048 1.00 0.00 103 GLU A N 13
ATOM 20506 C CA . GLU A 1 103 ? -25.541 -4.600 8.567 1.00 0.00 103 GLU A CA 13
ATOM 20507 C C . GLU A 1 103 ? -24.534 -4.589 7.422 1.00 0.00 103 GLU A C 13
ATOM 20508 O O . GLU A 1 103 ? -24.750 -3.941 6.398 1.00 0.00 103 GLU A O 13
ATOM 20520 N N . ASP A 1 104 ? -23.434 -5.312 7.603 1.00 0.00 104 ASP A N 13
ATOM 20521 C CA . ASP A 1 104 ? -22.393 -5.391 6.585 1.00 0.00 104 ASP A CA 13
ATOM 20522 C C . ASP A 1 104 ? -21.392 -6.494 6.916 1.00 0.00 104 ASP A C 13
ATOM 20523 O O . ASP A 1 104 ? -20.328 -6.232 7.476 1.00 0.00 104 ASP A O 13
ATOM 20532 N N . GLN A 1 105 ? -21.742 -7.728 6.567 1.00 0.00 105 GLN A N 13
ATOM 20533 C CA . GLN A 1 105 ? -20.875 -8.871 6.829 1.00 0.00 105 GLN A CA 13
ATOM 20534 C C . GLN A 1 105 ? -21.385 -10.117 6.111 1.00 0.00 105 GLN A C 13
ATOM 20535 O O . GLN A 1 105 ? -22.366 -10.060 5.369 1.00 0.00 105 GLN A O 13
ATOM 20549 N N . ALA A 1 106 ? -20.713 -11.240 6.337 1.00 0.00 106 ALA A N 13
ATOM 20550 C CA . ALA A 1 106 ? -21.097 -12.500 5.711 1.00 0.00 106 ALA A CA 13
ATOM 20551 C C . ALA A 1 106 ? -22.252 -13.156 6.462 1.00 0.00 106 ALA A C 13
ATOM 20552 O O . ALA A 1 106 ? -22.045 -13.829 7.472 1.00 0.00 106 ALA A O 13
ATOM 20559 N N . GLY A 1 107 ? -23.466 -12.957 5.961 1.00 0.00 107 GLY A N 13
ATOM 20560 C CA . GLY A 1 107 ? -24.634 -13.537 6.597 1.00 0.00 107 GLY A CA 13
ATOM 20561 C C . GLY A 1 107 ? -24.801 -13.077 8.032 1.00 0.00 107 GLY A C 13
ATOM 20562 O O . GLY A 1 107 ? -24.227 -12.028 8.390 1.00 0.00 107 GLY A O 13
ATOM 20567 N N . SER A 1 1 ? 8.751 -26.709 3.203 1.00 0.00 1 SER A N 14
ATOM 20568 C CA . SER A 1 1 ? 7.759 -25.914 3.972 1.00 0.00 1 SER A CA 14
ATOM 20569 C C . SER A 1 1 ? 8.443 -24.843 4.815 1.00 0.00 1 SER A C 14
ATOM 20570 O O . SER A 1 1 ? 9.665 -24.701 4.783 1.00 0.00 1 SER A O 14
ATOM 20580 N N . GLY A 1 2 ? 7.647 -24.092 5.568 1.00 0.00 2 GLY A N 14
ATOM 20581 C CA . GLY A 1 2 ? 8.194 -23.043 6.409 1.00 0.00 2 GLY A CA 14
ATOM 20582 C C . GLY A 1 2 ? 7.883 -21.656 5.882 1.00 0.00 2 GLY A C 14
ATOM 20583 O O . GLY A 1 2 ? 8.650 -20.718 6.095 1.00 0.00 2 GLY A O 14
ATOM 20587 N N . PHE A 1 3 ? 6.754 -21.527 5.193 1.00 0.00 3 PHE A N 14
ATOM 20588 C CA . PHE A 1 3 ? 6.343 -20.244 4.635 1.00 0.00 3 PHE A CA 14
ATOM 20589 C C . PHE A 1 3 ? 4.980 -19.826 5.176 1.00 0.00 3 PHE A C 14
ATOM 20590 O O . PHE A 1 3 ? 4.178 -20.666 5.582 1.00 0.00 3 PHE A O 14
ATOM 20607 N N . LYS A 1 4 ? 4.727 -18.522 5.180 1.00 0.00 4 LYS A N 14
ATOM 20608 C CA . LYS A 1 4 ? 3.461 -17.991 5.670 1.00 0.00 4 LYS A CA 14
ATOM 20609 C C . LYS A 1 4 ? 2.419 -17.957 4.557 1.00 0.00 4 LYS A C 14
ATOM 20610 O O . LYS A 1 4 ? 2.752 -17.763 3.388 1.00 0.00 4 LYS A O 14
ATOM 20629 N N . HIS A 1 5 ? 1.157 -18.147 4.928 1.00 0.00 5 HIS A N 14
ATOM 20630 C CA . HIS A 1 5 ? 0.067 -18.138 3.959 1.00 0.00 5 HIS A CA 14
ATOM 20631 C C . HIS A 1 5 ? -0.980 -17.093 4.328 1.00 0.00 5 HIS A C 14
ATOM 20632 O O . HIS A 1 5 ? -2.177 -17.379 4.350 1.00 0.00 5 HIS A O 14
ATOM 20647 N N . VAL A 1 6 ? -0.521 -15.879 4.616 1.00 0.00 6 VAL A N 14
ATOM 20648 C CA . VAL A 1 6 ? -1.418 -14.789 4.980 1.00 0.00 6 VAL A CA 14
ATOM 20649 C C . VAL A 1 6 ? -1.329 -13.647 3.972 1.00 0.00 6 VAL A C 14
ATOM 20650 O O . VAL A 1 6 ? -0.249 -13.330 3.473 1.00 0.00 6 VAL A O 14
ATOM 20663 N N . SER A 1 7 ? -2.470 -13.037 3.673 1.00 0.00 7 SER A N 14
ATOM 20664 C CA . SER A 1 7 ? -2.521 -11.936 2.718 1.00 0.00 7 SER A CA 14
ATOM 20665 C C . SER A 1 7 ? -1.997 -12.378 1.357 1.00 0.00 7 SER A C 14
ATOM 20666 O O . SER A 1 7 ? -1.543 -13.511 1.194 1.00 0.00 7 SER A O 14
ATOM 20674 N N . HIS A 1 8 ? -2.058 -11.478 0.380 1.00 0.00 8 HIS A N 14
ATOM 20675 C CA . HIS A 1 8 ? -1.587 -11.785 -0.964 1.00 0.00 8 HIS A CA 14
ATOM 20676 C C . HIS A 1 8 ? -1.646 -10.557 -1.867 1.00 0.00 8 HIS A C 14
ATOM 20677 O O . HIS A 1 8 ? -2.371 -10.542 -2.862 1.00 0.00 8 HIS A O 14
ATOM 20692 N N . VAL A 1 9 ? -0.869 -9.535 -1.524 1.00 0.00 9 VAL A N 14
ATOM 20693 C CA . VAL A 1 9 ? -0.822 -8.314 -2.321 1.00 0.00 9 VAL A CA 14
ATOM 20694 C C . VAL A 1 9 ? -0.360 -8.620 -3.741 1.00 0.00 9 VAL A C 14
ATOM 20695 O O . VAL A 1 9 ? -0.984 -8.200 -4.715 1.00 0.00 9 VAL A O 14
ATOM 20708 N N . GLY A 1 10 ? 0.732 -9.372 -3.847 1.00 0.00 10 GLY A N 14
ATOM 20709 C CA . GLY A 1 10 ? 1.252 -9.752 -5.147 1.00 0.00 10 GLY A CA 14
ATOM 20710 C C . GLY A 1 10 ? 1.633 -8.561 -6.005 1.00 0.00 10 GLY A C 14
ATOM 20711 O O . GLY A 1 10 ? 1.393 -8.559 -7.212 1.00 0.00 10 GLY A O 14
ATOM 20715 N N . TRP A 1 11 ? 2.249 -7.557 -5.391 1.00 0.00 11 TRP A N 14
ATOM 20716 C CA . TRP A 1 11 ? 2.671 -6.367 -6.121 1.00 0.00 11 TRP A CA 14
ATOM 20717 C C . TRP A 1 11 ? 4.081 -6.570 -6.684 1.00 0.00 11 TRP A C 14
ATOM 20718 O O . TRP A 1 11 ? 4.855 -7.372 -6.163 1.00 0.00 11 TRP A O 14
ATOM 20739 N N . ASP A 1 12 ? 4.396 -5.878 -7.771 1.00 0.00 12 ASP A N 14
ATOM 20740 C CA . ASP A 1 12 ? 5.710 -6.006 -8.390 1.00 0.00 12 ASP A CA 14
ATOM 20741 C C . ASP A 1 12 ? 6.693 -5.002 -7.789 1.00 0.00 12 ASP A C 14
ATOM 20742 O O . ASP A 1 12 ? 6.344 -3.846 -7.553 1.00 0.00 12 ASP A O 14
ATOM 20751 N N . PRO A 1 13 ? 7.939 -5.436 -7.525 1.00 0.00 13 PRO A N 14
ATOM 20752 C CA . PRO A 1 13 ? 8.968 -4.576 -6.938 1.00 0.00 13 PRO A CA 14
ATOM 20753 C C . PRO A 1 13 ? 9.611 -3.654 -7.969 1.00 0.00 13 PRO A C 14
ATOM 20754 O O . PRO A 1 13 ? 10.159 -2.607 -7.624 1.00 0.00 13 PRO A O 14
ATOM 20765 N N . GLN A 1 14 ? 9.543 -4.052 -9.235 1.00 0.00 14 GLN A N 14
ATOM 20766 C CA . GLN A 1 14 ? 10.116 -3.260 -10.317 1.00 0.00 14 GLN A CA 14
ATOM 20767 C C . GLN A 1 14 ? 9.043 -2.425 -11.008 1.00 0.00 14 GLN A C 14
ATOM 20768 O O . GLN A 1 14 ? 9.265 -1.261 -11.339 1.00 0.00 14 GLN A O 14
ATOM 20782 N N . ASN A 1 15 ? 7.880 -3.030 -11.221 1.00 0.00 15 ASN A N 14
ATOM 20783 C CA . ASN A 1 15 ? 6.770 -2.345 -11.872 1.00 0.00 15 ASN A CA 14
ATOM 20784 C C . ASN A 1 15 ? 5.895 -1.627 -10.849 1.00 0.00 15 ASN A C 14
ATOM 20785 O O . ASN A 1 15 ? 5.225 -0.646 -11.170 1.00 0.00 15 ASN A O 14
ATOM 20796 N N . GLY A 1 16 ? 5.904 -2.125 -9.617 1.00 0.00 16 GLY A N 14
ATOM 20797 C CA . GLY A 1 16 ? 5.102 -1.523 -8.569 1.00 0.00 16 GLY A CA 14
ATOM 20798 C C . GLY A 1 16 ? 3.799 -2.263 -8.344 1.00 0.00 16 GLY A C 14
ATOM 20799 O O . GLY A 1 16 ? 3.755 -3.491 -8.415 1.00 0.00 16 GLY A O 14
ATOM 20803 N N . PHE A 1 17 ? 2.736 -1.515 -8.068 1.00 0.00 17 PHE A N 14
ATOM 20804 C CA . PHE A 1 17 ? 1.425 -2.107 -7.838 1.00 0.00 17 PHE A CA 14
ATOM 20805 C C . PHE A 1 17 ? 0.716 -2.385 -9.159 1.00 0.00 17 PHE A C 14
ATOM 20806 O O . PHE A 1 17 ? 0.875 -1.643 -10.128 1.00 0.00 17 PHE A O 14
ATOM 20823 N N . ASP A 1 18 ? -0.069 -3.457 -9.191 1.00 0.00 18 ASP A N 14
ATOM 20824 C CA . ASP A 1 18 ? -0.804 -3.830 -10.394 1.00 0.00 18 ASP A CA 14
ATOM 20825 C C . ASP A 1 18 ? -2.125 -3.074 -10.482 1.00 0.00 18 ASP A C 14
ATOM 20826 O O . ASP A 1 18 ? -3.197 -3.677 -10.488 1.00 0.00 18 ASP A O 14
ATOM 20835 N N . VAL A 1 19 ? -2.039 -1.749 -10.547 1.00 0.00 19 VAL A N 14
ATOM 20836 C CA . VAL A 1 19 ? -3.229 -0.906 -10.630 1.00 0.00 19 VAL A CA 14
ATOM 20837 C C . VAL A 1 19 ? -4.182 -1.401 -11.712 1.00 0.00 19 VAL A C 14
ATOM 20838 O O . VAL A 1 19 ? -5.388 -1.167 -11.643 1.00 0.00 19 VAL A O 14
ATOM 20851 N N . ASN A 1 20 ? -3.637 -2.097 -12.703 1.00 0.00 20 ASN A N 14
ATOM 20852 C CA . ASN A 1 20 ? -4.443 -2.632 -13.792 1.00 0.00 20 ASN A CA 14
ATOM 20853 C C . ASN A 1 20 ? -5.294 -3.809 -13.319 1.00 0.00 20 ASN A C 14
ATOM 20854 O O . ASN A 1 20 ? -6.295 -4.153 -13.948 1.00 0.00 20 ASN A O 14
ATOM 20865 N N . ASN A 1 21 ? -4.890 -4.427 -12.211 1.00 0.00 21 ASN A N 14
ATOM 20866 C CA . ASN A 1 21 ? -5.618 -5.569 -11.667 1.00 0.00 21 ASN A CA 14
ATOM 20867 C C . ASN A 1 21 ? -5.855 -5.416 -10.165 1.00 0.00 21 ASN A C 14
ATOM 20868 O O . ASN A 1 21 ? -6.098 -6.399 -9.465 1.00 0.00 21 ASN A O 14
ATOM 20879 N N . LEU A 1 22 ? -5.784 -4.182 -9.674 1.00 0.00 22 LEU A N 14
ATOM 20880 C CA . LEU A 1 22 ? -6.004 -3.910 -8.257 1.00 0.00 22 LEU A CA 14
ATOM 20881 C C . LEU A 1 22 ? -7.467 -4.106 -7.880 1.00 0.00 22 LEU A C 14
ATOM 20882 O O . LEU A 1 22 ? -8.349 -4.090 -8.738 1.00 0.00 22 LEU A O 14
ATOM 20898 N N . ASP A 1 23 ? -7.715 -4.299 -6.589 1.00 0.00 23 ASP A N 14
ATOM 20899 C CA . ASP A 1 23 ? -9.069 -4.503 -6.094 1.00 0.00 23 ASP A CA 14
ATOM 20900 C C . ASP A 1 23 ? -9.783 -3.167 -5.904 1.00 0.00 23 ASP A C 14
ATOM 20901 O O . ASP A 1 23 ? -9.186 -2.197 -5.436 1.00 0.00 23 ASP A O 14
ATOM 20910 N N . PRO A 1 24 ? -11.076 -3.096 -6.270 1.00 0.00 24 PRO A N 14
ATOM 20911 C CA . PRO A 1 24 ? -11.864 -1.867 -6.144 1.00 0.00 24 PRO A CA 14
ATOM 20912 C C . PRO A 1 24 ? -11.849 -1.308 -4.725 1.00 0.00 24 PRO A C 14
ATOM 20913 O O . PRO A 1 24 ? -12.141 -0.132 -4.509 1.00 0.00 24 PRO A O 14
ATOM 20924 N N . ASP A 1 25 ? -11.501 -2.154 -3.762 1.00 0.00 25 ASP A N 14
ATOM 20925 C CA . ASP A 1 25 ? -11.455 -1.742 -2.365 1.00 0.00 25 ASP A CA 14
ATOM 20926 C C . ASP A 1 25 ? -10.154 -1.011 -2.050 1.00 0.00 25 ASP A C 14
ATOM 20927 O O . ASP A 1 25 ? -10.168 0.128 -1.583 1.00 0.00 25 ASP A O 14
ATOM 20936 N N . LEU A 1 26 ? -9.030 -1.679 -2.288 1.00 0.00 26 LEU A N 14
ATOM 20937 C CA . LEU A 1 26 ? -7.724 -1.091 -2.017 1.00 0.00 26 LEU A CA 14
ATOM 20938 C C . LEU A 1 26 ? -7.408 0.024 -3.007 1.00 0.00 26 LEU A C 14
ATOM 20939 O O . LEU A 1 26 ? -6.872 1.066 -2.631 1.00 0.00 26 LEU A O 14
ATOM 20955 N N . ARG A 1 27 ? -7.743 -0.196 -4.274 1.00 0.00 27 ARG A N 14
ATOM 20956 C CA . ARG A 1 27 ? -7.494 0.803 -5.306 1.00 0.00 27 ARG A CA 14
ATOM 20957 C C . ARG A 1 27 ? -8.213 2.106 -4.975 1.00 0.00 27 ARG A C 14
ATOM 20958 O O . ARG A 1 27 ? -7.678 3.194 -5.188 1.00 0.00 27 ARG A O 14
ATOM 20979 N N . SER A 1 28 ? -9.428 1.987 -4.449 1.00 0.00 28 SER A N 14
ATOM 20980 C CA . SER A 1 28 ? -10.212 3.152 -4.061 1.00 0.00 28 SER A CA 14
ATOM 20981 C C . SER A 1 28 ? -9.525 3.909 -2.930 1.00 0.00 28 SER A C 14
ATOM 20982 O O . SER A 1 28 ? -9.526 5.139 -2.899 1.00 0.00 28 SER A O 14
ATOM 20990 N N . LEU A 1 29 ? -8.933 3.160 -2.005 1.00 0.00 29 LEU A N 14
ATOM 20991 C CA . LEU A 1 29 ? -8.234 3.752 -0.871 1.00 0.00 29 LEU A CA 14
ATOM 20992 C C . LEU A 1 29 ? -7.153 4.715 -1.351 1.00 0.00 29 LEU A C 14
ATOM 20993 O O . LEU A 1 29 ? -7.091 5.862 -0.910 1.00 0.00 29 LEU A O 14
ATOM 21009 N N . PHE A 1 30 ? -6.310 4.242 -2.262 1.00 0.00 30 PHE A N 14
ATOM 21010 C CA . PHE A 1 30 ? -5.242 5.068 -2.811 1.00 0.00 30 PHE A CA 14
ATOM 21011 C C . PHE A 1 30 ? -5.801 6.386 -3.333 1.00 0.00 30 PHE A C 14
ATOM 21012 O O . PHE A 1 30 ? -5.286 7.459 -3.018 1.00 0.00 30 PHE A O 14
ATOM 21029 N N . SER A 1 31 ? -6.862 6.296 -4.129 1.00 0.00 31 SER A N 14
ATOM 21030 C CA . SER A 1 31 ? -7.503 7.482 -4.683 1.00 0.00 31 SER A CA 14
ATOM 21031 C C . SER A 1 31 ? -8.062 8.365 -3.571 1.00 0.00 31 SER A C 14
ATOM 21032 O O . SER A 1 31 ? -7.946 9.589 -3.618 1.00 0.00 31 SER A O 14
ATOM 21040 N N . ARG A 1 32 ? -8.668 7.732 -2.570 1.00 0.00 32 ARG A N 14
ATOM 21041 C CA . ARG A 1 32 ? -9.246 8.457 -1.443 1.00 0.00 32 ARG A CA 14
ATOM 21042 C C . ARG A 1 32 ? -8.171 9.218 -0.674 1.00 0.00 32 ARG A C 14
ATOM 21043 O O . ARG A 1 32 ? -8.407 10.322 -0.185 1.00 0.00 32 ARG A O 14
ATOM 21064 N N . ALA A 1 33 ? -6.985 8.624 -0.581 1.00 0.00 33 ALA A N 14
ATOM 21065 C CA . ALA A 1 33 ? -5.872 9.244 0.128 1.00 0.00 33 ALA A CA 14
ATOM 21066 C C . ALA A 1 33 ? -5.164 10.283 -0.741 1.00 0.00 33 ALA A C 14
ATOM 21067 O O . ALA A 1 33 ? -4.389 11.097 -0.238 1.00 0.00 33 ALA A O 14
ATOM 21074 N N . GLY A 1 34 ? -5.435 10.257 -2.044 1.00 0.00 34 GLY A N 14
ATOM 21075 C CA . GLY A 1 34 ? -4.811 11.205 -2.948 1.00 0.00 34 GLY A CA 14
ATOM 21076 C C . GLY A 1 34 ? -3.628 10.614 -3.696 1.00 0.00 34 GLY A C 14
ATOM 21077 O O . GLY A 1 34 ? -2.873 11.341 -4.342 1.00 0.00 34 GLY A O 14
ATOM 21081 N N . ILE A 1 35 ? -3.461 9.297 -3.606 1.00 0.00 35 ILE A N 14
ATOM 21082 C CA . ILE A 1 35 ? -2.363 8.619 -4.284 1.00 0.00 35 ILE A CA 14
ATOM 21083 C C . ILE A 1 35 ? -2.747 8.256 -5.715 1.00 0.00 35 ILE A C 14
ATOM 21084 O O . ILE A 1 35 ? -3.700 7.511 -5.943 1.00 0.00 35 ILE A O 14
ATOM 21100 N N . SER A 1 36 ? -2.001 8.791 -6.675 1.00 0.00 36 SER A N 14
ATOM 21101 C CA . SER A 1 36 ? -2.268 8.530 -8.085 1.00 0.00 36 SER A CA 14
ATOM 21102 C C . SER A 1 36 ? -1.568 7.257 -8.547 1.00 0.00 36 SER A C 14
ATOM 21103 O O . SER A 1 36 ? -0.588 6.820 -7.943 1.00 0.00 36 SER A O 14
ATOM 21111 N N . GLU A 1 37 ? -2.079 6.666 -9.622 1.00 0.00 37 GLU A N 14
ATOM 21112 C CA . GLU A 1 37 ? -1.508 5.439 -10.165 1.00 0.00 37 GLU A CA 14
ATOM 21113 C C . GLU A 1 37 ? -0.011 5.594 -10.412 1.00 0.00 37 GLU A C 14
ATOM 21114 O O . GLU A 1 37 ? 0.744 4.625 -10.325 1.00 0.00 37 GLU A O 14
ATOM 21126 N N . ALA A 1 38 ? 0.413 6.815 -10.719 1.00 0.00 38 ALA A N 14
ATOM 21127 C CA . ALA A 1 38 ? 1.821 7.091 -10.972 1.00 0.00 38 ALA A CA 14
ATOM 21128 C C . ALA A 1 38 ? 2.683 6.631 -9.802 1.00 0.00 38 ALA A C 14
ATOM 21129 O O . ALA A 1 38 ? 3.754 6.054 -9.995 1.00 0.00 38 ALA A O 14
ATOM 21136 N N . GLN A 1 39 ? 2.205 6.884 -8.589 1.00 0.00 39 GLN A N 14
ATOM 21137 C CA . GLN A 1 39 ? 2.929 6.491 -7.386 1.00 0.00 39 GLN A CA 14
ATOM 21138 C C . GLN A 1 39 ? 2.757 5.001 -7.116 1.00 0.00 39 GLN A C 14
ATOM 21139 O O . GLN A 1 39 ? 3.649 4.350 -6.573 1.00 0.00 39 GLN A O 14
ATOM 21153 N N . LEU A 1 40 ? 1.614 4.459 -7.522 1.00 0.00 40 LEU A N 14
ATOM 21154 C CA . LEU A 1 40 ? 1.332 3.043 -7.329 1.00 0.00 40 LEU A CA 14
ATOM 21155 C C . LEU A 1 40 ? 2.220 2.185 -8.226 1.00 0.00 40 LEU A C 14
ATOM 21156 O O . LEU A 1 40 ? 2.462 1.013 -7.939 1.00 0.00 40 LEU A O 14
ATOM 21172 N N . THR A 1 41 ? 2.715 2.780 -9.308 1.00 0.00 41 THR A N 14
ATOM 21173 C CA . THR A 1 41 ? 3.583 2.070 -10.241 1.00 0.00 41 THR A CA 14
ATOM 21174 C C . THR A 1 41 ? 5.061 2.355 -9.964 1.00 0.00 41 THR A C 14
ATOM 21175 O O . THR A 1 41 ? 5.939 1.723 -10.552 1.00 0.00 41 THR A O 14
ATOM 21186 N N . ASP A 1 42 ? 5.335 3.295 -9.059 1.00 0.00 42 ASP A N 14
ATOM 21187 C CA . ASP A 1 42 ? 6.709 3.639 -8.711 1.00 0.00 42 ASP A CA 14
ATOM 21188 C C . ASP A 1 42 ? 7.273 2.644 -7.702 1.00 0.00 42 ASP A C 14
ATOM 21189 O O . ASP A 1 42 ? 6.800 2.558 -6.570 1.00 0.00 42 ASP A O 14
ATOM 21198 N N . ALA A 1 43 ? 8.294 1.901 -8.117 1.00 0.00 43 ALA A N 14
ATOM 21199 C CA . ALA A 1 43 ? 8.910 0.890 -7.261 1.00 0.00 43 ALA A CA 14
ATOM 21200 C C . ALA A 1 43 ? 9.167 1.423 -5.854 1.00 0.00 43 ALA A C 14
ATOM 21201 O O . ALA A 1 43 ? 9.073 0.682 -4.875 1.00 0.00 43 ALA A O 14
ATOM 21208 N N . GLU A 1 44 ? 9.492 2.706 -5.758 1.00 0.00 44 GLU A N 14
ATOM 21209 C CA . GLU A 1 44 ? 9.769 3.328 -4.475 1.00 0.00 44 GLU A CA 14
ATOM 21210 C C . GLU A 1 44 ? 8.494 3.516 -3.658 1.00 0.00 44 GLU A C 14
ATOM 21211 O O . GLU A 1 44 ? 8.368 2.985 -2.553 1.00 0.00 44 GLU A O 14
ATOM 21223 N N . THR A 1 45 ? 7.552 4.273 -4.208 1.00 0.00 45 THR A N 14
ATOM 21224 C CA . THR A 1 45 ? 6.294 4.544 -3.524 1.00 0.00 45 THR A CA 14
ATOM 21225 C C . THR A 1 45 ? 5.454 3.279 -3.395 1.00 0.00 45 THR A C 14
ATOM 21226 O O . THR A 1 45 ? 4.728 3.102 -2.419 1.00 0.00 45 THR A O 14
ATOM 21237 N N . SER A 1 46 ? 5.557 2.396 -4.380 1.00 0.00 46 SER A N 14
ATOM 21238 C CA . SER A 1 46 ? 4.799 1.154 -4.362 1.00 0.00 46 SER A CA 14
ATOM 21239 C C . SER A 1 46 ? 5.118 0.349 -3.107 1.00 0.00 46 SER A C 14
ATOM 21240 O O . SER A 1 46 ? 4.223 -0.208 -2.474 1.00 0.00 46 SER A O 14
ATOM 21248 N N . LYS A 1 47 ? 6.399 0.302 -2.749 1.00 0.00 47 LYS A N 14
ATOM 21249 C CA . LYS A 1 47 ? 6.844 -0.427 -1.567 1.00 0.00 47 LYS A CA 14
ATOM 21250 C C . LYS A 1 47 ? 6.224 0.145 -0.295 1.00 0.00 47 LYS A C 14
ATOM 21251 O O . LYS A 1 47 ? 5.597 -0.577 0.480 1.00 0.00 47 LYS A O 14
ATOM 21270 N N . LEU A 1 48 ? 6.407 1.441 -0.076 1.00 0.00 48 LEU A N 14
ATOM 21271 C CA . LEU A 1 48 ? 5.875 2.082 1.121 1.00 0.00 48 LEU A CA 14
ATOM 21272 C C . LEU A 1 48 ? 4.350 2.019 1.142 1.00 0.00 48 LEU A C 14
ATOM 21273 O O . LEU A 1 48 ? 3.738 1.947 2.208 1.00 0.00 48 LEU A O 14
ATOM 21289 N N . ILE A 1 49 ? 3.741 2.046 -0.040 1.00 0.00 49 ILE A N 14
ATOM 21290 C CA . ILE A 1 49 ? 2.287 1.989 -0.148 1.00 0.00 49 ILE A CA 14
ATOM 21291 C C . ILE A 1 49 ? 1.751 0.606 0.243 1.00 0.00 49 ILE A C 14
ATOM 21292 O O . ILE A 1 49 ? 1.011 0.478 1.218 1.00 0.00 49 ILE A O 14
ATOM 21308 N N . TYR A 1 50 ? 2.108 -0.427 -0.518 1.00 0.00 50 TYR A N 14
ATOM 21309 C CA . TYR A 1 50 ? 1.616 -1.771 -0.226 1.00 0.00 50 TYR A CA 14
ATOM 21310 C C . TYR A 1 50 ? 1.913 -2.134 1.230 1.00 0.00 50 TYR A C 14
ATOM 21311 O O . TYR A 1 50 ? 1.088 -2.743 1.909 1.00 0.00 50 TYR A O 14
ATOM 21329 N N . ASP A 1 51 ? 3.081 -1.718 1.712 1.00 0.00 51 ASP A N 14
ATOM 21330 C CA . ASP A 1 51 ? 3.469 -1.972 3.093 1.00 0.00 51 ASP A CA 14
ATOM 21331 C C . ASP A 1 51 ? 2.399 -1.462 4.055 1.00 0.00 51 ASP A C 14
ATOM 21332 O O . ASP A 1 51 ? 2.155 -2.062 5.102 1.00 0.00 51 ASP A O 14
ATOM 21341 N N . PHE A 1 52 ? 1.751 -0.358 3.686 1.00 0.00 52 PHE A N 14
ATOM 21342 C CA . PHE A 1 52 ? 0.690 0.214 4.509 1.00 0.00 52 PHE A CA 14
ATOM 21343 C C . PHE A 1 52 ? -0.481 -0.759 4.605 1.00 0.00 52 PHE A C 14
ATOM 21344 O O . PHE A 1 52 ? -1.184 -0.806 5.615 1.00 0.00 52 PHE A O 14
ATOM 21361 N N . ILE A 1 53 ? -0.670 -1.547 3.553 1.00 0.00 53 ILE A N 14
ATOM 21362 C CA . ILE A 1 53 ? -1.724 -2.554 3.535 1.00 0.00 53 ILE A CA 14
ATOM 21363 C C . ILE A 1 53 ? -1.430 -3.637 4.569 1.00 0.00 53 ILE A C 14
ATOM 21364 O O . ILE A 1 53 ? -2.342 -4.247 5.127 1.00 0.00 53 ILE A O 14
ATOM 21380 N N . GLU A 1 54 ? -0.146 -3.843 4.842 1.00 0.00 54 GLU A N 14
ATOM 21381 C CA . GLU A 1 54 ? 0.279 -4.834 5.821 1.00 0.00 54 GLU A CA 14
ATOM 21382 C C . GLU A 1 54 ? -0.045 -4.370 7.238 1.00 0.00 54 GLU A C 14
ATOM 21383 O O . GLU A 1 54 ? -0.376 -5.179 8.105 1.00 0.00 54 GLU A O 14
ATOM 21395 N N . ASP A 1 55 ? 0.046 -3.062 7.467 1.00 0.00 55 ASP A N 14
ATOM 21396 C CA . ASP A 1 55 ? -0.255 -2.497 8.779 1.00 0.00 55 ASP A CA 14
ATOM 21397 C C . ASP A 1 55 ? -1.752 -2.586 9.069 1.00 0.00 55 ASP A C 14
ATOM 21398 O O . ASP A 1 55 ? -2.170 -2.636 10.225 1.00 0.00 55 ASP A O 14
ATOM 21407 N N . GLN A 1 56 ? -2.550 -2.625 8.005 1.00 0.00 56 GLN A N 14
ATOM 21408 C CA . GLN A 1 56 ? -3.998 -2.732 8.134 1.00 0.00 56 GLN A CA 14
ATOM 21409 C C . GLN A 1 56 ? -4.427 -4.186 8.328 1.00 0.00 56 GLN A C 14
ATOM 21410 O O . GLN A 1 56 ? -5.592 -4.462 8.612 1.00 0.00 56 GLN A O 14
ATOM 21424 N N . GLY A 1 57 ? -3.485 -5.113 8.166 1.00 0.00 57 GLY A N 14
ATOM 21425 C CA . GLY A 1 57 ? -3.797 -6.522 8.301 1.00 0.00 57 GLY A CA 14
ATOM 21426 C C . GLY A 1 57 ? -3.656 -7.261 6.984 1.00 0.00 57 GLY A C 14
ATOM 21427 O O . GLY A 1 57 ? -4.248 -8.323 6.790 1.00 0.00 57 GLY A O 14
ATOM 21431 N N . GLY A 1 58 ? -2.873 -6.690 6.072 1.00 0.00 58 GLY A N 14
ATOM 21432 C CA . GLY A 1 58 ? -2.667 -7.307 4.777 1.00 0.00 58 GLY A CA 14
ATOM 21433 C C . GLY A 1 58 ? -3.771 -6.978 3.793 1.00 0.00 58 GLY A C 14
ATOM 21434 O O . GLY A 1 58 ? -4.793 -6.400 4.163 1.00 0.00 58 GLY A O 14
ATOM 21438 N N . LEU A 1 59 ? -3.563 -7.351 2.536 1.00 0.00 59 LEU A N 14
ATOM 21439 C CA . LEU A 1 59 ? -4.542 -7.101 1.484 1.00 0.00 59 LEU A CA 14
ATOM 21440 C C . LEU A 1 59 ? -5.942 -7.519 1.927 1.00 0.00 59 LEU A C 14
ATOM 21441 O O . LEU A 1 59 ? -6.921 -6.823 1.661 1.00 0.00 59 LEU A O 14
ATOM 21457 N N . GLU A 1 60 ? -6.027 -8.661 2.594 1.00 0.00 60 GLU A N 14
ATOM 21458 C CA . GLU A 1 60 ? -7.307 -9.189 3.048 1.00 0.00 60 GLU A CA 14
ATOM 21459 C C . GLU A 1 60 ? -7.954 -8.270 4.078 1.00 0.00 60 GLU A C 14
ATOM 21460 O O . GLU A 1 60 ? -9.176 -8.142 4.123 1.00 0.00 60 GLU A O 14
ATOM 21472 N N . ALA A 1 61 ? -7.131 -7.634 4.904 1.00 0.00 61 ALA A N 14
ATOM 21473 C CA . ALA A 1 61 ? -7.635 -6.739 5.939 1.00 0.00 61 ALA A CA 14
ATOM 21474 C C . ALA A 1 61 ? -8.148 -5.429 5.351 1.00 0.00 61 ALA A C 14
ATOM 21475 O O . ALA A 1 61 ? -9.123 -4.860 5.843 1.00 0.00 61 ALA A O 14
ATOM 21482 N N . VAL A 1 62 ? -7.484 -4.944 4.306 1.00 0.00 62 VAL A N 14
ATOM 21483 C CA . VAL A 1 62 ? -7.878 -3.690 3.677 1.00 0.00 62 VAL A CA 14
ATOM 21484 C C . VAL A 1 62 ? -9.255 -3.814 3.039 1.00 0.00 62 VAL A C 14
ATOM 21485 O O . VAL A 1 62 ? -10.204 -3.154 3.461 1.00 0.00 62 VAL A O 14
ATOM 21498 N N . ARG A 1 63 ? -9.375 -4.680 2.039 1.00 0.00 63 ARG A N 14
ATOM 21499 C CA . ARG A 1 63 ? -10.664 -4.905 1.395 1.00 0.00 63 ARG A CA 14
ATOM 21500 C C . ARG A 1 63 ? -11.718 -5.246 2.445 1.00 0.00 63 ARG A C 14
ATOM 21501 O O . ARG A 1 63 ? -12.867 -4.814 2.353 1.00 0.00 63 ARG A O 14
ATOM 21522 N N . GLN A 1 64 ? -11.306 -6.013 3.453 1.00 0.00 64 GLN A N 14
ATOM 21523 C CA . GLN A 1 64 ? -12.196 -6.393 4.545 1.00 0.00 64 GLN A CA 14
ATOM 21524 C C . GLN A 1 64 ? -12.658 -5.168 5.327 1.00 0.00 64 GLN A C 14
ATOM 21525 O O . GLN A 1 64 ? -13.852 -4.988 5.567 1.00 0.00 64 GLN A O 14
ATOM 21539 N N . GLU A 1 65 ? -11.704 -4.332 5.735 1.00 0.00 65 GLU A N 14
ATOM 21540 C CA . GLU A 1 65 ? -12.025 -3.134 6.503 1.00 0.00 65 GLU A CA 14
ATOM 21541 C C . GLU A 1 65 ? -12.768 -2.123 5.633 1.00 0.00 65 GLU A C 14
ATOM 21542 O O . GLU A 1 65 ? -13.649 -1.407 6.109 1.00 0.00 65 GLU A O 14
ATOM 21554 N N . MET A 1 66 ? -12.407 -2.072 4.354 1.00 0.00 66 MET A N 14
ATOM 21555 C CA . MET A 1 66 ? -13.060 -1.171 3.415 1.00 0.00 66 MET A CA 14
ATOM 21556 C C . MET A 1 66 ? -14.544 -1.498 3.324 1.00 0.00 66 MET A C 14
ATOM 21557 O O . MET A 1 66 ? -15.373 -0.624 3.072 1.00 0.00 66 MET A O 14
ATOM 21571 N N . ARG A 1 67 ? -14.868 -2.767 3.547 1.00 0.00 67 ARG A N 14
ATOM 21572 C CA . ARG A 1 67 ? -16.249 -3.224 3.520 1.00 0.00 67 ARG A CA 14
ATOM 21573 C C . ARG A 1 67 ? -16.969 -2.814 4.799 1.00 0.00 67 ARG A C 14
ATOM 21574 O O . ARG A 1 67 ? -18.118 -2.375 4.765 1.00 0.00 67 ARG A O 14
ATOM 21595 N N . ARG A 1 68 ? -16.274 -2.947 5.925 1.00 0.00 68 ARG A N 14
ATOM 21596 C CA . ARG A 1 68 ? -16.832 -2.570 7.218 1.00 0.00 68 ARG A CA 14
ATOM 21597 C C . ARG A 1 68 ? -16.916 -1.052 7.341 1.00 0.00 68 ARG A C 14
ATOM 21598 O O . ARG A 1 68 ? -17.821 -0.519 7.981 1.00 0.00 68 ARG A O 14
ATOM 21619 N N . GLN A 1 69 ? -15.966 -0.364 6.715 1.00 0.00 69 GLN A N 14
ATOM 21620 C CA . GLN A 1 69 ? -15.935 1.094 6.735 1.00 0.00 69 GLN A CA 14
ATOM 21621 C C . GLN A 1 69 ? -16.872 1.675 5.680 1.00 0.00 69 GLN A C 14
ATOM 21622 O O . GLN A 1 69 ? -17.287 2.830 5.774 1.00 0.00 69 GLN A O 14
ATOM 21636 N N . GLY A 1 70 ? -17.211 0.864 4.682 1.00 0.00 70 GLY A N 14
ATOM 21637 C CA . GLY A 1 70 ? -18.111 1.310 3.636 1.00 0.00 70 GLY A CA 14
ATOM 21638 C C . GLY A 1 70 ? -19.506 0.741 3.802 1.00 0.00 70 GLY A C 14
ATOM 21639 O O . GLY A 1 70 ? -19.723 -0.455 3.606 1.00 0.00 70 GLY A O 14
ATOM 21643 N N . GLY A 1 71 ? -20.455 1.600 4.166 1.00 0.00 71 GLY A N 14
ATOM 21644 C CA . GLY A 1 71 ? -21.829 1.163 4.371 1.00 0.00 71 GLY A CA 14
ATOM 21645 C C . GLY A 1 71 ? -22.308 0.178 3.317 1.00 0.00 71 GLY A C 14
ATOM 21646 O O . GLY A 1 71 ? -22.074 -1.025 3.432 1.00 0.00 71 GLY A O 14
ATOM 21650 N N . SER A 1 72 ? -22.989 0.688 2.295 1.00 0.00 72 SER A N 14
ATOM 21651 C CA . SER A 1 72 ? -23.504 -0.159 1.225 1.00 0.00 72 SER A CA 14
ATOM 21652 C C . SER A 1 72 ? -23.537 0.592 -0.103 1.00 0.00 72 SER A C 14
ATOM 21653 O O . SER A 1 72 ? -24.590 1.057 -0.538 1.00 0.00 72 SER A O 14
ATOM 21661 N N . GLY A 1 73 ? -22.379 0.696 -0.747 1.00 0.00 73 GLY A N 14
ATOM 21662 C CA . GLY A 1 73 ? -22.298 1.384 -2.023 1.00 0.00 73 GLY A CA 14
ATOM 21663 C C . GLY A 1 73 ? -22.740 2.831 -1.933 1.00 0.00 73 GLY A C 14
ATOM 21664 O O . GLY A 1 73 ? -23.899 3.115 -1.631 1.00 0.00 73 GLY A O 14
ATOM 21668 N N . GLY A 1 74 ? -21.815 3.748 -2.199 1.00 0.00 74 GLY A N 14
ATOM 21669 C CA . GLY A 1 74 ? -22.134 5.162 -2.144 1.00 0.00 74 GLY A CA 14
ATOM 21670 C C . GLY A 1 74 ? -21.841 5.771 -0.787 1.00 0.00 74 GLY A C 14
ATOM 21671 O O . GLY A 1 74 ? -21.445 6.933 -0.694 1.00 0.00 74 GLY A O 14
ATOM 21675 N N . SER A 1 75 ? -22.036 4.985 0.266 1.00 0.00 75 SER A N 14
ATOM 21676 C CA . SER A 1 75 ? -21.788 5.453 1.624 1.00 0.00 75 SER A CA 14
ATOM 21677 C C . SER A 1 75 ? -20.381 5.081 2.078 1.00 0.00 75 SER A C 14
ATOM 21678 O O . SER A 1 75 ? -20.170 4.688 3.225 1.00 0.00 75 SER A O 14
ATOM 21686 N N . GLN A 1 76 ? -19.420 5.208 1.168 1.00 0.00 76 GLN A N 14
ATOM 21687 C CA . GLN A 1 76 ? -18.031 4.889 1.474 1.00 0.00 76 GLN A CA 14
ATOM 21688 C C . GLN A 1 76 ? -17.403 5.976 2.339 1.00 0.00 76 GLN A C 14
ATOM 21689 O O . GLN A 1 76 ? -17.523 7.164 2.042 1.00 0.00 76 GLN A O 14
ATOM 21703 N N . SER A 1 77 ? -16.734 5.561 3.410 1.00 0.00 77 SER A N 14
ATOM 21704 C CA . SER A 1 77 ? -16.092 6.504 4.318 1.00 0.00 77 SER A CA 14
ATOM 21705 C C . SER A 1 77 ? -14.575 6.360 4.277 1.00 0.00 77 SER A C 14
ATOM 21706 O O . SER A 1 77 ? -14.035 5.282 4.526 1.00 0.00 77 SER A O 14
ATOM 21714 N N . SER A 1 78 ? -13.893 7.456 3.963 1.00 0.00 78 SER A N 14
ATOM 21715 C CA . SER A 1 78 ? -12.435 7.466 3.903 1.00 0.00 78 SER A CA 14
ATOM 21716 C C . SER A 1 78 ? -11.826 7.950 5.221 1.00 0.00 78 SER A C 14
ATOM 21717 O O . SER A 1 78 ? -10.613 7.882 5.411 1.00 0.00 78 SER A O 14
ATOM 21725 N N . GLU A 1 79 ? -12.671 8.401 6.149 1.00 0.00 79 GLU A N 14
ATOM 21726 C CA . GLU A 1 79 ? -12.191 8.902 7.430 1.00 0.00 79 GLU A CA 14
ATOM 21727 C C . GLU A 1 79 ? -11.700 7.761 8.311 1.00 0.00 79 GLU A C 14
ATOM 21728 O O . GLU A 1 79 ? -12.494 7.033 8.907 1.00 0.00 79 GLU A O 14
ATOM 21740 N N . GLY A 1 80 ? -10.381 7.610 8.384 1.00 0.00 80 GLY A N 14
ATOM 21741 C CA . GLY A 1 80 ? -9.794 6.555 9.187 1.00 0.00 80 GLY A CA 14
ATOM 21742 C C . GLY A 1 80 ? -8.565 5.951 8.537 1.00 0.00 80 GLY A C 14
ATOM 21743 O O . GLY A 1 80 ? -7.459 6.473 8.678 1.00 0.00 80 GLY A O 14
ATOM 21747 N N . LEU A 1 81 ? -8.761 4.851 7.820 1.00 0.00 81 LEU A N 14
ATOM 21748 C CA . LEU A 1 81 ? -7.660 4.168 7.150 1.00 0.00 81 LEU A CA 14
ATOM 21749 C C . LEU A 1 81 ? -7.016 5.058 6.091 1.00 0.00 81 LEU A C 14
ATOM 21750 O O . LEU A 1 81 ? -5.793 5.084 5.953 1.00 0.00 81 LEU A O 14
ATOM 21766 N N . VAL A 1 82 ? -7.841 5.782 5.341 1.00 0.00 82 VAL A N 14
ATOM 21767 C CA . VAL A 1 82 ? -7.340 6.668 4.296 1.00 0.00 82 VAL A CA 14
ATOM 21768 C C . VAL A 1 82 ? -6.492 7.788 4.887 1.00 0.00 82 VAL A C 14
ATOM 21769 O O . VAL A 1 82 ? -5.587 8.306 4.232 1.00 0.00 82 VAL A O 14
ATOM 21782 N N . GLY A 1 83 ? -6.790 8.159 6.127 1.00 0.00 83 GLY A N 14
ATOM 21783 C CA . GLY A 1 83 ? -6.049 9.221 6.778 1.00 0.00 83 GLY A CA 14
ATOM 21784 C C . GLY A 1 83 ? -4.619 8.824 7.077 1.00 0.00 83 GLY A C 14
ATOM 21785 O O . GLY A 1 83 ? -3.704 9.639 6.964 1.00 0.00 83 GLY A O 14
ATOM 21789 N N . ALA A 1 84 ? -4.423 7.563 7.448 1.00 0.00 84 ALA A N 14
ATOM 21790 C CA . ALA A 1 84 ? -3.091 7.055 7.744 1.00 0.00 84 ALA A CA 14
ATOM 21791 C C . ALA A 1 84 ? -2.213 7.085 6.497 1.00 0.00 84 ALA A C 14
ATOM 21792 O O . ALA A 1 84 ? -1.074 7.550 6.537 1.00 0.00 84 ALA A O 14
ATOM 21799 N N . LEU A 1 85 ? -2.758 6.598 5.386 1.00 0.00 85 LEU A N 14
ATOM 21800 C CA . LEU A 1 85 ? -2.036 6.588 4.119 1.00 0.00 85 LEU A CA 14
ATOM 21801 C C . LEU A 1 85 ? -1.538 7.984 3.779 1.00 0.00 85 LEU A C 14
ATOM 21802 O O . LEU A 1 85 ? -0.364 8.179 3.463 1.00 0.00 85 LEU A O 14
ATOM 21818 N N . MET A 1 86 ? -2.438 8.957 3.863 1.00 0.00 86 MET A N 14
ATOM 21819 C CA . MET A 1 86 ? -2.095 10.344 3.573 1.00 0.00 86 MET A CA 14
ATOM 21820 C C . MET A 1 86 ? -0.857 10.762 4.357 1.00 0.00 86 MET A C 14
ATOM 21821 O O . MET A 1 86 ? -0.061 11.579 3.894 1.00 0.00 86 MET A O 14
ATOM 21835 N N . HIS A 1 87 ? -0.695 10.182 5.541 1.00 0.00 87 HIS A N 14
ATOM 21836 C CA . HIS A 1 87 ? 0.462 10.465 6.378 1.00 0.00 87 HIS A CA 14
ATOM 21837 C C . HIS A 1 87 ? 1.676 9.697 5.876 1.00 0.00 87 HIS A C 14
ATOM 21838 O O . HIS A 1 87 ? 2.790 10.220 5.849 1.00 0.00 87 HIS A O 14
ATOM 21853 N N . VAL A 1 88 ? 1.449 8.455 5.466 1.00 0.00 88 VAL A N 14
ATOM 21854 C CA . VAL A 1 88 ? 2.517 7.625 4.929 1.00 0.00 88 VAL A CA 14
ATOM 21855 C C . VAL A 1 88 ? 3.181 8.321 3.748 1.00 0.00 88 VAL A C 14
ATOM 21856 O O . VAL A 1 88 ? 4.402 8.289 3.600 1.00 0.00 88 VAL A O 14
ATOM 21869 N N . MET A 1 89 ? 2.364 8.953 2.912 1.00 0.00 89 MET A N 14
ATOM 21870 C CA . MET A 1 89 ? 2.870 9.685 1.760 1.00 0.00 89 MET A CA 14
ATOM 21871 C C . MET A 1 89 ? 3.730 10.857 2.218 1.00 0.00 89 MET A C 14
ATOM 21872 O O . MET A 1 89 ? 4.766 11.153 1.623 1.00 0.00 89 MET A O 14
ATOM 21886 N N . GLN A 1 90 ? 3.295 11.514 3.290 1.00 0.00 90 GLN A N 14
ATOM 21887 C CA . GLN A 1 90 ? 4.036 12.633 3.856 1.00 0.00 90 GLN A CA 14
ATOM 21888 C C . GLN A 1 90 ? 5.445 12.205 4.256 1.00 0.00 90 GLN A C 14
ATOM 21889 O O . GLN A 1 90 ? 6.355 13.029 4.352 1.00 0.00 90 GLN A O 14
ATOM 21903 N N . LYS A 1 91 ? 5.616 10.903 4.462 1.00 0.00 91 LYS A N 14
ATOM 21904 C CA . LYS A 1 91 ? 6.898 10.343 4.851 1.00 0.00 91 LYS A CA 14
ATOM 21905 C C . LYS A 1 91 ? 7.908 10.452 3.720 1.00 0.00 91 LYS A C 14
ATOM 21906 O O . LYS A 1 91 ? 8.958 11.078 3.862 1.00 0.00 91 LYS A O 14
ATOM 21925 N N . ARG A 1 92 ? 7.547 9.886 2.579 1.00 0.00 92 ARG A N 14
ATOM 21926 C CA . ARG A 1 92 ? 8.402 9.905 1.405 1.00 0.00 92 ARG A CA 14
ATOM 21927 C C . ARG A 1 92 ? 8.502 11.313 0.832 1.00 0.00 92 ARG A C 14
ATOM 21928 O O . ARG A 1 92 ? 9.492 11.665 0.190 1.00 0.00 92 ARG A O 14
ATOM 21949 N N . SER A 1 93 ? 7.484 12.122 1.097 1.00 0.00 93 SER A N 14
ATOM 21950 C CA . SER A 1 93 ? 7.467 13.503 0.629 1.00 0.00 93 SER A CA 14
ATOM 21951 C C . SER A 1 93 ? 8.438 14.344 1.447 1.00 0.00 93 SER A C 14
ATOM 21952 O O . SER A 1 93 ? 9.029 15.300 0.944 1.00 0.00 93 SER A O 14
ATOM 21960 N N . ARG A 1 94 ? 8.613 13.963 2.708 1.00 0.00 94 ARG A N 14
ATOM 21961 C CA . ARG A 1 94 ? 9.536 14.652 3.599 1.00 0.00 94 ARG A CA 14
ATOM 21962 C C . ARG A 1 94 ? 10.675 13.724 4.015 1.00 0.00 94 ARG A C 14
ATOM 21963 O O . ARG A 1 94 ? 11.296 13.916 5.060 1.00 0.00 94 ARG A O 14
ATOM 21984 N N . ALA A 1 95 ? 10.937 12.713 3.190 1.00 0.00 95 ALA A N 14
ATOM 21985 C CA . ALA A 1 95 ? 11.991 11.746 3.473 1.00 0.00 95 ALA A CA 14
ATOM 21986 C C . ALA A 1 95 ? 13.369 12.348 3.238 1.00 0.00 95 ALA A C 14
ATOM 21987 O O . ALA A 1 95 ? 13.565 13.141 2.317 1.00 0.00 95 ALA A O 14
ATOM 21994 N N . ILE A 1 96 ? 14.321 11.973 4.086 1.00 0.00 96 ILE A N 14
ATOM 21995 C CA . ILE A 1 96 ? 15.685 12.463 3.965 1.00 0.00 96 ILE A CA 14
ATOM 21996 C C . ILE A 1 96 ? 16.596 11.372 3.419 1.00 0.00 96 ILE A C 14
ATOM 21997 O O . ILE A 1 96 ? 17.047 10.499 4.160 1.00 0.00 96 ILE A O 14
ATOM 22013 N N . HIS A 1 97 ? 16.866 11.436 2.118 1.00 0.00 97 HIS A N 14
ATOM 22014 C CA . HIS A 1 97 ? 17.717 10.451 1.448 1.00 0.00 97 HIS A CA 14
ATOM 22015 C C . HIS A 1 97 ? 18.918 10.066 2.309 1.00 0.00 97 HIS A C 14
ATOM 22016 O O . HIS A 1 97 ? 19.958 10.725 2.277 1.00 0.00 97 HIS A O 14
ATOM 22031 N N . SER A 1 98 ? 18.761 8.997 3.081 1.00 0.00 98 SER A N 14
ATOM 22032 C CA . SER A 1 98 ? 19.819 8.528 3.965 1.00 0.00 98 SER A CA 14
ATOM 22033 C C . SER A 1 98 ? 20.768 7.585 3.232 1.00 0.00 98 SER A C 14
ATOM 22034 O O . SER A 1 98 ? 20.424 6.437 2.950 1.00 0.00 98 SER A O 14
ATOM 22042 N N . SER A 1 99 ? 21.963 8.078 2.926 1.00 0.00 99 SER A N 14
ATOM 22043 C CA . SER A 1 99 ? 22.964 7.282 2.225 1.00 0.00 99 SER A CA 14
ATOM 22044 C C . SER A 1 99 ? 23.882 6.570 3.213 1.00 0.00 99 SER A C 14
ATOM 22045 O O . SER A 1 99 ? 23.547 6.418 4.388 1.00 0.00 99 SER A O 14
ATOM 22053 N N . ASP A 1 100 ? 25.044 6.138 2.732 1.00 0.00 100 ASP A N 14
ATOM 22054 C CA . ASP A 1 100 ? 26.009 5.443 3.575 1.00 0.00 100 ASP A CA 14
ATOM 22055 C C . ASP A 1 100 ? 25.462 4.093 4.029 1.00 0.00 100 ASP A C 14
ATOM 22056 O O . ASP A 1 100 ? 25.783 3.616 5.117 1.00 0.00 100 ASP A O 14
ATOM 22065 N N . GLU A 1 101 ? 24.636 3.482 3.186 1.00 0.00 101 GLU A N 14
ATOM 22066 C CA . GLU A 1 101 ? 24.044 2.187 3.499 1.00 0.00 101 GLU A CA 14
ATOM 22067 C C . GLU A 1 101 ? 23.663 1.441 2.225 1.00 0.00 101 GLU A C 14
ATOM 22068 O O . GLU A 1 101 ? 22.676 1.776 1.570 1.00 0.00 101 GLU A O 14
ATOM 22080 N N . GLY A 1 102 ? 24.452 0.429 1.877 1.00 0.00 102 GLY A N 14
ATOM 22081 C CA . GLY A 1 102 ? 24.179 -0.346 0.681 1.00 0.00 102 GLY A CA 14
ATOM 22082 C C . GLY A 1 102 ? 24.566 -1.804 0.831 1.00 0.00 102 GLY A C 14
ATOM 22083 O O . GLY A 1 102 ? 23.863 -2.576 1.483 1.00 0.00 102 GLY A O 14
ATOM 22087 N N . GLU A 1 103 ? 25.686 -2.182 0.224 1.00 0.00 103 GLU A N 14
ATOM 22088 C CA . GLU A 1 103 ? 26.164 -3.558 0.290 1.00 0.00 103 GLU A CA 14
ATOM 22089 C C . GLU A 1 103 ? 27.197 -3.726 1.401 1.00 0.00 103 GLU A C 14
ATOM 22090 O O . GLU A 1 103 ? 28.378 -3.435 1.214 1.00 0.00 103 GLU A O 14
ATOM 22102 N N . ASP A 1 104 ? 26.742 -4.199 2.556 1.00 0.00 104 ASP A N 14
ATOM 22103 C CA . ASP A 1 104 ? 27.624 -4.406 3.698 1.00 0.00 104 ASP A CA 14
ATOM 22104 C C . ASP A 1 104 ? 26.930 -5.226 4.781 1.00 0.00 104 ASP A C 14
ATOM 22105 O O . ASP A 1 104 ? 26.853 -4.809 5.936 1.00 0.00 104 ASP A O 14
ATOM 22114 N N . GLN A 1 105 ? 26.424 -6.394 4.397 1.00 0.00 105 GLN A N 14
ATOM 22115 C CA . GLN A 1 105 ? 25.734 -7.272 5.334 1.00 0.00 105 GLN A CA 14
ATOM 22116 C C . GLN A 1 105 ? 26.728 -8.004 6.229 1.00 0.00 105 GLN A C 14
ATOM 22117 O O . GLN A 1 105 ? 27.090 -9.151 5.964 1.00 0.00 105 GLN A O 14
ATOM 22131 N N . ALA A 1 106 ? 27.166 -7.334 7.290 1.00 0.00 106 ALA A N 14
ATOM 22132 C CA . ALA A 1 106 ? 28.117 -7.923 8.226 1.00 0.00 106 ALA A CA 14
ATOM 22133 C C . ALA A 1 106 ? 27.411 -8.840 9.219 1.00 0.00 106 ALA A C 14
ATOM 22134 O O . ALA A 1 106 ? 26.844 -8.378 10.210 1.00 0.00 106 ALA A O 14
ATOM 22141 N N . GLY A 1 107 ? 27.449 -10.140 8.949 1.00 0.00 107 GLY A N 14
ATOM 22142 C CA . GLY A 1 107 ? 26.808 -11.100 9.828 1.00 0.00 107 GLY A CA 14
ATOM 22143 C C . GLY A 1 107 ? 25.313 -10.874 9.939 1.00 0.00 107 GLY A C 14
ATOM 22144 O O . GLY A 1 107 ? 24.877 -10.261 10.936 1.00 0.00 107 GLY A O 14
ATOM 22149 N N . SER A 1 1 ? -19.022 5.209 -21.157 1.00 0.00 1 SER A N 15
ATOM 22150 C CA . SER A 1 1 ? -18.715 3.779 -20.898 1.00 0.00 1 SER A CA 15
ATOM 22151 C C . SER A 1 1 ? -17.407 3.364 -21.565 1.00 0.00 1 SER A C 15
ATOM 22152 O O . SER A 1 1 ? -17.191 3.629 -22.748 1.00 0.00 1 SER A O 15
ATOM 22162 N N . GLY A 1 2 ? -16.540 2.710 -20.799 1.00 0.00 2 GLY A N 15
ATOM 22163 C CA . GLY A 1 2 ? -15.267 2.264 -21.334 1.00 0.00 2 GLY A CA 15
ATOM 22164 C C . GLY A 1 2 ? -14.226 3.367 -21.359 1.00 0.00 2 GLY A C 15
ATOM 22165 O O . GLY A 1 2 ? -13.336 3.370 -22.209 1.00 0.00 2 GLY A O 15
ATOM 22169 N N . PHE A 1 3 ? -14.336 4.303 -20.423 1.00 0.00 3 PHE A N 15
ATOM 22170 C CA . PHE A 1 3 ? -13.396 5.414 -20.341 1.00 0.00 3 PHE A CA 15
ATOM 22171 C C . PHE A 1 3 ? -12.368 5.178 -19.240 1.00 0.00 3 PHE A C 15
ATOM 22172 O O . PHE A 1 3 ? -12.422 4.172 -18.532 1.00 0.00 3 PHE A O 15
ATOM 22189 N N . LYS A 1 4 ? -11.433 6.112 -19.100 1.00 0.00 4 LYS A N 15
ATOM 22190 C CA . LYS A 1 4 ? -10.393 6.006 -18.084 1.00 0.00 4 LYS A CA 15
ATOM 22191 C C . LYS A 1 4 ? -10.867 6.593 -16.759 1.00 0.00 4 LYS A C 15
ATOM 22192 O O . LYS A 1 4 ? -11.037 7.805 -16.632 1.00 0.00 4 LYS A O 15
ATOM 22211 N N . HIS A 1 5 ? -11.076 5.726 -15.773 1.00 0.00 5 HIS A N 15
ATOM 22212 C CA . HIS A 1 5 ? -11.528 6.163 -14.458 1.00 0.00 5 HIS A CA 15
ATOM 22213 C C . HIS A 1 5 ? -10.445 5.938 -13.408 1.00 0.00 5 HIS A C 15
ATOM 22214 O O . HIS A 1 5 ? -10.407 4.896 -12.754 1.00 0.00 5 HIS A O 15
ATOM 22229 N N . VAL A 1 6 ? -9.566 6.923 -13.252 1.00 0.00 6 VAL A N 15
ATOM 22230 C CA . VAL A 1 6 ? -8.483 6.835 -12.280 1.00 0.00 6 VAL A CA 15
ATOM 22231 C C . VAL A 1 6 ? -9.014 6.945 -10.855 1.00 0.00 6 VAL A C 15
ATOM 22232 O O . VAL A 1 6 ? -9.920 7.732 -10.579 1.00 0.00 6 VAL A O 15
ATOM 22245 N N . SER A 1 7 ? -8.442 6.155 -9.953 1.00 0.00 7 SER A N 15
ATOM 22246 C CA . SER A 1 7 ? -8.854 6.168 -8.555 1.00 0.00 7 SER A CA 15
ATOM 22247 C C . SER A 1 7 ? -8.037 7.183 -7.762 1.00 0.00 7 SER A C 15
ATOM 22248 O O . SER A 1 7 ? -6.825 7.296 -7.944 1.00 0.00 7 SER A O 15
ATOM 22256 N N . HIS A 1 8 ? -8.710 7.926 -6.890 1.00 0.00 8 HIS A N 15
ATOM 22257 C CA . HIS A 1 8 ? -8.045 8.941 -6.083 1.00 0.00 8 HIS A CA 15
ATOM 22258 C C . HIS A 1 8 ? -7.943 8.507 -4.626 1.00 0.00 8 HIS A C 15
ATOM 22259 O O . HIS A 1 8 ? -8.952 8.379 -3.933 1.00 0.00 8 HIS A O 15
ATOM 22274 N N . VAL A 1 9 ? -6.716 8.294 -4.163 1.00 0.00 9 VAL A N 15
ATOM 22275 C CA . VAL A 1 9 ? -6.480 7.897 -2.781 1.00 0.00 9 VAL A CA 15
ATOM 22276 C C . VAL A 1 9 ? -6.741 9.065 -1.837 1.00 0.00 9 VAL A C 15
ATOM 22277 O O . VAL A 1 9 ? -7.641 9.012 -0.999 1.00 0.00 9 VAL A O 15
ATOM 22290 N N . GLY A 1 10 ? -5.954 10.125 -1.990 1.00 0.00 10 GLY A N 15
ATOM 22291 C CA . GLY A 1 10 ? -6.126 11.303 -1.163 1.00 0.00 10 GLY A CA 15
ATOM 22292 C C . GLY A 1 10 ? -5.189 11.330 0.029 1.00 0.00 10 GLY A C 15
ATOM 22293 O O . GLY A 1 10 ? -5.553 11.825 1.096 1.00 0.00 10 GLY A O 15
ATOM 22297 N N . TRP A 1 11 ? -3.975 10.818 -0.151 1.00 0.00 11 TRP A N 15
ATOM 22298 C CA . TRP A 1 11 ? -2.998 10.801 0.932 1.00 0.00 11 TRP A CA 15
ATOM 22299 C C . TRP A 1 11 ? -2.183 12.098 0.930 1.00 0.00 11 TRP A C 15
ATOM 22300 O O . TRP A 1 11 ? -2.031 12.744 -0.106 1.00 0.00 11 TRP A O 15
ATOM 22321 N N . ASP A 1 12 ? -1.688 12.488 2.097 1.00 0.00 12 ASP A N 15
ATOM 22322 C CA . ASP A 1 12 ? -0.892 13.703 2.211 1.00 0.00 12 ASP A CA 15
ATOM 22323 C C . ASP A 1 12 ? 0.597 13.390 2.065 1.00 0.00 12 ASP A C 15
ATOM 22324 O O . ASP A 1 12 ? 1.093 12.423 2.645 1.00 0.00 12 ASP A O 15
ATOM 22333 N N . PRO A 1 13 ? 1.336 14.207 1.293 1.00 0.00 13 PRO A N 15
ATOM 22334 C CA . PRO A 1 13 ? 2.773 14.002 1.078 1.00 0.00 13 PRO A CA 15
ATOM 22335 C C . PRO A 1 13 ? 3.582 14.123 2.367 1.00 0.00 13 PRO A C 15
ATOM 22336 O O . PRO A 1 13 ? 4.290 13.194 2.757 1.00 0.00 13 PRO A O 15
ATOM 22347 N N . GLN A 1 14 ? 3.490 15.283 3.011 1.00 0.00 14 GLN A N 15
ATOM 22348 C CA . GLN A 1 14 ? 4.244 15.545 4.233 1.00 0.00 14 GLN A CA 15
ATOM 22349 C C . GLN A 1 14 ? 3.561 14.943 5.458 1.00 0.00 14 GLN A C 15
ATOM 22350 O O . GLN A 1 14 ? 4.229 14.503 6.394 1.00 0.00 14 GLN A O 15
ATOM 22364 N N . ASN A 1 15 ? 2.233 14.935 5.457 1.00 0.00 15 ASN A N 15
ATOM 22365 C CA . ASN A 1 15 ? 1.476 14.398 6.584 1.00 0.00 15 ASN A CA 15
ATOM 22366 C C . ASN A 1 15 ? 1.280 12.891 6.449 1.00 0.00 15 ASN A C 15
ATOM 22367 O O . ASN A 1 15 ? 1.062 12.195 7.441 1.00 0.00 15 ASN A O 15
ATOM 22378 N N . GLY A 1 16 ? 1.367 12.391 5.222 1.00 0.00 16 GLY A N 15
ATOM 22379 C CA . GLY A 1 16 ? 1.204 10.967 4.990 1.00 0.00 16 GLY A CA 15
ATOM 22380 C C . GLY A 1 16 ? -0.242 10.577 4.756 1.00 0.00 16 GLY A C 15
ATOM 22381 O O . GLY A 1 16 ? -1.033 11.375 4.257 1.00 0.00 16 GLY A O 15
ATOM 22385 N N . PHE A 1 17 ? -0.589 9.349 5.126 1.00 0.00 17 PHE A N 15
ATOM 22386 C CA . PHE A 1 17 ? -1.947 8.852 4.945 1.00 0.00 17 PHE A CA 15
ATOM 22387 C C . PHE A 1 17 ? -2.863 9.347 6.059 1.00 0.00 17 PHE A C 15
ATOM 22388 O O . PHE A 1 17 ? -2.453 9.449 7.215 1.00 0.00 17 PHE A O 15
ATOM 22405 N N . ASP A 1 18 ? -4.106 9.654 5.703 1.00 0.00 18 ASP A N 15
ATOM 22406 C CA . ASP A 1 18 ? -5.082 10.138 6.673 1.00 0.00 18 ASP A CA 15
ATOM 22407 C C . ASP A 1 18 ? -5.706 8.979 7.441 1.00 0.00 18 ASP A C 15
ATOM 22408 O O . ASP A 1 18 ? -6.905 8.721 7.332 1.00 0.00 18 ASP A O 15
ATOM 22417 N N . VAL A 1 19 ? -4.884 8.284 8.219 1.00 0.00 19 VAL A N 15
ATOM 22418 C CA . VAL A 1 19 ? -5.350 7.151 9.010 1.00 0.00 19 VAL A CA 15
ATOM 22419 C C . VAL A 1 19 ? -6.521 7.545 9.904 1.00 0.00 19 VAL A C 15
ATOM 22420 O O . VAL A 1 19 ? -7.303 6.695 10.330 1.00 0.00 19 VAL A O 15
ATOM 22433 N N . ASN A 1 20 ? -6.645 8.840 10.175 1.00 0.00 20 ASN A N 15
ATOM 22434 C CA . ASN A 1 20 ? -7.726 9.343 11.012 1.00 0.00 20 ASN A CA 15
ATOM 22435 C C . ASN A 1 20 ? -9.062 9.295 10.274 1.00 0.00 20 ASN A C 15
ATOM 22436 O O . ASN A 1 20 ? -10.124 9.310 10.897 1.00 0.00 20 ASN A O 15
ATOM 22447 N N . ASN A 1 21 ? -9.006 9.242 8.944 1.00 0.00 21 ASN A N 15
ATOM 22448 C CA . ASN A 1 21 ? -10.219 9.201 8.133 1.00 0.00 21 ASN A CA 15
ATOM 22449 C C . ASN A 1 21 ? -10.147 8.104 7.073 1.00 0.00 21 ASN A C 15
ATOM 22450 O O . ASN A 1 21 ? -10.875 8.142 6.082 1.00 0.00 21 ASN A O 15
ATOM 22461 N N . LEU A 1 22 ? -9.275 7.123 7.289 1.00 0.00 22 LEU A N 15
ATOM 22462 C CA . LEU A 1 22 ? -9.130 6.012 6.353 1.00 0.00 22 LEU A CA 15
ATOM 22463 C C . LEU A 1 22 ? -10.355 5.107 6.380 1.00 0.00 22 LEU A C 15
ATOM 22464 O O . LEU A 1 22 ? -11.126 5.114 7.340 1.00 0.00 22 LEU A O 15
ATOM 22480 N N . ASP A 1 23 ? -10.533 4.336 5.311 1.00 0.00 23 ASP A N 15
ATOM 22481 C CA . ASP A 1 23 ? -11.668 3.428 5.206 1.00 0.00 23 ASP A CA 15
ATOM 22482 C C . ASP A 1 23 ? -11.372 2.107 5.913 1.00 0.00 23 ASP A C 15
ATOM 22483 O O . ASP A 1 23 ? -10.272 1.567 5.801 1.00 0.00 23 ASP A O 15
ATOM 22492 N N . PRO A 1 24 ? -12.355 1.565 6.656 1.00 0.00 24 PRO A N 15
ATOM 22493 C CA . PRO A 1 24 ? -12.189 0.305 7.385 1.00 0.00 24 PRO A CA 15
ATOM 22494 C C . PRO A 1 24 ? -11.761 -0.842 6.476 1.00 0.00 24 PRO A C 15
ATOM 22495 O O . PRO A 1 24 ? -11.251 -1.860 6.945 1.00 0.00 24 PRO A O 15
ATOM 22506 N N . ASP A 1 25 ? -11.966 -0.671 5.174 1.00 0.00 25 ASP A N 15
ATOM 22507 C CA . ASP A 1 25 ? -11.605 -1.699 4.207 1.00 0.00 25 ASP A CA 15
ATOM 22508 C C . ASP A 1 25 ? -10.115 -1.649 3.885 1.00 0.00 25 ASP A C 15
ATOM 22509 O O . ASP A 1 25 ? -9.400 -2.636 4.061 1.00 0.00 25 ASP A O 15
ATOM 22518 N N . LEU A 1 26 ? -9.649 -0.498 3.410 1.00 0.00 26 LEU A N 15
ATOM 22519 C CA . LEU A 1 26 ? -8.243 -0.334 3.058 1.00 0.00 26 LEU A CA 15
ATOM 22520 C C . LEU A 1 26 ? -7.361 -0.337 4.301 1.00 0.00 26 LEU A C 15
ATOM 22521 O O . LEU A 1 26 ? -6.317 -0.987 4.328 1.00 0.00 26 LEU A O 15
ATOM 22537 N N . ARG A 1 27 ? -7.780 0.390 5.330 1.00 0.00 27 ARG A N 15
ATOM 22538 C CA . ARG A 1 27 ? -7.018 0.452 6.570 1.00 0.00 27 ARG A CA 15
ATOM 22539 C C . ARG A 1 27 ? -6.773 -0.950 7.118 1.00 0.00 27 ARG A C 15
ATOM 22540 O O . ARG A 1 27 ? -5.737 -1.218 7.727 1.00 0.00 27 ARG A O 15
ATOM 22561 N N . SER A 1 28 ? -7.731 -1.844 6.890 1.00 0.00 28 SER A N 15
ATOM 22562 C CA . SER A 1 28 ? -7.610 -3.227 7.336 1.00 0.00 28 SER A CA 15
ATOM 22563 C C . SER A 1 28 ? -6.458 -3.928 6.623 1.00 0.00 28 SER A C 15
ATOM 22564 O O . SER A 1 28 ? -5.740 -4.730 7.220 1.00 0.00 28 SER A O 15
ATOM 22572 N N . LEU A 1 29 ? -6.290 -3.619 5.340 1.00 0.00 29 LEU A N 15
ATOM 22573 C CA . LEU A 1 29 ? -5.228 -4.219 4.541 1.00 0.00 29 LEU A CA 15
ATOM 22574 C C . LEU A 1 29 ? -3.866 -3.974 5.182 1.00 0.00 29 LEU A C 15
ATOM 22575 O O . LEU A 1 29 ? -3.113 -4.914 5.441 1.00 0.00 29 LEU A O 15
ATOM 22591 N N . PHE A 1 30 ? -3.558 -2.708 5.441 1.00 0.00 30 PHE A N 15
ATOM 22592 C CA . PHE A 1 30 ? -2.290 -2.343 6.060 1.00 0.00 30 PHE A CA 15
ATOM 22593 C C . PHE A 1 30 ? -2.047 -3.166 7.321 1.00 0.00 30 PHE A C 15
ATOM 22594 O O . PHE A 1 30 ? -0.945 -3.666 7.547 1.00 0.00 30 PHE A O 15
ATOM 22611 N N . SER A 1 31 ? -3.086 -3.304 8.139 1.00 0.00 31 SER A N 15
ATOM 22612 C CA . SER A 1 31 ? -2.988 -4.073 9.373 1.00 0.00 31 SER A CA 15
ATOM 22613 C C . SER A 1 31 ? -2.655 -5.533 9.080 1.00 0.00 31 SER A C 15
ATOM 22614 O O . SER A 1 31 ? -1.746 -6.106 9.681 1.00 0.00 31 SER A O 15
ATOM 22622 N N . ARG A 1 32 ? -3.401 -6.131 8.156 1.00 0.00 32 ARG A N 15
ATOM 22623 C CA . ARG A 1 32 ? -3.189 -7.526 7.786 1.00 0.00 32 ARG A CA 15
ATOM 22624 C C . ARG A 1 32 ? -1.756 -7.757 7.318 1.00 0.00 32 ARG A C 15
ATOM 22625 O O . ARG A 1 32 ? -1.180 -8.819 7.550 1.00 0.00 32 ARG A O 15
ATOM 22646 N N . ALA A 1 33 ? -1.185 -6.752 6.663 1.00 0.00 33 ALA A N 15
ATOM 22647 C CA . ALA A 1 33 ? 0.180 -6.848 6.157 1.00 0.00 33 ALA A CA 15
ATOM 22648 C C . ALA A 1 33 ? 1.203 -6.578 7.259 1.00 0.00 33 ALA A C 15
ATOM 22649 O O . ALA A 1 33 ? 2.373 -6.938 7.131 1.00 0.00 33 ALA A O 15
ATOM 22656 N N . GLY A 1 34 ? 0.757 -5.946 8.342 1.00 0.00 34 GLY A N 15
ATOM 22657 C CA . GLY A 1 34 ? 1.650 -5.644 9.445 1.00 0.00 34 GLY A CA 15
ATOM 22658 C C . GLY A 1 34 ? 2.134 -4.205 9.436 1.00 0.00 34 GLY A C 15
ATOM 22659 O O . GLY A 1 34 ? 3.056 -3.851 10.171 1.00 0.00 34 GLY A O 15
ATOM 22663 N N . ILE A 1 35 ? 1.515 -3.371 8.604 1.00 0.00 35 ILE A N 15
ATOM 22664 C CA . ILE A 1 35 ? 1.893 -1.968 8.510 1.00 0.00 35 ILE A CA 15
ATOM 22665 C C . ILE A 1 35 ? 1.165 -1.133 9.558 1.00 0.00 35 ILE A C 15
ATOM 22666 O O . ILE A 1 35 ? -0.063 -1.047 9.554 1.00 0.00 35 ILE A O 15
ATOM 22682 N N . SER A 1 36 ? 1.930 -0.522 10.456 1.00 0.00 36 SER A N 15
ATOM 22683 C CA . SER A 1 36 ? 1.358 0.305 11.512 1.00 0.00 36 SER A CA 15
ATOM 22684 C C . SER A 1 36 ? 1.161 1.739 11.033 1.00 0.00 36 SER A C 15
ATOM 22685 O O . SER A 1 36 ? 1.760 2.160 10.043 1.00 0.00 36 SER A O 15
ATOM 22693 N N . GLU A 1 37 ? 0.318 2.485 11.739 1.00 0.00 37 GLU A N 15
ATOM 22694 C CA . GLU A 1 37 ? 0.044 3.872 11.382 1.00 0.00 37 GLU A CA 15
ATOM 22695 C C . GLU A 1 37 ? 1.340 4.663 11.244 1.00 0.00 37 GLU A C 15
ATOM 22696 O O . GLU A 1 37 ? 1.401 5.651 10.513 1.00 0.00 37 GLU A O 15
ATOM 22708 N N . ALA A 1 38 ? 2.375 4.219 11.950 1.00 0.00 38 ALA A N 15
ATOM 22709 C CA . ALA A 1 38 ? 3.672 4.883 11.903 1.00 0.00 38 ALA A CA 15
ATOM 22710 C C . ALA A 1 38 ? 4.173 4.996 10.468 1.00 0.00 38 ALA A C 15
ATOM 22711 O O . ALA A 1 38 ? 4.688 6.038 10.060 1.00 0.00 38 ALA A O 15
ATOM 22718 N N . GLN A 1 39 ? 4.020 3.918 9.706 1.00 0.00 39 GLN A N 15
ATOM 22719 C CA . GLN A 1 39 ? 4.452 3.898 8.314 1.00 0.00 39 GLN A CA 15
ATOM 22720 C C . GLN A 1 39 ? 3.443 4.617 7.425 1.00 0.00 39 GLN A C 15
ATOM 22721 O O . GLN A 1 39 ? 3.800 5.176 6.388 1.00 0.00 39 GLN A O 15
ATOM 22735 N N . LEU A 1 40 ? 2.182 4.601 7.842 1.00 0.00 40 LEU A N 15
ATOM 22736 C CA . LEU A 1 40 ? 1.119 5.257 7.091 1.00 0.00 40 LEU A CA 15
ATOM 22737 C C . LEU A 1 40 ? 1.243 6.775 7.187 1.00 0.00 40 LEU A C 15
ATOM 22738 O O . LEU A 1 40 ? 0.759 7.503 6.322 1.00 0.00 40 LEU A O 15
ATOM 22754 N N . THR A 1 41 ? 1.901 7.247 8.241 1.00 0.00 41 THR A N 15
ATOM 22755 C CA . THR A 1 41 ? 2.088 8.678 8.446 1.00 0.00 41 THR A CA 15
ATOM 22756 C C . THR A 1 41 ? 3.464 9.143 7.966 1.00 0.00 41 THR A C 15
ATOM 22757 O O . THR A 1 41 ? 3.738 10.342 7.926 1.00 0.00 41 THR A O 15
ATOM 22768 N N . ASP A 1 42 ? 4.325 8.196 7.593 1.00 0.00 42 ASP A N 15
ATOM 22769 C CA . ASP A 1 42 ? 5.661 8.529 7.112 1.00 0.00 42 ASP A CA 15
ATOM 22770 C C . ASP A 1 42 ? 5.623 8.918 5.638 1.00 0.00 42 ASP A C 15
ATOM 22771 O O . ASP A 1 42 ? 5.169 8.148 4.796 1.00 0.00 42 ASP A O 15
ATOM 22780 N N . ALA A 1 43 ? 6.095 10.121 5.335 1.00 0.00 43 ALA A N 15
ATOM 22781 C CA . ALA A 1 43 ? 6.099 10.617 3.964 1.00 0.00 43 ALA A CA 15
ATOM 22782 C C . ALA A 1 43 ? 6.712 9.602 3.002 1.00 0.00 43 ALA A C 15
ATOM 22783 O O . ALA A 1 43 ? 6.253 9.453 1.869 1.00 0.00 43 ALA A O 15
ATOM 22790 N N . GLU A 1 44 ? 7.760 8.918 3.451 1.00 0.00 44 GLU A N 15
ATOM 22791 C CA . GLU A 1 44 ? 8.449 7.940 2.616 1.00 0.00 44 GLU A CA 15
ATOM 22792 C C . GLU A 1 44 ? 7.624 6.667 2.441 1.00 0.00 44 GLU A C 15
ATOM 22793 O O . GLU A 1 44 ? 7.284 6.289 1.320 1.00 0.00 44 GLU A O 15
ATOM 22805 N N . THR A 1 45 ? 7.314 6.004 3.550 1.00 0.00 45 THR A N 15
ATOM 22806 C CA . THR A 1 45 ? 6.552 4.760 3.508 1.00 0.00 45 THR A CA 15
ATOM 22807 C C . THR A 1 45 ? 5.126 5.005 3.027 1.00 0.00 45 THR A C 15
ATOM 22808 O O . THR A 1 45 ? 4.551 4.184 2.317 1.00 0.00 45 THR A O 15
ATOM 22819 N N . SER A 1 46 ? 4.559 6.140 3.411 1.00 0.00 46 SER A N 15
ATOM 22820 C CA . SER A 1 46 ? 3.205 6.483 3.002 1.00 0.00 46 SER A CA 15
ATOM 22821 C C . SER A 1 46 ? 3.104 6.530 1.482 1.00 0.00 46 SER A C 15
ATOM 22822 O O . SER A 1 46 ? 2.143 6.032 0.898 1.00 0.00 46 SER A O 15
ATOM 22830 N N . LYS A 1 47 ? 4.120 7.111 0.849 1.00 0.00 47 LYS A N 15
ATOM 22831 C CA . LYS A 1 47 ? 4.160 7.227 -0.604 1.00 0.00 47 LYS A CA 15
ATOM 22832 C C . LYS A 1 47 ? 4.127 5.856 -1.274 1.00 0.00 47 LYS A C 15
ATOM 22833 O O . LYS A 1 47 ? 3.279 5.593 -2.126 1.00 0.00 47 LYS A O 15
ATOM 22852 N N . LEU A 1 48 ? 5.066 4.993 -0.899 1.00 0.00 48 LEU A N 15
ATOM 22853 C CA . LEU A 1 48 ? 5.163 3.664 -1.495 1.00 0.00 48 LEU A CA 15
ATOM 22854 C C . LEU A 1 48 ? 3.931 2.820 -1.177 1.00 0.00 48 LEU A C 15
ATOM 22855 O O . LEU A 1 48 ? 3.530 1.971 -1.973 1.00 0.00 48 LEU A O 15
ATOM 22871 N N . ILE A 1 49 ? 3.342 3.046 -0.007 1.00 0.00 49 ILE A N 15
ATOM 22872 C CA . ILE A 1 49 ? 2.166 2.290 0.410 1.00 0.00 49 ILE A CA 15
ATOM 22873 C C . ILE A 1 49 ? 0.955 2.622 -0.466 1.00 0.00 49 ILE A C 15
ATOM 22874 O O . ILE A 1 49 ? 0.435 1.754 -1.166 1.00 0.00 49 ILE A O 15
ATOM 22890 N N . TYR A 1 50 ? 0.501 3.872 -0.423 1.00 0.00 50 TYR A N 15
ATOM 22891 C CA . TYR A 1 50 ? -0.661 4.274 -1.210 1.00 0.00 50 TYR A CA 15
ATOM 22892 C C . TYR A 1 50 ? -0.470 3.883 -2.676 1.00 0.00 50 TYR A C 15
ATOM 22893 O O . TYR A 1 50 ? -1.419 3.491 -3.355 1.00 0.00 50 TYR A O 15
ATOM 22911 N N . ASP A 1 51 ? 0.771 3.978 -3.147 1.00 0.00 51 ASP A N 15
ATOM 22912 C CA . ASP A 1 51 ? 1.098 3.607 -4.518 1.00 0.00 51 ASP A CA 15
ATOM 22913 C C . ASP A 1 51 ? 0.668 2.173 -4.799 1.00 0.00 51 ASP A C 15
ATOM 22914 O O . ASP A 1 51 ? 0.278 1.838 -5.916 1.00 0.00 51 ASP A O 15
ATOM 22923 N N . PHE A 1 52 ? 0.735 1.330 -3.772 1.00 0.00 52 PHE A N 15
ATOM 22924 C CA . PHE A 1 52 ? 0.329 -0.062 -3.905 1.00 0.00 52 PHE A CA 15
ATOM 22925 C C . PHE A 1 52 ? -1.163 -0.148 -4.200 1.00 0.00 52 PHE A C 15
ATOM 22926 O O . PHE A 1 52 ? -1.598 -0.941 -5.035 1.00 0.00 52 PHE A O 15
ATOM 22943 N N . ILE A 1 53 ? -1.942 0.689 -3.520 1.00 0.00 53 ILE A N 15
ATOM 22944 C CA . ILE A 1 53 ? -3.381 0.734 -3.737 1.00 0.00 53 ILE A CA 15
ATOM 22945 C C . ILE A 1 53 ? -3.684 0.998 -5.208 1.00 0.00 53 ILE A C 15
ATOM 22946 O O . ILE A 1 53 ? -4.714 0.573 -5.731 1.00 0.00 53 ILE A O 15
ATOM 22962 N N . GLU A 1 54 ? -2.763 1.688 -5.874 1.00 0.00 54 GLU A N 15
ATOM 22963 C CA . GLU A 1 54 ? -2.913 1.996 -7.289 1.00 0.00 54 GLU A CA 15
ATOM 22964 C C . GLU A 1 54 ? -2.739 0.738 -8.133 1.00 0.00 54 GLU A C 15
ATOM 22965 O O . GLU A 1 54 ? -3.419 0.558 -9.143 1.00 0.00 54 GLU A O 15
ATOM 22977 N N . ASP A 1 55 ? -1.834 -0.136 -7.703 1.00 0.00 55 ASP A N 15
ATOM 22978 C CA . ASP A 1 55 ? -1.586 -1.387 -8.412 1.00 0.00 55 ASP A CA 15
ATOM 22979 C C . ASP A 1 55 ? -2.737 -2.368 -8.189 1.00 0.00 55 ASP A C 15
ATOM 22980 O O . ASP A 1 55 ? -2.990 -3.246 -9.014 1.00 0.00 55 ASP A O 15
ATOM 22989 N N . GLN A 1 56 ? -3.431 -2.206 -7.065 1.00 0.00 56 GLN A N 15
ATOM 22990 C CA . GLN A 1 56 ? -4.554 -3.071 -6.721 1.00 0.00 56 GLN A CA 15
ATOM 22991 C C . GLN A 1 56 ? -5.859 -2.573 -7.340 1.00 0.00 56 GLN A C 15
ATOM 22992 O O . GLN A 1 56 ? -6.939 -3.039 -6.979 1.00 0.00 56 GLN A O 15
ATOM 23006 N N . GLY A 1 57 ? -5.759 -1.629 -8.274 1.00 0.00 57 GLY A N 15
ATOM 23007 C CA . GLY A 1 57 ? -6.946 -1.094 -8.910 1.00 0.00 57 GLY A CA 15
ATOM 23008 C C . GLY A 1 57 ? -7.390 0.224 -8.302 1.00 0.00 57 GLY A C 15
ATOM 23009 O O . GLY A 1 57 ? -8.514 0.671 -8.529 1.00 0.00 57 GLY A O 15
ATOM 23013 N N . GLY A 1 58 ? -6.506 0.849 -7.527 1.00 0.00 58 GLY A N 15
ATOM 23014 C CA . GLY A 1 58 ? -6.831 2.119 -6.907 1.00 0.00 58 GLY A CA 15
ATOM 23015 C C . GLY A 1 58 ? -7.634 1.961 -5.632 1.00 0.00 58 GLY A C 15
ATOM 23016 O O . GLY A 1 58 ? -8.093 0.866 -5.307 1.00 0.00 58 GLY A O 15
ATOM 23020 N N . LEU A 1 59 ? -7.802 3.063 -4.909 1.00 0.00 59 LEU A N 15
ATOM 23021 C CA . LEU A 1 59 ? -8.552 3.061 -3.659 1.00 0.00 59 LEU A CA 15
ATOM 23022 C C . LEU A 1 59 ? -9.900 2.361 -3.827 1.00 0.00 59 LEU A C 15
ATOM 23023 O O . LEU A 1 59 ? -10.363 1.662 -2.926 1.00 0.00 59 LEU A O 15
ATOM 23039 N N . GLU A 1 60 ? -10.528 2.566 -4.979 1.00 0.00 60 GLU A N 15
ATOM 23040 C CA . GLU A 1 60 ? -11.830 1.972 -5.256 1.00 0.00 60 GLU A CA 15
ATOM 23041 C C . GLU A 1 60 ? -11.743 0.450 -5.320 1.00 0.00 60 GLU A C 15
ATOM 23042 O O . GLU A 1 60 ? -12.667 -0.251 -4.910 1.00 0.00 60 GLU A O 15
ATOM 23054 N N . ALA A 1 61 ? -10.632 -0.055 -5.845 1.00 0.00 61 ALA A N 15
ATOM 23055 C CA . ALA A 1 61 ? -10.436 -1.495 -5.979 1.00 0.00 61 ALA A CA 15
ATOM 23056 C C . ALA A 1 61 ? -10.163 -2.154 -4.631 1.00 0.00 61 ALA A C 15
ATOM 23057 O O . ALA A 1 61 ? -10.587 -3.283 -4.387 1.00 0.00 61 ALA A O 15
ATOM 23064 N N . VAL A 1 62 ? -9.445 -1.452 -3.760 1.00 0.00 62 VAL A N 15
ATOM 23065 C CA . VAL A 1 62 ? -9.115 -1.989 -2.445 1.00 0.00 62 VAL A CA 15
ATOM 23066 C C . VAL A 1 62 ? -10.372 -2.175 -1.607 1.00 0.00 62 VAL A C 15
ATOM 23067 O O . VAL A 1 62 ? -10.734 -3.298 -1.258 1.00 0.00 62 VAL A O 15
ATOM 23080 N N . ARG A 1 63 ? -11.054 -1.077 -1.305 1.00 0.00 63 ARG A N 15
ATOM 23081 C CA . ARG A 1 63 ? -12.296 -1.150 -0.543 1.00 0.00 63 ARG A CA 15
ATOM 23082 C C . ARG A 1 63 ? -13.251 -2.151 -1.189 1.00 0.00 63 ARG A C 15
ATOM 23083 O O . ARG A 1 63 ? -13.960 -2.885 -0.503 1.00 0.00 63 ARG A O 15
ATOM 23104 N N . GLN A 1 64 ? -13.250 -2.174 -2.519 1.00 0.00 64 GLN A N 15
ATOM 23105 C CA . GLN A 1 64 ? -14.100 -3.085 -3.276 1.00 0.00 64 GLN A CA 15
ATOM 23106 C C . GLN A 1 64 ? -13.742 -4.543 -3.002 1.00 0.00 64 GLN A C 15
ATOM 23107 O O . GLN A 1 64 ? -14.612 -5.354 -2.687 1.00 0.00 64 GLN A O 15
ATOM 23121 N N . GLU A 1 65 ? -12.460 -4.880 -3.145 1.00 0.00 65 GLU A N 15
ATOM 23122 C CA . GLU A 1 65 ? -12.011 -6.254 -2.935 1.00 0.00 65 GLU A CA 15
ATOM 23123 C C . GLU A 1 65 ? -12.097 -6.638 -1.459 1.00 0.00 65 GLU A C 15
ATOM 23124 O O . GLU A 1 65 ? -12.420 -7.776 -1.122 1.00 0.00 65 GLU A O 15
ATOM 23136 N N . MET A 1 66 ? -11.807 -5.680 -0.585 1.00 0.00 66 MET A N 15
ATOM 23137 C CA . MET A 1 66 ? -11.860 -5.918 0.852 1.00 0.00 66 MET A CA 15
ATOM 23138 C C . MET A 1 66 ? -13.295 -6.173 1.301 1.00 0.00 66 MET A C 15
ATOM 23139 O O . MET A 1 66 ? -13.536 -6.875 2.283 1.00 0.00 66 MET A O 15
ATOM 23153 N N . ARG A 1 67 ? -14.243 -5.590 0.577 1.00 0.00 67 ARG A N 15
ATOM 23154 C CA . ARG A 1 67 ? -15.657 -5.752 0.888 1.00 0.00 67 ARG A CA 15
ATOM 23155 C C . ARG A 1 67 ? -16.172 -7.103 0.408 1.00 0.00 67 ARG A C 15
ATOM 23156 O O . ARG A 1 67 ? -17.031 -7.715 1.042 1.00 0.00 67 ARG A O 15
ATOM 23177 N N . ARG A 1 68 ? -15.656 -7.550 -0.730 1.00 0.00 68 ARG A N 15
ATOM 23178 C CA . ARG A 1 68 ? -16.061 -8.821 -1.311 1.00 0.00 68 ARG A CA 15
ATOM 23179 C C . ARG A 1 68 ? -15.510 -9.996 -0.491 1.00 0.00 68 ARG A C 15
ATOM 23180 O O . ARG A 1 68 ? -15.997 -11.121 -0.604 1.00 0.00 68 ARG A O 15
ATOM 23201 N N . GLN A 1 69 ? -14.497 -9.730 0.329 1.00 0.00 69 GLN A N 15
ATOM 23202 C CA . GLN A 1 69 ? -13.898 -10.772 1.157 1.00 0.00 69 GLN A CA 15
ATOM 23203 C C . GLN A 1 69 ? -14.582 -10.868 2.520 1.00 0.00 69 GLN A C 15
ATOM 23204 O O . GLN A 1 69 ? -14.396 -11.844 3.246 1.00 0.00 69 GLN A O 15
ATOM 23218 N N . GLY A 1 70 ? -15.370 -9.852 2.867 1.00 0.00 70 GLY A N 15
ATOM 23219 C CA . GLY A 1 70 ? -16.055 -9.854 4.145 1.00 0.00 70 GLY A CA 15
ATOM 23220 C C . GLY A 1 70 ? -17.044 -10.995 4.274 1.00 0.00 70 GLY A C 15
ATOM 23221 O O . GLY A 1 70 ? -16.914 -11.842 5.158 1.00 0.00 70 GLY A O 15
ATOM 2322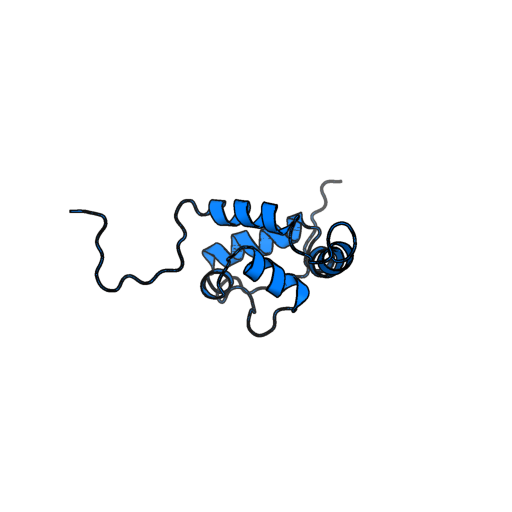5 N N . GLY A 1 71 ? -18.037 -11.016 3.391 1.00 0.00 71 GLY A N 15
ATOM 23226 C CA . GLY A 1 71 ? -19.041 -12.063 3.430 1.00 0.00 71 GLY A CA 15
ATOM 23227 C C . GLY A 1 71 ? -18.888 -13.060 2.299 1.00 0.00 71 GLY A C 15
ATOM 23228 O O . GLY A 1 71 ? -17.869 -13.743 2.197 1.00 0.00 71 GLY A O 15
ATOM 23232 N N . SER A 1 72 ? -19.906 -13.146 1.449 1.00 0.00 72 SER A N 15
ATOM 23233 C CA . SER A 1 72 ? -19.888 -14.071 0.322 1.00 0.00 72 SER A CA 15
ATOM 23234 C C . SER A 1 72 ? -18.690 -13.806 -0.584 1.00 0.00 72 SER A C 15
ATOM 23235 O O . SER A 1 72 ? -18.233 -12.670 -0.711 1.00 0.00 72 SER A O 15
ATOM 23243 N N . GLY A 1 73 ? -18.186 -14.863 -1.214 1.00 0.00 73 GLY A N 15
ATOM 23244 C CA . GLY A 1 73 ? -17.048 -14.724 -2.103 1.00 0.00 73 GLY A CA 15
ATOM 23245 C C . GLY A 1 73 ? -16.089 -15.895 -2.005 1.00 0.00 73 GLY A C 15
ATOM 23246 O O . GLY A 1 73 ? -15.996 -16.708 -2.924 1.00 0.00 73 GLY A O 15
ATOM 23250 N N . GLY A 1 74 ? -15.376 -15.980 -0.887 1.00 0.00 74 GLY A N 15
ATOM 23251 C CA . GLY A 1 74 ? -14.429 -17.062 -0.692 1.00 0.00 74 GLY A CA 15
ATOM 23252 C C . GLY A 1 74 ? -13.967 -17.174 0.747 1.00 0.00 74 GLY A C 15
ATOM 23253 O O . GLY A 1 74 ? -14.456 -16.458 1.621 1.00 0.00 74 GLY A O 15
ATOM 23257 N N . SER A 1 75 ? -13.023 -18.075 0.996 1.00 0.00 75 SER A N 15
ATOM 23258 C CA . SER A 1 75 ? -12.496 -18.278 2.340 1.00 0.00 75 SER A CA 15
ATOM 23259 C C . SER A 1 75 ? -11.157 -17.565 2.538 1.00 0.00 75 SER A C 15
ATOM 23260 O O . SER A 1 75 ? -10.559 -17.647 3.611 1.00 0.00 75 SER A O 15
ATOM 23268 N N . GLN A 1 76 ? -10.686 -16.866 1.506 1.00 0.00 76 GLN A N 15
ATOM 23269 C CA . GLN A 1 76 ? -9.420 -16.149 1.590 1.00 0.00 76 GLN A CA 15
ATOM 23270 C C . GLN A 1 76 ? -9.566 -14.879 2.426 1.00 0.00 76 GLN A C 15
ATOM 23271 O O . GLN A 1 76 ? -10.352 -13.992 2.094 1.00 0.00 76 GLN A O 15
ATOM 23285 N N . SER A 1 77 ? -8.810 -14.806 3.516 1.00 0.00 77 SER A N 15
ATOM 23286 C CA . SER A 1 77 ? -8.852 -13.646 4.398 1.00 0.00 77 SER A CA 15
ATOM 23287 C C . SER A 1 77 ? -7.469 -13.019 4.529 1.00 0.00 77 SER A C 15
ATOM 23288 O O . SER A 1 77 ? -6.682 -13.410 5.392 1.00 0.00 77 SER A O 15
ATOM 23296 N N . SER A 1 78 ? -7.173 -12.063 3.643 1.00 0.00 78 SER A N 15
ATOM 23297 C CA . SER A 1 78 ? -5.880 -11.363 3.623 1.00 0.00 78 SER A CA 15
ATOM 23298 C C . SER A 1 78 ? -4.856 -12.102 2.760 1.00 0.00 78 SER A C 15
ATOM 23299 O O . SER A 1 78 ? -3.909 -11.495 2.256 1.00 0.00 78 SER A O 15
ATOM 23307 N N . GLU A 1 79 ? -5.065 -13.401 2.561 1.00 0.00 79 GLU A N 15
ATOM 23308 C CA . GLU A 1 79 ? -4.149 -14.208 1.767 1.00 0.00 79 GLU A CA 15
ATOM 23309 C C . GLU A 1 79 ? -4.312 -13.910 0.282 1.00 0.00 79 GLU A C 15
ATOM 23310 O O . GLU A 1 79 ? -5.087 -14.565 -0.415 1.00 0.00 79 GLU A O 15
ATOM 23322 N N . GLY A 1 80 ? -3.574 -12.913 -0.192 1.00 0.00 80 GLY A N 15
ATOM 23323 C CA . GLY A 1 80 ? -3.644 -12.531 -1.589 1.00 0.00 80 GLY A CA 15
ATOM 23324 C C . GLY A 1 80 ? -3.104 -11.135 -1.826 1.00 0.00 80 GLY A C 15
ATOM 23325 O O . GLY A 1 80 ? -1.904 -10.953 -2.031 1.00 0.00 80 GLY A O 15
ATOM 23329 N N . LEU A 1 81 ? -3.991 -10.147 -1.790 1.00 0.00 81 LEU A N 15
ATOM 23330 C CA . LEU A 1 81 ? -3.593 -8.761 -1.991 1.00 0.00 81 LEU A CA 15
ATOM 23331 C C . LEU A 1 81 ? -2.646 -8.300 -0.888 1.00 0.00 81 LEU A C 15
ATOM 23332 O O . LEU A 1 81 ? -1.686 -7.574 -1.143 1.00 0.00 81 LEU A O 15
ATOM 23348 N N . VAL A 1 82 ? -2.922 -8.731 0.339 1.00 0.00 82 VAL A N 15
ATOM 23349 C CA . VAL A 1 82 ? -2.094 -8.361 1.482 1.00 0.00 82 VAL A CA 15
ATOM 23350 C C . VAL A 1 82 ? -0.674 -8.890 1.322 1.00 0.00 82 VAL A C 15
ATOM 23351 O O . VAL A 1 82 ? 0.277 -8.317 1.852 1.00 0.00 82 VAL A O 15
ATOM 23364 N N . GLY A 1 83 ? -0.537 -9.987 0.584 1.00 0.00 83 GLY A N 15
ATOM 23365 C CA . GLY A 1 83 ? 0.771 -10.573 0.368 1.00 0.00 83 GLY A CA 15
ATOM 23366 C C . GLY A 1 83 ? 1.649 -9.708 -0.513 1.00 0.00 83 GLY A C 15
ATOM 23367 O O . GLY A 1 83 ? 2.842 -9.552 -0.249 1.00 0.00 83 GLY A O 15
ATOM 23371 N N . ALA A 1 84 ? 1.059 -9.140 -1.559 1.00 0.00 84 ALA A N 15
ATOM 23372 C CA . ALA A 1 84 ? 1.794 -8.274 -2.472 1.00 0.00 84 ALA A CA 15
ATOM 23373 C C . ALA A 1 84 ? 2.275 -7.017 -1.756 1.00 0.00 84 ALA A C 15
ATOM 23374 O O . ALA A 1 84 ? 3.389 -6.548 -1.986 1.00 0.00 84 ALA A O 15
ATOM 23381 N N . LEU A 1 85 ? 1.427 -6.480 -0.885 1.00 0.00 85 LEU A N 15
ATOM 23382 C CA . LEU A 1 85 ? 1.771 -5.288 -0.120 1.00 0.00 85 LEU A CA 15
ATOM 23383 C C . LEU A 1 85 ? 2.943 -5.574 0.808 1.00 0.00 85 LEU A C 15
ATOM 23384 O O . LEU A 1 85 ? 3.851 -4.755 0.950 1.00 0.00 85 LEU A O 15
ATOM 23400 N N . MET A 1 86 ? 2.923 -6.750 1.428 1.00 0.00 86 MET A N 15
ATOM 23401 C CA . MET A 1 86 ? 3.999 -7.154 2.322 1.00 0.00 86 MET A CA 15
ATOM 23402 C C . MET A 1 86 ? 5.341 -7.041 1.613 1.00 0.00 86 MET A C 15
ATOM 23403 O O . MET A 1 86 ? 6.318 -6.554 2.183 1.00 0.00 86 MET A O 15
ATOM 23417 N N . HIS A 1 87 ? 5.374 -7.475 0.357 1.00 0.00 87 HIS A N 15
ATOM 23418 C CA . HIS A 1 87 ? 6.586 -7.400 -0.447 1.00 0.00 87 HIS A CA 15
ATOM 23419 C C . HIS A 1 87 ? 6.991 -5.949 -0.664 1.00 0.00 87 HIS A C 15
ATOM 23420 O O . HIS A 1 87 ? 8.161 -5.592 -0.531 1.00 0.00 87 HIS A O 15
ATOM 23435 N N . VAL A 1 88 ? 6.011 -5.114 -0.995 1.00 0.00 88 VAL A N 15
ATOM 23436 C CA . VAL A 1 88 ? 6.263 -3.696 -1.211 1.00 0.00 88 VAL A CA 15
ATOM 23437 C C . VAL A 1 88 ? 7.003 -3.097 -0.022 1.00 0.00 88 VAL A C 15
ATOM 23438 O O . VAL A 1 88 ? 7.924 -2.298 -0.186 1.00 0.00 88 VAL A O 15
ATOM 23451 N N . MET A 1 89 ? 6.585 -3.489 1.177 1.00 0.00 89 MET A N 15
ATOM 23452 C CA . MET A 1 89 ? 7.212 -3.008 2.403 1.00 0.00 89 MET A CA 15
ATOM 23453 C C . MET A 1 89 ? 8.655 -3.492 2.499 1.00 0.00 89 MET A C 15
ATOM 23454 O O . MET A 1 89 ? 9.520 -2.799 3.035 1.00 0.00 89 MET A O 15
ATOM 23468 N N . GLN A 1 90 ? 8.904 -4.691 1.982 1.00 0.00 90 GLN A N 15
ATOM 23469 C CA . GLN A 1 90 ? 10.239 -5.278 2.008 1.00 0.00 90 GLN A CA 15
ATOM 23470 C C . GLN A 1 90 ? 11.248 -4.404 1.277 1.00 0.00 90 GLN A C 15
ATOM 23471 O O . GLN A 1 90 ? 12.455 -4.517 1.492 1.00 0.00 90 GLN A O 15
ATOM 23485 N N . LYS A 1 91 ? 10.745 -3.522 0.425 1.00 0.00 91 LYS A N 15
ATOM 23486 C CA . LYS A 1 91 ? 11.604 -2.635 -0.348 1.00 0.00 91 LYS A CA 15
ATOM 23487 C C . LYS A 1 91 ? 12.290 -1.619 0.558 1.00 0.00 91 LYS A C 15
ATOM 23488 O O . LYS A 1 91 ? 13.445 -1.255 0.336 1.00 0.00 91 LYS A O 15
ATOM 23507 N N . ARG A 1 92 ? 11.578 -1.176 1.589 1.00 0.00 92 ARG A N 15
ATOM 23508 C CA . ARG A 1 92 ? 12.130 -0.223 2.544 1.00 0.00 92 ARG A CA 15
ATOM 23509 C C . ARG A 1 92 ? 13.123 -0.911 3.474 1.00 0.00 92 ARG A C 15
ATOM 23510 O O . ARG A 1 92 ? 14.035 -0.278 4.005 1.00 0.00 92 ARG A O 15
ATOM 23531 N N . SER A 1 93 ? 12.936 -2.213 3.666 1.00 0.00 93 SER A N 15
ATOM 23532 C CA . SER A 1 93 ? 13.810 -2.996 4.530 1.00 0.00 93 SER A CA 15
ATOM 23533 C C . SER A 1 93 ? 15.127 -3.312 3.833 1.00 0.00 93 SER A C 15
ATOM 23534 O O . SER A 1 93 ? 16.170 -3.428 4.478 1.00 0.00 93 SER A O 15
ATOM 23542 N N . ARG A 1 94 ? 15.072 -3.459 2.515 1.00 0.00 94 ARG A N 15
ATOM 23543 C CA . ARG A 1 94 ? 16.260 -3.779 1.735 1.00 0.00 94 ARG A CA 15
ATOM 23544 C C . ARG A 1 94 ? 16.648 -2.633 0.807 1.00 0.00 94 ARG A C 15
ATOM 23545 O O . ARG A 1 94 ? 17.399 -2.825 -0.150 1.00 0.00 94 ARG A O 15
ATOM 23566 N N . ALA A 1 95 ? 16.137 -1.442 1.094 1.00 0.00 95 ALA A N 15
ATOM 23567 C CA . ALA A 1 95 ? 16.440 -0.267 0.287 1.00 0.00 95 ALA A CA 15
ATOM 23568 C C . ALA A 1 95 ? 17.843 0.249 0.577 1.00 0.00 95 ALA A C 15
ATOM 23569 O O . ALA A 1 95 ? 18.148 0.661 1.696 1.00 0.00 95 ALA A O 15
ATOM 23576 N N . ILE A 1 96 ? 18.695 0.212 -0.439 1.00 0.00 96 ILE A N 15
ATOM 23577 C CA . ILE A 1 96 ? 20.067 0.683 -0.303 1.00 0.00 96 ILE A CA 15
ATOM 23578 C C . ILE A 1 96 ? 20.447 1.598 -1.461 1.00 0.00 96 ILE A C 15
ATOM 23579 O O . ILE A 1 96 ? 20.702 1.136 -2.573 1.00 0.00 96 ILE A O 15
ATOM 23595 N N . HIS A 1 97 ? 20.495 2.897 -1.188 1.00 0.00 97 HIS A N 15
ATOM 23596 C CA . HIS A 1 97 ? 20.845 3.881 -2.206 1.00 0.00 97 HIS A CA 15
ATOM 23597 C C . HIS A 1 97 ? 22.110 3.470 -2.956 1.00 0.00 97 HIS A C 15
ATOM 23598 O O . HIS A 1 97 ? 23.223 3.786 -2.536 1.00 0.00 97 HIS A O 15
ATOM 23613 N N . SER A 1 98 ? 21.930 2.764 -4.068 1.00 0.00 98 SER A N 15
ATOM 23614 C CA . SER A 1 98 ? 23.056 2.307 -4.876 1.00 0.00 98 SER A CA 15
ATOM 23615 C C . SER A 1 98 ? 22.851 2.659 -6.346 1.00 0.00 98 SER A C 15
ATOM 23616 O O . SER A 1 98 ? 21.726 2.895 -6.787 1.00 0.00 98 SER A O 15
ATOM 23624 N N . SER A 1 99 ? 23.945 2.688 -7.101 1.00 0.00 99 SER A N 15
ATOM 23625 C CA . SER A 1 99 ? 23.884 3.009 -8.522 1.00 0.00 99 SER A CA 15
ATOM 23626 C C . SER A 1 99 ? 24.353 1.829 -9.367 1.00 0.00 99 SER A C 15
ATOM 23627 O O . SER A 1 99 ? 24.948 2.012 -10.430 1.00 0.00 99 SER A O 15
ATOM 23635 N N . ASP A 1 100 ? 24.081 0.620 -8.889 1.00 0.00 100 ASP A N 15
ATOM 23636 C CA . ASP A 1 100 ? 24.476 -0.590 -9.601 1.00 0.00 100 ASP A CA 15
ATOM 23637 C C . ASP A 1 100 ? 25.990 -0.656 -9.765 1.00 0.00 100 ASP A C 15
ATOM 23638 O O . ASP A 1 100 ? 26.515 -0.462 -10.862 1.00 0.00 100 ASP A O 15
ATOM 23647 N N . GLU A 1 101 ? 26.688 -0.930 -8.668 1.00 0.00 101 GLU A N 15
ATOM 23648 C CA . GLU A 1 101 ? 28.143 -1.021 -8.690 1.00 0.00 101 GLU A CA 15
ATOM 23649 C C . GLU A 1 101 ? 28.668 -1.663 -7.411 1.00 0.00 101 GLU A C 15
ATOM 23650 O O . GLU A 1 101 ? 27.894 -2.120 -6.570 1.00 0.00 101 GLU A O 15
ATOM 23662 N N . GLY A 1 102 ? 29.989 -1.695 -7.271 1.00 0.00 102 GLY A N 15
ATOM 23663 C CA . GLY A 1 102 ? 30.597 -2.285 -6.093 1.00 0.00 102 GLY A CA 15
ATOM 23664 C C . GLY A 1 102 ? 30.338 -3.775 -5.994 1.00 0.00 102 GLY A C 15
ATOM 23665 O O . GLY A 1 102 ? 29.516 -4.217 -5.192 1.00 0.00 102 GLY A O 15
ATOM 23669 N N . GLU A 1 103 ? 31.042 -4.551 -6.811 1.00 0.00 103 GLU A N 15
ATOM 23670 C CA . GLU A 1 103 ? 30.884 -5.999 -6.813 1.00 0.00 103 GLU A CA 15
ATOM 23671 C C . GLU A 1 103 ? 32.133 -6.684 -6.271 1.00 0.00 103 GLU A C 15
ATOM 23672 O O . GLU A 1 103 ? 33.206 -6.084 -6.211 1.00 0.00 103 GLU A O 15
ATOM 23684 N N . ASP A 1 104 ? 31.985 -7.951 -5.885 1.00 0.00 104 ASP A N 15
ATOM 23685 C CA . ASP A 1 104 ? 33.094 -8.739 -5.344 1.00 0.00 104 ASP A CA 15
ATOM 23686 C C . ASP A 1 104 ? 33.984 -7.906 -4.422 1.00 0.00 104 ASP A C 15
ATOM 23687 O O . ASP A 1 104 ? 34.943 -7.278 -4.870 1.00 0.00 104 ASP A O 15
ATOM 23696 N N . GLN A 1 105 ? 33.656 -7.906 -3.135 1.00 0.00 105 GLN A N 15
ATOM 23697 C CA . GLN A 1 105 ? 34.424 -7.151 -2.152 1.00 0.00 105 GLN A CA 15
ATOM 23698 C C . GLN A 1 105 ? 34.797 -8.029 -0.964 1.00 0.00 105 GLN A C 15
ATOM 23699 O O . GLN A 1 105 ? 33.945 -8.699 -0.380 1.00 0.00 105 GLN A O 15
ATOM 23713 N N . ALA A 1 106 ? 36.078 -8.024 -0.611 1.00 0.00 106 ALA A N 15
ATOM 23714 C CA . ALA A 1 106 ? 36.565 -8.820 0.509 1.00 0.00 106 ALA A CA 15
ATOM 23715 C C . ALA A 1 106 ? 36.301 -8.117 1.836 1.00 0.00 106 ALA A C 15
ATOM 23716 O O . ALA A 1 106 ? 36.646 -6.948 2.011 1.00 0.00 106 ALA A O 15
ATOM 23723 N N . GLY A 1 107 ? 35.687 -8.837 2.769 1.00 0.00 107 GLY A N 15
ATOM 23724 C CA . GLY A 1 107 ? 35.388 -8.266 4.070 1.00 0.00 107 GLY A CA 15
ATOM 23725 C C . GLY A 1 107 ? 34.482 -7.054 3.978 1.00 0.00 107 GLY A C 15
ATOM 23726 O O . GLY A 1 107 ? 34.183 -6.620 2.846 1.00 0.00 107 GLY A O 15
ATOM 23731 N N . SER A 1 1 ? 14.487 20.246 12.321 1.00 0.00 1 SER A N 16
ATOM 23732 C CA . SER A 1 1 ? 15.887 19.948 12.720 1.00 0.00 1 SER A CA 16
ATOM 23733 C C . SER A 1 1 ? 16.883 20.598 11.765 1.00 0.00 1 SER A C 16
ATOM 23734 O O . SER A 1 1 ? 18.018 20.141 11.630 1.00 0.00 1 SER A O 16
ATOM 23744 N N . GLY A 1 2 ? 16.449 21.667 11.104 1.00 0.00 2 GLY A N 16
ATOM 23745 C CA . GLY A 1 2 ? 17.315 22.365 10.171 1.00 0.00 2 GLY A CA 16
ATOM 23746 C C . GLY A 1 2 ? 17.116 21.910 8.739 1.00 0.00 2 GLY A C 16
ATOM 23747 O O . GLY A 1 2 ? 17.404 22.652 7.800 1.00 0.00 2 GLY A O 16
ATOM 23751 N N . PHE A 1 3 ? 16.621 20.688 8.570 1.00 0.00 3 PHE A N 16
ATOM 23752 C CA . PHE A 1 3 ? 16.384 20.137 7.241 1.00 0.00 3 PHE A CA 16
ATOM 23753 C C . PHE A 1 3 ? 15.119 19.285 7.222 1.00 0.00 3 PHE A C 16
ATOM 23754 O O . PHE A 1 3 ? 14.725 18.718 8.241 1.00 0.00 3 PHE A O 16
ATOM 23771 N N . LYS A 1 4 ? 14.489 19.199 6.055 1.00 0.00 4 LYS A N 16
ATOM 23772 C CA . LYS A 1 4 ? 13.268 18.416 5.903 1.00 0.00 4 LYS A CA 16
ATOM 23773 C C . LYS A 1 4 ? 13.591 16.961 5.579 1.00 0.00 4 LYS A C 16
ATOM 23774 O O . LYS A 1 4 ? 14.596 16.666 4.932 1.00 0.00 4 LYS A O 16
ATOM 23793 N N . HIS A 1 5 ? 12.733 16.055 6.036 1.00 0.00 5 HIS A N 16
ATOM 23794 C CA . HIS A 1 5 ? 12.925 14.630 5.796 1.00 0.00 5 HIS A CA 16
ATOM 23795 C C . HIS A 1 5 ? 11.590 13.891 5.833 1.00 0.00 5 HIS A C 16
ATOM 23796 O O . HIS A 1 5 ? 11.401 12.962 6.618 1.00 0.00 5 HIS A O 16
ATOM 23811 N N . VAL A 1 6 ? 10.663 14.316 4.981 1.00 0.00 6 VAL A N 16
ATOM 23812 C CA . VAL A 1 6 ? 9.344 13.699 4.918 1.00 0.00 6 VAL A CA 16
ATOM 23813 C C . VAL A 1 6 ? 9.227 12.773 3.712 1.00 0.00 6 VAL A C 16
ATOM 23814 O O . VAL A 1 6 ? 9.734 13.076 2.632 1.00 0.00 6 VAL A O 16
ATOM 23827 N N . SER A 1 7 ? 8.551 11.644 3.903 1.00 0.00 7 SER A N 16
ATOM 23828 C CA . SER A 1 7 ? 8.363 10.676 2.830 1.00 0.00 7 SER A CA 16
ATOM 23829 C C . SER A 1 7 ? 7.083 10.971 2.055 1.00 0.00 7 SER A C 16
ATOM 23830 O O . SER A 1 7 ? 5.980 10.848 2.589 1.00 0.00 7 SER A O 16
ATOM 23838 N N . HIS A 1 8 ? 7.236 11.367 0.796 1.00 0.00 8 HIS A N 16
ATOM 23839 C CA . HIS A 1 8 ? 6.093 11.691 -0.048 1.00 0.00 8 HIS A CA 16
ATOM 23840 C C . HIS A 1 8 ? 5.758 10.537 -0.988 1.00 0.00 8 HIS A C 16
ATOM 23841 O O . HIS A 1 8 ? 6.527 10.219 -1.894 1.00 0.00 8 HIS A O 16
ATOM 23856 N N . VAL A 1 9 ? 4.602 9.918 -0.770 1.00 0.00 9 VAL A N 16
ATOM 23857 C CA . VAL A 1 9 ? 4.158 8.811 -1.608 1.00 0.00 9 VAL A CA 16
ATOM 23858 C C . VAL A 1 9 ? 3.646 9.323 -2.950 1.00 0.00 9 VAL A C 16
ATOM 23859 O O . VAL A 1 9 ? 3.817 8.676 -3.983 1.00 0.00 9 VAL A O 16
ATOM 23872 N N . GLY A 1 10 ? 3.023 10.496 -2.923 1.00 0.00 10 GLY A N 16
ATOM 23873 C CA . GLY A 1 10 ? 2.513 11.099 -4.140 1.00 0.00 10 GLY A CA 16
ATOM 23874 C C . GLY A 1 10 ? 1.288 10.391 -4.688 1.00 0.00 10 GLY A C 16
ATOM 23875 O O . GLY A 1 10 ? 1.079 10.357 -5.900 1.00 0.00 10 GLY A O 16
ATOM 23879 N N . TRP A 1 11 ? 0.464 9.842 -3.800 1.00 0.00 11 TRP A N 16
ATOM 23880 C CA . TRP A 1 11 ? -0.744 9.142 -4.223 1.00 0.00 11 TRP A CA 16
ATOM 23881 C C . TRP A 1 11 ? -1.918 10.121 -4.325 1.00 0.00 11 TRP A C 16
ATOM 23882 O O . TRP A 1 11 ? -1.928 11.162 -3.670 1.00 0.00 11 TRP A O 16
ATOM 23903 N N . ASP A 1 12 ? -2.885 9.799 -5.174 1.00 0.00 12 ASP A N 16
ATOM 23904 C CA . ASP A 1 12 ? -4.054 10.654 -5.344 1.00 0.00 12 ASP A CA 16
ATOM 23905 C C . ASP A 1 12 ? -5.159 10.255 -4.367 1.00 0.00 12 ASP A C 16
ATOM 23906 O O . ASP A 1 12 ? -5.401 9.069 -4.144 1.00 0.00 12 ASP A O 16
ATOM 23915 N N . PRO A 1 13 ? -5.840 11.244 -3.763 1.00 0.00 13 PRO A N 16
ATOM 23916 C CA . PRO A 1 13 ? -6.913 10.991 -2.800 1.00 0.00 13 PRO A CA 16
ATOM 23917 C C . PRO A 1 13 ? -8.224 10.610 -3.480 1.00 0.00 13 PRO A C 16
ATOM 23918 O O . PRO A 1 13 ? -8.998 9.810 -2.954 1.00 0.00 13 PRO A O 16
ATOM 23929 N N . GLN A 1 14 ? -8.465 11.189 -4.651 1.00 0.00 14 GLN A N 16
ATOM 23930 C CA . GLN A 1 14 ? -9.682 10.912 -5.405 1.00 0.00 14 GLN A CA 16
ATOM 23931 C C . GLN A 1 14 ? -9.463 9.772 -6.394 1.00 0.00 14 GLN A C 16
ATOM 23932 O O . GLN A 1 14 ? -10.326 8.911 -6.566 1.00 0.00 14 GLN A O 16
ATOM 23946 N N . ASN A 1 15 ? -8.304 9.775 -7.045 1.00 0.00 15 ASN A N 16
ATOM 23947 C CA . ASN A 1 15 ? -7.972 8.743 -8.020 1.00 0.00 15 ASN A CA 16
ATOM 23948 C C . ASN A 1 15 ? -7.329 7.538 -7.343 1.00 0.00 15 ASN A C 16
ATOM 23949 O O . ASN A 1 15 ? -7.389 6.420 -7.855 1.00 0.00 15 ASN A O 16
ATOM 23960 N N . GLY A 1 16 ? -6.713 7.774 -6.188 1.00 0.00 16 GLY A N 16
ATOM 23961 C CA . GLY A 1 16 ? -6.066 6.700 -5.459 1.00 0.00 16 GLY A CA 16
ATOM 23962 C C . GLY A 1 16 ? -4.579 6.621 -5.741 1.00 0.00 16 GLY A C 16
ATOM 23963 O O . GLY A 1 16 ? -3.928 7.641 -5.961 1.00 0.00 16 GLY A O 16
ATOM 23967 N N . PHE A 1 17 ? -4.041 5.406 -5.739 1.00 0.00 17 PHE A N 16
ATOM 23968 C CA . PHE A 1 17 ? -2.622 5.199 -5.995 1.00 0.00 17 PHE A CA 16
ATOM 23969 C C . PHE A 1 17 ? -2.333 5.207 -7.492 1.00 0.00 17 PHE A C 16
ATOM 23970 O O . PHE A 1 17 ? -3.104 4.669 -8.286 1.00 0.00 17 PHE A O 16
ATOM 23987 N N . ASP A 1 18 ? -1.218 5.823 -7.871 1.00 0.00 18 ASP A N 16
ATOM 23988 C CA . ASP A 1 18 ? -0.832 5.908 -9.274 1.00 0.00 18 ASP A CA 16
ATOM 23989 C C . ASP A 1 18 ? -0.299 4.571 -9.781 1.00 0.00 18 ASP A C 16
ATOM 23990 O O . ASP A 1 18 ? 0.847 4.475 -10.220 1.00 0.00 18 ASP A O 16
ATOM 23999 N N . VAL A 1 19 ? -1.142 3.546 -9.730 1.00 0.00 19 VAL A N 16
ATOM 24000 C CA . VAL A 1 19 ? -0.757 2.217 -10.192 1.00 0.00 19 VAL A CA 16
ATOM 24001 C C . VAL A 1 19 ? -0.152 2.276 -11.590 1.00 0.00 19 VAL A C 16
ATOM 24002 O O . VAL A 1 19 ? 0.633 1.409 -11.975 1.00 0.00 19 VAL A O 16
ATOM 24015 N N . ASN A 1 20 ? -0.511 3.310 -12.341 1.00 0.00 20 ASN A N 16
ATOM 24016 C CA . ASN A 1 20 ? -0.001 3.485 -13.695 1.00 0.00 20 ASN A CA 16
ATOM 24017 C C . ASN A 1 20 ? 1.459 3.931 -13.679 1.00 0.00 20 ASN A C 16
ATOM 24018 O O . ASN A 1 20 ? 2.182 3.748 -14.657 1.00 0.00 20 ASN A O 16
ATOM 24029 N N . ASN A 1 21 ? 1.887 4.518 -12.564 1.00 0.00 21 ASN A N 16
ATOM 24030 C CA . ASN A 1 21 ? 3.260 4.992 -12.432 1.00 0.00 21 ASN A CA 16
ATOM 24031 C C . ASN A 1 21 ? 3.911 4.468 -11.153 1.00 0.00 21 ASN A C 16
ATOM 24032 O O . ASN A 1 21 ? 4.901 5.025 -10.680 1.00 0.00 21 ASN A O 16
ATOM 24043 N N . LEU A 1 22 ? 3.353 3.395 -10.599 1.00 0.00 22 LEU A N 16
ATOM 24044 C CA . LEU A 1 22 ? 3.895 2.797 -9.384 1.00 0.00 22 LEU A CA 16
ATOM 24045 C C . LEU A 1 22 ? 5.226 2.107 -9.660 1.00 0.00 22 LEU A C 16
ATOM 24046 O O . LEU A 1 22 ? 5.545 1.785 -10.804 1.00 0.00 22 LEU A O 16
ATOM 24062 N N . ASP A 1 23 ? 6.006 1.903 -8.605 1.00 0.00 23 ASP A N 16
ATOM 24063 C CA . ASP A 1 23 ? 7.311 1.265 -8.731 1.00 0.00 23 ASP A CA 16
ATOM 24064 C C . ASP A 1 23 ? 7.183 -0.257 -8.712 1.00 0.00 23 ASP A C 16
ATOM 24065 O O . ASP A 1 23 ? 6.407 -0.812 -7.934 1.00 0.00 23 ASP A O 16
ATOM 24074 N N . PRO A 1 24 ? 7.952 -0.956 -9.567 1.00 0.00 24 PRO A N 16
ATOM 24075 C CA . PRO A 1 24 ? 7.922 -2.421 -9.639 1.00 0.00 24 PRO A CA 16
ATOM 24076 C C . PRO A 1 24 ? 8.202 -3.075 -8.290 1.00 0.00 24 PRO A C 16
ATOM 24077 O O . PRO A 1 24 ? 7.882 -4.244 -8.078 1.00 0.00 24 PRO A O 16
ATOM 24088 N N . ASP A 1 25 ? 8.800 -2.313 -7.379 1.00 0.00 25 ASP A N 16
ATOM 24089 C CA . ASP A 1 25 ? 9.122 -2.824 -6.052 1.00 0.00 25 ASP A CA 16
ATOM 24090 C C . ASP A 1 25 ? 7.901 -2.779 -5.140 1.00 0.00 25 ASP A C 16
ATOM 24091 O O . ASP A 1 25 ? 7.487 -3.801 -4.592 1.00 0.00 25 ASP A O 16
ATOM 24100 N N . LEU A 1 26 ? 7.330 -1.589 -4.974 1.00 0.00 26 LEU A N 16
ATOM 24101 C CA . LEU A 1 26 ? 6.155 -1.421 -4.126 1.00 0.00 26 LEU A CA 16
ATOM 24102 C C . LEU A 1 26 ? 4.927 -2.064 -4.759 1.00 0.00 26 LEU A C 16
ATOM 24103 O O . LEU A 1 26 ? 4.157 -2.748 -4.085 1.00 0.00 26 LEU A O 16
ATOM 24119 N N . ARG A 1 27 ? 4.744 -1.841 -6.057 1.00 0.00 27 ARG A N 16
ATOM 24120 C CA . ARG A 1 27 ? 3.608 -2.412 -6.769 1.00 0.00 27 ARG A CA 16
ATOM 24121 C C . ARG A 1 27 ? 3.564 -3.925 -6.577 1.00 0.00 27 ARG A C 16
ATOM 24122 O O . ARG A 1 27 ? 2.491 -4.518 -6.472 1.00 0.00 27 ARG A O 16
ATOM 24143 N N . SER A 1 28 ? 4.742 -4.541 -6.523 1.00 0.00 28 SER A N 16
ATOM 24144 C CA . SER A 1 28 ? 4.845 -5.981 -6.323 1.00 0.00 28 SER A CA 16
ATOM 24145 C C . SER A 1 28 ? 4.274 -6.379 -4.967 1.00 0.00 28 SER A C 16
ATOM 24146 O O . SER A 1 28 ? 3.617 -7.413 -4.837 1.00 0.00 28 SER A O 16
ATOM 24154 N N . LEU A 1 29 ? 4.529 -5.551 -3.959 1.00 0.00 29 LEU A N 16
ATOM 24155 C CA . LEU A 1 29 ? 4.037 -5.813 -2.612 1.00 0.00 29 LEU A CA 16
ATOM 24156 C C . LEU A 1 29 ? 2.521 -5.964 -2.612 1.00 0.00 29 LEU A C 16
ATOM 24157 O O . LEU A 1 29 ? 1.988 -6.969 -2.143 1.00 0.00 29 LEU A O 16
ATOM 24173 N N . PHE A 1 30 ? 1.830 -4.964 -3.150 1.00 0.00 30 PHE A N 16
ATOM 24174 C CA . PHE A 1 30 ? 0.375 -4.998 -3.223 1.00 0.00 30 PHE A CA 16
ATOM 24175 C C . PHE A 1 30 ? -0.097 -6.298 -3.865 1.00 0.00 30 PHE A C 16
ATOM 24176 O O . PHE A 1 30 ? -0.999 -6.963 -3.357 1.00 0.00 30 PHE A O 16
ATOM 24193 N N . SER A 1 31 ? 0.531 -6.659 -4.980 1.00 0.00 31 SER A N 16
ATOM 24194 C CA . SER A 1 31 ? 0.195 -7.892 -5.681 1.00 0.00 31 SER A CA 16
ATOM 24195 C C . SER A 1 31 ? 0.465 -9.105 -4.798 1.00 0.00 31 SER A C 16
ATOM 24196 O O . SER A 1 31 ? -0.396 -9.969 -4.631 1.00 0.00 31 SER A O 16
ATOM 24204 N N . ARG A 1 32 ? 1.668 -9.162 -4.234 1.00 0.00 32 ARG A N 16
ATOM 24205 C CA . ARG A 1 32 ? 2.054 -10.266 -3.362 1.00 0.00 32 ARG A CA 16
ATOM 24206 C C . ARG A 1 32 ? 1.053 -10.433 -2.224 1.00 0.00 32 ARG A C 16
ATOM 24207 O O . ARG A 1 32 ? 0.809 -11.544 -1.754 1.00 0.00 32 ARG A O 16
ATOM 24228 N N . ALA A 1 33 ? 0.473 -9.319 -1.790 1.00 0.00 33 ALA A N 16
ATOM 24229 C CA . ALA A 1 33 ? -0.508 -9.335 -0.712 1.00 0.00 33 ALA A CA 16
ATOM 24230 C C . ALA A 1 33 ? -1.900 -9.696 -1.228 1.00 0.00 33 ALA A C 16
ATOM 24231 O O . ALA A 1 33 ? -2.796 -10.013 -0.446 1.00 0.00 33 ALA A O 16
ATOM 24238 N N . GLY A 1 34 ? -2.079 -9.647 -2.547 1.00 0.00 34 GLY A N 16
ATOM 24239 C CA . GLY A 1 34 ? -3.368 -9.965 -3.132 1.00 0.00 34 GLY A CA 16
ATOM 24240 C C . GLY A 1 34 ? -4.209 -8.730 -3.402 1.00 0.00 34 GLY A C 16
ATOM 24241 O O . GLY A 1 34 ? -5.408 -8.835 -3.663 1.00 0.00 34 GLY A O 16
ATOM 24245 N N . ILE A 1 35 ? -3.585 -7.557 -3.335 1.00 0.00 35 ILE A N 16
ATOM 24246 C CA . ILE A 1 35 ? -4.288 -6.303 -3.577 1.00 0.00 35 ILE A CA 16
ATOM 24247 C C . ILE A 1 35 ? -4.309 -5.965 -5.064 1.00 0.00 35 ILE A C 16
ATOM 24248 O O . ILE A 1 35 ? -3.261 -5.790 -5.686 1.00 0.00 35 ILE A O 16
ATOM 24264 N N . SER A 1 36 ? -5.508 -5.876 -5.630 1.00 0.00 36 SER A N 16
ATOM 24265 C CA . SER A 1 36 ? -5.661 -5.562 -7.046 1.00 0.00 36 SER A CA 16
ATOM 24266 C C . SER A 1 36 ? -5.682 -4.054 -7.269 1.00 0.00 36 SER A C 16
ATOM 24267 O O . SER A 1 36 ? -5.875 -3.280 -6.332 1.00 0.00 36 SER A O 16
ATOM 24275 N N . GLU A 1 37 ? -5.477 -3.645 -8.516 1.00 0.00 37 GLU A N 16
ATOM 24276 C CA . GLU A 1 37 ? -5.470 -2.229 -8.865 1.00 0.00 37 GLU A CA 16
ATOM 24277 C C . GLU A 1 37 ? -6.749 -1.546 -8.391 1.00 0.00 37 GLU A C 16
ATOM 24278 O O . GLU A 1 37 ? -6.749 -0.357 -8.073 1.00 0.00 37 GLU A O 16
ATOM 24290 N N . ALA A 1 38 ? -7.838 -2.307 -8.349 1.00 0.00 38 ALA A N 16
ATOM 24291 C CA . ALA A 1 38 ? -9.125 -1.777 -7.915 1.00 0.00 38 ALA A CA 16
ATOM 24292 C C . ALA A 1 38 ? -9.019 -1.144 -6.532 1.00 0.00 38 ALA A C 16
ATOM 24293 O O . ALA A 1 38 ? -9.587 -0.081 -6.280 1.00 0.00 38 ALA A O 16
ATOM 24300 N N . GLN A 1 39 ? -8.291 -1.805 -5.638 1.00 0.00 39 GLN A N 16
ATOM 24301 C CA . GLN A 1 39 ? -8.109 -1.303 -4.282 1.00 0.00 39 GLN A CA 16
ATOM 24302 C C . GLN A 1 39 ? -7.068 -0.189 -4.252 1.00 0.00 39 GLN A C 16
ATOM 24303 O O . GLN A 1 39 ? -7.149 0.729 -3.437 1.00 0.00 39 GLN A O 16
ATOM 24317 N N . LEU A 1 40 ? -6.093 -0.273 -5.152 1.00 0.00 40 LEU A N 16
ATOM 24318 C CA . LEU A 1 40 ? -5.045 0.736 -5.235 1.00 0.00 40 LEU A CA 16
ATOM 24319 C C . LEU A 1 40 ? -5.605 2.042 -5.788 1.00 0.00 40 LEU A C 16
ATOM 24320 O O . LEU A 1 40 ? -5.101 3.124 -5.485 1.00 0.00 40 LEU A O 16
ATOM 24336 N N . THR A 1 41 ? -6.657 1.932 -6.592 1.00 0.00 41 THR A N 16
ATOM 24337 C CA . THR A 1 41 ? -7.298 3.102 -7.180 1.00 0.00 41 THR A CA 16
ATOM 24338 C C . THR A 1 41 ? -8.533 3.528 -6.381 1.00 0.00 41 THR A C 16
ATOM 24339 O O . THR A 1 41 ? -9.158 4.541 -6.692 1.00 0.00 41 THR A O 16
ATOM 24350 N N . ASP A 1 42 ? -8.880 2.757 -5.349 1.00 0.00 42 ASP A N 16
ATOM 24351 C CA . ASP A 1 42 ? -10.037 3.073 -4.519 1.00 0.00 42 ASP A CA 16
ATOM 24352 C C . ASP A 1 42 ? -9.680 4.126 -3.476 1.00 0.00 42 ASP A C 16
ATOM 24353 O O . ASP A 1 42 ? -8.775 3.929 -2.669 1.00 0.00 42 ASP A O 16
ATOM 24362 N N . ALA A 1 43 ? -10.388 5.248 -3.504 1.00 0.00 43 ALA A N 16
ATOM 24363 C CA . ALA A 1 43 ? -10.131 6.338 -2.570 1.00 0.00 43 ALA A CA 16
ATOM 24364 C C . ALA A 1 43 ? -10.071 5.837 -1.129 1.00 0.00 43 ALA A C 16
ATOM 24365 O O . ALA A 1 43 ? -9.276 6.326 -0.326 1.00 0.00 43 ALA A O 16
ATOM 24372 N N . GLU A 1 44 ? -10.921 4.869 -0.804 1.00 0.00 44 GLU A N 16
ATOM 24373 C CA . GLU A 1 44 ? -10.979 4.324 0.548 1.00 0.00 44 GLU A CA 16
ATOM 24374 C C . GLU A 1 44 ? -9.766 3.446 0.853 1.00 0.00 44 GLU A C 16
ATOM 24375 O O . GLU A 1 44 ? -9.009 3.720 1.785 1.00 0.00 44 GLU A O 16
ATOM 24387 N N . THR A 1 45 ? -9.592 2.387 0.068 1.00 0.00 45 THR A N 16
ATOM 24388 C CA . THR A 1 45 ? -8.484 1.458 0.271 1.00 0.00 45 THR A CA 16
ATOM 24389 C C . THR A 1 45 ? -7.143 2.116 -0.036 1.00 0.00 45 THR A C 16
ATOM 24390 O O . THR A 1 45 ? -6.142 1.840 0.620 1.00 0.00 45 THR A O 16
ATOM 24401 N N . SER A 1 46 ? -7.124 2.991 -1.031 1.00 0.00 46 SER A N 16
ATOM 24402 C CA . SER A 1 46 ? -5.897 3.684 -1.396 1.00 0.00 46 SER A CA 16
ATOM 24403 C C . SER A 1 46 ? -5.348 4.445 -0.197 1.00 0.00 46 SER A C 16
ATOM 24404 O O . SER A 1 46 ? -4.138 4.500 0.014 1.00 0.00 46 SER A O 16
ATOM 24412 N N . LYS A 1 47 ? -6.254 5.014 0.593 1.00 0.00 47 LYS A N 16
ATOM 24413 C CA . LYS A 1 47 ? -5.881 5.764 1.787 1.00 0.00 47 LYS A CA 16
ATOM 24414 C C . LYS A 1 47 ? -5.152 4.875 2.790 1.00 0.00 47 LYS A C 16
ATOM 24415 O O . LYS A 1 47 ? -4.045 5.190 3.226 1.00 0.00 47 LYS A O 16
ATOM 24434 N N . LEU A 1 48 ? -5.794 3.780 3.180 1.00 0.00 48 LEU A N 16
ATOM 24435 C CA . LEU A 1 48 ? -5.212 2.865 4.155 1.00 0.00 48 LEU A CA 16
ATOM 24436 C C . LEU A 1 48 ? -3.959 2.189 3.602 1.00 0.00 48 LEU A C 16
ATOM 24437 O O . LEU A 1 48 ? -3.044 1.854 4.355 1.00 0.00 48 LEU A O 16
ATOM 24453 N N . ILE A 1 49 ? -3.921 1.985 2.288 1.00 0.00 49 ILE A N 16
ATOM 24454 C CA . ILE A 1 49 ? -2.779 1.333 1.653 1.00 0.00 49 ILE A CA 16
ATOM 24455 C C . ILE A 1 49 ? -1.525 2.208 1.718 1.00 0.00 49 ILE A C 16
ATOM 24456 O O . ILE A 1 49 ? -0.536 1.833 2.345 1.00 0.00 49 ILE A O 16
ATOM 24472 N N . TYR A 1 50 ? -1.557 3.366 1.061 1.00 0.00 50 TYR A N 16
ATOM 24473 C CA . TYR A 1 50 ? -0.394 4.251 1.051 1.00 0.00 50 TYR A CA 16
ATOM 24474 C C . TYR A 1 50 ? 0.075 4.523 2.481 1.00 0.00 50 TYR A C 16
ATOM 24475 O O . TYR A 1 50 ? 1.274 4.567 2.756 1.00 0.00 50 TYR A O 16
ATOM 24493 N N . ASP A 1 51 ? -0.885 4.679 3.388 1.00 0.00 51 ASP A N 16
ATOM 24494 C CA . ASP A 1 51 ? -0.580 4.914 4.792 1.00 0.00 51 ASP A CA 16
ATOM 24495 C C . ASP A 1 51 ? 0.307 3.802 5.344 1.00 0.00 51 ASP A C 16
ATOM 24496 O O . ASP A 1 51 ? 1.156 4.042 6.202 1.00 0.00 51 ASP A O 16
ATOM 24505 N N . PHE A 1 52 ? 0.108 2.586 4.841 1.00 0.00 52 PHE A N 16
ATOM 24506 C CA . PHE A 1 52 ? 0.905 1.446 5.276 1.00 0.00 52 PHE A CA 16
ATOM 24507 C C . PHE A 1 52 ? 2.365 1.641 4.884 1.00 0.00 52 PHE A C 16
ATOM 24508 O O . PHE A 1 52 ? 3.273 1.328 5.652 1.00 0.00 52 PHE A O 16
ATOM 24525 N N . ILE A 1 53 ? 2.583 2.180 3.688 1.00 0.00 53 ILE A N 16
ATOM 24526 C CA . ILE A 1 53 ? 3.932 2.449 3.212 1.00 0.00 53 ILE A CA 16
ATOM 24527 C C . ILE A 1 53 ? 4.661 3.368 4.185 1.00 0.00 53 ILE A C 16
ATOM 24528 O O . ILE A 1 53 ? 5.882 3.302 4.326 1.00 0.00 53 ILE A O 16
ATOM 24544 N N . GLU A 1 54 ? 3.896 4.219 4.862 1.00 0.00 54 GLU A N 16
ATOM 24545 C CA . GLU A 1 54 ? 4.459 5.138 5.842 1.00 0.00 54 GLU A CA 16
ATOM 24546 C C . GLU A 1 54 ? 4.975 4.373 7.053 1.00 0.00 54 GLU A C 16
ATOM 24547 O O . GLU A 1 54 ? 6.001 4.727 7.634 1.00 0.00 54 GLU A O 16
ATOM 24559 N N . ASP A 1 55 ? 4.262 3.312 7.421 1.00 0.00 55 ASP A N 16
ATOM 24560 C CA . ASP A 1 55 ? 4.659 2.483 8.552 1.00 0.00 55 ASP A CA 16
ATOM 24561 C C . ASP A 1 55 ? 5.884 1.640 8.196 1.00 0.00 55 ASP A C 16
ATOM 24562 O O . ASP A 1 55 ? 6.656 1.247 9.070 1.00 0.00 55 ASP A O 16
ATOM 24571 N N . GLN A 1 56 ? 6.059 1.380 6.902 1.00 0.00 56 GLN A N 16
ATOM 24572 C CA . GLN A 1 56 ? 7.192 0.596 6.422 1.00 0.00 56 GLN A CA 16
ATOM 24573 C C . GLN A 1 56 ? 8.420 1.476 6.184 1.00 0.00 56 GLN A C 16
ATOM 24574 O O . GLN A 1 56 ? 9.392 1.038 5.568 1.00 0.00 56 GLN A O 16
ATOM 24588 N N . GLY A 1 57 ? 8.374 2.716 6.665 1.00 0.00 57 GLY A N 16
ATOM 24589 C CA . GLY A 1 57 ? 9.491 3.621 6.480 1.00 0.00 57 GLY A CA 16
ATOM 24590 C C . GLY A 1 57 ? 9.307 4.536 5.285 1.00 0.00 57 GLY A C 16
ATOM 24591 O O . GLY A 1 57 ? 10.271 5.122 4.791 1.00 0.00 57 GLY A O 16
ATOM 24595 N N . GLY A 1 58 ? 8.068 4.658 4.817 1.00 0.00 58 GLY A N 16
ATOM 24596 C CA . GLY A 1 58 ? 7.786 5.514 3.680 1.00 0.00 58 GLY A CA 16
ATOM 24597 C C . GLY A 1 58 ? 8.062 4.834 2.353 1.00 0.00 58 GLY A C 16
ATOM 24598 O O . GLY A 1 58 ? 8.699 3.782 2.306 1.00 0.00 58 GLY A O 16
ATOM 24602 N N . LEU A 1 59 ? 7.580 5.440 1.273 1.00 0.00 59 LEU A N 16
ATOM 24603 C CA . LEU A 1 59 ? 7.775 4.895 -0.065 1.00 0.00 59 LEU A CA 16
ATOM 24604 C C . LEU A 1 59 ? 9.238 4.532 -0.303 1.00 0.00 59 LEU A C 16
ATOM 24605 O O . LEU A 1 59 ? 9.542 3.535 -0.958 1.00 0.00 59 LEU A O 16
ATOM 24621 N N . GLU A 1 60 ? 10.140 5.351 0.228 1.00 0.00 60 GLU A N 16
ATOM 24622 C CA . GLU A 1 60 ? 11.571 5.122 0.067 1.00 0.00 60 GLU A CA 16
ATOM 24623 C C . GLU A 1 60 ? 12.009 3.846 0.779 1.00 0.00 60 GLU A C 16
ATOM 24624 O O . GLU A 1 60 ? 12.907 3.142 0.316 1.00 0.00 60 GLU A O 16
ATOM 24636 N N . ALA A 1 61 ? 11.374 3.555 1.911 1.00 0.00 61 ALA A N 16
ATOM 24637 C CA . ALA A 1 61 ? 11.706 2.368 2.691 1.00 0.00 61 ALA A CA 16
ATOM 24638 C C . ALA A 1 61 ? 11.209 1.099 2.006 1.00 0.00 61 ALA A C 16
ATOM 24639 O O . ALA A 1 61 ? 11.858 0.054 2.070 1.00 0.00 61 ALA A O 16
ATOM 24646 N N . VAL A 1 62 ? 10.056 1.193 1.353 1.00 0.00 62 VAL A N 16
ATOM 24647 C CA . VAL A 1 62 ? 9.478 0.048 0.660 1.00 0.00 62 VAL A CA 16
ATOM 24648 C C . VAL A 1 62 ? 10.353 -0.369 -0.516 1.00 0.00 62 VAL A C 16
ATOM 24649 O O . VAL A 1 62 ? 10.676 -1.545 -0.678 1.00 0.00 62 VAL A O 16
ATOM 24662 N N . ARG A 1 63 ? 10.742 0.600 -1.335 1.00 0.00 63 ARG A N 16
ATOM 24663 C CA . ARG A 1 63 ? 11.625 0.327 -2.459 1.00 0.00 63 ARG A CA 16
ATOM 24664 C C . ARG A 1 63 ? 12.882 -0.391 -1.972 1.00 0.00 63 ARG A C 16
ATOM 24665 O O . ARG A 1 63 ? 13.320 -1.379 -2.561 1.00 0.00 63 ARG A O 16
ATOM 24686 N N . GLN A 1 64 ? 13.455 0.129 -0.890 1.00 0.00 64 GLN A N 16
ATOM 24687 C CA . GLN A 1 64 ? 14.664 -0.436 -0.301 1.00 0.00 64 GLN A CA 16
ATOM 24688 C C . GLN A 1 64 ? 14.437 -1.848 0.236 1.00 0.00 64 GLN A C 16
ATOM 24689 O O . GLN A 1 64 ? 15.233 -2.751 -0.022 1.00 0.00 64 GLN A O 16
ATOM 24703 N N . GLU A 1 65 ? 13.369 -2.030 1.011 1.00 0.00 65 GLU A N 16
ATOM 24704 C CA . GLU A 1 65 ? 13.090 -3.326 1.625 1.00 0.00 65 GLU A CA 16
ATOM 24705 C C . GLU A 1 65 ? 12.699 -4.371 0.582 1.00 0.00 65 GLU A C 16
ATOM 24706 O O . GLU A 1 65 ? 12.803 -5.573 0.829 1.00 0.00 65 GLU A O 16
ATOM 24718 N N . MET A 1 66 ? 12.258 -3.912 -0.584 1.00 0.00 66 MET A N 16
ATOM 24719 C CA . MET A 1 66 ? 11.869 -4.818 -1.658 1.00 0.00 66 MET A CA 16
ATOM 24720 C C . MET A 1 66 ? 13.080 -5.217 -2.493 1.00 0.00 66 MET A C 16
ATOM 24721 O O . MET A 1 66 ? 13.155 -6.334 -3.007 1.00 0.00 66 MET A O 16
ATOM 24735 N N . ARG A 1 67 ? 14.021 -4.291 -2.636 1.00 0.00 67 ARG A N 16
ATOM 24736 C CA . ARG A 1 67 ? 15.229 -4.537 -3.415 1.00 0.00 67 ARG A CA 16
ATOM 24737 C C . ARG A 1 67 ? 16.242 -5.362 -2.627 1.00 0.00 67 ARG A C 16
ATOM 24738 O O . ARG A 1 67 ? 16.940 -6.206 -3.189 1.00 0.00 67 ARG A O 16
ATOM 24759 N N . ARG A 1 68 ? 16.336 -5.094 -1.329 1.00 0.00 68 ARG A N 16
ATOM 24760 C CA . ARG A 1 68 ? 17.278 -5.794 -0.468 1.00 0.00 68 ARG A CA 16
ATOM 24761 C C . ARG A 1 68 ? 16.833 -7.244 -0.236 1.00 0.00 68 ARG A C 16
ATOM 24762 O O . ARG A 1 68 ? 17.642 -8.098 0.127 1.00 0.00 68 ARG A O 16
ATOM 24783 N N . GLN A 1 69 ? 15.548 -7.512 -0.444 1.00 0.00 69 GLN A N 16
ATOM 24784 C CA . GLN A 1 69 ? 15.010 -8.854 -0.249 1.00 0.00 69 GLN A CA 16
ATOM 24785 C C . GLN A 1 69 ? 15.259 -9.748 -1.465 1.00 0.00 69 GLN A C 16
ATOM 24786 O O . GLN A 1 69 ? 15.009 -10.952 -1.417 1.00 0.00 69 GLN A O 16
ATOM 24800 N N . GLY A 1 70 ? 15.754 -9.161 -2.554 1.00 0.00 70 GLY A N 16
ATOM 24801 C CA . GLY A 1 70 ? 16.019 -9.936 -3.751 1.00 0.00 70 GLY A CA 16
ATOM 24802 C C . GLY A 1 70 ? 17.244 -10.819 -3.614 1.00 0.00 70 GLY A C 16
ATOM 24803 O O . GLY A 1 70 ? 17.231 -11.977 -4.030 1.00 0.00 70 GLY A O 16
ATOM 24807 N N . GLY A 1 71 ? 18.305 -10.272 -3.029 1.00 0.00 71 GLY A N 16
ATOM 24808 C CA . GLY A 1 71 ? 19.528 -11.033 -2.850 1.00 0.00 71 GLY A CA 16
ATOM 24809 C C . GLY A 1 71 ? 19.888 -11.219 -1.389 1.00 0.00 71 GLY A C 16
ATOM 24810 O O . GLY A 1 71 ? 21.065 -11.242 -1.031 1.00 0.00 71 GLY A O 16
ATOM 24814 N N . SER A 1 72 ? 18.871 -11.352 -0.544 1.00 0.00 72 SER A N 16
ATOM 24815 C CA . SER A 1 72 ? 19.085 -11.538 0.886 1.00 0.00 72 SER A CA 16
ATOM 24816 C C . SER A 1 72 ? 19.654 -12.923 1.176 1.00 0.00 72 SER A C 16
ATOM 24817 O O . SER A 1 72 ? 19.707 -13.780 0.293 1.00 0.00 72 SER A O 16
ATOM 24825 N N . GLY A 1 73 ? 20.078 -13.136 2.417 1.00 0.00 73 GLY A N 16
ATOM 24826 C CA . GLY A 1 73 ? 20.639 -14.419 2.799 1.00 0.00 73 GLY A CA 16
ATOM 24827 C C . GLY A 1 73 ? 19.709 -15.575 2.486 1.00 0.00 73 GLY A C 16
ATOM 24828 O O . GLY A 1 73 ? 20.019 -16.421 1.648 1.00 0.00 73 GLY A O 16
ATOM 24832 N N . GLY A 1 74 ? 18.564 -15.610 3.161 1.00 0.00 74 GLY A N 16
ATOM 24833 C CA . GLY A 1 74 ? 17.603 -16.673 2.936 1.00 0.00 74 GLY A CA 16
ATOM 24834 C C . GLY A 1 74 ? 16.789 -16.463 1.673 1.00 0.00 74 GLY A C 16
ATOM 24835 O O . GLY A 1 74 ? 16.951 -15.456 0.984 1.00 0.00 74 GLY A O 16
ATOM 24839 N N . SER A 1 75 ? 15.911 -17.414 1.371 1.00 0.00 75 SER A N 16
ATOM 24840 C CA . SER A 1 75 ? 15.067 -17.325 0.185 1.00 0.00 75 SER A CA 16
ATOM 24841 C C . SER A 1 75 ? 13.675 -16.817 0.545 1.00 0.00 75 SER A C 16
ATOM 24842 O O . SER A 1 75 ? 12.691 -17.150 -0.116 1.00 0.00 75 SER A O 16
ATOM 24850 N N . GLN A 1 76 ? 13.601 -16.008 1.596 1.00 0.00 76 GLN A N 16
ATOM 24851 C CA . GLN A 1 76 ? 12.330 -15.451 2.044 1.00 0.00 76 GLN A CA 16
ATOM 24852 C C . GLN A 1 76 ? 11.866 -14.338 1.111 1.00 0.00 76 GLN A C 16
ATOM 24853 O O . GLN A 1 76 ? 12.414 -13.236 1.123 1.00 0.00 76 GLN A O 16
ATOM 24867 N N . SER A 1 77 ? 10.853 -14.635 0.304 1.00 0.00 77 SER A N 16
ATOM 24868 C CA . SER A 1 77 ? 10.315 -13.659 -0.636 1.00 0.00 77 SER A CA 16
ATOM 24869 C C . SER A 1 77 ? 8.829 -13.424 -0.387 1.00 0.00 77 SER A C 16
ATOM 24870 O O . SER A 1 77 ? 8.016 -14.337 -0.537 1.00 0.00 77 SER A O 16
ATOM 24878 N N . SER A 1 78 ? 8.487 -12.196 0.017 1.00 0.00 78 SER A N 16
ATOM 24879 C CA . SER A 1 78 ? 7.097 -11.806 0.298 1.00 0.00 78 SER A CA 16
ATOM 24880 C C . SER A 1 78 ? 6.707 -12.108 1.747 1.00 0.00 78 SER A C 16
ATOM 24881 O O . SER A 1 78 ? 5.833 -11.445 2.308 1.00 0.00 78 SER A O 16
ATOM 24889 N N . GLU A 1 79 ? 7.368 -13.087 2.359 1.00 0.00 79 GLU A N 16
ATOM 24890 C CA . GLU A 1 79 ? 7.068 -13.462 3.735 1.00 0.00 79 GLU A CA 16
ATOM 24891 C C . GLU A 1 79 ? 7.619 -12.429 4.709 1.00 0.00 79 GLU A C 16
ATOM 24892 O O . GLU A 1 79 ? 8.769 -12.514 5.140 1.00 0.00 79 GLU A O 16
ATOM 24904 N N . GLY A 1 80 ? 6.787 -11.451 5.046 1.00 0.00 80 GLY A N 16
ATOM 24905 C CA . GLY A 1 80 ? 7.196 -10.402 5.959 1.00 0.00 80 GLY A CA 16
ATOM 24906 C C . GLY A 1 80 ? 6.366 -9.146 5.792 1.00 0.00 80 GLY A C 16
ATOM 24907 O O . GLY A 1 80 ? 5.311 -9.004 6.411 1.00 0.00 80 GLY A O 16
ATOM 24911 N N . LEU A 1 81 ? 6.837 -8.236 4.946 1.00 0.00 81 LEU A N 16
ATOM 24912 C CA . LEU A 1 81 ? 6.122 -6.991 4.692 1.00 0.00 81 LEU A CA 16
ATOM 24913 C C . LEU A 1 81 ? 4.770 -7.259 4.038 1.00 0.00 81 LEU A C 16
ATOM 24914 O O . LEU A 1 81 ? 3.774 -6.611 4.359 1.00 0.00 81 LEU A O 16
ATOM 24930 N N . VAL A 1 82 ? 4.740 -8.220 3.119 1.00 0.00 82 VAL A N 16
ATOM 24931 C CA . VAL A 1 82 ? 3.508 -8.566 2.418 1.00 0.00 82 VAL A CA 16
ATOM 24932 C C . VAL A 1 82 ? 2.460 -9.106 3.384 1.00 0.00 82 VAL A C 16
ATOM 24933 O O . VAL A 1 82 ? 1.260 -8.938 3.171 1.00 0.00 82 VAL A O 16
ATOM 24946 N N . GLY A 1 83 ? 2.922 -9.756 4.447 1.00 0.00 83 GLY A N 16
ATOM 24947 C CA . GLY A 1 83 ? 2.009 -10.309 5.429 1.00 0.00 83 GLY A CA 16
ATOM 24948 C C . GLY A 1 83 ? 1.310 -9.233 6.235 1.00 0.00 83 GLY A C 16
ATOM 24949 O O . GLY A 1 83 ? 0.113 -9.330 6.507 1.00 0.00 83 GLY A O 16
ATOM 24953 N N . ALA A 1 84 ? 2.058 -8.201 6.614 1.00 0.00 84 ALA A N 16
ATOM 24954 C CA . ALA A 1 84 ? 1.500 -7.097 7.384 1.00 0.00 84 ALA A CA 16
ATOM 24955 C C . ALA A 1 84 ? 0.445 -6.351 6.575 1.00 0.00 84 ALA A C 16
ATOM 24956 O O . ALA A 1 84 ? -0.636 -6.044 7.078 1.00 0.00 84 ALA A O 16
ATOM 24963 N N . LEU A 1 85 ? 0.766 -6.066 5.316 1.00 0.00 85 LEU A N 16
ATOM 24964 C CA . LEU A 1 85 ? -0.160 -5.369 4.432 1.00 0.00 85 LEU A CA 16
ATOM 24965 C C . LEU A 1 85 ? -1.438 -6.179 4.253 1.00 0.00 85 LEU A C 16
ATOM 24966 O O . LEU A 1 85 ? -2.542 -5.640 4.327 1.00 0.00 85 LEU A O 16
ATOM 24982 N N . MET A 1 86 ? -1.280 -7.480 4.031 1.00 0.00 86 MET A N 16
ATOM 24983 C CA . MET A 1 86 ? -2.422 -8.369 3.866 1.00 0.00 86 MET A CA 16
ATOM 24984 C C . MET A 1 86 ? -3.376 -8.231 5.045 1.00 0.00 86 MET A C 16
ATOM 24985 O O . MET A 1 86 ? -4.593 -8.179 4.872 1.00 0.00 86 MET A O 16
ATOM 24999 N N . HIS A 1 87 ? -2.809 -8.161 6.245 1.00 0.00 87 HIS A N 16
ATOM 25000 C CA . HIS A 1 87 ? -3.600 -8.011 7.457 1.00 0.00 87 HIS A CA 16
ATOM 25001 C C . HIS A 1 87 ? -4.355 -6.689 7.442 1.00 0.00 87 HIS A C 16
ATOM 25002 O O . HIS A 1 87 ? -5.489 -6.603 7.913 1.00 0.00 87 HIS A O 16
ATOM 25017 N N . VAL A 1 88 ? -3.719 -5.661 6.890 1.00 0.00 88 VAL A N 16
ATOM 25018 C CA . VAL A 1 88 ? -4.333 -4.344 6.797 1.00 0.00 88 VAL A CA 16
ATOM 25019 C C . VAL A 1 88 ? -5.538 -4.374 5.863 1.00 0.00 88 VAL A C 16
ATOM 25020 O O . VAL A 1 88 ? -6.562 -3.746 6.133 1.00 0.00 88 VAL A O 16
ATOM 25033 N N . MET A 1 89 ? -5.404 -5.103 4.761 1.00 0.00 89 MET A N 16
ATOM 25034 C CA . MET A 1 89 ? -6.481 -5.219 3.786 1.00 0.00 89 MET A CA 16
ATOM 25035 C C . MET A 1 89 ? -7.705 -5.871 4.413 1.00 0.00 89 MET A C 16
ATOM 25036 O O . MET A 1 89 ? -8.840 -5.479 4.144 1.00 0.00 89 MET A O 16
ATOM 25050 N N . GLN A 1 90 ? -7.463 -6.867 5.256 1.00 0.00 90 GLN A N 16
ATOM 25051 C CA . GLN A 1 90 ? -8.535 -7.586 5.922 1.00 0.00 90 GLN A CA 16
ATOM 25052 C C . GLN A 1 90 ? -9.348 -6.677 6.840 1.00 0.00 90 GLN A C 16
ATOM 25053 O O . GLN A 1 90 ? -10.441 -7.039 7.275 1.00 0.00 90 GLN A O 16
ATOM 25067 N N . LYS A 1 91 ? -8.814 -5.493 7.129 1.00 0.00 91 LYS A N 16
ATOM 25068 C CA . LYS A 1 91 ? -9.484 -4.547 8.010 1.00 0.00 91 LYS A CA 16
ATOM 25069 C C . LYS A 1 91 ? -10.719 -3.949 7.347 1.00 0.00 91 LYS A C 16
ATOM 25070 O O . LYS A 1 91 ? -11.798 -3.930 7.934 1.00 0.00 91 LYS A O 16
ATOM 25089 N N . ARG A 1 92 ? -10.557 -3.479 6.116 1.00 0.00 92 ARG A N 16
ATOM 25090 C CA . ARG A 1 92 ? -11.651 -2.857 5.381 1.00 0.00 92 ARG A CA 16
ATOM 25091 C C . ARG A 1 92 ? -12.696 -3.881 4.951 1.00 0.00 92 ARG A C 16
ATOM 25092 O O . ARG A 1 92 ? -13.835 -3.527 4.648 1.00 0.00 92 ARG A O 16
ATOM 25113 N N . SER A 1 93 ? -12.298 -5.145 4.905 1.00 0.00 93 SER A N 16
ATOM 25114 C CA . SER A 1 93 ? -13.197 -6.212 4.498 1.00 0.00 93 SER A CA 16
ATOM 25115 C C . SER A 1 93 ? -14.160 -6.570 5.621 1.00 0.00 93 SER A C 16
ATOM 25116 O O . SER A 1 93 ? -15.245 -7.098 5.377 1.00 0.00 93 SER A O 16
ATOM 25124 N N . ARG A 1 94 ? -13.757 -6.284 6.855 1.00 0.00 94 ARG A N 16
ATOM 25125 C CA . ARG A 1 94 ? -14.580 -6.600 8.010 1.00 0.00 94 ARG A CA 16
ATOM 25126 C C . ARG A 1 94 ? -14.640 -5.444 9.004 1.00 0.00 94 ARG A C 16
ATOM 25127 O O . ARG A 1 94 ? -15.079 -5.617 10.141 1.00 0.00 94 ARG A O 16
ATOM 25148 N N . ALA A 1 95 ? -14.215 -4.266 8.570 1.00 0.00 95 ALA A N 16
ATOM 25149 C CA . ALA A 1 95 ? -14.223 -3.089 9.433 1.00 0.00 95 ALA A CA 16
ATOM 25150 C C . ALA A 1 95 ? -15.633 -2.577 9.650 1.00 0.00 95 ALA A C 16
ATOM 25151 O O . ALA A 1 95 ? -16.590 -3.094 9.075 1.00 0.00 95 ALA A O 16
ATOM 25158 N N . ILE A 1 96 ? -15.757 -1.582 10.515 1.00 0.00 96 ILE A N 16
ATOM 25159 C CA . ILE A 1 96 ? -17.042 -0.992 10.799 1.00 0.00 96 ILE A CA 16
ATOM 25160 C C . ILE A 1 96 ? -17.661 -0.451 9.527 1.00 0.00 96 ILE A C 16
ATOM 25161 O O . ILE A 1 96 ? -17.188 0.538 8.969 1.00 0.00 96 ILE A O 16
ATOM 25177 N N . HIS A 1 97 ? -18.722 -1.102 9.081 1.00 0.00 97 HIS A N 16
ATOM 25178 C CA . HIS A 1 97 ? -19.440 -0.655 7.898 1.00 0.00 97 HIS A CA 16
ATOM 25179 C C . HIS A 1 97 ? -20.124 0.676 8.181 1.00 0.00 97 HIS A C 16
ATOM 25180 O O . HIS A 1 97 ? -21.350 0.764 8.245 1.00 0.00 97 HIS A O 16
ATOM 25195 N N . SER A 1 98 ? -19.307 1.702 8.386 1.00 0.00 98 SER A N 16
ATOM 25196 C CA . SER A 1 98 ? -19.792 3.030 8.716 1.00 0.00 98 SER A CA 16
ATOM 25197 C C . SER A 1 98 ? -19.969 3.875 7.457 1.00 0.00 98 SER A C 16
ATOM 25198 O O . SER A 1 98 ? -20.880 4.699 7.373 1.00 0.00 98 SER A O 16
ATOM 25206 N N . SER A 1 99 ? -19.092 3.662 6.481 1.00 0.00 99 SER A N 16
ATOM 25207 C CA . SER A 1 99 ? -19.154 4.396 5.224 1.00 0.00 99 SER A CA 16
ATOM 25208 C C . SER A 1 99 ? -20.445 4.079 4.476 1.00 0.00 99 SER A C 16
ATOM 25209 O O . SER A 1 99 ? -21.416 3.610 5.070 1.00 0.00 99 SER A O 16
ATOM 25217 N N . ASP A 1 100 ? -20.450 4.330 3.170 1.00 0.00 100 ASP A N 16
ATOM 25218 C CA . ASP A 1 100 ? -21.628 4.071 2.351 1.00 0.00 100 ASP A CA 16
ATOM 25219 C C . ASP A 1 100 ? -21.666 2.616 1.895 1.00 0.00 100 ASP A C 16
ATOM 25220 O O . ASP A 1 100 ? -20.655 2.066 1.458 1.00 0.00 100 ASP A O 16
ATOM 25229 N N . GLU A 1 101 ? -22.839 2.000 1.998 1.00 0.00 101 GLU A N 16
ATOM 25230 C CA . GLU A 1 101 ? -23.013 0.608 1.596 1.00 0.00 101 GLU A CA 16
ATOM 25231 C C . GLU A 1 101 ? -22.426 0.360 0.210 1.00 0.00 101 GLU A C 16
ATOM 25232 O O . GLU A 1 101 ? -23.040 0.696 -0.803 1.00 0.00 101 GLU A O 16
ATOM 25244 N N . GLY A 1 102 ? -21.235 -0.228 0.173 1.00 0.00 102 GLY A N 16
ATOM 25245 C CA . GLY A 1 102 ? -20.587 -0.510 -1.094 1.00 0.00 102 GLY A CA 16
ATOM 25246 C C . GLY A 1 102 ? -19.516 -1.576 -0.973 1.00 0.00 102 GLY A C 16
ATOM 25247 O O . GLY A 1 102 ? -18.355 -1.340 -1.310 1.00 0.00 102 GLY A O 16
ATOM 25251 N N . GLU A 1 103 ? -19.905 -2.752 -0.490 1.00 0.00 103 GLU A N 16
ATOM 25252 C CA . GLU A 1 103 ? -18.969 -3.857 -0.324 1.00 0.00 103 GLU A CA 16
ATOM 25253 C C . GLU A 1 103 ? -18.976 -4.767 -1.548 1.00 0.00 103 GLU A C 16
ATOM 25254 O O . GLU A 1 103 ? -19.969 -5.439 -1.828 1.00 0.00 103 GLU A O 16
ATOM 25266 N N . ASP A 1 104 ? -17.861 -4.782 -2.277 1.00 0.00 104 ASP A N 16
ATOM 25267 C CA . ASP A 1 104 ? -17.724 -5.611 -3.477 1.00 0.00 104 ASP A CA 16
ATOM 25268 C C . ASP A 1 104 ? -18.372 -4.935 -4.681 1.00 0.00 104 ASP A C 16
ATOM 25269 O O . ASP A 1 104 ? -17.704 -4.628 -5.668 1.00 0.00 104 ASP A O 16
ATOM 25278 N N . GLN A 1 105 ? -19.679 -4.708 -4.593 1.00 0.00 105 GLN A N 16
ATOM 25279 C CA . GLN A 1 105 ? -20.418 -4.070 -5.675 1.00 0.00 105 GLN A CA 16
ATOM 25280 C C . GLN A 1 105 ? -20.275 -2.554 -5.614 1.00 0.00 105 GLN A C 16
ATOM 25281 O O . GLN A 1 105 ? -19.965 -1.991 -4.564 1.00 0.00 105 GLN A O 16
ATOM 25295 N N . ALA A 1 106 ? -20.503 -1.897 -6.747 1.00 0.00 106 ALA A N 16
ATOM 25296 C CA . ALA A 1 106 ? -20.400 -0.444 -6.822 1.00 0.00 106 ALA A CA 16
ATOM 25297 C C . ALA A 1 106 ? -21.668 0.223 -6.300 1.00 0.00 106 ALA A C 16
ATOM 25298 O O . ALA A 1 106 ? -22.709 0.198 -6.956 1.00 0.00 106 ALA A O 16
ATOM 25305 N N . GLY A 1 107 ? -21.574 0.818 -5.115 1.00 0.00 107 GLY A N 16
ATOM 25306 C CA . GLY A 1 107 ? -22.722 1.483 -4.526 1.00 0.00 107 GLY A CA 16
ATOM 25307 C C . GLY A 1 107 ? -22.325 2.603 -3.585 1.00 0.00 107 GLY A C 16
ATOM 25308 O O . GLY A 1 107 ? -22.856 2.645 -2.456 1.00 0.00 107 GLY A O 16
ATOM 25313 N N . SER A 1 1 ? 2.836 22.821 -3.842 1.00 0.00 1 SER A N 17
ATOM 25314 C CA . SER A 1 1 ? 3.757 23.978 -3.696 1.00 0.00 1 SER A CA 17
ATOM 25315 C C . SER A 1 1 ? 4.986 23.819 -4.584 1.00 0.00 1 SER A C 17
ATOM 25316 O O . SER A 1 1 ? 6.037 23.364 -4.132 1.00 0.00 1 SER A O 17
ATOM 25326 N N . GLY A 1 2 ? 4.846 24.196 -5.851 1.00 0.00 2 GLY A N 17
ATOM 25327 C CA . GLY A 1 2 ? 5.951 24.085 -6.784 1.00 0.00 2 GLY A CA 17
ATOM 25328 C C . GLY A 1 2 ? 5.860 22.841 -7.645 1.00 0.00 2 GLY A C 17
ATOM 25329 O O . GLY A 1 2 ? 6.418 22.794 -8.741 1.00 0.00 2 GLY A O 17
ATOM 25333 N N . PHE A 1 3 ? 5.155 21.830 -7.146 1.00 0.00 3 PHE A N 17
ATOM 25334 C CA . PHE A 1 3 ? 4.991 20.580 -7.878 1.00 0.00 3 PHE A CA 17
ATOM 25335 C C . PHE A 1 3 ? 3.575 20.037 -7.718 1.00 0.00 3 PHE A C 17
ATOM 25336 O O . PHE A 1 3 ? 2.794 20.542 -6.912 1.00 0.00 3 PHE A O 17
ATOM 25353 N N . LYS A 1 4 ? 3.251 19.007 -8.492 1.00 0.00 4 LYS A N 17
ATOM 25354 C CA . LYS A 1 4 ? 1.927 18.398 -8.437 1.00 0.00 4 LYS A CA 17
ATOM 25355 C C . LYS A 1 4 ? 1.868 17.317 -7.363 1.00 0.00 4 LYS A C 17
ATOM 25356 O O . LYS A 1 4 ? 2.515 16.276 -7.480 1.00 0.00 4 LYS A O 17
ATOM 25375 N N . HIS A 1 5 ? 1.086 17.569 -6.318 1.00 0.00 5 HIS A N 17
ATOM 25376 C CA . HIS A 1 5 ? 0.935 16.613 -5.227 1.00 0.00 5 HIS A CA 17
ATOM 25377 C C . HIS A 1 5 ? -0.357 15.816 -5.383 1.00 0.00 5 HIS A C 17
ATOM 25378 O O . HIS A 1 5 ? -1.453 16.363 -5.260 1.00 0.00 5 HIS A O 17
ATOM 25393 N N . VAL A 1 6 ? -0.219 14.524 -5.663 1.00 0.00 6 VAL A N 17
ATOM 25394 C CA . VAL A 1 6 ? -1.374 13.655 -5.853 1.00 0.00 6 VAL A CA 17
ATOM 25395 C C . VAL A 1 6 ? -1.672 12.844 -4.596 1.00 0.00 6 VAL A C 17
ATOM 25396 O O . VAL A 1 6 ? -0.760 12.355 -3.930 1.00 0.00 6 VAL A O 17
ATOM 25409 N N . SER A 1 7 ? -2.956 12.698 -4.284 1.00 0.00 7 SER A N 17
ATOM 25410 C CA . SER A 1 7 ? -3.378 11.936 -3.115 1.00 0.00 7 SER A CA 17
ATOM 25411 C C . SER A 1 7 ? -2.790 12.523 -1.837 1.00 0.00 7 SER A C 17
ATOM 25412 O O . SER A 1 7 ? -2.104 13.545 -1.868 1.00 0.00 7 SER A O 17
ATOM 25420 N N . HIS A 1 8 ? -3.062 11.868 -0.712 1.00 0.00 8 HIS A N 17
ATOM 25421 C CA . HIS A 1 8 ? -2.561 12.327 0.577 1.00 0.00 8 HIS A CA 17
ATOM 25422 C C . HIS A 1 8 ? -2.353 11.161 1.536 1.00 0.00 8 HIS A C 17
ATOM 25423 O O . HIS A 1 8 ? -3.123 10.975 2.478 1.00 0.00 8 HIS A O 17
ATOM 25438 N N . VAL A 1 9 ? -1.299 10.387 1.299 1.00 0.00 9 VAL A N 17
ATOM 25439 C CA . VAL A 1 9 ? -0.981 9.248 2.156 1.00 0.00 9 VAL A CA 17
ATOM 25440 C C . VAL A 1 9 ? -0.430 9.726 3.496 1.00 0.00 9 VAL A C 17
ATOM 25441 O O . VAL A 1 9 ? -0.690 9.125 4.538 1.00 0.00 9 VAL A O 17
ATOM 25454 N N . GLY A 1 10 ? 0.330 10.817 3.456 1.00 0.00 10 GLY A N 17
ATOM 25455 C CA . GLY A 1 10 ? 0.901 11.379 4.668 1.00 0.00 10 GLY A CA 17
ATOM 25456 C C . GLY A 1 10 ? 1.531 10.334 5.568 1.00 0.00 10 GLY A C 17
ATOM 25457 O O . GLY A 1 10 ? 1.417 10.411 6.791 1.00 0.00 10 GLY A O 17
ATOM 25461 N N . TRP A 1 11 ? 2.212 9.363 4.967 1.00 0.00 11 TRP A N 17
ATOM 25462 C CA . TRP A 1 11 ? 2.863 8.307 5.733 1.00 0.00 11 TRP A CA 17
ATOM 25463 C C . TRP A 1 11 ? 4.288 8.724 6.106 1.00 0.00 11 TRP A C 17
ATOM 25464 O O . TRP A 1 11 ? 4.900 9.546 5.426 1.00 0.00 11 TRP A O 17
ATOM 25485 N N . ASP A 1 12 ? 4.800 8.176 7.201 1.00 0.00 12 ASP A N 17
ATOM 25486 C CA . ASP A 1 12 ? 6.152 8.496 7.639 1.00 0.00 12 ASP A CA 17
ATOM 25487 C C . ASP A 1 12 ? 7.160 7.537 7.010 1.00 0.00 12 ASP A C 17
ATOM 25488 O O . ASP A 1 12 ? 6.894 6.342 6.879 1.00 0.00 12 ASP A O 17
ATOM 25497 N N . PRO A 1 13 ? 8.330 8.052 6.596 1.00 0.00 13 PRO A N 17
ATOM 25498 C CA . PRO A 1 13 ? 9.371 7.240 5.964 1.00 0.00 13 PRO A CA 17
ATOM 25499 C C . PRO A 1 13 ? 10.163 6.417 6.975 1.00 0.00 13 PRO A C 17
ATOM 25500 O O . PRO A 1 13 ? 10.682 5.350 6.650 1.00 0.00 13 PRO A O 17
ATOM 25511 N N . GLN A 1 14 ? 10.254 6.923 8.200 1.00 0.00 14 GLN A N 17
ATOM 25512 C CA . GLN A 1 14 ? 10.988 6.236 9.256 1.00 0.00 14 GLN A CA 17
ATOM 25513 C C . GLN A 1 14 ? 10.043 5.439 10.148 1.00 0.00 14 GLN A C 17
ATOM 25514 O O . GLN A 1 14 ? 10.365 4.332 10.578 1.00 0.00 14 GLN A O 17
ATOM 25528 N N . ASN A 1 15 ? 8.875 6.010 10.424 1.00 0.00 15 ASN A N 17
ATOM 25529 C CA . ASN A 1 15 ? 7.883 5.352 11.265 1.00 0.00 15 ASN A CA 17
ATOM 25530 C C . ASN A 1 15 ? 6.978 4.445 10.437 1.00 0.00 15 ASN A C 17
ATOM 25531 O O . ASN A 1 15 ? 6.360 3.521 10.967 1.00 0.00 15 ASN A O 17
ATOM 25542 N N . GLY A 1 16 ? 6.905 4.710 9.136 1.00 0.00 16 GLY A N 17
ATOM 25543 C CA . GLY A 1 16 ? 6.066 3.911 8.263 1.00 0.00 16 GLY A CA 17
ATOM 25544 C C . GLY A 1 16 ? 4.704 4.537 8.048 1.00 0.00 16 GLY A C 17
ATOM 25545 O O . GLY A 1 16 ? 4.593 5.750 7.873 1.00 0.00 16 GLY A O 17
ATOM 25549 N N . PHE A 1 17 ? 3.664 3.712 8.068 1.00 0.00 17 PHE A N 17
ATOM 25550 C CA . PHE A 1 17 ? 2.304 4.202 7.883 1.00 0.00 17 PHE A CA 17
ATOM 25551 C C . PHE A 1 17 ? 1.748 4.757 9.188 1.00 0.00 17 PHE A C 17
ATOM 25552 O O . PHE A 1 17 ? 2.480 4.940 10.161 1.00 0.00 17 PHE A O 17
ATOM 25569 N N . ASP A 1 18 ? 0.448 5.024 9.200 1.00 0.00 18 ASP A N 17
ATOM 25570 C CA . ASP A 1 18 ? -0.215 5.549 10.386 1.00 0.00 18 ASP A CA 17
ATOM 25571 C C . ASP A 1 18 ? -1.375 4.649 10.791 1.00 0.00 18 ASP A C 17
ATOM 25572 O O . ASP A 1 18 ? -2.511 5.104 10.922 1.00 0.00 18 ASP A O 17
ATOM 25581 N N . VAL A 1 19 ? -1.084 3.363 10.970 1.00 0.00 19 VAL A N 17
ATOM 25582 C CA . VAL A 1 19 ? -2.103 2.384 11.339 1.00 0.00 19 VAL A CA 17
ATOM 25583 C C . VAL A 1 19 ? -2.991 2.895 12.470 1.00 0.00 19 VAL A C 17
ATOM 25584 O O . VAL A 1 19 ? -4.147 2.492 12.593 1.00 0.00 19 VAL A O 17
ATOM 25597 N N . ASN A 1 20 ? -2.449 3.790 13.288 1.00 0.00 20 ASN A N 17
ATOM 25598 C CA . ASN A 1 20 ? -3.198 4.354 14.405 1.00 0.00 20 ASN A CA 17
ATOM 25599 C C . ASN A 1 20 ? -4.325 5.256 13.909 1.00 0.00 20 ASN A C 17
ATOM 25600 O O . ASN A 1 20 ? -5.310 5.476 14.614 1.00 0.00 20 ASN A O 17
ATOM 25611 N N . ASN A 1 21 ? -4.173 5.782 12.696 1.00 0.00 21 ASN A N 17
ATOM 25612 C CA . ASN A 1 21 ? -5.176 6.670 12.119 1.00 0.00 21 ASN A CA 17
ATOM 25613 C C . ASN A 1 21 ? -5.479 6.309 10.666 1.00 0.00 21 ASN A C 17
ATOM 25614 O O . ASN A 1 21 ? -5.919 7.156 9.889 1.00 0.00 21 ASN A O 17
ATOM 25625 N N . LEU A 1 22 ? -5.253 5.049 10.303 1.00 0.00 22 LEU A N 17
ATOM 25626 C CA . LEU A 1 22 ? -5.523 4.590 8.943 1.00 0.00 22 LEU A CA 17
ATOM 25627 C C . LEU A 1 22 ? -7.021 4.532 8.669 1.00 0.00 22 LEU A C 17
ATOM 25628 O O . LEU A 1 22 ? -7.832 4.483 9.594 1.00 0.00 22 LEU A O 17
ATOM 25644 N N . ASP A 1 23 ? -7.378 4.545 7.389 1.00 0.00 23 ASP A N 17
ATOM 25645 C CA . ASP A 1 23 ? -8.778 4.495 6.985 1.00 0.00 23 ASP A CA 17
ATOM 25646 C C . ASP A 1 23 ? -9.279 3.052 6.950 1.00 0.00 23 ASP A C 17
ATOM 25647 O O . ASP A 1 23 ? -8.578 2.155 6.483 1.00 0.00 23 ASP A O 17
ATOM 25656 N N . PRO A 1 24 ? -10.506 2.808 7.446 1.00 0.00 24 PRO A N 17
ATOM 25657 C CA . PRO A 1 24 ? -11.090 1.464 7.482 1.00 0.00 24 PRO A CA 17
ATOM 25658 C C . PRO A 1 24 ? -11.107 0.794 6.112 1.00 0.00 24 PRO A C 17
ATOM 25659 O O . PRO A 1 24 ? -11.231 -0.426 6.011 1.00 0.00 24 PRO A O 17
ATOM 25670 N N . ASP A 1 25 ? -10.988 1.596 5.060 1.00 0.00 25 ASP A N 17
ATOM 25671 C CA . ASP A 1 25 ? -11.005 1.073 3.700 1.00 0.00 25 ASP A CA 17
ATOM 25672 C C . ASP A 1 25 ? -9.636 0.529 3.298 1.00 0.00 25 ASP A C 17
ATOM 25673 O O . ASP A 1 25 ? -9.510 -0.634 2.916 1.00 0.00 25 ASP A O 17
ATOM 25682 N N . LEU A 1 26 ? -8.618 1.382 3.362 1.00 0.00 26 LEU A N 17
ATOM 25683 C CA . LEU A 1 26 ? -7.264 0.979 2.992 1.00 0.00 26 LEU A CA 17
ATOM 25684 C C . LEU A 1 26 ? -6.673 0.024 4.023 1.00 0.00 26 LEU A C 17
ATOM 25685 O O . LEU A 1 26 ? -5.966 -0.920 3.673 1.00 0.00 26 LEU A O 17
ATOM 25701 N N . ARG A 1 27 ? -6.962 0.274 5.295 1.00 0.00 27 ARG A N 17
ATOM 25702 C CA . ARG A 1 27 ? -6.463 -0.580 6.366 1.00 0.00 27 ARG A CA 17
ATOM 25703 C C . ARG A 1 27 ? -7.006 -1.996 6.216 1.00 0.00 27 ARG A C 17
ATOM 25704 O O . ARG A 1 27 ? -6.313 -2.971 6.508 1.00 0.00 27 ARG A O 17
ATOM 25725 N N . SER A 1 28 ? -8.246 -2.103 5.751 1.00 0.00 28 SER A N 17
ATOM 25726 C CA . SER A 1 28 ? -8.872 -3.401 5.537 1.00 0.00 28 SER A CA 17
ATOM 25727 C C . SER A 1 28 ? -8.120 -4.191 4.472 1.00 0.00 28 SER A C 17
ATOM 25728 O O . SER A 1 28 ? -7.993 -5.412 4.562 1.00 0.00 28 SER A O 17
ATOM 25736 N N . LEU A 1 29 ? -7.625 -3.482 3.462 1.00 0.00 29 LEU A N 17
ATOM 25737 C CA . LEU A 1 29 ? -6.881 -4.111 2.376 1.00 0.00 29 LEU A CA 17
ATOM 25738 C C . LEU A 1 29 ? -5.690 -4.889 2.921 1.00 0.00 29 LEU A C 17
ATOM 25739 O O . LEU A 1 29 ? -5.499 -6.061 2.595 1.00 0.00 29 LEU A O 17
ATOM 25755 N N . PHE A 1 30 ? -4.894 -4.232 3.757 1.00 0.00 30 PHE A N 17
ATOM 25756 C CA . PHE A 1 30 ? -3.727 -4.867 4.356 1.00 0.00 30 PHE A CA 17
ATOM 25757 C C . PHE A 1 30 ? -4.128 -6.141 5.089 1.00 0.00 30 PHE A C 17
ATOM 25758 O O . PHE A 1 30 ? -3.468 -7.174 4.970 1.00 0.00 30 PHE A O 17
ATOM 25775 N N . SER A 1 31 ? -5.220 -6.063 5.843 1.00 0.00 31 SER A N 17
ATOM 25776 C CA . SER A 1 31 ? -5.714 -7.211 6.593 1.00 0.00 31 SER A CA 17
ATOM 25777 C C . SER A 1 31 ? -6.072 -8.360 5.657 1.00 0.00 31 SER A C 17
ATOM 25778 O O . SER A 1 31 ? -5.649 -9.497 5.864 1.00 0.00 31 SER A O 17
ATOM 25786 N N . ARG A 1 32 ? -6.855 -8.056 4.626 1.00 0.00 32 ARG A N 17
ATOM 25787 C CA . ARG A 1 32 ? -7.271 -9.064 3.658 1.00 0.00 32 ARG A CA 17
ATOM 25788 C C . ARG A 1 32 ? -6.063 -9.675 2.955 1.00 0.00 32 ARG A C 17
ATOM 25789 O O . ARG A 1 32 ? -6.094 -10.833 2.539 1.00 0.00 32 ARG A O 17
ATOM 25810 N N . ALA A 1 33 ? -5.000 -8.888 2.828 1.00 0.00 33 ALA A N 17
ATOM 25811 C CA . ALA A 1 33 ? -3.779 -9.351 2.179 1.00 0.00 33 ALA A CA 17
ATOM 25812 C C . ALA A 1 33 ? -2.913 -10.156 3.144 1.00 0.00 33 ALA A C 17
ATOM 25813 O O . ALA A 1 33 ? -2.067 -10.945 2.723 1.00 0.00 33 ALA A O 17
ATOM 25820 N N . GLY A 1 34 ? -3.131 -9.954 4.440 1.00 0.00 34 GLY A N 17
ATOM 25821 C CA . GLY A 1 34 ? -2.359 -10.665 5.442 1.00 0.00 34 GLY A CA 17
ATOM 25822 C C . GLY A 1 34 ? -1.212 -9.837 5.992 1.00 0.00 34 GLY A C 17
ATOM 25823 O O . GLY A 1 34 ? -0.309 -10.371 6.637 1.00 0.00 34 GLY A O 17
ATOM 25827 N N . ILE A 1 35 ? -1.241 -8.532 5.734 1.00 0.00 35 ILE A N 17
ATOM 25828 C CA . ILE A 1 35 ? -0.195 -7.636 6.213 1.00 0.00 35 ILE A CA 17
ATOM 25829 C C . ILE A 1 35 ? -0.500 -7.142 7.622 1.00 0.00 35 ILE A C 17
ATOM 25830 O O . ILE A 1 35 ? -1.537 -6.526 7.864 1.00 0.00 35 ILE A O 17
ATOM 25846 N N . SER A 1 36 ? 0.413 -7.413 8.549 1.00 0.00 36 SER A N 17
ATOM 25847 C CA . SER A 1 36 ? 0.242 -6.992 9.934 1.00 0.00 36 SER A CA 17
ATOM 25848 C C . SER A 1 36 ? 0.772 -5.577 10.141 1.00 0.00 36 SER A C 17
ATOM 25849 O O . SER A 1 36 ? 1.599 -5.094 9.367 1.00 0.00 36 SER A O 17
ATOM 25857 N N . GLU A 1 37 ? 0.292 -4.918 11.190 1.00 0.00 37 GLU A N 17
ATOM 25858 C CA . GLU A 1 37 ? 0.718 -3.557 11.495 1.00 0.00 37 GLU A CA 17
ATOM 25859 C C . GLU A 1 37 ? 2.239 -3.463 11.545 1.00 0.00 37 GLU A C 17
ATOM 25860 O O . GLU A 1 37 ? 2.815 -2.404 11.293 1.00 0.00 37 GLU A O 17
ATOM 25872 N N . ALA A 1 38 ? 2.885 -4.578 11.871 1.00 0.00 38 ALA A N 17
ATOM 25873 C CA . ALA A 1 38 ? 4.340 -4.622 11.950 1.00 0.00 38 ALA A CA 17
ATOM 25874 C C . ALA A 1 38 ? 4.975 -4.153 10.645 1.00 0.00 38 ALA A C 17
ATOM 25875 O O . ALA A 1 38 ? 5.956 -3.410 10.652 1.00 0.00 38 ALA A O 17
ATOM 25882 N N . GLN A 1 39 ? 4.407 -4.592 9.526 1.00 0.00 39 GLN A N 17
ATOM 25883 C CA . GLN A 1 39 ? 4.919 -4.220 8.213 1.00 0.00 39 GLN A CA 17
ATOM 25884 C C . GLN A 1 39 ? 4.484 -2.808 7.837 1.00 0.00 39 GLN A C 17
ATOM 25885 O O . GLN A 1 39 ? 5.190 -2.101 7.117 1.00 0.00 39 GLN A O 17
ATOM 25899 N N . LEU A 1 40 ? 3.321 -2.399 8.333 1.00 0.00 40 LEU A N 17
ATOM 25900 C CA . LEU A 1 40 ? 2.794 -1.070 8.047 1.00 0.00 40 LEU A CA 17
ATOM 25901 C C . LEU A 1 40 ? 3.615 0.004 8.754 1.00 0.00 40 LEU A C 17
ATOM 25902 O O . LEU A 1 40 ? 3.656 1.154 8.319 1.00 0.00 40 LEU A O 17
ATOM 25918 N N . THR A 1 41 ? 4.273 -0.381 9.844 1.00 0.00 41 THR A N 17
ATOM 25919 C CA . THR A 1 41 ? 5.097 0.549 10.607 1.00 0.00 41 THR A CA 17
ATOM 25920 C C . THR A 1 41 ? 6.578 0.420 10.246 1.00 0.00 41 THR A C 17
ATOM 25921 O O . THR A 1 41 ? 7.404 1.206 10.711 1.00 0.00 41 THR A O 17
ATOM 25932 N N . ASP A 1 42 ? 6.916 -0.566 9.416 1.00 0.00 42 ASP A N 17
ATOM 25933 C CA . ASP A 1 42 ? 8.300 -0.776 9.009 1.00 0.00 42 ASP A CA 17
ATOM 25934 C C . ASP A 1 42 ? 8.679 0.163 7.869 1.00 0.00 42 ASP A C 17
ATOM 25935 O O . ASP A 1 42 ? 8.058 0.149 6.808 1.00 0.00 42 ASP A O 17
ATOM 25944 N N . ALA A 1 43 ? 9.698 0.984 8.099 1.00 0.00 43 ALA A N 17
ATOM 25945 C CA . ALA A 1 43 ? 10.156 1.935 7.092 1.00 0.00 43 ALA A CA 17
ATOM 25946 C C . ALA A 1 43 ? 10.375 1.253 5.746 1.00 0.00 43 ALA A C 17
ATOM 25947 O O . ALA A 1 43 ? 10.130 1.842 4.694 1.00 0.00 43 ALA A O 17
ATOM 25954 N N . GLU A 1 44 ? 10.844 0.011 5.787 1.00 0.00 44 GLU A N 17
ATOM 25955 C CA . GLU A 1 44 ? 11.116 -0.743 4.577 1.00 0.00 44 GLU A CA 17
ATOM 25956 C C . GLU A 1 44 ? 9.829 -1.182 3.885 1.00 0.00 44 GLU A C 17
ATOM 25957 O O . GLU A 1 44 ? 9.581 -0.829 2.732 1.00 0.00 44 GLU A O 17
ATOM 25969 N N . THR A 1 45 ? 9.016 -1.960 4.592 1.00 0.00 45 THR A N 17
ATOM 25970 C CA . THR A 1 45 ? 7.766 -2.460 4.035 1.00 0.00 45 THR A CA 17
ATOM 25971 C C . THR A 1 45 ? 6.779 -1.323 3.802 1.00 0.00 45 THR A C 17
ATOM 25972 O O . THR A 1 45 ? 5.997 -1.352 2.853 1.00 0.00 45 THR A O 17
ATOM 25983 N N . SER A 1 46 ? 6.818 -0.318 4.666 1.00 0.00 46 SER A N 17
ATOM 25984 C CA . SER A 1 46 ? 5.924 0.823 4.534 1.00 0.00 46 SER A CA 17
ATOM 25985 C C . SER A 1 46 ? 6.105 1.483 3.173 1.00 0.00 46 SER A C 17
ATOM 25986 O O . SER A 1 46 ? 5.134 1.885 2.536 1.00 0.00 46 SER A O 17
ATOM 25994 N N . LYS A 1 47 ? 7.357 1.577 2.732 1.00 0.00 47 LYS A N 17
ATOM 25995 C CA . LYS A 1 47 ? 7.682 2.179 1.442 1.00 0.00 47 LYS A CA 17
ATOM 25996 C C . LYS A 1 47 ? 7.043 1.406 0.291 1.00 0.00 47 LYS A C 17
ATOM 25997 O O . LYS A 1 47 ? 6.371 1.985 -0.562 1.00 0.00 47 LYS A O 17
ATOM 26016 N N . LEU A 1 48 ? 7.297 0.105 0.243 1.00 0.00 48 LEU A N 17
ATOM 26017 C CA . LEU A 1 48 ? 6.757 -0.732 -0.822 1.00 0.00 48 LEU A CA 17
ATOM 26018 C C . LEU A 1 48 ? 5.235 -0.832 -0.728 1.00 0.00 48 LEU A C 17
ATOM 26019 O O . LEU A 1 48 ? 4.552 -0.970 -1.743 1.00 0.00 48 LEU A O 17
ATOM 26035 N N . ILE A 1 49 ? 4.709 -0.771 0.493 1.00 0.00 49 ILE A N 17
ATOM 26036 C CA . ILE A 1 49 ? 3.267 -0.868 0.707 1.00 0.00 49 ILE A CA 17
ATOM 26037 C C . ILE A 1 49 ? 2.532 0.377 0.197 1.00 0.00 49 ILE A C 17
ATOM 26038 O O . ILE A 1 49 ? 1.731 0.290 -0.733 1.00 0.00 49 ILE A O 17
ATOM 26054 N N . TYR A 1 50 ? 2.791 1.532 0.809 1.00 0.00 50 TYR A N 17
ATOM 26055 C CA . TYR A 1 50 ? 2.107 2.760 0.407 1.00 0.00 50 TYR A CA 17
ATOM 26056 C C . TYR A 1 50 ? 2.279 2.998 -1.094 1.00 0.00 50 TYR A C 17
ATOM 26057 O O . TYR A 1 50 ? 1.361 3.464 -1.769 1.00 0.00 50 TYR A O 17
ATOM 26075 N N . ASP A 1 51 ? 3.460 2.664 -1.608 1.00 0.00 51 ASP A N 17
ATOM 26076 C CA . ASP A 1 51 ? 3.747 2.821 -3.029 1.00 0.00 51 ASP A CA 17
ATOM 26077 C C . ASP A 1 51 ? 2.705 2.091 -3.866 1.00 0.00 51 ASP A C 17
ATOM 26078 O O . ASP A 1 51 ? 2.352 2.533 -4.960 1.00 0.00 51 ASP A O 17
ATOM 26087 N N . PHE A 1 52 ? 2.206 0.977 -3.340 1.00 0.00 52 PHE A N 17
ATOM 26088 C CA . PHE A 1 52 ? 1.184 0.202 -4.031 1.00 0.00 52 PHE A CA 17
ATOM 26089 C C . PHE A 1 52 ? -0.101 1.013 -4.149 1.00 0.00 52 PHE A C 17
ATOM 26090 O O . PHE A 1 52 ? -0.773 0.988 -5.179 1.00 0.00 52 PHE A O 17
ATOM 26107 N N . ILE A 1 53 ? -0.428 1.745 -3.089 1.00 0.00 53 ILE A N 17
ATOM 26108 C CA . ILE A 1 53 ? -1.613 2.592 -3.084 1.00 0.00 53 ILE A CA 17
ATOM 26109 C C . ILE A 1 53 ? -1.564 3.577 -4.249 1.00 0.00 53 ILE A C 17
ATOM 26110 O O . ILE A 1 53 ? -2.597 3.965 -4.794 1.00 0.00 53 ILE A O 17
ATOM 26126 N N . GLU A 1 54 ? -0.351 3.953 -4.643 1.00 0.00 54 GLU A N 17
ATOM 26127 C CA . GLU A 1 54 ? -0.159 4.871 -5.757 1.00 0.00 54 GLU A CA 17
ATOM 26128 C C . GLU A 1 54 ? -0.531 4.202 -7.077 1.00 0.00 54 GLU A C 17
ATOM 26129 O O . GLU A 1 54 ? -1.083 4.840 -7.973 1.00 0.00 54 GLU A O 17
ATOM 26141 N N . ASP A 1 55 ? -0.232 2.909 -7.187 1.00 0.00 55 ASP A N 17
ATOM 26142 C CA . ASP A 1 55 ? -0.549 2.156 -8.396 1.00 0.00 55 ASP A CA 17
ATOM 26143 C C . ASP A 1 55 ? -2.056 1.935 -8.513 1.00 0.00 55 ASP A C 17
ATOM 26144 O O . ASP A 1 55 ? -2.590 1.781 -9.611 1.00 0.00 55 ASP A O 17
ATOM 26153 N N . GLN A 1 56 ? -2.733 1.926 -7.368 1.00 0.00 56 GLN A N 17
ATOM 26154 C CA . GLN A 1 56 ? -4.177 1.725 -7.330 1.00 0.00 56 GLN A CA 17
ATOM 26155 C C . GLN A 1 56 ? -4.931 3.041 -7.519 1.00 0.00 56 GLN A C 17
ATOM 26156 O O . GLN A 1 56 ? -6.143 3.101 -7.312 1.00 0.00 56 GLN A O 17
ATOM 26170 N N . GLY A 1 57 ? -4.215 4.094 -7.910 1.00 0.00 57 GLY A N 17
ATOM 26171 C CA . GLY A 1 57 ? -4.847 5.384 -8.106 1.00 0.00 57 GLY A CA 17
ATOM 26172 C C . GLY A 1 57 ? -4.693 6.295 -6.902 1.00 0.00 57 GLY A C 17
ATOM 26173 O O . GLY A 1 57 ? -5.431 7.269 -6.753 1.00 0.00 57 GLY A O 17
ATOM 26177 N N . GLY A 1 58 ? -3.734 5.975 -6.037 1.00 0.00 58 GLY A N 17
ATOM 26178 C CA . GLY A 1 58 ? -3.493 6.789 -4.861 1.00 0.00 58 GLY A CA 17
ATOM 26179 C C . GLY A 1 58 ? -4.416 6.450 -3.706 1.00 0.00 58 GLY A C 17
ATOM 26180 O O . GLY A 1 58 ? -5.355 5.668 -3.857 1.00 0.00 58 GLY A O 17
ATOM 26184 N N . LEU A 1 59 ? -4.143 7.048 -2.551 1.00 0.00 59 LEU A N 17
ATOM 26185 C CA . LEU A 1 59 ? -4.942 6.821 -1.352 1.00 0.00 59 LEU A CA 17
ATOM 26186 C C . LEU A 1 59 ? -6.435 6.952 -1.650 1.00 0.00 59 LEU A C 17
ATOM 26187 O O . LEU A 1 59 ? -7.241 6.137 -1.202 1.00 0.00 59 LEU A O 17
ATOM 26203 N N . GLU A 1 60 ? -6.796 7.991 -2.393 1.00 0.00 60 GLU A N 17
ATOM 26204 C CA . GLU A 1 60 ? -8.194 8.248 -2.718 1.00 0.00 60 GLU A CA 17
ATOM 26205 C C . GLU A 1 60 ? -8.785 7.123 -3.560 1.00 0.00 60 GLU A C 17
ATOM 26206 O O . GLU A 1 60 ? -9.959 6.786 -3.418 1.00 0.00 60 GLU A O 17
ATOM 26218 N N . ALA A 1 61 ? -7.971 6.545 -4.437 1.00 0.00 61 ALA A N 17
ATOM 26219 C CA . ALA A 1 61 ? -8.433 5.469 -5.306 1.00 0.00 61 ALA A CA 17
ATOM 26220 C C . ALA A 1 61 ? -8.626 4.167 -4.533 1.00 0.00 61 ALA A C 17
ATOM 26221 O O . ALA A 1 61 ? -9.518 3.379 -4.847 1.00 0.00 61 ALA A O 17
ATOM 26228 N N . VAL A 1 62 ? -7.788 3.943 -3.526 1.00 0.00 62 VAL A N 17
ATOM 26229 C CA . VAL A 1 62 ? -7.881 2.729 -2.722 1.00 0.00 62 VAL A CA 17
ATOM 26230 C C . VAL A 1 62 ? -9.196 2.699 -1.955 1.00 0.00 62 VAL A C 17
ATOM 26231 O O . VAL A 1 62 ? -10.046 1.842 -2.192 1.00 0.00 62 VAL A O 17
ATOM 26244 N N . ARG A 1 63 ? -9.376 3.658 -1.057 1.00 0.00 63 ARG A N 17
ATOM 26245 C CA . ARG A 1 63 ? -10.619 3.755 -0.299 1.00 0.00 63 ARG A CA 17
ATOM 26246 C C . ARG A 1 63 ? -11.815 3.755 -1.250 1.00 0.00 63 ARG A C 17
ATOM 26247 O O . ARG A 1 63 ? -12.850 3.151 -0.969 1.00 0.00 63 ARG A O 17
ATOM 26268 N N . GLN A 1 64 ? -11.650 4.434 -2.382 1.00 0.00 64 GLN A N 17
ATOM 26269 C CA . GLN A 1 64 ? -12.696 4.523 -3.398 1.00 0.00 64 GLN A CA 17
ATOM 26270 C C . GLN A 1 64 ? -13.017 3.160 -4.006 1.00 0.00 64 GLN A C 17
ATOM 26271 O O . GLN A 1 64 ? -14.184 2.792 -4.142 1.00 0.00 64 GLN A O 17
ATOM 26285 N N . GLU A 1 65 ? -11.979 2.432 -4.413 1.00 0.00 65 GLU A N 17
ATOM 26286 C CA . GLU A 1 65 ? -12.163 1.140 -5.066 1.00 0.00 65 GLU A CA 17
ATOM 26287 C C . GLU A 1 65 ? -12.709 0.095 -4.096 1.00 0.00 65 GLU A C 17
ATOM 26288 O O . GLU A 1 65 ? -13.611 -0.669 -4.439 1.00 0.00 65 GLU A O 17
ATOM 26300 N N . MET A 1 66 ? -12.162 0.063 -2.887 1.00 0.00 66 MET A N 17
ATOM 26301 C CA . MET A 1 66 ? -12.612 -0.887 -1.878 1.00 0.00 66 MET A CA 17
ATOM 26302 C C . MET A 1 66 ? -14.114 -0.757 -1.652 1.00 0.00 66 MET A C 17
ATOM 26303 O O . MET A 1 66 ? -14.792 -1.728 -1.318 1.00 0.00 66 MET A O 17
ATOM 26317 N N . ARG A 1 67 ? -14.623 0.456 -1.836 1.00 0.00 67 ARG A N 17
ATOM 26318 C CA . ARG A 1 67 ? -16.042 0.737 -1.646 1.00 0.00 67 ARG A CA 17
ATOM 26319 C C . ARG A 1 67 ? -16.873 0.267 -2.834 1.00 0.00 67 ARG A C 17
ATOM 26320 O O . ARG A 1 67 ? -17.974 -0.258 -2.665 1.00 0.00 67 ARG A O 17
ATOM 26341 N N . ARG A 1 68 ? -16.349 0.475 -4.036 1.00 0.00 68 ARG A N 17
ATOM 26342 C CA . ARG A 1 68 ? -17.060 0.096 -5.252 1.00 0.00 68 ARG A CA 17
ATOM 26343 C C . ARG A 1 68 ? -17.153 -1.418 -5.372 1.00 0.00 68 ARG A C 17
ATOM 26344 O O . ARG A 1 68 ? -18.089 -1.948 -5.971 1.00 0.00 68 ARG A O 17
ATOM 26365 N N . GLN A 1 69 ? -16.190 -2.111 -4.778 1.00 0.00 69 GLN A N 17
ATOM 26366 C CA . GLN A 1 69 ? -16.161 -3.564 -4.814 1.00 0.00 69 GLN A CA 17
ATOM 26367 C C . GLN A 1 69 ? -17.288 -4.163 -3.977 1.00 0.00 69 GLN A C 17
ATOM 26368 O O . GLN A 1 69 ? -17.651 -5.326 -4.153 1.00 0.00 69 GLN A O 17
ATOM 26382 N N . GLY A 1 70 ? -17.840 -3.366 -3.068 1.00 0.00 70 GLY A N 17
ATOM 26383 C CA . GLY A 1 70 ? -18.918 -3.842 -2.222 1.00 0.00 70 GLY A CA 17
ATOM 26384 C C . GLY A 1 70 ? -20.283 -3.629 -2.847 1.00 0.00 70 GLY A C 17
ATOM 26385 O O . GLY A 1 70 ? -21.049 -2.773 -2.405 1.00 0.00 70 GLY A O 17
ATOM 26389 N N . GLY A 1 71 ? -20.589 -4.412 -3.878 1.00 0.00 71 GLY A N 17
ATOM 26390 C CA . GLY A 1 71 ? -21.872 -4.291 -4.547 1.00 0.00 71 GLY A CA 17
ATOM 26391 C C . GLY A 1 71 ? -21.759 -3.619 -5.902 1.00 0.00 71 GLY A C 17
ATOM 26392 O O . GLY A 1 71 ? -20.741 -3.003 -6.214 1.00 0.00 71 GLY A O 17
ATOM 26396 N N . SER A 1 72 ? -22.809 -3.739 -6.709 1.00 0.00 72 SER A N 17
ATOM 26397 C CA . SER A 1 72 ? -22.826 -3.137 -8.037 1.00 0.00 72 SER A CA 17
ATOM 26398 C C . SER A 1 72 ? -21.624 -3.593 -8.858 1.00 0.00 72 SER A C 17
ATOM 26399 O O . SER A 1 72 ? -20.498 -3.150 -8.627 1.00 0.00 72 SER A O 17
ATOM 26407 N N . GLY A 1 73 ? -21.870 -4.477 -9.819 1.00 0.00 73 GLY A N 17
ATOM 26408 C CA . GLY A 1 73 ? -20.798 -4.980 -10.656 1.00 0.00 73 GLY A CA 17
ATOM 26409 C C . GLY A 1 73 ? -19.664 -5.574 -9.844 1.00 0.00 73 GLY A C 17
ATOM 26410 O O . GLY A 1 73 ? -18.724 -4.872 -9.471 1.00 0.00 73 GLY A O 17
ATOM 26414 N N . GLY A 1 74 ? -19.755 -6.870 -9.565 1.00 0.00 74 GLY A N 17
ATOM 26415 C CA . GLY A 1 74 ? -18.727 -7.535 -8.788 1.00 0.00 74 GLY A CA 17
ATOM 26416 C C . GLY A 1 74 ? -18.990 -7.458 -7.297 1.00 0.00 74 GLY A C 17
ATOM 26417 O O . GLY A 1 74 ? -18.245 -6.812 -6.560 1.00 0.00 74 GLY A O 17
ATOM 26421 N N . SER A 1 75 ? -20.056 -8.116 -6.853 1.00 0.00 75 SER A N 17
ATOM 26422 C CA . SER A 1 75 ? -20.421 -8.120 -5.441 1.00 0.00 75 SER A CA 17
ATOM 26423 C C . SER A 1 75 ? -19.286 -8.665 -4.575 1.00 0.00 75 SER A C 17
ATOM 26424 O O . SER A 1 75 ? -19.251 -8.432 -3.367 1.00 0.00 75 SER A O 17
ATOM 26432 N N . GLN A 1 76 ? -18.355 -9.384 -5.198 1.00 0.00 76 GLN A N 17
ATOM 26433 C CA . GLN A 1 76 ? -17.230 -9.965 -4.473 1.00 0.00 76 GLN A CA 17
ATOM 26434 C C . GLN A 1 76 ? -16.224 -8.890 -4.069 1.00 0.00 76 GLN A C 17
ATOM 26435 O O . GLN A 1 76 ? -15.818 -8.066 -4.888 1.00 0.00 76 GLN A O 17
ATOM 26449 N N . SER A 1 77 ? -15.830 -8.905 -2.799 1.00 0.00 77 SER A N 17
ATOM 26450 C CA . SER A 1 77 ? -14.875 -7.932 -2.282 1.00 0.00 77 SER A CA 17
ATOM 26451 C C . SER A 1 77 ? -13.595 -8.619 -1.816 1.00 0.00 77 SER A C 17
ATOM 26452 O O . SER A 1 77 ? -13.622 -9.772 -1.386 1.00 0.00 77 SER A O 17
ATOM 26460 N N . SER A 1 78 ? -12.472 -7.905 -1.924 1.00 0.00 78 SER A N 17
ATOM 26461 C CA . SER A 1 78 ? -11.159 -8.426 -1.520 1.00 0.00 78 SER A CA 17
ATOM 26462 C C . SER A 1 78 ? -10.503 -9.231 -2.642 1.00 0.00 78 SER A C 17
ATOM 26463 O O . SER A 1 78 ? -9.303 -9.104 -2.882 1.00 0.00 78 SER A O 17
ATOM 26471 N N . GLU A 1 79 ? -11.294 -10.037 -3.343 1.00 0.00 79 GLU A N 17
ATOM 26472 C CA . GLU A 1 79 ? -10.775 -10.856 -4.431 1.00 0.00 79 GLU A CA 17
ATOM 26473 C C . GLU A 1 79 ? -10.488 -10.004 -5.661 1.00 0.00 79 GLU A C 17
ATOM 26474 O O . GLU A 1 79 ? -11.225 -10.044 -6.646 1.00 0.00 79 GLU A O 17
ATOM 26486 N N . GLY A 1 80 ? -9.410 -9.232 -5.592 1.00 0.00 80 GLY A N 17
ATOM 26487 C CA . GLY A 1 80 ? -9.033 -8.374 -6.698 1.00 0.00 80 GLY A CA 17
ATOM 26488 C C . GLY A 1 80 ? -7.852 -7.487 -6.357 1.00 0.00 80 GLY A C 17
ATOM 26489 O O . GLY A 1 80 ? -6.700 -7.858 -6.589 1.00 0.00 80 GLY A O 17
ATOM 26493 N N . LEU A 1 81 ? -8.136 -6.318 -5.792 1.00 0.00 81 LEU A N 17
ATOM 26494 C CA . LEU A 1 81 ? -7.086 -5.384 -5.406 1.00 0.00 81 LEU A CA 17
ATOM 26495 C C . LEU A 1 81 ? -6.181 -5.998 -4.344 1.00 0.00 81 LEU A C 17
ATOM 26496 O O . LEU A 1 81 ? -4.963 -5.820 -4.372 1.00 0.00 81 LEU A O 17
ATOM 26512 N N . VAL A 1 82 ? -6.785 -6.731 -3.416 1.00 0.00 82 VAL A N 17
ATOM 26513 C CA . VAL A 1 82 ? -6.037 -7.381 -2.346 1.00 0.00 82 VAL A CA 17
ATOM 26514 C C . VAL A 1 82 ? -5.061 -8.408 -2.911 1.00 0.00 82 VAL A C 17
ATOM 26515 O O . VAL A 1 82 ? -4.029 -8.697 -2.307 1.00 0.00 82 VAL A O 17
ATOM 26528 N N . GLY A 1 83 ? -5.393 -8.952 -4.078 1.00 0.00 83 GLY A N 17
ATOM 26529 C CA . GLY A 1 83 ? -4.536 -9.940 -4.706 1.00 0.00 83 GLY A CA 17
ATOM 26530 C C . GLY A 1 83 ? -3.235 -9.341 -5.201 1.00 0.00 83 GLY A C 17
ATOM 26531 O O . GLY A 1 83 ? -2.181 -9.972 -5.114 1.00 0.00 83 GLY A O 17
ATOM 26535 N N . ALA A 1 84 ? -3.307 -8.120 -5.720 1.00 0.00 84 ALA A N 17
ATOM 26536 C CA . ALA A 1 84 ? -2.121 -7.433 -6.218 1.00 0.00 84 ALA A CA 17
ATOM 26537 C C . ALA A 1 84 ? -1.143 -7.145 -5.083 1.00 0.00 84 ALA A C 17
ATOM 26538 O O . ALA A 1 84 ? 0.040 -7.473 -5.171 1.00 0.00 84 ALA A O 17
ATOM 26545 N N . LEU A 1 85 ? -1.649 -6.536 -4.015 1.00 0.00 85 LEU A N 17
ATOM 26546 C CA . LEU A 1 85 ? -0.826 -6.214 -2.855 1.00 0.00 85 LEU A CA 17
ATOM 26547 C C . LEU A 1 85 ? -0.222 -7.479 -2.254 1.00 0.00 85 LEU A C 17
ATOM 26548 O O . LEU A 1 85 ? 0.953 -7.504 -1.889 1.00 0.00 85 LEU A O 17
ATOM 26564 N N . MET A 1 86 ? -1.031 -8.531 -2.163 1.00 0.00 86 MET A N 17
ATOM 26565 C CA . MET A 1 86 ? -0.566 -9.803 -1.622 1.00 0.00 86 MET A CA 17
ATOM 26566 C C . MET A 1 86 ? 0.696 -10.255 -2.345 1.00 0.00 86 MET A C 17
ATOM 26567 O O . MET A 1 86 ? 1.617 -10.794 -1.732 1.00 0.00 86 MET A O 17
ATOM 26581 N N . HIS A 1 87 ? 0.734 -10.013 -3.651 1.00 0.00 87 HIS A N 17
ATOM 26582 C CA . HIS A 1 87 ? 1.895 -10.358 -4.459 1.00 0.00 87 HIS A CA 17
ATOM 26583 C C . HIS A 1 87 ? 3.070 -9.461 -4.101 1.00 0.00 87 HIS A C 17
ATOM 26584 O O . HIS A 1 87 ? 4.189 -9.933 -3.894 1.00 0.00 87 HIS A O 17
ATOM 26599 N N . VAL A 1 88 ? 2.801 -8.163 -4.018 1.00 0.00 88 VAL A N 17
ATOM 26600 C CA . VAL A 1 88 ? 3.824 -7.192 -3.661 1.00 0.00 88 VAL A CA 17
ATOM 26601 C C . VAL A 1 88 ? 4.528 -7.603 -2.374 1.00 0.00 88 VAL A C 17
ATOM 26602 O O . VAL A 1 88 ? 5.746 -7.477 -2.252 1.00 0.00 88 VAL A O 17
ATOM 26615 N N . MET A 1 89 ? 3.749 -8.090 -1.414 1.00 0.00 89 MET A N 17
ATOM 26616 C CA . MET A 1 89 ? 4.301 -8.534 -0.139 1.00 0.00 89 MET A CA 17
ATOM 26617 C C . MET A 1 89 ? 5.229 -9.723 -0.349 1.00 0.00 89 MET A C 17
ATOM 26618 O O . MET A 1 89 ? 6.270 -9.836 0.299 1.00 0.00 89 MET A O 17
ATOM 26632 N N . GLN A 1 90 ? 4.846 -10.606 -1.265 1.00 0.00 90 GLN A N 17
ATOM 26633 C CA . GLN A 1 90 ? 5.653 -11.776 -1.585 1.00 0.00 90 GLN A CA 17
ATOM 26634 C C . GLN A 1 90 ? 7.003 -11.359 -2.161 1.00 0.00 90 GLN A C 17
ATOM 26635 O O . GLN A 1 90 ? 7.972 -12.115 -2.109 1.00 0.00 90 GLN A O 17
ATOM 26649 N N . LYS A 1 91 ? 7.070 -10.129 -2.664 1.00 0.00 91 LYS A N 17
ATOM 26650 C CA . LYS A 1 91 ? 8.295 -9.599 -3.241 1.00 0.00 91 LYS A CA 17
ATOM 26651 C C . LYS A 1 91 ? 9.359 -9.403 -2.172 1.00 0.00 91 LYS A C 17
ATOM 26652 O O . LYS A 1 91 ? 10.439 -9.990 -2.232 1.00 0.00 91 LYS A O 17
ATOM 26671 N N . ARG A 1 92 ? 9.012 -8.616 -1.166 1.00 0.00 92 ARG A N 17
ATOM 26672 C CA . ARG A 1 92 ? 9.915 -8.323 -0.067 1.00 0.00 92 ARG A CA 17
ATOM 26673 C C . ARG A 1 92 ? 10.127 -9.556 0.802 1.00 0.00 92 ARG A C 17
ATOM 26674 O O . ARG A 1 92 ? 11.169 -9.708 1.440 1.00 0.00 92 ARG A O 17
ATOM 26695 N N . SER A 1 93 ? 9.139 -10.442 0.805 1.00 0.00 93 SER A N 17
ATOM 26696 C CA . SER A 1 93 ? 9.224 -11.676 1.575 1.00 0.00 93 SER A CA 17
ATOM 26697 C C . SER A 1 93 ? 10.143 -12.671 0.879 1.00 0.00 93 SER A C 17
ATOM 26698 O O . SER A 1 93 ? 10.906 -13.388 1.526 1.00 0.00 93 SER A O 17
ATOM 26706 N N . ARG A 1 94 ? 10.069 -12.700 -0.448 1.00 0.00 94 ARG A N 17
ATOM 26707 C CA . ARG A 1 94 ? 10.905 -13.591 -1.242 1.00 0.00 94 ARG A CA 17
ATOM 26708 C C . ARG A 1 94 ? 12.068 -12.832 -1.876 1.00 0.00 94 ARG A C 17
ATOM 26709 O O . ARG A 1 94 ? 12.672 -13.299 -2.842 1.00 0.00 94 ARG A O 17
ATOM 26730 N N . ALA A 1 95 ? 12.390 -11.668 -1.318 1.00 0.00 95 ALA A N 17
ATOM 26731 C CA . ALA A 1 95 ? 13.478 -10.847 -1.837 1.00 0.00 95 ALA A CA 17
ATOM 26732 C C . ALA A 1 95 ? 14.836 -11.460 -1.505 1.00 0.00 95 ALA A C 17
ATOM 26733 O O . ALA A 1 95 ? 14.937 -12.346 -0.656 1.00 0.00 95 ALA A O 17
ATOM 26740 N N . ILE A 1 96 ? 15.875 -10.987 -2.186 1.00 0.00 96 ILE A N 17
ATOM 26741 C CA . ILE A 1 96 ? 17.225 -11.496 -1.974 1.00 0.00 96 ILE A CA 17
ATOM 26742 C C . ILE A 1 96 ? 17.899 -10.808 -0.792 1.00 0.00 96 ILE A C 17
ATOM 26743 O O . ILE A 1 96 ? 18.514 -9.752 -0.943 1.00 0.00 96 ILE A O 17
ATOM 26759 N N . HIS A 1 97 ? 17.776 -11.413 0.384 1.00 0.00 97 HIS A N 17
ATOM 26760 C CA . HIS A 1 97 ? 18.377 -10.873 1.602 1.00 0.00 97 HIS A CA 17
ATOM 26761 C C . HIS A 1 97 ? 17.674 -9.594 2.054 1.00 0.00 97 HIS A C 17
ATOM 26762 O O . HIS A 1 97 ? 17.161 -9.525 3.171 1.00 0.00 97 HIS A O 17
ATOM 26777 N N . SER A 1 98 ? 17.655 -8.579 1.192 1.00 0.00 98 SER A N 17
ATOM 26778 C CA . SER A 1 98 ? 17.018 -7.312 1.528 1.00 0.00 98 SER A CA 17
ATOM 26779 C C . SER A 1 98 ? 17.184 -6.301 0.399 1.00 0.00 98 SER A C 17
ATOM 26780 O O . SER A 1 98 ? 18.057 -5.435 0.452 1.00 0.00 98 SER A O 17
ATOM 26788 N N . SER A 1 99 ? 16.340 -6.415 -0.621 1.00 0.00 99 SER A N 17
ATOM 26789 C CA . SER A 1 99 ? 16.394 -5.507 -1.761 1.00 0.00 99 SER A CA 17
ATOM 26790 C C . SER A 1 99 ? 15.964 -4.101 -1.356 1.00 0.00 99 SER A C 17
ATOM 26791 O O . SER A 1 99 ? 15.185 -3.924 -0.421 1.00 0.00 99 SER A O 17
ATOM 26799 N N . ASP A 1 100 ? 16.477 -3.103 -2.070 1.00 0.00 100 ASP A N 17
ATOM 26800 C CA . ASP A 1 100 ? 16.147 -1.712 -1.785 1.00 0.00 100 ASP A CA 17
ATOM 26801 C C . ASP A 1 100 ? 16.296 -0.852 -3.035 1.00 0.00 100 ASP A C 17
ATOM 26802 O O . ASP A 1 100 ? 15.423 -0.044 -3.352 1.00 0.00 100 ASP A O 17
ATOM 26811 N N . GLU A 1 101 ? 17.405 -1.035 -3.743 1.00 0.00 101 GLU A N 17
ATOM 26812 C CA . GLU A 1 101 ? 17.666 -0.279 -4.962 1.00 0.00 101 GLU A CA 17
ATOM 26813 C C . GLU A 1 101 ? 18.294 -1.169 -6.028 1.00 0.00 101 GLU A C 17
ATOM 26814 O O . GLU A 1 101 ? 19.172 -1.982 -5.735 1.00 0.00 101 GLU A O 17
ATOM 26826 N N . GLY A 1 102 ? 17.837 -1.014 -7.266 1.00 0.00 102 GLY A N 17
ATOM 26827 C CA . GLY A 1 102 ? 18.365 -1.810 -8.358 1.00 0.00 102 GLY A CA 17
ATOM 26828 C C . GLY A 1 102 ? 18.708 -0.971 -9.573 1.00 0.00 102 GLY A C 17
ATOM 26829 O O . GLY A 1 102 ? 18.699 0.258 -9.509 1.00 0.00 102 GLY A O 17
ATOM 26833 N N . GLU A 1 103 ? 19.012 -1.637 -10.682 1.00 0.00 103 GLU A N 17
ATOM 26834 C CA . GLU A 1 103 ? 19.361 -0.945 -11.917 1.00 0.00 103 GLU A CA 17
ATOM 26835 C C . GLU A 1 103 ? 18.194 -0.965 -12.899 1.00 0.00 103 GLU A C 17
ATOM 26836 O O . GLU A 1 103 ? 17.626 -2.020 -13.183 1.00 0.00 103 GLU A O 17
ATOM 26848 N N . ASP A 1 104 ? 17.840 0.208 -13.413 1.00 0.00 104 ASP A N 17
ATOM 26849 C CA . ASP A 1 104 ? 16.739 0.326 -14.361 1.00 0.00 104 ASP A CA 17
ATOM 26850 C C . ASP A 1 104 ? 16.733 1.702 -15.019 1.00 0.00 104 ASP A C 17
ATOM 26851 O O . ASP A 1 104 ? 17.364 2.637 -14.529 1.00 0.00 104 ASP A O 17
ATOM 26860 N N . GLN A 1 105 ? 16.016 1.817 -16.132 1.00 0.00 105 GLN A N 17
ATOM 26861 C CA . GLN A 1 105 ? 15.930 3.079 -16.858 1.00 0.00 105 GLN A CA 17
ATOM 26862 C C . GLN A 1 105 ? 14.531 3.676 -16.751 1.00 0.00 105 GLN A C 17
ATOM 26863 O O . GLN A 1 105 ? 14.309 4.634 -16.010 1.00 0.00 105 GLN A O 17
ATOM 26877 N N . ALA A 1 106 ? 13.590 3.105 -17.496 1.00 0.00 106 ALA A N 17
ATOM 26878 C CA . ALA A 1 106 ? 12.213 3.582 -17.487 1.00 0.00 106 ALA A CA 17
ATOM 26879 C C . ALA A 1 106 ? 11.452 3.039 -16.282 1.00 0.00 106 ALA A C 17
ATOM 26880 O O . ALA A 1 106 ? 11.032 1.882 -16.270 1.00 0.00 106 ALA A O 17
ATOM 26887 N N . GLY A 1 107 ? 11.280 3.881 -15.268 1.00 0.00 107 GLY A N 17
ATOM 26888 C CA . GLY A 1 107 ? 10.570 3.467 -14.072 1.00 0.00 107 GLY A CA 17
ATOM 26889 C C . GLY A 1 107 ? 9.924 4.632 -13.347 1.00 0.00 107 GLY A C 17
ATOM 26890 O O . GLY A 1 107 ? 10.203 5.791 -13.719 1.00 0.00 107 GLY A O 17
ATOM 26895 N N . SER A 1 1 ? 11.699 -25.143 -8.957 1.00 0.00 1 SER A N 18
ATOM 26896 C CA . SER A 1 1 ? 11.041 -25.418 -10.261 1.00 0.00 1 SER A CA 18
ATOM 26897 C C . SER A 1 1 ? 10.523 -24.133 -10.899 1.00 0.00 1 SER A C 18
ATOM 26898 O O . SER A 1 1 ? 9.371 -24.061 -11.328 1.00 0.00 1 SER A O 18
ATOM 26908 N N . GLY A 1 2 ? 11.381 -23.120 -10.957 1.00 0.00 2 GLY A N 18
ATOM 26909 C CA . GLY A 1 2 ? 10.991 -21.851 -11.544 1.00 0.00 2 GLY A CA 18
ATOM 26910 C C . GLY A 1 2 ? 10.629 -20.815 -10.497 1.00 0.00 2 GLY A C 18
ATOM 26911 O O . GLY A 1 2 ? 9.847 -19.902 -10.762 1.00 0.00 2 GLY A O 18
ATOM 26915 N N . PHE A 1 3 ? 11.199 -20.959 -9.305 1.00 0.00 3 PHE A N 18
ATOM 26916 C CA . PHE A 1 3 ? 10.934 -20.029 -8.214 1.00 0.00 3 PHE A CA 18
ATOM 26917 C C . PHE A 1 3 ? 11.825 -18.795 -8.323 1.00 0.00 3 PHE A C 18
ATOM 26918 O O . PHE A 1 3 ? 12.856 -18.821 -8.995 1.00 0.00 3 PHE A O 18
ATOM 26935 N N . LYS A 1 4 ? 11.420 -17.716 -7.662 1.00 0.00 4 LYS A N 18
ATOM 26936 C CA . LYS A 1 4 ? 12.180 -16.471 -7.693 1.00 0.00 4 LYS A CA 18
ATOM 26937 C C . LYS A 1 4 ? 12.346 -15.890 -6.292 1.00 0.00 4 LYS A C 18
ATOM 26938 O O . LYS A 1 4 ? 11.623 -16.259 -5.366 1.00 0.00 4 LYS A O 18
ATOM 26957 N N . HIS A 1 5 ? 13.299 -14.975 -6.148 1.00 0.00 5 HIS A N 18
ATOM 26958 C CA . HIS A 1 5 ? 13.558 -14.332 -4.865 1.00 0.00 5 HIS A CA 18
ATOM 26959 C C . HIS A 1 5 ? 13.541 -12.813 -5.010 1.00 0.00 5 HIS A C 18
ATOM 26960 O O . HIS A 1 5 ? 14.589 -12.167 -5.012 1.00 0.00 5 HIS A O 18
ATOM 26975 N N . VAL A 1 6 ? 12.344 -12.251 -5.141 1.00 0.00 6 VAL A N 18
ATOM 26976 C CA . VAL A 1 6 ? 12.188 -10.810 -5.296 1.00 0.00 6 VAL A CA 18
ATOM 26977 C C . VAL A 1 6 ? 11.485 -10.197 -4.089 1.00 0.00 6 VAL A C 18
ATOM 26978 O O . VAL A 1 6 ? 10.348 -10.550 -3.775 1.00 0.00 6 VAL A O 18
ATOM 26991 N N . SER A 1 7 ? 12.169 -9.277 -3.417 1.00 0.00 7 SER A N 18
ATOM 26992 C CA . SER A 1 7 ? 11.609 -8.612 -2.246 1.00 0.00 7 SER A CA 18
ATOM 26993 C C . SER A 1 7 ? 11.192 -9.629 -1.191 1.00 0.00 7 SER A C 18
ATOM 26994 O O . SER A 1 7 ? 11.604 -10.789 -1.235 1.00 0.00 7 SER A O 18
ATOM 27002 N N . HIS A 1 8 ? 10.367 -9.191 -0.245 1.00 0.00 8 HIS A N 18
ATOM 27003 C CA . HIS A 1 8 ? 9.890 -10.071 0.814 1.00 0.00 8 HIS A CA 18
ATOM 27004 C C . HIS A 1 8 ? 8.748 -9.429 1.594 1.00 0.00 8 HIS A C 18
ATOM 27005 O O . HIS A 1 8 ? 8.889 -9.121 2.777 1.00 0.00 8 HIS A O 18
ATOM 27020 N N . VAL A 1 9 ? 7.613 -9.242 0.929 1.00 0.00 9 VAL A N 18
ATOM 27021 C CA . VAL A 1 9 ? 6.441 -8.656 1.573 1.00 0.00 9 VAL A CA 18
ATOM 27022 C C . VAL A 1 9 ? 5.680 -9.719 2.357 1.00 0.00 9 VAL A C 18
ATOM 27023 O O . VAL A 1 9 ? 4.931 -10.510 1.784 1.00 0.00 9 VAL A O 18
ATOM 27036 N N . GLY A 1 10 ? 5.894 -9.745 3.667 1.00 0.00 10 GLY A N 18
ATOM 27037 C CA . GLY A 1 10 ? 5.235 -10.729 4.506 1.00 0.00 10 GLY A CA 18
ATOM 27038 C C . GLY A 1 10 ? 3.986 -10.189 5.170 1.00 0.00 10 GLY A C 18
ATOM 27039 O O . GLY A 1 10 ? 3.861 -10.225 6.394 1.00 0.00 10 GLY A O 18
ATOM 27043 N N . TRP A 1 11 ? 3.047 -9.711 4.361 1.00 0.00 11 TRP A N 18
ATOM 27044 C CA . TRP A 1 11 ? 1.799 -9.168 4.882 1.00 0.00 11 TRP A CA 18
ATOM 27045 C C . TRP A 1 11 ? 0.771 -10.289 5.061 1.00 0.00 11 TRP A C 18
ATOM 27046 O O . TRP A 1 11 ? 0.854 -11.328 4.408 1.00 0.00 11 TRP A O 18
ATOM 27067 N N . ASP A 1 12 ? -0.166 -10.095 5.979 1.00 0.00 12 ASP A N 18
ATOM 27068 C CA . ASP A 1 12 ? -1.189 -11.101 6.233 1.00 0.00 12 ASP A CA 18
ATOM 27069 C C . ASP A 1 12 ? -2.395 -10.892 5.319 1.00 0.00 12 ASP A C 18
ATOM 27070 O O . ASP A 1 12 ? -2.789 -9.759 5.046 1.00 0.00 12 ASP A O 18
ATOM 27079 N N . PRO A 1 13 ? -2.993 -11.991 4.826 1.00 0.00 13 PRO A N 18
ATOM 27080 C CA . PRO A 1 13 ? -4.148 -11.928 3.926 1.00 0.00 13 PRO A CA 18
ATOM 27081 C C . PRO A 1 13 ? -5.443 -11.591 4.656 1.00 0.00 13 PRO A C 18
ATOM 27082 O O . PRO A 1 13 ? -6.398 -11.102 4.051 1.00 0.00 13 PRO A O 18
ATOM 27093 N N . GLN A 1 14 ? -5.475 -11.868 5.954 1.00 0.00 14 GLN A N 18
ATOM 27094 C CA . GLN A 1 14 ? -6.663 -11.614 6.759 1.00 0.00 14 GLN A CA 18
ATOM 27095 C C . GLN A 1 14 ? -6.408 -10.517 7.787 1.00 0.00 14 GLN A C 18
ATOM 27096 O O . GLN A 1 14 ? -7.302 -9.733 8.106 1.00 0.00 14 GLN A O 18
ATOM 27110 N N . ASN A 1 15 ? -5.184 -10.464 8.300 1.00 0.00 15 ASN A N 18
ATOM 27111 C CA . ASN A 1 15 ? -4.814 -9.457 9.287 1.00 0.00 15 ASN A CA 18
ATOM 27112 C C . ASN A 1 15 ? -4.336 -8.180 8.604 1.00 0.00 15 ASN A C 18
ATOM 27113 O O . ASN A 1 15 ? -4.429 -7.090 9.168 1.00 0.00 15 ASN A O 18
ATOM 27124 N N . GLY A 1 16 ? -3.830 -8.323 7.384 1.00 0.00 16 GLY A N 18
ATOM 27125 C CA . GLY A 1 16 ? -3.353 -7.173 6.640 1.00 0.00 16 GLY A CA 18
ATOM 27126 C C . GLY A 1 16 ? -1.854 -6.984 6.756 1.00 0.00 16 GLY A C 18
ATOM 27127 O O . GLY A 1 16 ? -1.109 -7.949 6.926 1.00 0.00 16 GLY A O 18
ATOM 27131 N N . PHE A 1 17 ? -1.411 -5.735 6.663 1.00 0.00 17 PHE A N 18
ATOM 27132 C CA . PHE A 1 17 ? 0.006 -5.413 6.751 1.00 0.00 17 PHE A CA 18
ATOM 27133 C C . PHE A 1 17 ? 0.461 -5.347 8.205 1.00 0.00 17 PHE A C 18
ATOM 27134 O O . PHE A 1 17 ? -0.305 -4.964 9.089 1.00 0.00 17 PHE A O 18
ATOM 27151 N N . ASP A 1 18 ? 1.714 -5.719 8.444 1.00 0.00 18 ASP A N 18
ATOM 27152 C CA . ASP A 1 18 ? 2.274 -5.694 9.788 1.00 0.00 18 ASP A CA 18
ATOM 27153 C C . ASP A 1 18 ? 2.762 -4.295 10.146 1.00 0.00 18 ASP A C 18
ATOM 27154 O O . ASP A 1 18 ? 3.945 -4.087 10.412 1.00 0.00 18 ASP A O 18
ATOM 27163 N N . VAL A 1 19 ? 1.838 -3.340 10.155 1.00 0.00 19 VAL A N 18
ATOM 27164 C CA . VAL A 1 19 ? 2.166 -1.957 10.482 1.00 0.00 19 VAL A CA 18
ATOM 27165 C C . VAL A 1 19 ? 2.997 -1.874 11.759 1.00 0.00 19 VAL A C 18
ATOM 27166 O O . VAL A 1 19 ? 3.760 -0.929 11.955 1.00 0.00 19 VAL A O 18
ATOM 27179 N N . ASN A 1 20 ? 2.848 -2.873 12.622 1.00 0.00 20 ASN A N 18
ATOM 27180 C CA . ASN A 1 20 ? 3.585 -2.912 13.879 1.00 0.00 20 ASN A CA 18
ATOM 27181 C C . ASN A 1 20 ? 5.065 -3.201 13.641 1.00 0.00 20 ASN A C 18
ATOM 27182 O O . ASN A 1 20 ? 5.907 -2.900 14.488 1.00 0.00 20 ASN A O 18
ATOM 27193 N N . ASN A 1 21 ? 5.379 -3.787 12.488 1.00 0.00 21 ASN A N 18
ATOM 27194 C CA . ASN A 1 21 ? 6.760 -4.121 12.157 1.00 0.00 21 ASN A CA 18
ATOM 27195 C C . ASN A 1 21 ? 7.146 -3.605 10.773 1.00 0.00 21 ASN A C 18
ATOM 27196 O O . ASN A 1 21 ? 8.114 -4.076 10.176 1.00 0.00 21 ASN A O 18
ATOM 27207 N N . LEU A 1 22 ? 6.391 -2.634 10.266 1.00 0.00 22 LEU A N 18
ATOM 27208 C CA . LEU A 1 22 ? 6.675 -2.055 8.958 1.00 0.00 22 LEU A CA 18
ATOM 27209 C C . LEU A 1 22 ? 7.943 -1.210 8.999 1.00 0.00 22 LEU A C 18
ATOM 27210 O O . LEU A 1 22 ? 8.379 -0.778 10.067 1.00 0.00 22 LEU A O 18
ATOM 27226 N N . ASP A 1 23 ? 8.536 -0.988 7.831 1.00 0.00 23 ASP A N 18
ATOM 27227 C CA . ASP A 1 23 ? 9.762 -0.207 7.733 1.00 0.00 23 ASP A CA 18
ATOM 27228 C C . ASP A 1 23 ? 9.456 1.288 7.673 1.00 0.00 23 ASP A C 18
ATOM 27229 O O . ASP A 1 23 ? 8.495 1.708 7.030 1.00 0.00 23 ASP A O 18
ATOM 27238 N N . PRO A 1 24 ? 10.277 2.115 8.346 1.00 0.00 24 PRO A N 18
ATOM 27239 C CA . PRO A 1 24 ? 10.088 3.568 8.372 1.00 0.00 24 PRO A CA 18
ATOM 27240 C C . PRO A 1 24 ? 10.010 4.168 6.973 1.00 0.00 24 PRO A C 18
ATOM 27241 O O . PRO A 1 24 ? 9.487 5.267 6.788 1.00 0.00 24 PRO A O 18
ATOM 27252 N N . ASP A 1 25 ? 10.535 3.443 5.993 1.00 0.00 25 ASP A N 18
ATOM 27253 C CA . ASP A 1 25 ? 10.532 3.912 4.614 1.00 0.00 25 ASP A CA 18
ATOM 27254 C C . ASP A 1 25 ? 9.194 3.632 3.936 1.00 0.00 25 ASP A C 18
ATOM 27255 O O . ASP A 1 25 ? 8.555 4.542 3.409 1.00 0.00 25 ASP A O 18
ATOM 27264 N N . LEU A 1 26 ? 8.787 2.366 3.929 1.00 0.00 26 LEU A N 18
ATOM 27265 C CA . LEU A 1 26 ? 7.532 1.975 3.295 1.00 0.00 26 LEU A CA 18
ATOM 27266 C C . LEU A 1 26 ? 6.331 2.466 4.097 1.00 0.00 26 LEU A C 18
ATOM 27267 O O . LEU A 1 26 ? 5.319 2.872 3.526 1.00 0.00 26 LEU A O 18
ATOM 27283 N N . ARG A 1 27 ? 6.444 2.432 5.421 1.00 0.00 27 ARG A N 18
ATOM 27284 C CA . ARG A 1 27 ? 5.360 2.891 6.281 1.00 0.00 27 ARG A CA 18
ATOM 27285 C C . ARG A 1 27 ? 5.026 4.349 5.984 1.00 0.00 27 ARG A C 18
ATOM 27286 O O . ARG A 1 27 ? 3.859 4.738 5.962 1.00 0.00 27 ARG A O 18
ATOM 27307 N N . SER A 1 28 ? 6.062 5.149 5.747 1.00 0.00 28 SER A N 18
ATOM 27308 C CA . SER A 1 28 ? 5.879 6.561 5.431 1.00 0.00 28 SER A CA 18
ATOM 27309 C C . SER A 1 28 ? 5.113 6.724 4.124 1.00 0.00 28 SER A C 18
ATOM 27310 O O . SER A 1 28 ? 4.301 7.637 3.976 1.00 0.00 28 SER A O 18
ATOM 27318 N N . LEU A 1 29 ? 5.375 5.826 3.179 1.00 0.00 29 LEU A N 18
ATOM 27319 C CA . LEU A 1 29 ? 4.709 5.863 1.883 1.00 0.00 29 LEU A CA 18
ATOM 27320 C C . LEU A 1 29 ? 3.195 5.818 2.053 1.00 0.00 29 LEU A C 18
ATOM 27321 O O . LEU A 1 29 ? 2.465 6.559 1.395 1.00 0.00 29 LEU A O 18
ATOM 27337 N N . PHE A 1 30 ? 2.730 4.950 2.946 1.00 0.00 30 PHE A N 18
ATOM 27338 C CA . PHE A 1 30 ? 1.303 4.821 3.213 1.00 0.00 30 PHE A CA 18
ATOM 27339 C C . PHE A 1 30 ? 0.763 6.087 3.869 1.00 0.00 30 PHE A C 18
ATOM 27340 O O . PHE A 1 30 ? -0.248 6.640 3.435 1.00 0.00 30 PHE A O 18
ATOM 27357 N N . SER A 1 31 ? 1.448 6.544 4.912 1.00 0.00 31 SER A N 18
ATOM 27358 C CA . SER A 1 31 ? 1.047 7.755 5.616 1.00 0.00 31 SER A CA 18
ATOM 27359 C C . SER A 1 31 ? 1.070 8.952 4.673 1.00 0.00 31 SER A C 18
ATOM 27360 O O . SER A 1 31 ? 0.096 9.698 4.575 1.00 0.00 31 SER A O 18
ATOM 27368 N N . ARG A 1 32 ? 2.186 9.120 3.971 1.00 0.00 32 ARG A N 18
ATOM 27369 C CA . ARG A 1 32 ? 2.332 10.214 3.019 1.00 0.00 32 ARG A CA 18
ATOM 27370 C C . ARG A 1 32 ? 1.257 10.132 1.942 1.00 0.00 32 ARG A C 18
ATOM 27371 O O . ARG A 1 32 ? 0.821 11.151 1.405 1.00 0.00 32 ARG A O 18
ATOM 27392 N N . ALA A 1 33 ? 0.825 8.912 1.639 1.00 0.00 33 ALA A N 18
ATOM 27393 C CA . ALA A 1 33 ? -0.211 8.694 0.638 1.00 0.00 33 ALA A CA 18
ATOM 27394 C C . ALA A 1 33 ? -1.611 8.891 1.225 1.00 0.00 33 ALA A C 18
ATOM 27395 O O . ALA A 1 33 ? -2.611 8.667 0.542 1.00 0.00 33 ALA A O 18
ATOM 27402 N N . GLY A 1 34 ? -1.682 9.313 2.489 1.00 0.00 34 GLY A N 18
ATOM 27403 C CA . GLY A 1 34 ? -2.969 9.527 3.127 1.00 0.00 34 GLY A CA 18
ATOM 27404 C C . GLY A 1 34 ? -3.621 8.237 3.595 1.00 0.00 34 GLY A C 18
ATOM 27405 O O . GLY A 1 34 ? -4.776 8.242 4.022 1.00 0.00 34 GLY A O 18
ATOM 27409 N N . ILE A 1 35 ? -2.889 7.128 3.511 1.00 0.00 35 ILE A N 18
ATOM 27410 C CA . ILE A 1 35 ? -3.413 5.835 3.932 1.00 0.00 35 ILE A CA 18
ATOM 27411 C C . ILE A 1 35 ? -3.181 5.601 5.420 1.00 0.00 35 ILE A C 18
ATOM 27412 O O . ILE A 1 35 ? -2.045 5.626 5.893 1.00 0.00 35 ILE A O 18
ATOM 27428 N N . SER A 1 36 ? -4.264 5.364 6.153 1.00 0.00 36 SER A N 18
ATOM 27429 C CA . SER A 1 36 ? -4.177 5.114 7.587 1.00 0.00 36 SER A CA 18
ATOM 27430 C C . SER A 1 36 ? -3.944 3.632 7.863 1.00 0.00 36 SER A C 18
ATOM 27431 O O . SER A 1 36 ? -4.241 2.781 7.025 1.00 0.00 36 SER A O 18
ATOM 27439 N N . GLU A 1 37 ? -3.412 3.330 9.042 1.00 0.00 37 GLU A N 18
ATOM 27440 C CA . GLU A 1 37 ? -3.142 1.949 9.424 1.00 0.00 37 GLU A CA 18
ATOM 27441 C C . GLU A 1 37 ? -4.387 1.085 9.246 1.00 0.00 37 GLU A C 18
ATOM 27442 O O . GLU A 1 37 ? -4.290 -0.111 8.971 1.00 0.00 37 GLU A O 18
ATOM 27454 N N . ALA A 1 38 ? -5.555 1.701 9.400 1.00 0.00 38 ALA A N 18
ATOM 27455 C CA . ALA A 1 38 ? -6.819 0.991 9.248 1.00 0.00 38 ALA A CA 18
ATOM 27456 C C . ALA A 1 38 ? -6.896 0.305 7.889 1.00 0.00 38 ALA A C 18
ATOM 27457 O O . ALA A 1 38 ? -7.400 -0.813 7.774 1.00 0.00 38 ALA A O 18
ATOM 27464 N N . GLN A 1 39 ? -6.390 0.980 6.862 1.00 0.00 39 GLN A N 18
ATOM 27465 C CA . GLN A 1 39 ? -6.392 0.430 5.512 1.00 0.00 39 GLN A CA 18
ATOM 27466 C C . GLN A 1 39 ? -5.278 -0.597 5.348 1.00 0.00 39 GLN A C 18
ATOM 27467 O O . GLN A 1 39 ? -5.423 -1.574 4.616 1.00 0.00 39 GLN A O 18
ATOM 27481 N N . LEU A 1 40 ? -4.173 -0.380 6.051 1.00 0.00 40 LEU A N 18
ATOM 27482 C CA . LEU A 1 40 ? -3.040 -1.293 5.984 1.00 0.00 40 LEU A CA 18
ATOM 27483 C C . LEU A 1 40 ? -3.377 -2.621 6.653 1.00 0.00 40 LEU A C 18
ATOM 27484 O O . LEU A 1 40 ? -2.793 -3.654 6.331 1.00 0.00 40 LEU A O 18
ATOM 27500 N N . THR A 1 41 ? -4.338 -2.590 7.572 1.00 0.00 41 THR A N 18
ATOM 27501 C CA . THR A 1 41 ? -4.759 -3.794 8.277 1.00 0.00 41 THR A CA 18
ATOM 27502 C C . THR A 1 41 ? -6.000 -4.418 7.632 1.00 0.00 41 THR A C 18
ATOM 27503 O O . THR A 1 41 ? -6.407 -5.519 8.002 1.00 0.00 41 THR A O 18
ATOM 27514 N N . ASP A 1 42 ? -6.591 -3.722 6.660 1.00 0.00 42 ASP A N 18
ATOM 27515 C CA . ASP A 1 42 ? -7.773 -4.230 5.971 1.00 0.00 42 ASP A CA 18
ATOM 27516 C C . ASP A 1 42 ? -7.375 -5.223 4.884 1.00 0.00 42 ASP A C 18
ATOM 27517 O O . ASP A 1 42 ? -6.726 -4.859 3.905 1.00 0.00 42 ASP A O 18
ATOM 27526 N N . ALA A 1 43 ? -7.783 -6.477 5.056 1.00 0.00 43 ALA A N 18
ATOM 27527 C CA . ALA A 1 43 ? -7.446 -7.534 4.106 1.00 0.00 43 ALA A CA 18
ATOM 27528 C C . ALA A 1 43 ? -7.649 -7.083 2.661 1.00 0.00 43 ALA A C 18
ATOM 27529 O O . ALA A 1 43 ? -6.890 -7.468 1.771 1.00 0.00 43 ALA A O 18
ATOM 27536 N N . GLU A 1 44 ? -8.671 -6.267 2.432 1.00 0.00 44 GLU A N 18
ATOM 27537 C CA . GLU A 1 44 ? -8.973 -5.777 1.097 1.00 0.00 44 GLU A CA 18
ATOM 27538 C C . GLU A 1 44 ? -7.948 -4.745 0.635 1.00 0.00 44 GLU A C 18
ATOM 27539 O O . GLU A 1 44 ? -7.270 -4.936 -0.376 1.00 0.00 44 GLU A O 18
ATOM 27551 N N . THR A 1 45 ? -7.839 -3.654 1.382 1.00 0.00 45 THR A N 18
ATOM 27552 C CA . THR A 1 45 ? -6.917 -2.580 1.036 1.00 0.00 45 THR A CA 18
ATOM 27553 C C . THR A 1 45 ? -5.465 -3.024 1.175 1.00 0.00 45 THR A C 18
ATOM 27554 O O . THR A 1 45 ? -4.608 -2.617 0.394 1.00 0.00 45 THR A O 18
ATOM 27565 N N . SER A 1 46 ? -5.190 -3.873 2.158 1.00 0.00 46 SER A N 18
ATOM 27566 C CA . SER A 1 46 ? -3.832 -4.359 2.370 1.00 0.00 46 SER A CA 18
ATOM 27567 C C . SER A 1 46 ? -3.299 -5.014 1.104 1.00 0.00 46 SER A C 18
ATOM 27568 O O . SER A 1 46 ? -2.141 -4.823 0.737 1.00 0.00 46 SER A O 18
ATOM 27576 N N . LYS A 1 47 ? -4.157 -5.782 0.440 1.00 0.00 47 LYS A N 18
ATOM 27577 C CA . LYS A 1 47 ? -3.785 -6.472 -0.787 1.00 0.00 47 LYS A CA 18
ATOM 27578 C C . LYS A 1 47 ? -3.389 -5.485 -1.881 1.00 0.00 47 LYS A C 18
ATOM 27579 O O . LYS A 1 47 ? -2.293 -5.566 -2.436 1.00 0.00 47 LYS A O 18
ATOM 27598 N N . LEU A 1 48 ? -4.287 -4.560 -2.201 1.00 0.00 48 LEU A N 18
ATOM 27599 C CA . LEU A 1 48 ? -4.018 -3.586 -3.252 1.00 0.00 48 LEU A CA 18
ATOM 27600 C C . LEU A 1 48 ? -2.839 -2.693 -2.878 1.00 0.00 48 LEU A C 18
ATOM 27601 O O . LEU A 1 48 ? -2.106 -2.226 -3.749 1.00 0.00 48 LEU A O 18
ATOM 27617 N N . ILE A 1 49 ? -2.656 -2.463 -1.581 1.00 0.00 49 ILE A N 18
ATOM 27618 C CA . ILE A 1 49 ? -1.555 -1.633 -1.108 1.00 0.00 49 ILE A CA 18
ATOM 27619 C C . ILE A 1 49 ? -0.208 -2.325 -1.336 1.00 0.00 49 ILE A C 18
ATOM 27620 O O . ILE A 1 49 ? 0.622 -1.835 -2.100 1.00 0.00 49 ILE A O 18
ATOM 27636 N N . TYR A 1 50 ? 0.015 -3.456 -0.670 1.00 0.00 50 TYR A N 18
ATOM 27637 C CA . TYR A 1 50 ? 1.280 -4.169 -0.814 1.00 0.00 50 TYR A CA 18
ATOM 27638 C C . TYR A 1 50 ? 1.545 -4.478 -2.289 1.00 0.00 50 TYR A C 18
ATOM 27639 O O . TYR A 1 50 ? 2.675 -4.365 -2.765 1.00 0.00 50 TYR A O 18
ATOM 27657 N N . ASP A 1 51 ? 0.486 -4.840 -3.010 1.00 0.00 51 ASP A N 18
ATOM 27658 C CA . ASP A 1 51 ? 0.598 -5.142 -4.432 1.00 0.00 51 ASP A CA 18
ATOM 27659 C C . ASP A 1 51 ? 1.291 -4.002 -5.167 1.00 0.00 51 ASP A C 18
ATOM 27660 O O . ASP A 1 51 ? 2.042 -4.228 -6.116 1.00 0.00 51 ASP A O 18
ATOM 27669 N N . PHE A 1 52 ? 1.045 -2.776 -4.715 1.00 0.00 52 PHE A N 18
ATOM 27670 C CA . PHE A 1 52 ? 1.677 -1.609 -5.315 1.00 0.00 52 PHE A CA 18
ATOM 27671 C C . PHE A 1 52 ? 3.185 -1.671 -5.101 1.00 0.00 52 PHE A C 18
ATOM 27672 O O . PHE A 1 52 ? 3.965 -1.331 -5.990 1.00 0.00 52 PHE A O 18
ATOM 27689 N N . ILE A 1 53 ? 3.585 -2.129 -3.920 1.00 0.00 53 ILE A N 18
ATOM 27690 C CA . ILE A 1 53 ? 4.997 -2.280 -3.598 1.00 0.00 53 ILE A CA 18
ATOM 27691 C C . ILE A 1 53 ? 5.675 -3.182 -4.622 1.00 0.00 53 ILE A C 18
ATOM 27692 O O . ILE A 1 53 ? 6.859 -3.024 -4.923 1.00 0.00 53 ILE A O 18
ATOM 27708 N N . GLU A 1 54 ? 4.908 -4.123 -5.161 1.00 0.00 54 GLU A N 18
ATOM 27709 C CA . GLU A 1 54 ? 5.418 -5.048 -6.162 1.00 0.00 54 GLU A CA 18
ATOM 27710 C C . GLU A 1 54 ? 5.694 -4.323 -7.474 1.00 0.00 54 GLU A C 18
ATOM 27711 O O . GLU A 1 54 ? 6.633 -4.659 -8.194 1.00 0.00 54 GLU A O 18
ATOM 27723 N N . ASP A 1 55 ? 4.877 -3.315 -7.771 1.00 0.00 55 ASP A N 18
ATOM 27724 C CA . ASP A 1 55 ? 5.045 -2.535 -8.992 1.00 0.00 55 ASP A CA 18
ATOM 27725 C C . ASP A 1 55 ? 6.224 -1.573 -8.861 1.00 0.00 55 ASP A C 18
ATOM 27726 O O . ASP A 1 55 ? 6.837 -1.185 -9.856 1.00 0.00 55 ASP A O 18
ATOM 27735 N N . GLN A 1 56 ? 6.535 -1.196 -7.624 1.00 0.00 56 GLN A N 18
ATOM 27736 C CA . GLN A 1 56 ? 7.638 -0.280 -7.355 1.00 0.00 56 GLN A CA 18
ATOM 27737 C C . GLN A 1 56 ? 8.967 -1.024 -7.231 1.00 0.00 56 GLN A C 18
ATOM 27738 O O . GLN A 1 56 ? 9.967 -0.447 -6.803 1.00 0.00 56 GLN A O 18
ATOM 27752 N N . GLY A 1 57 ? 8.979 -2.301 -7.606 1.00 0.00 57 GLY A N 18
ATOM 27753 C CA . GLY A 1 57 ? 10.196 -3.084 -7.520 1.00 0.00 57 GLY A CA 18
ATOM 27754 C C . GLY A 1 57 ? 10.239 -3.960 -6.282 1.00 0.00 57 GLY A C 18
ATOM 27755 O O . GLY A 1 57 ? 11.304 -4.438 -5.890 1.00 0.00 57 GLY A O 18
ATOM 27759 N N . GLY A 1 58 ? 9.080 -4.170 -5.663 1.00 0.00 58 GLY A N 18
ATOM 27760 C CA . GLY A 1 58 ? 9.012 -5.006 -4.480 1.00 0.00 58 GLY A CA 18
ATOM 27761 C C . GLY A 1 58 ? 9.357 -4.259 -3.206 1.00 0.00 58 GLY A C 18
ATOM 27762 O O . GLY A 1 58 ? 9.844 -3.129 -3.249 1.00 0.00 58 GLY A O 18
ATOM 27766 N N . LEU A 1 59 ? 9.108 -4.902 -2.070 1.00 0.00 59 LEU A N 18
ATOM 27767 C CA . LEU A 1 59 ? 9.390 -4.312 -0.766 1.00 0.00 59 LEU A CA 18
ATOM 27768 C C . LEU A 1 59 ? 10.798 -3.719 -0.722 1.00 0.00 59 LEU A C 18
ATOM 27769 O O . LEU A 1 59 ? 11.016 -2.659 -0.134 1.00 0.00 59 LEU A O 18
ATOM 27785 N N . GLU A 1 60 ? 11.750 -4.416 -1.329 1.00 0.00 60 GLU A N 18
ATOM 27786 C CA . GLU A 1 60 ? 13.137 -3.964 -1.340 1.00 0.00 60 GLU A CA 18
ATOM 27787 C C . GLU A 1 60 ? 13.292 -2.669 -2.130 1.00 0.00 60 GLU A C 18
ATOM 27788 O O . GLU A 1 60 ? 14.106 -1.814 -1.782 1.00 0.00 60 GLU A O 18
ATOM 27800 N N . ALA A 1 61 ? 12.515 -2.533 -3.199 1.00 0.00 61 ALA A N 18
ATOM 27801 C CA . ALA A 1 61 ? 12.585 -1.350 -4.050 1.00 0.00 61 ALA A CA 18
ATOM 27802 C C . ALA A 1 61 ? 11.963 -0.129 -3.375 1.00 0.00 61 ALA A C 18
ATOM 27803 O O . ALA A 1 61 ? 12.441 0.992 -3.546 1.00 0.00 61 ALA A O 18
ATOM 27810 N N . VAL A 1 62 ? 10.894 -0.347 -2.614 1.00 0.00 62 VAL A N 18
ATOM 27811 C CA . VAL A 1 62 ? 10.210 0.749 -1.935 1.00 0.00 62 VAL A CA 18
ATOM 27812 C C . VAL A 1 62 ? 11.110 1.385 -0.883 1.00 0.00 62 VAL A C 18
ATOM 27813 O O . VAL A 1 62 ? 11.462 2.560 -0.980 1.00 0.00 62 VAL A O 18
ATOM 27826 N N . ARG A 1 63 ? 11.487 0.609 0.124 1.00 0.00 63 ARG A N 18
ATOM 27827 C CA . ARG A 1 63 ? 12.384 1.106 1.159 1.00 0.00 63 ARG A CA 18
ATOM 27828 C C . ARG A 1 63 ? 13.637 1.700 0.524 1.00 0.00 63 ARG A C 18
ATOM 27829 O O . ARG A 1 63 ? 14.155 2.723 0.972 1.00 0.00 63 ARG A O 18
ATOM 27850 N N . GLN A 1 64 ? 14.113 1.041 -0.529 1.00 0.00 64 GLN A N 18
ATOM 27851 C CA . GLN A 1 64 ? 15.301 1.483 -1.250 1.00 0.00 64 GLN A CA 18
ATOM 27852 C C . GLN A 1 64 ? 15.092 2.843 -1.911 1.00 0.00 64 GLN A C 18
ATOM 27853 O O . GLN A 1 64 ? 15.927 3.738 -1.781 1.00 0.00 64 GLN A O 18
ATOM 27867 N N . GLU A 1 65 ? 13.993 2.985 -2.651 1.00 0.00 65 GLU A N 18
ATOM 27868 C CA . GLU A 1 65 ? 13.714 4.227 -3.368 1.00 0.00 65 GLU A CA 18
ATOM 27869 C C . GLU A 1 65 ? 13.377 5.361 -2.405 1.00 0.00 65 GLU A C 18
ATOM 27870 O O . GLU A 1 65 ? 13.797 6.500 -2.607 1.00 0.00 65 GLU A O 18
ATOM 27882 N N . MET A 1 66 ? 12.613 5.051 -1.365 1.00 0.00 66 MET A N 18
ATOM 27883 C CA . MET A 1 66 ? 12.245 6.052 -0.373 1.00 0.00 66 MET A CA 18
ATOM 27884 C C . MET A 1 66 ? 13.497 6.679 0.223 1.00 0.00 66 MET A C 18
ATOM 27885 O O . MET A 1 66 ? 13.569 7.892 0.426 1.00 0.00 66 MET A O 18
ATOM 27899 N N . ARG A 1 67 ? 14.482 5.834 0.499 1.00 0.00 67 ARG A N 18
ATOM 27900 C CA . ARG A 1 67 ? 15.751 6.278 1.060 1.00 0.00 67 ARG A CA 18
ATOM 27901 C C . ARG A 1 67 ? 16.658 6.861 -0.017 1.00 0.00 67 ARG A C 18
ATOM 27902 O O . ARG A 1 67 ? 17.296 7.895 0.182 1.00 0.00 67 ARG A O 18
ATOM 27923 N N . ARG A 1 68 ? 16.725 6.173 -1.152 1.00 0.00 68 ARG A N 18
ATOM 27924 C CA . ARG A 1 68 ? 17.589 6.586 -2.253 1.00 0.00 68 ARG A CA 18
ATOM 27925 C C . ARG A 1 68 ? 17.069 7.846 -2.940 1.00 0.00 68 ARG A C 18
ATOM 27926 O O . ARG A 1 68 ? 17.841 8.592 -3.544 1.00 0.00 68 ARG A O 18
ATOM 27947 N N . GLN A 1 69 ? 15.763 8.078 -2.858 1.00 0.00 69 GLN A N 18
ATOM 27948 C CA . GLN A 1 69 ? 15.163 9.251 -3.487 1.00 0.00 69 GLN A CA 18
ATOM 27949 C C . GLN A 1 69 ? 15.588 10.546 -2.792 1.00 0.00 69 GLN A C 18
ATOM 27950 O O . GLN A 1 69 ? 15.312 11.640 -3.286 1.00 0.00 69 GLN A O 18
ATOM 27964 N N . GLY A 1 70 ? 16.259 10.425 -1.645 1.00 0.00 70 GLY A N 18
ATOM 27965 C CA . GLY A 1 70 ? 16.712 11.600 -0.917 1.00 0.00 70 GLY A CA 18
ATOM 27966 C C . GLY A 1 70 ? 15.656 12.689 -0.836 1.00 0.00 70 GLY A C 18
ATOM 27967 O O . GLY A 1 70 ? 14.730 12.607 -0.030 1.00 0.00 70 GLY A O 18
ATOM 27971 N N . GLY A 1 71 ? 15.798 13.711 -1.675 1.00 0.00 71 GLY A N 18
ATOM 27972 C CA . GLY A 1 71 ? 14.846 14.807 -1.680 1.00 0.00 71 GLY A CA 18
ATOM 27973 C C . GLY A 1 71 ? 15.275 15.942 -2.590 1.00 0.00 71 GLY A C 18
ATOM 27974 O O . GLY A 1 71 ? 16.322 16.554 -2.379 1.00 0.00 71 GLY A O 18
ATOM 27978 N N . SER A 1 72 ? 14.464 16.225 -3.605 1.00 0.00 72 SER A N 18
ATOM 27979 C CA . SER A 1 72 ? 14.766 17.293 -4.552 1.00 0.00 72 SER A CA 18
ATOM 27980 C C . SER A 1 72 ? 14.778 18.650 -3.858 1.00 0.00 72 SER A C 18
ATOM 27981 O O . SER A 1 72 ? 13.734 19.159 -3.449 1.00 0.00 72 SER A O 18
ATOM 27989 N N . GLY A 1 73 ? 15.966 19.233 -3.730 1.00 0.00 73 GLY A N 18
ATOM 27990 C CA . GLY A 1 73 ? 16.092 20.526 -3.083 1.00 0.00 73 GLY A CA 18
ATOM 27991 C C . GLY A 1 73 ? 16.493 20.407 -1.626 1.00 0.00 73 GLY A C 18
ATOM 27992 O O . GLY A 1 73 ? 17.114 21.312 -1.070 1.00 0.00 73 GLY A O 18
ATOM 27996 N N . GLY A 1 74 ? 16.137 19.286 -1.007 1.00 0.00 74 GLY A N 18
ATOM 27997 C CA . GLY A 1 74 ? 16.472 19.069 0.387 1.00 0.00 74 GLY A CA 18
ATOM 27998 C C . GLY A 1 74 ? 16.374 17.609 0.784 1.00 0.00 74 GLY A C 18
ATOM 27999 O O . GLY A 1 74 ? 16.850 16.731 0.064 1.00 0.00 74 GLY A O 18
ATOM 28003 N N . SER A 1 75 ? 15.756 17.349 1.930 1.00 0.00 75 SER A N 18
ATOM 28004 C CA . SER A 1 75 ? 15.592 15.984 2.415 1.00 0.00 75 SER A CA 18
ATOM 28005 C C . SER A 1 75 ? 14.121 15.569 2.414 1.00 0.00 75 SER A C 18
ATOM 28006 O O . SER A 1 75 ? 13.742 14.600 3.072 1.00 0.00 75 SER A O 18
ATOM 28014 N N . GLN A 1 76 ? 13.294 16.309 1.678 1.00 0.00 76 GLN A N 18
ATOM 28015 C CA . GLN A 1 76 ? 11.870 16.008 1.597 1.00 0.00 76 GLN A CA 18
ATOM 28016 C C . GLN A 1 76 ? 11.614 14.807 0.693 1.00 0.00 76 GLN A C 18
ATOM 28017 O O . GLN A 1 76 ? 11.904 14.844 -0.503 1.00 0.00 76 GLN A O 18
ATOM 28031 N N . SER A 1 77 ? 11.066 13.744 1.273 1.00 0.00 77 SER A N 18
ATOM 28032 C CA . SER A 1 77 ? 10.755 12.536 0.519 1.00 0.00 77 SER A CA 18
ATOM 28033 C C . SER A 1 77 ? 9.260 12.247 0.568 1.00 0.00 77 SER A C 18
ATOM 28034 O O . SER A 1 77 ? 8.688 12.070 1.644 1.00 0.00 77 SER A O 18
ATOM 28042 N N . SER A 1 78 ? 8.621 12.230 -0.600 1.00 0.00 78 SER A N 18
ATOM 28043 C CA . SER A 1 78 ? 7.185 11.967 -0.684 1.00 0.00 78 SER A CA 18
ATOM 28044 C C . SER A 1 78 ? 6.640 12.257 -2.080 1.00 0.00 78 SER A C 18
ATOM 28045 O O . SER A 1 78 ? 5.834 11.493 -2.609 1.00 0.00 78 SER A O 18
ATOM 28053 N N . GLU A 1 79 ? 7.102 13.345 -2.687 1.00 0.00 79 GLU A N 18
ATOM 28054 C CA . GLU A 1 79 ? 6.628 13.735 -4.009 1.00 0.00 79 GLU A CA 18
ATOM 28055 C C . GLU A 1 79 ? 7.166 12.797 -5.085 1.00 0.00 79 GLU A C 18
ATOM 28056 O O . GLU A 1 79 ? 8.340 12.861 -5.452 1.00 0.00 79 GLU A O 18
ATOM 28068 N N . GLY A 1 80 ? 6.294 11.927 -5.586 1.00 0.00 80 GLY A N 18
ATOM 28069 C CA . GLY A 1 80 ? 6.689 10.983 -6.615 1.00 0.00 80 GLY A CA 18
ATOM 28070 C C . GLY A 1 80 ? 6.041 9.623 -6.435 1.00 0.00 80 GLY A C 18
ATOM 28071 O O . GLY A 1 80 ? 4.919 9.393 -6.891 1.00 0.00 80 GLY A O 18
ATOM 28075 N N . LEU A 1 81 ? 6.745 8.723 -5.756 1.00 0.00 81 LEU A N 18
ATOM 28076 C CA . LEU A 1 81 ? 6.236 7.378 -5.519 1.00 0.00 81 LEU A CA 18
ATOM 28077 C C . LEU A 1 81 ? 4.938 7.419 -4.720 1.00 0.00 81 LEU A C 18
ATOM 28078 O O . LEU A 1 81 ? 4.008 6.659 -4.990 1.00 0.00 81 LEU A O 18
ATOM 28094 N N . VAL A 1 82 ? 4.879 8.314 -3.741 1.00 0.00 82 VAL A N 18
ATOM 28095 C CA . VAL A 1 82 ? 3.686 8.460 -2.915 1.00 0.00 82 VAL A CA 18
ATOM 28096 C C . VAL A 1 82 ? 2.497 8.907 -3.756 1.00 0.00 82 VAL A C 18
ATOM 28097 O O . VAL A 1 82 ? 1.345 8.661 -3.401 1.00 0.00 82 VAL A O 18
ATOM 28110 N N . GLY A 1 83 ? 2.785 9.565 -4.875 1.00 0.00 83 GLY A N 18
ATOM 28111 C CA . GLY A 1 83 ? 1.728 10.036 -5.748 1.00 0.00 83 GLY A CA 18
ATOM 28112 C C . GLY A 1 83 ? 1.002 8.898 -6.433 1.00 0.00 83 GLY A C 18
ATOM 28113 O O . GLY A 1 83 ? -0.214 8.952 -6.620 1.00 0.00 83 GLY A O 18
ATOM 28117 N N . ALA A 1 84 ? 1.745 7.859 -6.800 1.00 0.00 84 ALA A N 18
ATOM 28118 C CA . ALA A 1 84 ? 1.156 6.693 -7.449 1.00 0.00 84 ALA A CA 18
ATOM 28119 C C . ALA A 1 84 ? 0.189 5.982 -6.507 1.00 0.00 84 ALA A C 18
ATOM 28120 O O . ALA A 1 84 ? -0.965 5.735 -6.855 1.00 0.00 84 ALA A O 18
ATOM 28127 N N . LEU A 1 85 ? 0.665 5.670 -5.304 1.00 0.00 85 LEU A N 18
ATOM 28128 C CA . LEU A 1 85 ? -0.161 5.013 -4.297 1.00 0.00 85 LEU A CA 18
ATOM 28129 C C . LEU A 1 85 ? -1.474 5.759 -4.113 1.00 0.00 85 LEU A C 18
ATOM 28130 O O . LEU A 1 85 ? -2.550 5.162 -4.125 1.00 0.00 85 LEU A O 18
ATOM 28146 N N . MET A 1 86 ? -1.372 7.074 -3.962 1.00 0.00 86 MET A N 18
ATOM 28147 C CA . MET A 1 86 ? -2.548 7.916 -3.776 1.00 0.00 86 MET A CA 18
ATOM 28148 C C . MET A 1 86 ? -3.596 7.622 -4.844 1.00 0.00 86 MET A C 18
ATOM 28149 O O . MET A 1 86 ? -4.790 7.550 -4.552 1.00 0.00 86 MET A O 18
ATOM 28163 N N . HIS A 1 87 ? -3.141 7.430 -6.078 1.00 0.00 87 HIS A N 18
ATOM 28164 C CA . HIS A 1 87 ? -4.041 7.111 -7.180 1.00 0.00 87 HIS A CA 18
ATOM 28165 C C . HIS A 1 87 ? -4.638 5.721 -6.988 1.00 0.00 87 HIS A C 18
ATOM 28166 O O . HIS A 1 87 ? -5.840 5.518 -7.163 1.00 0.00 87 HIS A O 18
ATOM 28181 N N . VAL A 1 88 ? -3.790 4.771 -6.606 1.00 0.00 88 VAL A N 18
ATOM 28182 C CA . VAL A 1 88 ? -4.231 3.405 -6.355 1.00 0.00 88 VAL A CA 18
ATOM 28183 C C . VAL A 1 88 ? -5.348 3.386 -5.318 1.00 0.00 88 VAL A C 18
ATOM 28184 O O . VAL A 1 88 ? -6.317 2.638 -5.447 1.00 0.00 88 VAL A O 18
ATOM 28197 N N . MET A 1 89 ? -5.206 4.221 -4.294 1.00 0.00 89 MET A N 18
ATOM 28198 C CA . MET A 1 89 ? -6.209 4.315 -3.242 1.00 0.00 89 MET A CA 18
ATOM 28199 C C . MET A 1 89 ? -7.536 4.803 -3.810 1.00 0.00 89 MET A C 18
ATOM 28200 O O . MET A 1 89 ? -8.603 4.347 -3.402 1.00 0.00 89 MET A O 18
ATOM 28214 N N . GLN A 1 90 ? -7.459 5.728 -4.761 1.00 0.00 90 GLN A N 18
ATOM 28215 C CA . GLN A 1 90 ? -8.653 6.254 -5.411 1.00 0.00 90 GLN A CA 18
ATOM 28216 C C . GLN A 1 90 ? -9.407 5.138 -6.129 1.00 0.00 90 GLN A C 18
ATOM 28217 O O . GLN A 1 90 ? -10.610 5.240 -6.369 1.00 0.00 90 GLN A O 18
ATOM 28231 N N . LYS A 1 91 ? -8.698 4.053 -6.431 1.00 0.00 91 LYS A N 18
ATOM 28232 C CA . LYS A 1 91 ? -9.287 2.915 -7.115 1.00 0.00 91 LYS A CA 18
ATOM 28233 C C . LYS A 1 91 ? -10.287 2.197 -6.220 1.00 0.00 91 LYS A C 18
ATOM 28234 O O . LYS A 1 91 ? -11.471 2.099 -6.541 1.00 0.00 91 LYS A O 18
ATOM 28253 N N . ARG A 1 92 ? -9.807 1.752 -5.068 1.00 0.00 92 ARG A N 18
ATOM 28254 C CA . ARG A 1 92 ? -10.639 1.044 -4.109 1.00 0.00 92 ARG A CA 18
ATOM 28255 C C . ARG A 1 92 ? -11.605 1.989 -3.396 1.00 0.00 92 ARG A C 18
ATOM 28256 O O . ARG A 1 92 ? -12.567 1.544 -2.770 1.00 0.00 92 ARG A O 18
ATOM 28277 N N . SER A 1 93 ? -11.351 3.292 -3.495 1.00 0.00 93 SER A N 18
ATOM 28278 C CA . SER A 1 93 ? -12.205 4.284 -2.854 1.00 0.00 93 SER A CA 18
ATOM 28279 C C . SER A 1 93 ? -13.506 4.461 -3.627 1.00 0.00 93 SER A C 18
ATOM 28280 O O . SER A 1 93 ? -14.569 4.658 -3.039 1.00 0.00 93 SER A O 18
ATOM 28288 N N . ARG A 1 94 ? -13.413 4.387 -4.950 1.00 0.00 94 ARG A N 18
ATOM 28289 C CA . ARG A 1 94 ? -14.582 4.533 -5.808 1.00 0.00 94 ARG A CA 18
ATOM 28290 C C . ARG A 1 94 ? -15.350 3.218 -5.917 1.00 0.00 94 ARG A C 18
ATOM 28291 O O . ARG A 1 94 ? -16.537 3.207 -6.244 1.00 0.00 94 ARG A O 18
ATOM 28312 N N . ALA A 1 95 ? -14.667 2.110 -5.638 1.00 0.00 95 ALA A N 18
ATOM 28313 C CA . ALA A 1 95 ? -15.288 0.792 -5.706 1.00 0.00 95 ALA A CA 18
ATOM 28314 C C . ALA A 1 95 ? -16.218 0.562 -4.523 1.00 0.00 95 ALA A C 18
ATOM 28315 O O . ALA A 1 95 ? -15.797 0.616 -3.367 1.00 0.00 95 ALA A O 18
ATOM 28322 N N . ILE A 1 96 ? -17.486 0.306 -4.820 1.00 0.00 96 ILE A N 18
ATOM 28323 C CA . ILE A 1 96 ? -18.477 0.060 -3.783 1.00 0.00 96 ILE A CA 18
ATOM 28324 C C . ILE A 1 96 ? -19.082 -1.333 -3.928 1.00 0.00 96 ILE A C 18
ATOM 28325 O O . ILE A 1 96 ? -19.922 -1.575 -4.793 1.00 0.00 96 ILE A O 18
ATOM 28341 N N . HIS A 1 97 ? -18.641 -2.252 -3.082 1.00 0.00 97 HIS A N 18
ATOM 28342 C CA . HIS A 1 97 ? -19.137 -3.619 -3.129 1.00 0.00 97 HIS A CA 18
ATOM 28343 C C . HIS A 1 97 ? -20.449 -3.749 -2.364 1.00 0.00 97 HIS A C 18
ATOM 28344 O O . HIS A 1 97 ? -20.514 -4.410 -1.328 1.00 0.00 97 HIS A O 18
ATOM 28359 N N . SER A 1 98 ? -21.494 -3.117 -2.886 1.00 0.00 98 SER A N 18
ATOM 28360 C CA . SER A 1 98 ? -22.809 -3.161 -2.258 1.00 0.00 98 SER A CA 18
ATOM 28361 C C . SER A 1 98 ? -23.808 -2.306 -3.030 1.00 0.00 98 SER A C 18
ATOM 28362 O O . SER A 1 98 ? -24.663 -1.647 -2.440 1.00 0.00 98 SER A O 18
ATOM 28370 N N . SER A 1 99 ? -23.692 -2.320 -4.354 1.00 0.00 99 SER A N 18
ATOM 28371 C CA . SER A 1 99 ? -24.584 -1.544 -5.207 1.00 0.00 99 SER A CA 18
ATOM 28372 C C . SER A 1 99 ? -25.727 -2.407 -5.728 1.00 0.00 99 SER A C 18
ATOM 28373 O O . SER A 1 99 ? -25.998 -3.484 -5.196 1.00 0.00 99 SER A O 18
ATOM 28381 N N . ASP A 1 100 ? -26.394 -1.928 -6.772 1.00 0.00 100 ASP A N 18
ATOM 28382 C CA . ASP A 1 100 ? -27.511 -2.653 -7.363 1.00 0.00 100 ASP A CA 18
ATOM 28383 C C . ASP A 1 100 ? -28.625 -2.857 -6.343 1.00 0.00 100 ASP A C 18
ATOM 28384 O O . ASP A 1 100 ? -28.944 -3.987 -5.973 1.00 0.00 100 ASP A O 18
ATOM 28393 N N . GLU A 1 101 ? -29.210 -1.754 -5.887 1.00 0.00 101 GLU A N 18
ATOM 28394 C CA . GLU A 1 101 ? -30.286 -1.808 -4.906 1.00 0.00 101 GLU A CA 18
ATOM 28395 C C . GLU A 1 101 ? -30.993 -0.462 -4.801 1.00 0.00 101 GLU A C 18
ATOM 28396 O O . GLU A 1 101 ? -30.552 0.529 -5.383 1.00 0.00 101 GLU A O 18
ATOM 28408 N N . GLY A 1 102 ? -32.092 -0.432 -4.056 1.00 0.00 102 GLY A N 18
ATOM 28409 C CA . GLY A 1 102 ? -32.842 0.798 -3.890 1.00 0.00 102 GLY A CA 18
ATOM 28410 C C . GLY A 1 102 ? -33.374 0.970 -2.481 1.00 0.00 102 GLY A C 18
ATOM 28411 O O . GLY A 1 102 ? -34.110 0.119 -1.981 1.00 0.00 102 GLY A O 18
ATOM 28415 N N . GLU A 1 103 ? -33.002 2.073 -1.840 1.00 0.00 103 GLU A N 18
ATOM 28416 C CA . GLU A 1 103 ? -33.449 2.353 -0.482 1.00 0.00 103 GLU A CA 18
ATOM 28417 C C . GLU A 1 103 ? -34.756 3.139 -0.491 1.00 0.00 103 GLU A C 18
ATOM 28418 O O . GLU A 1 103 ? -34.759 4.355 -0.684 1.00 0.00 103 GLU A O 18
ATOM 28430 N N . ASP A 1 104 ? -35.864 2.438 -0.281 1.00 0.00 104 ASP A N 18
ATOM 28431 C CA . ASP A 1 104 ? -37.176 3.072 -0.265 1.00 0.00 104 ASP A CA 18
ATOM 28432 C C . ASP A 1 104 ? -37.356 3.915 0.993 1.00 0.00 104 ASP A C 18
ATOM 28433 O O . ASP A 1 104 ? -37.997 4.965 0.963 1.00 0.00 104 ASP A O 18
ATOM 28442 N N . GLN A 1 105 ? -36.784 3.446 2.097 1.00 0.00 105 GLN A N 18
ATOM 28443 C CA . GLN A 1 105 ? -36.878 4.155 3.367 1.00 0.00 105 GLN A CA 18
ATOM 28444 C C . GLN A 1 105 ? -36.363 5.584 3.232 1.00 0.00 105 GLN A C 18
ATOM 28445 O O . GLN A 1 105 ? -35.163 5.809 3.071 1.00 0.00 105 GLN A O 18
ATOM 28459 N N . ALA A 1 106 ? -37.276 6.547 3.299 1.00 0.00 106 ALA A N 18
ATOM 28460 C CA . ALA A 1 106 ? -36.909 7.954 3.189 1.00 0.00 106 ALA A CA 18
ATOM 28461 C C . ALA A 1 106 ? -36.388 8.489 4.518 1.00 0.00 106 ALA A C 18
ATOM 28462 O O . ALA A 1 106 ? -36.828 8.063 5.586 1.00 0.00 106 ALA A O 18
ATOM 28469 N N . GLY A 1 107 ? -35.448 9.425 4.445 1.00 0.00 107 GLY A N 18
ATOM 28470 C CA . GLY A 1 107 ? -34.881 10.002 5.649 1.00 0.00 107 GLY A CA 18
ATOM 28471 C C . GLY A 1 107 ? -34.206 8.967 6.528 1.00 0.00 107 GLY A C 18
ATOM 28472 O O . GLY A 1 107 ? -33.872 9.298 7.685 1.00 0.00 107 GLY A O 18
ATOM 28477 N N . SER A 1 1 ? -8.413 23.884 -12.321 1.00 0.00 1 SER A N 19
ATOM 28478 C CA . SER A 1 1 ? -7.077 23.611 -11.730 1.00 0.00 1 SER A CA 19
ATOM 28479 C C . SER A 1 1 ? -6.802 24.525 -10.541 1.00 0.00 1 SER A C 19
ATOM 28480 O O . SER A 1 1 ? -7.678 25.273 -10.104 1.00 0.00 1 SER A O 19
ATOM 28490 N N . GLY A 1 2 ? -5.581 24.459 -10.019 1.00 0.00 2 GLY A N 19
ATOM 28491 C CA . GLY A 1 2 ? -5.213 25.284 -8.884 1.00 0.00 2 GLY A CA 19
ATOM 28492 C C . GLY A 1 2 ? -5.281 24.527 -7.572 1.00 0.00 2 GLY A C 19
ATOM 28493 O O . GLY A 1 2 ? -4.609 24.886 -6.605 1.00 0.00 2 GLY A O 19
ATOM 28497 N N . PHE A 1 3 ? -6.093 23.476 -7.540 1.00 0.00 3 PHE A N 19
ATOM 28498 C CA . PHE A 1 3 ? -6.245 22.665 -6.338 1.00 0.00 3 PHE A CA 19
ATOM 28499 C C . PHE A 1 3 ? -6.101 21.181 -6.663 1.00 0.00 3 PHE A C 19
ATOM 28500 O O . PHE A 1 3 ? -7.024 20.557 -7.186 1.00 0.00 3 PHE A O 19
ATOM 28517 N N . LYS A 1 4 ? -4.935 20.624 -6.353 1.00 0.00 4 LYS A N 19
ATOM 28518 C CA . LYS A 1 4 ? -4.667 19.216 -6.615 1.00 0.00 4 LYS A CA 19
ATOM 28519 C C . LYS A 1 4 ? -5.125 18.344 -5.450 1.00 0.00 4 LYS A C 19
ATOM 28520 O O . LYS A 1 4 ? -5.233 18.811 -4.316 1.00 0.00 4 LYS A O 19
ATOM 28539 N N . HIS A 1 5 ? -5.390 17.074 -5.738 1.00 0.00 5 HIS A N 19
ATOM 28540 C CA . HIS A 1 5 ? -5.828 16.133 -4.714 1.00 0.00 5 HIS A CA 19
ATOM 28541 C C . HIS A 1 5 ? -4.735 15.113 -4.415 1.00 0.00 5 HIS A C 19
ATOM 28542 O O . HIS A 1 5 ? -4.953 13.906 -4.512 1.00 0.00 5 HIS A O 19
ATOM 28557 N N . VAL A 1 6 ? -3.556 15.610 -4.056 1.00 0.00 6 VAL A N 19
ATOM 28558 C CA . VAL A 1 6 ? -2.423 14.747 -3.748 1.00 0.00 6 VAL A CA 19
ATOM 28559 C C . VAL A 1 6 ? -2.727 13.839 -2.561 1.00 0.00 6 VAL A C 19
ATOM 28560 O O . VAL A 1 6 ? -2.997 14.313 -1.457 1.00 0.00 6 VAL A O 19
ATOM 28573 N N . SER A 1 7 ? -2.676 12.532 -2.794 1.00 0.00 7 SER A N 19
ATOM 28574 C CA . SER A 1 7 ? -2.940 11.556 -1.743 1.00 0.00 7 SER A CA 19
ATOM 28575 C C . SER A 1 7 ? -1.649 11.168 -1.029 1.00 0.00 7 SER A C 19
ATOM 28576 O O . SER A 1 7 ? -0.780 10.515 -1.608 1.00 0.00 7 SER A O 19
ATOM 28584 N N . HIS A 1 8 ? -1.527 11.580 0.228 1.00 0.00 8 HIS A N 19
ATOM 28585 C CA . HIS A 1 8 ? -0.338 11.285 1.020 1.00 0.00 8 HIS A CA 19
ATOM 28586 C C . HIS A 1 8 ? -0.504 9.983 1.800 1.00 0.00 8 HIS A C 19
ATOM 28587 O O . HIS A 1 8 ? 0.479 9.340 2.168 1.00 0.00 8 HIS A O 19
ATOM 28602 N N . VAL A 1 9 ? -1.753 9.608 2.059 1.00 0.00 9 VAL A N 19
ATOM 28603 C CA . VAL A 1 9 ? -2.050 8.389 2.801 1.00 0.00 9 VAL A CA 19
ATOM 28604 C C . VAL A 1 9 ? -1.622 8.499 4.268 1.00 0.00 9 VAL A C 19
ATOM 28605 O O . VAL A 1 9 ? -1.649 7.513 5.004 1.00 0.00 9 VAL A O 19
ATOM 28618 N N . GLY A 1 10 ? -1.226 9.699 4.689 1.00 0.00 10 GLY A N 19
ATOM 28619 C CA . GLY A 1 10 ? -0.818 9.909 6.068 1.00 0.00 10 GLY A CA 19
ATOM 28620 C C . GLY A 1 10 ? 0.116 8.832 6.590 1.00 0.00 10 GLY A C 19
ATOM 28621 O O . GLY A 1 10 ? 0.185 8.600 7.797 1.00 0.00 10 GLY A O 19
ATOM 28625 N N . TRP A 1 11 ? 0.849 8.181 5.691 1.00 0.00 11 TRP A N 19
ATOM 28626 C CA . TRP A 1 11 ? 1.781 7.133 6.094 1.00 0.00 11 TRP A CA 19
ATOM 28627 C C . TRP A 1 11 ? 3.158 7.732 6.390 1.00 0.00 11 TRP A C 19
ATOM 28628 O O . TRP A 1 11 ? 3.507 8.792 5.871 1.00 0.00 11 TRP A O 19
ATOM 28649 N N . ASP A 1 12 ? 3.922 7.069 7.248 1.00 0.00 12 ASP A N 19
ATOM 28650 C CA . ASP A 1 12 ? 5.252 7.549 7.598 1.00 0.00 12 ASP A CA 19
ATOM 28651 C C . ASP A 1 12 ? 6.300 6.987 6.640 1.00 0.00 12 ASP A C 19
ATOM 28652 O O . ASP A 1 12 ? 6.224 5.826 6.235 1.00 0.00 12 ASP A O 19
ATOM 28661 N N . PRO A 1 13 ? 7.290 7.811 6.253 1.00 0.00 13 PRO A N 19
ATOM 28662 C CA . PRO A 1 13 ? 8.345 7.400 5.325 1.00 0.00 13 PRO A CA 19
ATOM 28663 C C . PRO A 1 13 ? 9.434 6.574 6.004 1.00 0.00 13 PRO A C 19
ATOM 28664 O O . PRO A 1 13 ? 9.977 5.641 5.414 1.00 0.00 13 PRO A O 19
ATOM 28675 N N . GLN A 1 14 ? 9.754 6.929 7.245 1.00 0.00 14 GLN A N 19
ATOM 28676 C CA . GLN A 1 14 ? 10.782 6.221 7.999 1.00 0.00 14 GLN A CA 19
ATOM 28677 C C . GLN A 1 14 ? 10.174 5.090 8.8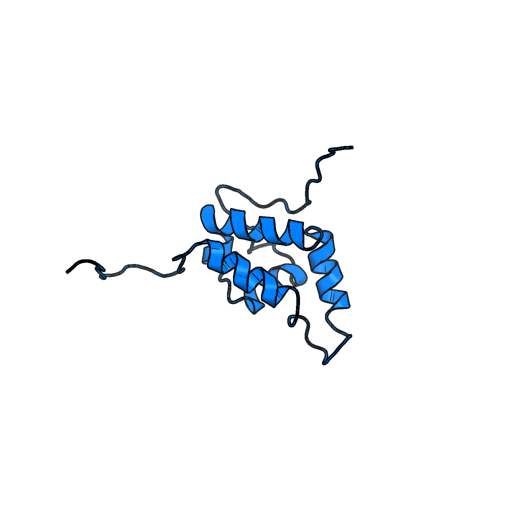21 1.00 0.00 14 GLN A C 19
ATOM 28678 O O . GLN A 1 14 ? 10.781 4.031 8.981 1.00 0.00 14 GLN A O 19
ATOM 28692 N N . ASN A 1 15 ? 8.973 5.320 9.340 1.00 0.00 15 ASN A N 19
ATOM 28693 C CA . ASN A 1 15 ? 8.282 4.317 10.141 1.00 0.00 15 ASN A CA 19
ATOM 28694 C C . ASN A 1 15 ? 7.461 3.388 9.254 1.00 0.00 15 ASN A C 19
ATOM 28695 O O . ASN A 1 15 ? 7.265 2.217 9.577 1.00 0.00 15 ASN A O 19
ATOM 28706 N N . GLY A 1 16 ? 6.987 3.919 8.131 1.00 0.00 16 GLY A N 19
ATOM 28707 C CA . GLY A 1 16 ? 6.196 3.124 7.210 1.00 0.00 16 GLY A CA 19
ATOM 28708 C C . GLY A 1 16 ? 4.715 3.430 7.300 1.00 0.00 16 GLY A C 19
ATOM 28709 O O . GLY A 1 16 ? 4.323 4.575 7.524 1.00 0.00 16 GLY A O 19
ATOM 28713 N N . PHE A 1 17 ? 3.890 2.404 7.118 1.00 0.00 17 PHE A N 19
ATOM 28714 C CA . PHE A 1 17 ? 2.443 2.568 7.174 1.00 0.00 17 PHE A CA 19
ATOM 28715 C C . PHE A 1 17 ? 1.944 2.548 8.615 1.00 0.00 17 PHE A C 19
ATOM 28716 O O . PHE A 1 17 ? 2.559 1.936 9.488 1.00 0.00 17 PHE A O 19
ATOM 28733 N N . ASP A 1 18 ? 0.821 3.218 8.853 1.00 0.00 18 ASP A N 19
ATOM 28734 C CA . ASP A 1 18 ? 0.229 3.274 10.185 1.00 0.00 18 ASP A CA 19
ATOM 28735 C C . ASP A 1 18 ? -0.715 2.098 10.409 1.00 0.00 18 ASP A C 19
ATOM 28736 O O . ASP A 1 18 ? -1.898 2.282 10.695 1.00 0.00 18 ASP A O 19
ATOM 28745 N N . VAL A 1 19 ? -0.183 0.889 10.275 1.00 0.00 19 VAL A N 19
ATOM 28746 C CA . VAL A 1 19 ? -0.973 -0.324 10.460 1.00 0.00 19 VAL A CA 19
ATOM 28747 C C . VAL A 1 19 ? -1.771 -0.272 11.758 1.00 0.00 19 VAL A C 19
ATOM 28748 O O . VAL A 1 19 ? -2.815 -0.912 11.881 1.00 0.00 19 VAL A O 19
ATOM 28761 N N . ASN A 1 20 ? -1.277 0.498 12.720 1.00 0.00 20 ASN A N 19
ATOM 28762 C CA . ASN A 1 20 ? -1.949 0.637 14.006 1.00 0.00 20 ASN A CA 19
ATOM 28763 C C . ASN A 1 20 ? -3.198 1.506 13.883 1.00 0.00 20 ASN A C 19
ATOM 28764 O O . ASN A 1 20 ? -4.088 1.447 14.731 1.00 0.00 20 ASN A O 19
ATOM 28775 N N . ASN A 1 21 ? -3.263 2.310 12.824 1.00 0.00 21 ASN A N 19
ATOM 28776 C CA . ASN A 1 21 ? -4.405 3.190 12.606 1.00 0.00 21 ASN A CA 19
ATOM 28777 C C . ASN A 1 21 ? -4.949 3.056 11.186 1.00 0.00 21 ASN A C 19
ATOM 28778 O O . ASN A 1 21 ? -5.631 3.952 10.688 1.00 0.00 21 ASN A O 19
ATOM 28789 N N . LEU A 1 22 ? -4.652 1.932 10.537 1.00 0.00 22 LEU A N 19
ATOM 28790 C CA . LEU A 1 22 ? -5.130 1.688 9.180 1.00 0.00 22 LEU A CA 19
ATOM 28791 C C . LEU A 1 22 ? -6.635 1.444 9.165 1.00 0.00 22 LEU A C 19
ATOM 28792 O O . LEU A 1 22 ? -7.230 1.105 10.187 1.00 0.00 22 LEU A O 19
ATOM 28808 N N . ASP A 1 23 ? -7.245 1.635 8.000 1.00 0.00 23 ASP A N 19
ATOM 28809 C CA . ASP A 1 23 ? -8.683 1.449 7.850 1.00 0.00 23 ASP A CA 19
ATOM 28810 C C . ASP A 1 23 ? -9.022 -0.015 7.573 1.00 0.00 23 ASP A C 19
ATOM 28811 O O . ASP A 1 23 ? -8.294 -0.705 6.860 1.00 0.00 23 ASP A O 19
ATOM 28820 N N . PRO A 1 24 ? -10.143 -0.507 8.131 1.00 0.00 24 PRO A N 19
ATOM 28821 C CA . PRO A 1 24 ? -10.579 -1.895 7.941 1.00 0.00 24 PRO A CA 19
ATOM 28822 C C . PRO A 1 24 ? -10.742 -2.258 6.469 1.00 0.00 24 PRO A C 19
ATOM 28823 O O . PRO A 1 24 ? -10.762 -3.435 6.110 1.00 0.00 24 PRO A O 19
ATOM 28834 N N . ASP A 1 25 ? -10.860 -1.243 5.621 1.00 0.00 25 ASP A N 19
ATOM 28835 C CA . ASP A 1 25 ? -11.026 -1.464 4.191 1.00 0.00 25 ASP A CA 19
ATOM 28836 C C . ASP A 1 25 ? -9.683 -1.738 3.523 1.00 0.00 25 ASP A C 19
ATOM 28837 O O . ASP A 1 25 ? -9.493 -2.781 2.897 1.00 0.00 25 ASP A O 19
ATOM 28846 N N . LEU A 1 26 ? -8.761 -0.788 3.642 1.00 0.00 26 LEU A N 19
ATOM 28847 C CA . LEU A 1 26 ? -7.439 -0.931 3.043 1.00 0.00 26 LEU A CA 19
ATOM 28848 C C . LEU A 1 26 ? -6.603 -1.964 3.791 1.00 0.00 26 LEU A C 19
ATOM 28849 O O . LEU A 1 26 ? -5.886 -2.753 3.180 1.00 0.00 26 LEU A O 19
ATOM 28865 N N . ARG A 1 27 ? -6.687 -1.951 5.117 1.00 0.00 27 ARG A N 19
ATOM 28866 C CA . ARG A 1 27 ? -5.938 -2.905 5.923 1.00 0.00 27 ARG A CA 19
ATOM 28867 C C . ARG A 1 27 ? -6.298 -4.331 5.518 1.00 0.00 27 ARG A C 19
ATOM 28868 O O . ARG A 1 27 ? -5.454 -5.227 5.533 1.00 0.00 27 ARG A O 19
ATOM 28889 N N . SER A 1 28 ? -7.557 -4.527 5.137 1.00 0.00 28 SER A N 19
ATOM 28890 C CA . SER A 1 28 ? -8.029 -5.831 4.689 1.00 0.00 28 SER A CA 19
ATOM 28891 C C . SER A 1 28 ? -7.317 -6.248 3.406 1.00 0.00 28 SER A C 19
ATOM 28892 O O . SER A 1 28 ? -6.992 -7.420 3.216 1.00 0.00 28 SER A O 19
ATOM 28900 N N . LEU A 1 29 ? -7.079 -5.277 2.527 1.00 0.00 29 LEU A N 19
ATOM 28901 C CA . LEU A 1 29 ? -6.400 -5.537 1.262 1.00 0.00 29 LEU A CA 19
ATOM 28902 C C . LEU A 1 29 ? -5.036 -6.179 1.515 1.00 0.00 29 LEU A C 19
ATOM 28903 O O . LEU A 1 29 ? -4.763 -7.282 1.044 1.00 0.00 29 LEU A O 19
ATOM 28919 N N . PHE A 1 30 ? -4.189 -5.485 2.270 1.00 0.00 30 PHE A N 19
ATOM 28920 C CA . PHE A 1 30 ? -2.864 -6.000 2.595 1.00 0.00 30 PHE A CA 19
ATOM 28921 C C . PHE A 1 30 ? -2.964 -7.417 3.150 1.00 0.00 30 PHE A C 19
ATOM 28922 O O . PHE A 1 30 ? -2.174 -8.293 2.796 1.00 0.00 30 PHE A O 19
ATOM 28939 N N . SER A 1 31 ? -3.951 -7.636 4.014 1.00 0.00 31 SER A N 19
ATOM 28940 C CA . SER A 1 31 ? -4.177 -8.950 4.601 1.00 0.00 31 SER A CA 19
ATOM 28941 C C . SER A 1 31 ? -4.527 -9.970 3.522 1.00 0.00 31 SER A C 19
ATOM 28942 O O . SER A 1 31 ? -3.864 -10.998 3.386 1.00 0.00 31 SER A O 19
ATOM 28950 N N . ARG A 1 32 ? -5.573 -9.675 2.755 1.00 0.00 32 ARG A N 19
ATOM 28951 C CA . ARG A 1 32 ? -6.009 -10.560 1.681 1.00 0.00 32 ARG A CA 19
ATOM 28952 C C . ARG A 1 32 ? -4.893 -10.764 0.662 1.00 0.00 32 ARG A C 19
ATOM 28953 O O . ARG A 1 32 ? -4.850 -11.779 -0.034 1.00 0.00 32 ARG A O 19
ATOM 28974 N N . ALA A 1 33 ? -3.990 -9.791 0.581 1.00 0.00 33 ALA A N 19
ATOM 28975 C CA . ALA A 1 33 ? -2.870 -9.861 -0.350 1.00 0.00 33 ALA A CA 19
ATOM 28976 C C . ALA A 1 33 ? -1.730 -10.705 0.217 1.00 0.00 33 ALA A C 19
ATOM 28977 O O . ALA A 1 33 ? -0.864 -11.171 -0.523 1.00 0.00 33 ALA A O 19
ATOM 28984 N N . GLY A 1 34 ? -1.734 -10.900 1.534 1.00 0.00 34 GLY A N 19
ATOM 28985 C CA . GLY A 1 34 ? -0.691 -11.680 2.173 1.00 0.00 34 GLY A CA 19
ATOM 28986 C C . GLY A 1 34 ? 0.451 -10.822 2.686 1.00 0.00 34 GLY A C 19
ATOM 28987 O O . GLY A 1 34 ? 1.521 -11.335 3.014 1.00 0.00 34 GLY A O 19
ATOM 28991 N N . ILE A 1 35 ? 0.227 -9.512 2.751 1.00 0.00 35 ILE A N 19
ATOM 28992 C CA . ILE A 1 35 ? 1.246 -8.584 3.225 1.00 0.00 35 ILE A CA 19
ATOM 28993 C C . ILE A 1 35 ? 1.191 -8.434 4.742 1.00 0.00 35 ILE A C 19
ATOM 28994 O O . ILE A 1 35 ? 0.162 -8.056 5.303 1.00 0.00 35 ILE A O 19
ATOM 29010 N N . SER A 1 36 ? 2.306 -8.733 5.401 1.00 0.00 36 SER A N 19
ATOM 29011 C CA . SER A 1 36 ? 2.387 -8.628 6.853 1.00 0.00 36 SER A CA 19
ATOM 29012 C C . SER A 1 36 ? 2.798 -7.220 7.274 1.00 0.00 36 SER A C 19
ATOM 29013 O O . SER A 1 36 ? 3.372 -6.469 6.486 1.00 0.00 36 SER A O 19
ATOM 29021 N N . GLU A 1 37 ? 2.499 -6.870 8.521 1.00 0.00 37 GLU A N 19
ATOM 29022 C CA . GLU A 1 37 ? 2.838 -5.553 9.046 1.00 0.00 37 GLU A CA 19
ATOM 29023 C C . GLU A 1 37 ? 4.319 -5.250 8.845 1.00 0.00 37 GLU A C 19
ATOM 29024 O O . GLU A 1 37 ? 4.707 -4.098 8.654 1.00 0.00 37 GLU A O 19
ATOM 29036 N N . ALA A 1 38 ? 5.142 -6.294 8.882 1.00 0.00 38 ALA A N 19
ATOM 29037 C CA . ALA A 1 38 ? 6.580 -6.139 8.697 1.00 0.00 38 ALA A CA 19
ATOM 29038 C C . ALA A 1 38 ? 6.882 -5.398 7.400 1.00 0.00 38 ALA A C 19
ATOM 29039 O O . ALA A 1 38 ? 7.747 -4.522 7.359 1.00 0.00 38 ALA A O 19
ATOM 29046 N N . GLN A 1 39 ? 6.153 -5.745 6.346 1.00 0.00 39 GLN A N 19
ATOM 29047 C CA . GLN A 1 39 ? 6.335 -5.108 5.048 1.00 0.00 39 GLN A CA 19
ATOM 29048 C C . GLN A 1 39 ? 5.677 -3.733 5.026 1.00 0.00 39 GLN A C 19
ATOM 29049 O O . GLN A 1 39 ? 6.183 -2.802 4.401 1.00 0.00 39 GLN A O 19
ATOM 29063 N N . LEU A 1 40 ? 4.557 -3.607 5.728 1.00 0.00 40 LEU A N 19
ATOM 29064 C CA . LEU A 1 40 ? 3.834 -2.342 5.792 1.00 0.00 40 LEU A CA 19
ATOM 29065 C C . LEU A 1 40 ? 4.605 -1.313 6.614 1.00 0.00 40 LEU A C 19
ATOM 29066 O O . LEU A 1 40 ? 4.410 -0.108 6.456 1.00 0.00 40 LEU A O 19
ATOM 29082 N N . THR A 1 41 ? 5.484 -1.794 7.488 1.00 0.00 41 THR A N 19
ATOM 29083 C CA . THR A 1 41 ? 6.277 -0.913 8.336 1.00 0.00 41 THR A CA 19
ATOM 29084 C C . THR A 1 41 ? 7.669 -0.664 7.750 1.00 0.00 41 THR A C 19
ATOM 29085 O O . THR A 1 41 ? 8.435 0.139 8.283 1.00 0.00 41 THR A O 19
ATOM 29096 N N . ASP A 1 42 ? 7.992 -1.341 6.648 1.00 0.00 42 ASP A N 19
ATOM 29097 C CA . ASP A 1 42 ? 9.292 -1.174 6.007 1.00 0.00 42 ASP A CA 19
ATOM 29098 C C . ASP A 1 42 ? 9.305 0.071 5.126 1.00 0.00 42 ASP A C 19
ATOM 29099 O O . ASP A 1 42 ? 8.465 0.226 4.242 1.00 0.00 42 ASP A O 19
ATOM 29108 N N . ALA A 1 43 ? 10.257 0.961 5.384 1.00 0.00 43 ALA A N 19
ATOM 29109 C CA . ALA A 1 43 ? 10.373 2.201 4.625 1.00 0.00 43 ALA A CA 19
ATOM 29110 C C . ALA A 1 43 ? 10.387 1.941 3.121 1.00 0.00 43 ALA A C 19
ATOM 29111 O O . ALA A 1 43 ? 9.844 2.725 2.342 1.00 0.00 43 ALA A O 19
ATOM 29118 N N . GLU A 1 44 ? 11.023 0.847 2.715 1.00 0.00 44 GLU A N 19
ATOM 29119 C CA . GLU A 1 44 ? 11.126 0.502 1.301 1.00 0.00 44 GLU A CA 19
ATOM 29120 C C . GLU A 1 44 ? 9.787 0.027 0.744 1.00 0.00 44 GLU A C 19
ATOM 29121 O O . GLU A 1 44 ? 9.247 0.619 -0.192 1.00 0.00 44 GLU A O 19
ATOM 29133 N N . THR A 1 45 ? 9.257 -1.045 1.323 1.00 0.00 45 THR A N 19
ATOM 29134 C CA . THR A 1 45 ? 7.987 -1.607 0.877 1.00 0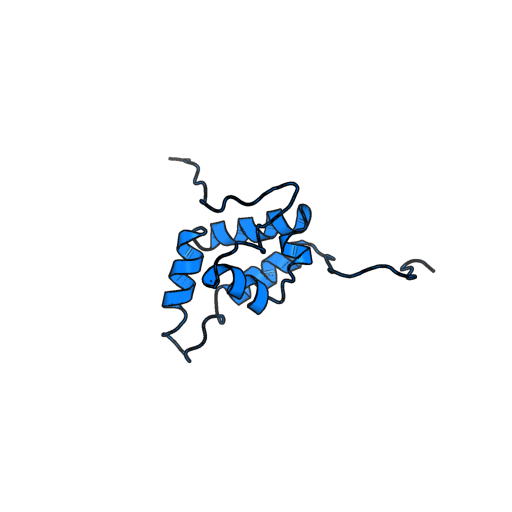.00 45 THR A CA 19
ATOM 29135 C C . THR A 1 45 ? 6.837 -0.645 1.152 1.00 0.00 45 THR A C 19
ATOM 29136 O O . THR A 1 45 ? 5.866 -0.593 0.401 1.00 0.00 45 THR A O 19
ATOM 29147 N N . SER A 1 46 ? 6.951 0.120 2.230 1.00 0.00 46 SER A N 19
ATOM 29148 C CA . SER A 1 46 ? 5.918 1.082 2.586 1.00 0.00 46 SER A CA 19
ATOM 29149 C C . SER A 1 46 ? 5.707 2.076 1.453 1.00 0.00 46 SER A C 19
ATOM 29150 O O . SER A 1 46 ? 4.576 2.433 1.130 1.00 0.00 46 SER A O 19
ATOM 29158 N N . LYS A 1 47 ? 6.809 2.510 0.851 1.00 0.00 47 LYS A N 19
ATOM 29159 C CA . LYS A 1 47 ? 6.764 3.465 -0.250 1.00 0.00 47 LYS A CA 19
ATOM 29160 C C . LYS A 1 47 ? 5.993 2.907 -1.442 1.00 0.00 47 LYS A C 19
ATOM 29161 O O . LYS A 1 47 ? 5.093 3.558 -1.972 1.00 0.00 47 LYS A O 19
ATOM 29180 N N . LEU A 1 48 ? 6.380 1.721 -1.892 1.00 0.00 48 LEU A N 19
ATOM 29181 C CA . LEU A 1 48 ? 5.727 1.100 -3.038 1.00 0.00 48 LEU A CA 19
ATOM 29182 C C . LEU A 1 48 ? 4.287 0.709 -2.710 1.00 0.00 48 LEU A C 19
ATOM 29183 O O . LEU A 1 48 ? 3.421 0.713 -3.585 1.00 0.00 48 LEU A O 19
ATOM 29199 N N . ILE A 1 49 ? 4.035 0.361 -1.449 1.00 0.00 49 ILE A N 19
ATOM 29200 C CA . ILE A 1 49 ? 2.700 -0.052 -1.026 1.00 0.00 49 ILE A CA 19
ATOM 29201 C C . ILE A 1 49 ? 1.711 1.115 -1.069 1.00 0.00 49 ILE A C 19
ATOM 29202 O O . ILE A 1 49 ? 0.758 1.093 -1.846 1.00 0.00 49 ILE A O 19
ATOM 29218 N N . TYR A 1 50 ? 1.925 2.127 -0.232 1.00 0.00 50 TYR A N 19
ATOM 29219 C CA . TYR A 1 50 ? 1.022 3.273 -0.209 1.00 0.00 50 TYR A CA 19
ATOM 29220 C C . TYR A 1 50 ? 0.902 3.869 -1.611 1.00 0.00 50 TYR A C 19
ATOM 29221 O O . TYR A 1 50 ? -0.168 4.318 -2.021 1.00 0.00 50 TYR A O 19
ATOM 29239 N N . ASP A 1 51 ? 2.012 3.848 -2.346 1.00 0.00 51 ASP A N 19
ATOM 29240 C CA . ASP A 1 51 ? 2.034 4.348 -3.714 1.00 0.00 51 ASP A CA 19
ATOM 29241 C C . ASP A 1 51 ? 0.988 3.631 -4.558 1.00 0.00 51 ASP A C 19
ATOM 29242 O O . ASP A 1 51 ? 0.391 4.220 -5.459 1.00 0.00 51 ASP A O 19
ATOM 29251 N N . PHE A 1 52 ? 0.768 2.353 -4.258 1.00 0.00 52 PHE A N 19
ATOM 29252 C CA . PHE A 1 52 ? -0.220 1.561 -4.977 1.00 0.00 52 PHE A CA 19
ATOM 29253 C C . PHE A 1 52 ? -1.616 2.119 -4.736 1.00 0.00 52 PHE A C 19
ATOM 29254 O O . PHE A 1 52 ? -2.465 2.109 -5.625 1.00 0.00 52 PHE A O 19
ATOM 29271 N N . ILE A 1 53 ? -1.842 2.620 -3.528 1.00 0.00 53 ILE A N 19
ATOM 29272 C CA . ILE A 1 53 ? -3.121 3.222 -3.185 1.00 0.00 53 ILE A CA 19
ATOM 29273 C C . ILE A 1 53 ? -3.374 4.448 -4.055 1.00 0.00 53 ILE A C 19
ATOM 29274 O O . ILE A 1 53 ? -4.519 4.799 -4.340 1.00 0.00 53 ILE A O 19
ATOM 29290 N N . GLU A 1 54 ? -2.289 5.076 -4.501 1.00 0.00 54 GLU A N 19
ATOM 29291 C CA . GLU A 1 54 ? -2.381 6.245 -5.364 1.00 0.00 54 GLU A CA 19
ATOM 29292 C C . GLU A 1 54 ? -2.847 5.844 -6.760 1.00 0.00 54 GLU A C 19
ATOM 29293 O O . GLU A 1 54 ? -3.559 6.595 -7.426 1.00 0.00 54 GLU A O 19
ATOM 29305 N N . ASP A 1 55 ? -2.450 4.649 -7.194 1.00 0.00 55 ASP A N 19
ATOM 29306 C CA . ASP A 1 55 ? -2.848 4.145 -8.503 1.00 0.00 55 ASP A CA 19
ATOM 29307 C C . ASP A 1 55 ? -4.319 3.734 -8.492 1.00 0.00 55 ASP A C 19
ATOM 29308 O O . ASP A 1 55 ? -4.989 3.755 -9.524 1.00 0.00 55 ASP A O 19
ATOM 29317 N N . GLN A 1 56 ? -4.815 3.375 -7.310 1.00 0.00 56 GLN A N 19
ATOM 29318 C CA . GLN A 1 56 ? -6.209 2.977 -7.153 1.00 0.00 56 GLN A CA 19
ATOM 29319 C C . GLN A 1 56 ? -7.116 4.191 -6.954 1.00 0.00 56 GLN A C 19
ATOM 29320 O O . GLN A 1 56 ? -8.318 4.043 -6.736 1.00 0.00 56 GLN A O 19
ATOM 29334 N N . GLY A 1 57 ? -6.540 5.392 -7.024 1.00 0.00 57 GLY A N 19
ATOM 29335 C CA . GLY A 1 57 ? -7.325 6.596 -6.837 1.00 0.00 57 GLY A CA 19
ATOM 29336 C C . GLY A 1 57 ? -7.118 7.215 -5.468 1.00 0.00 57 GLY A C 19
ATOM 29337 O O . GLY A 1 57 ? -7.943 8.002 -5.004 1.00 0.00 57 GLY A O 19
ATOM 29341 N N . GLY A 1 58 ? -6.015 6.856 -4.818 1.00 0.00 58 GLY A N 19
ATOM 29342 C CA . GLY A 1 58 ? -5.724 7.389 -3.501 1.00 0.00 58 GLY A CA 19
ATOM 29343 C C . GLY A 1 58 ? -6.442 6.635 -2.399 1.00 0.00 58 GLY A C 19
ATOM 29344 O O . GLY A 1 58 ? -7.340 5.838 -2.666 1.00 0.00 58 GLY A O 19
ATOM 29348 N N . LEU A 1 59 ? -6.043 6.888 -1.157 1.00 0.00 59 LEU A N 19
ATOM 29349 C CA . LEU A 1 59 ? -6.652 6.229 -0.007 1.00 0.00 59 LEU A CA 19
ATOM 29350 C C . LEU A 1 59 ? -8.175 6.309 -0.070 1.00 0.00 59 LEU A C 19
ATOM 29351 O O . LEU A 1 59 ? -8.871 5.366 0.307 1.00 0.00 59 LEU A O 19
ATOM 29367 N N . GLU A 1 60 ? -8.685 7.442 -0.540 1.00 0.00 60 GLU A N 19
ATOM 29368 C CA . GLU A 1 60 ? -10.125 7.648 -0.642 1.00 0.00 60 GLU A CA 19
ATOM 29369 C C . GLU A 1 60 ? -10.748 6.696 -1.658 1.00 0.00 60 GLU A C 19
ATOM 29370 O O . GLU A 1 60 ? -11.884 6.253 -1.491 1.00 0.00 60 GLU A O 19
ATOM 29382 N N . ALA A 1 61 ? -10.002 6.390 -2.714 1.00 0.00 61 ALA A N 19
ATOM 29383 C CA . ALA A 1 61 ? -10.491 5.498 -3.759 1.00 0.00 61 ALA A CA 19
ATOM 29384 C C . ALA A 1 61 ? -10.521 4.049 -3.284 1.00 0.00 61 ALA A C 19
ATOM 29385 O O . ALA A 1 61 ? -11.412 3.284 -3.655 1.00 0.00 61 ALA A O 19
ATOM 29392 N N . VAL A 1 62 ? -9.545 3.675 -2.462 1.00 0.00 62 VAL A N 19
ATOM 29393 C CA . VAL A 1 62 ? -9.465 2.314 -1.946 1.00 0.00 62 VAL A CA 19
ATOM 29394 C C . VAL A 1 62 ? -10.646 2.011 -1.033 1.00 0.00 62 VAL A C 19
ATOM 29395 O O . VAL A 1 62 ? -11.374 1.041 -1.243 1.00 0.00 62 VAL A O 19
ATOM 29408 N N . ARG A 1 63 ? -10.836 2.847 -0.021 1.00 0.00 63 ARG A N 19
ATOM 29409 C CA . ARG A 1 63 ? -11.959 2.685 0.891 1.00 0.00 63 ARG A CA 19
ATOM 29410 C C . ARG A 1 63 ? -13.266 2.616 0.106 1.00 0.00 63 ARG A C 19
ATOM 29411 O O . ARG A 1 63 ? -14.107 1.750 0.347 1.00 0.00 63 ARG A O 19
ATOM 29432 N N . GLN A 1 64 ? -13.421 3.541 -0.836 1.00 0.00 64 GLN A N 19
ATOM 29433 C CA . GLN A 1 64 ? -14.617 3.608 -1.670 1.00 0.00 64 GLN A CA 19
ATOM 29434 C C . GLN A 1 64 ? -14.779 2.358 -2.531 1.00 0.00 64 GLN A C 19
ATOM 29435 O O . GLN A 1 64 ? -15.859 1.767 -2.581 1.00 0.00 64 GLN A O 19
ATOM 29449 N N . GLU A 1 65 ? -13.715 1.975 -3.234 1.00 0.00 65 GLU A N 19
ATOM 29450 C CA . GLU A 1 65 ? -13.769 0.818 -4.124 1.00 0.00 65 GLU A CA 19
ATOM 29451 C C . GLU A 1 65 ? -13.887 -0.483 -3.336 1.00 0.00 65 GLU A C 19
ATOM 29452 O O . GLU A 1 65 ? -14.592 -1.405 -3.749 1.00 0.00 65 GLU A O 19
ATOM 29464 N N . MET A 1 66 ? -13.203 -0.554 -2.200 1.00 0.00 66 MET A N 19
ATOM 29465 C CA . MET A 1 66 ? -13.256 -1.743 -1.356 1.00 0.00 66 MET A CA 19
ATOM 29466 C C . MET A 1 66 ? -14.693 -2.041 -0.947 1.00 0.00 66 MET A C 19
ATOM 29467 O O . MET A 1 66 ? -15.076 -3.199 -0.774 1.00 0.00 66 MET A O 19
ATOM 29481 N N . ARG A 1 67 ? -15.483 -0.985 -0.792 1.00 0.00 67 ARG A N 19
ATOM 29482 C CA . ARG A 1 67 ? -16.881 -1.120 -0.405 1.00 0.00 67 ARG A CA 19
ATOM 29483 C C . ARG A 1 67 ? -17.740 -1.543 -1.592 1.00 0.00 67 ARG A C 19
ATOM 29484 O O . ARG A 1 67 ? -18.627 -2.387 -1.460 1.00 0.00 67 ARG A O 19
ATOM 29505 N N . ARG A 1 68 ? -17.472 -0.951 -2.752 1.00 0.00 68 ARG A N 19
ATOM 29506 C CA . ARG A 1 68 ? -18.226 -1.262 -3.961 1.00 0.00 68 ARG A CA 19
ATOM 29507 C C . ARG A 1 68 ? -17.886 -2.658 -4.471 1.00 0.00 68 ARG A C 19
ATOM 29508 O O . ARG A 1 68 ? -18.698 -3.302 -5.135 1.00 0.00 68 ARG A O 19
ATOM 29529 N N . GLN A 1 69 ? -16.682 -3.120 -4.155 1.00 0.00 69 GLN A N 19
ATOM 29530 C CA . GLN A 1 69 ? -16.237 -4.443 -4.578 1.00 0.00 69 GLN A CA 19
ATOM 29531 C C . GLN A 1 69 ? -16.902 -5.537 -3.749 1.00 0.00 69 GLN A C 19
ATOM 29532 O O . GLN A 1 69 ? -16.989 -6.688 -4.177 1.00 0.00 69 GLN A O 19
ATOM 29546 N N . GLY A 1 70 ? -17.376 -5.170 -2.563 1.00 0.00 70 GLY A N 19
ATOM 29547 C CA . GLY A 1 70 ? -18.033 -6.129 -1.696 1.00 0.00 70 GLY A CA 19
ATOM 29548 C C . GLY A 1 70 ? -19.327 -5.592 -1.117 1.00 0.00 70 GLY A C 19
ATOM 29549 O O . GLY A 1 70 ? -19.317 -4.885 -0.109 1.00 0.00 70 GLY A O 19
ATOM 29553 N N . GLY A 1 71 ? -20.444 -5.925 -1.757 1.00 0.00 71 GLY A N 19
ATOM 29554 C CA . GLY A 1 71 ? -21.738 -5.459 -1.289 1.00 0.00 71 GLY A CA 19
ATOM 29555 C C . GLY A 1 71 ? -21.929 -5.668 0.201 1.00 0.00 71 GLY A C 19
ATOM 29556 O O . GLY A 1 71 ? -21.535 -6.700 0.746 1.00 0.00 71 GLY A O 19
ATOM 29560 N N . SER A 1 72 ? -22.531 -4.685 0.863 1.00 0.00 72 SER A N 19
ATOM 29561 C CA . SER A 1 72 ? -22.772 -4.764 2.298 1.00 0.00 72 SER A CA 19
ATOM 29562 C C . SER A 1 72 ? -21.481 -5.071 3.051 1.00 0.00 72 SER A C 19
ATOM 29563 O O . SER A 1 72 ? -20.414 -5.191 2.450 1.00 0.00 72 SER A O 19
ATOM 29571 N N . GLY A 1 73 ? -21.588 -5.196 4.370 1.00 0.00 73 GLY A N 19
ATOM 29572 C CA . GLY A 1 73 ? -20.422 -5.487 5.184 1.00 0.00 73 GLY A CA 19
ATOM 29573 C C . GLY A 1 73 ? -20.285 -6.964 5.495 1.00 0.00 73 GLY A C 19
ATOM 29574 O O . GLY A 1 73 ? -21.262 -7.623 5.854 1.00 0.00 73 GLY A O 19
ATOM 29578 N N . GLY A 1 74 ? -19.070 -7.485 5.359 1.00 0.00 74 GLY A N 19
ATOM 29579 C CA . GLY A 1 74 ? -18.831 -8.890 5.631 1.00 0.00 74 GLY A CA 19
ATOM 29580 C C . GLY A 1 74 ? -18.635 -9.698 4.364 1.00 0.00 74 GLY A C 19
ATOM 29581 O O . GLY A 1 74 ? -18.017 -10.763 4.388 1.00 0.00 74 GLY A O 19
ATOM 29585 N N . SER A 1 75 ? -19.162 -9.191 3.255 1.00 0.00 75 SER A N 19
ATOM 29586 C CA . SER A 1 75 ? -19.044 -9.870 1.971 1.00 0.00 75 SER A CA 19
ATOM 29587 C C . SER A 1 75 ? -18.027 -9.170 1.077 1.00 0.00 75 SER A C 19
ATOM 29588 O O . SER A 1 75 ? -18.307 -8.873 -0.084 1.00 0.00 75 SER A O 19
ATOM 29596 N N . GLN A 1 76 ? -16.844 -8.908 1.625 1.00 0.00 76 GLN A N 19
ATOM 29597 C CA . GLN A 1 76 ? -15.785 -8.242 0.874 1.00 0.00 76 GLN A CA 19
ATOM 29598 C C . GLN A 1 76 ? -15.152 -9.196 -0.132 1.00 0.00 76 GLN A C 19
ATOM 29599 O O . GLN A 1 76 ? -14.935 -10.371 0.162 1.00 0.00 76 GLN A O 19
ATOM 29613 N N . SER A 1 77 ? -14.859 -8.682 -1.322 1.00 0.00 77 SER A N 19
ATOM 29614 C CA . SER A 1 77 ? -14.260 -9.492 -2.376 1.00 0.00 77 SER A CA 19
ATOM 29615 C C . SER A 1 77 ? -12.842 -9.026 -2.689 1.00 0.00 77 SER A C 19
ATOM 29616 O O . SER A 1 77 ? -12.640 -7.950 -3.251 1.00 0.00 77 SER A O 19
ATOM 29624 N N . SER A 1 78 ? -11.862 -9.848 -2.326 1.00 0.00 78 SER A N 19
ATOM 29625 C CA . SER A 1 78 ? -10.461 -9.530 -2.578 1.00 0.00 78 SER A CA 19
ATOM 29626 C C . SER A 1 78 ? -10.152 -9.525 -4.076 1.00 0.00 78 SER A C 19
ATOM 29627 O O . SER A 1 78 ? -9.110 -9.023 -4.500 1.00 0.00 78 SER A O 19
ATOM 29635 N N . GLU A 1 79 ? -11.080 -10.041 -4.881 1.00 0.00 79 GLU A N 19
ATOM 29636 C CA . GLU A 1 79 ? -10.878 -10.109 -6.322 1.00 0.00 79 GLU A CA 19
ATOM 29637 C C . GLU A 1 79 ? -10.951 -8.721 -6.942 1.00 0.00 79 GLU A C 19
ATOM 29638 O O . GLU A 1 79 ? -12.033 -8.209 -7.231 1.00 0.00 79 GLU A O 19
ATOM 29650 N N . GLY A 1 80 ? -9.786 -8.117 -7.134 1.00 0.00 80 GLY A N 19
ATOM 29651 C CA . GLY A 1 80 ? -9.718 -6.788 -7.706 1.00 0.00 80 GLY A CA 19
ATOM 29652 C C . GLY A 1 80 ? -8.429 -6.079 -7.343 1.00 0.00 80 GLY A C 19
ATOM 29653 O O . GLY A 1 80 ? -7.380 -6.344 -7.929 1.00 0.00 80 GLY A O 19
ATOM 29657 N N . LEU A 1 81 ? -8.507 -5.176 -6.372 1.00 0.00 81 LEU A N 19
ATOM 29658 C CA . LEU A 1 81 ? -7.336 -4.434 -5.925 1.00 0.00 81 LEU A CA 19
ATOM 29659 C C . LEU A 1 81 ? -6.306 -5.358 -5.280 1.00 0.00 81 LEU A C 19
ATOM 29660 O O . LEU A 1 81 ? -5.102 -5.122 -5.384 1.00 0.00 81 LEU A O 19
ATOM 29676 N N . VAL A 1 82 ? -6.779 -6.398 -4.593 1.00 0.00 82 VAL A N 19
ATOM 29677 C CA . VAL A 1 82 ? -5.880 -7.338 -3.931 1.00 0.00 82 VAL A CA 19
ATOM 29678 C C . VAL A 1 82 ? -5.028 -8.087 -4.946 1.00 0.00 82 VAL A C 19
ATOM 29679 O O . VAL A 1 82 ? -3.879 -8.433 -4.672 1.00 0.00 82 VAL A O 19
ATOM 29692 N N . GLY A 1 83 ? -5.594 -8.330 -6.122 1.00 0.00 83 GLY A N 19
ATOM 29693 C CA . GLY A 1 83 ? -4.863 -9.026 -7.161 1.00 0.00 83 GLY A CA 19
ATOM 29694 C C . GLY A 1 83 ? -3.739 -8.183 -7.727 1.00 0.00 83 GLY A C 19
ATOM 29695 O O . GLY A 1 83 ? -2.627 -8.672 -7.929 1.00 0.00 83 GLY A O 19
ATOM 29699 N N . ALA A 1 84 ? -4.028 -6.911 -7.978 1.00 0.00 84 ALA A N 19
ATOM 29700 C CA . ALA A 1 84 ? -3.030 -5.991 -8.508 1.00 0.00 84 ALA A CA 19
ATOM 29701 C C . ALA A 1 84 ? -1.909 -5.769 -7.499 1.00 0.00 84 ALA A C 19
ATOM 29702 O O . ALA A 1 84 ? -0.730 -5.851 -7.839 1.00 0.00 84 ALA A O 19
ATOM 29709 N N . LEU A 1 85 ? -2.284 -5.493 -6.254 1.00 0.00 85 LEU A N 19
ATOM 29710 C CA . LEU A 1 85 ? -1.305 -5.279 -5.195 1.00 0.00 85 LEU A CA 19
ATOM 29711 C C . LEU A 1 85 ? -0.352 -6.464 -5.108 1.00 0.00 85 LEU A C 19
ATOM 29712 O O . LEU A 1 85 ? 0.864 -6.292 -5.035 1.00 0.00 85 LEU A O 19
ATOM 29728 N N . MET A 1 86 ? -0.913 -7.670 -5.136 1.00 0.00 86 MET A N 19
ATOM 29729 C CA . MET A 1 86 ? -0.110 -8.883 -5.087 1.00 0.00 86 MET A CA 19
ATOM 29730 C C . MET A 1 86 ? 0.950 -8.859 -6.181 1.00 0.00 86 MET A C 19
ATOM 29731 O O . MET A 1 86 ? 2.069 -9.334 -5.988 1.00 0.00 86 MET A O 19
ATOM 29745 N N . HIS A 1 87 ? 0.592 -8.288 -7.328 1.00 0.00 87 HIS A N 19
ATOM 29746 C CA . HIS A 1 87 ? 1.520 -8.173 -8.445 1.00 0.00 87 HIS A CA 19
ATOM 29747 C C . HIS A 1 87 ? 2.629 -7.184 -8.107 1.00 0.00 87 HIS A C 19
ATOM 29748 O O . HIS A 1 87 ? 3.769 -7.339 -8.545 1.00 0.00 87 HIS A O 19
ATOM 29763 N N . VAL A 1 88 ? 2.287 -6.175 -7.310 1.00 0.00 88 VAL A N 19
ATOM 29764 C CA . VAL A 1 88 ? 3.256 -5.173 -6.887 1.00 0.00 88 VAL A CA 19
ATOM 29765 C C . VAL A 1 88 ? 4.267 -5.780 -5.922 1.00 0.00 88 VAL A C 19
ATOM 29766 O O . VAL A 1 88 ? 5.466 -5.518 -6.016 1.00 0.00 88 VAL A O 19
ATOM 29779 N N . MET A 1 89 ? 3.776 -6.599 -4.998 1.00 0.00 89 MET A N 19
ATOM 29780 C CA . MET A 1 89 ? 4.644 -7.265 -4.037 1.00 0.00 89 MET A CA 19
ATOM 29781 C C . MET A 1 89 ? 5.614 -8.188 -4.760 1.00 0.00 89 MET A C 19
ATOM 29782 O O . MET A 1 89 ? 6.789 -8.280 -4.403 1.00 0.00 89 MET A O 19
ATOM 29796 N N . GLN A 1 90 ? 5.116 -8.854 -5.797 1.00 0.00 90 GLN A N 19
ATOM 29797 C CA . GLN A 1 90 ? 5.934 -9.752 -6.595 1.00 0.00 90 GLN A CA 19
ATOM 29798 C C . GLN A 1 90 ? 7.179 -9.044 -7.119 1.00 0.00 90 GLN A C 19
ATOM 29799 O O . GLN A 1 90 ? 8.180 -9.683 -7.441 1.00 0.00 90 GLN A O 19
ATOM 29813 N N . LYS A 1 91 ? 7.114 -7.716 -7.182 1.00 0.00 91 LYS A N 19
ATOM 29814 C CA . LYS A 1 91 ? 8.234 -6.914 -7.653 1.00 0.00 91 LYS A CA 19
ATOM 29815 C C . LYS A 1 91 ? 9.372 -6.939 -6.639 1.00 0.00 91 LYS A C 19
ATOM 29816 O O . LYS A 1 91 ? 10.538 -7.091 -7.002 1.00 0.00 91 LYS A O 19
ATOM 29835 N N . ARG A 1 92 ? 9.021 -6.801 -5.364 1.00 0.00 92 ARG A N 19
ATOM 29836 C CA . ARG A 1 92 ? 10.007 -6.830 -4.292 1.00 0.00 92 ARG A CA 19
ATOM 29837 C C . ARG A 1 92 ? 10.487 -8.255 -4.044 1.00 0.00 92 ARG A C 19
ATOM 29838 O O . ARG A 1 92 ? 11.633 -8.479 -3.652 1.00 0.00 92 ARG A O 19
ATOM 29859 N N . SER A 1 93 ? 9.596 -9.216 -4.271 1.00 0.00 93 SER A N 19
ATOM 29860 C CA . SER A 1 93 ? 9.915 -10.625 -4.069 1.00 0.00 93 SER A CA 19
ATOM 29861 C C . SER A 1 93 ? 10.763 -11.165 -5.213 1.00 0.00 93 SER A C 19
ATOM 29862 O O . SER A 1 93 ? 11.579 -12.067 -5.023 1.00 0.00 93 SER A O 19
ATOM 29870 N N . ARG A 1 94 ? 10.563 -10.609 -6.401 1.00 0.00 94 ARG A N 19
ATOM 29871 C CA . ARG A 1 94 ? 11.303 -11.041 -7.579 1.00 0.00 94 ARG A CA 19
ATOM 29872 C C . ARG A 1 94 ? 12.370 -10.024 -7.983 1.00 0.00 94 ARG A C 19
ATOM 29873 O O . ARG A 1 94 ? 13.029 -10.184 -9.011 1.00 0.00 94 ARG A O 19
ATOM 29894 N N . ALA A 1 95 ? 12.543 -8.982 -7.175 1.00 0.00 95 ALA A N 19
ATOM 29895 C CA . ALA A 1 95 ? 13.542 -7.960 -7.459 1.00 0.00 95 ALA A CA 19
ATOM 29896 C C . ALA A 1 95 ? 14.937 -8.451 -7.139 1.00 0.00 95 ALA A C 19
ATOM 29897 O O . ALA A 1 95 ? 15.121 -9.534 -6.584 1.00 0.00 95 ALA A O 19
ATOM 29904 N N . ILE A 1 96 ? 15.918 -7.634 -7.484 1.00 0.00 96 ILE A N 19
ATOM 29905 C CA . ILE A 1 96 ? 17.298 -7.947 -7.199 1.00 0.00 96 ILE A CA 19
ATOM 29906 C C . ILE A 1 96 ? 17.841 -6.985 -6.156 1.00 0.00 96 ILE A C 19
ATOM 29907 O O . ILE A 1 96 ? 18.305 -5.896 -6.490 1.00 0.00 96 ILE A O 19
ATOM 29923 N N . HIS A 1 97 ? 17.813 -7.402 -4.903 1.00 0.00 97 HIS A N 19
ATOM 29924 C CA . HIS A 1 97 ? 18.336 -6.573 -3.833 1.00 0.00 97 HIS A CA 19
ATOM 29925 C C . HIS A 1 97 ? 19.792 -6.218 -4.107 1.00 0.00 97 HIS A C 19
ATOM 29926 O O . HIS A 1 97 ? 20.707 -6.945 -3.721 1.00 0.00 97 HIS A O 19
ATOM 29941 N N . SER A 1 98 ? 19.990 -5.106 -4.805 1.00 0.00 98 SER A N 19
ATOM 29942 C CA . SER A 1 98 ? 21.322 -4.661 -5.181 1.00 0.00 98 SER A CA 19
ATOM 29943 C C . SER A 1 98 ? 21.534 -3.199 -4.795 1.00 0.00 98 SER A C 19
ATOM 29944 O O . SER A 1 98 ? 20.574 -2.457 -4.583 1.00 0.00 98 SER A O 19
ATOM 29952 N N . SER A 1 99 ? 22.795 -2.792 -4.705 1.00 0.00 99 SER A N 19
ATOM 29953 C CA . SER A 1 99 ? 23.130 -1.420 -4.344 1.00 0.00 99 SER A CA 19
ATOM 29954 C C . SER A 1 99 ? 24.572 -1.095 -4.715 1.00 0.00 99 SER A C 19
ATOM 29955 O O . SER A 1 99 ? 24.840 -0.530 -5.776 1.00 0.00 99 SER A O 19
ATOM 29963 N N . ASP A 1 100 ? 25.494 -1.452 -3.834 1.00 0.00 100 ASP A N 19
ATOM 29964 C CA . ASP A 1 100 ? 26.912 -1.203 -4.065 1.00 0.00 100 ASP A CA 19
ATOM 29965 C C . ASP A 1 100 ? 27.162 0.270 -4.375 1.00 0.00 100 ASP A C 19
ATOM 29966 O O . ASP A 1 100 ? 27.105 0.689 -5.531 1.00 0.00 100 ASP A O 19
ATOM 29975 N N . GLU A 1 101 ? 27.442 1.050 -3.336 1.00 0.00 101 GLU A N 19
ATOM 29976 C CA . GLU A 1 101 ? 27.700 2.476 -3.502 1.00 0.00 101 GLU A CA 19
ATOM 29977 C C . GLU A 1 101 ? 28.150 3.109 -2.188 1.00 0.00 101 GLU A C 19
ATOM 29978 O O . GLU A 1 101 ? 27.439 3.929 -1.607 1.00 0.00 101 GLU A O 19
ATOM 29990 N N . GLY A 1 102 ? 29.336 2.729 -1.728 1.00 0.00 102 GLY A N 19
ATOM 29991 C CA . GLY A 1 102 ? 29.858 3.274 -0.490 1.00 0.00 102 GLY A CA 19
ATOM 29992 C C . GLY A 1 102 ? 28.927 3.043 0.683 1.00 0.00 102 GLY A C 19
ATOM 29993 O O . GLY A 1 102 ? 28.711 1.904 1.099 1.00 0.00 102 GLY A O 19
ATOM 29997 N N . GLU A 1 103 ? 28.374 4.126 1.219 1.00 0.00 103 GLU A N 19
ATOM 29998 C CA . GLU A 1 103 ? 27.461 4.038 2.351 1.00 0.00 103 GLU A CA 19
ATOM 29999 C C . GLU A 1 103 ? 26.308 3.088 2.048 1.00 0.00 103 GLU A C 19
ATOM 30000 O O . GLU A 1 103 ? 25.529 3.316 1.122 1.00 0.00 103 GLU A O 19
ATOM 30012 N N . ASP A 1 104 ? 26.205 2.020 2.833 1.00 0.00 104 ASP A N 19
ATOM 30013 C CA . ASP A 1 104 ? 25.146 1.036 2.647 1.00 0.00 104 ASP A CA 19
ATOM 30014 C C . ASP A 1 104 ? 23.796 1.602 3.072 1.00 0.00 104 ASP A C 19
ATOM 30015 O O . ASP A 1 104 ? 23.199 1.144 4.046 1.00 0.00 104 ASP A O 19
ATOM 30024 N N . GLN A 1 105 ? 23.321 2.601 2.336 1.00 0.00 105 GLN A N 19
ATOM 30025 C CA . GLN A 1 105 ? 22.040 3.228 2.637 1.00 0.00 105 GLN A CA 19
ATOM 30026 C C . GLN A 1 105 ? 20.993 2.857 1.594 1.00 0.00 105 GLN A C 19
ATOM 30027 O O . GLN A 1 105 ? 21.152 3.146 0.408 1.00 0.00 105 GLN A O 19
ATOM 30041 N N . ALA A 1 106 ? 19.921 2.212 2.044 1.00 0.00 106 ALA A N 19
ATOM 30042 C CA . ALA A 1 106 ? 18.847 1.799 1.150 1.00 0.00 106 ALA A CA 19
ATOM 30043 C C . ALA A 1 106 ? 17.904 2.961 0.854 1.00 0.00 106 ALA A C 19
ATOM 30044 O O . ALA A 1 106 ? 17.087 3.339 1.694 1.00 0.00 106 ALA A O 19
ATOM 30051 N N . GLY A 1 107 ? 18.024 3.523 -0.344 1.00 0.00 107 GLY A N 19
ATOM 30052 C CA . GLY A 1 107 ? 17.177 4.637 -0.728 1.00 0.00 107 GLY A CA 19
ATOM 30053 C C . GLY A 1 107 ? 16.977 4.724 -2.228 1.00 0.00 107 GLY A C 19
ATOM 30054 O O . GLY A 1 107 ? 17.304 3.743 -2.929 1.00 0.00 107 GLY A O 19
ATOM 30059 N N . SER A 1 1 ? -3.598 14.029 -17.053 1.00 0.00 1 SER A N 20
ATOM 30060 C CA . SER A 1 1 ? -3.911 15.289 -17.775 1.00 0.00 1 SER A CA 20
ATOM 30061 C C . SER A 1 1 ? -4.851 16.173 -16.963 1.00 0.00 1 SER A C 20
ATOM 30062 O O . SER A 1 1 ? -5.629 16.947 -17.522 1.00 0.00 1 SER A O 20
ATOM 30072 N N . GLY A 1 2 ? -4.774 16.054 -15.642 1.00 0.00 2 GLY A N 20
ATOM 30073 C CA . GLY A 1 2 ? -5.624 16.847 -14.775 1.00 0.00 2 GLY A CA 20
ATOM 30074 C C . GLY A 1 2 ? -6.771 16.042 -14.196 1.00 0.00 2 GLY A C 20
ATOM 30075 O O . GLY A 1 2 ? -7.853 16.577 -13.953 1.00 0.00 2 GLY A O 20
ATOM 30079 N N . PHE A 1 3 ? -6.534 14.753 -13.978 1.00 0.00 3 PHE A N 20
ATOM 30080 C CA . PHE A 1 3 ? -7.555 13.872 -13.422 1.00 0.00 3 PHE A CA 20
ATOM 30081 C C . PHE A 1 3 ? -7.585 13.967 -11.900 1.00 0.00 3 PHE A C 20
ATOM 30082 O O . PHE A 1 3 ? -6.540 14.024 -11.251 1.00 0.00 3 PHE A O 20
ATOM 30099 N N . LYS A 1 4 ? -8.788 13.986 -11.337 1.00 0.00 4 LYS A N 20
ATOM 30100 C CA . LYS A 1 4 ? -8.954 14.077 -9.891 1.00 0.00 4 LYS A CA 20
ATOM 30101 C C . LYS A 1 4 ? -8.917 12.693 -9.252 1.00 0.00 4 LYS A C 20
ATOM 30102 O O . LYS A 1 4 ? -9.178 11.687 -9.912 1.00 0.00 4 LYS A O 20
ATOM 30121 N N . HIS A 1 5 ? -8.590 12.650 -7.965 1.00 0.00 5 HIS A N 20
ATOM 30122 C CA . HIS A 1 5 ? -8.518 11.388 -7.238 1.00 0.00 5 HIS A CA 20
ATOM 30123 C C . HIS A 1 5 ? -8.549 11.624 -5.731 1.00 0.00 5 HIS A C 20
ATOM 30124 O O . HIS A 1 5 ? -7.600 11.291 -5.021 1.00 0.00 5 HIS A O 20
ATOM 30139 N N . VAL A 1 6 ? -9.647 12.197 -5.249 1.00 0.00 6 VAL A N 20
ATOM 30140 C CA . VAL A 1 6 ? -9.801 12.478 -3.826 1.00 0.00 6 VAL A CA 20
ATOM 30141 C C . VAL A 1 6 ? -9.675 11.205 -2.996 1.00 0.00 6 VAL A C 20
ATOM 30142 O O . VAL A 1 6 ? -10.222 10.162 -3.355 1.00 0.00 6 VAL A O 20
ATOM 30155 N N . SER A 1 7 ? -8.954 11.298 -1.884 1.00 0.00 7 SER A N 20
ATOM 30156 C CA . SER A 1 7 ? -8.760 10.154 -1.001 1.00 0.00 7 SER A CA 20
ATOM 30157 C C . SER A 1 7 ? -8.611 10.606 0.447 1.00 0.00 7 SER A C 20
ATOM 30158 O O . SER A 1 7 ? -7.880 11.552 0.740 1.00 0.00 7 SER A O 20
ATOM 30166 N N . HIS A 1 8 ? -9.310 9.925 1.350 1.00 0.00 8 HIS A N 20
ATOM 30167 C CA . HIS A 1 8 ? -9.253 10.260 2.767 1.00 0.00 8 HIS A CA 20
ATOM 30168 C C . HIS A 1 8 ? -8.504 9.188 3.551 1.00 0.00 8 HIS A C 20
ATOM 30169 O O . HIS A 1 8 ? -9.063 8.556 4.447 1.00 0.00 8 HIS A O 20
ATOM 30184 N N . VAL A 1 9 ? -7.235 8.993 3.208 1.00 0.00 9 VAL A N 20
ATOM 30185 C CA . VAL A 1 9 ? -6.406 7.997 3.878 1.00 0.00 9 VAL A CA 20
ATOM 30186 C C . VAL A 1 9 ? -6.055 8.443 5.293 1.00 0.00 9 VAL A C 20
ATOM 30187 O O . VAL A 1 9 ? -6.483 7.832 6.272 1.00 0.00 9 VAL A O 20
ATOM 30200 N N . GLY A 1 10 ? -5.270 9.511 5.391 1.00 0.00 10 GLY A N 20
ATOM 30201 C CA . GLY A 1 10 ? -4.874 10.025 6.688 1.00 0.00 10 GLY A CA 20
ATOM 30202 C C . GLY A 1 10 ? -3.755 9.217 7.318 1.00 0.00 10 GLY A C 20
ATOM 30203 O O . GLY A 1 10 ? -3.796 8.914 8.510 1.00 0.00 10 GLY A O 20
ATOM 30207 N N . TRP A 1 11 ? -2.745 8.885 6.520 1.00 0.00 11 TRP A N 20
ATOM 30208 C CA . TRP A 1 11 ? -1.611 8.109 7.009 1.00 0.00 11 TRP A CA 20
ATOM 30209 C C . TRP A 1 11 ? -0.540 9.038 7.587 1.00 0.00 11 TRP A C 20
ATOM 30210 O O . TRP A 1 11 ? -0.468 10.214 7.231 1.00 0.00 11 TRP A O 20
ATOM 30231 N N . ASP A 1 12 ? 0.257 8.521 8.513 1.00 0.00 12 ASP A N 20
ATOM 30232 C CA . ASP A 1 12 ? 1.306 9.318 9.135 1.00 0.00 12 ASP A CA 20
ATOM 30233 C C . ASP A 1 12 ? 2.600 9.236 8.327 1.00 0.00 12 ASP A C 20
ATOM 30234 O O . ASP A 1 12 ? 2.960 8.172 7.824 1.00 0.00 12 ASP A O 20
ATOM 30243 N N . PRO A 1 13 ? 3.312 10.368 8.182 1.00 0.00 13 PRO A N 20
ATOM 30244 C CA . PRO A 1 13 ? 4.560 10.424 7.418 1.00 0.00 13 PRO A CA 20
ATOM 30245 C C . PRO A 1 13 ? 5.746 9.858 8.192 1.00 0.00 13 PRO A C 20
ATOM 30246 O O . PRO A 1 13 ? 6.624 9.214 7.618 1.00 0.00 13 PRO A O 20
ATOM 30257 N N . GLN A 1 14 ? 5.769 10.108 9.498 1.00 0.00 14 GLN A N 20
ATOM 30258 C CA . GLN A 1 14 ? 6.851 9.627 10.349 1.00 0.00 14 GLN A CA 20
ATOM 30259 C C . GLN A 1 14 ? 6.545 8.234 10.891 1.00 0.00 14 GLN A C 20
ATOM 30260 O O . GLN A 1 14 ? 7.423 7.374 10.952 1.00 0.00 14 GLN A O 20
ATOM 30274 N N . ASN A 1 15 ? 5.294 8.020 11.285 1.00 0.00 15 ASN A N 20
ATOM 30275 C CA . ASN A 1 15 ? 4.873 6.734 11.826 1.00 0.00 15 ASN A CA 20
ATOM 30276 C C . ASN A 1 15 ? 4.444 5.787 10.711 1.00 0.00 15 ASN A C 20
ATOM 30277 O O . ASN A 1 15 ? 4.531 4.567 10.851 1.00 0.00 15 ASN A O 20
ATOM 30288 N N . GLY A 1 16 ? 3.981 6.357 9.603 1.00 0.00 16 GLY A N 20
ATOM 30289 C CA . GLY A 1 16 ? 3.544 5.548 8.481 1.00 0.00 16 GLY A CA 20
ATOM 30290 C C . GLY A 1 16 ? 2.042 5.340 8.467 1.00 0.00 16 GLY A C 20
ATOM 30291 O O . GLY A 1 16 ? 1.282 6.233 8.840 1.00 0.00 16 GLY A O 20
ATOM 30295 N N . PHE A 1 17 ? 1.614 4.156 8.041 1.00 0.00 17 PHE A N 20
ATOM 30296 C CA . PHE A 1 17 ? 0.194 3.833 7.984 1.00 0.00 17 PHE A CA 20
ATOM 30297 C C . PHE A 1 17 ? -0.320 3.407 9.355 1.00 0.00 17 PHE A C 20
ATOM 30298 O O . PHE A 1 17 ? 0.354 2.678 10.083 1.00 0.00 17 PHE A O 20
ATOM 30315 N N . ASP A 1 18 ? -1.516 3.870 9.705 1.00 0.00 18 ASP A N 20
ATOM 30316 C CA . ASP A 1 18 ? -2.117 3.544 10.993 1.00 0.00 18 ASP A CA 20
ATOM 30317 C C . ASP A 1 18 ? -2.655 2.117 11.003 1.00 0.00 18 ASP A C 20
ATOM 30318 O O . ASP A 1 18 ? -3.860 1.898 11.131 1.00 0.00 18 ASP A O 20
ATOM 30327 N N . VAL A 1 19 ? -1.754 1.151 10.878 1.00 0.00 19 VAL A N 20
ATOM 30328 C CA . VAL A 1 19 ? -2.134 -0.258 10.878 1.00 0.00 19 VAL A CA 20
ATOM 30329 C C . VAL A 1 19 ? -2.988 -0.596 12.094 1.00 0.00 19 VAL A C 20
ATOM 30330 O O . VAL A 1 19 ? -3.781 -1.538 12.066 1.00 0.00 19 VAL A O 20
ATOM 30343 N N . ASN A 1 20 ? -2.824 0.179 13.160 1.00 0.00 20 ASN A N 20
ATOM 30344 C CA . ASN A 1 20 ? -3.581 -0.037 14.386 1.00 0.00 20 ASN A CA 20
ATOM 30345 C C . ASN A 1 20 ? -5.036 0.395 14.222 1.00 0.00 20 ASN A C 20
ATOM 30346 O O . ASN A 1 20 ? -5.905 -0.021 14.989 1.00 0.00 20 ASN A O 20
ATOM 30357 N N . ASN A 1 21 ? -5.299 1.232 13.222 1.00 0.00 21 ASN A N 20
ATOM 30358 C CA . ASN A 1 21 ? -6.650 1.722 12.976 1.00 0.00 21 ASN A CA 20
ATOM 30359 C C . ASN A 1 21 ? -7.048 1.552 11.512 1.00 0.00 21 ASN A C 20
ATOM 30360 O O . ASN A 1 21 ? -7.964 2.219 11.030 1.00 0.00 21 ASN A O 20
ATOM 30371 N N . LEU A 1 22 ? -6.361 0.656 10.808 1.00 0.00 22 LEU A N 20
ATOM 30372 C CA . LEU A 1 22 ? -6.662 0.401 9.403 1.00 0.00 22 LEU A CA 20
ATOM 30373 C C . LEU A 1 22 ? -7.995 -0.322 9.248 1.00 0.00 22 LEU A C 20
ATOM 30374 O O . LEU A 1 22 ? -8.494 -0.936 10.191 1.00 0.00 22 LEU A O 20
ATOM 30390 N N . ASP A 1 23 ? -8.574 -0.230 8.055 1.00 0.00 23 ASP A N 20
ATOM 30391 C CA . ASP A 1 23 ? -9.856 -0.865 7.773 1.00 0.00 23 ASP A CA 20
ATOM 30392 C C . ASP A 1 23 ? -9.666 -2.324 7.363 1.00 0.00 23 ASP A C 20
ATOM 30393 O O . ASP A 1 23 ? -8.714 -2.660 6.658 1.00 0.00 23 ASP A O 20
ATOM 30402 N N . PRO A 1 24 ? -10.574 -3.213 7.802 1.00 0.00 24 PRO A N 20
ATOM 30403 C CA . PRO A 1 24 ? -10.498 -4.643 7.484 1.00 0.00 24 PRO A CA 20
ATOM 30404 C C . PRO A 1 24 ? -10.444 -4.906 5.983 1.00 0.00 24 PRO A C 20
ATOM 30405 O O . PRO A 1 24 ? -10.028 -5.979 5.547 1.00 0.00 24 PRO A O 20
ATOM 30416 N N . ASP A 1 25 ? -10.871 -3.924 5.198 1.00 0.00 25 ASP A N 20
ATOM 30417 C CA . ASP A 1 25 ? -10.877 -4.059 3.747 1.00 0.00 25 ASP A CA 20
ATOM 30418 C C . ASP A 1 25 ? -9.500 -3.764 3.161 1.00 0.00 25 ASP A C 20
ATOM 30419 O O . ASP A 1 25 ? -8.922 -4.595 2.460 1.00 0.00 25 ASP A O 20
ATOM 30428 N N . LEU A 1 26 ? -8.987 -2.569 3.435 1.00 0.00 26 LEU A N 20
ATOM 30429 C CA . LEU A 1 26 ? -7.686 -2.161 2.919 1.00 0.00 26 LEU A CA 20
ATOM 30430 C C . LEU A 1 26 ? -6.557 -2.930 3.597 1.00 0.00 26 LEU A C 20
ATOM 30431 O O . LEU A 1 26 ? -5.527 -3.207 2.983 1.00 0.00 26 LEU A O 20
ATOM 30447 N N . ARG A 1 27 ? -6.750 -3.271 4.867 1.00 0.00 27 ARG A N 20
ATOM 30448 C CA . ARG A 1 27 ? -5.743 -4.023 5.605 1.00 0.00 27 ARG A CA 20
ATOM 30449 C C . ARG A 1 27 ? -5.574 -5.412 4.999 1.00 0.00 27 ARG A C 20
ATOM 30450 O O . ARG A 1 27 ? -4.469 -5.953 4.959 1.00 0.00 27 ARG A O 20
ATOM 30471 N N . SER A 1 28 ? -6.675 -5.974 4.511 1.00 0.00 28 SER A N 20
ATOM 30472 C CA . SER A 1 28 ? -6.648 -7.286 3.877 1.00 0.00 28 SER A CA 20
ATOM 30473 C C . SER A 1 28 ? -5.777 -7.257 2.625 1.00 0.00 28 SER A C 20
ATOM 30474 O O . SER A 1 28 ? -5.080 -8.224 2.317 1.00 0.00 28 SER A O 20
ATOM 30482 N N . LEU A 1 29 ? -5.820 -6.137 1.909 1.00 0.00 29 LEU A N 20
ATOM 30483 C CA . LEU A 1 29 ? -5.027 -5.971 0.696 1.00 0.00 29 LEU A CA 20
ATOM 30484 C C . LEU A 1 29 ? -3.547 -6.198 0.995 1.00 0.00 29 LEU A C 20
ATOM 30485 O O . LEU A 1 29 ? -2.912 -7.077 0.411 1.00 0.00 29 LEU A O 20
ATOM 30501 N N . PHE A 1 30 ? -3.006 -5.404 1.914 1.00 0.00 30 PHE A N 20
ATOM 30502 C CA . PHE A 1 30 ? -1.605 -5.526 2.297 1.00 0.00 30 PHE A CA 20
ATOM 30503 C C . PHE A 1 30 ? -1.260 -6.974 2.629 1.00 0.00 30 PHE A C 20
ATOM 30504 O O . PHE A 1 30 ? -0.197 -7.472 2.260 1.00 0.00 30 PHE A O 20
ATOM 30521 N N . SER A 1 31 ? -2.173 -7.647 3.323 1.00 0.00 31 SER A N 20
ATOM 30522 C CA . SER A 1 31 ? -1.981 -9.045 3.687 1.00 0.00 31 SER A CA 20
ATOM 30523 C C . SER A 1 31 ? -1.886 -9.921 2.441 1.00 0.00 31 SER A C 20
ATOM 30524 O O . SER A 1 31 ? -0.918 -10.661 2.262 1.00 0.00 31 SER A O 20
ATOM 30532 N N . ARG A 1 32 ? -2.899 -9.832 1.584 1.00 0.00 32 ARG A N 20
ATOM 30533 C CA . ARG A 1 32 ? -2.933 -10.612 0.351 1.00 0.00 32 ARG A CA 20
ATOM 30534 C C . ARG A 1 32 ? -1.715 -10.310 -0.514 1.00 0.00 32 ARG A C 20
ATOM 30535 O O . ARG A 1 32 ? -1.250 -11.164 -1.269 1.00 0.00 32 ARG A O 20
ATOM 30556 N N . ALA A 1 33 ? -1.201 -9.091 -0.395 1.00 0.00 33 ALA A N 20
ATOM 30557 C CA . ALA A 1 33 ? -0.033 -8.674 -1.160 1.00 0.00 33 ALA A CA 20
ATOM 30558 C C . ALA A 1 33 ? 1.258 -9.143 -0.495 1.00 0.00 33 ALA A C 20
ATOM 30559 O O . ALA A 1 33 ? 2.301 -9.239 -1.142 1.00 0.00 33 ALA A O 20
ATOM 30566 N N . GLY A 1 34 ? 1.182 -9.434 0.801 1.00 0.00 34 GLY A N 20
ATOM 30567 C CA . GLY A 1 34 ? 2.353 -9.882 1.532 1.00 0.00 34 GLY A CA 20
ATOM 30568 C C . GLY A 1 34 ? 3.088 -8.741 2.209 1.00 0.00 34 GLY A C 20
ATOM 30569 O O . GLY A 1 34 ? 4.254 -8.880 2.579 1.00 0.00 34 GLY A O 20
ATOM 30573 N N . ILE A 1 35 ? 2.410 -7.607 2.363 1.00 0.00 35 ILE A N 20
ATOM 30574 C CA . ILE A 1 35 ? 3.008 -6.438 2.997 1.00 0.00 35 ILE A CA 20
ATOM 30575 C C . ILE A 1 35 ? 2.833 -6.481 4.511 1.00 0.00 35 ILE A C 20
ATOM 30576 O O . ILE A 1 35 ? 1.711 -6.488 5.017 1.00 0.00 35 ILE A O 20
ATOM 30592 N N . SER A 1 36 ? 3.951 -6.506 5.230 1.00 0.00 36 SER A N 20
ATOM 30593 C CA . SER A 1 36 ? 3.921 -6.542 6.688 1.00 0.00 36 SER A CA 20
ATOM 30594 C C . SER A 1 36 ? 3.871 -5.132 7.266 1.00 0.00 36 SER A C 20
ATOM 30595 O O . SER A 1 36 ? 4.220 -4.162 6.591 1.00 0.00 36 SER A O 20
ATOM 30603 N N . GLU A 1 37 ? 3.445 -5.024 8.521 1.00 0.00 37 GLU A N 20
ATOM 30604 C CA . GLU A 1 37 ? 3.352 -3.732 9.186 1.00 0.00 37 GLU A CA 20
ATOM 30605 C C . GLU A 1 37 ? 4.664 -2.964 9.077 1.00 0.00 37 GLU A C 20
ATOM 30606 O O . GLU A 1 37 ? 4.676 -1.733 9.077 1.00 0.00 37 GLU A O 20
ATOM 30618 N N . ALA A 1 38 ? 5.768 -3.697 8.977 1.00 0.00 38 ALA A N 20
ATOM 30619 C CA . ALA A 1 38 ? 7.082 -3.079 8.855 1.00 0.00 38 ALA A CA 20
ATOM 30620 C C . ALA A 1 38 ? 7.107 -2.093 7.692 1.00 0.00 38 ALA A C 20
ATOM 30621 O O . ALA A 1 38 ? 7.615 -0.979 7.819 1.00 0.00 38 ALA A O 20
ATOM 30628 N N . GLN A 1 39 ? 6.543 -2.509 6.563 1.00 0.00 39 GLN A N 20
ATOM 30629 C CA . GLN A 1 39 ? 6.480 -1.658 5.381 1.00 0.00 39 GLN A CA 20
ATOM 30630 C C . GLN A 1 39 ? 5.350 -0.642 5.507 1.00 0.00 39 GLN A C 20
ATOM 30631 O O . GLN A 1 39 ? 5.447 0.477 5.005 1.00 0.00 39 GLN A O 20
ATOM 30645 N N . LEU A 1 40 ? 4.281 -1.036 6.194 1.00 0.00 40 LEU A N 20
ATOM 30646 C CA . LEU A 1 40 ? 3.135 -0.158 6.392 1.00 0.00 40 LEU A CA 20
ATOM 30647 C C . LEU A 1 40 ? 3.488 0.980 7.343 1.00 0.00 40 LEU A C 20
ATOM 30648 O O . LEU A 1 40 ? 2.918 2.068 7.266 1.00 0.00 40 LEU A O 20
ATOM 30664 N N . THR A 1 41 ? 4.438 0.723 8.236 1.00 0.00 41 THR A N 20
ATOM 30665 C CA . THR A 1 41 ? 4.877 1.727 9.197 1.00 0.00 41 THR A CA 20
ATOM 30666 C C . THR A 1 41 ? 6.150 2.435 8.727 1.00 0.00 41 THR A C 20
ATOM 30667 O O . THR A 1 41 ? 6.625 3.363 9.382 1.00 0.00 41 THR A O 20
ATOM 30678 N N . ASP A 1 42 ? 6.697 2.004 7.590 1.00 0.00 42 ASP A N 20
ATOM 30679 C CA . ASP A 1 42 ? 7.906 2.612 7.047 1.00 0.00 42 ASP A CA 20
ATOM 30680 C C . ASP A 1 42 ? 7.569 3.885 6.281 1.00 0.00 42 ASP A C 20
ATOM 30681 O O . ASP A 1 42 ? 6.817 3.855 5.309 1.00 0.00 42 ASP A O 20
ATOM 30690 N N . ALA A 1 43 ? 8.125 5.005 6.727 1.00 0.00 43 ALA A N 20
ATOM 30691 C CA . ALA A 1 43 ? 7.868 6.292 6.090 1.00 0.00 43 ALA A CA 20
ATOM 30692 C C . ALA A 1 43 ? 8.073 6.218 4.579 1.00 0.00 43 ALA A C 20
ATOM 30693 O O . ALA A 1 43 ? 7.368 6.879 3.817 1.00 0.00 43 ALA A O 20
ATOM 30700 N N . GLU A 1 44 ? 9.047 5.421 4.153 1.00 0.00 44 GLU A N 20
ATOM 30701 C CA . GLU A 1 44 ? 9.355 5.284 2.735 1.00 0.00 44 GLU A CA 20
ATOM 30702 C C . GLU A 1 44 ? 8.281 4.478 2.005 1.00 0.00 44 GLU A C 20
ATOM 30703 O O . GLU A 1 44 ? 7.645 4.973 1.073 1.00 0.00 44 GLU A O 20
ATOM 30715 N N . THR A 1 45 ? 8.086 3.235 2.433 1.00 0.00 45 THR A N 20
ATOM 30716 C CA . THR A 1 45 ? 7.102 2.356 1.810 1.00 0.00 45 THR A CA 20
ATOM 30717 C C . THR A 1 45 ? 5.683 2.849 2.064 1.00 0.00 45 THR A C 20
ATOM 30718 O O . THR A 1 45 ? 4.821 2.759 1.193 1.00 0.00 45 THR A O 20
ATOM 30729 N N . SER A 1 46 ? 5.444 3.381 3.256 1.00 0.00 46 SER A N 20
ATOM 30730 C CA . SER A 1 46 ? 4.124 3.885 3.607 1.00 0.00 46 SER A CA 20
ATOM 30731 C C . SER A 1 46 ? 3.668 4.923 2.591 1.00 0.00 46 SER A C 20
ATOM 30732 O O . SER A 1 46 ? 2.508 4.938 2.184 1.00 0.00 46 SER A O 20
ATOM 30740 N N . LYS A 1 47 ? 4.600 5.772 2.169 1.00 0.00 47 LYS A N 20
ATOM 30741 C CA . LYS A 1 47 ? 4.308 6.811 1.190 1.00 0.00 47 LYS A CA 20
ATOM 30742 C C . LYS A 1 47 ? 3.826 6.208 -0.128 1.00 0.00 47 LYS A C 20
ATOM 30743 O O . LYS A 1 47 ? 2.755 6.556 -0.624 1.00 0.00 47 LYS A O 20
ATOM 30762 N N . LEU A 1 48 ? 4.632 5.319 -0.702 1.00 0.00 48 LEU A N 20
ATOM 30763 C CA . LEU A 1 48 ? 4.295 4.702 -1.982 1.00 0.00 48 LEU A CA 20
ATOM 30764 C C . LEU A 1 48 ? 3.052 3.819 -1.869 1.00 0.00 48 LEU A C 20
ATOM 30765 O O . LEU A 1 48 ? 2.300 3.670 -2.832 1.00 0.00 48 LEU A O 20
ATOM 30781 N N . ILE A 1 49 ? 2.845 3.229 -0.696 1.00 0.00 49 ILE A N 20
ATOM 30782 C CA . ILE A 1 49 ? 1.698 2.351 -0.477 1.00 0.00 49 ILE A CA 20
ATOM 30783 C C . ILE A 1 49 ? 0.380 3.132 -0.511 1.00 0.00 49 ILE A C 20
ATOM 30784 O O . ILE A 1 49 ? -0.464 2.897 -1.377 1.00 0.00 49 ILE A O 20
ATOM 30800 N N . TYR A 1 50 ? 0.196 4.049 0.437 1.00 0.00 50 TYR A N 20
ATOM 30801 C CA . TYR A 1 50 ? -1.039 4.824 0.500 1.00 0.00 50 TYR A CA 20
ATOM 30802 C C . TYR A 1 50 ? -1.332 5.470 -0.855 1.00 0.00 50 TYR A C 20
ATOM 30803 O O . TYR A 1 50 ? -2.486 5.574 -1.270 1.00 0.00 50 TYR A O 20
ATOM 30821 N N . ASP A 1 51 ? -0.274 5.891 -1.541 1.00 0.00 51 ASP A N 20
ATOM 30822 C CA . ASP A 1 51 ? -0.412 6.502 -2.856 1.00 0.00 51 ASP A CA 20
ATOM 30823 C C . ASP A 1 51 ? -1.181 5.579 -3.792 1.00 0.00 51 ASP A C 20
ATOM 30824 O O . ASP A 1 51 ? -1.929 6.037 -4.655 1.00 0.00 51 ASP A O 20
ATOM 30833 N N . PHE A 1 52 ? -1.000 4.275 -3.606 1.00 0.00 52 PHE A N 20
ATOM 30834 C CA . PHE A 1 52 ? -1.694 3.287 -4.420 1.00 0.00 52 PHE A CA 20
ATOM 30835 C C . PHE A 1 52 ? -3.196 3.365 -4.177 1.00 0.00 52 PHE A C 20
ATOM 30836 O O . PHE A 1 52 ? -3.991 3.302 -5.113 1.00 0.00 52 PHE A O 20
ATOM 30853 N N . ILE A 1 53 ? -3.577 3.521 -2.913 1.00 0.00 53 ILE A N 20
ATOM 30854 C CA . ILE A 1 53 ? -4.984 3.643 -2.555 1.00 0.00 53 ILE A CA 20
ATOM 30855 C C . ILE A 1 53 ? -5.629 4.790 -3.325 1.00 0.00 53 ILE A C 20
ATOM 30856 O O . ILE A 1 53 ? -6.821 4.756 -3.633 1.00 0.00 53 ILE A O 20
ATOM 30872 N N . GLU A 1 54 ? -4.825 5.797 -3.649 1.00 0.00 54 GLU A N 20
ATOM 30873 C CA . GLU A 1 54 ? -5.305 6.953 -4.395 1.00 0.00 54 GLU A CA 20
ATOM 30874 C C . GLU A 1 54 ? -5.625 6.571 -5.836 1.00 0.00 54 GLU A C 20
ATOM 30875 O O . GLU A 1 54 ? -6.580 7.078 -6.426 1.00 0.00 54 GLU A O 20
ATOM 30887 N N . ASP A 1 55 ? -4.823 5.671 -6.398 1.00 0.00 55 ASP A N 20
ATOM 30888 C CA . ASP A 1 55 ? -5.030 5.216 -7.768 1.00 0.00 55 ASP A CA 20
ATOM 30889 C C . ASP A 1 55 ? -6.275 4.335 -7.860 1.00 0.00 55 ASP A C 20
ATOM 30890 O O . ASP A 1 55 ? -6.908 4.243 -8.912 1.00 0.00 55 ASP A O 20
ATOM 30899 N N . GLN A 1 56 ? -6.618 3.694 -6.747 1.00 0.00 56 GLN A N 20
ATOM 30900 C CA . GLN A 1 56 ? -7.787 2.824 -6.691 1.00 0.00 56 GLN A CA 20
ATOM 30901 C C . GLN A 1 56 ? -9.057 3.613 -6.374 1.00 0.00 56 GLN A C 20
ATOM 30902 O O . GLN A 1 56 ? -10.104 3.027 -6.101 1.00 0.00 56 GLN A O 20
ATOM 30916 N N . GLY A 1 57 ? -8.962 4.941 -6.399 1.00 0.00 57 GLY A N 20
ATOM 30917 C CA . GLY A 1 57 ? -10.117 5.766 -6.102 1.00 0.00 57 GLY A CA 20
ATOM 30918 C C . GLY A 1 57 ? -10.119 6.273 -4.672 1.00 0.00 57 GLY A C 20
ATOM 30919 O O . GLY A 1 57 ? -11.156 6.690 -4.156 1.00 0.00 57 GLY A O 20
ATOM 30923 N N . GLY A 1 58 ? -8.957 6.229 -4.026 1.00 0.00 58 GLY A N 20
ATOM 30924 C CA . GLY A 1 58 ? -8.850 6.698 -2.657 1.00 0.00 58 GLY A CA 20
ATOM 30925 C C . GLY A 1 58 ? -9.258 5.648 -1.642 1.00 0.00 58 GLY A C 20
ATOM 30926 O O . GLY A 1 58 ? -9.806 4.606 -2.000 1.00 0.00 58 GLY A O 20
ATOM 30930 N N . LEU A 1 59 ? -8.991 5.930 -0.371 1.00 0.00 59 LEU A N 20
ATOM 30931 C CA . LEU A 1 59 ? -9.331 5.013 0.712 1.00 0.00 59 LEU A CA 20
ATOM 30932 C C . LEU A 1 59 ? -10.778 4.537 0.593 1.00 0.00 59 LEU A C 20
ATOM 30933 O O . LEU A 1 59 ? -11.071 3.359 0.795 1.00 0.00 59 LEU A O 20
ATOM 30949 N N . GLU A 1 60 ? -11.676 5.459 0.266 1.00 0.00 60 GLU A N 20
ATOM 30950 C CA . GLU A 1 60 ? -13.092 5.135 0.143 1.00 0.00 60 GLU A CA 20
ATOM 30951 C C . GLU A 1 60 ? -13.334 4.139 -0.986 1.00 0.00 60 GLU A C 20
ATOM 30952 O O . GLU A 1 60 ? -14.211 3.280 -0.890 1.00 0.00 60 GLU A O 20
ATOM 30964 N N . ALA A 1 61 ? -12.556 4.258 -2.056 1.00 0.00 61 ALA A N 20
ATOM 30965 C CA . ALA A 1 61 ? -12.697 3.370 -3.204 1.00 0.00 61 ALA A CA 20
ATOM 30966 C C . ALA A 1 61 ? -12.167 1.973 -2.898 1.00 0.00 61 ALA A C 20
ATOM 30967 O O . ALA A 1 61 ? -12.695 0.978 -3.393 1.00 0.00 61 ALA A O 20
ATOM 30974 N N . VAL A 1 62 ? -11.117 1.903 -2.085 1.00 0.00 62 VAL A N 20
ATOM 30975 C CA . VAL A 1 62 ? -10.513 0.622 -1.734 1.00 0.00 62 VAL A CA 20
ATOM 30976 C C . VAL A 1 62 ? -11.462 -0.223 -0.895 1.00 0.00 62 VAL A C 20
ATOM 30977 O O . VAL A 1 62 ? -11.888 -1.294 -1.319 1.00 0.00 62 VAL A O 20
ATOM 30990 N N . ARG A 1 63 ? -11.803 0.259 0.295 1.00 0.00 63 ARG A N 20
ATOM 30991 C CA . ARG A 1 63 ? -12.726 -0.468 1.162 1.00 0.00 63 ARG A CA 20
ATOM 30992 C C . ARG A 1 63 ? -13.997 -0.825 0.398 1.00 0.00 63 ARG A C 20
ATOM 30993 O O . ARG A 1 63 ? -14.525 -1.930 0.526 1.00 0.00 63 ARG A O 20
ATOM 31014 N N . GLN A 1 64 ? -14.474 0.121 -0.404 1.00 0.00 64 GLN A N 20
ATOM 31015 C CA . GLN A 1 64 ? -15.670 -0.083 -1.212 1.00 0.00 64 GLN A CA 20
ATOM 31016 C C . GLN A 1 64 ? -15.465 -1.199 -2.233 1.00 0.00 64 GLN A C 20
ATOM 31017 O O . GLN A 1 64 ? -16.270 -2.126 -2.321 1.00 0.00 64 GLN A O 20
ATOM 31031 N N . GLU A 1 65 ? -14.397 -1.092 -3.022 1.00 0.00 65 GLU A N 20
ATOM 31032 C CA . GLU A 1 65 ? -14.108 -2.087 -4.051 1.00 0.00 65 GLU A CA 20
ATOM 31033 C C . GLU A 1 65 ? -13.658 -3.406 -3.430 1.00 0.00 65 GLU A C 20
ATOM 31034 O O . GLU A 1 65 ? -13.869 -4.477 -4.000 1.00 0.00 65 GLU A O 20
ATOM 31046 N N . MET A 1 66 ? -13.038 -3.321 -2.258 1.00 0.00 66 MET A N 20
ATOM 31047 C CA . MET A 1 66 ? -12.562 -4.506 -1.555 1.00 0.00 66 MET A CA 20
ATOM 31048 C C . MET A 1 66 ? -13.729 -5.401 -1.157 1.00 0.00 66 MET A C 20
ATOM 31049 O O . MET A 1 66 ? -13.612 -6.626 -1.150 1.00 0.00 66 MET A O 20
ATOM 31063 N N . ARG A 1 67 ? -14.855 -4.778 -0.829 1.00 0.00 67 ARG A N 20
ATOM 31064 C CA . ARG A 1 67 ? -16.051 -5.516 -0.441 1.00 0.00 67 ARG A CA 20
ATOM 31065 C C . ARG A 1 67 ? -16.734 -6.112 -1.665 1.00 0.00 67 ARG A C 20
ATOM 31066 O O . ARG A 1 67 ? -17.258 -7.224 -1.617 1.00 0.00 67 ARG A O 20
ATOM 31087 N N . ARG A 1 68 ? -16.715 -5.365 -2.763 1.00 0.00 68 ARG A N 20
ATOM 31088 C CA . ARG A 1 68 ? -17.316 -5.824 -4.008 1.00 0.00 68 ARG A CA 20
ATOM 31089 C C . ARG A 1 68 ? -16.486 -6.948 -4.622 1.00 0.00 68 ARG A C 20
ATOM 31090 O O . ARG A 1 68 ? -16.997 -7.762 -5.390 1.00 0.00 68 ARG A O 20
ATOM 31111 N N . GLN A 1 69 ? -15.204 -6.991 -4.268 1.00 0.00 69 GLN A N 20
ATOM 31112 C CA . GLN A 1 69 ? -14.306 -8.023 -4.773 1.00 0.00 69 GLN A CA 20
ATOM 31113 C C . GLN A 1 69 ? -14.343 -9.263 -3.885 1.00 0.00 69 GLN A C 20
ATOM 31114 O O . GLN A 1 69 ? -13.996 -10.361 -4.321 1.00 0.00 69 GLN A O 20
ATOM 31128 N N . GLY A 1 70 ? -14.767 -9.081 -2.638 1.00 0.00 70 GLY A N 20
ATOM 31129 C CA . GLY A 1 70 ? -14.843 -10.194 -1.710 1.00 0.00 70 GLY A CA 20
ATOM 31130 C C . GLY A 1 70 ? -14.674 -9.758 -0.267 1.00 0.00 70 GLY A C 20
ATOM 31131 O O . GLY A 1 70 ? -15.414 -10.200 0.612 1.00 0.00 70 GLY A O 20
ATOM 31135 N N . GLY A 1 71 ? -13.699 -8.889 -0.023 1.00 0.00 71 GLY A N 20
ATOM 31136 C CA . GLY A 1 71 ? -13.453 -8.409 1.324 1.00 0.00 71 GLY A CA 20
ATOM 31137 C C . GLY A 1 71 ? -12.894 -9.488 2.231 1.00 0.00 71 GLY A C 20
ATOM 31138 O O . GLY A 1 71 ? -12.318 -10.468 1.758 1.00 0.00 71 GLY A O 20
ATOM 31142 N N . SER A 1 72 ? -13.065 -9.309 3.536 1.00 0.00 72 SER A N 20
ATOM 31143 C CA . SER A 1 72 ? -12.572 -10.274 4.511 1.00 0.00 72 SER A CA 20
ATOM 31144 C C . SER A 1 72 ? -13.677 -11.238 4.932 1.00 0.00 72 SER A C 20
ATOM 31145 O O . SER A 1 72 ? -14.151 -11.199 6.068 1.00 0.00 72 SER A O 20
ATOM 31153 N N . GLY A 1 73 ? -14.084 -12.103 4.009 1.00 0.00 73 GLY A N 20
ATOM 31154 C CA . GLY A 1 73 ? -15.129 -13.065 4.305 1.00 0.00 73 GLY A CA 20
ATOM 31155 C C . GLY A 1 73 ? -15.868 -13.521 3.062 1.00 0.00 73 GLY A C 20
ATOM 31156 O O . GLY A 1 73 ? -16.292 -12.700 2.248 1.00 0.00 73 GLY A O 20
ATOM 31160 N N . GLY A 1 74 ? -16.023 -14.832 2.915 1.00 0.00 74 GLY A N 20
ATOM 31161 C CA . GLY A 1 74 ? -16.716 -15.373 1.761 1.00 0.00 74 GLY A CA 20
ATOM 31162 C C . GLY A 1 74 ? -15.806 -15.534 0.560 1.00 0.00 74 GLY A C 20
ATOM 31163 O O . GLY A 1 74 ? -14.711 -16.086 0.672 1.00 0.00 74 GLY A O 20
ATOM 31167 N N . SER A 1 75 ? -16.260 -15.053 -0.592 1.00 0.00 75 SER A N 20
ATOM 31168 C CA . SER A 1 75 ? -15.481 -15.146 -1.819 1.00 0.00 75 SER A CA 20
ATOM 31169 C C . SER A 1 75 ? -14.423 -14.050 -1.878 1.00 0.00 75 SER A C 20
ATOM 31170 O O . SER A 1 75 ? -14.472 -13.172 -2.739 1.00 0.00 75 SER A O 20
ATOM 31178 N N . GLN A 1 76 ? -13.467 -14.106 -0.955 1.00 0.00 76 GLN A N 20
ATOM 31179 C CA . GLN A 1 76 ? -12.394 -13.120 -0.907 1.00 0.00 76 GLN A CA 20
ATOM 31180 C C . GLN A 1 76 ? -11.387 -13.365 -2.026 1.00 0.00 76 GLN A C 20
ATOM 31181 O O . GLN A 1 76 ? -10.651 -14.351 -2.005 1.00 0.00 76 GLN A O 20
ATOM 31195 N N . SER A 1 77 ? -11.367 -12.468 -3.006 1.00 0.00 77 SER A N 20
ATOM 31196 C CA . SER A 1 77 ? -10.459 -12.600 -4.140 1.00 0.00 77 SER A CA 20
ATOM 31197 C C . SER A 1 77 ? -9.494 -11.422 -4.217 1.00 0.00 77 SER A C 20
ATOM 31198 O O . SER A 1 77 ? -9.911 -10.271 -4.353 1.00 0.00 77 SER A O 20
ATOM 31206 N N . SER A 1 78 ? -8.201 -11.719 -4.139 1.00 0.00 78 SER A N 20
ATOM 31207 C CA . SER A 1 78 ? -7.170 -10.690 -4.219 1.00 0.00 78 SER A CA 20
ATOM 31208 C C . SER A 1 78 ? -6.922 -10.259 -5.667 1.00 0.00 78 SER A C 20
ATOM 31209 O O . SER A 1 78 ? -6.130 -9.351 -5.922 1.00 0.00 78 SER A O 20
ATOM 31217 N N . GLU A 1 79 ? -7.636 -10.874 -6.612 1.00 0.00 79 GLU A N 20
ATOM 31218 C CA . GLU A 1 79 ? -7.453 -10.560 -8.023 1.00 0.00 79 GLU A CA 20
ATOM 31219 C C . GLU A 1 79 ? -7.993 -9.174 -8.344 1.00 0.00 79 GLU A C 20
ATOM 31220 O O . GLU A 1 79 ? -9.194 -8.987 -8.536 1.00 0.00 79 GLU A O 20
ATOM 31232 N N . GLY A 1 80 ? -7.087 -8.204 -8.394 1.00 0.00 80 GLY A N 20
ATOM 31233 C CA . GLY A 1 80 ? -7.471 -6.837 -8.679 1.00 0.00 80 GLY A CA 20
ATOM 31234 C C . GLY A 1 80 ? -6.508 -5.838 -8.071 1.00 0.00 80 GLY A C 20
ATOM 31235 O O . GLY A 1 80 ? -5.415 -5.621 -8.593 1.00 0.00 80 GLY A O 20
ATOM 31239 N N . LEU A 1 81 ? -6.914 -5.231 -6.963 1.00 0.00 81 LEU A N 20
ATOM 31240 C CA . LEU A 1 81 ? -6.081 -4.249 -6.280 1.00 0.00 81 LEU A CA 20
ATOM 31241 C C . LEU A 1 81 ? -4.809 -4.884 -5.721 1.00 0.00 81 LEU A C 20
ATOM 31242 O O . LEU A 1 81 ? -3.760 -4.242 -5.674 1.00 0.00 81 LEU A O 20
ATOM 31258 N N . VAL A 1 82 ? -4.907 -6.134 -5.272 1.00 0.00 82 VAL A N 20
ATOM 31259 C CA . VAL A 1 82 ? -3.754 -6.825 -4.704 1.00 0.00 82 VAL A CA 20
ATOM 31260 C C . VAL A 1 82 ? -2.667 -7.040 -5.747 1.00 0.00 82 VAL A C 20
ATOM 31261 O O . VAL A 1 82 ? -1.477 -6.997 -5.435 1.00 0.00 82 VAL A O 20
ATOM 31274 N N . GLY A 1 83 ? -3.080 -7.283 -6.984 1.00 0.00 83 GLY A N 20
ATOM 31275 C CA . GLY A 1 83 ? -2.123 -7.519 -8.044 1.00 0.00 83 GLY A CA 20
ATOM 31276 C C . GLY A 1 83 ? -1.342 -6.273 -8.410 1.00 0.00 83 GLY A C 20
ATOM 31277 O O . GLY A 1 83 ? -0.126 -6.328 -8.599 1.00 0.00 83 GLY A O 20
ATOM 31281 N N . ALA A 1 84 ? -2.040 -5.147 -8.520 1.00 0.00 84 ALA A N 20
ATOM 31282 C CA . ALA A 1 84 ? -1.400 -3.882 -8.859 1.00 0.00 84 ALA A CA 20
ATOM 31283 C C . ALA A 1 84 ? -0.445 -3.443 -7.754 1.00 0.00 84 ALA A C 20
ATOM 31284 O O . ALA A 1 84 ? 0.703 -3.084 -8.017 1.00 0.00 84 ALA A O 20
ATOM 31291 N N . LEU A 1 85 ? -0.928 -3.481 -6.517 1.00 0.00 85 LEU A N 20
ATOM 31292 C CA . LEU A 1 85 ? -0.121 -3.095 -5.365 1.00 0.00 85 LEU A CA 20
ATOM 31293 C C . LEU A 1 85 ? 1.168 -3.908 -5.307 1.00 0.00 85 LEU A C 20
ATOM 31294 O O . LEU A 1 85 ? 2.252 -3.358 -5.115 1.00 0.00 85 LEU A O 20
ATOM 31310 N N . MET A 1 86 ? 1.040 -5.220 -5.473 1.00 0.00 86 MET A N 20
ATOM 31311 C CA . MET A 1 86 ? 2.194 -6.110 -5.441 1.00 0.00 86 MET A CA 20
ATOM 31312 C C . MET A 1 86 ? 3.264 -5.645 -6.422 1.00 0.00 86 MET A C 20
ATOM 31313 O O . MET A 1 86 ? 4.455 -5.875 -6.214 1.00 0.00 86 MET A O 20
ATOM 31327 N N . HIS A 1 87 ? 2.830 -4.986 -7.491 1.00 0.00 87 HIS A N 20
ATOM 31328 C CA . HIS A 1 87 ? 3.749 -4.482 -8.502 1.00 0.00 87 HIS A CA 20
ATOM 31329 C C . HIS A 1 87 ? 4.394 -3.178 -8.045 1.00 0.00 87 HIS A C 20
ATOM 31330 O O . HIS A 1 87 ? 5.592 -2.969 -8.231 1.00 0.00 87 HIS A O 20
ATOM 31345 N N . VAL A 1 88 ? 3.594 -2.303 -7.443 1.00 0.00 88 VAL A N 20
ATOM 31346 C CA . VAL A 1 88 ? 4.105 -1.035 -6.937 1.00 0.00 88 VAL A CA 20
ATOM 31347 C C . VAL A 1 88 ? 5.214 -1.279 -5.922 1.00 0.00 88 VAL A C 20
ATOM 31348 O O . VAL A 1 88 ? 6.244 -0.605 -5.936 1.00 0.00 88 VAL A O 20
ATOM 31361 N N . MET A 1 89 ? 4.999 -2.260 -5.052 1.00 0.00 89 MET A N 20
ATOM 31362 C CA . MET A 1 89 ? 5.989 -2.619 -4.046 1.00 0.00 89 MET A CA 20
ATOM 31363 C C . MET A 1 89 ? 7.262 -3.127 -4.714 1.00 0.00 89 MET A C 20
ATOM 31364 O O . MET A 1 89 ? 8.367 -2.910 -4.218 1.00 0.00 89 MET A O 20
ATOM 31378 N N . GLN A 1 90 ? 7.095 -3.796 -5.852 1.00 0.00 90 GLN A N 20
ATOM 31379 C CA . GLN A 1 90 ? 8.228 -4.314 -6.609 1.00 0.00 90 GLN A CA 20
ATOM 31380 C C . GLN A 1 90 ? 9.092 -3.174 -7.140 1.00 0.00 90 GLN A C 20
ATOM 31381 O O . GLN A 1 90 ? 10.281 -3.348 -7.405 1.00 0.00 90 GLN A O 20
ATOM 31395 N N . LYS A 1 91 ? 8.482 -1.997 -7.263 1.00 0.00 91 LYS A N 20
ATOM 31396 C CA . LYS A 1 91 ? 9.158 -0.823 -7.788 1.00 0.00 91 LYS A CA 20
ATOM 31397 C C . LYS A 1 91 ? 10.239 -0.318 -6.842 1.00 0.00 91 LYS A C 20
ATOM 31398 O O . LYS A 1 91 ? 11.415 -0.254 -7.199 1.00 0.00 91 LYS A O 20
ATOM 31417 N N . ARG A 1 92 ? 9.833 -0.005 -5.621 1.00 0.00 92 ARG A N 20
ATOM 31418 C CA . ARG A 1 92 ? 10.746 0.526 -4.621 1.00 0.00 92 ARG A CA 20
ATOM 31419 C C . ARG A 1 92 ? 11.732 -0.536 -4.152 1.00 0.00 92 ARG A C 20
ATOM 31420 O O . ARG A 1 92 ? 12.827 -0.218 -3.689 1.00 0.00 92 ARG A O 20
ATOM 31441 N N . SER A 1 93 ? 11.350 -1.798 -4.298 1.00 0.00 93 SER A N 20
ATOM 31442 C CA . SER A 1 93 ? 12.210 -2.904 -3.900 1.00 0.00 93 SER A CA 20
ATOM 31443 C C . SER A 1 93 ? 13.348 -3.083 -4.899 1.00 0.00 93 SER A C 20
ATOM 31444 O O . SER A 1 93 ? 14.414 -3.595 -4.557 1.00 0.00 93 SER A O 20
ATOM 31452 N N . ARG A 1 94 ? 13.118 -2.645 -6.134 1.00 0.00 94 ARG A N 20
ATOM 31453 C CA . ARG A 1 94 ? 14.129 -2.741 -7.180 1.00 0.00 94 ARG A CA 20
ATOM 31454 C C . ARG A 1 94 ? 14.809 -1.395 -7.428 1.00 0.00 94 ARG A C 20
ATOM 31455 O O . ARG A 1 94 ? 15.661 -1.281 -8.310 1.00 0.00 94 ARG A O 20
ATOM 31476 N N . ALA A 1 95 ? 14.440 -0.376 -6.652 1.00 0.00 95 ALA A N 20
ATOM 31477 C CA . ALA A 1 95 ? 15.028 0.948 -6.817 1.00 0.00 95 ALA A CA 20
ATOM 31478 C C . ALA A 1 95 ? 16.447 0.994 -6.286 1.00 0.00 95 ALA A C 20
ATOM 31479 O O . ALA A 1 95 ? 16.906 0.072 -5.611 1.00 0.00 95 ALA A O 20
ATOM 31486 N N . ILE A 1 96 ? 17.132 2.088 -6.584 1.00 0.00 96 ILE A N 20
ATOM 31487 C CA . ILE A 1 96 ? 18.483 2.288 -6.108 1.00 0.00 96 ILE A CA 20
ATOM 31488 C C . ILE A 1 96 ? 18.671 3.692 -5.541 1.00 0.00 96 ILE A C 20
ATOM 31489 O O . ILE A 1 96 ? 19.187 4.581 -6.219 1.00 0.00 96 ILE A O 20
ATOM 31505 N N . HIS A 1 97 ? 18.268 3.881 -4.290 1.00 0.00 97 HIS A N 20
ATOM 31506 C CA . HIS A 1 97 ? 18.418 5.172 -3.627 1.00 0.00 97 HIS A CA 20
ATOM 31507 C C . HIS A 1 97 ? 19.288 5.031 -2.384 1.00 0.00 97 HIS A C 20
ATOM 31508 O O . HIS A 1 97 ? 20.144 5.873 -2.110 1.00 0.00 97 HIS A O 20
ATOM 31523 N N . SER A 1 98 ? 19.070 3.949 -1.645 1.00 0.00 98 SER A N 20
ATOM 31524 C CA . SER A 1 98 ? 19.847 3.667 -0.446 1.00 0.00 98 SER A CA 20
ATOM 31525 C C . SER A 1 98 ? 20.418 2.254 -0.507 1.00 0.00 98 SER A C 20
ATOM 31526 O O . SER A 1 98 ? 20.674 1.630 0.523 1.00 0.00 98 SER A O 20
ATOM 31534 N N . SER A 1 99 ? 20.603 1.754 -1.726 1.00 0.00 99 SER A N 20
ATOM 31535 C CA . SER A 1 99 ? 21.132 0.412 -1.934 1.00 0.00 99 SER A CA 20
ATOM 31536 C C . SER A 1 99 ? 22.609 0.342 -1.556 1.00 0.00 99 SER A C 20
ATOM 31537 O O . SER A 1 99 ? 23.215 1.350 -1.189 1.00 0.00 99 SER A O 20
ATOM 31545 N N . ASP A 1 100 ? 23.182 -0.854 -1.645 1.00 0.00 100 ASP A N 20
ATOM 31546 C CA . ASP A 1 100 ? 24.588 -1.055 -1.311 1.00 0.00 100 ASP A CA 20
ATOM 31547 C C . ASP A 1 100 ? 24.864 -0.665 0.138 1.00 0.00 100 ASP A C 20
ATOM 31548 O O . ASP A 1 100 ? 25.117 0.501 0.439 1.00 0.00 100 ASP A O 20
ATOM 31557 N N . GLU A 1 101 ? 24.813 -1.648 1.031 1.00 0.00 101 GLU A N 20
ATOM 31558 C CA . GLU A 1 101 ? 25.058 -1.407 2.448 1.00 0.00 101 GLU A CA 20
ATOM 31559 C C . GLU A 1 101 ? 26.444 -0.808 2.670 1.00 0.00 101 GLU A C 20
ATOM 31560 O O . GLU A 1 101 ? 26.692 -0.154 3.683 1.00 0.00 101 GLU A O 20
ATOM 31572 N N . GLY A 1 102 ? 27.343 -1.036 1.718 1.00 0.00 102 GLY A N 20
ATOM 31573 C CA . GLY A 1 102 ? 28.691 -0.510 1.831 1.00 0.00 102 GLY A CA 20
ATOM 31574 C C . GLY A 1 102 ? 29.632 -1.106 0.803 1.00 0.00 102 GLY A C 20
ATOM 31575 O O . GLY A 1 102 ? 29.724 -0.616 -0.322 1.00 0.00 102 GLY A O 20
ATOM 31579 N N . GLU A 1 103 ? 30.333 -2.166 1.191 1.00 0.00 103 GLU A N 20
ATOM 31580 C CA . GLU A 1 103 ? 31.267 -2.832 0.297 1.00 0.00 103 GLU A CA 20
ATOM 31581 C C . GLU A 1 103 ? 30.545 -3.378 -0.928 1.00 0.00 103 GLU A C 20
ATOM 31582 O O . GLU A 1 103 ? 29.481 -3.987 -0.817 1.00 0.00 103 GLU A O 20
ATOM 31594 N N . ASP A 1 104 ? 31.133 -3.155 -2.095 1.00 0.00 104 ASP A N 20
ATOM 31595 C CA . ASP A 1 104 ? 30.547 -3.615 -3.348 1.00 0.00 104 ASP A CA 20
ATOM 31596 C C . ASP A 1 104 ? 30.645 -5.132 -3.470 1.00 0.00 104 ASP A C 20
ATOM 31597 O O . ASP A 1 104 ? 29.851 -5.760 -4.171 1.00 0.00 104 ASP A O 20
ATOM 31606 N N . GLN A 1 105 ? 31.620 -5.716 -2.781 1.00 0.00 105 GLN A N 20
ATOM 31607 C CA . GLN A 1 105 ? 31.817 -7.161 -2.810 1.00 0.00 105 GLN A CA 20
ATOM 31608 C C . GLN A 1 105 ? 31.053 -7.836 -1.676 1.00 0.00 105 GLN A C 20
ATOM 31609 O O . GLN A 1 105 ? 30.263 -7.197 -0.981 1.00 0.00 105 GLN A O 20
ATOM 31623 N N . ALA A 1 106 ? 31.294 -9.130 -1.493 1.00 0.00 106 ALA A N 20
ATOM 31624 C CA . ALA A 1 106 ? 30.628 -9.890 -0.441 1.00 0.00 106 ALA A CA 20
ATOM 31625 C C . ALA A 1 106 ? 31.307 -9.675 0.907 1.00 0.00 106 ALA A C 20
ATOM 31626 O O . ALA A 1 106 ? 32.528 -9.786 1.023 1.00 0.00 106 ALA A O 20
ATOM 31633 N N . GLY A 1 107 ? 30.509 -9.366 1.924 1.00 0.00 107 GLY A N 20
ATOM 31634 C CA . GLY A 1 107 ? 31.053 -9.140 3.251 1.00 0.00 107 GLY A CA 20
ATOM 31635 C C . GLY A 1 107 ? 30.050 -9.437 4.348 1.00 0.00 107 GLY A C 20
ATOM 31636 O O . GLY A 1 107 ? 30.380 -10.227 5.257 1.00 0.00 107 GLY A O 20
#

Radius of gyration: 15.29 Å; Cα contacts (8 Å, |Δi|>4): 118; chains: 1; bounding box: 50×38×29 Å

Secondary structure (DSSP, 8-state):
-----------BTTTB--TTT--HHHHHHHHHTT--HHHHS-HHHHHHHHHHHHHTTHHHHHHHHHHHTTTSSSS-TTTTHHHHHHHHGGGGSS------SS--S--

GO terms:
  GO:0002625 regulation of T cell antigen processing and presentation (P, IMP)
  GO:2000146 negative regulation of cell motility (P, IMP)
  GO:0006955 immune response (P, IMP)
  GO:0035861 site of double-strand break (C, IDA)
  GO:0005634 nucleus (C, IDA)
  GO:0045944 positive regulation of transcription by RNA polymerase II (P, IDA)
  GO:1905168 positive regulation of double-strand break repair via homologous recombination (P, IDA)
  GO:0030041 actin filament polymerization (P, IDA)
  GO:0015629 actin cytoskeleton (C, TAS)
  GO:0030695 GTPase regulator activity (F, TAS)
  GO:0065003 protein-containing complex assembly (P, TAS)
  GO:0006952 defense response (P, TAS)
  GO:0007596 blood coagulation (P, TAS)
  GO:0008154 actin polymerization or depolymerization (P, TAS)
  GO:0008544 epidermis development (P, TAS)
  GO:0005829 cytosol (C, TAS)
  GO:0042802 identical protein binding (F, IPI)
  GO:0005515 protein binding (F, IPI)
  GO:0017124 SH3 domain binding (F, IPI)
  GO:0043274 phospholipase binding (F, IPI)

Sequence (107 aa):
SGFKHVSHVGWDPQNGFDVNNLDPDLRSLFSRAGISEAQLTDAETSKLIYDFIEDQGGLEAVRQEMRRQGGSGGSQSSEGLVGALMHVMQKRSRAIHSSDEGEDQAGSGFKHVSHVGWDPQNGFDVNNLDPDLRSLFSRAGISEAQLTDAETSKLIYDFIEDQGGLEAVRQEMRRQGGSGGSQSSEGLVGALMHVMQKRSRAIHSSDEGEDQAGSGFKHVSHVGWDPQNGFDVNNLDPDLRSLFSRAGISEAQLTDAETSKLIYDFIEDQGGLEAVRQEMRRQGGSGGSQSSEGLVGALMHVMQKRSRAIHSSDEGEDQAGSGFKHVSHVGWDPQNGFDVNNLDPDLRSLFSRAGISEAQLTDAETSKLIYDFIEDQGGLEAVRQEMRRQGGSGGSQSSEGLVGALMHVMQKRSRAIHSSDEGEDQAGSGFKHVSHVGWDPQNGFDVNNLDPDLRSLFSRAGISEAQLTDAETSKLIYDFIEDQGGLEAVRQEMRRQGGSGGSQSSEGLVGALMHVMQKRSRAIHSSDEGEDQAGSGFKHVSHVGWDPQNGFDVNNLDPDLRSLFSRAGISEAQLTDAETSKLIYDFIEDQGGLEAVRQEMRRQGGSGGSQSSEGLVGALMHVMQKRSRAIHSSDEGEDQAGSGFKHVSHVGWDPQNGFDVNNLDPDLRSLFSRAGISEAQLTDAETSKLIYDFIEDQGGLEAVRQEMRRQGGSGGSQSSEGLVGALMHVMQKRSRAIHSSDEGEDQAGSGFKHVSHVGWDPQNGFDVNNLDPDLRSLFSRAGISEAQLTDAETSKLIYDFIEDQGGLEAVRQEMRRQGGSGGSQSSEGLVGALMHVMQKRSRAIHSSDEGEDQAGSGFKHVSHVGWDPQNGFDVNNLDPDLRSLFSRAGISEAQLTDAETSKLIYDFIEDQGGLEAVRQEMRRQGGSGGSQSSEGLVGALMHVMQKRSRAIHSSDEGEDQAGSGFKHVSHVGWDPQNGFDVNNLDPDLRSLFSRAGISEAQLTDAETSKLIYDFIEDQGGLEAVRQEMRRQGGSGGSQSSEGLVGALMHVMQKRSRAIHSSDEGEDQAGSGFKHVSHVGWDPQNGFDVNNLDPDLRSLFSRAGISEAQLTDAETSKLIYDFIEDQGGLEAVRQEMRRQGGSGGSQSSEGLVGALMHVMQKRSRAIHSSDEGEDQAGSGFKHVSHVGWDPQNGFDVNNLDPDLRSLFSRAGISEAQLTDAETSKLIYDFIEDQGGLEAVRQEMRRQGGSGGSQSSEGLVGALMHVMQKRSRAIHSSDEGEDQAGSGFKHVSHVGWDPQNGFDVNNLDPDLRSLFSRAGISEAQLTDAETSKLIYDFIEDQGGLEAVRQEMRRQGGSGGSQSSEGLVGALMHVMQKRSRAIHSSDEGEDQAGSGFKHVSHVGWDPQNGFDVNNLDPDLRSLFSRAGISEAQLTDAETSKLIYDFIEDQGGLEAVRQEMRRQGGSGGSQSSEGLVGALMHVMQKRSRAIHSSDEGEDQAGSGFKHVSHVGWDPQNGFDVNNLDPDLRSLFSRAGISEAQLTDAETSKLIYDFIEDQGGLEAVRQEMRRQGGSGGSQSSEGLVGALMHVMQKRSRAIHSSDEGEDQAGSGFKHVSHVGWDPQNGFDVNNLDPDLRSLFSRAGISEAQLTDAETSKLIYDFIEDQGGLEAVRQEMRRQGGSGGSQSSEGLVGALMHVMQKRSRAIHSSDEGEDQAGSGFKHVSHVGWDPQNGFDVNNLDPDLRSLFSRAGISEAQLTDAETSKLIYDFIEDQGGLEAVRQEMRRQGGSGGSQSSEGLVGALMHVMQKRSRAIHSSDEGEDQAGSGFKHVSHVGWDPQNGFDVNNLDPDLRSLFSRAGISEAQLTDAETSKLIYDFIEDQGGLEAVRQEMRRQGGSGGSQSSEGLVGALMHVMQKRSRAIHSSDEGEDQAGSGFKHVSHVGWDPQNGFDVNNLDPDLRSLFSRAGISEAQLTDAETSKLIYDFIEDQGGLEAVRQEMRRQGGSGGSQSSEGLVGALMHVMQKRSRAIHSSDEGEDQAGSGFKHVSHVGWDPQNGFDVNNLDPDLRSLFSRAGISEAQLTDAETSKLIYDFIEDQGGLEAVRQEMRRQGGSGGSQSSEGLVGALMHVMQKRSRAIHSSDEGEDQAG

Solvent-accessible surface area: 7419 Å² total; per-residue (Å²): 157,88,163,160,127,118,29,151,22,66,52,50,80,154,108,0,9,67,27,136,118,31,36,93,26,5,129,23,0,0,62,104,13,57,9,35,102,57,16,6,57,63,52,90,5,0,116,23,0,37,60,5,0,80,84,43,53,7,25,88,17,0,90,95,25,14,175,198,56,28,54,101,60,75,76,86,19,22,154,40,7,5,42,44,0,86,127,37,26,110,167,75,97,198,46,133,101,82,98,115,172,61,127,105,173,86,140